Protein 2K0Z (pdb70)

Radius of gyration: 13.3 Å; Cα contacts (8 Å, |Δi|>4): 204; chains: 1; bounding box: 24×43×29 Å

Sequence (110 aa):
MLEDYAISLEEVNFNDFIVVDVRELDEYEELHLPNATLISVNDQEKLADFLSQHKDKKVLLHCRAGRRALDAAKSMHELGYTPYYLEGNVYDFEKYGFRMVYDDTCDKKNMLEDYAISLEEVNFNDFIVVDVRELDEYEELHLPNATLISVNDQEKLADFLSQHKDKKVLLHCRAGRRALDAAKSMHELGYTPYYLEGNVYDFEKYGFRMVYDDTCDKKNMLEDYAISLEEVNFNDFIVVDVRELDEYEELHLPNATLISVNDQEKLADFLSQHKDKKVLLHCRAGRRALDAAKSMHELGYTPYYLEGNVYDFEKYGFRMVYDDTCDKKNMLEDYAISLEEVNFNDFIVVDVRELDEYEELHLPNATLISVNDQEKLADFLSQHKDKKVLLHCRAGRRALDAAKSMHELGYTPYYLEGNVYDFEKYGFRMVYDDTCDKKNMLEDYAISLEEVNFNDFIVVDVRELDEYEELHLPNATLISVNDQEKLADFLSQHKDKKVLLHCRAGRRALDAAKSMHELGYTPYYLEGNVYDFEKYGFRMVYDDTCDKKNMLEDYAISLEEVNFNDFIVVDVRELDEYEELHLPNATLISVNDQEKLADFLSQHKDKKVLLHCRAGRRALDAAKSMHELGYTPYYLEGNVYDFEKYGFRMVYDDTCDKKNMLEDYAISLEEVNFNDFIVVDVRELDEYEELHLPNATLISVNDQEKLADFLSQHKDKKVLLHCRAGRRALDAAKSMHELGYTPYYLEGNVYDFEKYGFRMVYDDTCDKKNMLEDYAISLEEVNFNDFIVVDVRELDEYEELHLPNATLISVNDQEKLADFLSQHKDKKVLLHCRAGRRALDAAKSMHELGYTPYYLEGNVYDFEKYGFRMVYDDTCDKKNMLEDYAISLEEVNFNDFIVVDVRELDEYEELHLPNATLISVNDQEKLADFLSQHKDKKVLLHCRAGRRALDAAKSMHELGYTPYYLEGNVYDFEKYGFRMVYDDTCDKKNMLEDYAISLEEVNFNDFIVVDVRELDEYEELHLPNATLISVNDQEKLADFLSQHKDKKVLLHCRAGRRALDAAKSMHELGYTPYYLEGNVYDFEKYGFRMVYDDTCDKKNMLEDYAISLEEVNFNDFIVVDVRELDEYEELHLPNATLISVNDQEKLADFLSQHKDKKVLLHCRAGRRALDAAKSMHELGYTPYYLEGNVYDFEKYGFRMVYDDTCDKKNMLEDYAISLEEVNFNDFIVVDVRELDEYEELHLPNATLISVNDQEKLADFLSQHKDKKVLLHCRAGRRALDAAKSMHELGYTPYYLEGNVYDFEKYGFRMVYDDTCDKKNMLEDYAISLEEVNFNDFIVVDVRELDEYEELHLPNATLISVNDQEKLADFLSQHKDKKVLLHCRAGRRALDAAKSMHELGYTPYYLEGNVYDFEKYGFRMVYDDTCDKKNMLEDYAISLEEVNFNDFIVVDVRELDEYEELHLPNATLISVNDQEKLADFLSQHKDKKVLLHCRAGRRALDAAKSMHELGYTPYYLEGNVYDFEKYGFRMVYDDTCDKKNMLEDYAISLEEVNFNDFIVVDVRELDEYEELHLPNATLISVNDQEKLADFLSQHKDKKVLLHCRAGRRALDAAKSMHELGYTPYYLEGNVYDFEKYGFRMVYDDTCDKKNMLEDYAISLEEVNFNDFIVVDVRELDEYEELHLPNATLISVNDQEKLADFLSQHKDKKVLLHCRAGRRALDAAKSMHELGYTPYYLEGNVYDFEKYGFRMVYDDTCDKKNMLEDYAISLEEVNFNDFIVVDVRELDEYEELHLPNATLISVNDQEKLADFLSQHKDKKVLLHCRAGRRALDAAKSMHELGYTPYYLEGNVYDFEKYGFRMVYDDTCDKKNMLEDYAISLEEVNFNDFIVVDVRELDEYEELHLPNATLISVNDQEKLADFLSQHKDKKVLLHCRAGRRALDAAKSMHELGYTPYYLEGNVYDFEKYGFRMVYDDTCDKKNMLEDYAISLEEVNFNDFIVVDVRELDEYEELHLPNATLISVNDQEKLADFLSQHKDKKVLLHCRAGRRALDAAKSMHELGYTPYYLEGNVYDFEKYGFRMVYDDTCDKKNMLEDYAISLEEVNFNDFIVVDVRELDEYEELHLPNATLISVNDQEKLADFLSQHKDKKVLLHCRAGRRALDAAKSMHELGYTPYYLEGNVYDFEKYGFRMVYDDTCDKKN

Nearest PDB structures (foldseek):
  2k0z-assembly1_A  TM=9.683E-01  e=1.392E-22  Helicobacter pylori 26695
  6mxv-assembly1_A  TM=8.010E-01  e=1.998E-06  Francisella tularensis subsp. tularensis SCHU S4
  3gk5-assembly1_A  TM=8.314E-01  e=6.647E-06  Thermoplasma volcanium GSS1
  2jts-assembly1_A  TM=8.304E-01  e=7.360E-05  unclassified
  3flh-assembly1_A  TM=8.009E-01  e=1.217E-03  Lactiplantibacillus plantarum

Foldseek 3Di:
DQVVLEDELLGDDLVVFQEAAQDDVVCVQFKAAPSHHYDHLVPLVVLLVVCVVCLPGAYEHEYQAFPSQVSSQVSNVVVVGRYRYYGYHGVCSVVSPHDMDGNNNDDDDD

CATH classification: 3.40.250.10

Structure (mmCIF, N/CA/C/O backbone):
data_2K0Z
#
_entry.id   2K0Z
#
loop_
_atom_site.group_PDB
_atom_site.id
_atom_site.type_symbol
_atom_site.label_atom_id
_atom_site.label_alt_id
_atom_site.label_comp_id
_atom_site.label_asym_id
_atom_site.label_entity_id
_atom_site.label_seq_id
_atom_site.pdbx_PDB_ins_code
_atom_site.Cartn_x
_atom_site.Cartn_y
_atom_site.Cartn_z
_atom_site.occupancy
_atom_site.B_iso_or_equiv
_atom_site.auth_seq_id
_atom_site.auth_comp_id
_atom_site.auth_asym_id
_atom_site.auth_atom_id
_atom_site.pdbx_PDB_model_num
ATOM 1 N N . MET A 1 1 ? -6.871 15.209 -7.600 1.00 0.00 1 MET A N 1
ATOM 2 C CA . MET A 1 1 ? -5.469 14.877 -7.934 1.00 0.00 1 MET A CA 1
ATOM 3 C C . MET A 1 1 ? -5.276 13.348 -7.960 1.00 0.00 1 MET A C 1
ATOM 4 O O . MET A 1 1 ? -5.116 12.751 -9.030 1.00 0.00 1 MET A O 1
ATOM 20 N N . LEU A 1 2 ? -5.341 12.700 -6.770 1.00 0.00 2 LEU A N 1
ATOM 21 C CA . LEU A 1 2 ? -4.892 11.291 -6.610 1.00 0.00 2 LEU A CA 1
ATOM 22 C C . LEU A 1 2 ? -5.957 10.256 -7.036 1.00 0.00 2 LEU A C 1
ATOM 23 O O . LEU A 1 2 ? -5.752 9.053 -6.870 1.00 0.00 2 LEU A O 1
ATOM 39 N N . GLU A 1 3 ? -7.071 10.735 -7.607 1.00 0.00 3 GLU A N 1
ATOM 40 C CA . GLU A 1 3 ? -8.138 9.865 -8.173 1.00 0.00 3 GLU A CA 1
ATOM 41 C C . GLU A 1 3 ? -7.532 8.978 -9.293 1.00 0.00 3 GLU A C 1
ATOM 42 O O . GLU A 1 3 ? -7.895 7.816 -9.455 1.00 0.00 3 GLU A O 1
ATOM 54 N N . ASP A 1 4 ? -6.597 9.583 -10.050 1.00 0.00 4 ASP A N 1
ATOM 55 C CA . ASP A 1 4 ? -5.844 8.925 -11.140 1.00 0.00 4 ASP A CA 1
ATOM 56 C C . ASP A 1 4 ? -4.806 7.925 -10.580 1.00 0.00 4 ASP A C 1
ATOM 57 O O . ASP A 1 4 ? -4.438 6.957 -11.250 1.00 0.00 4 ASP A O 1
ATOM 66 N N . TYR A 1 5 ? -4.356 8.178 -9.336 1.00 0.00 5 TYR A N 1
ATOM 67 C CA . TYR A 1 5 ? -3.363 7.334 -8.626 1.00 0.00 5 TYR A CA 1
ATOM 68 C C . TYR A 1 5 ? -4.027 6.075 -8.009 1.00 0.00 5 TYR A C 1
ATOM 69 O O . TYR A 1 5 ? -3.337 5.235 -7.410 1.00 0.00 5 TYR A O 1
ATOM 87 N N . ALA A 1 6 ? -5.370 5.977 -8.142 1.00 0.00 6 ALA A N 1
ATOM 88 C CA . ALA A 1 6 ? -6.168 4.841 -7.640 1.00 0.00 6 ALA A CA 1
ATOM 89 C C . ALA A 1 6 ? -5.971 3.602 -8.521 1.00 0.00 6 ALA A C 1
ATOM 90 O O . ALA A 1 6 ? -6.696 3.400 -9.508 1.00 0.00 6 ALA A O 1
ATOM 97 N N . ILE A 1 7 ? -4.951 2.802 -8.190 1.00 0.00 7 ILE A N 1
ATOM 98 C CA . ILE A 1 7 ? -4.656 1.555 -8.906 1.00 0.00 7 ILE A CA 1
ATOM 99 C C . ILE A 1 7 ? -5.543 0.432 -8.343 1.00 0.00 7 ILE A C 1
ATOM 100 O O . ILE A 1 7 ? -5.612 0.241 -7.126 1.00 0.00 7 ILE A O 1
ATOM 116 N N . SER A 1 8 ? -6.255 -0.261 -9.238 1.00 0.00 8 SER A N 1
ATOM 117 C CA . SER A 1 8 ? -7.135 -1.390 -8.883 1.00 0.00 8 SER A CA 1
ATOM 118 C C . SER A 1 8 ? -6.361 -2.718 -8.955 1.00 0.00 8 SER A C 1
ATOM 119 O O . SER A 1 8 ? -5.320 -2.802 -9.616 1.00 0.00 8 SER A O 1
ATOM 127 N N . LEU A 1 9 ? -6.884 -3.751 -8.286 1.00 0.00 9 LEU A N 1
ATOM 128 C CA . LEU A 1 9 ? -6.224 -5.069 -8.179 1.00 0.00 9 LEU A CA 1
ATOM 129 C C . LEU A 1 9 ? -6.246 -5.836 -9.530 1.00 0.00 9 LEU A C 1
ATOM 130 O O . LEU A 1 9 ? -5.343 -6.633 -9.832 1.00 0.00 9 LEU A O 1
ATOM 146 N N . GLU A 1 10 ? -7.257 -5.542 -10.351 1.00 0.00 10 GLU A N 1
ATOM 147 C CA . GLU A 1 10 ? -7.449 -6.172 -11.673 1.00 0.00 10 GLU A CA 1
ATOM 148 C C . GLU A 1 10 ? -6.579 -5.502 -12.773 1.00 0.00 10 GLU A C 1
ATOM 149 O O . GLU A 1 10 ? -6.607 -5.934 -13.930 1.00 0.00 10 GLU A O 1
ATOM 161 N N . GLU A 1 11 ? -5.790 -4.472 -12.405 1.00 0.00 11 GLU A N 1
ATOM 162 C CA . GLU A 1 11 ? -4.867 -3.779 -13.343 1.00 0.00 11 GLU A CA 1
ATOM 163 C C . GLU A 1 11 ? -3.450 -3.646 -12.750 1.00 0.00 11 GLU A C 1
ATOM 164 O O . GLU A 1 11 ? -2.537 -3.176 -13.440 1.00 0.00 11 GLU A O 1
ATOM 176 N N . VAL A 1 12 ? -3.268 -4.062 -11.482 1.00 0.00 12 VAL A N 1
ATOM 177 C CA . VAL A 1 12 ? -2.027 -3.789 -10.724 1.00 0.00 12 VAL A CA 1
ATOM 178 C C . VAL A 1 12 ? -0.863 -4.703 -11.167 1.00 0.00 12 VAL A C 1
ATOM 179 O O . VAL A 1 12 ? -1.084 -5.801 -11.689 1.00 0.00 12 VAL A O 1
ATOM 192 N N . ASN A 1 13 ? 0.371 -4.207 -10.983 1.00 0.00 13 ASN A N 1
ATOM 193 C CA . ASN A 1 13 ? 1.603 -5.004 -11.090 1.00 0.00 13 ASN A CA 1
ATOM 194 C C . ASN A 1 13 ? 2.468 -4.660 -9.866 1.00 0.00 13 ASN A C 1
ATOM 195 O O . ASN A 1 13 ? 3.257 -3.723 -9.929 1.00 0.00 13 ASN A O 1
ATOM 206 N N . PHE A 1 14 ? 2.275 -5.376 -8.734 1.00 0.00 14 PHE A N 1
ATOM 207 C CA . PHE A 1 14 ? 2.998 -5.083 -7.457 1.00 0.00 14 PHE A CA 1
ATOM 208 C C . PHE A 1 14 ? 4.529 -5.099 -7.642 1.00 0.00 14 PHE A C 1
ATOM 209 O O . PHE A 1 14 ? 5.248 -4.325 -7.009 1.00 0.00 14 PHE A O 1
ATOM 226 N N . ASN A 1 15 ? 4.990 -5.985 -8.533 1.00 0.00 15 ASN A N 1
ATOM 227 C CA . ASN A 1 15 ? 6.411 -6.106 -8.927 1.00 0.00 15 ASN A CA 1
ATOM 228 C C . ASN A 1 15 ? 6.972 -4.791 -9.535 1.00 0.00 15 ASN A C 1
ATOM 229 O O . ASN A 1 15 ? 8.151 -4.473 -9.360 1.00 0.00 15 ASN A O 1
ATOM 240 N N . ASP A 1 16 ? 6.099 -4.032 -10.224 1.00 0.00 16 ASP A N 1
ATOM 241 C CA . ASP A 1 16 ? 6.465 -2.776 -10.923 1.00 0.00 16 ASP A CA 1
ATOM 242 C C . ASP A 1 16 ? 6.704 -1.619 -9.930 1.00 0.00 16 ASP A C 1
ATOM 243 O O . ASP A 1 16 ? 7.413 -0.662 -10.253 1.00 0.00 16 ASP A O 1
ATOM 252 N N . PHE A 1 17 ? 6.116 -1.707 -8.712 1.00 0.00 17 PHE A N 1
ATOM 253 C CA . PHE A 1 17 ? 6.198 -0.622 -7.697 1.00 0.00 17 PHE A CA 1
ATOM 254 C C . PHE A 1 17 ? 6.908 -1.133 -6.418 1.00 0.00 17 PHE A C 1
ATOM 255 O O . PHE A 1 17 ? 7.070 -2.344 -6.222 1.00 0.00 17 PHE A O 1
ATOM 272 N N . ILE A 1 18 ? 7.353 -0.189 -5.569 1.00 0.00 18 ILE A N 1
ATOM 273 C CA . ILE A 1 18 ? 7.805 -0.471 -4.192 1.00 0.00 18 ILE A CA 1
ATOM 274 C C . ILE A 1 18 ? 6.562 -0.410 -3.295 1.00 0.00 18 ILE A C 1
ATOM 275 O O . ILE A 1 18 ? 5.997 0.666 -3.091 1.00 0.00 18 ILE A O 1
ATOM 291 N N . VAL A 1 19 ? 6.121 -1.557 -2.779 1.00 0.00 19 VAL A N 1
ATOM 292 C CA . VAL A 1 19 ? 4.804 -1.664 -2.138 1.00 0.00 19 VAL A CA 1
ATOM 293 C C . VAL A 1 19 ? 4.918 -1.315 -0.637 1.00 0.00 19 VAL A C 1
ATOM 294 O O . VAL A 1 19 ? 5.969 -1.517 -0.022 1.00 0.00 19 VAL A O 1
ATOM 307 N N . VAL A 1 20 ? 3.842 -0.742 -0.074 1.00 0.00 20 VAL A N 1
ATOM 308 C CA . VAL A 1 20 ? 3.731 -0.419 1.363 1.00 0.00 20 VAL A CA 1
ATOM 309 C C . VAL A 1 20 ? 2.412 -0.986 1.899 1.00 0.00 20 VAL A C 1
ATOM 310 O O . VAL A 1 20 ? 1.346 -0.741 1.328 1.00 0.00 20 VAL A O 1
ATOM 323 N N . ASP A 1 21 ? 2.502 -1.770 2.979 1.00 0.00 21 ASP A N 1
ATOM 324 C CA . ASP A 1 21 ? 1.333 -2.316 3.677 1.00 0.00 21 ASP A CA 1
ATOM 325 C C . ASP A 1 21 ? 0.824 -1.244 4.656 1.00 0.00 21 ASP A C 1
ATOM 326 O O . ASP A 1 21 ? 1.448 -1.052 5.691 1.00 0.00 21 ASP A O 1
ATOM 335 N N . VAL A 1 22 ? -0.282 -0.534 4.308 1.00 0.00 22 VAL A N 1
ATOM 336 C CA . VAL A 1 22 ? -0.864 0.537 5.166 1.00 0.00 22 VAL A CA 1
ATOM 337 C C . VAL A 1 22 ? -2.041 -0.002 5.986 1.00 0.00 22 VAL A C 1
ATOM 338 O O . VAL A 1 22 ? -3.218 0.138 5.610 1.00 0.00 22 VAL A O 1
ATOM 351 N N . ARG A 1 23 ? -1.719 -0.641 7.120 1.00 0.00 23 ARG A N 1
ATOM 352 C CA . ARG A 1 23 ? -2.734 -1.296 7.972 1.00 0.00 23 ARG A CA 1
ATOM 353 C C . ARG A 1 23 ? -2.313 -1.253 9.455 1.00 0.00 23 ARG A C 1
ATOM 354 O O . ARG A 1 23 ? -2.613 -0.278 10.159 1.00 0.00 23 ARG A O 1
ATOM 375 N N . GLU A 1 24 ? -1.571 -2.281 9.897 1.00 0.00 24 GLU A N 1
ATOM 376 C CA . GLU A 1 24 ? -1.266 -2.529 11.327 1.00 0.00 24 GLU A CA 1
ATOM 377 C C . GLU A 1 24 ? -0.245 -3.688 11.388 1.00 0.00 24 GLU A C 1
ATOM 378 O O . GLU A 1 24 ? -0.136 -4.456 10.426 1.00 0.00 24 GLU A O 1
ATOM 390 N N . LEU A 1 25 ? 0.504 -3.792 12.503 1.00 0.00 25 LEU A N 1
ATOM 391 C CA . LEU A 1 25 ? 1.484 -4.873 12.738 1.00 0.00 25 LEU A CA 1
ATOM 392 C C . LEU A 1 25 ? 0.843 -6.268 12.574 1.00 0.00 25 LEU A C 1
ATOM 393 O O . LEU A 1 25 ? 1.313 -7.062 11.768 1.00 0.00 25 LEU A O 1
ATOM 409 N N . ASP A 1 26 ? -0.241 -6.522 13.323 1.00 0.00 26 ASP A N 1
ATOM 410 C CA . ASP A 1 26 ? -0.988 -7.808 13.296 1.00 0.00 26 ASP A CA 1
ATOM 411 C C . ASP A 1 26 ? -1.451 -8.179 11.873 1.00 0.00 26 ASP A C 1
ATOM 412 O O . ASP A 1 26 ? -1.321 -9.331 11.453 1.00 0.00 26 ASP A O 1
ATOM 421 N N . GLU A 1 27 ? -1.981 -7.173 11.165 1.00 0.00 27 GLU A N 1
ATOM 422 C CA . GLU A 1 27 ? -2.452 -7.293 9.768 1.00 0.00 27 GLU A CA 1
ATOM 423 C C . GLU A 1 27 ? -1.313 -7.723 8.814 1.00 0.00 27 GLU A C 1
ATOM 424 O O . GLU A 1 27 ? -1.497 -8.578 7.942 1.00 0.00 27 GLU A O 1
ATOM 436 N N . TYR A 1 28 ? -0.155 -7.092 8.999 1.00 0.00 28 TYR A N 1
ATOM 437 C CA . TYR A 1 28 ? 1.071 -7.350 8.225 1.00 0.00 28 TYR A CA 1
ATOM 438 C C . TYR A 1 28 ? 1.617 -8.764 8.493 1.00 0.00 28 TYR A C 1
ATOM 439 O O . TYR A 1 28 ? 2.091 -9.441 7.568 1.00 0.00 28 TYR A O 1
ATOM 457 N N . GLU A 1 29 ? 1.525 -9.194 9.763 1.00 0.00 29 GLU A N 1
ATOM 458 C CA . GLU A 1 29 ? 2.066 -10.482 10.222 1.00 0.00 29 GLU A CA 1
ATOM 459 C C . GLU A 1 29 ? 1.222 -11.657 9.715 1.00 0.00 29 GLU A C 1
ATOM 460 O O . GLU A 1 29 ? 1.779 -12.664 9.282 1.00 0.00 29 GLU A O 1
ATOM 472 N N . GLU A 1 30 ? -0.117 -11.521 9.767 1.00 0.00 30 GLU A N 1
ATOM 473 C CA . GLU A 1 30 ? -1.038 -12.592 9.324 1.00 0.00 30 GLU A CA 1
ATOM 474 C C . GLU A 1 30 ? -0.904 -12.839 7.801 1.00 0.00 30 GLU A C 1
ATOM 475 O O . GLU A 1 30 ? -0.968 -13.991 7.349 1.00 0.00 30 GLU A O 1
ATOM 487 N N . LEU A 1 31 ? -0.698 -11.750 7.029 1.00 0.00 31 LEU A N 1
ATOM 488 C CA . LEU A 1 31 ? -0.408 -11.823 5.582 1.00 0.00 31 LEU A CA 1
ATOM 489 C C . LEU A 1 31 ? 0.111 -10.476 5.065 1.00 0.00 31 LEU A C 1
ATOM 490 O O . LEU A 1 31 ? -0.257 -9.430 5.589 1.00 0.00 31 LEU A O 1
ATOM 506 N N . HIS A 1 32 ? 0.972 -10.518 4.038 1.00 0.00 32 HIS A N 1
ATOM 507 C CA . HIS A 1 32 ? 1.443 -9.311 3.329 1.00 0.00 32 HIS A CA 1
ATOM 508 C C . HIS A 1 32 ? 2.153 -9.727 2.035 1.00 0.00 32 HIS A C 1
ATOM 509 O O . HIS A 1 32 ? 2.430 -10.909 1.825 1.00 0.00 32 HIS A O 1
ATOM 524 N N . LEU A 1 33 ? 2.443 -8.747 1.180 1.00 0.00 33 LEU A N 1
ATOM 525 C CA . LEU A 1 33 ? 3.252 -8.954 -0.036 1.00 0.00 33 LEU A CA 1
ATOM 526 C C . LEU A 1 33 ? 4.749 -8.947 0.319 1.00 0.00 33 LEU A C 1
ATOM 527 O O . LEU A 1 33 ? 5.158 -8.163 1.169 1.00 0.00 33 LEU A O 1
ATOM 543 N N . PRO A 1 34 ? 5.602 -9.766 -0.372 1.00 0.00 34 PRO A N 1
ATOM 544 C CA . PRO A 1 34 ? 7.056 -9.863 -0.054 1.00 0.00 34 PRO A CA 1
ATOM 545 C C . PRO A 1 34 ? 7.860 -8.585 -0.439 1.00 0.00 34 PRO A C 1
ATOM 546 O O . PRO A 1 34 ? 9.081 -8.545 -0.267 1.00 0.00 34 PRO A O 1
ATOM 557 N N . ASN A 1 35 ? 7.159 -7.560 -0.974 1.00 0.00 35 ASN A N 1
ATOM 558 C CA . ASN A 1 35 ? 7.741 -6.241 -1.325 1.00 0.00 35 ASN A CA 1
ATOM 559 C C . ASN A 1 35 ? 6.991 -5.103 -0.594 1.00 0.00 35 ASN A C 1
ATOM 560 O O . ASN A 1 35 ? 7.156 -3.926 -0.947 1.00 0.00 35 ASN A O 1
ATOM 571 N N . ALA A 1 36 ? 6.177 -5.461 0.435 1.00 0.00 36 ALA A N 1
ATOM 572 C CA . ALA A 1 36 ? 5.350 -4.497 1.201 1.00 0.00 36 ALA A CA 1
ATOM 573 C C . ALA A 1 36 ? 6.048 -4.077 2.509 1.00 0.00 36 ALA A C 1
ATOM 574 O O . ALA A 1 36 ? 6.387 -4.930 3.336 1.00 0.00 36 ALA A O 1
ATOM 581 N N . THR A 1 37 ? 6.269 -2.759 2.671 1.00 0.00 37 THR A N 1
ATOM 582 C CA . THR A 1 37 ? 6.858 -2.162 3.884 1.00 0.00 37 THR A CA 1
ATOM 583 C C . THR A 1 37 ? 5.745 -1.843 4.898 1.00 0.00 37 THR A C 1
ATOM 584 O O . THR A 1 37 ? 4.791 -1.138 4.554 1.00 0.00 37 THR A O 1
ATOM 595 N N . LEU A 1 38 ? 5.857 -2.371 6.137 1.00 0.00 38 LEU A N 1
ATOM 596 C CA . LEU A 1 38 ? 4.865 -2.116 7.193 1.00 0.00 38 LEU A CA 1
ATOM 597 C C . LEU A 1 38 ? 4.915 -0.652 7.651 1.00 0.00 38 LEU A C 1
ATOM 598 O O . LEU A 1 38 ? 5.914 -0.198 8.218 1.00 0.00 38 LEU A O 1
ATOM 614 N N . ILE A 1 39 ? 3.829 0.060 7.358 1.00 0.00 39 ILE A N 1
ATOM 615 C CA . ILE A 1 39 ? 3.521 1.386 7.897 1.00 0.00 39 ILE A CA 1
ATOM 616 C C . ILE A 1 39 ? 2.010 1.394 8.169 1.00 0.00 39 ILE A C 1
ATOM 617 O O . ILE A 1 39 ? 1.244 0.812 7.413 1.00 0.00 39 ILE A O 1
ATOM 633 N N . SER A 1 40 ? 1.568 2.012 9.249 1.00 0.00 40 SER A N 1
ATOM 634 C CA . SER A 1 40 ? 0.125 2.092 9.536 1.00 0.00 40 SER A CA 1
ATOM 635 C C . SER A 1 40 ? -0.462 3.339 8.848 1.00 0.00 40 SER A C 1
ATOM 636 O O . SER A 1 40 ? 0.258 4.308 8.574 1.00 0.00 40 SER A O 1
ATOM 644 N N . VAL A 1 41 ? -1.767 3.293 8.541 1.00 0.00 41 VAL A N 1
ATOM 645 C CA . VAL A 1 41 ? -2.520 4.451 8.007 1.00 0.00 41 VAL A CA 1
ATOM 646 C C . VAL A 1 41 ? -2.492 5.670 8.981 1.00 0.00 41 VAL A C 1
ATOM 647 O O . VAL A 1 41 ? -2.675 6.811 8.554 1.00 0.00 41 VAL A O 1
ATOM 660 N N . ASN A 1 42 ? -2.239 5.411 10.285 1.00 0.00 42 ASN A N 1
ATOM 661 C CA . ASN A 1 42 ? -2.081 6.474 11.309 1.00 0.00 42 ASN A CA 1
ATOM 662 C C . ASN A 1 42 ? -0.617 6.960 11.417 1.00 0.00 42 ASN A C 1
ATOM 663 O O . ASN A 1 42 ? -0.359 8.040 11.975 1.00 0.00 42 ASN A O 1
ATOM 674 N N . ASP A 1 43 ? 0.335 6.151 10.905 1.00 0.00 43 ASP A N 1
ATOM 675 C CA . ASP A 1 43 ? 1.776 6.481 10.929 1.00 0.00 43 ASP A CA 1
ATOM 676 C C . ASP A 1 43 ? 2.104 7.478 9.808 1.00 0.00 43 ASP A C 1
ATOM 677 O O . ASP A 1 43 ? 2.617 7.101 8.756 1.00 0.00 43 ASP A O 1
ATOM 686 N N . GLN A 1 44 ? 1.752 8.755 10.031 1.00 0.00 44 GLN A N 1
ATOM 687 C CA . GLN A 1 44 ? 2.005 9.842 9.062 1.00 0.00 44 GLN A CA 1
ATOM 688 C C . GLN A 1 44 ? 3.477 10.262 9.076 1.00 0.00 44 GLN A C 1
ATOM 689 O O . GLN A 1 44 ? 4.031 10.588 8.033 1.00 0.00 44 GLN A O 1
ATOM 703 N N . GLU A 1 45 ? 4.101 10.228 10.261 1.00 0.00 45 GLU A N 1
ATOM 704 C CA . GLU A 1 45 ? 5.528 10.586 10.433 1.00 0.00 45 GLU A CA 1
ATOM 705 C C . GLU A 1 45 ? 6.456 9.521 9.809 1.00 0.00 45 GLU A C 1
ATOM 706 O O . GLU A 1 45 ? 7.496 9.855 9.243 1.00 0.00 45 GLU A O 1
ATOM 718 N N . LYS A 1 46 ? 6.051 8.241 9.899 1.00 0.00 46 LYS A N 1
ATOM 719 C CA . LYS A 1 46 ? 6.819 7.102 9.358 1.00 0.00 46 LYS A CA 1
ATOM 720 C C . LYS A 1 46 ? 6.606 6.984 7.838 1.00 0.00 46 LYS A C 1
ATOM 721 O O . LYS A 1 46 ? 7.543 6.674 7.090 1.00 0.00 46 LYS A O 1
ATOM 740 N N . LEU A 1 47 ? 5.375 7.256 7.388 1.00 0.00 47 LEU A N 1
ATOM 741 C CA . LEU A 1 47 ? 5.021 7.170 5.957 1.00 0.00 47 LEU A CA 1
ATOM 742 C C . LEU A 1 47 ? 5.722 8.285 5.177 1.00 0.00 47 LEU A C 1
ATOM 743 O O . LEU A 1 47 ? 6.370 8.033 4.161 1.00 0.00 47 LEU A O 1
ATOM 759 N N . ALA A 1 48 ? 5.615 9.510 5.713 1.00 0.00 48 ALA A N 1
ATOM 760 C CA . ALA A 1 48 ? 6.252 10.702 5.146 1.00 0.00 48 ALA A CA 1
ATOM 761 C C . ALA A 1 48 ? 7.784 10.589 5.190 1.00 0.00 48 ALA A C 1
ATOM 762 O O . ALA A 1 48 ? 8.453 11.089 4.295 1.00 0.00 48 ALA A O 1
ATOM 769 N N . ASP A 1 49 ? 8.318 9.920 6.235 1.00 0.00 49 ASP A N 1
ATOM 770 C CA . ASP A 1 49 ? 9.767 9.626 6.354 1.00 0.00 49 ASP A CA 1
ATOM 771 C C . ASP A 1 49 ? 10.239 8.751 5.175 1.00 0.00 49 ASP A C 1
ATOM 772 O O . ASP A 1 49 ? 11.229 9.072 4.517 1.00 0.00 49 ASP A O 1
ATOM 781 N N . PHE A 1 50 ? 9.491 7.659 4.920 1.00 0.00 50 PHE A N 1
ATOM 782 C CA . PHE A 1 50 ? 9.774 6.693 3.828 1.00 0.00 50 PHE A CA 1
ATOM 783 C C . PHE A 1 50 ? 9.749 7.392 2.448 1.00 0.00 50 PHE A C 1
ATOM 784 O O . PHE A 1 50 ? 10.542 7.073 1.548 1.00 0.00 50 PHE A O 1
ATOM 801 N N . LEU A 1 51 ? 8.825 8.353 2.306 1.00 0.00 51 LEU A N 1
ATOM 802 C CA . LEU A 1 51 ? 8.653 9.135 1.072 1.00 0.00 51 LEU A CA 1
ATOM 803 C C . LEU A 1 51 ? 9.692 10.273 0.978 1.00 0.00 51 LEU A C 1
ATOM 804 O O . LEU A 1 51 ? 9.994 10.739 -0.113 1.00 0.00 51 LEU A O 1
ATOM 820 N N . SER A 1 52 ? 10.210 10.724 2.134 1.00 0.00 52 SER A N 1
ATOM 821 C CA . SER A 1 52 ? 11.222 11.800 2.208 1.00 0.00 52 SER A CA 1
ATOM 822 C C . SER A 1 52 ? 12.646 11.261 1.938 1.00 0.00 52 SER A C 1
ATOM 823 O O . SER A 1 52 ? 13.546 12.044 1.612 1.00 0.00 52 SER A O 1
ATOM 831 N N . GLN A 1 53 ? 12.843 9.924 2.087 1.00 0.00 53 GLN A N 1
ATOM 832 C CA . GLN A 1 53 ? 14.137 9.253 1.779 1.00 0.00 53 GLN A CA 1
ATOM 833 C C . GLN A 1 53 ? 14.513 9.462 0.290 1.00 0.00 53 GLN A C 1
ATOM 834 O O . GLN A 1 53 ? 15.682 9.649 -0.061 1.00 0.00 53 GLN A O 1
ATOM 848 N N . HIS A 1 54 ? 13.468 9.433 -0.539 1.00 0.00 54 HIS A N 1
ATOM 849 C CA . HIS A 1 54 ? 13.489 9.713 -1.976 1.00 0.00 54 HIS A CA 1
ATOM 850 C C . HIS A 1 54 ? 12.039 9.969 -2.349 1.00 0.00 54 HIS A C 1
ATOM 851 O O . HIS A 1 54 ? 11.217 9.090 -2.151 1.00 0.00 54 HIS A O 1
ATOM 866 N N . LYS A 1 55 ? 11.716 11.195 -2.773 1.00 0.00 55 LYS A N 1
ATOM 867 C CA . LYS A 1 55 ? 10.367 11.535 -3.288 1.00 0.00 55 LYS A CA 1
ATOM 868 C C . LYS A 1 55 ? 10.201 11.004 -4.715 1.00 0.00 55 LYS A C 1
ATOM 869 O O . LYS A 1 55 ? 9.104 10.586 -5.109 1.00 0.00 55 LYS A O 1
ATOM 888 N N . ASP A 1 56 ? 11.308 11.025 -5.481 1.00 0.00 56 ASP A N 1
ATOM 889 C CA . ASP A 1 56 ? 11.367 10.466 -6.841 1.00 0.00 56 ASP A CA 1
ATOM 890 C C . ASP A 1 56 ? 11.497 8.936 -6.779 1.00 0.00 56 ASP A C 1
ATOM 891 O O . ASP A 1 56 ? 12.606 8.383 -6.824 1.00 0.00 56 ASP A O 1
ATOM 900 N N . LYS A 1 57 ? 10.347 8.280 -6.591 1.00 0.00 57 LYS A N 1
ATOM 901 C CA . LYS A 1 57 ? 10.208 6.819 -6.692 1.00 0.00 57 LYS A CA 1
ATOM 902 C C . LYS A 1 57 ? 8.721 6.473 -6.915 1.00 0.00 57 LYS A C 1
ATOM 903 O O . LYS A 1 57 ? 7.839 7.330 -6.738 1.00 0.00 57 LYS A O 1
ATOM 922 N N . LYS A 1 58 ? 8.446 5.221 -7.278 1.00 0.00 58 LYS A N 1
ATOM 923 C CA . LYS A 1 58 ? 7.077 4.743 -7.517 1.00 0.00 58 LYS A CA 1
ATOM 924 C C . LYS A 1 58 ? 6.662 3.788 -6.387 1.00 0.00 58 LYS A C 1
ATOM 925 O O . LYS A 1 58 ? 7.074 2.629 -6.373 1.00 0.00 58 LYS A O 1
ATOM 944 N N . VAL A 1 59 ? 5.891 4.305 -5.414 1.00 0.00 59 VAL A N 1
ATOM 945 C CA . VAL A 1 59 ? 5.424 3.521 -4.249 1.00 0.00 59 VAL A CA 1
ATOM 946 C C . VAL A 1 59 ? 3.900 3.350 -4.279 1.00 0.00 59 VAL A C 1
ATOM 947 O O . VAL A 1 59 ? 3.163 4.291 -4.596 1.00 0.00 59 VAL A O 1
ATOM 960 N N . LEU A 1 60 ? 3.456 2.129 -3.925 1.00 0.00 60 LEU A N 1
ATOM 961 C CA . LEU A 1 60 ? 2.047 1.732 -3.945 1.00 0.00 60 LEU A CA 1
ATOM 962 C C . LEU A 1 60 ? 1.569 1.336 -2.531 1.00 0.00 60 LEU A C 1
ATOM 963 O O . LEU A 1 60 ? 1.949 0.280 -2.017 1.00 0.00 60 LEU A O 1
ATOM 979 N N . LEU A 1 61 ? 0.726 2.179 -1.923 1.00 0.00 61 LEU A N 1
ATOM 980 C CA . LEU A 1 61 ? 0.138 1.929 -0.592 1.00 0.00 61 LEU A CA 1
ATOM 981 C C . LEU A 1 61 ? -1.054 0.959 -0.738 1.00 0.00 61 LEU A C 1
ATOM 982 O O . LEU A 1 61 ? -2.146 1.385 -1.089 1.00 0.00 61 LEU A O 1
ATOM 998 N N . HIS A 1 62 ? -0.842 -0.343 -0.493 1.00 0.00 62 HIS A N 1
ATOM 999 C CA . HIS A 1 62 ? -1.911 -1.357 -0.643 1.00 0.00 62 HIS A CA 1
ATOM 1000 C C . HIS A 1 62 ? -2.666 -1.534 0.688 1.00 0.00 62 HIS A C 1
ATOM 1001 O O . HIS A 1 62 ? -2.050 -1.533 1.767 1.00 0.00 62 HIS A O 1
ATOM 1016 N N . CYS A 1 63 ? -3.996 -1.698 0.603 1.00 0.00 63 CYS A N 1
ATOM 1017 C CA . CYS A 1 63 ? -4.865 -1.916 1.785 1.00 0.00 63 CYS A CA 1
ATOM 1018 C C . CYS A 1 63 ? -5.690 -3.206 1.641 1.00 0.00 63 CYS A C 1
ATOM 1019 O O . CYS A 1 63 ? -5.876 -3.714 0.534 1.00 0.00 63 CYS A O 1
ATOM 1027 N N . ARG A 1 64 ? -6.122 -3.744 2.802 1.00 0.00 64 ARG A N 1
ATOM 1028 C CA . ARG A 1 64 ? -7.003 -4.930 2.908 1.00 0.00 64 ARG A CA 1
ATOM 1029 C C . ARG A 1 64 ? -8.326 -4.761 2.133 1.00 0.00 64 ARG A C 1
ATOM 1030 O O . ARG A 1 64 ? -8.877 -5.740 1.625 1.00 0.00 64 ARG A O 1
ATOM 1051 N N . ALA A 1 65 ? -8.830 -3.521 2.078 1.00 0.00 65 ALA A N 1
ATOM 1052 C CA . ALA A 1 65 ? -10.017 -3.169 1.282 1.00 0.00 65 ALA A CA 1
ATOM 1053 C C . ALA A 1 65 ? -9.609 -2.153 0.206 1.00 0.00 65 ALA A C 1
ATOM 1054 O O . ALA A 1 65 ? -9.694 -2.431 -0.994 1.00 0.00 65 ALA A O 1
ATOM 1061 N N . GLY A 1 66 ? -9.131 -0.982 0.658 1.00 0.00 66 GLY A N 1
ATOM 1062 C CA . GLY A 1 66 ? -8.680 0.082 -0.245 1.00 0.00 66 GLY A CA 1
ATOM 1063 C C . GLY A 1 66 ? -8.863 1.474 0.333 1.00 0.00 66 GLY A C 1
ATOM 1064 O O . GLY A 1 66 ? -8.287 2.439 -0.185 1.00 0.00 66 GLY A O 1
ATOM 1068 N N . ARG A 1 67 ? -9.670 1.589 1.402 1.00 0.00 67 ARG A N 1
ATOM 1069 C CA . ARG A 1 67 ? -9.969 2.884 2.026 1.00 0.00 67 ARG A CA 1
ATOM 1070 C C . ARG A 1 67 ? -8.736 3.453 2.754 1.00 0.00 67 ARG A C 1
ATOM 1071 O O . ARG A 1 67 ? -8.465 4.641 2.635 1.00 0.00 67 ARG A O 1
ATOM 1092 N N . ARG A 1 68 ? -7.988 2.601 3.484 1.00 0.00 68 ARG A N 1
ATOM 1093 C CA . ARG A 1 68 ? -6.771 3.042 4.225 1.00 0.00 68 ARG A CA 1
ATOM 1094 C C . ARG A 1 68 ? -5.635 3.399 3.258 1.00 0.00 68 ARG A C 1
ATOM 1095 O O . ARG A 1 68 ? -4.747 4.186 3.593 1.00 0.00 68 ARG A O 1
ATOM 1116 N N . ALA A 1 69 ? -5.675 2.769 2.075 1.00 0.00 69 ALA A N 1
ATOM 1117 C CA . ALA A 1 69 ? -4.782 3.092 0.952 1.00 0.00 69 ALA A CA 1
ATOM 1118 C C . ALA A 1 69 ? -4.993 4.553 0.531 1.00 0.00 69 ALA A C 1
ATOM 1119 O O . ALA A 1 69 ? -4.038 5.330 0.440 1.00 0.00 69 ALA A O 1
ATOM 1126 N N . LEU A 1 70 ? -6.275 4.904 0.331 1.00 0.00 70 LEU A N 1
ATOM 1127 C CA . LEU A 1 70 ? -6.709 6.263 -0.024 1.00 0.00 70 LEU A CA 1
ATOM 1128 C C . LEU A 1 70 ? -6.379 7.261 1.109 1.00 0.00 70 LEU A C 1
ATOM 1129 O O . LEU A 1 70 ? -5.720 8.262 0.859 1.00 0.00 70 LEU A O 1
ATOM 1145 N N . ASP A 1 71 ? -6.803 6.929 2.350 1.00 0.00 71 ASP A N 1
ATOM 1146 C CA . ASP A 1 71 ? -6.624 7.764 3.571 1.00 0.00 71 ASP A CA 1
ATOM 1147 C C . ASP A 1 71 ? -5.172 8.237 3.736 1.00 0.00 71 ASP A C 1
ATOM 1148 O O . ASP A 1 71 ? -4.892 9.450 3.818 1.00 0.00 71 ASP A O 1
ATOM 1157 N N . ALA A 1 72 ? -4.266 7.250 3.762 1.00 0.00 72 ALA A N 1
ATOM 1158 C CA . ALA A 1 72 ? -2.832 7.468 3.972 1.00 0.00 72 ALA A CA 1
ATOM 1159 C C . ALA A 1 72 ? -2.220 8.278 2.812 1.00 0.00 72 ALA A C 1
ATOM 1160 O O . ALA A 1 72 ? -1.444 9.218 3.042 1.00 0.00 72 ALA A O 1
ATOM 1167 N N . ALA A 1 73 ? -2.626 7.939 1.570 1.00 0.00 73 ALA A N 1
ATOM 1168 C CA . ALA A 1 73 ? -2.108 8.583 0.351 1.00 0.00 73 ALA A CA 1
ATOM 1169 C C . ALA A 1 73 ? -2.549 10.056 0.242 1.00 0.00 73 ALA A C 1
ATOM 1170 O O . ALA A 1 73 ? -1.752 10.885 -0.194 1.00 0.00 73 ALA A O 1
ATOM 1177 N N . LYS A 1 74 ? -3.805 10.379 0.652 1.00 0.00 74 LYS A N 1
ATOM 1178 C CA . LYS A 1 74 ? -4.320 11.772 0.613 1.00 0.00 74 LYS A CA 1
ATOM 1179 C C . LYS A 1 74 ? -3.469 12.637 1.528 1.00 0.00 74 LYS A C 1
ATOM 1180 O O . LYS A 1 74 ? -2.916 13.632 1.077 1.00 0.00 74 LYS A O 1
ATOM 1199 N N . SER A 1 75 ? -3.315 12.182 2.789 1.00 0.00 75 SER A N 1
ATOM 1200 C CA . SER A 1 75 ? -2.505 12.860 3.819 1.00 0.00 75 SER A CA 1
ATOM 1201 C C . SER A 1 75 ? -1.083 13.188 3.302 1.00 0.00 75 SER A C 1
ATOM 1202 O O . SER A 1 75 ? -0.574 14.279 3.531 1.00 0.00 75 SER A O 1
ATOM 1210 N N . MET A 1 76 ? -0.487 12.246 2.554 1.00 0.00 76 MET A N 1
ATOM 1211 C CA . MET A 1 76 ? 0.867 12.406 1.982 1.00 0.00 76 MET A CA 1
ATOM 1212 C C . MET A 1 76 ? 0.894 13.406 0.815 1.00 0.00 76 MET A C 1
ATOM 1213 O O . MET A 1 76 ? 1.833 14.194 0.696 1.00 0.00 76 MET A O 1
ATOM 1227 N N . HIS A 1 77 ? -0.134 13.358 -0.045 1.00 0.00 77 HIS A N 1
ATOM 1228 C CA . HIS A 1 77 ? -0.320 14.346 -1.130 1.00 0.00 77 HIS A CA 1
ATOM 1229 C C . HIS A 1 77 ? -0.483 15.776 -0.554 1.00 0.00 77 HIS A C 1
ATOM 1230 O O . HIS A 1 77 ? -0.071 16.755 -1.184 1.00 0.00 77 HIS A O 1
ATOM 1245 N N . GLU A 1 78 ? -1.060 15.865 0.664 1.00 0.00 78 GLU A N 1
ATOM 1246 C CA . GLU A 1 78 ? -1.228 17.136 1.405 1.00 0.00 78 GLU A CA 1
ATOM 1247 C C . GLU A 1 78 ? 0.113 17.602 2.021 1.00 0.00 78 GLU A C 1
ATOM 1248 O O . GLU A 1 78 ? 0.289 18.787 2.311 1.00 0.00 78 GLU A O 1
ATOM 1260 N N . LEU A 1 79 ? 1.051 16.650 2.225 1.00 0.00 79 LEU A N 1
ATOM 1261 C CA . LEU A 1 79 ? 2.426 16.952 2.715 1.00 0.00 79 LEU A CA 1
ATOM 1262 C C . LEU A 1 79 ? 3.397 17.204 1.538 1.00 0.00 79 LEU A C 1
ATOM 1263 O O . LEU A 1 79 ? 4.613 17.273 1.741 1.00 0.00 79 LEU A O 1
ATOM 1279 N N . GLY A 1 80 ? 2.849 17.315 0.309 1.00 0.00 80 GLY A N 1
ATOM 1280 C CA . GLY A 1 80 ? 3.631 17.669 -0.880 1.00 0.00 80 GLY A CA 1
ATOM 1281 C C . GLY A 1 80 ? 4.242 16.472 -1.604 1.00 0.00 80 GLY A C 1
ATOM 1282 O O . GLY A 1 80 ? 5.033 16.661 -2.534 1.00 0.00 80 GLY A O 1
ATOM 1286 N N . TYR A 1 81 ? 3.901 15.240 -1.169 1.00 0.00 81 TYR A N 1
ATOM 1287 C CA . TYR A 1 81 ? 4.321 13.993 -1.863 1.00 0.00 81 TYR A CA 1
ATOM 1288 C C . TYR A 1 81 ? 3.283 13.606 -2.932 1.00 0.00 81 TYR A C 1
ATOM 1289 O O . TYR A 1 81 ? 2.223 14.230 -3.026 1.00 0.00 81 TYR A O 1
ATOM 1307 N N . THR A 1 82 ? 3.589 12.565 -3.732 1.00 0.00 82 THR A N 1
ATOM 1308 C CA . THR A 1 82 ? 2.655 12.002 -4.731 1.00 0.00 82 THR A CA 1
ATOM 1309 C C . THR A 1 82 ? 2.786 10.445 -4.813 1.00 0.00 82 THR A C 1
ATOM 1310 O O . THR A 1 82 ? 3.189 9.910 -5.855 1.00 0.00 82 THR A O 1
ATOM 1321 N N . PRO A 1 83 ? 2.476 9.678 -3.707 1.00 0.00 83 PRO A N 1
ATOM 1322 C CA . PRO A 1 83 ? 2.421 8.194 -3.769 1.00 0.00 83 PRO A CA 1
ATOM 1323 C C . PRO A 1 83 ? 1.108 7.670 -4.408 1.00 0.00 83 PRO A C 1
ATOM 1324 O O . PRO A 1 83 ? 0.068 8.344 -4.374 1.00 0.00 83 PRO A O 1
ATOM 1335 N N . TYR A 1 84 ? 1.187 6.462 -4.982 1.00 0.00 84 TYR A N 1
ATOM 1336 C CA . TYR A 1 84 ? 0.026 5.720 -5.517 1.00 0.00 84 TYR A CA 1
ATOM 1337 C C . TYR A 1 84 ? -0.582 4.866 -4.397 1.00 0.00 84 TYR A C 1
ATOM 1338 O O . TYR A 1 84 ? -0.002 4.769 -3.305 1.00 0.00 84 TYR A O 1
ATOM 1356 N N . TYR A 1 85 ? -1.738 4.242 -4.666 1.00 0.00 85 TYR A N 1
ATOM 1357 C CA . TYR A 1 85 ? -2.427 3.411 -3.672 1.00 0.00 85 TYR A CA 1
ATOM 1358 C C . TYR A 1 85 ? -3.292 2.343 -4.360 1.00 0.00 85 TYR A C 1
ATOM 1359 O O . TYR A 1 85 ? -3.887 2.592 -5.414 1.00 0.00 85 TYR A O 1
ATOM 1377 N N . LEU A 1 86 ? -3.320 1.148 -3.751 1.00 0.00 86 LEU A N 1
ATOM 1378 C CA . LEU A 1 86 ? -4.008 -0.033 -4.275 1.00 0.00 86 LEU A CA 1
ATOM 1379 C C . LEU A 1 86 ? -5.306 -0.265 -3.498 1.00 0.00 86 LEU A C 1
ATOM 1380 O O . LEU A 1 86 ? -5.290 -0.513 -2.267 1.00 0.00 86 LEU A O 1
ATOM 1396 N N . GLU A 1 87 ? -6.413 -0.196 -4.244 1.00 0.00 87 GLU A N 1
ATOM 1397 C CA . GLU A 1 87 ? -7.737 -0.583 -3.777 1.00 0.00 87 GLU A CA 1
ATOM 1398 C C . GLU A 1 87 ? -8.047 -1.996 -4.304 1.00 0.00 87 GLU A C 1
ATOM 1399 O O . GLU A 1 87 ? -8.278 -2.190 -5.508 1.00 0.00 87 GLU A O 1
ATOM 1411 N N . GLY A 1 88 ? -8.011 -2.970 -3.387 1.00 0.00 88 GLY A N 1
ATOM 1412 C CA . GLY A 1 88 ? -8.229 -4.379 -3.704 1.00 0.00 88 GLY A CA 1
ATOM 1413 C C . GLY A 1 88 ? -8.015 -5.245 -2.471 1.00 0.00 88 GLY A C 1
ATOM 1414 O O . GLY A 1 88 ? -7.139 -4.933 -1.650 1.00 0.00 88 GLY A O 1
ATOM 1418 N N . ASN A 1 89 ? -8.804 -6.334 -2.340 1.00 0.00 89 ASN A N 1
ATOM 1419 C CA . ASN A 1 89 ? -8.741 -7.242 -1.173 1.00 0.00 89 ASN A CA 1
ATOM 1420 C C . ASN A 1 89 ? -7.358 -7.910 -1.058 1.00 0.00 89 ASN A C 1
ATOM 1421 O O . ASN A 1 89 ? -6.881 -8.520 -2.016 1.00 0.00 89 ASN A O 1
ATOM 1432 N N . VAL A 1 90 ? -6.738 -7.780 0.138 1.00 0.00 90 VAL A N 1
ATOM 1433 C CA . VAL A 1 90 ? -5.375 -8.284 0.418 1.00 0.00 90 VAL A CA 1
ATOM 1434 C C . VAL A 1 90 ? -5.277 -9.816 0.235 1.00 0.00 90 VAL A C 1
ATOM 1435 O O . VAL A 1 90 ? -4.251 -10.335 -0.190 1.00 0.00 90 VAL A O 1
ATOM 1448 N N . TYR A 1 91 ? -6.391 -10.513 0.504 1.00 0.00 91 TYR A N 1
ATOM 1449 C CA . TYR A 1 91 ? -6.483 -11.982 0.404 1.00 0.00 91 TYR A CA 1
ATOM 1450 C C . TYR A 1 91 ? -6.540 -12.441 -1.074 1.00 0.00 91 TYR A C 1
ATOM 1451 O O . TYR A 1 91 ? -6.136 -13.563 -1.408 1.00 0.00 91 TYR A O 1
ATOM 1469 N N . ASP A 1 92 ? -7.030 -11.546 -1.948 1.00 0.00 92 ASP A N 1
ATOM 1470 C CA . ASP A 1 92 ? -7.253 -11.835 -3.384 1.00 0.00 92 ASP A CA 1
ATOM 1471 C C . ASP A 1 92 ? -5.964 -11.726 -4.223 1.00 0.00 92 ASP A C 1
ATOM 1472 O O . ASP A 1 92 ? -5.959 -12.142 -5.377 1.00 0.00 92 ASP A O 1
ATOM 1481 N N . PHE A 1 93 ? -4.877 -11.180 -3.657 1.00 0.00 93 PHE A N 1
ATOM 1482 C CA . PHE A 1 93 ? -3.605 -10.987 -4.401 1.00 0.00 93 PHE A CA 1
ATOM 1483 C C . PHE A 1 93 ? -3.065 -12.327 -4.961 1.00 0.00 93 PHE A C 1
ATOM 1484 O O . PHE A 1 93 ? -2.645 -12.401 -6.125 1.00 0.00 93 PHE A O 1
ATOM 1501 N N . GLU A 1 94 ? -3.139 -13.382 -4.129 1.00 0.00 94 GLU A N 1
ATOM 1502 C CA . GLU A 1 94 ? -2.631 -14.726 -4.470 1.00 0.00 94 GLU A CA 1
ATOM 1503 C C . GLU A 1 94 ? -3.360 -15.340 -5.687 1.00 0.00 94 GLU A C 1
ATOM 1504 O O . GLU A 1 94 ? -2.714 -15.903 -6.579 1.00 0.00 94 GLU A O 1
ATOM 1516 N N . LYS A 1 95 ? -4.703 -15.206 -5.728 1.00 0.00 95 LYS A N 1
ATOM 1517 C CA . LYS A 1 95 ? -5.521 -15.742 -6.844 1.00 0.00 95 LYS A CA 1
ATOM 1518 C C . LYS A 1 95 ? -5.390 -14.860 -8.111 1.00 0.00 95 LYS A C 1
ATOM 1519 O O . LYS A 1 95 ? -5.600 -15.339 -9.226 1.00 0.00 95 LYS A O 1
ATOM 1538 N N . TYR A 1 96 ? -5.012 -13.577 -7.937 1.00 0.00 96 TYR A N 1
ATOM 1539 C CA . TYR A 1 96 ? -4.679 -12.678 -9.074 1.00 0.00 96 TYR A CA 1
ATOM 1540 C C . TYR A 1 96 ? -3.224 -12.923 -9.560 1.00 0.00 96 TYR A C 1
ATOM 1541 O O . TYR A 1 96 ? -2.797 -12.346 -10.560 1.00 0.00 96 TYR A O 1
ATOM 1559 N N . GLY A 1 97 ? -2.467 -13.767 -8.827 1.00 0.00 97 GLY A N 1
ATOM 1560 C CA . GLY A 1 97 ? -1.180 -14.311 -9.313 1.00 0.00 97 GLY A CA 1
ATOM 1561 C C . GLY A 1 97 ? 0.029 -13.806 -8.541 1.00 0.00 97 GLY A C 1
ATOM 1562 O O . GLY A 1 97 ? 1.153 -14.276 -8.759 1.00 0.00 97 GLY A O 1
ATOM 1566 N N . PHE A 1 98 ? -0.202 -12.835 -7.652 1.00 0.00 98 PHE A N 1
ATOM 1567 C CA . PHE A 1 98 ? 0.845 -12.186 -6.846 1.00 0.00 98 PHE A CA 1
ATOM 1568 C C . PHE A 1 98 ? 1.033 -12.967 -5.542 1.00 0.00 98 PHE A C 1
ATOM 1569 O O . PHE A 1 98 ? 0.129 -12.978 -4.698 1.00 0.00 98 PHE A O 1
ATOM 1586 N N . ARG A 1 99 ? 2.196 -13.640 -5.395 1.00 0.00 99 ARG A N 1
ATOM 1587 C CA . ARG A 1 99 ? 2.506 -14.438 -4.185 1.00 0.00 99 ARG A CA 1
ATOM 1588 C C . ARG A 1 99 ? 2.562 -13.543 -2.937 1.00 0.00 99 ARG A C 1
ATOM 1589 O O . ARG A 1 99 ? 2.833 -12.331 -3.019 1.00 0.00 99 ARG A O 1
ATOM 1610 N N . MET A 1 100 ? 2.322 -14.164 -1.789 1.00 0.00 100 MET A N 1
ATOM 1611 C CA . MET A 1 100 ? 2.212 -13.471 -0.497 1.00 0.00 100 MET A CA 1
ATOM 1612 C C . MET A 1 100 ? 2.807 -14.326 0.625 1.00 0.00 100 MET A C 1
ATOM 1613 O O . MET A 1 100 ? 2.762 -15.558 0.579 1.00 0.00 100 MET A O 1
ATOM 1627 N N . VAL A 1 101 ? 3.343 -13.642 1.640 1.00 0.00 101 VAL A N 1
ATOM 1628 C CA . VAL A 1 101 ? 3.955 -14.264 2.816 1.00 0.00 101 VAL A CA 1
ATOM 1629 C C . VAL A 1 101 ? 2.965 -14.185 3.996 1.00 0.00 101 VAL A C 1
ATOM 1630 O O . VAL A 1 101 ? 2.703 -13.091 4.526 1.00 0.00 101 VAL A O 1
ATOM 1643 N N . TYR A 1 102 ? 2.380 -15.341 4.344 1.00 0.00 102 TYR A N 1
ATOM 1644 C CA . TYR A 1 102 ? 1.479 -15.491 5.500 1.00 0.00 102 TYR A CA 1
ATOM 1645 C C . TYR A 1 102 ? 2.299 -15.954 6.722 1.00 0.00 102 TYR A C 1
ATOM 1646 O O . TYR A 1 102 ? 3.089 -16.903 6.611 1.00 0.00 102 TYR A O 1
ATOM 1664 N N . ASP A 1 103 ? 2.086 -15.275 7.865 1.00 0.00 103 ASP A N 1
ATOM 1665 C CA . ASP A 1 103 ? 2.769 -15.539 9.154 1.00 0.00 103 ASP A CA 1
ATOM 1666 C C . ASP A 1 103 ? 4.281 -15.274 9.049 1.00 0.00 103 ASP A C 1
ATOM 1667 O O . ASP A 1 103 ? 5.075 -16.177 8.749 1.00 0.00 103 ASP A O 1
ATOM 1676 N N . ASP A 1 104 ? 4.659 -14.006 9.259 1.00 0.00 104 ASP A N 1
ATOM 1677 C CA . ASP A 1 104 ? 6.071 -13.582 9.367 1.00 0.00 104 ASP A CA 1
ATOM 1678 C C . ASP A 1 104 ? 6.327 -12.945 10.743 1.00 0.00 104 ASP A C 1
ATOM 1679 O O . ASP A 1 104 ? 7.354 -12.288 10.950 1.00 0.00 104 ASP A O 1
ATOM 1688 N N . THR A 1 105 ? 5.389 -13.174 11.690 1.00 0.00 105 THR A N 1
ATOM 1689 C CA . THR A 1 105 ? 5.506 -12.711 13.087 1.00 0.00 105 THR A CA 1
ATOM 1690 C C . THR A 1 105 ? 6.777 -13.282 13.761 1.00 0.00 105 THR A C 1
ATOM 1691 O O . THR A 1 105 ? 7.381 -12.644 14.630 1.00 0.00 105 THR A O 1
ATOM 1702 N N . CYS A 1 106 ? 7.173 -14.484 13.318 1.00 0.00 106 CYS A N 1
ATOM 1703 C CA . CYS A 1 106 ? 8.448 -15.113 13.671 1.00 0.00 106 CYS A CA 1
ATOM 1704 C C . CYS A 1 106 ? 8.835 -16.072 12.527 1.00 0.00 106 CYS A C 1
ATOM 1705 O O . CYS A 1 106 ? 9.762 -15.792 11.753 1.00 0.00 106 CYS A O 1
ATOM 1713 N N . ASP A 1 107 ? 8.067 -17.174 12.405 1.00 0.00 107 ASP A N 1
ATOM 1714 C CA . ASP A 1 107 ? 8.206 -18.184 11.339 1.00 0.00 107 ASP A CA 1
ATOM 1715 C C . ASP A 1 107 ? 7.038 -19.175 11.426 1.00 0.00 107 ASP A C 1
ATOM 1716 O O . ASP A 1 107 ? 6.513 -19.437 12.514 1.00 0.00 107 ASP A O 1
ATOM 1725 N N . LYS A 1 108 ? 6.675 -19.765 10.286 1.00 0.00 108 LYS A N 1
ATOM 1726 C CA . LYS A 1 108 ? 5.494 -20.652 10.166 1.00 0.00 108 LYS A CA 1
ATOM 1727 C C . LYS A 1 108 ? 5.843 -22.128 10.498 1.00 0.00 108 LYS A C 1
ATOM 1728 O O . LYS A 1 108 ? 5.252 -23.064 9.942 1.00 0.00 108 LYS A O 1
ATOM 1747 N N . LYS A 1 109 ? 6.790 -22.319 11.444 1.00 0.00 109 LYS A N 1
ATOM 1748 C CA . LYS A 1 109 ? 7.139 -23.636 12.016 1.00 0.00 109 LYS A CA 1
ATOM 1749 C C . LYS A 1 109 ? 6.819 -23.638 13.525 1.00 0.00 109 LYS A C 1
ATOM 1750 O O . LYS A 1 109 ? 6.751 -22.568 14.151 1.00 0.00 109 LYS A O 1
ATOM 1769 N N . ASN A 1 110 ? 6.651 -24.840 14.106 1.00 0.00 110 ASN A N 1
ATOM 1770 C CA . ASN A 1 110 ? 6.509 -25.027 15.565 1.00 0.00 110 ASN A CA 1
ATOM 1771 C C . ASN A 1 110 ? 7.634 -25.967 16.056 1.00 0.00 110 ASN A C 1
ATOM 1772 O O . ASN A 1 110 ? 8.645 -25.471 16.608 1.00 0.00 110 ASN A O 1
ATOM 1784 N N . MET A 1 1 ? -5.249 15.243 -6.758 1.00 0.00 1 MET A N 2
ATOM 1785 C CA . MET A 1 1 ? -5.665 14.507 -7.971 1.00 0.00 1 MET A CA 2
ATOM 1786 C C . MET A 1 1 ? -5.239 13.022 -7.875 1.00 0.00 1 MET A C 2
ATOM 1787 O O . MET A 1 1 ? -4.858 12.405 -8.879 1.00 0.00 1 MET A O 2
ATOM 1803 N N . LEU A 1 2 ? -5.349 12.434 -6.659 1.00 0.00 2 LEU A N 2
ATOM 1804 C CA . LEU A 1 2 ? -4.887 11.051 -6.405 1.00 0.00 2 LEU A CA 2
ATOM 1805 C C . LEU A 1 2 ? -5.945 9.988 -6.759 1.00 0.00 2 LEU A C 2
ATOM 1806 O O . LEU A 1 2 ? -5.614 8.810 -6.806 1.00 0.00 2 LEU A O 2
ATOM 1822 N N . GLU A 1 3 ? -7.217 10.376 -6.992 1.00 0.00 3 GLU A N 2
ATOM 1823 C CA . GLU A 1 3 ? -8.241 9.403 -7.464 1.00 0.00 3 GLU A CA 2
ATOM 1824 C C . GLU A 1 3 ? -7.895 8.908 -8.900 1.00 0.00 3 GLU A C 2
ATOM 1825 O O . GLU A 1 3 ? -8.445 7.920 -9.380 1.00 0.00 3 GLU A O 2
ATOM 1837 N N . ASP A 1 4 ? -6.975 9.641 -9.566 1.00 0.00 4 ASP A N 2
ATOM 1838 C CA . ASP A 1 4 ? -6.290 9.200 -10.805 1.00 0.00 4 ASP A CA 2
ATOM 1839 C C . ASP A 1 4 ? -5.259 8.081 -10.493 1.00 0.00 4 ASP A C 2
ATOM 1840 O O . ASP A 1 4 ? -5.079 7.145 -11.276 1.00 0.00 4 ASP A O 2
ATOM 1849 N N . TYR A 1 5 ? -4.591 8.210 -9.327 1.00 0.00 5 TYR A N 2
ATOM 1850 C CA . TYR A 1 5 ? -3.601 7.224 -8.805 1.00 0.00 5 TYR A CA 2
ATOM 1851 C C . TYR A 1 5 ? -4.311 5.985 -8.194 1.00 0.00 5 TYR A C 2
ATOM 1852 O O . TYR A 1 5 ? -3.646 5.101 -7.632 1.00 0.00 5 TYR A O 2
ATOM 1870 N N . ALA A 1 6 ? -5.663 5.952 -8.272 1.00 0.00 6 ALA A N 2
ATOM 1871 C CA . ALA A 1 6 ? -6.486 4.844 -7.763 1.00 0.00 6 ALA A CA 2
ATOM 1872 C C . ALA A 1 6 ? -6.337 3.603 -8.652 1.00 0.00 6 ALA A C 2
ATOM 1873 O O . ALA A 1 6 ? -7.117 3.398 -9.594 1.00 0.00 6 ALA A O 2
ATOM 1880 N N . ILE A 1 7 ? -5.307 2.797 -8.368 1.00 0.00 7 ILE A N 2
ATOM 1881 C CA . ILE A 1 7 ? -5.014 1.579 -9.128 1.00 0.00 7 ILE A CA 2
ATOM 1882 C C . ILE A 1 7 ? -5.896 0.431 -8.605 1.00 0.00 7 ILE A C 2
ATOM 1883 O O . ILE A 1 7 ? -5.964 0.196 -7.391 1.00 0.00 7 ILE A O 2
ATOM 1899 N N . SER A 1 8 ? -6.607 -0.233 -9.526 1.00 0.00 8 SER A N 2
ATOM 1900 C CA . SER A 1 8 ? -7.446 -1.400 -9.220 1.00 0.00 8 SER A CA 2
ATOM 1901 C C . SER A 1 8 ? -6.580 -2.678 -9.131 1.00 0.00 8 SER A C 2
ATOM 1902 O O . SER A 1 8 ? -5.503 -2.745 -9.740 1.00 0.00 8 SER A O 2
ATOM 1910 N N . LEU A 1 9 ? -7.052 -3.690 -8.379 1.00 0.00 9 LEU A N 2
ATOM 1911 C CA . LEU A 1 9 ? -6.337 -4.979 -8.229 1.00 0.00 9 LEU A CA 2
ATOM 1912 C C . LEU A 1 9 ? -6.252 -5.734 -9.579 1.00 0.00 9 LEU A C 2
ATOM 1913 O O . LEU A 1 9 ? -5.257 -6.409 -9.864 1.00 0.00 9 LEU A O 2
ATOM 1929 N N . GLU A 1 10 ? -7.278 -5.559 -10.418 1.00 0.00 10 GLU A N 2
ATOM 1930 C CA . GLU A 1 10 ? -7.385 -6.227 -11.734 1.00 0.00 10 GLU A CA 2
ATOM 1931 C C . GLU A 1 10 ? -6.400 -5.651 -12.790 1.00 0.00 10 GLU A C 2
ATOM 1932 O O . GLU A 1 10 ? -6.225 -6.250 -13.857 1.00 0.00 10 GLU A O 2
ATOM 1944 N N . GLU A 1 11 ? -5.753 -4.502 -12.487 1.00 0.00 11 GLU A N 2
ATOM 1945 C CA . GLU A 1 11 ? -4.825 -3.821 -13.433 1.00 0.00 11 GLU A CA 2
ATOM 1946 C C . GLU A 1 11 ? -3.406 -3.655 -12.841 1.00 0.00 11 GLU A C 2
ATOM 1947 O O . GLU A 1 11 ? -2.480 -3.257 -13.564 1.00 0.00 11 GLU A O 2
ATOM 1959 N N . VAL A 1 12 ? -3.234 -3.964 -11.541 1.00 0.00 12 VAL A N 2
ATOM 1960 C CA . VAL A 1 12 ? -1.994 -3.639 -10.799 1.00 0.00 12 VAL A CA 2
ATOM 1961 C C . VAL A 1 12 ? -0.841 -4.611 -11.129 1.00 0.00 12 VAL A C 2
ATOM 1962 O O . VAL A 1 12 ? -1.067 -5.766 -11.504 1.00 0.00 12 VAL A O 2
ATOM 1975 N N . ASN A 1 13 ? 0.396 -4.106 -11.013 1.00 0.00 13 ASN A N 2
ATOM 1976 C CA . ASN A 1 13 ? 1.630 -4.902 -11.093 1.00 0.00 13 ASN A CA 2
ATOM 1977 C C . ASN A 1 13 ? 2.528 -4.473 -9.928 1.00 0.00 13 ASN A C 2
ATOM 1978 O O . ASN A 1 13 ? 3.256 -3.500 -10.053 1.00 0.00 13 ASN A O 2
ATOM 1989 N N . PHE A 1 14 ? 2.440 -5.177 -8.781 1.00 0.00 14 PHE A N 2
ATOM 1990 C CA . PHE A 1 14 ? 3.146 -4.782 -7.532 1.00 0.00 14 PHE A CA 2
ATOM 1991 C C . PHE A 1 14 ? 4.679 -4.675 -7.732 1.00 0.00 14 PHE A C 2
ATOM 1992 O O . PHE A 1 14 ? 5.333 -3.834 -7.110 1.00 0.00 14 PHE A O 2
ATOM 2009 N N . ASN A 1 15 ? 5.218 -5.510 -8.633 1.00 0.00 15 ASN A N 2
ATOM 2010 C CA . ASN A 1 15 ? 6.661 -5.516 -8.984 1.00 0.00 15 ASN A CA 2
ATOM 2011 C C . ASN A 1 15 ? 7.092 -4.215 -9.691 1.00 0.00 15 ASN A C 2
ATOM 2012 O O . ASN A 1 15 ? 8.256 -3.818 -9.605 1.00 0.00 15 ASN A O 2
ATOM 2023 N N . ASP A 1 16 ? 6.143 -3.568 -10.386 1.00 0.00 16 ASP A N 2
ATOM 2024 C CA . ASP A 1 16 ? 6.385 -2.310 -11.121 1.00 0.00 16 ASP A CA 2
ATOM 2025 C C . ASP A 1 16 ? 6.664 -1.132 -10.159 1.00 0.00 16 ASP A C 2
ATOM 2026 O O . ASP A 1 16 ? 7.332 -0.170 -10.537 1.00 0.00 16 ASP A O 2
ATOM 2035 N N . PHE A 1 17 ? 6.158 -1.221 -8.909 1.00 0.00 17 PHE A N 2
ATOM 2036 C CA . PHE A 1 17 ? 6.297 -0.142 -7.896 1.00 0.00 17 PHE A CA 2
ATOM 2037 C C . PHE A 1 17 ? 7.053 -0.683 -6.663 1.00 0.00 17 PHE A C 2
ATOM 2038 O O . PHE A 1 17 ? 7.391 -1.874 -6.597 1.00 0.00 17 PHE A O 2
ATOM 2055 N N . ILE A 1 18 ? 7.339 0.212 -5.702 1.00 0.00 18 ILE A N 2
ATOM 2056 C CA . ILE A 1 18 ? 7.774 -0.161 -4.346 1.00 0.00 18 ILE A CA 2
ATOM 2057 C C . ILE A 1 18 ? 6.556 -0.015 -3.429 1.00 0.00 18 ILE A C 2
ATOM 2058 O O . ILE A 1 18 ? 6.119 1.101 -3.131 1.00 0.00 18 ILE A O 2
ATOM 2074 N N . VAL A 1 19 ? 6.002 -1.151 -3.004 1.00 0.00 19 VAL A N 2
ATOM 2075 C CA . VAL A 1 19 ? 4.685 -1.207 -2.369 1.00 0.00 19 VAL A CA 2
ATOM 2076 C C . VAL A 1 19 ? 4.814 -0.961 -0.855 1.00 0.00 19 VAL A C 2
ATOM 2077 O O . VAL A 1 19 ? 5.879 -1.175 -0.261 1.00 0.00 19 VAL A O 2
ATOM 2090 N N . VAL A 1 20 ? 3.729 -0.459 -0.250 1.00 0.00 20 VAL A N 2
ATOM 2091 C CA . VAL A 1 20 ? 3.629 -0.199 1.188 1.00 0.00 20 VAL A CA 2
ATOM 2092 C C . VAL A 1 20 ? 2.355 -0.852 1.725 1.00 0.00 20 VAL A C 2
ATOM 2093 O O . VAL A 1 20 ? 1.263 -0.650 1.185 1.00 0.00 20 VAL A O 2
ATOM 2106 N N . ASP A 1 21 ? 2.521 -1.658 2.767 1.00 0.00 21 ASP A N 2
ATOM 2107 C CA . ASP A 1 21 ? 1.417 -2.205 3.550 1.00 0.00 21 ASP A CA 2
ATOM 2108 C C . ASP A 1 21 ? 0.927 -1.093 4.494 1.00 0.00 21 ASP A C 2
ATOM 2109 O O . ASP A 1 21 ? 1.650 -0.756 5.414 1.00 0.00 21 ASP A O 2
ATOM 2118 N N . VAL A 1 22 ? -0.239 -0.469 4.213 1.00 0.00 22 VAL A N 2
ATOM 2119 C CA . VAL A 1 22 ? -0.844 0.546 5.121 1.00 0.00 22 VAL A CA 2
ATOM 2120 C C . VAL A 1 22 ? -2.049 -0.059 5.846 1.00 0.00 22 VAL A C 2
ATOM 2121 O O . VAL A 1 22 ? -3.209 0.121 5.444 1.00 0.00 22 VAL A O 2
ATOM 2134 N N . ARG A 1 23 ? -1.771 -0.814 6.919 1.00 0.00 23 ARG A N 2
ATOM 2135 C CA . ARG A 1 23 ? -2.821 -1.497 7.697 1.00 0.00 23 ARG A CA 2
ATOM 2136 C C . ARG A 1 23 ? -2.426 -1.525 9.183 1.00 0.00 23 ARG A C 2
ATOM 2137 O O . ARG A 1 23 ? -2.778 -0.605 9.939 1.00 0.00 23 ARG A O 2
ATOM 2158 N N . GLU A 1 24 ? -1.636 -2.537 9.577 1.00 0.00 24 GLU A N 2
ATOM 2159 C CA . GLU A 1 24 ? -1.306 -2.806 10.987 1.00 0.00 24 GLU A CA 2
ATOM 2160 C C . GLU A 1 24 ? -0.170 -3.849 11.034 1.00 0.00 24 GLU A C 2
ATOM 2161 O O . GLU A 1 24 ? 0.011 -4.609 10.074 1.00 0.00 24 GLU A O 2
ATOM 2173 N N . LEU A 1 25 ? 0.592 -3.859 12.148 1.00 0.00 25 LEU A N 2
ATOM 2174 C CA . LEU A 1 25 ? 1.603 -4.890 12.450 1.00 0.00 25 LEU A CA 2
ATOM 2175 C C . LEU A 1 25 ? 0.979 -6.290 12.372 1.00 0.00 25 LEU A C 2
ATOM 2176 O O . LEU A 1 25 ? 1.468 -7.133 11.632 1.00 0.00 25 LEU A O 2
ATOM 2192 N N . ASP A 1 26 ? -0.133 -6.491 13.100 1.00 0.00 26 ASP A N 2
ATOM 2193 C CA . ASP A 1 26 ? -0.841 -7.790 13.158 1.00 0.00 26 ASP A CA 2
ATOM 2194 C C . ASP A 1 26 ? -1.266 -8.258 11.754 1.00 0.00 26 ASP A C 2
ATOM 2195 O O . ASP A 1 26 ? -1.061 -9.421 11.391 1.00 0.00 26 ASP A O 2
ATOM 2204 N N . GLU A 1 27 ? -1.813 -7.315 10.966 1.00 0.00 27 GLU A N 2
ATOM 2205 C CA . GLU A 1 27 ? -2.248 -7.584 9.584 1.00 0.00 27 GLU A CA 2
ATOM 2206 C C . GLU A 1 27 ? -1.064 -7.967 8.669 1.00 0.00 27 GLU A C 2
ATOM 2207 O O . GLU A 1 27 ? -1.205 -8.818 7.782 1.00 0.00 27 GLU A O 2
ATOM 2219 N N . TYR A 1 28 ? 0.085 -7.326 8.894 1.00 0.00 28 TYR A N 2
ATOM 2220 C CA . TYR A 1 28 ? 1.352 -7.616 8.189 1.00 0.00 28 TYR A CA 2
ATOM 2221 C C . TYR A 1 28 ? 1.823 -9.059 8.470 1.00 0.00 28 TYR A C 2
ATOM 2222 O O . TYR A 1 28 ? 2.313 -9.755 7.563 1.00 0.00 28 TYR A O 2
ATOM 2240 N N . GLU A 1 29 ? 1.662 -9.486 9.738 1.00 0.00 29 GLU A N 2
ATOM 2241 C CA . GLU A 1 29 ? 2.161 -10.784 10.231 1.00 0.00 29 GLU A CA 2
ATOM 2242 C C . GLU A 1 29 ? 1.399 -11.953 9.598 1.00 0.00 29 GLU A C 2
ATOM 2243 O O . GLU A 1 29 ? 2.013 -12.883 9.072 1.00 0.00 29 GLU A O 2
ATOM 2255 N N . GLU A 1 30 ? 0.058 -11.880 9.648 1.00 0.00 30 GLU A N 2
ATOM 2256 C CA . GLU A 1 30 ? -0.831 -12.931 9.104 1.00 0.00 30 GLU A CA 2
ATOM 2257 C C . GLU A 1 30 ? -0.614 -13.134 7.586 1.00 0.00 30 GLU A C 2
ATOM 2258 O O . GLU A 1 30 ? -0.479 -14.274 7.128 1.00 0.00 30 GLU A O 2
ATOM 2270 N N . LEU A 1 31 ? -0.546 -12.022 6.827 1.00 0.00 31 LEU A N 2
ATOM 2271 C CA . LEU A 1 31 ? -0.239 -12.051 5.380 1.00 0.00 31 LEU A CA 2
ATOM 2272 C C . LEU A 1 31 ? 0.100 -10.643 4.874 1.00 0.00 31 LEU A C 2
ATOM 2273 O O . LEU A 1 31 ? -0.524 -9.674 5.288 1.00 0.00 31 LEU A O 2
ATOM 2289 N N . HIS A 1 32 ? 1.090 -10.541 3.976 1.00 0.00 32 HIS A N 2
ATOM 2290 C CA . HIS A 1 32 ? 1.436 -9.271 3.306 1.00 0.00 32 HIS A CA 2
ATOM 2291 C C . HIS A 1 32 ? 2.262 -9.578 2.055 1.00 0.00 32 HIS A C 2
ATOM 2292 O O . HIS A 1 32 ? 2.829 -10.661 1.940 1.00 0.00 32 HIS A O 2
ATOM 2307 N N . LEU A 1 33 ? 2.328 -8.618 1.134 1.00 0.00 33 LEU A N 2
ATOM 2308 C CA . LEU A 1 33 ? 3.176 -8.715 -0.066 1.00 0.00 33 LEU A CA 2
ATOM 2309 C C . LEU A 1 33 ? 4.667 -8.606 0.309 1.00 0.00 33 LEU A C 2
ATOM 2310 O O . LEU A 1 33 ? 5.012 -7.830 1.200 1.00 0.00 33 LEU A O 2
ATOM 2326 N N . PRO A 1 34 ? 5.578 -9.353 -0.387 1.00 0.00 34 PRO A N 2
ATOM 2327 C CA . PRO A 1 34 ? 7.040 -9.256 -0.141 1.00 0.00 34 PRO A CA 2
ATOM 2328 C C . PRO A 1 34 ? 7.607 -7.905 -0.662 1.00 0.00 34 PRO A C 2
ATOM 2329 O O . PRO A 1 34 ? 8.716 -7.503 -0.308 1.00 0.00 34 PRO A O 2
ATOM 2340 N N . ASN A 1 35 ? 6.797 -7.225 -1.501 1.00 0.00 35 ASN A N 2
ATOM 2341 C CA . ASN A 1 35 ? 7.086 -5.889 -2.057 1.00 0.00 35 ASN A CA 2
ATOM 2342 C C . ASN A 1 35 ? 6.630 -4.773 -1.092 1.00 0.00 35 ASN A C 2
ATOM 2343 O O . ASN A 1 35 ? 6.986 -3.599 -1.274 1.00 0.00 35 ASN A O 2
ATOM 2354 N N . ALA A 1 36 ? 5.820 -5.159 -0.083 1.00 0.00 36 ALA A N 2
ATOM 2355 C CA . ALA A 1 36 ? 5.112 -4.222 0.822 1.00 0.00 36 ALA A CA 2
ATOM 2356 C C . ALA A 1 36 ? 5.933 -3.868 2.079 1.00 0.00 36 ALA A C 2
ATOM 2357 O O . ALA A 1 36 ? 6.403 -4.755 2.800 1.00 0.00 36 ALA A O 2
ATOM 2364 N N . THR A 1 37 ? 6.068 -2.551 2.329 1.00 0.00 37 THR A N 2
ATOM 2365 C CA . THR A 1 37 ? 6.725 -1.977 3.517 1.00 0.00 37 THR A CA 2
ATOM 2366 C C . THR A 1 37 ? 5.694 -1.780 4.651 1.00 0.00 37 THR A C 2
ATOM 2367 O O . THR A 1 37 ? 4.685 -1.100 4.442 1.00 0.00 37 THR A O 2
ATOM 2378 N N . LEU A 1 38 ? 5.947 -2.364 5.846 1.00 0.00 38 LEU A N 2
ATOM 2379 C CA . LEU A 1 38 ? 5.034 -2.246 7.000 1.00 0.00 38 LEU A CA 2
ATOM 2380 C C . LEU A 1 38 ? 4.988 -0.800 7.526 1.00 0.00 38 LEU A C 2
ATOM 2381 O O . LEU A 1 38 ? 5.982 -0.276 8.055 1.00 0.00 38 LEU A O 2
ATOM 2397 N N . ILE A 1 39 ? 3.823 -0.177 7.332 1.00 0.00 39 ILE A N 2
ATOM 2398 C CA . ILE A 1 39 ? 3.457 1.133 7.885 1.00 0.00 39 ILE A CA 2
ATOM 2399 C C . ILE A 1 39 ? 1.966 1.061 8.298 1.00 0.00 39 ILE A C 2
ATOM 2400 O O . ILE A 1 39 ? 1.180 0.313 7.707 1.00 0.00 39 ILE A O 2
ATOM 2416 N N . SER A 1 40 ? 1.577 1.790 9.338 1.00 0.00 40 SER A N 2
ATOM 2417 C CA . SER A 1 40 ? 0.159 1.921 9.711 1.00 0.00 40 SER A CA 2
ATOM 2418 C C . SER A 1 40 ? -0.391 3.247 9.157 1.00 0.00 40 SER A C 2
ATOM 2419 O O . SER A 1 40 ? 0.323 4.258 9.134 1.00 0.00 40 SER A O 2
ATOM 2427 N N . VAL A 1 41 ? -1.656 3.209 8.691 1.00 0.00 41 VAL A N 2
ATOM 2428 C CA . VAL A 1 41 ? -2.393 4.379 8.154 1.00 0.00 41 VAL A CA 2
ATOM 2429 C C . VAL A 1 41 ? -2.366 5.605 9.115 1.00 0.00 41 VAL A C 2
ATOM 2430 O O . VAL A 1 41 ? -2.389 6.746 8.659 1.00 0.00 41 VAL A O 2
ATOM 2443 N N . ASN A 1 42 ? -2.288 5.343 10.437 1.00 0.00 42 ASN A N 2
ATOM 2444 C CA . ASN A 1 42 ? -2.317 6.389 11.481 1.00 0.00 42 ASN A CA 2
ATOM 2445 C C . ASN A 1 42 ? -0.932 7.038 11.699 1.00 0.00 42 ASN A C 2
ATOM 2446 O O . ASN A 1 42 ? -0.844 8.137 12.254 1.00 0.00 42 ASN A O 2
ATOM 2457 N N . ASP A 1 43 ? 0.140 6.335 11.284 1.00 0.00 43 ASP A N 2
ATOM 2458 C CA . ASP A 1 43 ? 1.531 6.807 11.435 1.00 0.00 43 ASP A CA 2
ATOM 2459 C C . ASP A 1 43 ? 1.939 7.641 10.212 1.00 0.00 43 ASP A C 2
ATOM 2460 O O . ASP A 1 43 ? 2.523 7.126 9.247 1.00 0.00 43 ASP A O 2
ATOM 2469 N N . GLN A 1 44 ? 1.578 8.939 10.253 1.00 0.00 44 GLN A N 2
ATOM 2470 C CA . GLN A 1 44 ? 1.985 9.921 9.236 1.00 0.00 44 GLN A CA 2
ATOM 2471 C C . GLN A 1 44 ? 3.512 10.100 9.222 1.00 0.00 44 GLN A C 2
ATOM 2472 O O . GLN A 1 44 ? 4.097 10.276 8.157 1.00 0.00 44 GLN A O 2
ATOM 2486 N N . GLU A 1 45 ? 4.148 10.032 10.408 1.00 0.00 45 GLU A N 2
ATOM 2487 C CA . GLU A 1 45 ? 5.605 10.234 10.535 1.00 0.00 45 GLU A CA 2
ATOM 2488 C C . GLU A 1 45 ? 6.403 9.074 9.914 1.00 0.00 45 GLU A C 2
ATOM 2489 O O . GLU A 1 45 ? 7.467 9.306 9.367 1.00 0.00 45 GLU A O 2
ATOM 2501 N N . LYS A 1 46 ? 5.869 7.839 9.988 1.00 0.00 46 LYS A N 2
ATOM 2502 C CA . LYS A 1 46 ? 6.519 6.640 9.401 1.00 0.00 46 LYS A CA 2
ATOM 2503 C C . LYS A 1 46 ? 6.279 6.580 7.887 1.00 0.00 46 LYS A C 2
ATOM 2504 O O . LYS A 1 46 ? 7.165 6.181 7.118 1.00 0.00 46 LYS A O 2
ATOM 2523 N N . LEU A 1 47 ? 5.081 6.997 7.460 1.00 0.00 47 LEU A N 2
ATOM 2524 C CA . LEU A 1 47 ? 4.700 6.972 6.039 1.00 0.00 47 LEU A CA 2
ATOM 2525 C C . LEU A 1 47 ? 5.505 8.017 5.249 1.00 0.00 47 LEU A C 2
ATOM 2526 O O . LEU A 1 47 ? 6.132 7.704 4.229 1.00 0.00 47 LEU A O 2
ATOM 2542 N N . ALA A 1 48 ? 5.503 9.248 5.777 1.00 0.00 48 ALA A N 2
ATOM 2543 C CA . ALA A 1 48 ? 6.239 10.382 5.209 1.00 0.00 48 ALA A CA 2
ATOM 2544 C C . ALA A 1 48 ? 7.758 10.181 5.342 1.00 0.00 48 ALA A C 2
ATOM 2545 O O . ALA A 1 48 ? 8.511 10.707 4.531 1.00 0.00 48 ALA A O 2
ATOM 2552 N N . ASP A 1 49 ? 8.189 9.417 6.376 1.00 0.00 49 ASP A N 2
ATOM 2553 C CA . ASP A 1 49 ? 9.609 9.026 6.553 1.00 0.00 49 ASP A CA 2
ATOM 2554 C C . ASP A 1 49 ? 10.074 8.184 5.365 1.00 0.00 49 ASP A C 2
ATOM 2555 O O . ASP A 1 49 ? 11.038 8.553 4.694 1.00 0.00 49 ASP A O 2
ATOM 2564 N N . PHE A 1 50 ? 9.349 7.068 5.110 1.00 0.00 50 PHE A N 2
ATOM 2565 C CA . PHE A 1 50 ? 9.653 6.131 4.003 1.00 0.00 50 PHE A CA 2
ATOM 2566 C C . PHE A 1 50 ? 9.741 6.871 2.668 1.00 0.00 50 PHE A C 2
ATOM 2567 O O . PHE A 1 50 ? 10.652 6.625 1.856 1.00 0.00 50 PHE A O 2
ATOM 2584 N N . LEU A 1 51 ? 8.771 7.774 2.455 1.00 0.00 51 LEU A N 2
ATOM 2585 C CA . LEU A 1 51 ? 8.714 8.607 1.261 1.00 0.00 51 LEU A CA 2
ATOM 2586 C C . LEU A 1 51 ? 9.948 9.512 1.177 1.00 0.00 51 LEU A C 2
ATOM 2587 O O . LEU A 1 51 ? 10.639 9.469 0.188 1.00 0.00 51 LEU A O 2
ATOM 2603 N N . SER A 1 52 ? 10.263 10.221 2.268 1.00 0.00 52 SER A N 2
ATOM 2604 C CA . SER A 1 52 ? 11.355 11.219 2.312 1.00 0.00 52 SER A CA 2
ATOM 2605 C C . SER A 1 52 ? 12.769 10.567 2.199 1.00 0.00 52 SER A C 2
ATOM 2606 O O . SER A 1 52 ? 13.727 11.257 1.825 1.00 0.00 52 SER A O 2
ATOM 2614 N N . GLN A 1 53 ? 12.891 9.242 2.513 1.00 0.00 53 GLN A N 2
ATOM 2615 C CA . GLN A 1 53 ? 14.185 8.495 2.411 1.00 0.00 53 GLN A CA 2
ATOM 2616 C C . GLN A 1 53 ? 14.726 8.508 0.962 1.00 0.00 53 GLN A C 2
ATOM 2617 O O . GLN A 1 53 ? 15.931 8.631 0.725 1.00 0.00 53 GLN A O 2
ATOM 2631 N N . HIS A 1 54 ? 13.791 8.351 0.019 1.00 0.00 54 HIS A N 2
ATOM 2632 C CA . HIS A 1 54 ? 13.998 8.543 -1.424 1.00 0.00 54 HIS A CA 2
ATOM 2633 C C . HIS A 1 54 ? 12.745 9.247 -1.911 1.00 0.00 54 HIS A C 2
ATOM 2634 O O . HIS A 1 54 ? 11.768 8.601 -2.228 1.00 0.00 54 HIS A O 2
ATOM 2649 N N . LYS A 1 55 ? 12.726 10.576 -1.852 1.00 0.00 55 LYS A N 2
ATOM 2650 C CA . LYS A 1 55 ? 11.486 11.343 -2.018 1.00 0.00 55 LYS A CA 2
ATOM 2651 C C . LYS A 1 55 ? 10.894 11.243 -3.438 1.00 0.00 55 LYS A C 2
ATOM 2652 O O . LYS A 1 55 ? 9.683 11.437 -3.628 1.00 0.00 55 LYS A O 2
ATOM 2671 N N . ASP A 1 56 ? 11.748 10.922 -4.417 1.00 0.00 56 ASP A N 2
ATOM 2672 C CA . ASP A 1 56 ? 11.357 10.821 -5.828 1.00 0.00 56 ASP A CA 2
ATOM 2673 C C . ASP A 1 56 ? 11.537 9.373 -6.333 1.00 0.00 56 ASP A C 2
ATOM 2674 O O . ASP A 1 56 ? 12.453 9.082 -7.111 1.00 0.00 56 ASP A O 2
ATOM 2683 N N . LYS A 1 57 ? 10.681 8.450 -5.832 1.00 0.00 57 LYS A N 2
ATOM 2684 C CA . LYS A 1 57 ? 10.535 7.084 -6.403 1.00 0.00 57 LYS A CA 2
ATOM 2685 C C . LYS A 1 57 ? 9.038 6.686 -6.427 1.00 0.00 57 LYS A C 2
ATOM 2686 O O . LYS A 1 57 ? 8.218 7.284 -5.702 1.00 0.00 57 LYS A O 2
ATOM 2705 N N . LYS A 1 58 ? 8.692 5.683 -7.249 1.00 0.00 58 LYS A N 2
ATOM 2706 C CA . LYS A 1 58 ? 7.298 5.250 -7.461 1.00 0.00 58 LYS A CA 2
ATOM 2707 C C . LYS A 1 58 ? 6.843 4.286 -6.340 1.00 0.00 58 LYS A C 2
ATOM 2708 O O . LYS A 1 58 ? 7.343 3.163 -6.239 1.00 0.00 58 LYS A O 2
ATOM 2727 N N . VAL A 1 59 ? 5.897 4.750 -5.495 1.00 0.00 59 VAL A N 2
ATOM 2728 C CA . VAL A 1 59 ? 5.397 3.989 -4.320 1.00 0.00 59 VAL A CA 2
ATOM 2729 C C . VAL A 1 59 ? 3.909 3.644 -4.490 1.00 0.00 59 VAL A C 2
ATOM 2730 O O . VAL A 1 59 ? 3.165 4.424 -5.084 1.00 0.00 59 VAL A O 2
ATOM 2743 N N . LEU A 1 60 ? 3.484 2.480 -3.950 1.00 0.00 60 LEU A N 2
ATOM 2744 C CA . LEU A 1 60 ? 2.091 1.998 -4.055 1.00 0.00 60 LEU A CA 2
ATOM 2745 C C . LEU A 1 60 ? 1.552 1.528 -2.683 1.00 0.00 60 LEU A C 2
ATOM 2746 O O . LEU A 1 60 ? 1.899 0.447 -2.220 1.00 0.00 60 LEU A O 2
ATOM 2762 N N . LEU A 1 61 ? 0.684 2.326 -2.053 1.00 0.00 61 LEU A N 2
ATOM 2763 C CA . LEU A 1 61 ? 0.082 2.004 -0.736 1.00 0.00 61 LEU A CA 2
ATOM 2764 C C . LEU A 1 61 ? -1.098 1.021 -0.908 1.00 0.00 61 LEU A C 2
ATOM 2765 O O . LEU A 1 61 ? -2.182 1.437 -1.281 1.00 0.00 61 LEU A O 2
ATOM 2781 N N . HIS A 1 62 ? -0.887 -0.280 -0.654 1.00 0.00 62 HIS A N 2
ATOM 2782 C CA . HIS A 1 62 ? -1.968 -1.292 -0.768 1.00 0.00 62 HIS A CA 2
ATOM 2783 C C . HIS A 1 62 ? -2.717 -1.424 0.577 1.00 0.00 62 HIS A C 2
ATOM 2784 O O . HIS A 1 62 ? -2.102 -1.347 1.654 1.00 0.00 62 HIS A O 2
ATOM 2799 N N . CYS A 1 63 ? -4.035 -1.651 0.501 1.00 0.00 63 CYS A N 2
ATOM 2800 C CA . CYS A 1 63 ? -4.920 -1.803 1.689 1.00 0.00 63 CYS A CA 2
ATOM 2801 C C . CYS A 1 63 ? -5.651 -3.157 1.681 1.00 0.00 63 CYS A C 2
ATOM 2802 O O . CYS A 1 63 ? -5.689 -3.838 0.655 1.00 0.00 63 CYS A O 2
ATOM 2810 N N . ARG A 1 64 ? -6.132 -3.572 2.878 1.00 0.00 64 ARG A N 2
ATOM 2811 C CA . ARG A 1 64 ? -7.000 -4.766 3.068 1.00 0.00 64 ARG A CA 2
ATOM 2812 C C . ARG A 1 64 ? -8.261 -4.657 2.171 1.00 0.00 64 ARG A C 2
ATOM 2813 O O . ARG A 1 64 ? -8.704 -5.646 1.593 1.00 0.00 64 ARG A O 2
ATOM 2834 N N . ALA A 1 65 ? -8.829 -3.440 2.089 1.00 0.00 65 ALA A N 2
ATOM 2835 C CA . ALA A 1 65 ? -9.978 -3.128 1.215 1.00 0.00 65 ALA A CA 2
ATOM 2836 C C . ALA A 1 65 ? -9.557 -2.111 0.137 1.00 0.00 65 ALA A C 2
ATOM 2837 O O . ALA A 1 65 ? -9.454 -2.450 -1.044 1.00 0.00 65 ALA A O 2
ATOM 2844 N N . GLY A 1 66 ? -9.277 -0.867 0.568 1.00 0.00 66 GLY A N 2
ATOM 2845 C CA . GLY A 1 66 ? -8.915 0.212 -0.356 1.00 0.00 66 GLY A CA 2
ATOM 2846 C C . GLY A 1 66 ? -8.946 1.594 0.284 1.00 0.00 66 GLY A C 2
ATOM 2847 O O . GLY A 1 66 ? -8.282 2.517 -0.207 1.00 0.00 66 GLY A O 2
ATOM 2851 N N . ARG A 1 67 ? -9.720 1.748 1.380 1.00 0.00 67 ARG A N 2
ATOM 2852 C CA . ARG A 1 67 ? -9.875 3.050 2.061 1.00 0.00 67 ARG A CA 2
ATOM 2853 C C . ARG A 1 67 ? -8.575 3.488 2.765 1.00 0.00 67 ARG A C 2
ATOM 2854 O O . ARG A 1 67 ? -8.232 4.658 2.706 1.00 0.00 67 ARG A O 2
ATOM 2875 N N . ARG A 1 68 ? -7.861 2.552 3.426 1.00 0.00 68 ARG A N 2
ATOM 2876 C CA . ARG A 1 68 ? -6.588 2.890 4.129 1.00 0.00 68 ARG A CA 2
ATOM 2877 C C . ARG A 1 68 ? -5.509 3.324 3.124 1.00 0.00 68 ARG A C 2
ATOM 2878 O O . ARG A 1 68 ? -4.650 4.153 3.434 1.00 0.00 68 ARG A O 2
ATOM 2899 N N . ALA A 1 69 ? -5.591 2.731 1.923 1.00 0.00 69 ALA A N 2
ATOM 2900 C CA . ALA A 1 69 ? -4.722 3.055 0.783 1.00 0.00 69 ALA A CA 2
ATOM 2901 C C . ALA A 1 69 ? -4.907 4.523 0.386 1.00 0.00 69 ALA A C 2
ATOM 2902 O O . ALA A 1 69 ? -3.943 5.298 0.331 1.00 0.00 69 ALA A O 2
ATOM 2909 N N . LEU A 1 70 ? -6.179 4.874 0.140 1.00 0.00 70 LEU A N 2
ATOM 2910 C CA . LEU A 1 70 ? -6.609 6.229 -0.221 1.00 0.00 70 LEU A CA 2
ATOM 2911 C C . LEU A 1 70 ? -6.223 7.239 0.873 1.00 0.00 70 LEU A C 2
ATOM 2912 O O . LEU A 1 70 ? -5.425 8.133 0.630 1.00 0.00 70 LEU A O 2
ATOM 2928 N N . ASP A 1 71 ? -6.753 7.002 2.084 1.00 0.00 71 ASP A N 2
ATOM 2929 C CA . ASP A 1 71 ? -6.722 7.934 3.241 1.00 0.00 71 ASP A CA 2
ATOM 2930 C C . ASP A 1 71 ? -5.286 8.378 3.587 1.00 0.00 71 ASP A C 2
ATOM 2931 O O . ASP A 1 71 ? -5.002 9.585 3.740 1.00 0.00 71 ASP A O 2
ATOM 2940 N N . ALA A 1 72 ? -4.396 7.382 3.695 1.00 0.00 72 ALA A N 2
ATOM 2941 C CA . ALA A 1 72 ? -2.974 7.592 3.987 1.00 0.00 72 ALA A CA 2
ATOM 2942 C C . ALA A 1 72 ? -2.285 8.389 2.860 1.00 0.00 72 ALA A C 2
ATOM 2943 O O . ALA A 1 72 ? -1.577 9.386 3.117 1.00 0.00 72 ALA A O 2
ATOM 2950 N N . ALA A 1 73 ? -2.539 7.971 1.603 1.00 0.00 73 ALA A N 2
ATOM 2951 C CA . ALA A 1 73 ? -1.963 8.622 0.419 1.00 0.00 73 ALA A CA 2
ATOM 2952 C C . ALA A 1 73 ? -2.484 10.062 0.256 1.00 0.00 73 ALA A C 2
ATOM 2953 O O . ALA A 1 73 ? -1.745 10.909 -0.246 1.00 0.00 73 ALA A O 2
ATOM 2960 N N . LYS A 1 74 ? -3.738 10.341 0.712 1.00 0.00 74 LYS A N 2
ATOM 2961 C CA . LYS A 1 74 ? -4.331 11.698 0.636 1.00 0.00 74 LYS A CA 2
ATOM 2962 C C . LYS A 1 74 ? -3.487 12.647 1.464 1.00 0.00 74 LYS A C 2
ATOM 2963 O O . LYS A 1 74 ? -3.001 13.640 0.937 1.00 0.00 74 LYS A O 2
ATOM 2982 N N . SER A 1 75 ? -3.260 12.257 2.737 1.00 0.00 75 SER A N 2
ATOM 2983 C CA . SER A 1 75 ? -2.465 13.029 3.714 1.00 0.00 75 SER A CA 2
ATOM 2984 C C . SER A 1 75 ? -1.100 13.449 3.119 1.00 0.00 75 SER A C 2
ATOM 2985 O O . SER A 1 75 ? -0.694 14.605 3.221 1.00 0.00 75 SER A O 2
ATOM 2993 N N . MET A 1 76 ? -0.441 12.489 2.442 1.00 0.00 76 MET A N 2
ATOM 2994 C CA . MET A 1 76 ? 0.895 12.692 1.836 1.00 0.00 76 MET A CA 2
ATOM 2995 C C . MET A 1 76 ? 0.850 13.544 0.556 1.00 0.00 76 MET A C 2
ATOM 2996 O O . MET A 1 76 ? 1.782 14.313 0.299 1.00 0.00 76 MET A O 2
ATOM 3010 N N . HIS A 1 77 ? -0.228 13.418 -0.231 1.00 0.00 77 HIS A N 2
ATOM 3011 C CA . HIS A 1 77 ? -0.479 14.308 -1.390 1.00 0.00 77 HIS A CA 2
ATOM 3012 C C . HIS A 1 77 ? -0.691 15.775 -0.924 1.00 0.00 77 HIS A C 2
ATOM 3013 O O . HIS A 1 77 ? -0.383 16.716 -1.663 1.00 0.00 77 HIS A O 2
ATOM 3028 N N . GLU A 1 78 ? -1.194 15.941 0.315 1.00 0.00 78 GLU A N 2
ATOM 3029 C CA . GLU A 1 78 ? -1.377 17.262 0.951 1.00 0.00 78 GLU A CA 2
ATOM 3030 C C . GLU A 1 78 ? -0.042 17.786 1.528 1.00 0.00 78 GLU A C 2
ATOM 3031 O O . GLU A 1 78 ? 0.156 18.997 1.630 1.00 0.00 78 GLU A O 2
ATOM 3043 N N . LEU A 1 79 ? 0.866 16.855 1.913 1.00 0.00 79 LEU A N 2
ATOM 3044 C CA . LEU A 1 79 ? 2.231 17.206 2.390 1.00 0.00 79 LEU A CA 2
ATOM 3045 C C . LEU A 1 79 ? 3.127 17.659 1.220 1.00 0.00 79 LEU A C 2
ATOM 3046 O O . LEU A 1 79 ? 4.140 18.333 1.433 1.00 0.00 79 LEU A O 2
ATOM 3062 N N . GLY A 1 80 ? 2.756 17.253 -0.009 1.00 0.00 80 GLY A N 2
ATOM 3063 C CA . GLY A 1 80 ? 3.490 17.622 -1.224 1.00 0.00 80 GLY A CA 2
ATOM 3064 C C . GLY A 1 80 ? 4.054 16.418 -1.969 1.00 0.00 80 GLY A C 2
ATOM 3065 O O . GLY A 1 80 ? 4.597 16.577 -3.061 1.00 0.00 80 GLY A O 2
ATOM 3069 N N . TYR A 1 81 ? 3.958 15.213 -1.364 1.00 0.00 81 TYR A N 2
ATOM 3070 C CA . TYR A 1 81 ? 4.358 13.944 -2.020 1.00 0.00 81 TYR A CA 2
ATOM 3071 C C . TYR A 1 81 ? 3.298 13.540 -3.068 1.00 0.00 81 TYR A C 2
ATOM 3072 O O . TYR A 1 81 ? 2.215 14.134 -3.125 1.00 0.00 81 TYR A O 2
ATOM 3090 N N . THR A 1 82 ? 3.601 12.503 -3.872 1.00 0.00 82 THR A N 2
ATOM 3091 C CA . THR A 1 82 ? 2.630 11.894 -4.805 1.00 0.00 82 THR A CA 2
ATOM 3092 C C . THR A 1 82 ? 2.800 10.350 -4.837 1.00 0.00 82 THR A C 2
ATOM 3093 O O . THR A 1 82 ? 3.297 9.796 -5.827 1.00 0.00 82 THR A O 2
ATOM 3104 N N . PRO A 1 83 ? 2.449 9.622 -3.725 1.00 0.00 83 PRO A N 2
ATOM 3105 C CA . PRO A 1 83 ? 2.385 8.143 -3.747 1.00 0.00 83 PRO A CA 2
ATOM 3106 C C . PRO A 1 83 ? 1.075 7.623 -4.395 1.00 0.00 83 PRO A C 2
ATOM 3107 O O . PRO A 1 83 ? 0.007 8.224 -4.226 1.00 0.00 83 PRO A O 2
ATOM 3118 N N . TYR A 1 84 ? 1.184 6.518 -5.147 1.00 0.00 84 TYR A N 2
ATOM 3119 C CA . TYR A 1 84 ? 0.022 5.763 -5.671 1.00 0.00 84 TYR A CA 2
ATOM 3120 C C . TYR A 1 84 ? -0.609 4.951 -4.531 1.00 0.00 84 TYR A C 2
ATOM 3121 O O . TYR A 1 84 ? -0.069 4.909 -3.414 1.00 0.00 84 TYR A O 2
ATOM 3139 N N . TYR A 1 85 ? -1.738 4.293 -4.821 1.00 0.00 85 TYR A N 2
ATOM 3140 C CA . TYR A 1 85 ? -2.397 3.421 -3.851 1.00 0.00 85 TYR A CA 2
ATOM 3141 C C . TYR A 1 85 ? -3.244 2.366 -4.572 1.00 0.00 85 TYR A C 2
ATOM 3142 O O . TYR A 1 85 ? -3.760 2.607 -5.674 1.00 0.00 85 TYR A O 2
ATOM 3160 N N . LEU A 1 86 ? -3.367 1.199 -3.932 1.00 0.00 86 LEU A N 2
ATOM 3161 C CA . LEU A 1 86 ? -4.029 0.022 -4.486 1.00 0.00 86 LEU A CA 2
ATOM 3162 C C . LEU A 1 86 ? -5.298 -0.281 -3.675 1.00 0.00 86 LEU A C 2
ATOM 3163 O O . LEU A 1 86 ? -5.236 -0.580 -2.458 1.00 0.00 86 LEU A O 2
ATOM 3179 N N . GLU A 1 87 ? -6.437 -0.198 -4.379 1.00 0.00 87 GLU A N 2
ATOM 3180 C CA . GLU A 1 87 ? -7.738 -0.647 -3.892 1.00 0.00 87 GLU A CA 2
ATOM 3181 C C . GLU A 1 87 ? -7.957 -2.098 -4.358 1.00 0.00 87 GLU A C 2
ATOM 3182 O O . GLU A 1 87 ? -8.176 -2.356 -5.556 1.00 0.00 87 GLU A O 2
ATOM 3194 N N . GLY A 1 88 ? -7.851 -3.028 -3.408 1.00 0.00 88 GLY A N 2
ATOM 3195 C CA . GLY A 1 88 ? -7.982 -4.456 -3.676 1.00 0.00 88 GLY A CA 2
ATOM 3196 C C . GLY A 1 88 ? -7.834 -5.261 -2.400 1.00 0.00 88 GLY A C 2
ATOM 3197 O O . GLY A 1 88 ? -7.085 -4.859 -1.502 1.00 0.00 88 GLY A O 2
ATOM 3201 N N . ASN A 1 89 ? -8.538 -6.399 -2.317 1.00 0.00 89 ASN A N 2
ATOM 3202 C CA . ASN A 1 89 ? -8.560 -7.242 -1.110 1.00 0.00 89 ASN A CA 2
ATOM 3203 C C . ASN A 1 89 ? -7.207 -7.937 -0.891 1.00 0.00 89 ASN A C 2
ATOM 3204 O O . ASN A 1 89 ? -6.685 -8.577 -1.807 1.00 0.00 89 ASN A O 2
ATOM 3215 N N . VAL A 1 90 ? -6.656 -7.805 0.341 1.00 0.00 90 VAL A N 2
ATOM 3216 C CA . VAL A 1 90 ? -5.314 -8.320 0.688 1.00 0.00 90 VAL A CA 2
ATOM 3217 C C . VAL A 1 90 ? -5.267 -9.859 0.596 1.00 0.00 90 VAL A C 2
ATOM 3218 O O . VAL A 1 90 ? -4.266 -10.433 0.179 1.00 0.00 90 VAL A O 2
ATOM 3231 N N . TYR A 1 91 ? -6.398 -10.502 0.918 1.00 0.00 91 TYR A N 2
ATOM 3232 C CA . TYR A 1 91 ? -6.540 -11.971 0.877 1.00 0.00 91 TYR A CA 2
ATOM 3233 C C . TYR A 1 91 ? -6.646 -12.491 -0.572 1.00 0.00 91 TYR A C 2
ATOM 3234 O O . TYR A 1 91 ? -6.511 -13.689 -0.815 1.00 0.00 91 TYR A O 2
ATOM 3252 N N . ASP A 1 92 ? -6.881 -11.583 -1.530 1.00 0.00 92 ASP A N 2
ATOM 3253 C CA . ASP A 1 92 ? -7.106 -11.939 -2.948 1.00 0.00 92 ASP A CA 2
ATOM 3254 C C . ASP A 1 92 ? -5.863 -11.755 -3.824 1.00 0.00 92 ASP A C 2
ATOM 3255 O O . ASP A 1 92 ? -5.859 -12.238 -4.954 1.00 0.00 92 ASP A O 2
ATOM 3264 N N . PHE A 1 93 ? -4.815 -11.084 -3.319 1.00 0.00 93 PHE A N 2
ATOM 3265 C CA . PHE A 1 93 ? -3.569 -10.873 -4.098 1.00 0.00 93 PHE A CA 2
ATOM 3266 C C . PHE A 1 93 ? -2.980 -12.222 -4.551 1.00 0.00 93 PHE A C 2
ATOM 3267 O O . PHE A 1 93 ? -2.633 -12.410 -5.722 1.00 0.00 93 PHE A O 2
ATOM 3284 N N . GLU A 1 94 ? -2.949 -13.158 -3.598 1.00 0.00 94 GLU A N 2
ATOM 3285 C CA . GLU A 1 94 ? -2.261 -14.443 -3.742 1.00 0.00 94 GLU A CA 2
ATOM 3286 C C . GLU A 1 94 ? -3.005 -15.386 -4.713 1.00 0.00 94 GLU A C 2
ATOM 3287 O O . GLU A 1 94 ? -2.366 -16.081 -5.509 1.00 0.00 94 GLU A O 2
ATOM 3299 N N . LYS A 1 95 ? -4.352 -15.381 -4.669 1.00 0.00 95 LYS A N 2
ATOM 3300 C CA . LYS A 1 95 ? -5.176 -16.196 -5.599 1.00 0.00 95 LYS A CA 2
ATOM 3301 C C . LYS A 1 95 ? -5.199 -15.582 -7.014 1.00 0.00 95 LYS A C 2
ATOM 3302 O O . LYS A 1 95 ? -5.377 -16.308 -7.996 1.00 0.00 95 LYS A O 2
ATOM 3321 N N . TYR A 1 96 ? -5.025 -14.243 -7.112 1.00 0.00 96 TYR A N 2
ATOM 3322 C CA . TYR A 1 96 ? -4.953 -13.527 -8.406 1.00 0.00 96 TYR A CA 2
ATOM 3323 C C . TYR A 1 96 ? -3.613 -13.810 -9.118 1.00 0.00 96 TYR A C 2
ATOM 3324 O O . TYR A 1 96 ? -3.572 -13.877 -10.352 1.00 0.00 96 TYR A O 2
ATOM 3342 N N . GLY A 1 97 ? -2.524 -13.970 -8.336 1.00 0.00 97 GLY A N 2
ATOM 3343 C CA . GLY A 1 97 ? -1.212 -14.345 -8.896 1.00 0.00 97 GLY A CA 2
ATOM 3344 C C . GLY A 1 97 ? -0.035 -13.730 -8.154 1.00 0.00 97 GLY A C 2
ATOM 3345 O O . GLY A 1 97 ? 1.100 -14.198 -8.291 1.00 0.00 97 GLY A O 2
ATOM 3349 N N . PHE A 1 98 ? -0.305 -12.673 -7.379 1.00 0.00 98 PHE A N 2
ATOM 3350 C CA . PHE A 1 98 ? 0.722 -11.923 -6.639 1.00 0.00 98 PHE A CA 2
ATOM 3351 C C . PHE A 1 98 ? 1.058 -12.654 -5.328 1.00 0.00 98 PHE A C 2
ATOM 3352 O O . PHE A 1 98 ? 0.251 -12.641 -4.396 1.00 0.00 98 PHE A O 2
ATOM 3369 N N . ARG A 1 99 ? 2.245 -13.303 -5.276 1.00 0.00 99 ARG A N 2
ATOM 3370 C CA . ARG A 1 99 ? 2.696 -14.084 -4.093 1.00 0.00 99 ARG A CA 2
ATOM 3371 C C . ARG A 1 99 ? 2.710 -13.221 -2.816 1.00 0.00 99 ARG A C 2
ATOM 3372 O O . ARG A 1 99 ? 2.913 -11.995 -2.868 1.00 0.00 99 ARG A O 2
ATOM 3393 N N . MET A 1 100 ? 2.478 -13.874 -1.681 1.00 0.00 100 MET A N 2
ATOM 3394 C CA . MET A 1 100 ? 2.342 -13.212 -0.370 1.00 0.00 100 MET A CA 2
ATOM 3395 C C . MET A 1 100 ? 3.031 -14.040 0.719 1.00 0.00 100 MET A C 2
ATOM 3396 O O . MET A 1 100 ? 2.978 -15.273 0.711 1.00 0.00 100 MET A O 2
ATOM 3410 N N . VAL A 1 101 ? 3.662 -13.342 1.661 1.00 0.00 101 VAL A N 2
ATOM 3411 C CA . VAL A 1 101 ? 4.355 -13.943 2.801 1.00 0.00 101 VAL A CA 2
ATOM 3412 C C . VAL A 1 101 ? 3.380 -14.045 3.994 1.00 0.00 101 VAL A C 2
ATOM 3413 O O . VAL A 1 101 ? 3.005 -13.018 4.593 1.00 0.00 101 VAL A O 2
ATOM 3426 N N . TYR A 1 102 ? 2.946 -15.283 4.285 1.00 0.00 102 TYR A N 2
ATOM 3427 C CA . TYR A 1 102 ? 2.012 -15.599 5.388 1.00 0.00 102 TYR A CA 2
ATOM 3428 C C . TYR A 1 102 ? 2.780 -15.992 6.658 1.00 0.00 102 TYR A C 2
ATOM 3429 O O . TYR A 1 102 ? 3.871 -16.568 6.564 1.00 0.00 102 TYR A O 2
ATOM 3447 N N . ASP A 1 103 ? 2.174 -15.694 7.830 1.00 0.00 103 ASP A N 2
ATOM 3448 C CA . ASP A 1 103 ? 2.700 -16.066 9.167 1.00 0.00 103 ASP A CA 2
ATOM 3449 C C . ASP A 1 103 ? 4.136 -15.530 9.376 1.00 0.00 103 ASP A C 2
ATOM 3450 O O . ASP A 1 103 ? 4.941 -16.126 10.104 1.00 0.00 103 ASP A O 2
ATOM 3459 N N . ASP A 1 104 ? 4.409 -14.369 8.743 1.00 0.00 104 ASP A N 2
ATOM 3460 C CA . ASP A 1 104 ? 5.724 -13.706 8.739 1.00 0.00 104 ASP A CA 2
ATOM 3461 C C . ASP A 1 104 ? 6.167 -13.364 10.174 1.00 0.00 104 ASP A C 2
ATOM 3462 O O . ASP A 1 104 ? 7.237 -13.779 10.614 1.00 0.00 104 ASP A O 2
ATOM 3471 N N . THR A 1 105 ? 5.303 -12.598 10.865 1.00 0.00 105 THR A N 2
ATOM 3472 C CA . THR A 1 105 ? 5.443 -12.198 12.290 1.00 0.00 105 THR A CA 2
ATOM 3473 C C . THR A 1 105 ? 6.770 -11.474 12.623 1.00 0.00 105 THR A C 2
ATOM 3474 O O . THR A 1 105 ? 7.217 -11.487 13.777 1.00 0.00 105 THR A O 2
ATOM 3485 N N . CYS A 1 106 ? 7.358 -10.804 11.599 1.00 0.00 106 CYS A N 2
ATOM 3486 C CA . CYS A 1 106 ? 8.683 -10.120 11.675 1.00 0.00 106 CYS A CA 2
ATOM 3487 C C . CYS A 1 106 ? 9.838 -11.108 11.980 1.00 0.00 106 CYS A C 2
ATOM 3488 O O . CYS A 1 106 ? 10.970 -10.684 12.224 1.00 0.00 106 CYS A O 2
ATOM 3496 N N . ASP A 1 107 ? 9.540 -12.421 11.923 1.00 0.00 107 ASP A N 2
ATOM 3497 C CA . ASP A 1 107 ? 10.491 -13.503 12.218 1.00 0.00 107 ASP A CA 2
ATOM 3498 C C . ASP A 1 107 ? 11.392 -13.742 11.002 1.00 0.00 107 ASP A C 2
ATOM 3499 O O . ASP A 1 107 ? 10.989 -13.458 9.863 1.00 0.00 107 ASP A O 2
ATOM 3508 N N . LYS A 1 108 ? 12.601 -14.278 11.237 1.00 0.00 108 LYS A N 2
ATOM 3509 C CA . LYS A 1 108 ? 13.572 -14.533 10.171 1.00 0.00 108 LYS A CA 2
ATOM 3510 C C . LYS A 1 108 ? 14.023 -16.004 10.196 1.00 0.00 108 LYS A C 2
ATOM 3511 O O . LYS A 1 108 ? 13.644 -16.779 9.318 1.00 0.00 108 LYS A O 2
ATOM 3530 N N . LYS A 1 109 ? 14.809 -16.374 11.234 1.00 0.00 109 LYS A N 2
ATOM 3531 C CA . LYS A 1 109 ? 15.524 -17.678 11.332 1.00 0.00 109 LYS A CA 2
ATOM 3532 C C . LYS A 1 109 ? 16.551 -17.848 10.172 1.00 0.00 109 LYS A C 2
ATOM 3533 O O . LYS A 1 109 ? 16.720 -16.957 9.327 1.00 0.00 109 LYS A O 2
ATOM 3552 N N . ASN A 1 110 ? 17.254 -18.993 10.171 1.00 0.00 110 ASN A N 2
ATOM 3553 C CA . ASN A 1 110 ? 18.278 -19.344 9.160 1.00 0.00 110 ASN A CA 2
ATOM 3554 C C . ASN A 1 110 ? 18.107 -20.833 8.778 1.00 0.00 110 ASN A C 2
ATOM 3555 O O . ASN A 1 110 ? 17.658 -21.122 7.644 1.00 0.00 110 ASN A O 2
ATOM 3567 N N . MET A 1 1 ? -6.494 15.171 -8.129 1.00 0.00 1 MET A N 3
ATOM 3568 C CA . MET A 1 1 ? -5.061 14.874 -7.911 1.00 0.00 1 MET A CA 3
ATOM 3569 C C . MET A 1 1 ? -4.829 13.347 -7.839 1.00 0.00 1 MET A C 3
ATOM 3570 O O . MET A 1 1 ? -4.384 12.743 -8.820 1.00 0.00 1 MET A O 3
ATOM 3586 N N . LEU A 1 2 ? -5.120 12.720 -6.670 1.00 0.00 2 LEU A N 3
ATOM 3587 C CA . LEU A 1 2 ? -4.788 11.296 -6.439 1.00 0.00 2 LEU A CA 3
ATOM 3588 C C . LEU A 1 2 ? -5.902 10.319 -6.862 1.00 0.00 2 LEU A C 3
ATOM 3589 O O . LEU A 1 2 ? -5.687 9.111 -6.788 1.00 0.00 2 LEU A O 3
ATOM 3605 N N . GLU A 1 3 ? -7.081 10.818 -7.288 1.00 0.00 3 GLU A N 3
ATOM 3606 C CA . GLU A 1 3 ? -8.228 9.933 -7.635 1.00 0.00 3 GLU A CA 3
ATOM 3607 C C . GLU A 1 3 ? -7.851 8.930 -8.758 1.00 0.00 3 GLU A C 3
ATOM 3608 O O . GLU A 1 3 ? -8.274 7.779 -8.735 1.00 0.00 3 GLU A O 3
ATOM 3620 N N . ASP A 1 4 ? -7.014 9.382 -9.709 1.00 0.00 4 ASP A N 3
ATOM 3621 C CA . ASP A 1 4 ? -6.505 8.538 -10.817 1.00 0.00 4 ASP A CA 3
ATOM 3622 C C . ASP A 1 4 ? -5.334 7.625 -10.363 1.00 0.00 4 ASP A C 3
ATOM 3623 O O . ASP A 1 4 ? -5.006 6.647 -11.042 1.00 0.00 4 ASP A O 3
ATOM 3632 N N . TYR A 1 5 ? -4.725 7.943 -9.199 1.00 0.00 5 TYR A N 3
ATOM 3633 C CA . TYR A 1 5 ? -3.688 7.088 -8.548 1.00 0.00 5 TYR A CA 3
ATOM 3634 C C . TYR A 1 5 ? -4.341 5.869 -7.843 1.00 0.00 5 TYR A C 3
ATOM 3635 O O . TYR A 1 5 ? -3.635 5.038 -7.253 1.00 0.00 5 TYR A O 3
ATOM 3653 N N . ALA A 1 6 ? -5.700 5.803 -7.871 1.00 0.00 6 ALA A N 3
ATOM 3654 C CA . ALA A 1 6 ? -6.472 4.642 -7.387 1.00 0.00 6 ALA A CA 3
ATOM 3655 C C . ALA A 1 6 ? -6.306 3.471 -8.361 1.00 0.00 6 ALA A C 3
ATOM 3656 O O . ALA A 1 6 ? -7.052 3.343 -9.343 1.00 0.00 6 ALA A O 3
ATOM 3663 N N . ILE A 1 7 ? -5.274 2.663 -8.112 1.00 0.00 7 ILE A N 3
ATOM 3664 C CA . ILE A 1 7 ? -4.962 1.500 -8.942 1.00 0.00 7 ILE A CA 3
ATOM 3665 C C . ILE A 1 7 ? -5.867 0.323 -8.520 1.00 0.00 7 ILE A C 3
ATOM 3666 O O . ILE A 1 7 ? -6.012 0.036 -7.322 1.00 0.00 7 ILE A O 3
ATOM 3682 N N . SER A 1 8 ? -6.522 -0.297 -9.516 1.00 0.00 8 SER A N 3
ATOM 3683 C CA . SER A 1 8 ? -7.389 -1.472 -9.318 1.00 0.00 8 SER A CA 3
ATOM 3684 C C . SER A 1 8 ? -6.548 -2.769 -9.291 1.00 0.00 8 SER A C 3
ATOM 3685 O O . SER A 1 8 ? -5.454 -2.819 -9.870 1.00 0.00 8 SER A O 3
ATOM 3693 N N . LEU A 1 9 ? -7.070 -3.818 -8.632 1.00 0.00 9 LEU A N 3
ATOM 3694 C CA . LEU A 1 9 ? -6.365 -5.112 -8.487 1.00 0.00 9 LEU A CA 3
ATOM 3695 C C . LEU A 1 9 ? -6.232 -5.861 -9.846 1.00 0.00 9 LEU A C 3
ATOM 3696 O O . LEU A 1 9 ? -5.300 -6.646 -10.043 1.00 0.00 9 LEU A O 3
ATOM 3712 N N . GLU A 1 10 ? -7.128 -5.568 -10.793 1.00 0.00 10 GLU A N 3
ATOM 3713 C CA . GLU A 1 10 ? -7.132 -6.194 -12.138 1.00 0.00 10 GLU A CA 3
ATOM 3714 C C . GLU A 1 10 ? -6.390 -5.319 -13.182 1.00 0.00 10 GLU A C 3
ATOM 3715 O O . GLU A 1 10 ? -6.510 -5.550 -14.390 1.00 0.00 10 GLU A O 3
ATOM 3727 N N . GLU A 1 11 ? -5.594 -4.339 -12.709 1.00 0.00 11 GLU A N 3
ATOM 3728 C CA . GLU A 1 11 ? -4.694 -3.537 -13.579 1.00 0.00 11 GLU A CA 3
ATOM 3729 C C . GLU A 1 11 ? -3.321 -3.326 -12.906 1.00 0.00 11 GLU A C 3
ATOM 3730 O O . GLU A 1 11 ? -2.419 -2.734 -13.509 1.00 0.00 11 GLU A O 3
ATOM 3742 N N . VAL A 1 12 ? -3.168 -3.808 -11.656 1.00 0.00 12 VAL A N 3
ATOM 3743 C CA . VAL A 1 12 ? -1.967 -3.538 -10.841 1.00 0.00 12 VAL A CA 3
ATOM 3744 C C . VAL A 1 12 ? -0.782 -4.431 -11.256 1.00 0.00 12 VAL A C 3
ATOM 3745 O O . VAL A 1 12 ? -0.968 -5.546 -11.763 1.00 0.00 12 VAL A O 3
ATOM 3758 N N . ASN A 1 13 ? 0.433 -3.899 -11.072 1.00 0.00 13 ASN A N 3
ATOM 3759 C CA . ASN A 1 13 ? 1.688 -4.646 -11.201 1.00 0.00 13 ASN A CA 3
ATOM 3760 C C . ASN A 1 13 ? 2.532 -4.356 -9.950 1.00 0.00 13 ASN A C 3
ATOM 3761 O O . ASN A 1 13 ? 3.283 -3.384 -9.929 1.00 0.00 13 ASN A O 3
ATOM 3772 N N . PHE A 1 14 ? 2.362 -5.175 -8.888 1.00 0.00 14 PHE A N 3
ATOM 3773 C CA . PHE A 1 14 ? 3.026 -4.936 -7.580 1.00 0.00 14 PHE A CA 3
ATOM 3774 C C . PHE A 1 14 ? 4.563 -4.895 -7.707 1.00 0.00 14 PHE A C 3
ATOM 3775 O O . PHE A 1 14 ? 5.214 -4.112 -7.022 1.00 0.00 14 PHE A O 3
ATOM 3792 N N . ASN A 1 15 ? 5.122 -5.712 -8.614 1.00 0.00 15 ASN A N 3
ATOM 3793 C CA . ASN A 1 15 ? 6.585 -5.764 -8.858 1.00 0.00 15 ASN A CA 3
ATOM 3794 C C . ASN A 1 15 ? 7.113 -4.423 -9.425 1.00 0.00 15 ASN A C 3
ATOM 3795 O O . ASN A 1 15 ? 8.266 -4.050 -9.190 1.00 0.00 15 ASN A O 3
ATOM 3806 N N . ASP A 1 16 ? 6.232 -3.710 -10.150 1.00 0.00 16 ASP A N 3
ATOM 3807 C CA . ASP A 1 16 ? 6.555 -2.436 -10.826 1.00 0.00 16 ASP A CA 3
ATOM 3808 C C . ASP A 1 16 ? 6.720 -1.277 -9.812 1.00 0.00 16 ASP A C 3
ATOM 3809 O O . ASP A 1 16 ? 7.464 -0.322 -10.072 1.00 0.00 16 ASP A O 3
ATOM 3818 N N . PHE A 1 17 ? 6.025 -1.366 -8.653 1.00 0.00 17 PHE A N 3
ATOM 3819 C CA . PHE A 1 17 ? 6.018 -0.286 -7.630 1.00 0.00 17 PHE A CA 3
ATOM 3820 C C . PHE A 1 17 ? 6.622 -0.821 -6.312 1.00 0.00 17 PHE A C 3
ATOM 3821 O O . PHE A 1 17 ? 6.425 -1.990 -5.980 1.00 0.00 17 PHE A O 3
ATOM 3838 N N . ILE A 1 18 ? 7.354 0.028 -5.559 1.00 0.00 18 ILE A N 3
ATOM 3839 C CA . ILE A 1 18 ? 7.739 -0.288 -4.169 1.00 0.00 18 ILE A CA 3
ATOM 3840 C C . ILE A 1 18 ? 6.459 -0.262 -3.311 1.00 0.00 18 ILE A C 3
ATOM 3841 O O . ILE A 1 18 ? 5.918 0.808 -3.035 1.00 0.00 18 ILE A O 3
ATOM 3857 N N . VAL A 1 19 ? 5.966 -1.439 -2.915 1.00 0.00 19 VAL A N 3
ATOM 3858 C CA . VAL A 1 19 ? 4.660 -1.549 -2.255 1.00 0.00 19 VAL A CA 3
ATOM 3859 C C . VAL A 1 19 ? 4.819 -1.222 -0.755 1.00 0.00 19 VAL A C 3
ATOM 3860 O O . VAL A 1 19 ? 5.897 -1.412 -0.181 1.00 0.00 19 VAL A O 3
ATOM 3873 N N . VAL A 1 20 ? 3.756 -0.682 -0.141 1.00 0.00 20 VAL A N 3
ATOM 3874 C CA . VAL A 1 20 ? 3.695 -0.393 1.304 1.00 0.00 20 VAL A CA 3
ATOM 3875 C C . VAL A 1 20 ? 2.357 -0.901 1.850 1.00 0.00 20 VAL A C 3
ATOM 3876 O O . VAL A 1 20 ? 1.294 -0.551 1.329 1.00 0.00 20 VAL A O 3
ATOM 3889 N N . ASP A 1 21 ? 2.425 -1.754 2.881 1.00 0.00 21 ASP A N 3
ATOM 3890 C CA . ASP A 1 21 ? 1.237 -2.244 3.589 1.00 0.00 21 ASP A CA 3
ATOM 3891 C C . ASP A 1 21 ? 0.831 -1.170 4.607 1.00 0.00 21 ASP A C 3
ATOM 3892 O O . ASP A 1 21 ? 1.511 -1.027 5.610 1.00 0.00 21 ASP A O 3
ATOM 3901 N N . VAL A 1 22 ? -0.244 -0.398 4.311 1.00 0.00 22 VAL A N 3
ATOM 3902 C CA . VAL A 1 22 ? -0.741 0.674 5.215 1.00 0.00 22 VAL A CA 3
ATOM 3903 C C . VAL A 1 22 ? -1.959 0.188 6.000 1.00 0.00 22 VAL A C 3
ATOM 3904 O O . VAL A 1 22 ? -3.119 0.421 5.626 1.00 0.00 22 VAL A O 3
ATOM 3917 N N . ARG A 1 23 ? -1.693 -0.518 7.097 1.00 0.00 23 ARG A N 3
ATOM 3918 C CA . ARG A 1 23 ? -2.754 -1.109 7.922 1.00 0.00 23 ARG A CA 3
ATOM 3919 C C . ARG A 1 23 ? -2.326 -1.109 9.403 1.00 0.00 23 ARG A C 3
ATOM 3920 O O . ARG A 1 23 ? -2.642 -0.166 10.144 1.00 0.00 23 ARG A O 3
ATOM 3941 N N . GLU A 1 24 ? -1.546 -2.130 9.802 1.00 0.00 24 GLU A N 3
ATOM 3942 C CA . GLU A 1 24 ? -1.191 -2.380 11.220 1.00 0.00 24 GLU A CA 3
ATOM 3943 C C . GLU A 1 24 ? -0.135 -3.513 11.267 1.00 0.00 24 GLU A C 3
ATOM 3944 O O . GLU A 1 24 ? 0.053 -4.227 10.271 1.00 0.00 24 GLU A O 3
ATOM 3956 N N . LEU A 1 25 ? 0.547 -3.657 12.420 1.00 0.00 25 LEU A N 3
ATOM 3957 C CA . LEU A 1 25 ? 1.464 -4.775 12.693 1.00 0.00 25 LEU A CA 3
ATOM 3958 C C . LEU A 1 25 ? 0.740 -6.128 12.539 1.00 0.00 25 LEU A C 3
ATOM 3959 O O . LEU A 1 25 ? 1.198 -6.976 11.791 1.00 0.00 25 LEU A O 3
ATOM 3975 N N . ASP A 1 26 ? -0.414 -6.278 13.217 1.00 0.00 26 ASP A N 3
ATOM 3976 C CA . ASP A 1 26 ? -1.226 -7.528 13.211 1.00 0.00 26 ASP A CA 3
ATOM 3977 C C . ASP A 1 26 ? -1.634 -7.932 11.777 1.00 0.00 26 ASP A C 3
ATOM 3978 O O . ASP A 1 26 ? -1.636 -9.121 11.428 1.00 0.00 26 ASP A O 3
ATOM 3987 N N . GLU A 1 27 ? -1.940 -6.913 10.965 1.00 0.00 27 GLU A N 3
ATOM 3988 C CA . GLU A 1 27 ? -2.327 -7.060 9.551 1.00 0.00 27 GLU A CA 3
ATOM 3989 C C . GLU A 1 27 ? -1.154 -7.585 8.687 1.00 0.00 27 GLU A C 3
ATOM 3990 O O . GLU A 1 27 ? -1.350 -8.386 7.769 1.00 0.00 27 GLU A O 3
ATOM 4002 N N . TYR A 1 28 ? 0.057 -7.101 8.991 1.00 0.00 28 TYR A N 3
ATOM 4003 C CA . TYR A 1 28 ? 1.308 -7.575 8.372 1.00 0.00 28 TYR A CA 3
ATOM 4004 C C . TYR A 1 28 ? 1.575 -9.056 8.748 1.00 0.00 28 TYR A C 3
ATOM 4005 O O . TYR A 1 28 ? 1.966 -9.869 7.894 1.00 0.00 28 TYR A O 3
ATOM 4023 N N . GLU A 1 29 ? 1.336 -9.370 10.040 1.00 0.00 29 GLU A N 3
ATOM 4024 C CA . GLU A 1 29 ? 1.631 -10.682 10.651 1.00 0.00 29 GLU A CA 3
ATOM 4025 C C . GLU A 1 29 ? 0.756 -11.812 10.049 1.00 0.00 29 GLU A C 3
ATOM 4026 O O . GLU A 1 29 ? 1.248 -12.936 9.851 1.00 0.00 29 GLU A O 3
ATOM 4038 N N . GLU A 1 30 ? -0.541 -11.508 9.781 1.00 0.00 30 GLU A N 3
ATOM 4039 C CA . GLU A 1 30 ? -1.477 -12.489 9.182 1.00 0.00 30 GLU A CA 3
ATOM 4040 C C . GLU A 1 30 ? -1.094 -12.804 7.717 1.00 0.00 30 GLU A C 3
ATOM 4041 O O . GLU A 1 30 ? -0.930 -13.982 7.357 1.00 0.00 30 GLU A O 3
ATOM 4053 N N . LEU A 1 31 ? -0.910 -11.746 6.894 1.00 0.00 31 LEU A N 3
ATOM 4054 C CA . LEU A 1 31 ? -0.513 -11.875 5.470 1.00 0.00 31 LEU A CA 3
ATOM 4055 C C . LEU A 1 31 ? -0.236 -10.494 4.857 1.00 0.00 31 LEU A C 3
ATOM 4056 O O . LEU A 1 31 ? -0.810 -9.492 5.282 1.00 0.00 31 LEU A O 3
ATOM 4072 N N . HIS A 1 32 ? 0.647 -10.460 3.846 1.00 0.00 32 HIS A N 3
ATOM 4073 C CA . HIS A 1 32 ? 1.026 -9.222 3.125 1.00 0.00 32 HIS A CA 3
ATOM 4074 C C . HIS A 1 32 ? 1.894 -9.594 1.906 1.00 0.00 32 HIS A C 3
ATOM 4075 O O . HIS A 1 32 ? 2.199 -10.764 1.704 1.00 0.00 32 HIS A O 3
ATOM 4090 N N . LEU A 1 33 ? 2.303 -8.592 1.117 1.00 0.00 33 LEU A N 3
ATOM 4091 C CA . LEU A 1 33 ? 3.227 -8.782 -0.028 1.00 0.00 33 LEU A CA 3
ATOM 4092 C C . LEU A 1 33 ? 4.696 -8.721 0.441 1.00 0.00 33 LEU A C 3
ATOM 4093 O O . LEU A 1 33 ? 5.014 -7.921 1.312 1.00 0.00 33 LEU A O 3
ATOM 4109 N N . PRO A 1 34 ? 5.625 -9.531 -0.158 1.00 0.00 34 PRO A N 3
ATOM 4110 C CA . PRO A 1 34 ? 7.067 -9.500 0.207 1.00 0.00 34 PRO A CA 3
ATOM 4111 C C . PRO A 1 34 ? 7.744 -8.186 -0.259 1.00 0.00 34 PRO A C 3
ATOM 4112 O O . PRO A 1 34 ? 8.838 -7.846 0.191 1.00 0.00 34 PRO A O 3
ATOM 4123 N N . ASN A 1 35 ? 7.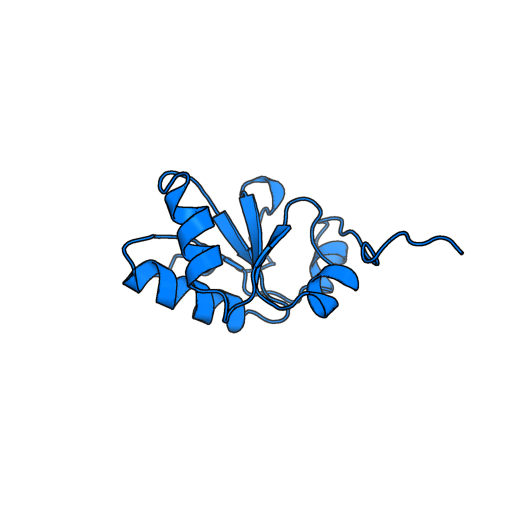055 -7.469 -1.170 1.00 0.00 35 ASN A N 3
ATOM 4124 C CA . ASN A 1 35 ? 7.483 -6.161 -1.698 1.00 0.00 35 ASN A CA 3
ATOM 4125 C C . ASN A 1 35 ? 6.857 -5.003 -0.881 1.00 0.00 35 ASN A C 3
ATOM 4126 O O . ASN A 1 35 ? 7.061 -3.829 -1.224 1.00 0.00 35 ASN A O 3
ATOM 4137 N N . ALA A 1 36 ? 6.091 -5.342 0.192 1.00 0.00 36 ALA A N 3
ATOM 4138 C CA . ALA A 1 36 ? 5.344 -4.358 1.009 1.00 0.00 36 ALA A CA 3
ATOM 4139 C C . ALA A 1 36 ? 6.108 -3.986 2.298 1.00 0.00 36 ALA A C 3
ATOM 4140 O O . ALA A 1 36 ? 6.441 -4.862 3.102 1.00 0.00 36 ALA A O 3
ATOM 4147 N N . THR A 1 37 ? 6.356 -2.674 2.472 1.00 0.00 37 THR A N 3
ATOM 4148 C CA . THR A 1 37 ? 6.968 -2.102 3.682 1.00 0.00 37 THR A CA 3
ATOM 4149 C C . THR A 1 37 ? 5.893 -1.960 4.786 1.00 0.00 37 THR A C 3
ATOM 4150 O O . THR A 1 37 ? 4.796 -1.462 4.513 1.00 0.00 37 THR A O 3
ATOM 4161 N N . LEU A 1 38 ? 6.207 -2.421 6.016 1.00 0.00 38 LEU A N 3
ATOM 4162 C CA . LEU A 1 38 ? 5.296 -2.302 7.175 1.00 0.00 38 LEU A CA 3
ATOM 4163 C C . LEU A 1 38 ? 5.222 -0.824 7.606 1.00 0.00 38 LEU A C 3
ATOM 4164 O O . LEU A 1 38 ? 6.199 -0.284 8.136 1.00 0.00 38 LEU A O 3
ATOM 4180 N N . ILE A 1 39 ? 4.081 -0.182 7.330 1.00 0.00 39 ILE A N 3
ATOM 4181 C CA . ILE A 1 39 ? 3.744 1.159 7.842 1.00 0.00 39 ILE A CA 3
ATOM 4182 C C . ILE A 1 39 ? 2.261 1.152 8.263 1.00 0.00 39 ILE A C 3
ATOM 4183 O O . ILE A 1 39 ? 1.414 0.547 7.607 1.00 0.00 39 ILE A O 3
ATOM 4199 N N . SER A 1 40 ? 1.943 1.794 9.378 1.00 0.00 40 SER A N 3
ATOM 4200 C CA . SER A 1 40 ? 0.555 1.926 9.818 1.00 0.00 40 SER A CA 3
ATOM 4201 C C . SER A 1 40 ? -0.016 3.244 9.267 1.00 0.00 40 SER A C 3
ATOM 4202 O O . SER A 1 40 ? 0.700 4.250 9.191 1.00 0.00 40 SER A O 3
ATOM 4210 N N . VAL A 1 41 ? -1.292 3.203 8.844 1.00 0.00 41 VAL A N 3
ATOM 4211 C CA . VAL A 1 41 ? -2.043 4.373 8.344 1.00 0.00 41 VAL A CA 3
ATOM 4212 C C . VAL A 1 41 ? -1.990 5.598 9.312 1.00 0.00 41 VAL A C 3
ATOM 4213 O O . VAL A 1 41 ? -2.035 6.740 8.854 1.00 0.00 41 VAL A O 3
ATOM 4226 N N . ASN A 1 42 ? -1.860 5.351 10.639 1.00 0.00 42 ASN A N 3
ATOM 4227 C CA . ASN A 1 42 ? -1.825 6.442 11.655 1.00 0.00 42 ASN A CA 3
ATOM 4228 C C . ASN A 1 42 ? -0.466 7.178 11.660 1.00 0.00 42 ASN A C 3
ATOM 4229 O O . ASN A 1 42 ? -0.390 8.349 12.052 1.00 0.00 42 ASN A O 3
ATOM 4240 N N . ASP A 1 43 ? 0.598 6.474 11.222 1.00 0.00 43 ASP A N 3
ATOM 4241 C CA . ASP A 1 43 ? 1.974 7.006 11.193 1.00 0.00 43 ASP A CA 3
ATOM 4242 C C . ASP A 1 43 ? 2.187 7.859 9.942 1.00 0.00 43 ASP A C 3
ATOM 4243 O O . ASP A 1 43 ? 2.616 7.360 8.897 1.00 0.00 43 ASP A O 3
ATOM 4252 N N . GLN A 1 44 ? 1.848 9.153 10.049 1.00 0.00 44 GLN A N 3
ATOM 4253 C CA . GLN A 1 44 ? 2.212 10.149 9.034 1.00 0.00 44 GLN A CA 3
ATOM 4254 C C . GLN A 1 44 ? 3.730 10.390 9.080 1.00 0.00 44 GLN A C 3
ATOM 4255 O O . GLN A 1 44 ? 4.336 10.663 8.060 1.00 0.00 44 GLN A O 3
ATOM 4269 N N . GLU A 1 45 ? 4.314 10.273 10.283 1.00 0.00 45 GLU A N 3
ATOM 4270 C CA . GLU A 1 45 ? 5.759 10.452 10.499 1.00 0.00 45 GLU A CA 3
ATOM 4271 C C . GLU A 1 45 ? 6.595 9.362 9.784 1.00 0.00 45 GLU A C 3
ATOM 4272 O O . GLU A 1 45 ? 7.528 9.691 9.064 1.00 0.00 45 GLU A O 3
ATOM 4284 N N . LYS A 1 46 ? 6.228 8.073 9.963 1.00 0.00 46 LYS A N 3
ATOM 4285 C CA . LYS A 1 46 ? 6.959 6.930 9.353 1.00 0.00 46 LYS A CA 3
ATOM 4286 C C . LYS A 1 46 ? 6.729 6.876 7.834 1.00 0.00 46 LYS A C 3
ATOM 4287 O O . LYS A 1 46 ? 7.663 6.603 7.065 1.00 0.00 46 LYS A O 3
ATOM 4306 N N . LEU A 1 47 ? 5.486 7.140 7.410 1.00 0.00 47 LEU A N 3
ATOM 4307 C CA . LEU A 1 47 ? 5.112 7.101 5.987 1.00 0.00 47 LEU A CA 3
ATOM 4308 C C . LEU A 1 47 ? 5.853 8.201 5.207 1.00 0.00 47 LEU A C 3
ATOM 4309 O O . LEU A 1 47 ? 6.518 7.920 4.208 1.00 0.00 47 LEU A O 3
ATOM 4325 N N . ALA A 1 48 ? 5.780 9.437 5.732 1.00 0.00 48 ALA A N 3
ATOM 4326 C CA . ALA A 1 48 ? 6.446 10.608 5.141 1.00 0.00 48 ALA A CA 3
ATOM 4327 C C . ALA A 1 48 ? 7.973 10.504 5.268 1.00 0.00 48 ALA A C 3
ATOM 4328 O O . ALA A 1 48 ? 8.684 11.070 4.449 1.00 0.00 48 ALA A O 3
ATOM 4335 N N . ASP A 1 49 ? 8.461 9.782 6.307 1.00 0.00 49 ASP A N 3
ATOM 4336 C CA . ASP A 1 49 ? 9.906 9.488 6.483 1.00 0.00 49 ASP A CA 3
ATOM 4337 C C . ASP A 1 49 ? 10.420 8.672 5.298 1.00 0.00 49 ASP A C 3
ATOM 4338 O O . ASP A 1 49 ? 11.408 9.045 4.668 1.00 0.00 49 ASP A O 3
ATOM 4347 N N . PHE A 1 50 ? 9.706 7.572 5.009 1.00 0.00 50 PHE A N 3
ATOM 4348 C CA . PHE A 1 50 ? 10.015 6.652 3.896 1.00 0.00 50 PHE A CA 3
ATOM 4349 C C . PHE A 1 50 ? 9.999 7.398 2.543 1.00 0.00 50 PHE A C 3
ATOM 4350 O O . PHE A 1 50 ? 10.841 7.158 1.666 1.00 0.00 50 PHE A O 3
ATOM 4367 N N . LEU A 1 51 ? 9.032 8.319 2.406 1.00 0.00 51 LEU A N 3
ATOM 4368 C CA . LEU A 1 51 ? 8.871 9.154 1.205 1.00 0.00 51 LEU A CA 3
ATOM 4369 C C . LEU A 1 51 ? 9.910 10.309 1.161 1.00 0.00 51 LEU A C 3
ATOM 4370 O O . LEU A 1 51 ? 10.176 10.847 0.094 1.00 0.00 51 LEU A O 3
ATOM 4386 N N . SER A 1 52 ? 10.461 10.695 2.331 1.00 0.00 52 SER A N 3
ATOM 4387 C CA . SER A 1 52 ? 11.478 11.772 2.443 1.00 0.00 52 SER A CA 3
ATOM 4388 C C . SER A 1 52 ? 12.896 11.261 2.104 1.00 0.00 52 SER A C 3
ATOM 4389 O O . SER A 1 52 ? 13.764 12.054 1.718 1.00 0.00 52 SER A O 3
ATOM 4397 N N . GLN A 1 53 ? 13.121 9.934 2.269 1.00 0.00 53 GLN A N 3
ATOM 4398 C CA . GLN A 1 53 ? 14.423 9.279 1.964 1.00 0.00 53 GLN A CA 3
ATOM 4399 C C . GLN A 1 53 ? 14.772 9.425 0.464 1.00 0.00 53 GLN A C 3
ATOM 4400 O O . GLN A 1 53 ? 15.934 9.569 0.089 1.00 0.00 53 GLN A O 3
ATOM 4414 N N . HIS A 1 54 ? 13.715 9.370 -0.354 1.00 0.00 54 HIS A N 3
ATOM 4415 C CA . HIS A 1 54 ? 13.714 9.586 -1.804 1.00 0.00 54 HIS A CA 3
ATOM 4416 C C . HIS A 1 54 ? 12.274 9.956 -2.125 1.00 0.00 54 HIS A C 3
ATOM 4417 O O . HIS A 1 54 ? 11.389 9.172 -1.824 1.00 0.00 54 HIS A O 3
ATOM 4432 N N . LYS A 1 55 ? 12.026 11.173 -2.610 1.00 0.00 55 LYS A N 3
ATOM 4433 C CA . LYS A 1 55 ? 10.670 11.590 -3.048 1.00 0.00 55 LYS A CA 3
ATOM 4434 C C . LYS A 1 55 ? 10.386 11.077 -4.463 1.00 0.00 55 LYS A C 3
ATOM 4435 O O . LYS A 1 55 ? 9.262 10.649 -4.763 1.00 0.00 55 LYS A O 3
ATOM 4454 N N . ASP A 1 56 ? 11.419 11.107 -5.320 1.00 0.00 56 ASP A N 3
ATOM 4455 C CA . ASP A 1 56 ? 11.365 10.509 -6.667 1.00 0.00 56 ASP A CA 3
ATOM 4456 C C . ASP A 1 56 ? 11.531 8.978 -6.586 1.00 0.00 56 ASP A C 3
ATOM 4457 O O . ASP A 1 56 ? 12.647 8.448 -6.673 1.00 0.00 56 ASP A O 3
ATOM 4466 N N . LYS A 1 57 ? 10.406 8.290 -6.334 1.00 0.00 57 LYS A N 3
ATOM 4467 C CA . LYS A 1 57 ? 10.281 6.829 -6.482 1.00 0.00 57 LYS A CA 3
ATOM 4468 C C . LYS A 1 57 ? 8.786 6.467 -6.612 1.00 0.00 57 LYS A C 3
ATOM 4469 O O . LYS A 1 57 ? 7.914 7.238 -6.176 1.00 0.00 57 LYS A O 3
ATOM 4488 N N . LYS A 1 58 ? 8.492 5.307 -7.197 1.00 0.00 58 LYS A N 3
ATOM 4489 C CA . LYS A 1 58 ? 7.106 4.878 -7.457 1.00 0.00 58 LYS A CA 3
ATOM 4490 C C . LYS A 1 58 ? 6.642 3.918 -6.347 1.00 0.00 58 LYS A C 3
ATOM 4491 O O . LYS A 1 58 ? 7.073 2.771 -6.304 1.00 0.00 58 LYS A O 3
ATOM 4510 N N . VAL A 1 59 ? 5.793 4.411 -5.424 1.00 0.00 59 VAL A N 3
ATOM 4511 C CA . VAL A 1 59 ? 5.325 3.628 -4.254 1.00 0.00 59 VAL A CA 3
ATOM 4512 C C . VAL A 1 59 ? 3.801 3.437 -4.286 1.00 0.00 59 VAL A C 3
ATOM 4513 O O . VAL A 1 59 ? 3.060 4.363 -4.616 1.00 0.00 59 VAL A O 3
ATOM 4526 N N . LEU A 1 60 ? 3.361 2.216 -3.916 1.00 0.00 60 LEU A N 3
ATOM 4527 C CA . LEU A 1 60 ? 1.950 1.807 -3.935 1.00 0.00 60 LEU A CA 3
ATOM 4528 C C . LEU A 1 60 ? 1.472 1.398 -2.526 1.00 0.00 60 LEU A C 3
ATOM 4529 O O . LEU A 1 60 ? 1.847 0.339 -2.026 1.00 0.00 60 LEU A O 3
ATOM 4545 N N . LEU A 1 61 ? 0.629 2.231 -1.909 1.00 0.00 61 LEU A N 3
ATOM 4546 C CA . LEU A 1 61 ? 0.050 1.965 -0.576 1.00 0.00 61 LEU A CA 3
ATOM 4547 C C . LEU A 1 61 ? -1.153 1.009 -0.716 1.00 0.00 61 LEU A C 3
ATOM 4548 O O . LEU A 1 61 ? -2.248 1.441 -1.059 1.00 0.00 61 LEU A O 3
ATOM 4564 N N . HIS A 1 62 ? -0.947 -0.299 -0.482 1.00 0.00 62 HIS A N 3
ATOM 4565 C CA . HIS A 1 62 ? -2.033 -1.297 -0.610 1.00 0.00 62 HIS A CA 3
ATOM 4566 C C . HIS A 1 62 ? -2.738 -1.497 0.744 1.00 0.00 62 HIS A C 3
ATOM 4567 O O . HIS A 1 62 ? -2.095 -1.467 1.809 1.00 0.00 62 HIS A O 3
ATOM 4582 N N . CYS A 1 63 ? -4.059 -1.704 0.684 1.00 0.00 63 CYS A N 3
ATOM 4583 C CA . CYS A 1 63 ? -4.917 -1.917 1.872 1.00 0.00 63 CYS A CA 3
ATOM 4584 C C . CYS A 1 63 ? -5.831 -3.132 1.654 1.00 0.00 63 CYS A C 3
ATOM 4585 O O . CYS A 1 63 ? -6.100 -3.509 0.507 1.00 0.00 63 CYS A O 3
ATOM 4593 N N . ARG A 1 64 ? -6.262 -3.754 2.772 1.00 0.00 64 ARG A N 3
ATOM 4594 C CA . ARG A 1 64 ? -7.125 -4.964 2.769 1.00 0.00 64 ARG A CA 3
ATOM 4595 C C . ARG A 1 64 ? -8.475 -4.674 2.095 1.00 0.00 64 ARG A C 3
ATOM 4596 O O . ARG A 1 64 ? -8.956 -5.456 1.264 1.00 0.00 64 ARG A O 3
ATOM 4617 N N . ALA A 1 65 ? -9.071 -3.540 2.475 1.00 0.00 65 ALA A N 3
ATOM 4618 C CA . ALA A 1 65 ? -10.301 -3.028 1.848 1.00 0.00 65 ALA A CA 3
ATOM 4619 C C . ALA A 1 65 ? -9.959 -2.039 0.717 1.00 0.00 65 ALA A C 3
ATOM 4620 O O . ALA A 1 65 ? -10.370 -2.223 -0.434 1.00 0.00 65 ALA A O 3
ATOM 4627 N N . GLY A 1 66 ? -9.182 -1.001 1.069 1.00 0.00 66 GLY A N 3
ATOM 4628 C CA . GLY A 1 66 ? -8.841 0.094 0.146 1.00 0.00 66 GLY A CA 3
ATOM 4629 C C . GLY A 1 66 ? -8.994 1.460 0.798 1.00 0.00 66 GLY A C 3
ATOM 4630 O O . GLY A 1 66 ? -8.494 2.463 0.279 1.00 0.00 66 GLY A O 3
ATOM 4634 N N . ARG A 1 67 ? -9.701 1.482 1.946 1.00 0.00 67 ARG A N 3
ATOM 4635 C CA . ARG A 1 67 ? -9.967 2.699 2.728 1.00 0.00 67 ARG A CA 3
ATOM 4636 C C . ARG A 1 67 ? -8.657 3.359 3.199 1.00 0.00 67 ARG A C 3
ATOM 4637 O O . ARG A 1 67 ? -8.428 4.539 2.928 1.00 0.00 67 ARG A O 3
ATOM 4658 N N . ARG A 1 68 ? -7.800 2.574 3.879 1.00 0.00 68 ARG A N 3
ATOM 4659 C CA . ARG A 1 68 ? -6.541 3.085 4.482 1.00 0.00 68 ARG A CA 3
ATOM 4660 C C . ARG A 1 68 ? -5.473 3.363 3.422 1.00 0.00 68 ARG A C 3
ATOM 4661 O O . ARG A 1 68 ? -4.532 4.121 3.668 1.00 0.00 68 ARG A O 3
ATOM 4682 N N . ALA A 1 69 ? -5.624 2.706 2.262 1.00 0.00 69 ALA A N 3
ATOM 4683 C CA . ALA A 1 69 ? -4.823 2.991 1.057 1.00 0.00 69 ALA A CA 3
ATOM 4684 C C . ALA A 1 69 ? -5.021 4.453 0.646 1.00 0.00 69 ALA A C 3
ATOM 4685 O O . ALA A 1 69 ? -4.056 5.218 0.530 1.00 0.00 69 ALA A O 3
ATOM 4692 N N . LEU A 1 70 ? -6.304 4.821 0.478 1.00 0.00 70 LEU A N 3
ATOM 4693 C CA . LEU A 1 70 ? -6.725 6.182 0.132 1.00 0.00 70 LEU A CA 3
ATOM 4694 C C . LEU A 1 70 ? -6.327 7.171 1.247 1.00 0.00 70 LEU A C 3
ATOM 4695 O O . LEU A 1 70 ? -5.677 8.163 0.959 1.00 0.00 70 LEU A O 3
ATOM 4711 N N . ASP A 1 71 ? -6.665 6.837 2.515 1.00 0.00 71 ASP A N 3
ATOM 4712 C CA . ASP A 1 71 ? -6.415 7.697 3.707 1.00 0.00 71 ASP A CA 3
ATOM 4713 C C . ASP A 1 71 ? -4.955 8.153 3.804 1.00 0.00 71 ASP A C 3
ATOM 4714 O O . ASP A 1 71 ? -4.661 9.358 3.869 1.00 0.00 71 ASP A O 3
ATOM 4723 N N . ALA A 1 72 ? -4.059 7.162 3.808 1.00 0.00 72 ALA A N 3
ATOM 4724 C CA . ALA A 1 72 ? -2.622 7.366 3.988 1.00 0.00 72 ALA A CA 3
ATOM 4725 C C . ALA A 1 72 ? -2.017 8.155 2.806 1.00 0.00 72 ALA A C 3
ATOM 4726 O O . ALA A 1 72 ? -1.223 9.095 3.004 1.00 0.00 72 ALA A O 3
ATOM 4733 N N . ALA A 1 73 ? -2.452 7.797 1.580 1.00 0.00 73 ALA A N 3
ATOM 4734 C CA . ALA A 1 73 ? -1.995 8.450 0.344 1.00 0.00 73 ALA A CA 3
ATOM 4735 C C . ALA A 1 73 ? -2.475 9.909 0.262 1.00 0.00 73 ALA A C 3
ATOM 4736 O O . ALA A 1 73 ? -1.724 10.765 -0.219 1.00 0.00 73 ALA A O 3
ATOM 4743 N N . LYS A 1 74 ? -3.714 10.187 0.749 1.00 0.00 74 LYS A N 3
ATOM 4744 C CA . LYS A 1 74 ? -4.282 11.555 0.749 1.00 0.00 74 LYS A CA 3
ATOM 4745 C C . LYS A 1 74 ? -3.418 12.456 1.605 1.00 0.00 74 LYS A C 3
ATOM 4746 O O . LYS A 1 74 ? -2.929 13.460 1.114 1.00 0.00 74 LYS A O 3
ATOM 4765 N N . SER A 1 75 ? -3.179 12.015 2.859 1.00 0.00 75 SER A N 3
ATOM 4766 C CA . SER A 1 75 ? -2.376 12.748 3.854 1.00 0.00 75 SER A CA 3
ATOM 4767 C C . SER A 1 75 ? -1.026 13.202 3.270 1.00 0.00 75 SER A C 3
ATOM 4768 O O . SER A 1 75 ? -0.631 14.357 3.427 1.00 0.00 75 SER A O 3
ATOM 4776 N N . MET A 1 76 ? -0.373 12.289 2.536 1.00 0.00 76 MET A N 3
ATOM 4777 C CA . MET A 1 76 ? 0.939 12.539 1.907 1.00 0.00 76 MET A CA 3
ATOM 4778 C C . MET A 1 76 ? 0.836 13.503 0.708 1.00 0.00 76 MET A C 3
ATOM 4779 O O . MET A 1 76 ? 1.698 14.366 0.538 1.00 0.00 76 MET A O 3
ATOM 4793 N N . HIS A 1 77 ? -0.219 13.350 -0.120 1.00 0.00 77 HIS A N 3
ATOM 4794 C CA . HIS A 1 77 ? -0.505 14.283 -1.243 1.00 0.00 77 HIS A CA 3
ATOM 4795 C C . HIS A 1 77 ? -0.780 15.713 -0.722 1.00 0.00 77 HIS A C 3
ATOM 4796 O O . HIS A 1 77 ? -0.452 16.697 -1.399 1.00 0.00 77 HIS A O 3
ATOM 4811 N N . GLU A 1 78 ? -1.372 15.806 0.486 1.00 0.00 78 GLU A N 3
ATOM 4812 C CA . GLU A 1 78 ? -1.632 17.083 1.175 1.00 0.00 78 GLU A CA 3
ATOM 4813 C C . GLU A 1 78 ? -0.307 17.705 1.684 1.00 0.00 78 GLU A C 3
ATOM 4814 O O . GLU A 1 78 ? -0.170 18.928 1.726 1.00 0.00 78 GLU A O 3
ATOM 4826 N N . LEU A 1 79 ? 0.666 16.839 2.069 1.00 0.00 79 LEU A N 3
ATOM 4827 C CA . LEU A 1 79 ? 2.015 17.280 2.515 1.00 0.00 79 LEU A CA 3
ATOM 4828 C C . LEU A 1 79 ? 2.878 17.737 1.318 1.00 0.00 79 LEU A C 3
ATOM 4829 O O . LEU A 1 79 ? 3.795 18.548 1.486 1.00 0.00 79 LEU A O 3
ATOM 4845 N N . GLY A 1 80 ? 2.586 17.191 0.122 1.00 0.00 80 GLY A N 3
ATOM 4846 C CA . GLY A 1 80 ? 3.294 17.554 -1.114 1.00 0.00 80 GLY A CA 3
ATOM 4847 C C . GLY A 1 80 ? 4.003 16.384 -1.790 1.00 0.00 80 GLY A C 3
ATOM 4848 O O . GLY A 1 80 ? 4.761 16.596 -2.737 1.00 0.00 80 GLY A O 3
ATOM 4852 N N . TYR A 1 81 ? 3.797 15.155 -1.281 1.00 0.00 81 TYR A N 3
ATOM 4853 C CA . TYR A 1 81 ? 4.260 13.913 -1.953 1.00 0.00 81 TYR A CA 3
ATOM 4854 C C . TYR A 1 81 ? 3.209 13.453 -2.993 1.00 0.00 81 TYR A C 3
ATOM 4855 O O . TYR A 1 81 ? 2.116 14.028 -3.067 1.00 0.00 81 TYR A O 3
ATOM 4873 N N . THR A 1 82 ? 3.531 12.403 -3.779 1.00 0.00 82 THR A N 3
ATOM 4874 C CA . THR A 1 82 ? 2.574 11.784 -4.728 1.00 0.00 82 THR A CA 3
ATOM 4875 C C . THR A 1 82 ? 2.682 10.227 -4.717 1.00 0.00 82 THR A C 3
ATOM 4876 O O . THR A 1 82 ? 3.087 9.619 -5.718 1.00 0.00 82 THR A O 3
ATOM 4887 N N . PRO A 1 83 ? 2.347 9.542 -3.573 1.00 0.00 83 PRO A N 3
ATOM 4888 C CA . PRO A 1 83 ? 2.252 8.063 -3.550 1.00 0.00 83 PRO A CA 3
ATOM 4889 C C . PRO A 1 83 ? 0.921 7.554 -4.164 1.00 0.00 83 PRO A C 3
ATOM 4890 O O . PRO A 1 83 ? -0.124 8.218 -4.066 1.00 0.00 83 PRO A O 3
ATOM 4901 N N . TYR A 1 84 ? 0.996 6.388 -4.815 1.00 0.00 84 TYR A N 3
ATOM 4902 C CA . TYR A 1 84 ? -0.174 5.660 -5.350 1.00 0.00 84 TYR A CA 3
ATOM 4903 C C . TYR A 1 84 ? -0.817 4.837 -4.230 1.00 0.00 84 TYR A C 3
ATOM 4904 O O . TYR A 1 84 ? -0.314 4.823 -3.098 1.00 0.00 84 TYR A O 3
ATOM 4922 N N . TYR A 1 85 ? -1.923 4.150 -4.549 1.00 0.00 85 TYR A N 3
ATOM 4923 C CA . TYR A 1 85 ? -2.634 3.319 -3.577 1.00 0.00 85 TYR A CA 3
ATOM 4924 C C . TYR A 1 85 ? -3.502 2.262 -4.284 1.00 0.00 85 TYR A C 3
ATOM 4925 O O . TYR A 1 85 ? -4.174 2.559 -5.277 1.00 0.00 85 TYR A O 3
ATOM 4943 N N . LEU A 1 86 ? -3.433 1.019 -3.773 1.00 0.00 86 LEU A N 3
ATOM 4944 C CA . LEU A 1 86 ? -4.164 -0.137 -4.310 1.00 0.00 86 LEU A CA 3
ATOM 4945 C C . LEU A 1 86 ? -5.415 -0.373 -3.454 1.00 0.00 86 LEU A C 3
ATOM 4946 O O . LEU A 1 86 ? -5.310 -0.653 -2.237 1.00 0.00 86 LEU A O 3
ATOM 4962 N N . GLU A 1 87 ? -6.584 -0.278 -4.105 1.00 0.00 87 GLU A N 3
ATOM 4963 C CA . GLU A 1 87 ? -7.881 -0.562 -3.490 1.00 0.00 87 GLU A CA 3
ATOM 4964 C C . GLU A 1 87 ? -8.386 -1.916 -4.014 1.00 0.00 87 GLU A C 3
ATOM 4965 O O . GLU A 1 87 ? -8.963 -1.998 -5.108 1.00 0.00 87 GLU A O 3
ATOM 4977 N N . GLY A 1 88 ? -8.114 -2.975 -3.236 1.00 0.00 88 GLY A N 3
ATOM 4978 C CA . GLY A 1 88 ? -8.454 -4.345 -3.609 1.00 0.00 88 GLY A CA 3
ATOM 4979 C C . GLY A 1 88 ? -8.245 -5.305 -2.448 1.00 0.00 88 GLY A C 3
ATOM 4980 O O . GLY A 1 88 ? -7.542 -4.975 -1.482 1.00 0.00 88 GLY A O 3
ATOM 4984 N N . ASN A 1 89 ? -8.830 -6.506 -2.565 1.00 0.00 89 ASN A N 3
ATOM 4985 C CA . ASN A 1 89 ? -8.827 -7.522 -1.494 1.00 0.00 89 ASN A CA 3
ATOM 4986 C C . ASN A 1 89 ? -7.419 -8.125 -1.325 1.00 0.00 89 ASN A C 3
ATOM 4987 O O . ASN A 1 89 ? -6.910 -8.756 -2.254 1.00 0.00 89 ASN A O 3
ATOM 4998 N N . VAL A 1 90 ? -6.808 -7.937 -0.128 1.00 0.00 90 VAL A N 3
ATOM 4999 C CA . VAL A 1 90 ? -5.393 -8.314 0.125 1.00 0.00 90 VAL A CA 3
ATOM 5000 C C . VAL A 1 90 ? -5.146 -9.831 -0.047 1.00 0.00 90 VAL A C 3
ATOM 5001 O O . VAL A 1 90 ? -4.103 -10.239 -0.553 1.00 0.00 90 VAL A O 3
ATOM 5014 N N . TYR A 1 91 ? -6.143 -10.647 0.325 1.00 0.00 91 TYR A N 3
ATOM 5015 C CA . TYR A 1 91 ? -6.049 -12.125 0.261 1.00 0.00 91 TYR A CA 3
ATOM 5016 C C . TYR A 1 91 ? -6.059 -12.612 -1.205 1.00 0.00 91 TYR A C 3
ATOM 5017 O O . TYR A 1 91 ? -5.427 -13.620 -1.549 1.00 0.00 91 TYR A O 3
ATOM 5035 N N . ASP A 1 92 ? -6.755 -11.843 -2.060 1.00 0.00 92 ASP A N 3
ATOM 5036 C CA . ASP A 1 92 ? -7.004 -12.182 -3.469 1.00 0.00 92 ASP A CA 3
ATOM 5037 C C . ASP A 1 92 ? -5.760 -12.027 -4.352 1.00 0.00 92 ASP A C 3
ATOM 5038 O O . ASP A 1 92 ? -5.747 -12.539 -5.463 1.00 0.00 92 ASP A O 3
ATOM 5047 N N . PHE A 1 93 ? -4.718 -11.337 -3.866 1.00 0.00 93 PHE A N 3
ATOM 5048 C CA . PHE A 1 93 ? -3.480 -11.121 -4.651 1.00 0.00 93 PHE A CA 3
ATOM 5049 C C . PHE A 1 93 ? -2.875 -12.482 -5.105 1.00 0.00 93 PHE A C 3
ATOM 5050 O O . PHE A 1 93 ? -2.458 -12.635 -6.254 1.00 0.00 93 PHE A O 3
ATOM 5067 N N . GLU A 1 94 ? -2.910 -13.467 -4.187 1.00 0.00 94 GLU A N 3
ATOM 5068 C CA . GLU A 1 94 ? -2.478 -14.858 -4.446 1.00 0.00 94 GLU A CA 3
ATOM 5069 C C . GLU A 1 94 ? -3.263 -15.513 -5.614 1.00 0.00 94 GLU A C 3
ATOM 5070 O O . GLU A 1 94 ? -2.650 -16.067 -6.530 1.00 0.00 94 GLU A O 3
ATOM 5082 N N . LYS A 1 95 ? -4.614 -15.420 -5.597 1.00 0.00 95 LYS A N 3
ATOM 5083 C CA . LYS A 1 95 ? -5.466 -16.040 -6.654 1.00 0.00 95 LYS A CA 3
ATOM 5084 C C . LYS A 1 95 ? -5.416 -15.229 -7.979 1.00 0.00 95 LYS A C 3
ATOM 5085 O O . LYS A 1 95 ? -5.809 -15.734 -9.036 1.00 0.00 95 LYS A O 3
ATOM 5104 N N . TYR A 1 96 ? -4.929 -13.972 -7.906 1.00 0.00 96 TYR A N 3
ATOM 5105 C CA . TYR A 1 96 ? -4.628 -13.139 -9.096 1.00 0.00 96 TYR A CA 3
ATOM 5106 C C . TYR A 1 96 ? -3.187 -13.413 -9.593 1.00 0.00 96 TYR A C 3
ATOM 5107 O O . TYR A 1 96 ? -2.790 -12.918 -10.649 1.00 0.00 96 TYR A O 3
ATOM 5125 N N . GLY A 1 97 ? -2.405 -14.189 -8.810 1.00 0.00 97 GLY A N 3
ATOM 5126 C CA . GLY A 1 97 ? -1.114 -14.744 -9.263 1.00 0.00 97 GLY A CA 3
ATOM 5127 C C . GLY A 1 97 ? 0.097 -14.130 -8.570 1.00 0.00 97 GLY A C 3
ATOM 5128 O O . GLY A 1 97 ? 1.221 -14.631 -8.721 1.00 0.00 97 GLY A O 3
ATOM 5132 N N . PHE A 1 98 ? -0.135 -13.044 -7.817 1.00 0.00 98 PHE A N 3
ATOM 5133 C CA . PHE A 1 98 ? 0.921 -12.293 -7.116 1.00 0.00 98 PHE A CA 3
ATOM 5134 C C . PHE A 1 98 ? 1.422 -13.065 -5.879 1.00 0.00 98 PHE A C 3
ATOM 5135 O O . PHE A 1 98 ? 0.620 -13.562 -5.085 1.00 0.00 98 PHE A O 3
ATOM 5152 N N . ARG A 1 99 ? 2.755 -13.153 -5.759 1.00 0.00 99 ARG A N 3
ATOM 5153 C CA . ARG A 1 99 ? 3.460 -13.759 -4.617 1.00 0.00 99 ARG A CA 3
ATOM 5154 C C . ARG A 1 99 ? 3.226 -12.923 -3.354 1.00 0.00 99 ARG A C 3
ATOM 5155 O O . ARG A 1 99 ? 3.371 -11.695 -3.370 1.00 0.00 99 ARG A O 3
ATOM 5176 N N . MET A 1 100 ? 2.841 -13.616 -2.275 1.00 0.00 100 MET A N 3
ATOM 5177 C CA . MET A 1 100 ? 2.615 -13.025 -0.940 1.00 0.00 100 MET A CA 3
ATOM 5178 C C . MET A 1 100 ? 3.273 -13.897 0.141 1.00 0.00 100 MET A C 3
ATOM 5179 O O . MET A 1 100 ? 3.610 -15.052 -0.111 1.00 0.00 100 MET A O 3
ATOM 5193 N N . VAL A 1 101 ? 3.453 -13.328 1.347 1.00 0.00 101 VAL A N 3
ATOM 5194 C CA . VAL A 1 101 ? 3.953 -14.063 2.527 1.00 0.00 101 VAL A CA 3
ATOM 5195 C C . VAL A 1 101 ? 2.852 -14.109 3.620 1.00 0.00 101 VAL A C 3
ATOM 5196 O O . VAL A 1 101 ? 2.468 -13.065 4.177 1.00 0.00 101 VAL A O 3
ATOM 5209 N N . TYR A 1 102 ? 2.342 -15.325 3.884 1.00 0.00 102 TYR A N 3
ATOM 5210 C CA . TYR A 1 102 ? 1.325 -15.618 4.922 1.00 0.00 102 TYR A CA 3
ATOM 5211 C C . TYR A 1 102 ? 2.007 -16.184 6.184 1.00 0.00 102 TYR A C 3
ATOM 5212 O O . TYR A 1 102 ? 3.078 -16.802 6.081 1.00 0.00 102 TYR A O 3
ATOM 5230 N N . ASP A 1 103 ? 1.370 -15.966 7.364 1.00 0.00 103 ASP A N 3
ATOM 5231 C CA . ASP A 1 103 ? 1.871 -16.434 8.688 1.00 0.00 103 ASP A CA 3
ATOM 5232 C C . ASP A 1 103 ? 3.272 -15.874 9.004 1.00 0.00 103 ASP A C 3
ATOM 5233 O O . ASP A 1 103 ? 4.024 -16.463 9.792 1.00 0.00 103 ASP A O 3
ATOM 5242 N N . ASP A 1 104 ? 3.579 -14.687 8.447 1.00 0.00 104 ASP A N 3
ATOM 5243 C CA . ASP A 1 104 ? 4.931 -14.070 8.513 1.00 0.00 104 ASP A CA 3
ATOM 5244 C C . ASP A 1 104 ? 5.296 -13.601 9.943 1.00 0.00 104 ASP A C 3
ATOM 5245 O O . ASP A 1 104 ? 6.435 -13.185 10.189 1.00 0.00 104 ASP A O 3
ATOM 5254 N N . THR A 1 105 ? 4.314 -13.687 10.861 1.00 0.00 105 THR A N 3
ATOM 5255 C CA . THR A 1 105 ? 4.486 -13.405 12.295 1.00 0.00 105 THR A CA 3
ATOM 5256 C C . THR A 1 105 ? 5.761 -14.058 12.895 1.00 0.00 105 THR A C 3
ATOM 5257 O O . THR A 1 105 ? 6.481 -13.424 13.669 1.00 0.00 105 THR A O 3
ATOM 5268 N N . CYS A 1 106 ? 6.047 -15.302 12.488 1.00 0.00 106 CYS A N 3
ATOM 5269 C CA . CYS A 1 106 ? 7.214 -16.069 12.954 1.00 0.00 106 CYS A CA 3
ATOM 5270 C C . CYS A 1 106 ? 7.616 -17.110 11.895 1.00 0.00 106 CYS A C 3
ATOM 5271 O O . CYS A 1 106 ? 7.002 -17.186 10.815 1.00 0.00 106 CYS A O 3
ATOM 5279 N N . ASP A 1 107 ? 8.662 -17.896 12.206 1.00 0.00 107 ASP A N 3
ATOM 5280 C CA . ASP A 1 107 ? 9.092 -19.035 11.377 1.00 0.00 107 ASP A CA 3
ATOM 5281 C C . ASP A 1 107 ? 8.078 -20.182 11.505 1.00 0.00 107 ASP A C 3
ATOM 5282 O O . ASP A 1 107 ? 8.119 -20.955 12.471 1.00 0.00 107 ASP A O 3
ATOM 5291 N N . LYS A 1 108 ? 7.125 -20.228 10.558 1.00 0.00 108 LYS A N 3
ATOM 5292 C CA . LYS A 1 108 ? 6.129 -21.313 10.447 1.00 0.00 108 LYS A CA 3
ATOM 5293 C C . LYS A 1 108 ? 6.861 -22.624 10.109 1.00 0.00 108 LYS A C 3
ATOM 5294 O O . LYS A 1 108 ? 6.661 -23.657 10.757 1.00 0.00 108 LYS A O 3
ATOM 5313 N N . LYS A 1 109 ? 7.717 -22.548 9.085 1.00 0.00 109 LYS A N 3
ATOM 5314 C CA . LYS A 1 109 ? 8.664 -23.621 8.737 1.00 0.00 109 LYS A CA 3
ATOM 5315 C C . LYS A 1 109 ? 9.991 -23.396 9.491 1.00 0.00 109 LYS A C 3
ATOM 5316 O O . LYS A 1 109 ? 10.372 -22.249 9.767 1.00 0.00 109 LYS A O 3
ATOM 5335 N N . ASN A 1 110 ? 10.670 -24.492 9.846 1.00 0.00 110 ASN A N 3
ATOM 5336 C CA . ASN A 1 110 ? 11.984 -24.449 10.519 1.00 0.00 110 ASN A CA 3
ATOM 5337 C C . ASN A 1 110 ? 12.790 -25.735 10.200 1.00 0.00 110 ASN A C 3
ATOM 5338 O O . ASN A 1 110 ? 14.003 -25.634 9.903 1.00 0.00 110 ASN A O 3
ATOM 5350 N N . MET A 1 1 ? -7.901 15.372 -7.480 1.00 0.00 1 MET A N 4
ATOM 5351 C CA . MET A 1 1 ? -6.432 15.464 -7.569 1.00 0.00 1 MET A CA 4
ATOM 5352 C C . MET A 1 1 ? -5.805 14.057 -7.705 1.00 0.00 1 MET A C 4
ATOM 5353 O O . MET A 1 1 ? -5.382 13.668 -8.800 1.00 0.00 1 MET A O 4
ATOM 5369 N N . LEU A 1 2 ? -5.766 13.280 -6.593 1.00 0.00 2 LEU A N 4
ATOM 5370 C CA . LEU A 1 2 ? -4.997 12.004 -6.533 1.00 0.00 2 LEU A CA 4
ATOM 5371 C C . LEU A 1 2 ? -5.786 10.778 -7.039 1.00 0.00 2 LEU A C 4
ATOM 5372 O O . LEU A 1 2 ? -5.265 9.670 -6.977 1.00 0.00 2 LEU A O 4
ATOM 5388 N N . GLU A 1 3 ? -7.033 10.956 -7.510 1.00 0.00 3 GLU A N 4
ATOM 5389 C CA . GLU A 1 3 ? -7.856 9.816 -8.007 1.00 0.00 3 GLU A CA 4
ATOM 5390 C C . GLU A 1 3 ? -7.251 9.186 -9.293 1.00 0.00 3 GLU A C 4
ATOM 5391 O O . GLU A 1 3 ? -7.604 8.066 -9.670 1.00 0.00 3 GLU A O 4
ATOM 5403 N N . ASP A 1 4 ? -6.334 9.923 -9.951 1.00 0.00 4 ASP A N 4
ATOM 5404 C CA . ASP A 1 4 ? -5.524 9.408 -11.084 1.00 0.00 4 ASP A CA 4
ATOM 5405 C C . ASP A 1 4 ? -4.452 8.397 -10.605 1.00 0.00 4 ASP A C 4
ATOM 5406 O O . ASP A 1 4 ? -3.884 7.652 -11.406 1.00 0.00 4 ASP A O 4
ATOM 5415 N N . TYR A 1 5 ? -4.173 8.408 -9.293 1.00 0.00 5 TYR A N 4
ATOM 5416 C CA . TYR A 1 5 ? -3.221 7.492 -8.628 1.00 0.00 5 TYR A CA 4
ATOM 5417 C C . TYR A 1 5 ? -3.942 6.232 -8.087 1.00 0.00 5 TYR A C 4
ATOM 5418 O O . TYR A 1 5 ? -3.297 5.349 -7.494 1.00 0.00 5 TYR A O 4
ATOM 5436 N N . ALA A 1 6 ? -5.287 6.175 -8.268 1.00 0.00 6 ALA A N 4
ATOM 5437 C CA . ALA A 1 6 ? -6.118 5.023 -7.859 1.00 0.00 6 ALA A CA 4
ATOM 5438 C C . ALA A 1 6 ? -5.875 3.831 -8.787 1.00 0.00 6 ALA A C 4
ATOM 5439 O O . ALA A 1 6 ? -6.418 3.770 -9.893 1.00 0.00 6 ALA A O 4
ATOM 5446 N N . ILE A 1 7 ? -5.016 2.912 -8.346 1.00 0.00 7 ILE A N 4
ATOM 5447 C CA . ILE A 1 7 ? -4.721 1.670 -9.070 1.00 0.00 7 ILE A CA 4
ATOM 5448 C C . ILE A 1 7 ? -5.552 0.536 -8.451 1.00 0.00 7 ILE A C 4
ATOM 5449 O O . ILE A 1 7 ? -5.611 0.413 -7.223 1.00 0.00 7 ILE A O 4
ATOM 5465 N N . SER A 1 8 ? -6.228 -0.252 -9.294 1.00 0.00 8 SER A N 4
ATOM 5466 C CA . SER A 1 8 ? -7.047 -1.399 -8.851 1.00 0.00 8 SER A CA 4
ATOM 5467 C C . SER A 1 8 ? -6.255 -2.712 -8.980 1.00 0.00 8 SER A C 4
ATOM 5468 O O . SER A 1 8 ? -5.284 -2.780 -9.735 1.00 0.00 8 SER A O 4
ATOM 5476 N N . LEU A 1 9 ? -6.675 -3.749 -8.227 1.00 0.00 9 LEU A N 4
ATOM 5477 C CA . LEU A 1 9 ? -6.043 -5.092 -8.256 1.00 0.00 9 LEU A CA 4
ATOM 5478 C C . LEU A 1 9 ? -6.155 -5.749 -9.661 1.00 0.00 9 LEU A C 4
ATOM 5479 O O . LEU A 1 9 ? -5.288 -6.537 -10.063 1.00 0.00 9 LEU A O 4
ATOM 5495 N N . GLU A 1 10 ? -7.210 -5.369 -10.402 1.00 0.00 10 GLU A N 4
ATOM 5496 C CA . GLU A 1 10 ? -7.487 -5.869 -11.770 1.00 0.00 10 GLU A CA 4
ATOM 5497 C C . GLU A 1 10 ? -6.474 -5.339 -12.822 1.00 0.00 10 GLU A C 4
ATOM 5498 O O . GLU A 1 10 ? -6.422 -5.856 -13.941 1.00 0.00 10 GLU A O 4
ATOM 5510 N N . GLU A 1 11 ? -5.677 -4.320 -12.452 1.00 0.00 11 GLU A N 4
ATOM 5511 C CA . GLU A 1 11 ? -4.764 -3.611 -13.389 1.00 0.00 11 GLU A CA 4
ATOM 5512 C C . GLU A 1 11 ? -3.362 -3.378 -12.777 1.00 0.00 11 GLU A C 4
ATOM 5513 O O . GLU A 1 11 ? -2.495 -2.779 -13.425 1.00 0.00 11 GLU A O 4
ATOM 5525 N N . VAL A 1 12 ? -3.142 -3.853 -11.537 1.00 0.00 12 VAL A N 4
ATOM 5526 C CA . VAL A 1 12 ? -1.898 -3.577 -10.784 1.00 0.00 12 VAL A CA 4
ATOM 5527 C C . VAL A 1 12 ? -0.759 -4.547 -11.169 1.00 0.00 12 VAL A C 4
ATOM 5528 O O . VAL A 1 12 ? -1.004 -5.681 -11.602 1.00 0.00 12 VAL A O 4
ATOM 5541 N N . ASN A 1 13 ? 0.481 -4.070 -11.010 1.00 0.00 13 ASN A N 4
ATOM 5542 C CA . ASN A 1 13 ? 1.699 -4.883 -11.110 1.00 0.00 13 ASN A CA 4
ATOM 5543 C C . ASN A 1 13 ? 2.566 -4.544 -9.895 1.00 0.00 13 ASN A C 4
ATOM 5544 O O . ASN A 1 13 ? 3.307 -3.569 -9.932 1.00 0.00 13 ASN A O 4
ATOM 5555 N N . PHE A 1 14 ? 2.430 -5.319 -8.797 1.00 0.00 14 PHE A N 4
ATOM 5556 C CA . PHE A 1 14 ? 3.122 -5.024 -7.517 1.00 0.00 14 PHE A CA 4
ATOM 5557 C C . PHE A 1 14 ? 4.650 -4.980 -7.700 1.00 0.00 14 PHE A C 4
ATOM 5558 O O . PHE A 1 14 ? 5.319 -4.105 -7.153 1.00 0.00 14 PHE A O 4
ATOM 5575 N N . ASN A 1 15 ? 5.166 -5.907 -8.522 1.00 0.00 15 ASN A N 4
ATOM 5576 C CA . ASN A 1 15 ? 6.606 -5.997 -8.862 1.00 0.00 15 ASN A CA 4
ATOM 5577 C C . ASN A 1 15 ? 7.133 -4.696 -9.518 1.00 0.00 15 ASN A C 4
ATOM 5578 O O . ASN A 1 15 ? 8.331 -4.407 -9.441 1.00 0.00 15 ASN A O 4
ATOM 5589 N N . ASP A 1 16 ? 6.224 -3.929 -10.147 1.00 0.00 16 ASP A N 4
ATOM 5590 C CA . ASP A 1 16 ? 6.557 -2.678 -10.860 1.00 0.00 16 ASP A CA 4
ATOM 5591 C C . ASP A 1 16 ? 6.841 -1.521 -9.876 1.00 0.00 16 ASP A C 4
ATOM 5592 O O . ASP A 1 16 ? 7.710 -0.686 -10.137 1.00 0.00 16 ASP A O 4
ATOM 5601 N N . PHE A 1 17 ? 6.113 -1.481 -8.741 1.00 0.00 17 PHE A N 4
ATOM 5602 C CA . PHE A 1 17 ? 6.204 -0.363 -7.762 1.00 0.00 17 PHE A CA 4
ATOM 5603 C C . PHE A 1 17 ? 6.902 -0.833 -6.472 1.00 0.00 17 PHE A C 4
ATOM 5604 O O . PHE A 1 17 ? 6.954 -2.035 -6.185 1.00 0.00 17 PHE A O 4
ATOM 5621 N N . ILE A 1 18 ? 7.445 0.124 -5.702 1.00 0.00 18 ILE A N 4
ATOM 5622 C CA . ILE A 1 18 ? 7.851 -0.099 -4.304 1.00 0.00 18 ILE A CA 4
ATOM 5623 C C . ILE A 1 18 ? 6.573 -0.078 -3.458 1.00 0.00 18 ILE A C 4
ATOM 5624 O O . ILE A 1 18 ? 6.015 0.994 -3.212 1.00 0.00 18 ILE A O 4
ATOM 5640 N N . VAL A 1 19 ? 6.092 -1.248 -3.036 1.00 0.00 19 VAL A N 4
ATOM 5641 C CA . VAL A 1 19 ? 4.774 -1.357 -2.395 1.00 0.00 19 VAL A CA 4
ATOM 5642 C C . VAL A 1 19 ? 4.931 -1.124 -0.883 1.00 0.00 19 VAL A C 4
ATOM 5643 O O . VAL A 1 19 ? 6.014 -1.329 -0.322 1.00 0.00 19 VAL A O 4
ATOM 5656 N N . VAL A 1 20 ? 3.865 -0.631 -0.246 1.00 0.00 20 VAL A N 4
ATOM 5657 C CA . VAL A 1 20 ? 3.803 -0.404 1.206 1.00 0.00 20 VAL A CA 4
ATOM 5658 C C . VAL A 1 20 ? 2.496 -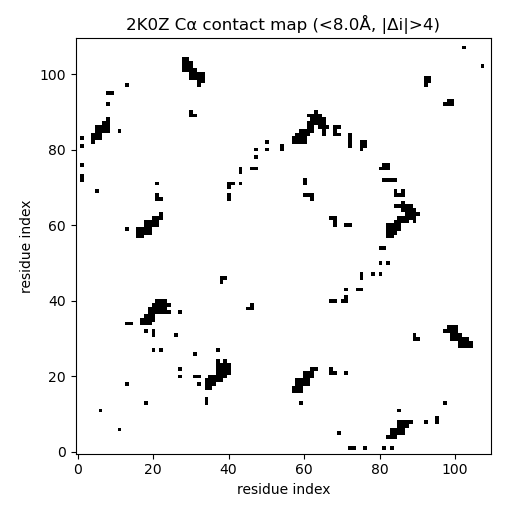0.985 1.739 1.00 0.00 20 VAL A C 4
ATOM 5659 O O . VAL A 1 20 ? 1.421 -0.697 1.202 1.00 0.00 20 VAL A O 4
ATOM 5672 N N . ASP A 1 21 ? 2.600 -1.828 2.771 1.00 0.00 21 ASP A N 4
ATOM 5673 C CA . ASP A 1 21 ? 1.439 -2.318 3.511 1.00 0.00 21 ASP A CA 4
ATOM 5674 C C . ASP A 1 21 ? 1.005 -1.199 4.466 1.00 0.00 21 ASP A C 4
ATOM 5675 O O . ASP A 1 21 ? 1.663 -0.991 5.479 1.00 0.00 21 ASP A O 4
ATOM 5684 N N . VAL A 1 22 ? -0.067 -0.449 4.111 1.00 0.00 22 VAL A N 4
ATOM 5685 C CA . VAL A 1 22 ? -0.606 0.637 4.967 1.00 0.00 22 VAL A CA 4
ATOM 5686 C C . VAL A 1 22 ? -1.783 0.106 5.783 1.00 0.00 22 VAL A C 4
ATOM 5687 O O . VAL A 1 22 ? -2.955 0.297 5.433 1.00 0.00 22 VAL A O 4
ATOM 5700 N N . ARG A 1 23 ? -1.466 -0.588 6.880 1.00 0.00 23 ARG A N 4
ATOM 5701 C CA . ARG A 1 23 ? -2.479 -1.216 7.745 1.00 0.00 23 ARG A CA 4
ATOM 5702 C C . ARG A 1 23 ? -1.985 -1.206 9.206 1.00 0.00 23 ARG A C 4
ATOM 5703 O O . ARG A 1 23 ? -2.047 -0.152 9.844 1.00 0.00 23 ARG A O 4
ATOM 5724 N N . GLU A 1 24 ? -1.458 -2.352 9.710 1.00 0.00 24 GLU A N 4
ATOM 5725 C CA . GLU A 1 24 ? -0.999 -2.526 11.118 1.00 0.00 24 GLU A CA 4
ATOM 5726 C C . GLU A 1 24 ? 0.008 -3.690 11.188 1.00 0.00 24 GLU A C 4
ATOM 5727 O O . GLU A 1 24 ? 0.237 -4.380 10.184 1.00 0.00 24 GLU A O 4
ATOM 5739 N N . LEU A 1 25 ? 0.588 -3.915 12.386 1.00 0.00 25 LEU A N 4
ATOM 5740 C CA . LEU A 1 25 ? 1.528 -5.026 12.630 1.00 0.00 25 LEU A CA 4
ATOM 5741 C C . LEU A 1 25 ? 0.815 -6.389 12.493 1.00 0.00 25 LEU A C 4
ATOM 5742 O O . LEU A 1 25 ? 1.319 -7.271 11.807 1.00 0.00 25 LEU A O 4
ATOM 5758 N N . ASP A 1 26 ? -0.367 -6.525 13.128 1.00 0.00 26 ASP A N 4
ATOM 5759 C CA . ASP A 1 26 ? -1.198 -7.760 13.071 1.00 0.00 26 ASP A CA 4
ATOM 5760 C C . ASP A 1 26 ? -1.534 -8.133 11.617 1.00 0.00 26 ASP A C 4
ATOM 5761 O O . ASP A 1 26 ? -1.510 -9.307 11.237 1.00 0.00 26 ASP A O 4
ATOM 5770 N N . GLU A 1 27 ? -1.809 -7.091 10.834 1.00 0.00 27 GLU A N 4
ATOM 5771 C CA . GLU A 1 27 ? -2.152 -7.186 9.410 1.00 0.00 27 GLU A CA 4
ATOM 5772 C C . GLU A 1 27 ? -0.960 -7.721 8.570 1.00 0.00 27 GLU A C 4
ATOM 5773 O O . GLU A 1 27 ? -1.140 -8.460 7.597 1.00 0.00 27 GLU A O 4
ATOM 5785 N N . TYR A 1 28 ? 0.253 -7.322 8.968 1.00 0.00 28 TYR A N 4
ATOM 5786 C CA . TYR A 1 28 ? 1.519 -7.798 8.370 1.00 0.00 28 TYR A CA 4
ATOM 5787 C C . TYR A 1 28 ? 1.747 -9.296 8.678 1.00 0.00 28 TYR A C 4
ATOM 5788 O O . TYR A 1 28 ? 2.194 -10.064 7.809 1.00 0.00 28 TYR A O 4
ATOM 5806 N N . GLU A 1 29 ? 1.408 -9.687 9.918 1.00 0.00 29 GLU A N 4
ATOM 5807 C CA . GLU A 1 29 ? 1.687 -11.032 10.464 1.00 0.00 29 GLU A CA 4
ATOM 5808 C C . GLU A 1 29 ? 0.799 -12.118 9.831 1.00 0.00 29 GLU A C 4
ATOM 5809 O O . GLU A 1 29 ? 1.287 -13.220 9.538 1.00 0.00 29 GLU A O 4
ATOM 5821 N N . GLU A 1 30 ? -0.500 -11.799 9.633 1.00 0.00 30 GLU A N 4
ATOM 5822 C CA . GLU A 1 30 ? -1.462 -12.733 9.014 1.00 0.00 30 GLU A CA 4
ATOM 5823 C C . GLU A 1 30 ? -1.028 -13.071 7.565 1.00 0.00 30 GLU A C 4
ATOM 5824 O O . GLU A 1 30 ? -0.863 -14.243 7.220 1.00 0.00 30 GLU A O 4
ATOM 5836 N N . LEU A 1 31 ? -0.791 -12.016 6.754 1.00 0.00 31 LEU A N 4
ATOM 5837 C CA . LEU A 1 31 ? -0.347 -12.120 5.349 1.00 0.00 31 LEU A CA 4
ATOM 5838 C C . LEU A 1 31 ? -0.191 -10.719 4.752 1.00 0.00 31 LEU A C 4
ATOM 5839 O O . LEU A 1 31 ? -0.957 -9.809 5.074 1.00 0.00 31 LEU A O 4
ATOM 5855 N N . HIS A 1 32 ? 0.791 -10.572 3.863 1.00 0.00 32 HIS A N 4
ATOM 5856 C CA . HIS A 1 32 ? 1.121 -9.291 3.218 1.00 0.00 32 HIS A CA 4
ATOM 5857 C C . HIS A 1 32 ? 1.949 -9.580 1.954 1.00 0.00 32 HIS A C 4
ATOM 5858 O O . HIS A 1 32 ? 2.348 -10.723 1.721 1.00 0.00 32 HIS A O 4
ATOM 5873 N N . LEU A 1 33 ? 2.204 -8.545 1.149 1.00 0.00 33 LEU A N 4
ATOM 5874 C CA . LEU A 1 33 ? 3.065 -8.655 -0.047 1.00 0.00 33 LEU A CA 4
ATOM 5875 C C . LEU A 1 33 ? 4.558 -8.627 0.350 1.00 0.00 33 LEU A C 4
ATOM 5876 O O . LEU A 1 33 ? 4.918 -7.933 1.300 1.00 0.00 33 LEU A O 4
ATOM 5892 N N . PRO A 1 34 ? 5.447 -9.352 -0.397 1.00 0.00 34 PRO A N 4
ATOM 5893 C CA . PRO A 1 34 ? 6.889 -9.458 -0.062 1.00 0.00 34 PRO A CA 4
ATOM 5894 C C . PRO A 1 34 ? 7.579 -8.082 -0.094 1.00 0.00 34 PRO A C 4
ATOM 5895 O O . PRO A 1 34 ? 8.289 -7.690 0.831 1.00 0.00 34 PRO A O 4
ATOM 5906 N N . ASN A 1 35 ? 7.289 -7.352 -1.174 1.00 0.00 35 ASN A N 4
ATOM 5907 C CA . ASN A 1 35 ? 7.852 -6.026 -1.474 1.00 0.00 35 ASN A CA 4
ATOM 5908 C C . ASN A 1 35 ? 6.991 -4.892 -0.868 1.00 0.00 35 ASN A C 4
ATOM 5909 O O . ASN A 1 35 ? 7.145 -3.718 -1.253 1.00 0.00 35 ASN A O 4
ATOM 5920 N N . ALA A 1 36 ? 6.074 -5.254 0.060 1.00 0.00 36 ALA A N 4
ATOM 5921 C CA . ALA A 1 36 ? 5.290 -4.285 0.841 1.00 0.00 36 ALA A CA 4
ATOM 5922 C C . ALA A 1 36 ? 6.016 -3.943 2.147 1.00 0.00 36 ALA A C 4
ATOM 5923 O O . ALA A 1 36 ? 6.294 -4.833 2.957 1.00 0.00 36 ALA A O 4
ATOM 5930 N N . THR A 1 37 ? 6.312 -2.653 2.336 1.00 0.00 37 THR A N 4
ATOM 5931 C CA . THR A 1 37 ? 6.936 -2.134 3.552 1.00 0.00 37 THR A CA 4
ATOM 5932 C C . THR A 1 37 ? 5.870 -1.965 4.647 1.00 0.00 37 THR A C 4
ATOM 5933 O O . THR A 1 37 ? 4.852 -1.308 4.413 1.00 0.00 37 THR A O 4
ATOM 5944 N N . LEU A 1 38 ? 6.088 -2.588 5.821 1.00 0.00 38 LEU A N 4
ATOM 5945 C CA . LEU A 1 38 ? 5.185 -2.450 6.970 1.00 0.00 38 LEU A CA 4
ATOM 5946 C C . LEU A 1 38 ? 5.193 -1.009 7.481 1.00 0.00 38 LEU A C 4
ATOM 5947 O O . LEU A 1 38 ? 6.198 -0.532 8.024 1.00 0.00 38 LEU A O 4
ATOM 5963 N N . ILE A 1 39 ? 4.074 -0.320 7.258 1.00 0.00 39 ILE A N 4
ATOM 5964 C CA . ILE A 1 39 ? 3.785 0.987 7.845 1.00 0.00 39 ILE A CA 4
ATOM 5965 C C . ILE A 1 39 ? 2.319 1.001 8.256 1.00 0.00 39 ILE A C 4
ATOM 5966 O O . ILE A 1 39 ? 1.435 0.668 7.465 1.00 0.00 39 ILE A O 4
ATOM 5982 N N . SER A 1 40 ? 2.058 1.384 9.494 1.00 0.00 40 SER A N 4
ATOM 5983 C CA . SER A 1 40 ? 0.690 1.553 9.967 1.00 0.00 40 SER A CA 4
ATOM 5984 C C . SER A 1 40 ? 0.150 2.877 9.398 1.00 0.00 40 SER A C 4
ATOM 5985 O O . SER A 1 40 ? 0.781 3.921 9.576 1.00 0.00 40 SER A O 4
ATOM 5993 N N . VAL A 1 41 ? -0.969 2.800 8.639 1.00 0.00 41 VAL A N 4
ATOM 5994 C CA . VAL A 1 41 ? -1.656 3.959 8.011 1.00 0.00 41 VAL A CA 4
ATOM 5995 C C . VAL A 1 41 ? -1.867 5.160 8.980 1.00 0.00 41 VAL A C 4
ATOM 5996 O O . VAL A 1 41 ? -1.851 6.314 8.539 1.00 0.00 41 VAL A O 4
ATOM 6009 N N . ASN A 1 42 ? -2.033 4.883 10.297 1.00 0.00 42 ASN A N 4
ATOM 6010 C CA . ASN A 1 42 ? -2.238 5.941 11.321 1.00 0.00 42 ASN A CA 4
ATOM 6011 C C . ASN A 1 42 ? -0.958 6.790 11.531 1.00 0.00 42 ASN A C 4
ATOM 6012 O O . ASN A 1 42 ? -1.041 7.965 11.906 1.00 0.00 42 ASN A O 4
ATOM 6023 N N . ASP A 1 43 ? 0.218 6.168 11.296 1.00 0.00 43 ASP A N 4
ATOM 6024 C CA . ASP A 1 43 ? 1.527 6.829 11.404 1.00 0.00 43 ASP A CA 4
ATOM 6025 C C . ASP A 1 43 ? 1.782 7.678 10.163 1.00 0.00 43 ASP A C 4
ATOM 6026 O O . ASP A 1 43 ? 2.322 7.194 9.156 1.00 0.00 43 ASP A O 4
ATOM 6035 N N . GLN A 1 44 ? 1.347 8.944 10.230 1.00 0.00 44 GLN A N 4
ATOM 6036 C CA . GLN A 1 44 ? 1.666 9.942 9.210 1.00 0.00 44 GLN A CA 4
ATOM 6037 C C . GLN A 1 44 ? 3.180 10.230 9.197 1.00 0.00 44 GLN A C 4
ATOM 6038 O O . GLN A 1 44 ? 3.740 10.507 8.144 1.00 0.00 44 GLN A O 4
ATOM 6052 N N . GLU A 1 45 ? 3.828 10.137 10.371 1.00 0.00 45 GLU A N 4
ATOM 6053 C CA . GLU A 1 45 ? 5.275 10.381 10.504 1.00 0.00 45 GLU A CA 4
ATOM 6054 C C . GLU A 1 45 ? 6.119 9.295 9.793 1.00 0.00 45 GLU A C 4
ATOM 6055 O O . GLU A 1 45 ? 7.026 9.624 9.034 1.00 0.00 45 GLU A O 4
ATOM 6067 N N . LYS A 1 46 ? 5.790 8.004 10.029 1.00 0.00 46 LYS A N 4
ATOM 6068 C CA . LYS A 1 46 ? 6.551 6.857 9.474 1.00 0.00 46 LYS A CA 4
ATOM 6069 C C . LYS A 1 46 ? 6.345 6.753 7.957 1.00 0.00 46 LYS A C 4
ATOM 6070 O O . LYS A 1 46 ? 7.300 6.517 7.203 1.00 0.00 46 LYS A O 4
ATOM 6089 N N . LEU A 1 47 ? 5.097 6.932 7.522 1.00 0.00 47 LEU A N 4
ATOM 6090 C CA . LEU A 1 47 ? 4.727 6.830 6.105 1.00 0.00 47 LEU A CA 4
ATOM 6091 C C . LEU A 1 47 ? 5.422 7.922 5.278 1.00 0.00 47 LEU A C 4
ATOM 6092 O O . LEU A 1 47 ? 6.020 7.650 4.232 1.00 0.00 47 LEU A O 4
ATOM 6108 N N . ALA A 1 48 ? 5.357 9.152 5.803 1.00 0.00 48 ALA A N 4
ATOM 6109 C CA . ALA A 1 48 ? 5.955 10.333 5.174 1.00 0.00 48 ALA A CA 4
ATOM 6110 C C . ALA A 1 48 ? 7.491 10.297 5.249 1.00 0.00 48 ALA A C 4
ATOM 6111 O O . ALA A 1 48 ? 8.149 10.863 4.384 1.00 0.00 48 ALA A O 4
ATOM 6118 N N . ASP A 1 49 ? 8.038 9.638 6.293 1.00 0.00 49 ASP A N 4
ATOM 6119 C CA . ASP A 1 49 ? 9.496 9.408 6.442 1.00 0.00 49 ASP A CA 4
ATOM 6120 C C . ASP A 1 49 ? 10.007 8.535 5.286 1.00 0.00 49 ASP A C 4
ATOM 6121 O O . ASP A 1 49 ? 10.973 8.901 4.607 1.00 0.00 49 ASP A O 4
ATOM 6130 N N . PHE A 1 50 ? 9.317 7.399 5.065 1.00 0.00 50 PHE A N 4
ATOM 6131 C CA . PHE A 1 50 ? 9.612 6.459 3.963 1.00 0.00 50 PHE A CA 4
ATOM 6132 C C . PHE A 1 50 ? 9.578 7.182 2.609 1.00 0.00 50 PHE A C 4
ATOM 6133 O O . PHE A 1 50 ? 10.404 6.931 1.722 1.00 0.00 50 PHE A O 4
ATOM 6150 N N . LEU A 1 51 ? 8.604 8.085 2.470 1.00 0.00 51 LEU A N 4
ATOM 6151 C CA . LEU A 1 51 ? 8.422 8.880 1.259 1.00 0.00 51 LEU A CA 4
ATOM 6152 C C . LEU A 1 51 ? 9.460 10.013 1.162 1.00 0.00 51 LEU A C 4
ATOM 6153 O O . LEU A 1 51 ? 9.814 10.409 0.064 1.00 0.00 51 LEU A O 4
ATOM 6169 N N . SER A 1 52 ? 9.971 10.489 2.310 1.00 0.00 52 SER A N 4
ATOM 6170 C CA . SER A 1 52 ? 10.974 11.575 2.365 1.00 0.00 52 SER A CA 4
ATOM 6171 C C . SER A 1 52 ? 12.389 11.056 2.032 1.00 0.00 52 SER A C 4
ATOM 6172 O O . SER A 1 52 ? 13.281 11.855 1.733 1.00 0.00 52 SER A O 4
ATOM 6180 N N . GLN A 1 53 ? 12.576 9.714 2.075 1.00 0.00 53 GLN A N 4
ATOM 6181 C CA . GLN A 1 53 ? 13.877 9.055 1.765 1.00 0.00 53 GLN A CA 4
ATOM 6182 C C . GLN A 1 53 ? 14.389 9.384 0.339 1.00 0.00 53 GLN A C 4
ATOM 6183 O O . GLN A 1 53 ? 15.597 9.294 0.083 1.00 0.00 53 GLN A O 4
ATOM 6197 N N . HIS A 1 54 ? 13.458 9.752 -0.569 1.00 0.00 54 HIS A N 4
ATOM 6198 C CA . HIS A 1 54 ? 13.779 10.197 -1.953 1.00 0.00 54 HIS A CA 4
ATOM 6199 C C . HIS A 1 54 ? 12.725 11.182 -2.478 1.00 0.00 54 HIS A C 4
ATOM 6200 O O . HIS A 1 54 ? 13.075 12.162 -3.143 1.00 0.00 54 HIS A O 4
ATOM 6215 N N . LYS A 1 55 ? 11.444 10.896 -2.161 1.00 0.00 55 LYS A N 4
ATOM 6216 C CA . LYS A 1 55 ? 10.231 11.541 -2.735 1.00 0.00 55 LYS A CA 4
ATOM 6217 C C . LYS A 1 55 ? 9.995 11.083 -4.183 1.00 0.00 55 LYS A C 4
ATOM 6218 O O . LYS A 1 55 ? 8.916 10.567 -4.514 1.00 0.00 55 LYS A O 4
ATOM 6237 N N . ASP A 1 56 ? 11.010 11.261 -5.039 1.00 0.00 56 ASP A N 4
ATOM 6238 C CA . ASP A 1 56 ? 10.969 10.807 -6.426 1.00 0.00 56 ASP A CA 4
ATOM 6239 C C . ASP A 1 56 ? 11.320 9.310 -6.497 1.00 0.00 56 ASP A C 4
ATOM 6240 O O . ASP A 1 56 ? 12.469 8.925 -6.744 1.00 0.00 56 ASP A O 4
ATOM 6249 N N . LYS A 1 57 ? 10.326 8.494 -6.155 1.00 0.00 57 LYS A N 4
ATOM 6250 C CA . LYS A 1 57 ? 10.324 7.045 -6.373 1.00 0.00 57 LYS A CA 4
ATOM 6251 C C . LYS A 1 57 ? 8.856 6.579 -6.439 1.00 0.00 57 LYS A C 4
ATOM 6252 O O . LYS A 1 57 ? 7.969 7.208 -5.831 1.00 0.00 57 LYS A O 4
ATOM 6271 N N . LYS A 1 58 ? 8.611 5.491 -7.165 1.00 0.00 58 LYS A N 4
ATOM 6272 C CA . LYS A 1 58 ? 7.260 5.006 -7.461 1.00 0.00 58 LYS A CA 4
ATOM 6273 C C . LYS A 1 58 ? 6.777 4.087 -6.329 1.00 0.00 58 LYS A C 4
ATOM 6274 O O . LYS A 1 58 ? 7.204 2.938 -6.244 1.00 0.00 58 LYS A O 4
ATOM 6293 N N . VAL A 1 59 ? 5.931 4.622 -5.433 1.00 0.00 59 VAL A N 4
ATOM 6294 C CA . VAL A 1 59 ? 5.423 3.888 -4.263 1.00 0.00 59 VAL A CA 4
ATOM 6295 C C . VAL A 1 59 ? 3.918 3.642 -4.391 1.00 0.00 59 VAL A C 4
ATOM 6296 O O . VAL A 1 59 ? 3.165 4.536 -4.784 1.00 0.00 59 VAL A O 4
ATOM 6309 N N . LEU A 1 60 ? 3.507 2.414 -4.037 1.00 0.00 60 LEU A N 4
ATOM 6310 C CA . LEU A 1 60 ? 2.116 1.965 -4.083 1.00 0.00 60 LEU A CA 4
ATOM 6311 C C . LEU A 1 60 ? 1.643 1.582 -2.667 1.00 0.00 60 LEU A C 4
ATOM 6312 O O . LEU A 1 60 ? 2.071 0.559 -2.129 1.00 0.00 60 LEU A O 4
ATOM 6328 N N . LEU A 1 61 ? 0.761 2.392 -2.071 1.00 0.00 61 LEU A N 4
ATOM 6329 C CA . LEU A 1 61 ? 0.208 2.120 -0.733 1.00 0.00 61 LEU A CA 4
ATOM 6330 C C . LEU A 1 61 ? -0.974 1.137 -0.862 1.00 0.00 61 LEU A C 4
ATOM 6331 O O . LEU A 1 61 ? -2.076 1.544 -1.207 1.00 0.00 61 LEU A O 4
ATOM 6347 N N . HIS A 1 62 ? -0.735 -0.167 -0.622 1.00 0.00 62 HIS A N 4
ATOM 6348 C CA . HIS A 1 62 ? -1.783 -1.204 -0.779 1.00 0.00 62 HIS A CA 4
ATOM 6349 C C . HIS A 1 62 ? -2.553 -1.396 0.542 1.00 0.00 62 HIS A C 4
ATOM 6350 O O . HIS A 1 62 ? -1.964 -1.339 1.633 1.00 0.00 62 HIS A O 4
ATOM 6365 N N . CYS A 1 63 ? -3.861 -1.667 0.428 1.00 0.00 63 CYS A N 4
ATOM 6366 C CA . CYS A 1 63 ? -4.767 -1.839 1.588 1.00 0.00 63 CYS A CA 4
ATOM 6367 C C . CYS A 1 63 ? -5.534 -3.166 1.535 1.00 0.00 63 CYS A C 4
ATOM 6368 O O . CYS A 1 63 ? -5.585 -3.827 0.496 1.00 0.00 63 CYS A O 4
ATOM 6376 N N . ARG A 1 64 ? -6.034 -3.572 2.722 1.00 0.00 64 ARG A N 4
ATOM 6377 C CA . ARG A 1 64 ? -6.904 -4.751 2.921 1.00 0.00 64 ARG A CA 4
ATOM 6378 C C . ARG A 1 64 ? -8.159 -4.742 2.022 1.00 0.00 64 ARG A C 4
ATOM 6379 O O . ARG A 1 64 ? -8.659 -5.811 1.654 1.00 0.00 64 ARG A O 4
ATOM 6400 N N . ALA A 1 65 ? -8.663 -3.543 1.682 1.00 0.00 65 ALA A N 4
ATOM 6401 C CA . ALA A 1 65 ? -9.800 -3.393 0.747 1.00 0.00 65 ALA A CA 4
ATOM 6402 C C . ALA A 1 65 ? -9.620 -2.155 -0.156 1.00 0.00 65 ALA A C 4
ATOM 6403 O O . ALA A 1 65 ? -9.887 -2.220 -1.366 1.00 0.00 65 ALA A O 4
ATOM 6410 N N . GLY A 1 66 ? -9.163 -1.024 0.426 1.00 0.00 66 GLY A N 4
ATOM 6411 C CA . GLY A 1 66 ? -8.855 0.180 -0.366 1.00 0.00 66 GLY A CA 4
ATOM 6412 C C . GLY A 1 66 ? -8.947 1.484 0.412 1.00 0.00 66 GLY A C 4
ATOM 6413 O O . GLY A 1 66 ? -8.371 2.496 -0.017 1.00 0.00 66 GLY A O 4
ATOM 6417 N N . ARG A 1 67 ? -9.674 1.473 1.549 1.00 0.00 67 ARG A N 4
ATOM 6418 C CA . ARG A 1 67 ? -9.922 2.685 2.359 1.00 0.00 67 ARG A CA 4
ATOM 6419 C C . ARG A 1 67 ? -8.591 3.213 2.926 1.00 0.00 67 ARG A C 4
ATOM 6420 O O . ARG A 1 67 ? -8.267 4.383 2.741 1.00 0.00 67 ARG A O 4
ATOM 6441 N N . ARG A 1 68 ? -7.816 2.324 3.575 1.00 0.00 68 ARG A N 4
ATOM 6442 C CA . ARG A 1 68 ? -6.525 2.698 4.203 1.00 0.00 68 ARG A CA 4
ATOM 6443 C C . ARG A 1 68 ? -5.522 3.214 3.145 1.00 0.00 68 ARG A C 4
ATOM 6444 O O . ARG A 1 68 ? -4.707 4.079 3.438 1.00 0.00 68 ARG A O 4
ATOM 6465 N N . ALA A 1 69 ? -5.608 2.646 1.925 1.00 0.00 69 ALA A N 4
ATOM 6466 C CA . ALA A 1 69 ? -4.757 3.028 0.780 1.00 0.00 69 ALA A CA 4
ATOM 6467 C C . ALA A 1 69 ? -4.997 4.487 0.399 1.00 0.00 69 ALA A C 4
ATOM 6468 O O . ALA A 1 69 ? -4.058 5.290 0.332 1.00 0.00 69 ALA A O 4
ATOM 6475 N N . LEU A 1 70 ? -6.283 4.796 0.173 1.00 0.00 70 LEU A N 4
ATOM 6476 C CA . LEU A 1 70 ? -6.749 6.136 -0.176 1.00 0.00 70 LEU A CA 4
ATOM 6477 C C . LEU A 1 70 ? -6.382 7.135 0.931 1.00 0.00 70 LEU A C 4
ATOM 6478 O O . LEU A 1 70 ? -5.706 8.116 0.667 1.00 0.00 70 LEU A O 4
ATOM 6494 N N . ASP A 1 71 ? -6.791 6.813 2.178 1.00 0.00 71 ASP A N 4
ATOM 6495 C CA . ASP A 1 71 ? -6.607 7.680 3.373 1.00 0.00 71 ASP A CA 4
ATOM 6496 C C . ASP A 1 71 ? -5.134 8.092 3.555 1.00 0.00 71 ASP A C 4
ATOM 6497 O O . ASP A 1 71 ? -4.823 9.281 3.724 1.00 0.00 71 ASP A O 4
ATOM 6506 N N . ALA A 1 72 ? -4.255 7.081 3.505 1.00 0.00 72 ALA A N 4
ATOM 6507 C CA . ALA A 1 72 ? -2.798 7.245 3.597 1.00 0.00 72 ALA A CA 4
ATOM 6508 C C . ALA A 1 72 ? -2.264 8.191 2.504 1.00 0.00 72 ALA A C 4
ATOM 6509 O O . ALA A 1 72 ? -1.556 9.164 2.794 1.00 0.00 72 ALA A O 4
ATOM 6516 N N . ALA A 1 73 ? -2.653 7.911 1.250 1.00 0.00 73 ALA A N 4
ATOM 6517 C CA . ALA A 1 73 ? -2.171 8.649 0.082 1.00 0.00 73 ALA A CA 4
ATOM 6518 C C . ALA A 1 73 ? -2.665 10.104 0.083 1.00 0.00 73 ALA A C 4
ATOM 6519 O O . ALA A 1 73 ? -1.898 10.994 -0.287 1.00 0.00 73 ALA A O 4
ATOM 6526 N N . LYS A 1 74 ? -3.935 10.339 0.519 1.00 0.00 74 LYS A N 4
ATOM 6527 C CA . LYS A 1 74 ? -4.531 11.697 0.544 1.00 0.00 74 LYS A CA 4
ATOM 6528 C C . LYS A 1 74 ? -3.712 12.587 1.462 1.00 0.00 74 LYS A C 4
ATOM 6529 O O . LYS A 1 74 ? -3.210 13.615 1.017 1.00 0.00 74 LYS A O 4
ATOM 6548 N N . SER A 1 75 ? -3.513 12.109 2.709 1.00 0.00 75 SER A N 4
ATOM 6549 C CA . SER A 1 75 ? -2.740 12.810 3.751 1.00 0.00 75 SER A CA 4
ATOM 6550 C C . SER A 1 75 ? -1.352 13.238 3.226 1.00 0.00 75 SER A C 4
ATOM 6551 O O . SER A 1 75 ? -0.937 14.372 3.421 1.00 0.00 75 SER A O 4
ATOM 6559 N N . MET A 1 76 ? -0.679 12.322 2.504 1.00 0.00 76 MET A N 4
ATOM 6560 C CA . MET A 1 76 ? 0.690 12.543 1.986 1.00 0.00 76 MET A CA 4
ATOM 6561 C C . MET A 1 76 ? 0.719 13.491 0.780 1.00 0.00 76 MET A C 4
ATOM 6562 O O . MET A 1 76 ? 1.674 14.252 0.635 1.00 0.00 76 MET A O 4
ATOM 6576 N N . HIS A 1 77 ? -0.318 13.456 -0.069 1.00 0.00 77 HIS A N 4
ATOM 6577 C CA . HIS A 1 77 ? -0.475 14.438 -1.166 1.00 0.00 77 HIS A CA 4
ATOM 6578 C C . HIS A 1 77 ? -0.708 15.860 -0.596 1.00 0.00 77 HIS A C 4
ATOM 6579 O O . HIS A 1 77 ? -0.328 16.855 -1.224 1.00 0.00 77 HIS A O 4
ATOM 6594 N N . GLU A 1 78 ? -1.329 15.924 0.599 1.00 0.00 78 GLU A N 4
ATOM 6595 C CA . GLU A 1 78 ? -1.532 17.180 1.350 1.00 0.00 78 GLU A CA 4
ATOM 6596 C C . GLU A 1 78 ? -0.210 17.652 1.997 1.00 0.00 78 GLU A C 4
ATOM 6597 O O . GLU A 1 78 ? -0.010 18.850 2.213 1.00 0.00 78 GLU A O 4
ATOM 6609 N N . LEU A 1 79 ? 0.674 16.683 2.333 1.00 0.00 79 LEU A N 4
ATOM 6610 C CA . LEU A 1 79 ? 2.009 16.971 2.909 1.00 0.00 79 LEU A CA 4
ATOM 6611 C C . LEU A 1 79 ? 2.995 17.454 1.830 1.00 0.00 79 LEU A C 4
ATOM 6612 O O . LEU A 1 79 ? 3.979 18.131 2.144 1.00 0.00 79 LEU A O 4
ATOM 6628 N N . GLY A 1 80 ? 2.739 17.075 0.564 1.00 0.00 80 GLY A N 4
ATOM 6629 C CA . GLY A 1 80 ? 3.573 17.495 -0.578 1.00 0.00 80 GLY A CA 4
ATOM 6630 C C . GLY A 1 80 ? 4.187 16.332 -1.351 1.00 0.00 80 GLY A C 4
ATOM 6631 O O . GLY A 1 80 ? 4.941 16.552 -2.308 1.00 0.00 80 GLY A O 4
ATOM 6635 N N . TYR A 1 81 ? 3.891 15.095 -0.920 1.00 0.00 81 TYR A N 4
ATOM 6636 C CA . TYR A 1 81 ? 4.308 13.865 -1.630 1.00 0.00 81 TYR A CA 4
ATOM 6637 C C . TYR A 1 81 ? 3.286 13.516 -2.725 1.00 0.00 81 TYR A C 4
ATOM 6638 O O . TYR A 1 81 ? 2.231 14.149 -2.826 1.00 0.00 81 TYR A O 4
ATOM 6656 N N . THR A 1 82 ? 3.602 12.491 -3.532 1.00 0.00 82 THR A N 4
ATOM 6657 C CA . THR A 1 82 ? 2.684 11.950 -4.557 1.00 0.00 82 THR A CA 4
ATOM 6658 C C . THR A 1 82 ? 2.781 10.402 -4.627 1.00 0.00 82 THR A C 4
ATOM 6659 O O . THR A 1 82 ? 3.236 9.857 -5.640 1.00 0.00 82 THR A O 4
ATOM 6670 N N . PRO A 1 83 ? 2.390 9.654 -3.541 1.00 0.00 83 PRO A N 4
ATOM 6671 C CA . PRO A 1 83 ? 2.289 8.178 -3.604 1.00 0.00 83 PRO A CA 4
ATOM 6672 C C . PRO A 1 83 ? 1.023 7.710 -4.359 1.00 0.00 83 PRO A C 4
ATOM 6673 O O . PRO A 1 83 ? -0.033 8.360 -4.298 1.00 0.00 83 PRO A O 4
ATOM 6684 N N . TYR A 1 84 ? 1.166 6.595 -5.088 1.00 0.00 84 TYR A N 4
ATOM 6685 C CA . TYR A 1 84 ? 0.035 5.838 -5.652 1.00 0.00 84 TYR A CA 4
ATOM 6686 C C . TYR A 1 84 ? -0.614 5.022 -4.525 1.00 0.00 84 TYR A C 4
ATOM 6687 O O . TYR A 1 84 ? -0.048 4.914 -3.426 1.00 0.00 84 TYR A O 4
ATOM 6705 N N . TYR A 1 85 ? -1.784 4.436 -4.790 1.00 0.00 85 TYR A N 4
ATOM 6706 C CA . TYR A 1 85 ? -2.485 3.619 -3.794 1.00 0.00 85 TYR A CA 4
ATOM 6707 C C . TYR A 1 85 ? -3.298 2.520 -4.478 1.00 0.00 85 TYR A C 4
ATOM 6708 O O . TYR A 1 85 ? -3.915 2.744 -5.527 1.00 0.00 85 TYR A O 4
ATOM 6726 N N . LEU A 1 86 ? -3.255 1.321 -3.879 1.00 0.00 86 LEU A N 4
ATOM 6727 C CA . LEU A 1 86 ? -3.913 0.124 -4.393 1.00 0.00 86 LEU A CA 4
ATOM 6728 C C . LEU A 1 86 ? -5.198 -0.137 -3.607 1.00 0.00 86 LEU A C 4
ATOM 6729 O O . LEU A 1 86 ? -5.168 -0.463 -2.397 1.00 0.00 86 LEU A O 4
ATOM 6745 N N . GLU A 1 87 ? -6.315 0.001 -4.324 1.00 0.00 87 GLU A N 4
ATOM 6746 C CA . GLU A 1 87 ? -7.636 -0.402 -3.863 1.00 0.00 87 GLU A CA 4
ATOM 6747 C C . GLU A 1 87 ? -7.899 -1.827 -4.386 1.00 0.00 87 GLU A C 4
ATOM 6748 O O . GLU A 1 87 ? -8.029 -2.046 -5.603 1.00 0.00 87 GLU A O 4
ATOM 6760 N N . GLY A 1 88 ? -7.905 -2.784 -3.459 1.00 0.00 88 GLY A N 4
ATOM 6761 C CA . GLY A 1 88 ? -8.101 -4.198 -3.763 1.00 0.00 88 GLY A CA 4
ATOM 6762 C C . GLY A 1 88 ? -7.953 -5.032 -2.502 1.00 0.00 88 GLY A C 4
ATOM 6763 O O . GLY A 1 88 ? -7.267 -4.607 -1.559 1.00 0.00 88 GLY A O 4
ATOM 6767 N N . ASN A 1 89 ? -8.581 -6.217 -2.479 1.00 0.00 89 ASN A N 4
ATOM 6768 C CA . ASN A 1 89 ? -8.616 -7.069 -1.276 1.00 0.00 89 ASN A CA 4
ATOM 6769 C C . ASN A 1 89 ? -7.254 -7.763 -1.063 1.00 0.00 89 ASN A C 4
ATOM 6770 O O . ASN A 1 89 ? -6.782 -8.469 -1.957 1.00 0.00 89 ASN A O 4
ATOM 6781 N N . VAL A 1 90 ? -6.658 -7.580 0.147 1.00 0.00 90 VAL A N 4
ATOM 6782 C CA . VAL A 1 90 ? -5.324 -8.122 0.497 1.00 0.00 90 VAL A CA 4
ATOM 6783 C C . VAL A 1 90 ? -5.295 -9.659 0.395 1.00 0.00 90 VAL A C 4
ATOM 6784 O O . VAL A 1 90 ? -4.314 -10.243 -0.063 1.00 0.00 90 VAL A O 4
ATOM 6797 N N . TYR A 1 91 ? -6.413 -10.284 0.784 1.00 0.00 91 TYR A N 4
ATOM 6798 C CA . TYR A 1 91 ? -6.568 -11.747 0.792 1.00 0.00 91 TYR A CA 4
ATOM 6799 C C . TYR A 1 91 ? -6.678 -12.287 -0.646 1.00 0.00 91 TYR A C 4
ATOM 6800 O O . TYR A 1 91 ? -6.277 -13.424 -0.931 1.00 0.00 91 TYR A O 4
ATOM 6818 N N . ASP A 1 92 ? -7.197 -11.433 -1.551 1.00 0.00 92 ASP A N 4
ATOM 6819 C CA . ASP A 1 92 ? -7.457 -11.808 -2.953 1.00 0.00 92 ASP A CA 4
ATOM 6820 C C . ASP A 1 92 ? -6.232 -11.640 -3.857 1.00 0.00 92 ASP A C 4
ATOM 6821 O O . ASP A 1 92 ? -6.244 -12.149 -4.972 1.00 0.00 92 ASP A O 4
ATOM 6830 N N . PHE A 1 93 ? -5.179 -10.946 -3.387 1.00 0.00 93 PHE A N 4
ATOM 6831 C CA . PHE A 1 93 ? -3.906 -10.834 -4.152 1.00 0.00 93 PHE A CA 4
ATOM 6832 C C . PHE A 1 93 ? -3.372 -12.237 -4.514 1.00 0.00 93 PHE A C 4
ATOM 6833 O O . PHE A 1 93 ? -3.119 -12.544 -5.684 1.00 0.00 93 PHE A O 4
ATOM 6850 N N . GLU A 1 94 ? -3.270 -13.080 -3.474 1.00 0.00 94 GLU A N 4
ATOM 6851 C CA . GLU A 1 94 ? -2.667 -14.415 -3.556 1.00 0.00 94 GLU A CA 4
ATOM 6852 C C . GLU A 1 94 ? -3.432 -15.318 -4.550 1.00 0.00 94 GLU A C 4
ATOM 6853 O O . GLU A 1 94 ? -2.825 -15.899 -5.453 1.00 0.00 94 GLU A O 4
ATOM 6865 N N . LYS A 1 95 ? -4.765 -15.396 -4.386 1.00 0.00 95 LYS A N 4
ATOM 6866 C CA . LYS A 1 95 ? -5.637 -16.255 -5.230 1.00 0.00 95 LYS A CA 4
ATOM 6867 C C . LYS A 1 95 ? -5.757 -15.729 -6.681 1.00 0.00 95 LYS A C 4
ATOM 6868 O O . LYS A 1 95 ? -6.026 -16.511 -7.596 1.00 0.00 95 LYS A O 4
ATOM 6887 N N . TYR A 1 96 ? -5.553 -14.405 -6.887 1.00 0.00 96 TYR A N 4
ATOM 6888 C CA . TYR A 1 96 ? -5.481 -13.802 -8.244 1.00 0.00 96 TYR A CA 4
ATOM 6889 C C . TYR A 1 96 ? -4.151 -14.189 -8.931 1.00 0.00 96 TYR A C 4
ATOM 6890 O O . TYR A 1 96 ? -4.053 -14.160 -10.159 1.00 0.00 96 TYR A O 4
ATOM 6908 N N . GLY A 1 97 ? -3.131 -14.538 -8.120 1.00 0.00 97 GLY A N 4
ATOM 6909 C CA . GLY A 1 97 ? -1.864 -15.102 -8.626 1.00 0.00 97 GLY A CA 4
ATOM 6910 C C . GLY A 1 97 ? -0.639 -14.316 -8.192 1.00 0.00 97 GLY A C 4
ATOM 6911 O O . GLY A 1 97 ? 0.483 -14.643 -8.598 1.00 0.00 97 GLY A O 4
ATOM 6915 N N . PHE A 1 98 ? -0.846 -13.266 -7.382 1.00 0.00 98 PHE A N 4
ATOM 6916 C CA . PHE A 1 98 ? 0.235 -12.405 -6.880 1.00 0.00 98 PHE A CA 4
ATOM 6917 C C . PHE A 1 98 ? 0.914 -13.064 -5.667 1.00 0.00 98 PHE A C 4
ATOM 6918 O O . PHE A 1 98 ? 0.230 -13.507 -4.741 1.00 0.00 98 PHE A O 4
ATOM 6935 N N . ARG A 1 99 ? 2.258 -13.150 -5.717 1.00 0.00 99 ARG A N 4
ATOM 6936 C CA . ARG A 1 99 ? 3.102 -13.693 -4.629 1.00 0.00 99 ARG A CA 4
ATOM 6937 C C . ARG A 1 99 ? 2.903 -12.888 -3.335 1.00 0.00 99 ARG A C 4
ATOM 6938 O O . ARG A 1 99 ? 2.931 -11.652 -3.350 1.00 0.00 99 ARG A O 4
ATOM 6959 N N . MET A 1 100 ? 2.682 -13.620 -2.228 1.00 0.00 100 MET A N 4
ATOM 6960 C CA . MET A 1 100 ? 2.458 -13.050 -0.885 1.00 0.00 100 MET A CA 4
ATOM 6961 C C . MET A 1 100 ? 3.191 -13.881 0.182 1.00 0.00 100 MET A C 4
ATOM 6962 O O . MET A 1 100 ? 3.292 -15.108 0.068 1.00 0.00 100 MET A O 4
ATOM 6976 N N . VAL A 1 101 ? 3.689 -13.191 1.222 1.00 0.00 101 VAL A N 4
ATOM 6977 C CA . VAL A 1 101 ? 4.370 -13.801 2.377 1.00 0.00 101 VAL A CA 4
ATOM 6978 C C . VAL A 1 101 ? 3.392 -13.921 3.566 1.00 0.00 101 VAL A C 4
ATOM 6979 O O . VAL A 1 101 ? 2.868 -12.909 4.064 1.00 0.00 101 VAL A O 4
ATOM 6992 N N . TYR A 1 102 ? 3.136 -15.172 3.969 1.00 0.00 102 TYR A N 4
ATOM 6993 C CA . TYR A 1 102 ? 2.315 -15.527 5.147 1.00 0.00 102 TYR A CA 4
ATOM 6994 C C . TYR A 1 102 ? 3.237 -15.874 6.334 1.00 0.00 102 TYR A C 4
ATOM 6995 O O . TYR A 1 102 ? 4.463 -15.951 6.168 1.00 0.00 102 TYR A O 4
ATOM 7013 N N . ASP A 1 103 ? 2.627 -16.045 7.529 1.00 0.00 103 ASP A N 4
ATOM 7014 C CA . ASP A 1 103 ? 3.294 -16.621 8.739 1.00 0.00 103 ASP A CA 4
ATOM 7015 C C . ASP A 1 103 ? 4.384 -15.675 9.317 1.00 0.00 103 ASP A C 4
ATOM 7016 O O . ASP A 1 103 ? 5.103 -16.024 10.265 1.00 0.00 103 ASP A O 4
ATOM 7025 N N . ASP A 1 104 ? 4.467 -14.451 8.774 1.00 0.00 104 ASP A N 4
ATOM 7026 C CA . ASP A 1 104 ? 5.562 -13.512 9.061 1.00 0.00 104 ASP A CA 4
ATOM 7027 C C . ASP A 1 104 ? 5.223 -12.657 10.299 1.00 0.00 104 ASP A C 4
ATOM 7028 O O . ASP A 1 104 ? 4.946 -11.452 10.196 1.00 0.00 104 ASP A O 4
ATOM 7037 N N . THR A 1 105 ? 5.220 -13.316 11.472 1.00 0.00 105 THR A N 4
ATOM 7038 C CA . THR A 1 105 ? 4.888 -12.690 12.750 1.00 0.00 105 THR A CA 4
ATOM 7039 C C . THR A 1 105 ? 6.085 -11.883 13.288 1.00 0.00 105 THR A C 4
ATOM 7040 O O . THR A 1 105 ? 5.971 -10.676 13.540 1.00 0.00 105 THR A O 4
ATOM 7051 N N . CYS A 1 106 ? 7.229 -12.576 13.447 1.00 0.00 106 CYS A N 4
ATOM 7052 C CA . CYS A 1 106 ? 8.512 -11.977 13.866 1.00 0.00 106 CYS A CA 4
ATOM 7053 C C . CYS A 1 106 ? 9.613 -13.042 13.762 1.00 0.00 106 CYS A C 4
ATOM 7054 O O . CYS A 1 106 ? 10.634 -12.831 13.093 1.00 0.00 106 CYS A O 4
ATOM 7062 N N . ASP A 1 107 ? 9.377 -14.197 14.418 1.00 0.00 107 ASP A N 4
ATOM 7063 C CA . ASP A 1 107 ? 10.321 -15.327 14.430 1.00 0.00 107 ASP A CA 4
ATOM 7064 C C . ASP A 1 107 ? 9.608 -16.610 14.911 1.00 0.00 107 ASP A C 4
ATOM 7065 O O . ASP A 1 107 ? 9.447 -16.851 16.108 1.00 0.00 107 ASP A O 4
ATOM 7074 N N . LYS A 1 108 ? 9.103 -17.396 13.948 1.00 0.00 108 LYS A N 4
ATOM 7075 C CA . LYS A 1 108 ? 8.566 -18.754 14.205 1.00 0.00 108 LYS A CA 4
ATOM 7076 C C . LYS A 1 108 ? 9.577 -19.806 13.728 1.00 0.00 108 LYS A C 4
ATOM 7077 O O . LYS A 1 108 ? 9.225 -20.975 13.503 1.00 0.00 108 LYS A O 4
ATOM 7096 N N . LYS A 1 109 ? 10.847 -19.371 13.608 1.00 0.00 109 LYS A N 4
ATOM 7097 C CA . LYS A 1 109 ? 11.923 -20.146 12.979 1.00 0.00 109 LYS A CA 4
ATOM 7098 C C . LYS A 1 109 ? 13.283 -19.468 13.267 1.00 0.00 109 LYS A C 4
ATOM 7099 O O . LYS A 1 109 ? 13.822 -18.706 12.456 1.00 0.00 109 LYS A O 4
ATOM 7118 N N . ASN A 1 110 ? 13.795 -19.708 14.477 1.00 0.00 110 ASN A N 4
ATOM 7119 C CA . ASN A 1 110 ? 15.051 -19.118 14.968 1.00 0.00 110 ASN A CA 4
ATOM 7120 C C . ASN A 1 110 ? 16.246 -19.972 14.492 1.00 0.00 110 ASN A C 4
ATOM 7121 O O . ASN A 1 110 ? 16.455 -21.071 15.047 1.00 0.00 110 ASN A O 4
ATOM 7133 N N . MET A 1 1 ? -5.082 16.199 -5.935 1.00 0.00 1 MET A N 5
ATOM 7134 C CA . MET A 1 1 ? -6.112 15.426 -6.677 1.00 0.00 1 MET A CA 5
ATOM 7135 C C . MET A 1 1 ? -5.558 14.013 -6.984 1.00 0.00 1 MET A C 5
ATOM 7136 O O . MET A 1 1 ? -5.035 13.751 -8.073 1.00 0.00 1 MET A O 5
ATOM 7152 N N . LEU A 1 2 ? -5.619 13.115 -5.980 1.00 0.00 2 LEU A N 5
ATOM 7153 C CA . LEU A 1 2 ? -4.988 11.771 -6.054 1.00 0.00 2 LEU A CA 5
ATOM 7154 C C . LEU A 1 2 ? -5.889 10.699 -6.694 1.00 0.00 2 LEU A C 5
ATOM 7155 O O . LEU A 1 2 ? -5.528 9.522 -6.706 1.00 0.00 2 LEU A O 5
ATOM 7171 N N . GLU A 1 3 ? -7.038 11.123 -7.220 1.00 0.00 3 GLU A N 5
ATOM 7172 C CA . GLU A 1 3 ? -8.080 10.217 -7.772 1.00 0.00 3 GLU A CA 5
ATOM 7173 C C . GLU A 1 3 ? -7.477 9.279 -8.848 1.00 0.00 3 GLU A C 5
ATOM 7174 O O . GLU A 1 3 ? -7.724 8.072 -8.858 1.00 0.00 3 GLU A O 5
ATOM 7186 N N . ASP A 1 4 ? -6.630 9.883 -9.703 1.00 0.00 4 ASP A N 5
ATOM 7187 C CA . ASP A 1 4 ? -5.959 9.221 -10.852 1.00 0.00 4 ASP A CA 5
ATOM 7188 C C . ASP A 1 4 ? -4.906 8.182 -10.407 1.00 0.00 4 ASP A C 5
ATOM 7189 O O . ASP A 1 4 ? -4.466 7.354 -11.207 1.00 0.00 4 ASP A O 5
ATOM 7198 N N . TYR A 1 5 ? -4.511 8.242 -9.125 1.00 0.00 5 TYR A N 5
ATOM 7199 C CA . TYR A 1 5 ? -3.516 7.318 -8.532 1.00 0.00 5 TYR A CA 5
ATOM 7200 C C . TYR A 1 5 ? -4.201 6.043 -7.969 1.00 0.00 5 TYR A C 5
ATOM 7201 O O . TYR A 1 5 ? -3.546 5.225 -7.305 1.00 0.00 5 TYR A O 5
ATOM 7219 N N . ALA A 1 6 ? -5.524 5.896 -8.234 1.00 0.00 6 ALA A N 5
ATOM 7220 C CA . ALA A 1 6 ? -6.309 4.712 -7.837 1.00 0.00 6 ALA A CA 5
ATOM 7221 C C . ALA A 1 6 ? -6.044 3.552 -8.795 1.00 0.00 6 ALA A C 5
ATOM 7222 O O . ALA A 1 6 ? -6.579 3.514 -9.915 1.00 0.00 6 ALA A O 5
ATOM 7229 N N . ILE A 1 7 ? -5.175 2.635 -8.366 1.00 0.00 7 ILE A N 5
ATOM 7230 C CA . ILE A 1 7 ? -4.870 1.410 -9.110 1.00 0.00 7 ILE A CA 5
ATOM 7231 C C . ILE A 1 7 ? -5.731 0.269 -8.545 1.00 0.00 7 ILE A C 5
ATOM 7232 O O . ILE A 1 7 ? -5.834 0.116 -7.321 1.00 0.00 7 ILE A O 5
ATOM 7248 N N . SER A 1 8 ? -6.376 -0.495 -9.435 1.00 0.00 8 SER A N 5
ATOM 7249 C CA . SER A 1 8 ? -7.190 -1.661 -9.050 1.00 0.00 8 SER A CA 5
ATOM 7250 C C . SER A 1 8 ? -6.323 -2.933 -9.024 1.00 0.00 8 SER A C 5
ATOM 7251 O O . SER A 1 8 ? -5.329 -3.021 -9.756 1.00 0.00 8 SER A O 5
ATOM 7259 N N . LEU A 1 9 ? -6.705 -3.905 -8.170 1.00 0.00 9 LEU A N 5
ATOM 7260 C CA . LEU A 1 9 ? -6.019 -5.217 -8.054 1.00 0.00 9 LEU A CA 5
ATOM 7261 C C . LEU A 1 9 ? -5.978 -5.967 -9.411 1.00 0.00 9 LEU A C 5
ATOM 7262 O O . LEU A 1 9 ? -4.996 -6.648 -9.742 1.00 0.00 9 LEU A O 5
ATOM 7278 N N . GLU A 1 10 ? -7.037 -5.778 -10.196 1.00 0.00 10 GLU A N 5
ATOM 7279 C CA . GLU A 1 10 ? -7.228 -6.440 -11.497 1.00 0.00 10 GLU A CA 5
ATOM 7280 C C . GLU A 1 10 ? -6.382 -5.806 -12.637 1.00 0.00 10 GLU A C 5
ATOM 7281 O O . GLU A 1 10 ? -6.537 -6.193 -13.796 1.00 0.00 10 GLU A O 5
ATOM 7293 N N . GLU A 1 11 ? -5.474 -4.864 -12.305 1.00 0.00 11 GLU A N 5
ATOM 7294 C CA . GLU A 1 11 ? -4.607 -4.196 -13.308 1.00 0.00 11 GLU A CA 5
ATOM 7295 C C . GLU A 1 11 ? -3.235 -3.790 -12.718 1.00 0.00 11 GLU A C 5
ATOM 7296 O O . GLU A 1 11 ? -2.417 -3.180 -13.419 1.00 0.00 11 GLU A O 5
ATOM 7308 N N . VAL A 1 12 ? -2.975 -4.153 -11.445 1.00 0.00 12 VAL A N 5
ATOM 7309 C CA . VAL A 1 12 ? -1.737 -3.757 -10.729 1.00 0.00 12 VAL A CA 5
ATOM 7310 C C . VAL A 1 12 ? -0.575 -4.741 -11.015 1.00 0.00 12 VAL A C 5
ATOM 7311 O O . VAL A 1 12 ? -0.797 -5.869 -11.461 1.00 0.00 12 VAL A O 5
ATOM 7324 N N . ASN A 1 13 ? 0.661 -4.267 -10.793 1.00 0.00 13 ASN A N 5
ATOM 7325 C CA . ASN A 1 13 ? 1.890 -5.078 -10.791 1.00 0.00 13 ASN A CA 5
ATOM 7326 C C . ASN A 1 13 ? 2.724 -4.625 -9.591 1.00 0.00 13 ASN A C 5
ATOM 7327 O O . ASN A 1 13 ? 3.404 -3.617 -9.678 1.00 0.00 13 ASN A O 5
ATOM 7338 N N . PHE A 1 14 ? 2.641 -5.348 -8.461 1.00 0.00 14 PHE A N 5
ATOM 7339 C CA . PHE A 1 14 ? 3.331 -4.947 -7.203 1.00 0.00 14 PHE A CA 5
ATOM 7340 C C . PHE A 1 14 ? 4.868 -4.908 -7.381 1.00 0.00 14 PHE A C 5
ATOM 7341 O O . PHE A 1 14 ? 5.556 -4.124 -6.727 1.00 0.00 14 PHE A O 5
ATOM 7358 N N . ASN A 1 15 ? 5.370 -5.748 -8.299 1.00 0.00 15 ASN A N 5
ATOM 7359 C CA . ASN A 1 15 ? 6.801 -5.804 -8.681 1.00 0.00 15 ASN A CA 5
ATOM 7360 C C . ASN A 1 15 ? 7.262 -4.509 -9.403 1.00 0.00 15 ASN A C 5
ATOM 7361 O O . ASN A 1 15 ? 8.461 -4.209 -9.438 1.00 0.00 15 ASN A O 5
ATOM 7372 N N . ASP A 1 16 ? 6.298 -3.762 -9.974 1.00 0.00 16 ASP A N 5
ATOM 7373 C CA . ASP A 1 16 ? 6.557 -2.496 -10.697 1.00 0.00 16 ASP A CA 5
ATOM 7374 C C . ASP A 1 16 ? 6.763 -1.317 -9.718 1.00 0.00 16 ASP A C 5
ATOM 7375 O O . ASP A 1 16 ? 7.424 -0.332 -10.063 1.00 0.00 16 ASP A O 5
ATOM 7384 N N . PHE A 1 17 ? 6.206 -1.415 -8.491 1.00 0.00 17 PHE A N 5
ATOM 7385 C CA . PHE A 1 17 ? 6.263 -0.309 -7.500 1.00 0.00 17 PHE A CA 5
ATOM 7386 C C . PHE A 1 17 ? 6.985 -0.777 -6.230 1.00 0.00 17 PHE A C 5
ATOM 7387 O O . PHE A 1 17 ? 7.064 -1.979 -5.948 1.00 0.00 17 PHE A O 5
ATOM 7404 N N . ILE A 1 18 ? 7.516 0.187 -5.477 1.00 0.00 18 ILE A N 5
ATOM 7405 C CA . ILE A 1 18 ? 7.931 -0.022 -4.090 1.00 0.00 18 ILE A CA 5
ATOM 7406 C C . ILE A 1 18 ? 6.676 0.110 -3.218 1.00 0.00 18 ILE A C 5
ATOM 7407 O O . ILE A 1 18 ? 6.198 1.214 -2.967 1.00 0.00 18 ILE A O 5
ATOM 7423 N N . VAL A 1 19 ? 6.130 -1.029 -2.786 1.00 0.00 19 VAL A N 5
ATOM 7424 C CA . VAL A 1 19 ? 4.800 -1.080 -2.167 1.00 0.00 19 VAL A CA 5
ATOM 7425 C C . VAL A 1 19 ? 4.925 -0.835 -0.649 1.00 0.00 19 VAL A C 5
ATOM 7426 O O . VAL A 1 19 ? 5.952 -1.154 -0.039 1.00 0.00 19 VAL A O 5
ATOM 7439 N N . VAL A 1 20 ? 3.896 -0.202 -0.070 1.00 0.00 20 VAL A N 5
ATOM 7440 C CA . VAL A 1 20 ? 3.745 -0.015 1.380 1.00 0.00 20 VAL A CA 5
ATOM 7441 C C . VAL A 1 20 ? 2.413 -0.633 1.814 1.00 0.00 20 VAL A C 5
ATOM 7442 O O . VAL A 1 20 ? 1.384 -0.389 1.184 1.00 0.00 20 VAL A O 5
ATOM 7455 N N . ASP A 1 21 ? 2.444 -1.455 2.869 1.00 0.00 21 ASP A N 5
ATOM 7456 C CA . ASP A 1 21 ? 1.231 -1.966 3.510 1.00 0.00 21 ASP A CA 5
ATOM 7457 C C . ASP A 1 21 ? 0.816 -0.950 4.585 1.00 0.00 21 ASP A C 5
ATOM 7458 O O . ASP A 1 21 ? 1.487 -0.861 5.604 1.00 0.00 21 ASP A O 5
ATOM 7467 N N . VAL A 1 22 ? -0.251 -0.152 4.323 1.00 0.00 22 VAL A N 5
ATOM 7468 C CA . VAL A 1 22 ? -0.708 0.910 5.260 1.00 0.00 22 VAL A CA 5
ATOM 7469 C C . VAL A 1 22 ? -1.870 0.416 6.138 1.00 0.00 22 VAL A C 5
ATOM 7470 O O . VAL A 1 22 ? -3.047 0.713 5.876 1.00 0.00 22 VAL A O 5
ATOM 7483 N N . ARG A 1 23 ? -1.527 -0.329 7.209 1.00 0.00 23 ARG A N 5
ATOM 7484 C CA . ARG A 1 23 ? -2.513 -0.874 8.166 1.00 0.00 23 ARG A CA 5
ATOM 7485 C C . ARG A 1 23 ? -1.886 -1.079 9.571 1.00 0.00 23 ARG A C 5
ATOM 7486 O O . ARG A 1 23 ? -1.975 -0.165 10.405 1.00 0.00 23 ARG A O 5
ATOM 7507 N N . GLU A 1 24 ? -1.239 -2.257 9.839 1.00 0.00 24 GLU A N 5
ATOM 7508 C CA . GLU A 1 24 ? -0.805 -2.617 11.222 1.00 0.00 24 GLU A CA 5
ATOM 7509 C C . GLU A 1 24 ? 0.095 -3.883 11.258 1.00 0.00 24 GLU A C 5
ATOM 7510 O O . GLU A 1 24 ? 0.062 -4.707 10.348 1.00 0.00 24 GLU A O 5
ATOM 7522 N N . LEU A 1 25 ? 0.876 -4.037 12.352 1.00 0.00 25 LEU A N 5
ATOM 7523 C CA . LEU A 1 25 ? 1.691 -5.253 12.611 1.00 0.00 25 LEU A CA 5
ATOM 7524 C C . LEU A 1 25 ? 0.817 -6.528 12.578 1.00 0.00 25 LEU A C 5
ATOM 7525 O O . LEU A 1 25 ? 1.238 -7.551 12.059 1.00 0.00 25 LEU A O 5
ATOM 7541 N N . ASP A 1 26 ? -0.402 -6.412 13.123 1.00 0.00 26 ASP A N 5
ATOM 7542 C CA . ASP A 1 26 ? -1.385 -7.512 13.226 1.00 0.00 26 ASP A CA 5
ATOM 7543 C C . ASP A 1 26 ? -1.667 -8.183 11.863 1.00 0.00 26 ASP A C 5
ATOM 7544 O O . ASP A 1 26 ? -1.569 -9.421 11.725 1.00 0.00 26 ASP A O 5
ATOM 7553 N N . GLU A 1 27 ? -2.007 -7.357 10.854 1.00 0.00 27 GLU A N 5
ATOM 7554 C CA . GLU A 1 27 ? -2.318 -7.860 9.509 1.00 0.00 27 GLU A CA 5
ATOM 7555 C C . GLU A 1 27 ? -1.067 -8.463 8.851 1.00 0.00 27 GLU A C 5
ATOM 7556 O O . GLU A 1 27 ? -1.176 -9.453 8.137 1.00 0.00 27 GLU A O 5
ATOM 7568 N N . TYR A 1 28 ? 0.110 -7.860 9.118 1.00 0.00 28 TYR A N 5
ATOM 7569 C CA . TYR A 1 28 ? 1.418 -8.404 8.683 1.00 0.00 28 TYR A CA 5
ATOM 7570 C C . TYR A 1 28 ? 1.614 -9.855 9.181 1.00 0.00 28 TYR A C 5
ATOM 7571 O O . TYR A 1 28 ? 2.130 -10.704 8.438 1.00 0.00 28 TYR A O 5
ATOM 7589 N N . GLU A 1 29 ? 1.188 -10.113 10.442 1.00 0.00 29 GLU A N 5
ATOM 7590 C CA . GLU A 1 29 ? 1.326 -11.432 11.095 1.00 0.00 29 GLU A CA 5
ATOM 7591 C C . GLU A 1 29 ? 0.562 -12.509 10.306 1.00 0.00 29 GLU A C 5
ATOM 7592 O O . GLU A 1 29 ? 1.077 -13.609 10.096 1.00 0.00 29 GLU A O 5
ATOM 7604 N N . GLU A 1 30 ? -0.686 -12.195 9.902 1.00 0.00 30 GLU A N 5
ATOM 7605 C CA . GLU A 1 30 ? -1.527 -13.157 9.137 1.00 0.00 30 GLU A CA 5
ATOM 7606 C C . GLU A 1 30 ? -1.073 -13.297 7.651 1.00 0.00 30 GLU A C 5
ATOM 7607 O O . GLU A 1 30 ? -0.919 -14.427 7.166 1.00 0.00 30 GLU A O 5
ATOM 7619 N N . LEU A 1 31 ? -0.856 -12.162 6.937 1.00 0.00 31 LEU A N 5
ATOM 7620 C CA . LEU A 1 31 ? -0.348 -12.164 5.533 1.00 0.00 31 LEU A CA 5
ATOM 7621 C C . LEU A 1 31 ? 0.069 -10.747 5.092 1.00 0.00 31 LEU A C 5
ATOM 7622 O O . LEU A 1 31 ? -0.474 -9.763 5.579 1.00 0.00 31 LEU A O 5
ATOM 7638 N N . HIS A 1 32 ? 1.007 -10.660 4.132 1.00 0.00 32 HIS A N 5
ATOM 7639 C CA . HIS A 1 32 ? 1.438 -9.377 3.538 1.00 0.00 32 HIS A CA 5
ATOM 7640 C C . HIS A 1 32 ? 2.218 -9.656 2.242 1.00 0.00 32 HIS A C 5
ATOM 7641 O O . HIS A 1 32 ? 2.713 -10.770 2.033 1.00 0.00 32 HIS A O 5
ATOM 7656 N N . LEU A 1 33 ? 2.305 -8.642 1.376 1.00 0.00 33 LEU A N 5
ATOM 7657 C CA . LEU A 1 33 ? 3.161 -8.684 0.176 1.00 0.00 33 LEU A CA 5
ATOM 7658 C C . LEU A 1 33 ? 4.646 -8.640 0.572 1.00 0.00 33 LEU A C 5
ATOM 7659 O O . LEU A 1 33 ? 5.013 -7.879 1.466 1.00 0.00 33 LEU A O 5
ATOM 7675 N N . PRO A 1 34 ? 5.530 -9.408 -0.136 1.00 0.00 34 PRO A N 5
ATOM 7676 C CA . PRO A 1 34 ? 6.996 -9.344 0.092 1.00 0.00 34 PRO A CA 5
ATOM 7677 C C . PRO A 1 34 ? 7.586 -8.001 -0.423 1.00 0.00 34 PRO A C 5
ATOM 7678 O O . PRO A 1 34 ? 8.712 -7.631 -0.082 1.00 0.00 34 PRO A O 5
ATOM 7689 N N . ASN A 1 35 ? 6.781 -7.293 -1.250 1.00 0.00 35 ASN A N 5
ATOM 7690 C CA . ASN A 1 35 ? 7.120 -5.982 -1.827 1.00 0.00 35 ASN A CA 5
ATOM 7691 C C . ASN A 1 35 ? 6.599 -4.827 -0.942 1.00 0.00 35 ASN A C 5
ATOM 7692 O O . ASN A 1 35 ? 6.942 -3.658 -1.183 1.00 0.00 35 ASN A O 5
ATOM 7703 N N . ALA A 1 36 ? 5.759 -5.162 0.073 1.00 0.00 36 ALA A N 5
ATOM 7704 C CA . ALA A 1 36 ? 5.072 -4.165 0.925 1.00 0.00 36 ALA A CA 5
ATOM 7705 C C . ALA A 1 36 ? 5.868 -3.859 2.200 1.00 0.00 36 ALA A C 5
ATOM 7706 O O . ALA A 1 36 ? 6.307 -4.775 2.905 1.00 0.00 36 ALA A O 5
ATOM 7713 N N . THR A 1 37 ? 6.030 -2.558 2.482 1.00 0.00 37 THR A N 5
ATOM 7714 C CA . THR A 1 37 ? 6.693 -2.055 3.688 1.00 0.00 37 THR A CA 5
ATOM 7715 C C . THR A 1 37 ? 5.655 -1.856 4.799 1.00 0.00 37 THR A C 5
ATOM 7716 O O . THR A 1 37 ? 4.676 -1.128 4.606 1.00 0.00 37 THR A O 5
ATOM 7727 N N . LEU A 1 38 ? 5.874 -2.511 5.947 1.00 0.00 38 LEU A N 5
ATOM 7728 C CA . LEU A 1 38 ? 4.957 -2.459 7.091 1.00 0.00 38 LEU A CA 5
ATOM 7729 C C . LEU A 1 38 ? 4.973 -1.061 7.753 1.00 0.00 38 LEU A C 5
ATOM 7730 O O . LEU A 1 38 ? 5.901 -0.715 8.498 1.00 0.00 38 LEU A O 5
ATOM 7746 N N . ILE A 1 39 ? 3.955 -0.253 7.418 1.00 0.00 39 ILE A N 5
ATOM 7747 C CA . ILE A 1 39 ? 3.701 1.070 8.026 1.00 0.00 39 ILE A CA 5
ATOM 7748 C C . ILE A 1 39 ? 2.226 1.128 8.447 1.00 0.00 39 ILE A C 5
ATOM 7749 O O . ILE A 1 39 ? 1.357 0.621 7.741 1.00 0.00 39 ILE A O 5
ATOM 7765 N N . SER A 1 40 ? 1.934 1.736 9.596 1.00 0.00 40 SER A N 5
ATOM 7766 C CA . SER A 1 40 ? 0.544 1.951 10.014 1.00 0.00 40 SER A CA 5
ATOM 7767 C C . SER A 1 40 ? -0.015 3.189 9.280 1.00 0.00 40 SER A C 5
ATOM 7768 O O . SER A 1 40 ? 0.696 4.190 9.134 1.00 0.00 40 SER A O 5
ATOM 7776 N N . VAL A 1 41 ? -1.270 3.096 8.791 1.00 0.00 41 VAL A N 5
ATOM 7777 C CA . VAL A 1 41 ? -2.007 4.235 8.187 1.00 0.00 41 VAL A CA 5
ATOM 7778 C C . VAL A 1 41 ? -1.976 5.500 9.089 1.00 0.00 41 VAL A C 5
ATOM 7779 O O . VAL A 1 41 ? -1.881 6.610 8.586 1.00 0.00 41 VAL A O 5
ATOM 7792 N N . ASN A 1 42 ? -2.019 5.300 10.424 1.00 0.00 42 ASN A N 5
ATOM 7793 C CA . ASN A 1 42 ? -2.026 6.403 11.415 1.00 0.00 42 ASN A CA 5
ATOM 7794 C C . ASN A 1 42 ? -0.628 7.054 11.588 1.00 0.00 42 ASN A C 5
ATOM 7795 O O . ASN A 1 42 ? -0.530 8.190 12.073 1.00 0.00 42 ASN A O 5
ATOM 7806 N N . ASP A 1 43 ? 0.445 6.312 11.226 1.00 0.00 43 ASP A N 5
ATOM 7807 C CA . ASP A 1 43 ? 1.835 6.813 11.293 1.00 0.00 43 ASP A CA 5
ATOM 7808 C C . ASP A 1 43 ? 2.134 7.698 10.077 1.00 0.00 43 ASP A C 5
ATOM 7809 O O . ASP A 1 43 ? 2.710 7.243 9.081 1.00 0.00 43 ASP A O 5
ATOM 7818 N N . GLN A 1 44 ? 1.692 8.967 10.162 1.00 0.00 44 GLN A N 5
ATOM 7819 C CA . GLN A 1 44 ? 2.013 9.997 9.164 1.00 0.00 44 GLN A CA 5
ATOM 7820 C C . GLN A 1 44 ? 3.533 10.256 9.134 1.00 0.00 44 GLN A C 5
ATOM 7821 O O . GLN A 1 44 ? 4.110 10.422 8.067 1.00 0.00 44 GLN A O 5
ATOM 7835 N N . GLU A 1 45 ? 4.158 10.248 10.324 1.00 0.00 45 GLU A N 5
ATOM 7836 C CA . GLU A 1 45 ? 5.606 10.485 10.488 1.00 0.00 45 GLU A CA 5
ATOM 7837 C C . GLU A 1 45 ? 6.460 9.420 9.761 1.00 0.00 45 GLU A C 5
ATOM 7838 O O . GLU A 1 45 ? 7.428 9.761 9.090 1.00 0.00 45 GLU A O 5
ATOM 7850 N N . LYS A 1 46 ? 6.053 8.139 9.871 1.00 0.00 46 LYS A N 5
ATOM 7851 C CA . LYS A 1 46 ? 6.790 6.996 9.287 1.00 0.00 46 LYS A CA 5
ATOM 7852 C C . LYS A 1 46 ? 6.530 6.898 7.774 1.00 0.00 46 LYS A C 5
ATOM 7853 O O . LYS A 1 46 ? 7.449 6.629 6.991 1.00 0.00 46 LYS A O 5
ATOM 7872 N N . LEU A 1 47 ? 5.280 7.134 7.376 1.00 0.00 47 LEU A N 5
ATOM 7873 C CA . LEU A 1 47 ? 4.854 7.025 5.974 1.00 0.00 47 LEU A CA 5
ATOM 7874 C C . LEU A 1 47 ? 5.489 8.132 5.114 1.00 0.00 47 LEU A C 5
ATOM 7875 O O . LEU A 1 47 ? 5.994 7.882 4.015 1.00 0.00 47 LEU A O 5
ATOM 7891 N N . ALA A 1 48 ? 5.467 9.356 5.655 1.00 0.00 48 ALA A N 5
ATOM 7892 C CA . ALA A 1 48 ? 6.045 10.536 5.006 1.00 0.00 48 ALA A CA 5
ATOM 7893 C C . ALA A 1 48 ? 7.583 10.503 5.056 1.00 0.00 48 ALA A C 5
ATOM 7894 O O . ALA A 1 48 ? 8.229 11.055 4.170 1.00 0.00 48 ALA A O 5
ATOM 7901 N N . ASP A 1 49 ? 8.151 9.850 6.098 1.00 0.00 49 ASP A N 5
ATOM 7902 C CA . ASP A 1 49 ? 9.612 9.583 6.197 1.00 0.00 49 ASP A CA 5
ATOM 7903 C C . ASP A 1 49 ? 10.063 8.684 5.040 1.00 0.00 49 ASP A C 5
ATOM 7904 O O . ASP A 1 49 ? 11.058 8.978 4.370 1.00 0.00 49 ASP A O 5
ATOM 7913 N N . PHE A 1 50 ? 9.292 7.603 4.822 1.00 0.00 50 PHE A N 5
ATOM 7914 C CA . PHE A 1 50 ? 9.535 6.618 3.754 1.00 0.00 50 PHE A CA 5
ATOM 7915 C C . PHE A 1 50 ? 9.587 7.309 2.384 1.00 0.00 50 PHE A C 5
ATOM 7916 O O . PHE A 1 50 ? 10.479 7.055 1.572 1.00 0.00 50 PHE A O 5
ATOM 7933 N N . LEU A 1 51 ? 8.610 8.186 2.150 1.00 0.00 51 LEU A N 5
ATOM 7934 C CA . LEU A 1 51 ? 8.514 8.960 0.911 1.00 0.00 51 LEU A CA 5
ATOM 7935 C C . LEU A 1 51 ? 9.646 10.002 0.819 1.00 0.00 51 LEU A C 5
ATOM 7936 O O . LEU A 1 51 ? 10.176 10.228 -0.258 1.00 0.00 51 LEU A O 5
ATOM 7952 N N . SER A 1 52 ? 10.037 10.576 1.969 1.00 0.00 52 SER A N 5
ATOM 7953 C CA . SER A 1 52 ? 11.100 11.604 2.050 1.00 0.00 52 SER A CA 5
ATOM 7954 C C . SER A 1 52 ? 12.513 11.003 1.828 1.00 0.00 52 SER A C 5
ATOM 7955 O O . SER A 1 52 ? 13.463 11.752 1.581 1.00 0.00 52 SER A O 5
ATOM 7963 N N . GLN A 1 53 ? 12.643 9.655 1.917 1.00 0.00 53 GLN A N 5
ATOM 7964 C CA . GLN A 1 53 ? 13.932 8.932 1.704 1.00 0.00 53 GLN A CA 5
ATOM 7965 C C . GLN A 1 53 ? 14.556 9.236 0.319 1.00 0.00 53 GLN A C 5
ATOM 7966 O O . GLN A 1 53 ? 15.783 9.244 0.178 1.00 0.00 53 GLN A O 5
ATOM 7980 N N . HIS A 1 54 ? 13.692 9.498 -0.685 1.00 0.00 54 HIS A N 5
ATOM 7981 C CA . HIS A 1 54 ? 14.119 9.849 -2.065 1.00 0.00 54 HIS A CA 5
ATOM 7982 C C . HIS A 1 54 ? 13.093 10.779 -2.739 1.00 0.00 54 HIS A C 5
ATOM 7983 O O . HIS A 1 54 ? 13.477 11.705 -3.459 1.00 0.00 54 HIS A O 5
ATOM 7998 N N . LYS A 1 55 ? 11.797 10.496 -2.505 1.00 0.00 55 LYS A N 5
ATOM 7999 C CA . LYS A 1 55 ? 10.627 11.121 -3.184 1.00 0.00 55 LYS A CA 5
ATOM 8000 C C . LYS A 1 55 ? 10.495 10.623 -4.627 1.00 0.00 55 LYS A C 5
ATOM 8001 O O . LYS A 1 55 ? 9.419 10.162 -5.032 1.00 0.00 55 LYS A O 5
ATOM 8020 N N . ASP A 1 56 ? 11.584 10.729 -5.407 1.00 0.00 56 ASP A N 5
ATOM 8021 C CA . ASP A 1 56 ? 11.655 10.196 -6.774 1.00 0.00 56 ASP A CA 5
ATOM 8022 C C . ASP A 1 56 ? 11.909 8.675 -6.742 1.00 0.00 56 ASP A C 5
ATOM 8023 O O . ASP A 1 56 ? 13.018 8.192 -7.007 1.00 0.00 56 ASP A O 5
ATOM 8032 N N . LYS A 1 57 ? 10.865 7.956 -6.319 1.00 0.00 57 LYS A N 5
ATOM 8033 C CA . LYS A 1 57 ? 10.735 6.506 -6.434 1.00 0.00 57 LYS A CA 5
ATOM 8034 C C . LYS A 1 57 ? 9.224 6.191 -6.405 1.00 0.00 57 LYS A C 5
ATOM 8035 O O . LYS A 1 57 ? 8.462 6.851 -5.673 1.00 0.00 57 LYS A O 5
ATOM 8054 N N . LYS A 1 58 ? 8.792 5.204 -7.196 1.00 0.00 58 LYS A N 5
ATOM 8055 C CA . LYS A 1 58 ? 7.358 4.967 -7.467 1.00 0.00 58 LYS A CA 5
ATOM 8056 C C . LYS A 1 58 ? 6.749 4.075 -6.372 1.00 0.00 58 LYS A C 5
ATOM 8057 O O . LYS A 1 58 ? 6.948 2.866 -6.375 1.00 0.00 58 LYS A O 5
ATOM 8076 N N . VAL A 1 59 ? 6.032 4.693 -5.421 1.00 0.00 59 VAL A N 5
ATOM 8077 C CA . VAL A 1 59 ? 5.501 3.990 -4.234 1.00 0.00 59 VAL A CA 5
ATOM 8078 C C . VAL A 1 59 ? 3.990 3.717 -4.365 1.00 0.00 59 VAL A C 5
ATOM 8079 O O . VAL A 1 59 ? 3.247 4.543 -4.908 1.00 0.00 59 VAL A O 5
ATOM 8092 N N . LEU A 1 60 ? 3.559 2.544 -3.851 1.00 0.00 60 LEU A N 5
ATOM 8093 C CA . LEU A 1 60 ? 2.161 2.076 -3.924 1.00 0.00 60 LEU A CA 5
ATOM 8094 C C . LEU A 1 60 ? 1.623 1.711 -2.521 1.00 0.00 60 LEU A C 5
ATOM 8095 O O . LEU A 1 60 ? 1.953 0.655 -1.986 1.00 0.00 60 LEU A O 5
ATOM 8111 N N . LEU A 1 61 ? 0.775 2.570 -1.945 1.00 0.00 61 LEU A N 5
ATOM 8112 C CA . LEU A 1 61 ? 0.169 2.330 -0.618 1.00 0.00 61 LEU A CA 5
ATOM 8113 C C . LEU A 1 61 ? -1.045 1.390 -0.770 1.00 0.00 61 LEU A C 5
ATOM 8114 O O . LEU A 1 61 ? -2.131 1.835 -1.116 1.00 0.00 61 LEU A O 5
ATOM 8130 N N . HIS A 1 62 ? -0.856 0.084 -0.533 1.00 0.00 62 HIS A N 5
ATOM 8131 C CA . HIS A 1 62 ? -1.949 -0.903 -0.666 1.00 0.00 62 HIS A CA 5
ATOM 8132 C C . HIS A 1 62 ? -2.648 -1.109 0.689 1.00 0.00 62 HIS A C 5
ATOM 8133 O O . HIS A 1 62 ? -2.015 -0.993 1.750 1.00 0.00 62 HIS A O 5
ATOM 8148 N N . CYS A 1 63 ? -3.945 -1.442 0.637 1.00 0.00 63 CYS A N 5
ATOM 8149 C CA . CYS A 1 63 ? -4.744 -1.777 1.834 1.00 0.00 63 CYS A CA 5
ATOM 8150 C C . CYS A 1 63 ? -5.645 -2.985 1.555 1.00 0.00 63 CYS A C 5
ATOM 8151 O O . CYS A 1 63 ? -5.923 -3.295 0.391 1.00 0.00 63 CYS A O 5
ATOM 8159 N N . ARG A 1 64 ? -6.046 -3.664 2.648 1.00 0.00 64 ARG A N 5
ATOM 8160 C CA . ARG A 1 64 ? -6.900 -4.877 2.636 1.00 0.00 64 ARG A CA 5
ATOM 8161 C C . ARG A 1 64 ? -8.152 -4.733 1.754 1.00 0.00 64 ARG A C 5
ATOM 8162 O O . ARG A 1 64 ? -8.558 -5.682 1.102 1.00 0.00 64 ARG A O 5
ATOM 8183 N N . ALA A 1 65 ? -8.790 -3.561 1.795 1.00 0.00 65 ALA A N 5
ATOM 8184 C CA . ALA A 1 65 ? -9.913 -3.236 0.890 1.00 0.00 65 ALA A CA 5
ATOM 8185 C C . ALA A 1 65 ? -9.526 -2.055 -0.007 1.00 0.00 65 ALA A C 5
ATOM 8186 O O . ALA A 1 65 ? -9.649 -2.129 -1.236 1.00 0.00 65 ALA A O 5
ATOM 8193 N N . GLY A 1 66 ? -9.044 -0.965 0.624 1.00 0.00 66 GLY A N 5
ATOM 8194 C CA . GLY A 1 66 ? -8.543 0.203 -0.112 1.00 0.00 66 GLY A CA 5
ATOM 8195 C C . GLY A 1 66 ? -8.877 1.542 0.534 1.00 0.00 66 GLY A C 5
ATOM 8196 O O . GLY A 1 66 ? -8.468 2.585 0.009 1.00 0.00 66 GLY A O 5
ATOM 8200 N N . ARG A 1 67 ? -9.625 1.530 1.666 1.00 0.00 67 ARG A N 5
ATOM 8201 C CA . ARG A 1 67 ? -10.004 2.769 2.388 1.00 0.00 67 ARG A CA 5
ATOM 8202 C C . ARG A 1 67 ? -8.730 3.439 2.931 1.00 0.00 67 ARG A C 5
ATOM 8203 O O . ARG A 1 67 ? -8.478 4.609 2.653 1.00 0.00 67 ARG A O 5
ATOM 8224 N N . ARG A 1 68 ? -7.921 2.657 3.666 1.00 0.00 68 ARG A N 5
ATOM 8225 C CA . ARG A 1 68 ? -6.672 3.152 4.287 1.00 0.00 68 ARG A CA 5
ATOM 8226 C C . ARG A 1 68 ? -5.612 3.477 3.223 1.00 0.00 68 ARG A C 5
ATOM 8227 O O . ARG A 1 68 ? -4.749 4.321 3.448 1.00 0.00 68 ARG A O 5
ATOM 8248 N N . ALA A 1 69 ? -5.694 2.769 2.081 1.00 0.00 69 ALA A N 5
ATOM 8249 C CA . ALA A 1 69 ? -4.841 3.029 0.904 1.00 0.00 69 ALA A CA 5
ATOM 8250 C C . ALA A 1 69 ? -5.033 4.471 0.424 1.00 0.00 69 ALA A C 5
ATOM 8251 O O . ALA A 1 69 ? -4.068 5.242 0.355 1.00 0.00 69 ALA A O 5
ATOM 8258 N N . LEU A 1 70 ? -6.305 4.816 0.134 1.00 0.00 70 LEU A N 5
ATOM 8259 C CA . LEU A 1 70 ? -6.709 6.171 -0.255 1.00 0.00 70 LEU A CA 5
ATOM 8260 C C . LEU A 1 70 ? -6.322 7.175 0.844 1.00 0.00 70 LEU A C 5
ATOM 8261 O O . LEU A 1 70 ? -5.539 8.073 0.594 1.00 0.00 70 LEU A O 5
ATOM 8277 N N . ASP A 1 71 ? -6.823 6.923 2.067 1.00 0.00 71 ASP A N 5
ATOM 8278 C CA . ASP A 1 71 ? -6.740 7.841 3.234 1.00 0.00 71 ASP A CA 5
ATOM 8279 C C . ASP A 1 71 ? -5.297 8.301 3.547 1.00 0.00 71 ASP A C 5
ATOM 8280 O O . ASP A 1 71 ? -5.027 9.508 3.659 1.00 0.00 71 ASP A O 5
ATOM 8289 N N . ALA A 1 72 ? -4.399 7.319 3.700 1.00 0.00 72 ALA A N 5
ATOM 8290 C CA . ALA A 1 72 ? -2.969 7.552 3.965 1.00 0.00 72 ALA A CA 5
ATOM 8291 C C . ALA A 1 72 ? -2.318 8.346 2.818 1.00 0.00 72 ALA A C 5
ATOM 8292 O O . ALA A 1 72 ? -1.611 9.340 3.049 1.00 0.00 72 ALA A O 5
ATOM 8299 N N . ALA A 1 73 ? -2.606 7.915 1.572 1.00 0.00 73 ALA A N 5
ATOM 8300 C CA . ALA A 1 73 ? -2.092 8.573 0.365 1.00 0.00 73 ALA A CA 5
ATOM 8301 C C . ALA A 1 73 ? -2.623 10.013 0.232 1.00 0.00 73 ALA A C 5
ATOM 8302 O O . ALA A 1 73 ? -1.912 10.867 -0.302 1.00 0.00 73 ALA A O 5
ATOM 8309 N N . LYS A 1 74 ? -3.864 10.278 0.740 1.00 0.00 74 LYS A N 5
ATOM 8310 C CA . LYS A 1 74 ? -4.474 11.625 0.699 1.00 0.00 74 LYS A CA 5
ATOM 8311 C C . LYS A 1 74 ? -3.599 12.579 1.482 1.00 0.00 74 LYS A C 5
ATOM 8312 O O . LYS A 1 74 ? -3.097 13.538 0.915 1.00 0.00 74 LYS A O 5
ATOM 8331 N N . SER A 1 75 ? -3.356 12.223 2.758 1.00 0.00 75 SER A N 5
ATOM 8332 C CA . SER A 1 75 ? -2.585 13.040 3.701 1.00 0.00 75 SER A CA 5
ATOM 8333 C C . SER A 1 75 ? -1.224 13.444 3.109 1.00 0.00 75 SER A C 5
ATOM 8334 O O . SER A 1 75 ? -0.865 14.615 3.130 1.00 0.00 75 SER A O 5
ATOM 8342 N N . MET A 1 76 ? -0.525 12.461 2.510 1.00 0.00 76 MET A N 5
ATOM 8343 C CA . MET A 1 76 ? 0.804 12.661 1.893 1.00 0.00 76 MET A CA 5
ATOM 8344 C C . MET A 1 76 ? 0.743 13.547 0.633 1.00 0.00 76 MET A C 5
ATOM 8345 O O . MET A 1 76 ? 1.657 14.341 0.399 1.00 0.00 76 MET A O 5
ATOM 8359 N N . HIS A 1 77 ? -0.334 13.425 -0.160 1.00 0.00 77 HIS A N 5
ATOM 8360 C CA . HIS A 1 77 ? -0.598 14.335 -1.300 1.00 0.00 77 HIS A CA 5
ATOM 8361 C C . HIS A 1 77 ? -0.794 15.791 -0.819 1.00 0.00 77 HIS A C 5
ATOM 8362 O O . HIS A 1 77 ? -0.405 16.741 -1.512 1.00 0.00 77 HIS A O 5
ATOM 8377 N N . GLU A 1 78 ? -1.391 15.940 0.377 1.00 0.00 78 GLU A N 5
ATOM 8378 C CA . GLU A 1 78 ? -1.637 17.250 1.006 1.00 0.00 78 GLU A CA 5
ATOM 8379 C C . GLU A 1 78 ? -0.348 17.806 1.653 1.00 0.00 78 GLU A C 5
ATOM 8380 O O . GLU A 1 78 ? -0.235 19.017 1.865 1.00 0.00 78 GLU A O 5
ATOM 8392 N N . LEU A 1 79 ? 0.598 16.899 2.002 1.00 0.00 79 LEU A N 5
ATOM 8393 C CA . LEU A 1 79 ? 1.926 17.285 2.548 1.00 0.00 79 LEU A CA 5
ATOM 8394 C C . LEU A 1 79 ? 2.857 17.805 1.429 1.00 0.00 79 LEU A C 5
ATOM 8395 O O . LEU A 1 79 ? 3.750 18.621 1.691 1.00 0.00 79 LEU A O 5
ATOM 8411 N N . GLY A 1 80 ? 2.630 17.336 0.184 1.00 0.00 80 GLY A N 5
ATOM 8412 C CA . GLY A 1 80 ? 3.439 17.750 -0.980 1.00 0.00 80 GLY A CA 5
ATOM 8413 C C . GLY A 1 80 ? 3.936 16.580 -1.824 1.00 0.00 80 GLY A C 5
ATOM 8414 O O . GLY A 1 80 ? 4.465 16.789 -2.925 1.00 0.00 80 GLY A O 5
ATOM 8418 N N . TYR A 1 81 ? 3.785 15.345 -1.302 1.00 0.00 81 TYR A N 5
ATOM 8419 C CA . TYR A 1 81 ? 4.158 14.111 -2.027 1.00 0.00 81 TYR A CA 5
ATOM 8420 C C . TYR A 1 81 ? 3.084 13.759 -3.081 1.00 0.00 81 TYR A C 5
ATOM 8421 O O . TYR A 1 81 ? 2.033 14.406 -3.152 1.00 0.00 81 TYR A O 5
ATOM 8439 N N . THR A 1 82 ? 3.361 12.722 -3.892 1.00 0.00 82 THR A N 5
ATOM 8440 C CA . THR A 1 82 ? 2.392 12.147 -4.848 1.00 0.00 82 THR A CA 5
ATOM 8441 C C . THR A 1 82 ? 2.573 10.602 -4.953 1.00 0.00 82 THR A C 5
ATOM 8442 O O . THR A 1 82 ? 2.997 10.097 -6.000 1.00 0.00 82 THR A O 5
ATOM 8453 N N . PRO A 1 83 ? 2.293 9.816 -3.853 1.00 0.00 83 PRO A N 5
ATOM 8454 C CA . PRO A 1 83 ? 2.287 8.329 -3.920 1.00 0.00 83 PRO A CA 5
ATOM 8455 C C . PRO A 1 83 ? 0.983 7.769 -4.538 1.00 0.00 83 PRO A C 5
ATOM 8456 O O . PRO A 1 83 ? -0.055 8.439 -4.541 1.00 0.00 83 PRO A O 5
ATOM 8467 N N . TYR A 1 84 ? 1.060 6.535 -5.051 1.00 0.00 84 TYR A N 5
ATOM 8468 C CA . TYR A 1 84 ? -0.114 5.778 -5.533 1.00 0.00 84 TYR A CA 5
ATOM 8469 C C . TYR A 1 84 ? -0.780 5.035 -4.368 1.00 0.00 84 TYR A C 5
ATOM 8470 O O . TYR A 1 84 ? -0.297 5.084 -3.226 1.00 0.00 84 TYR A O 5
ATOM 8488 N N . TYR A 1 85 ? -1.893 4.352 -4.671 1.00 0.00 85 TYR A N 5
ATOM 8489 C CA . TYR A 1 85 ? -2.588 3.500 -3.707 1.00 0.00 85 TYR A CA 5
ATOM 8490 C C . TYR A 1 85 ? -3.348 2.381 -4.432 1.00 0.00 85 TYR A C 5
ATOM 8491 O O . TYR A 1 85 ? -3.873 2.582 -5.536 1.00 0.00 85 TYR A O 5
ATOM 8509 N N . LEU A 1 86 ? -3.376 1.196 -3.799 1.00 0.00 86 LEU A N 5
ATOM 8510 C CA . LEU A 1 86 ? -3.984 -0.014 -4.362 1.00 0.00 86 LEU A CA 5
ATOM 8511 C C . LEU A 1 86 ? -5.247 -0.367 -3.575 1.00 0.00 86 LEU A C 5
ATOM 8512 O O . LEU A 1 86 ? -5.201 -0.616 -2.348 1.00 0.00 86 LEU A O 5
ATOM 8528 N N . GLU A 1 87 ? -6.359 -0.392 -4.312 1.00 0.00 87 GLU A N 5
ATOM 8529 C CA . GLU A 1 87 ? -7.659 -0.833 -3.824 1.00 0.00 87 GLU A CA 5
ATOM 8530 C C . GLU A 1 87 ? -7.900 -2.282 -4.299 1.00 0.00 87 GLU A C 5
ATOM 8531 O O . GLU A 1 87 ? -8.080 -2.528 -5.504 1.00 0.00 87 GLU A O 5
ATOM 8543 N N . GLY A 1 88 ? -7.845 -3.230 -3.350 1.00 0.00 88 GLY A N 5
ATOM 8544 C CA . GLY A 1 88 ? -8.026 -4.652 -3.641 1.00 0.00 88 GLY A CA 5
ATOM 8545 C C . GLY A 1 88 ? -7.817 -5.516 -2.406 1.00 0.00 88 GLY A C 5
ATOM 8546 O O . GLY A 1 88 ? -7.089 -5.121 -1.488 1.00 0.00 88 GLY A O 5
ATOM 8550 N N . ASN A 1 89 ? -8.436 -6.713 -2.402 1.00 0.00 89 ASN A N 5
ATOM 8551 C CA . ASN A 1 89 ? -8.417 -7.631 -1.246 1.00 0.00 89 ASN A CA 5
ATOM 8552 C C . ASN A 1 89 ? -7.046 -8.304 -1.092 1.00 0.00 89 ASN A C 5
ATOM 8553 O O . ASN A 1 89 ? -6.582 -8.964 -2.017 1.00 0.00 89 ASN A O 5
ATOM 8564 N N . VAL A 1 90 ? -6.430 -8.155 0.105 1.00 0.00 90 VAL A N 5
ATOM 8565 C CA . VAL A 1 90 ? -5.056 -8.647 0.386 1.00 0.00 90 VAL A CA 5
ATOM 8566 C C . VAL A 1 90 ? -4.956 -10.188 0.248 1.00 0.00 90 VAL A C 5
ATOM 8567 O O . VAL A 1 90 ? -3.914 -10.733 -0.126 1.00 0.00 90 VAL A O 5
ATOM 8580 N N . TYR A 1 91 ? -6.084 -10.859 0.500 1.00 0.00 91 TYR A N 5
ATOM 8581 C CA . TYR A 1 91 ? -6.211 -12.324 0.411 1.00 0.00 91 TYR A CA 5
ATOM 8582 C C . TYR A 1 91 ? -6.321 -12.758 -1.067 1.00 0.00 91 TYR A C 5
ATOM 8583 O O . TYR A 1 91 ? -5.859 -13.841 -1.458 1.00 0.00 91 TYR A O 5
ATOM 8601 N N . ASP A 1 92 ? -6.931 -11.869 -1.873 1.00 0.00 92 ASP A N 5
ATOM 8602 C CA . ASP A 1 92 ? -7.196 -12.101 -3.306 1.00 0.00 92 ASP A CA 5
ATOM 8603 C C . ASP A 1 92 ? -5.958 -11.835 -4.176 1.00 0.00 92 ASP A C 5
ATOM 8604 O O . ASP A 1 92 ? -5.925 -12.287 -5.315 1.00 0.00 92 ASP A O 5
ATOM 8613 N N . PHE A 1 93 ? -4.947 -11.112 -3.643 1.00 0.00 93 PHE A N 5
ATOM 8614 C CA . PHE A 1 93 ? -3.662 -10.884 -4.360 1.00 0.00 93 PHE A CA 5
ATOM 8615 C C . PHE A 1 93 ? -3.089 -12.216 -4.878 1.00 0.00 93 PHE A C 5
ATOM 8616 O O . PHE A 1 93 ? -2.751 -12.362 -6.057 1.00 0.00 93 PHE A O 5
ATOM 8633 N N . GLU A 1 94 ? -3.081 -13.193 -3.966 1.00 0.00 94 GLU A N 5
ATOM 8634 C CA . GLU A 1 94 ? -2.463 -14.494 -4.180 1.00 0.00 94 GLU A CA 5
ATOM 8635 C C . GLU A 1 94 ? -3.185 -15.286 -5.301 1.00 0.00 94 GLU A C 5
ATOM 8636 O O . GLU A 1 94 ? -2.535 -15.775 -6.229 1.00 0.00 94 GLU A O 5
ATOM 8648 N N . LYS A 1 95 ? -4.534 -15.368 -5.229 1.00 0.00 95 LYS A N 5
ATOM 8649 C CA . LYS A 1 95 ? -5.349 -16.114 -6.231 1.00 0.00 95 LYS A CA 5
ATOM 8650 C C . LYS A 1 95 ? -5.378 -15.404 -7.606 1.00 0.00 95 LYS A C 5
ATOM 8651 O O . LYS A 1 95 ? -5.576 -16.061 -8.633 1.00 0.00 95 LYS A O 5
ATOM 8670 N N . TYR A 1 96 ? -5.186 -14.062 -7.622 1.00 0.00 96 TYR A N 5
ATOM 8671 C CA . TYR A 1 96 ? -5.067 -13.281 -8.881 1.00 0.00 96 TYR A CA 5
ATOM 8672 C C . TYR A 1 96 ? -3.737 -13.613 -9.601 1.00 0.00 96 TYR A C 5
ATOM 8673 O O . TYR A 1 96 ? -3.663 -13.555 -10.834 1.00 0.00 96 TYR A O 5
ATOM 8691 N N . GLY A 1 97 ? -2.696 -13.959 -8.817 1.00 0.00 97 GLY A N 5
ATOM 8692 C CA . GLY A 1 97 ? -1.414 -14.443 -9.367 1.00 0.00 97 GLY A CA 5
ATOM 8693 C C . GLY A 1 97 ? -0.204 -13.691 -8.830 1.00 0.00 97 GLY A C 5
ATOM 8694 O O . GLY A 1 97 ? 0.908 -13.846 -9.353 1.00 0.00 97 GLY A O 5
ATOM 8698 N N . PHE A 1 98 ? -0.415 -12.881 -7.787 1.00 0.00 98 PHE A N 5
ATOM 8699 C CA . PHE A 1 98 ? 0.649 -12.086 -7.149 1.00 0.00 98 PHE A CA 5
ATOM 8700 C C . PHE A 1 98 ? 1.256 -12.873 -5.979 1.00 0.00 98 PHE A C 5
ATOM 8701 O O . PHE A 1 98 ? 0.535 -13.582 -5.265 1.00 0.00 98 PHE A O 5
ATOM 8718 N N . ARG A 1 99 ? 2.587 -12.760 -5.816 1.00 0.00 99 ARG A N 5
ATOM 8719 C CA . ARG A 1 99 ? 3.333 -13.402 -4.719 1.00 0.00 99 ARG A CA 5
ATOM 8720 C C . ARG A 1 99 ? 2.929 -12.779 -3.365 1.00 0.00 99 ARG A C 5
ATOM 8721 O O . ARG A 1 99 ? 2.889 -11.554 -3.217 1.00 0.00 99 ARG A O 5
ATOM 8742 N N . MET A 1 100 ? 2.626 -13.663 -2.403 1.00 0.00 100 MET A N 5
ATOM 8743 C CA . MET A 1 100 ? 2.137 -13.315 -1.054 1.00 0.00 100 MET A CA 5
ATOM 8744 C C . MET A 1 100 ? 2.832 -14.185 0.003 1.00 0.00 100 MET A C 5
ATOM 8745 O O . MET A 1 100 ? 3.116 -15.363 -0.237 1.00 0.00 100 MET A O 5
ATOM 8759 N N . VAL A 1 101 ? 3.082 -13.587 1.177 1.00 0.00 101 VAL A N 5
ATOM 8760 C CA . VAL A 1 101 ? 3.769 -14.241 2.311 1.00 0.00 101 VAL A CA 5
ATOM 8761 C C . VAL A 1 101 ? 2.795 -14.318 3.503 1.00 0.00 101 VAL A C 5
ATOM 8762 O O . VAL A 1 101 ? 2.281 -13.286 3.939 1.00 0.00 101 VAL A O 5
ATOM 8775 N N . TYR A 1 102 ? 2.535 -15.537 4.006 1.00 0.00 102 TYR A N 5
ATOM 8776 C CA . TYR A 1 102 ? 1.587 -15.782 5.122 1.00 0.00 102 TYR A CA 5
ATOM 8777 C C . TYR A 1 102 ? 2.333 -16.203 6.399 1.00 0.00 102 TYR A C 5
ATOM 8778 O O . TYR A 1 102 ? 3.447 -16.735 6.325 1.00 0.00 102 TYR A O 5
ATOM 8796 N N . ASP A 1 103 ? 1.678 -15.970 7.554 1.00 0.00 103 ASP A N 5
ATOM 8797 C CA . ASP A 1 103 ? 2.135 -16.437 8.879 1.00 0.00 103 ASP A CA 5
ATOM 8798 C C . ASP A 1 103 ? 3.530 -15.866 9.216 1.00 0.00 103 ASP A C 5
ATOM 8799 O O . ASP A 1 103 ? 4.510 -16.595 9.378 1.00 0.00 103 ASP A O 5
ATOM 8808 N N . ASP A 1 104 ? 3.603 -14.534 9.267 1.00 0.00 104 ASP A N 5
ATOM 8809 C CA . ASP A 1 104 ? 4.834 -13.784 9.584 1.00 0.00 104 ASP A CA 5
ATOM 8810 C C . ASP A 1 104 ? 4.861 -13.352 11.060 1.00 0.00 104 ASP A C 5
ATOM 8811 O O . ASP A 1 104 ? 5.552 -12.395 11.433 1.00 0.00 104 ASP A O 5
ATOM 8820 N N . THR A 1 105 ? 4.173 -14.140 11.912 1.00 0.00 105 THR A N 5
ATOM 8821 C CA . THR A 1 105 ? 4.115 -13.917 13.365 1.00 0.00 105 THR A CA 5
ATOM 8822 C C . THR A 1 105 ? 5.390 -14.431 14.094 1.00 0.00 105 THR A C 5
ATOM 8823 O O . THR A 1 105 ? 5.428 -14.490 15.333 1.00 0.00 105 THR A O 5
ATOM 8834 N N . CYS A 1 106 ? 6.425 -14.794 13.301 1.00 0.00 106 CYS A N 5
ATOM 8835 C CA . CYS A 1 106 ? 7.794 -15.065 13.784 1.00 0.00 106 CYS A CA 5
ATOM 8836 C C . CYS A 1 106 ? 7.847 -16.332 14.678 1.00 0.00 106 CYS A C 5
ATOM 8837 O O . CYS A 1 106 ? 7.261 -17.353 14.296 1.00 0.00 106 CYS A O 5
ATOM 8845 N N . ASP A 1 107 ? 8.557 -16.279 15.830 1.00 0.00 107 ASP A N 5
ATOM 8846 C CA . ASP A 1 107 ? 8.672 -17.415 16.766 1.00 0.00 107 ASP A CA 5
ATOM 8847 C C . ASP A 1 107 ? 7.281 -17.853 17.275 1.00 0.00 107 ASP A C 5
ATOM 8848 O O . ASP A 1 107 ? 6.609 -17.111 18.000 1.00 0.00 107 ASP A O 5
ATOM 8857 N N . LYS A 1 108 ? 6.856 -19.046 16.834 1.00 0.00 108 LYS A N 5
ATOM 8858 C CA . LYS A 1 108 ? 5.564 -19.658 17.188 1.00 0.00 108 LYS A CA 5
ATOM 8859 C C . LYS A 1 108 ? 5.787 -20.867 18.126 1.00 0.00 108 LYS A C 5
ATOM 8860 O O . LYS A 1 108 ? 5.044 -21.049 19.097 1.00 0.00 108 LYS A O 5
ATOM 8879 N N . LYS A 1 109 ? 6.828 -21.682 17.805 1.00 0.00 109 LYS A N 5
ATOM 8880 C CA . LYS A 1 109 ? 7.155 -22.956 18.504 1.00 0.00 109 LYS A CA 5
ATOM 8881 C C . LYS A 1 109 ? 6.031 -24.014 18.304 1.00 0.00 109 LYS A C 5
ATOM 8882 O O . LYS A 1 109 ? 5.106 -23.821 17.505 1.00 0.00 109 LYS A O 5
ATOM 8901 N N . ASN A 1 110 ? 6.164 -25.152 19.011 1.00 0.00 110 ASN A N 5
ATOM 8902 C CA . ASN A 1 110 ? 5.152 -26.228 19.050 1.00 0.00 110 ASN A CA 5
ATOM 8903 C C . ASN A 1 110 ? 5.143 -26.874 20.461 1.00 0.00 110 ASN A C 5
ATOM 8904 O O . ASN A 1 110 ? 6.237 -27.064 21.048 1.00 0.00 110 ASN A O 5
ATOM 8916 N N . MET A 1 1 ? -7.779 15.109 -8.051 1.00 0.00 1 MET A N 6
ATOM 8917 C CA . MET A 1 1 ? -6.318 15.080 -7.841 1.00 0.00 1 MET A CA 6
ATOM 8918 C C . MET A 1 1 ? -5.795 13.623 -7.734 1.00 0.00 1 MET A C 6
ATOM 8919 O O . MET A 1 1 ? -5.358 13.057 -8.744 1.00 0.00 1 MET A O 6
ATOM 8935 N N . LEU A 1 2 ? -5.859 12.988 -6.531 1.00 0.00 2 LEU A N 6
ATOM 8936 C CA . LEU A 1 2 ? -5.200 11.665 -6.312 1.00 0.00 2 LEU A CA 6
ATOM 8937 C C . LEU A 1 2 ? -6.084 10.474 -6.723 1.00 0.00 2 LEU A C 6
ATOM 8938 O O . LEU A 1 2 ? -5.599 9.350 -6.757 1.00 0.00 2 LEU A O 6
ATOM 8954 N N . GLU A 1 3 ? -7.368 10.720 -7.021 1.00 0.00 3 GLU A N 6
ATOM 8955 C CA . GLU A 1 3 ? -8.345 9.647 -7.352 1.00 0.00 3 GLU A CA 6
ATOM 8956 C C . GLU A 1 3 ? -7.957 8.879 -8.642 1.00 0.00 3 GLU A C 6
ATOM 8957 O O . GLU A 1 3 ? -8.403 7.755 -8.858 1.00 0.00 3 GLU A O 6
ATOM 8969 N N . ASP A 1 4 ? -7.121 9.501 -9.480 1.00 0.00 4 ASP A N 6
ATOM 8970 C CA . ASP A 1 4 ? -6.590 8.884 -10.712 1.00 0.00 4 ASP A CA 6
ATOM 8971 C C . ASP A 1 4 ? -5.370 7.975 -10.407 1.00 0.00 4 ASP A C 6
ATOM 8972 O O . ASP A 1 4 ? -4.994 7.135 -11.224 1.00 0.00 4 ASP A O 6
ATOM 8981 N N . TYR A 1 5 ? -4.771 8.150 -9.214 1.00 0.00 5 TYR A N 6
ATOM 8982 C CA . TYR A 1 5 ? -3.685 7.283 -8.692 1.00 0.00 5 TYR A CA 6
ATOM 8983 C C . TYR A 1 5 ? -4.268 5.993 -8.052 1.00 0.00 5 TYR A C 6
ATOM 8984 O O . TYR A 1 5 ? -3.508 5.163 -7.518 1.00 0.00 5 TYR A O 6
ATOM 9002 N N . ALA A 1 6 ? -5.621 5.862 -8.072 1.00 0.00 6 ALA A N 6
ATOM 9003 C CA . ALA A 1 6 ? -6.343 4.693 -7.532 1.00 0.00 6 ALA A CA 6
ATOM 9004 C C . ALA A 1 6 ? -6.120 3.465 -8.420 1.00 0.00 6 ALA A C 6
ATOM 9005 O O . ALA A 1 6 ? -6.859 3.231 -9.381 1.00 0.00 6 ALA A O 6
ATOM 9012 N N . ILE A 1 7 ? -5.055 2.720 -8.120 1.00 0.00 7 ILE A N 6
ATOM 9013 C CA . ILE A 1 7 ? -4.712 1.496 -8.844 1.00 0.00 7 ILE A CA 6
ATOM 9014 C C . ILE A 1 7 ? -5.630 0.348 -8.377 1.00 0.00 7 ILE A C 6
ATOM 9015 O O . ILE A 1 7 ? -5.929 0.224 -7.180 1.00 0.00 7 ILE A O 6
ATOM 9031 N N . SER A 1 8 ? -6.095 -0.457 -9.341 1.00 0.00 8 SER A N 6
ATOM 9032 C CA . SER A 1 8 ? -7.075 -1.531 -9.120 1.00 0.00 8 SER A CA 6
ATOM 9033 C C . SER A 1 8 ? -6.392 -2.899 -9.225 1.00 0.00 8 SER A C 6
ATOM 9034 O O . SER A 1 8 ? -5.505 -3.083 -10.060 1.00 0.00 8 SER A O 6
ATOM 9042 N N . LEU A 1 9 ? -6.835 -3.851 -8.385 1.00 0.00 9 LEU A N 6
ATOM 9043 C CA . LEU A 1 9 ? -6.268 -5.219 -8.310 1.00 0.00 9 LEU A CA 6
ATOM 9044 C C . LEU A 1 9 ? -6.375 -5.980 -9.660 1.00 0.00 9 LEU A C 6
ATOM 9045 O O . LEU A 1 9 ? -5.528 -6.835 -9.966 1.00 0.00 9 LEU A O 6
ATOM 9061 N N . GLU A 1 10 ? -7.388 -5.622 -10.464 1.00 0.00 10 GLU A N 6
ATOM 9062 C CA . GLU A 1 10 ? -7.616 -6.209 -11.801 1.00 0.00 10 GLU A CA 6
ATOM 9063 C C . GLU A 1 10 ? -6.393 -6.023 -12.742 1.00 0.00 10 GLU A C 6
ATOM 9064 O O . GLU A 1 10 ? -6.058 -6.921 -13.517 1.00 0.00 10 GLU A O 6
ATOM 9076 N N . GLU A 1 11 ? -5.722 -4.858 -12.630 1.00 0.00 11 GLU A N 6
ATOM 9077 C CA . GLU A 1 11 ? -4.634 -4.451 -13.545 1.00 0.00 11 GLU A CA 6
ATOM 9078 C C . GLU A 1 11 ? -3.373 -3.990 -12.785 1.00 0.00 11 GLU A C 6
ATOM 9079 O O . GLU A 1 11 ? -2.472 -3.391 -13.388 1.00 0.00 11 GLU A O 6
ATOM 9091 N N . VAL A 1 12 ? -3.304 -4.272 -11.469 1.00 0.00 12 VAL A N 6
ATOM 9092 C CA . VAL A 1 12 ? -2.158 -3.861 -10.630 1.00 0.00 12 VAL A CA 6
ATOM 9093 C C . VAL A 1 12 ? -0.889 -4.651 -11.015 1.00 0.00 12 VAL A C 6
ATOM 9094 O O . VAL A 1 12 ? -0.975 -5.762 -11.545 1.00 0.00 12 VAL A O 6
ATOM 9107 N N . ASN A 1 13 ? 0.283 -4.050 -10.774 1.00 0.00 13 ASN A N 6
ATOM 9108 C CA . ASN A 1 13 ? 1.581 -4.695 -11.006 1.00 0.00 13 ASN A CA 6
ATOM 9109 C C . ASN A 1 13 ? 2.477 -4.406 -9.792 1.00 0.00 13 ASN A C 6
ATOM 9110 O O . ASN A 1 13 ? 3.277 -3.475 -9.827 1.00 0.00 13 ASN A O 6
ATOM 9121 N N . PHE A 1 14 ? 2.299 -5.172 -8.690 1.00 0.00 14 PHE A N 6
ATOM 9122 C CA . PHE A 1 14 ? 3.083 -4.969 -7.435 1.00 0.00 14 PHE A CA 6
ATOM 9123 C C . PHE A 1 14 ? 4.598 -5.088 -7.691 1.00 0.00 14 PHE A C 6
ATOM 9124 O O . PHE A 1 14 ? 5.405 -4.393 -7.074 1.00 0.00 14 PHE A O 6
ATOM 9141 N N . ASN A 1 15 ? 4.940 -5.947 -8.661 1.00 0.00 15 ASN A N 6
ATOM 9142 C CA . ASN A 1 15 ? 6.325 -6.213 -9.081 1.00 0.00 15 ASN A CA 6
ATOM 9143 C C . ASN A 1 15 ? 6.972 -4.962 -9.730 1.00 0.00 15 ASN A C 6
ATOM 9144 O O . ASN A 1 15 ? 8.197 -4.870 -9.820 1.00 0.00 15 ASN A O 6
ATOM 9155 N N . ASP A 1 16 ? 6.127 -4.003 -10.151 1.00 0.00 16 ASP A N 6
ATOM 9156 C CA . ASP A 1 16 ? 6.551 -2.767 -10.843 1.00 0.00 16 ASP A CA 6
ATOM 9157 C C . ASP A 1 16 ? 6.762 -1.603 -9.847 1.00 0.00 16 ASP A C 6
ATOM 9158 O O . ASP A 1 16 ? 7.548 -0.692 -10.118 1.00 0.00 16 ASP A O 6
ATOM 9167 N N . PHE A 1 17 ? 6.056 -1.629 -8.689 1.00 0.00 17 PHE A N 6
ATOM 9168 C CA . PHE A 1 17 ? 6.085 -0.504 -7.707 1.00 0.00 17 PHE A CA 6
ATOM 9169 C C . PHE A 1 17 ? 6.722 -0.969 -6.385 1.00 0.00 17 PHE A C 6
ATOM 9170 O O . PHE A 1 17 ? 6.658 -2.153 -6.045 1.00 0.00 17 PHE A O 6
ATOM 9187 N N . ILE A 1 18 ? 7.339 -0.032 -5.652 1.00 0.00 18 ILE A N 6
ATOM 9188 C CA . ILE A 1 18 ? 7.792 -0.260 -4.266 1.00 0.00 18 ILE A CA 6
ATOM 9189 C C . ILE A 1 18 ? 6.559 -0.173 -3.357 1.00 0.00 18 ILE A C 6
ATOM 9190 O O . ILE A 1 18 ? 6.063 0.918 -3.083 1.00 0.00 18 ILE A O 6
ATOM 9206 N N . VAL A 1 19 ? 6.055 -1.320 -2.906 1.00 0.00 19 VAL A N 6
ATOM 9207 C CA . VAL A 1 19 ? 4.745 -1.393 -2.246 1.00 0.00 19 VAL A CA 6
ATOM 9208 C C . VAL A 1 19 ? 4.905 -1.094 -0.738 1.00 0.00 19 VAL A C 6
ATOM 9209 O O . VAL A 1 19 ? 5.981 -1.301 -0.165 1.00 0.00 19 VAL A O 6
ATOM 9222 N N . VAL A 1 20 ? 3.851 -0.543 -0.124 1.00 0.00 20 VAL A N 6
ATOM 9223 C CA . VAL A 1 20 ? 3.763 -0.319 1.330 1.00 0.00 20 VAL A CA 6
ATOM 9224 C C . VAL A 1 20 ? 2.463 -0.940 1.835 1.00 0.00 20 VAL A C 6
ATOM 9225 O O . VAL A 1 20 ? 1.392 -0.685 1.273 1.00 0.00 20 VAL A O 6
ATOM 9238 N N . ASP A 1 21 ? 2.563 -1.775 2.874 1.00 0.00 21 ASP A N 6
ATOM 9239 C CA . ASP A 1 21 ? 1.396 -2.302 3.585 1.00 0.00 21 ASP A CA 6
ATOM 9240 C C . ASP A 1 21 ? 0.950 -1.226 4.581 1.00 0.00 21 ASP A C 6
ATOM 9241 O O . ASP A 1 21 ? 1.596 -1.079 5.613 1.00 0.00 21 ASP A O 6
ATOM 9250 N N . VAL A 1 22 ? -0.120 -0.452 4.254 1.00 0.00 22 VAL A N 6
ATOM 9251 C CA . VAL A 1 22 ? -0.636 0.621 5.144 1.00 0.00 22 VAL A CA 6
ATOM 9252 C C . VAL A 1 22 ? -1.799 0.086 5.973 1.00 0.00 22 VAL A C 6
ATOM 9253 O O . VAL A 1 22 ? -2.987 0.285 5.662 1.00 0.00 22 VAL A O 6
ATOM 9266 N N . ARG A 1 23 ? -1.446 -0.617 7.045 1.00 0.00 23 ARG A N 6
ATOM 9267 C CA . ARG A 1 23 ? -2.423 -1.296 7.893 1.00 0.00 23 ARG A CA 6
ATOM 9268 C C . ARG A 1 23 ? -1.935 -1.284 9.349 1.00 0.00 23 ARG A C 6
ATOM 9269 O O . ARG A 1 23 ? -2.258 -0.349 10.085 1.00 0.00 23 ARG A O 6
ATOM 9290 N N . GLU A 1 24 ? -1.109 -2.279 9.740 1.00 0.00 24 GLU A N 6
ATOM 9291 C CA . GLU A 1 24 ? -0.642 -2.443 11.143 1.00 0.00 24 GLU A CA 6
ATOM 9292 C C . GLU A 1 24 ? 0.342 -3.637 11.216 1.00 0.00 24 GLU A C 6
ATOM 9293 O O . GLU A 1 24 ? 0.423 -4.439 10.276 1.00 0.00 24 GLU A O 6
ATOM 9305 N N . LEU A 1 25 ? 1.094 -3.727 12.333 1.00 0.00 25 LEU A N 6
ATOM 9306 C CA . LEU A 1 25 ? 1.930 -4.889 12.674 1.00 0.00 25 LEU A CA 6
ATOM 9307 C C . LEU A 1 25 ? 1.092 -6.183 12.713 1.00 0.00 25 LEU A C 6
ATOM 9308 O O . LEU A 1 25 ? 1.512 -7.184 12.156 1.00 0.00 25 LEU A O 6
ATOM 9324 N N . ASP A 1 26 ? -0.095 -6.137 13.350 1.00 0.00 26 ASP A N 6
ATOM 9325 C CA . ASP A 1 26 ? -0.999 -7.310 13.466 1.00 0.00 26 ASP A CA 6
ATOM 9326 C C . ASP A 1 26 ? -1.428 -7.811 12.076 1.00 0.00 26 ASP A C 6
ATOM 9327 O O . ASP A 1 26 ? -1.373 -9.016 11.777 1.00 0.00 26 ASP A O 6
ATOM 9336 N N . GLU A 1 27 ? -1.809 -6.845 11.240 1.00 0.00 27 GLU A N 6
ATOM 9337 C CA . GLU A 1 27 ? -2.224 -7.062 9.848 1.00 0.00 27 GLU A CA 6
ATOM 9338 C C . GLU A 1 27 ? -1.074 -7.697 9.019 1.00 0.00 27 GLU A C 6
ATOM 9339 O O . GLU A 1 27 ? -1.319 -8.490 8.110 1.00 0.00 27 GLU A O 6
ATOM 9351 N N . TYR A 1 28 ? 0.166 -7.306 9.363 1.00 0.00 28 TYR A N 6
ATOM 9352 C CA . TYR A 1 28 ? 1.401 -7.869 8.790 1.00 0.00 28 TYR A CA 6
ATOM 9353 C C . TYR A 1 28 ? 1.584 -9.336 9.228 1.00 0.00 28 TYR A C 6
ATOM 9354 O O . TYR A 1 28 ? 1.926 -10.194 8.403 1.00 0.00 28 TYR A O 6
ATOM 9372 N N . GLU A 1 29 ? 1.361 -9.595 10.541 1.00 0.00 29 GLU A N 6
ATOM 9373 C CA . GLU A 1 29 ? 1.629 -10.911 11.181 1.00 0.00 29 GLU A CA 6
ATOM 9374 C C . GLU A 1 29 ? 0.830 -12.034 10.516 1.00 0.00 29 GLU A C 6
ATOM 9375 O O . GLU A 1 29 ? 1.314 -13.170 10.387 1.00 0.00 29 GLU A O 6
ATOM 9387 N N . GLU A 1 30 ? -0.398 -11.702 10.132 1.00 0.00 30 GLU A N 6
ATOM 9388 C CA . GLU A 1 30 ? -1.321 -12.648 9.500 1.00 0.00 30 GLU A CA 6
ATOM 9389 C C . GLU A 1 30 ? -0.998 -12.862 7.996 1.00 0.00 30 GLU A C 6
ATOM 9390 O O . GLU A 1 30 ? -0.951 -14.015 7.540 1.00 0.00 30 GLU A O 6
ATOM 9402 N N . LEU A 1 31 ? -0.761 -11.758 7.240 1.00 0.00 31 LEU A N 6
ATOM 9403 C CA . LEU A 1 31 ? -0.366 -11.818 5.801 1.00 0.00 31 LEU A CA 6
ATOM 9404 C C . LEU A 1 31 ? 0.124 -10.454 5.293 1.00 0.00 31 LEU A C 6
ATOM 9405 O O . LEU A 1 31 ? -0.175 -9.438 5.907 1.00 0.00 31 LEU A O 6
ATOM 9421 N N . HIS A 1 32 ? 0.863 -10.455 4.156 1.00 0.00 32 HIS A N 6
ATOM 9422 C CA . HIS A 1 32 ? 1.223 -9.222 3.396 1.00 0.00 32 HIS A CA 6
ATOM 9423 C C . HIS A 1 32 ? 2.026 -9.591 2.127 1.00 0.00 32 HIS A C 6
ATOM 9424 O O . HIS A 1 32 ? 2.379 -10.745 1.940 1.00 0.00 32 HIS A O 6
ATOM 9439 N N . LEU A 1 33 ? 2.331 -8.585 1.285 1.00 0.00 33 LEU A N 6
ATOM 9440 C CA . LEU A 1 33 ? 3.228 -8.742 0.111 1.00 0.00 33 LEU A CA 6
ATOM 9441 C C . LEU A 1 33 ? 4.714 -8.701 0.545 1.00 0.00 33 LEU A C 6
ATOM 9442 O O . LEU A 1 33 ? 5.065 -7.909 1.408 1.00 0.00 33 LEU A O 6
ATOM 9458 N N . PRO A 1 34 ? 5.616 -9.513 -0.095 1.00 0.00 34 PRO A N 6
ATOM 9459 C CA . PRO A 1 34 ? 7.071 -9.514 0.221 1.00 0.00 34 PRO A CA 6
ATOM 9460 C C . PRO A 1 34 ? 7.793 -8.227 -0.249 1.00 0.00 34 PRO A C 6
ATOM 9461 O O . PRO A 1 34 ? 8.976 -8.035 0.044 1.00 0.00 34 PRO A O 6
ATOM 9472 N N . ASN A 1 35 ? 7.070 -7.364 -0.991 1.00 0.00 35 ASN A N 6
ATOM 9473 C CA . ASN A 1 35 ? 7.575 -6.056 -1.470 1.00 0.00 35 ASN A CA 6
ATOM 9474 C C . ASN A 1 35 ? 6.840 -4.901 -0.763 1.00 0.00 35 ASN A C 6
ATOM 9475 O O . ASN A 1 35 ? 6.996 -3.737 -1.150 1.00 0.00 35 ASN A O 6
ATOM 9486 N N . ALA A 1 36 ? 6.040 -5.234 0.284 1.00 0.00 36 ALA A N 6
ATOM 9487 C CA . ALA A 1 36 ? 5.229 -4.254 1.031 1.00 0.00 36 ALA A CA 6
ATOM 9488 C C . ALA A 1 36 ? 5.919 -3.867 2.346 1.00 0.00 36 ALA A C 6
ATOM 9489 O O . ALA A 1 36 ? 6.166 -4.730 3.200 1.00 0.00 36 ALA A O 6
ATOM 9496 N N . THR A 1 37 ? 6.198 -2.560 2.497 1.00 0.00 37 THR A N 6
ATOM 9497 C CA . THR A 1 37 ? 6.845 -1.992 3.684 1.00 0.00 37 THR A CA 6
ATOM 9498 C C . THR A 1 37 ? 5.837 -1.905 4.846 1.00 0.00 37 THR A C 6
ATOM 9499 O O . THR A 1 37 ? 4.732 -1.383 4.662 1.00 0.00 37 THR A O 6
ATOM 9510 N N . LEU A 1 38 ? 6.214 -2.428 6.026 1.00 0.00 38 LEU A N 6
ATOM 9511 C CA . LEU A 1 38 ? 5.353 -2.400 7.222 1.00 0.00 38 LEU A CA 6
ATOM 9512 C C . LEU A 1 38 ? 5.285 -0.953 7.756 1.00 0.00 38 LEU A C 6
ATOM 9513 O O . LEU A 1 38 ? 6.230 -0.468 8.399 1.00 0.00 38 LEU A O 6
ATOM 9529 N N . ILE A 1 39 ? 4.173 -0.267 7.439 1.00 0.00 39 ILE A N 6
ATOM 9530 C CA . ILE A 1 39 ? 3.820 1.043 8.015 1.00 0.00 39 ILE A CA 6
ATOM 9531 C C . ILE A 1 39 ? 2.315 1.040 8.325 1.00 0.00 39 ILE A C 6
ATOM 9532 O O . ILE A 1 39 ? 1.503 0.643 7.496 1.00 0.00 39 ILE A O 6
ATOM 9548 N N . SER A 1 40 ? 1.940 1.484 9.515 1.00 0.00 40 SER A N 6
ATOM 9549 C CA . SER A 1 40 ? 0.522 1.641 9.860 1.00 0.00 40 SER A CA 6
ATOM 9550 C C . SER A 1 40 ? 0.034 2.977 9.291 1.00 0.00 40 SER A C 6
ATOM 9551 O O . SER A 1 40 ? 0.783 3.960 9.294 1.00 0.00 40 SER A O 6
ATOM 9559 N N . VAL A 1 41 ? -1.205 2.988 8.764 1.00 0.00 41 VAL A N 6
ATOM 9560 C CA . VAL A 1 41 ? -1.868 4.205 8.245 1.00 0.00 41 VAL A CA 6
ATOM 9561 C C . VAL A 1 41 ? -1.869 5.365 9.283 1.00 0.00 41 VAL A C 6
ATOM 9562 O O . VAL A 1 41 ? -1.846 6.535 8.900 1.00 0.00 41 VAL A O 6
ATOM 9575 N N . ASN A 1 42 ? -1.861 5.015 10.593 1.00 0.00 42 ASN A N 6
ATOM 9576 C CA . ASN A 1 42 ? -1.834 6.000 11.704 1.00 0.00 42 ASN A CA 6
ATOM 9577 C C . ASN A 1 42 ? -0.487 6.747 11.757 1.00 0.00 42 ASN A C 6
ATOM 9578 O O . ASN A 1 42 ? -0.441 7.922 12.134 1.00 0.00 42 ASN A O 6
ATOM 9589 N N . ASP A 1 43 ? 0.595 6.051 11.372 1.00 0.00 43 ASP A N 6
ATOM 9590 C CA . ASP A 1 43 ? 1.960 6.601 11.393 1.00 0.00 43 ASP A CA 6
ATOM 9591 C C . ASP A 1 43 ? 2.189 7.502 10.160 1.00 0.00 43 ASP A C 6
ATOM 9592 O O . ASP A 1 43 ? 2.758 7.063 9.147 1.00 0.00 43 ASP A O 6
ATOM 9601 N N . GLN A 1 44 ? 1.697 8.761 10.245 1.00 0.00 44 GLN A N 6
ATOM 9602 C CA . GLN A 1 44 ? 1.958 9.796 9.224 1.00 0.00 44 GLN A CA 6
ATOM 9603 C C . GLN A 1 44 ? 3.463 10.070 9.128 1.00 0.00 44 GLN A C 6
ATOM 9604 O O . GLN A 1 44 ? 4.006 10.198 8.035 1.00 0.00 44 GLN A O 6
ATOM 9618 N N . GLU A 1 45 ? 4.119 10.144 10.297 1.00 0.00 45 GLU A N 6
ATOM 9619 C CA . GLU A 1 45 ? 5.540 10.512 10.395 1.00 0.00 45 GLU A CA 6
ATOM 9620 C C . GLU A 1 45 ? 6.466 9.458 9.751 1.00 0.00 45 GLU A C 6
ATOM 9621 O O . GLU A 1 45 ? 7.461 9.818 9.133 1.00 0.00 45 GLU A O 6
ATOM 9633 N N . LYS A 1 46 ? 6.104 8.166 9.879 1.00 0.00 46 LYS A N 6
ATOM 9634 C CA . LYS A 1 46 ? 6.876 7.043 9.300 1.00 0.00 46 LYS A CA 6
ATOM 9635 C C . LYS A 1 46 ? 6.600 6.908 7.795 1.00 0.00 46 LYS A C 6
ATOM 9636 O O . LYS A 1 46 ? 7.521 6.681 7.007 1.00 0.00 46 LYS A O 6
ATOM 9655 N N . LEU A 1 47 ? 5.330 7.054 7.409 1.00 0.00 47 LEU A N 6
ATOM 9656 C CA . LEU A 1 47 ? 4.905 6.902 6.007 1.00 0.00 47 LEU A CA 6
ATOM 9657 C C . LEU A 1 4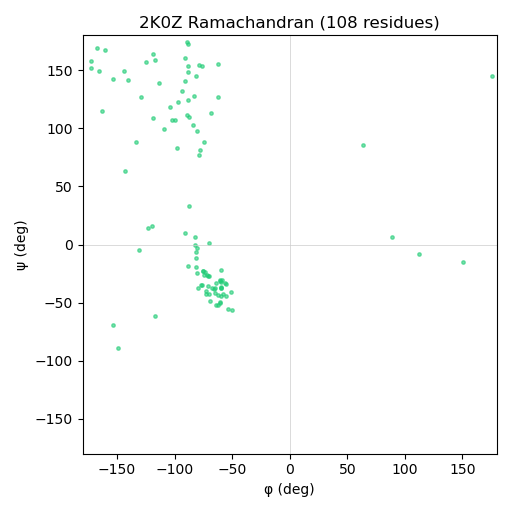7 ? 5.534 7.991 5.124 1.00 0.00 47 LEU A C 6
ATOM 9658 O O . LEU A 1 47 ? 6.094 7.711 4.058 1.00 0.00 47 LEU A O 6
ATOM 9674 N N . ALA A 1 48 ? 5.449 9.228 5.619 1.00 0.00 48 ALA A N 6
ATOM 9675 C CA . ALA A 1 48 ? 6.010 10.410 4.965 1.00 0.00 48 ALA A CA 6
ATOM 9676 C C . ALA A 1 48 ? 7.548 10.396 4.998 1.00 0.00 48 ALA A C 6
ATOM 9677 O O . ALA A 1 48 ? 8.175 10.912 4.083 1.00 0.00 48 ALA A O 6
ATOM 9684 N N . ASP A 1 49 ? 8.134 9.804 6.067 1.00 0.00 49 ASP A N 6
ATOM 9685 C CA . ASP A 1 49 ? 9.602 9.602 6.178 1.00 0.00 49 ASP A CA 6
ATOM 9686 C C . ASP A 1 49 ? 10.107 8.680 5.058 1.00 0.00 49 ASP A C 6
ATOM 9687 O O . ASP A 1 49 ? 11.107 8.982 4.406 1.00 0.00 49 ASP A O 6
ATOM 9696 N N . PHE A 1 50 ? 9.384 7.559 4.852 1.00 0.00 50 PHE A N 6
ATOM 9697 C CA . PHE A 1 50 ? 9.697 6.559 3.808 1.00 0.00 50 PHE A CA 6
ATOM 9698 C C . PHE A 1 50 ? 9.683 7.213 2.416 1.00 0.00 50 PHE A C 6
ATOM 9699 O O . PHE A 1 50 ? 10.525 6.914 1.558 1.00 0.00 50 PHE A O 6
ATOM 9716 N N . LEU A 1 51 ? 8.705 8.107 2.213 1.00 0.00 51 LEU A N 6
ATOM 9717 C CA . LEU A 1 51 ? 8.576 8.880 0.975 1.00 0.00 51 LEU A CA 6
ATOM 9718 C C . LEU A 1 51 ? 9.694 9.935 0.861 1.00 0.00 51 LEU A C 6
ATOM 9719 O O . LEU A 1 51 ? 10.242 10.135 -0.217 1.00 0.00 51 LEU A O 6
ATOM 9735 N N . SER A 1 52 ? 10.058 10.545 2.001 1.00 0.00 52 SER A N 6
ATOM 9736 C CA . SER A 1 52 ? 11.034 11.653 2.069 1.00 0.00 52 SER A CA 6
ATOM 9737 C C . SER A 1 52 ? 12.471 11.174 1.779 1.00 0.00 52 SER A C 6
ATOM 9738 O O . SER A 1 52 ? 13.311 11.978 1.380 1.00 0.00 52 SER A O 6
ATOM 9746 N N . GLN A 1 53 ? 12.729 9.861 1.986 1.00 0.00 53 GLN A N 6
ATOM 9747 C CA . GLN A 1 53 ? 14.064 9.240 1.785 1.00 0.00 53 GLN A CA 6
ATOM 9748 C C . GLN A 1 53 ? 14.652 9.541 0.388 1.00 0.00 53 GLN A C 6
ATOM 9749 O O . GLN A 1 53 ? 15.844 9.837 0.259 1.00 0.00 53 GLN A O 6
ATOM 9763 N N . HIS A 1 54 ? 13.788 9.473 -0.644 1.00 0.00 54 HIS A N 6
ATOM 9764 C CA . HIS A 1 54 ? 14.173 9.696 -2.060 1.00 0.00 54 HIS A CA 6
ATOM 9765 C C . HIS A 1 54 ? 13.207 10.671 -2.737 1.00 0.00 54 HIS A C 6
ATOM 9766 O O . HIS A 1 54 ? 13.647 11.598 -3.420 1.00 0.00 54 HIS A O 6
ATOM 9781 N N . LYS A 1 55 ? 11.892 10.426 -2.529 1.00 0.00 55 LYS A N 6
ATOM 9782 C CA . LYS A 1 55 ? 10.754 11.121 -3.198 1.00 0.00 55 LYS A CA 6
ATOM 9783 C C . LYS A 1 55 ? 10.629 10.720 -4.683 1.00 0.00 55 LYS A C 6
ATOM 9784 O O . LYS A 1 55 ? 9.537 10.349 -5.143 1.00 0.00 55 LYS A O 6
ATOM 9803 N N . ASP A 1 56 ? 11.751 10.778 -5.419 1.00 0.00 56 ASP A N 6
ATOM 9804 C CA . ASP A 1 56 ? 11.851 10.280 -6.797 1.00 0.00 56 ASP A CA 6
ATOM 9805 C C . ASP A 1 56 ? 11.999 8.738 -6.785 1.00 0.00 56 ASP A C 6
ATOM 9806 O O . ASP A 1 56 ? 13.095 8.183 -6.964 1.00 0.00 56 ASP A O 6
ATOM 9815 N N . LYS A 1 57 ? 10.874 8.076 -6.465 1.00 0.00 57 LYS A N 6
ATOM 9816 C CA . LYS A 1 57 ? 10.697 6.613 -6.557 1.00 0.00 57 LYS A CA 6
ATOM 9817 C C . LYS A 1 57 ? 9.173 6.308 -6.618 1.00 0.00 57 LYS A C 6
ATOM 9818 O O . LYS A 1 57 ? 8.354 7.103 -6.124 1.00 0.00 57 LYS A O 6
ATOM 9837 N N . LYS A 1 58 ? 8.802 5.160 -7.203 1.00 0.00 58 LYS A N 6
ATOM 9838 C CA . LYS A 1 58 ? 7.390 4.779 -7.413 1.00 0.00 58 LYS A CA 6
ATOM 9839 C C . LYS A 1 58 ? 6.900 3.913 -6.248 1.00 0.00 58 LYS A C 6
ATOM 9840 O O . LYS A 1 58 ? 7.426 2.827 -6.037 1.00 0.00 58 LYS A O 6
ATOM 9859 N N . VAL A 1 59 ? 5.909 4.409 -5.481 1.00 0.00 59 VAL A N 6
ATOM 9860 C CA . VAL A 1 59 ? 5.409 3.721 -4.270 1.00 0.00 59 VAL A CA 6
ATOM 9861 C C . VAL A 1 59 ? 3.892 3.472 -4.361 1.00 0.00 59 VAL A C 6
ATOM 9862 O O . VAL A 1 59 ? 3.142 4.343 -4.814 1.00 0.00 59 VAL A O 6
ATOM 9875 N N . LEU A 1 60 ? 3.467 2.270 -3.907 1.00 0.00 60 LEU A N 6
ATOM 9876 C CA . LEU A 1 60 ? 2.061 1.827 -3.944 1.00 0.00 60 LEU A CA 6
ATOM 9877 C C . LEU A 1 60 ? 1.562 1.447 -2.529 1.00 0.00 60 LEU A C 6
ATOM 9878 O O . LEU A 1 60 ? 1.907 0.387 -2.016 1.00 0.00 60 LEU A O 6
ATOM 9894 N N . LEU A 1 61 ? 0.727 2.301 -1.930 1.00 0.00 61 LEU A N 6
ATOM 9895 C CA . LEU A 1 61 ? 0.154 2.070 -0.585 1.00 0.00 61 LEU A CA 6
ATOM 9896 C C . LEU A 1 61 ? -1.068 1.127 -0.697 1.00 0.00 61 LEU A C 6
ATOM 9897 O O . LEU A 1 61 ? -2.162 1.570 -1.027 1.00 0.00 61 LEU A O 6
ATOM 9913 N N . HIS A 1 62 ? -0.877 -0.177 -0.446 1.00 0.00 62 HIS A N 6
ATOM 9914 C CA . HIS A 1 62 ? -1.972 -1.171 -0.559 1.00 0.00 62 HIS A CA 6
ATOM 9915 C C . HIS A 1 62 ? -2.660 -1.370 0.809 1.00 0.00 62 HIS A C 6
ATOM 9916 O O . HIS A 1 62 ? -1.991 -1.405 1.854 1.00 0.00 62 HIS A O 6
ATOM 9931 N N . CYS A 1 63 ? -3.994 -1.509 0.785 1.00 0.00 63 CYS A N 6
ATOM 9932 C CA . CYS A 1 63 ? -4.824 -1.749 1.999 1.00 0.00 63 CYS A CA 6
ATOM 9933 C C . CYS A 1 63 ? -5.602 -3.066 1.866 1.00 0.00 63 CYS A C 6
ATOM 9934 O O . CYS A 1 63 ? -5.738 -3.590 0.753 1.00 0.00 63 CYS A O 6
ATOM 9942 N N . ARG A 1 64 ? -6.031 -3.622 3.031 1.00 0.00 64 ARG A N 6
ATOM 9943 C CA . ARG A 1 64 ? -6.915 -4.815 3.121 1.00 0.00 64 ARG A CA 6
ATOM 9944 C C . ARG A 1 64 ? -8.088 -4.731 2.116 1.00 0.00 64 ARG A C 6
ATOM 9945 O O . ARG A 1 64 ? -8.375 -5.688 1.385 1.00 0.00 64 ARG A O 6
ATOM 9966 N N . ALA A 1 65 ? -8.749 -3.560 2.109 1.00 0.00 65 ALA A N 6
ATOM 9967 C CA . ALA A 1 65 ? -9.910 -3.278 1.246 1.00 0.00 65 ALA A CA 6
ATOM 9968 C C . ALA A 1 65 ? -9.576 -2.168 0.232 1.00 0.00 65 ALA A C 6
ATOM 9969 O O . ALA A 1 65 ? -9.789 -2.327 -0.974 1.00 0.00 65 ALA A O 6
ATOM 9976 N N . GLY A 1 66 ? -9.054 -1.038 0.747 1.00 0.00 66 GLY A N 6
ATOM 9977 C CA . GLY A 1 66 ? -8.669 0.102 -0.098 1.00 0.00 66 GLY A CA 6
ATOM 9978 C C . GLY A 1 66 ? -8.922 1.452 0.557 1.00 0.00 66 GLY A C 6
ATOM 9979 O O . GLY A 1 66 ? -8.478 2.485 0.041 1.00 0.00 66 GLY A O 6
ATOM 9983 N N . ARG A 1 67 ? -9.655 1.442 1.687 1.00 0.00 67 ARG A N 6
ATOM 9984 C CA . ARG A 1 67 ? -9.983 2.656 2.456 1.00 0.00 67 ARG A CA 6
ATOM 9985 C C . ARG A 1 67 ? -8.710 3.382 2.914 1.00 0.00 67 ARG A C 6
ATOM 9986 O O . ARG A 1 67 ? -8.530 4.563 2.624 1.00 0.00 67 ARG A O 6
ATOM 10007 N N . ARG A 1 68 ? -7.826 2.646 3.602 1.00 0.00 68 ARG A N 6
ATOM 10008 C CA . ARG A 1 68 ? -6.587 3.207 4.179 1.00 0.00 68 ARG A CA 6
ATOM 10009 C C . ARG A 1 68 ? -5.500 3.405 3.133 1.00 0.00 68 ARG A C 6
ATOM 10010 O O . ARG A 1 68 ? -4.540 4.119 3.376 1.00 0.00 68 ARG A O 6
ATOM 10031 N N . ALA A 1 69 ? -5.655 2.731 1.996 1.00 0.00 69 ALA A N 6
ATOM 10032 C CA . ALA A 1 69 ? -4.825 2.973 0.803 1.00 0.00 69 ALA A CA 6
ATOM 10033 C C . ALA A 1 69 ? -4.995 4.432 0.364 1.00 0.00 69 ALA A C 6
ATOM 10034 O O . ALA A 1 69 ? -4.022 5.194 0.280 1.00 0.00 69 ALA A O 6
ATOM 10041 N N . LEU A 1 70 ? -6.268 4.791 0.121 1.00 0.00 70 LEU A N 6
ATOM 10042 C CA . LEU A 1 70 ? -6.679 6.155 -0.216 1.00 0.00 70 LEU A CA 6
ATOM 10043 C C . LEU A 1 70 ? -6.292 7.122 0.917 1.00 0.00 70 LEU A C 6
ATOM 10044 O O . LEU A 1 70 ? -5.488 8.013 0.700 1.00 0.00 70 LEU A O 6
ATOM 10060 N N . ASP A 1 71 ? -6.818 6.853 2.125 1.00 0.00 71 ASP A N 6
ATOM 10061 C CA . ASP A 1 71 ? -6.709 7.722 3.330 1.00 0.00 71 ASP A CA 6
ATOM 10062 C C . ASP A 1 71 ? -5.259 8.149 3.639 1.00 0.00 71 ASP A C 6
ATOM 10063 O O . ASP A 1 71 ? -4.974 9.348 3.846 1.00 0.00 71 ASP A O 6
ATOM 10072 N N . ALA A 1 72 ? -4.358 7.157 3.649 1.00 0.00 72 ALA A N 6
ATOM 10073 C CA . ALA A 1 72 ? -2.921 7.368 3.890 1.00 0.00 72 ALA A CA 6
ATOM 10074 C C . ALA A 1 72 ? -2.310 8.253 2.791 1.00 0.00 72 ALA A C 6
ATOM 10075 O O . ALA A 1 72 ? -1.668 9.274 3.080 1.00 0.00 72 ALA A O 6
ATOM 10082 N N . ALA A 1 73 ? -2.561 7.870 1.524 1.00 0.00 73 ALA A N 6
ATOM 10083 C CA . ALA A 1 73 ? -2.037 8.592 0.356 1.00 0.00 73 ALA A CA 6
ATOM 10084 C C . ALA A 1 73 ? -2.597 10.024 0.278 1.00 0.00 73 ALA A C 6
ATOM 10085 O O . ALA A 1 73 ? -1.921 10.903 -0.250 1.00 0.00 73 ALA A O 6
ATOM 10092 N N . LYS A 1 74 ? -3.819 10.249 0.822 1.00 0.00 74 LYS A N 6
ATOM 10093 C CA . LYS A 1 74 ? -4.448 11.585 0.848 1.00 0.00 74 LYS A CA 6
ATOM 10094 C C . LYS A 1 74 ? -3.594 12.530 1.672 1.00 0.00 74 LYS A C 6
ATOM 10095 O O . LYS A 1 74 ? -3.130 13.542 1.153 1.00 0.00 74 LYS A O 6
ATOM 10114 N N . SER A 1 75 ? -3.339 12.136 2.934 1.00 0.00 75 SER A N 6
ATOM 10115 C CA . SER A 1 75 ? -2.538 12.923 3.890 1.00 0.00 75 SER A CA 6
ATOM 10116 C C . SER A 1 75 ? -1.153 13.293 3.295 1.00 0.00 75 SER A C 6
ATOM 10117 O O . SER A 1 75 ? -0.687 14.418 3.455 1.00 0.00 75 SER A O 6
ATOM 10125 N N . MET A 1 76 ? -0.548 12.341 2.556 1.00 0.00 76 MET A N 6
ATOM 10126 C CA . MET A 1 76 ? 0.793 12.510 1.946 1.00 0.00 76 MET A CA 6
ATOM 10127 C C . MET A 1 76 ? 0.777 13.408 0.693 1.00 0.00 76 MET A C 6
ATOM 10128 O O . MET A 1 76 ? 1.755 14.119 0.439 1.00 0.00 76 MET A O 6
ATOM 10142 N N . HIS A 1 77 ? -0.319 13.370 -0.084 1.00 0.00 77 HIS A N 6
ATOM 10143 C CA . HIS A 1 77 ? -0.529 14.310 -1.209 1.00 0.00 77 HIS A CA 6
ATOM 10144 C C . HIS A 1 77 ? -0.659 15.759 -0.691 1.00 0.00 77 HIS A C 6
ATOM 10145 O O . HIS A 1 77 ? -0.163 16.695 -1.328 1.00 0.00 77 HIS A O 6
ATOM 10160 N N . GLU A 1 78 ? -1.296 15.911 0.485 1.00 0.00 78 GLU A N 6
ATOM 10161 C CA . GLU A 1 78 ? -1.475 17.215 1.160 1.00 0.00 78 GLU A CA 6
ATOM 10162 C C . GLU A 1 78 ? -0.134 17.755 1.690 1.00 0.00 78 GLU A C 6
ATOM 10163 O O . GLU A 1 78 ? 0.061 18.973 1.791 1.00 0.00 78 GLU A O 6
ATOM 10175 N N . LEU A 1 79 ? 0.784 16.827 2.031 1.00 0.00 79 LEU A N 6
ATOM 10176 C CA . LEU A 1 79 ? 2.151 17.180 2.468 1.00 0.00 79 LEU A CA 6
ATOM 10177 C C . LEU A 1 79 ? 3.000 17.692 1.295 1.00 0.00 79 LEU A C 6
ATOM 10178 O O . LEU A 1 79 ? 3.929 18.479 1.496 1.00 0.00 79 LEU A O 6
ATOM 10194 N N . GLY A 1 80 ? 2.668 17.244 0.074 1.00 0.00 80 GLY A N 6
ATOM 10195 C CA . GLY A 1 80 ? 3.390 17.645 -1.137 1.00 0.00 80 GLY A CA 6
ATOM 10196 C C . GLY A 1 80 ? 3.870 16.458 -1.958 1.00 0.00 80 GLY A C 6
ATOM 10197 O O . GLY A 1 80 ? 4.268 16.636 -3.116 1.00 0.00 80 GLY A O 6
ATOM 10201 N N . TYR A 1 81 ? 3.846 15.240 -1.364 1.00 0.00 81 TYR A N 6
ATOM 10202 C CA . TYR A 1 81 ? 4.224 13.998 -2.084 1.00 0.00 81 TYR A CA 6
ATOM 10203 C C . TYR A 1 81 ? 3.105 13.616 -3.078 1.00 0.00 81 TYR A C 6
ATOM 10204 O O . TYR A 1 81 ? 2.016 14.193 -3.045 1.00 0.00 81 TYR A O 6
ATOM 10222 N N . THR A 1 82 ? 3.366 12.630 -3.956 1.00 0.00 82 THR A N 6
ATOM 10223 C CA . THR A 1 82 ? 2.338 12.070 -4.866 1.00 0.00 82 THR A CA 6
ATOM 10224 C C . THR A 1 82 ? 2.485 10.525 -4.985 1.00 0.00 82 THR A C 6
ATOM 10225 O O . THR A 1 82 ? 2.795 10.006 -6.066 1.00 0.00 82 THR A O 6
ATOM 10236 N N . PRO A 1 83 ? 2.282 9.748 -3.864 1.00 0.00 83 PRO A N 6
ATOM 10237 C CA . PRO A 1 83 ? 2.293 8.267 -3.922 1.00 0.00 83 PRO A CA 6
ATOM 10238 C C . PRO A 1 83 ? 0.999 7.690 -4.546 1.00 0.00 83 PRO A C 6
ATOM 10239 O O . PRO A 1 83 ? -0.074 8.313 -4.477 1.00 0.00 83 PRO A O 6
ATOM 10250 N N . TYR A 1 84 ? 1.123 6.501 -5.151 1.00 0.00 84 TYR A N 6
ATOM 10251 C CA . TYR A 1 84 ? -0.024 5.707 -5.631 1.00 0.00 84 TYR A CA 6
ATOM 10252 C C . TYR A 1 84 ? -0.568 4.862 -4.470 1.00 0.00 84 TYR A C 6
ATOM 10253 O O . TYR A 1 84 ? 0.025 4.832 -3.381 1.00 0.00 84 TYR A O 6
ATOM 10271 N N . TYR A 1 85 ? -1.692 4.177 -4.707 1.00 0.00 85 TYR A N 6
ATOM 10272 C CA . TYR A 1 85 ? -2.348 3.353 -3.689 1.00 0.00 85 TYR A CA 6
ATOM 10273 C C . TYR A 1 85 ? -3.238 2.296 -4.353 1.00 0.00 85 TYR A C 6
ATOM 10274 O O . TYR A 1 85 ? -3.841 2.551 -5.401 1.00 0.00 85 TYR A O 6
ATOM 10292 N N . LEU A 1 86 ? -3.294 1.106 -3.736 1.00 0.00 86 LEU A N 6
ATOM 10293 C CA . LEU A 1 86 ? -4.036 -0.043 -4.259 1.00 0.00 86 LEU A CA 6
ATOM 10294 C C . LEU A 1 86 ? -5.316 -0.242 -3.439 1.00 0.00 86 LEU A C 6
ATOM 10295 O O . LEU A 1 86 ? -5.269 -0.562 -2.227 1.00 0.00 86 LEU A O 6
ATOM 10311 N N . GLU A 1 87 ? -6.446 -0.069 -4.135 1.00 0.00 87 GLU A N 6
ATOM 10312 C CA . GLU A 1 87 ? -7.774 -0.399 -3.629 1.00 0.00 87 GLU A CA 6
ATOM 10313 C C . GLU A 1 87 ? -8.179 -1.765 -4.209 1.00 0.00 87 GLU A C 6
ATOM 10314 O O . GLU A 1 87 ? -8.516 -1.875 -5.398 1.00 0.00 87 GLU A O 6
ATOM 10326 N N . GLY A 1 88 ? -8.086 -2.800 -3.366 1.00 0.00 88 GLY A N 6
ATOM 10327 C CA . GLY A 1 88 ? -8.381 -4.174 -3.759 1.00 0.00 88 GLY A CA 6
ATOM 10328 C C . GLY A 1 88 ? -8.266 -5.126 -2.578 1.00 0.00 88 GLY A C 6
ATOM 10329 O O . GLY A 1 88 ? -7.598 -4.807 -1.579 1.00 0.00 88 GLY A O 6
ATOM 10333 N N . ASN A 1 89 ? -8.916 -6.298 -2.703 1.00 0.00 89 ASN A N 6
ATOM 10334 C CA . ASN A 1 89 ? -8.911 -7.344 -1.663 1.00 0.00 89 ASN A CA 6
ATOM 10335 C C . ASN A 1 89 ? -7.495 -7.936 -1.500 1.00 0.00 89 ASN A C 6
ATOM 10336 O O . ASN A 1 89 ? -6.955 -8.515 -2.444 1.00 0.00 89 ASN A O 6
ATOM 10347 N N . VAL A 1 90 ? -6.916 -7.793 -0.287 1.00 0.00 90 VAL A N 6
ATOM 10348 C CA . VAL A 1 90 ? -5.511 -8.151 -0.012 1.00 0.00 90 VAL A CA 6
ATOM 10349 C C . VAL A 1 90 ? -5.261 -9.670 -0.165 1.00 0.00 90 VAL A C 6
ATOM 10350 O O . VAL A 1 90 ? -4.226 -10.076 -0.677 1.00 0.00 90 VAL A O 6
ATOM 10363 N N . TYR A 1 91 ? -6.247 -10.494 0.237 1.00 0.00 91 TYR A N 6
ATOM 10364 C CA . TYR A 1 91 ? -6.168 -11.969 0.110 1.00 0.00 91 TYR A CA 6
ATOM 10365 C C . TYR A 1 91 ? -6.171 -12.382 -1.372 1.00 0.00 91 TYR A C 6
ATOM 10366 O O . TYR A 1 91 ? -5.499 -13.342 -1.765 1.00 0.00 91 TYR A O 6
ATOM 10384 N N . ASP A 1 92 ? -6.894 -11.597 -2.183 1.00 0.00 92 ASP A N 6
ATOM 10385 C CA . ASP A 1 92 ? -7.148 -11.898 -3.602 1.00 0.00 92 ASP A CA 6
ATOM 10386 C C . ASP A 1 92 ? -5.923 -11.616 -4.490 1.00 0.00 92 ASP A C 6
ATOM 10387 O O . ASP A 1 92 ? -5.941 -11.948 -5.669 1.00 0.00 92 ASP A O 6
ATOM 10396 N N . PHE A 1 93 ? -4.851 -11.027 -3.926 1.00 0.00 93 PHE A N 6
ATOM 10397 C CA . PHE A 1 93 ? -3.582 -10.814 -4.664 1.00 0.00 93 PHE A CA 6
ATOM 10398 C C . PHE A 1 93 ? -3.050 -12.163 -5.205 1.00 0.00 93 PHE A C 6
ATOM 10399 O O . PHE A 1 93 ? -2.689 -12.283 -6.378 1.00 0.00 93 PHE A O 6
ATOM 10416 N N . GLU A 1 94 ? -3.107 -13.175 -4.324 1.00 0.00 94 GLU A N 6
ATOM 10417 C CA . GLU A 1 94 ? -2.654 -14.551 -4.589 1.00 0.00 94 GLU A CA 6
ATOM 10418 C C . GLU A 1 94 ? -3.359 -15.199 -5.807 1.00 0.00 94 GLU A C 6
ATOM 10419 O O . GLU A 1 94 ? -2.689 -15.819 -6.639 1.00 0.00 94 GLU A O 6
ATOM 10431 N N . LYS A 1 95 ? -4.699 -15.043 -5.911 1.00 0.00 95 LYS A N 6
ATOM 10432 C CA . LYS A 1 95 ? -5.486 -15.659 -7.009 1.00 0.00 95 LYS A CA 6
ATOM 10433 C C . LYS A 1 95 ? -5.326 -14.893 -8.339 1.00 0.00 95 LYS A C 6
ATOM 10434 O O . LYS A 1 95 ? -5.542 -15.460 -9.414 1.00 0.00 95 LYS A O 6
ATOM 10453 N N . TYR A 1 96 ? -4.938 -13.604 -8.256 1.00 0.00 96 TYR A N 6
ATOM 10454 C CA . TYR A 1 96 ? -4.556 -12.797 -9.439 1.00 0.00 96 TYR A CA 6
ATOM 10455 C C . TYR A 1 96 ? -3.092 -13.082 -9.846 1.00 0.00 96 TYR A C 6
ATOM 10456 O O . TYR A 1 96 ? -2.645 -12.662 -10.917 1.00 0.00 96 TYR A O 6
ATOM 10474 N N . GLY A 1 97 ? -2.347 -13.781 -8.970 1.00 0.00 97 GLY A N 6
ATOM 10475 C CA . GLY A 1 97 ? -1.012 -14.293 -9.304 1.00 0.00 97 GLY A CA 6
ATOM 10476 C C . GLY A 1 97 ? 0.113 -13.432 -8.764 1.00 0.00 97 GLY A C 6
ATOM 10477 O O . GLY A 1 97 ? 1.184 -13.326 -9.382 1.00 0.00 97 GLY A O 6
ATOM 10481 N N . PHE A 1 98 ? -0.131 -12.821 -7.599 1.00 0.00 98 PHE A N 6
ATOM 10482 C CA . PHE A 1 98 ? 0.834 -11.956 -6.906 1.00 0.00 98 PHE A CA 6
ATOM 10483 C C . PHE A 1 98 ? 1.225 -12.620 -5.582 1.00 0.00 98 PHE A C 6
ATOM 10484 O O . PHE A 1 98 ? 0.380 -12.790 -4.691 1.00 0.00 98 PHE A O 6
ATOM 10501 N N . ARG A 1 99 ? 2.503 -13.036 -5.512 1.00 0.00 99 ARG A N 6
ATOM 10502 C CA . ARG A 1 99 ? 3.136 -13.675 -4.344 1.00 0.00 99 ARG A CA 6
ATOM 10503 C C . ARG A 1 99 ? 2.942 -12.838 -3.064 1.00 0.00 99 ARG A C 6
ATOM 10504 O O . ARG A 1 99 ? 3.125 -11.620 -3.077 1.00 0.00 99 ARG A O 6
ATOM 10525 N N . MET A 1 100 ? 2.544 -13.527 -1.978 1.00 0.00 100 MET A N 6
ATOM 10526 C CA . MET A 1 100 ? 2.375 -12.933 -0.636 1.00 0.00 100 MET A CA 6
ATOM 10527 C C . MET A 1 100 ? 2.888 -13.885 0.455 1.00 0.00 100 MET A C 6
ATOM 10528 O O . MET A 1 100 ? 2.767 -15.106 0.335 1.00 0.00 100 MET A O 6
ATOM 10542 N N . VAL A 1 101 ? 3.420 -13.294 1.536 1.00 0.00 101 VAL A N 6
ATOM 10543 C CA . VAL A 1 101 ? 3.914 -14.018 2.718 1.00 0.00 101 VAL A CA 6
ATOM 10544 C C . VAL A 1 101 ? 2.791 -14.108 3.772 1.00 0.00 101 VAL A C 6
ATOM 10545 O O . VAL A 1 101 ? 2.203 -13.088 4.141 1.00 0.00 101 VAL A O 6
ATOM 10558 N N . TYR A 1 102 ? 2.506 -15.335 4.227 1.00 0.00 102 TYR A N 6
ATOM 10559 C CA . TYR A 1 102 ? 1.514 -15.621 5.282 1.00 0.00 102 TYR A CA 6
ATOM 10560 C C . TYR A 1 102 ? 2.221 -16.125 6.552 1.00 0.00 102 TYR A C 6
ATOM 10561 O O . TYR A 1 102 ? 3.355 -16.629 6.478 1.00 0.00 102 TYR A O 6
ATOM 10579 N N . ASP A 1 103 ? 1.529 -15.986 7.704 1.00 0.00 103 ASP A N 6
ATOM 10580 C CA . ASP A 1 103 ? 1.975 -16.516 9.014 1.00 0.00 103 ASP A CA 6
ATOM 10581 C C . ASP A 1 103 ? 3.358 -15.980 9.421 1.00 0.00 103 ASP A C 6
ATOM 10582 O O . ASP A 1 103 ? 4.193 -16.727 9.933 1.00 0.00 103 ASP A O 6
ATOM 10591 N N . ASP A 1 104 ? 3.569 -14.673 9.200 1.00 0.00 104 ASP A N 6
ATOM 10592 C CA . ASP A 1 104 ? 4.785 -13.971 9.631 1.00 0.00 104 ASP A CA 6
ATOM 10593 C C . ASP A 1 104 ? 4.923 -14.029 11.162 1.00 0.00 104 ASP A C 6
ATOM 10594 O O . ASP A 1 104 ? 5.795 -14.725 11.679 1.00 0.00 104 ASP A O 6
ATOM 10603 N N . THR A 1 105 ? 3.995 -13.340 11.851 1.00 0.00 105 THR A N 6
ATOM 10604 C CA . THR A 1 105 ? 3.930 -13.183 13.325 1.00 0.00 105 THR A CA 6
ATOM 10605 C C . THR A 1 105 ? 5.244 -12.610 13.936 1.00 0.00 105 THR A C 6
ATOM 10606 O O . THR A 1 105 ? 5.316 -11.412 14.254 1.00 0.00 105 THR A O 6
ATOM 10617 N N . CYS A 1 106 ? 6.276 -13.454 14.061 1.00 0.00 106 CYS A N 6
ATOM 10618 C CA . CYS A 1 106 ? 7.623 -13.039 14.499 1.00 0.00 106 CYS A CA 6
ATOM 10619 C C . CYS A 1 106 ? 8.562 -13.065 13.274 1.00 0.00 106 CYS A C 6
ATOM 10620 O O . CYS A 1 106 ? 9.741 -13.427 13.382 1.00 0.00 106 CYS A O 6
ATOM 10628 N N . ASP A 1 107 ? 8.002 -12.623 12.116 1.00 0.00 107 ASP A N 6
ATOM 10629 C CA . ASP A 1 107 ? 8.583 -12.797 10.757 1.00 0.00 107 ASP A CA 6
ATOM 10630 C C . ASP A 1 107 ? 8.615 -14.290 10.370 1.00 0.00 107 ASP A C 6
ATOM 10631 O O . ASP A 1 107 ? 8.863 -15.157 11.213 1.00 0.00 107 ASP A O 6
ATOM 10640 N N . LYS A 1 108 ? 8.337 -14.596 9.099 1.00 0.00 108 LYS A N 6
ATOM 10641 C CA . LYS A 1 108 ? 8.320 -15.976 8.618 1.00 0.00 108 LYS A CA 6
ATOM 10642 C C . LYS A 1 108 ? 9.749 -16.373 8.189 1.00 0.00 108 LYS A C 6
ATOM 10643 O O . LYS A 1 108 ? 10.263 -15.871 7.190 1.00 0.00 108 LYS A O 6
ATOM 10662 N N . LYS A 1 109 ? 10.399 -17.227 8.990 1.00 0.00 109 LYS A N 6
ATOM 10663 C CA . LYS A 1 109 ? 11.774 -17.713 8.719 1.00 0.00 109 LYS A CA 6
ATOM 10664 C C . LYS A 1 109 ? 11.930 -19.176 9.182 1.00 0.00 109 LYS A C 6
ATOM 10665 O O . LYS A 1 109 ? 12.646 -19.965 8.556 1.00 0.00 109 LYS A O 6
ATOM 10684 N N . ASN A 1 110 ? 11.241 -19.522 10.282 1.00 0.00 110 ASN A N 6
ATOM 10685 C CA . ASN A 1 110 ? 11.295 -20.853 10.904 1.00 0.00 110 ASN A CA 6
ATOM 10686 C C . ASN A 1 110 ? 10.024 -21.043 11.772 1.00 0.00 110 ASN A C 6
ATOM 10687 O O . ASN A 1 110 ? 9.085 -21.737 11.315 1.00 0.00 110 ASN A O 6
ATOM 10699 N N . MET A 1 1 ? -6.886 15.342 -6.079 1.00 0.00 1 MET A N 7
ATOM 10700 C CA . MET A 1 1 ? -5.589 15.111 -6.756 1.00 0.00 1 MET A CA 7
ATOM 10701 C C . MET A 1 1 ? -5.330 13.602 -6.967 1.00 0.00 1 MET A C 7
ATOM 10702 O O . MET A 1 1 ? -5.115 13.158 -8.098 1.00 0.00 1 MET A O 7
ATOM 10718 N N . LEU A 1 2 ? -5.360 12.806 -5.873 1.00 0.00 2 LEU A N 7
ATOM 10719 C CA . LEU A 1 2 ? -4.889 11.396 -5.911 1.00 0.00 2 LEU A CA 7
ATOM 10720 C C . LEU A 1 2 ? -5.930 10.418 -6.483 1.00 0.00 2 LEU A C 7
ATOM 10721 O O . LEU A 1 2 ? -5.661 9.213 -6.556 1.00 0.00 2 LEU A O 7
ATOM 10737 N N . GLU A 1 3 ? -7.109 10.922 -6.892 1.00 0.00 3 GLU A N 7
ATOM 10738 C CA . GLU A 1 3 ? -8.126 10.087 -7.573 1.00 0.00 3 GLU A CA 7
ATOM 10739 C C . GLU A 1 3 ? -7.586 9.559 -8.938 1.00 0.00 3 GLU A C 7
ATOM 10740 O O . GLU A 1 3 ? -8.095 8.581 -9.492 1.00 0.00 3 GLU A O 7
ATOM 10752 N N . ASP A 1 4 ? -6.544 10.235 -9.461 1.00 0.00 4 ASP A N 7
ATOM 10753 C CA . ASP A 1 4 ? -5.825 9.831 -10.690 1.00 0.00 4 ASP A CA 7
ATOM 10754 C C . ASP A 1 4 ? -4.706 8.811 -10.377 1.00 0.00 4 ASP A C 7
ATOM 10755 O O . ASP A 1 4 ? -4.210 8.127 -11.272 1.00 0.00 4 ASP A O 7
ATOM 10764 N N . TYR A 1 5 ? -4.320 8.729 -9.093 1.00 0.00 5 TYR A N 7
ATOM 10765 C CA . TYR A 1 5 ? -3.264 7.815 -8.591 1.00 0.00 5 TYR A CA 7
ATOM 10766 C C . TYR A 1 5 ? -3.880 6.515 -8.023 1.00 0.00 5 TYR A C 7
ATOM 10767 O O . TYR A 1 5 ? -3.180 5.699 -7.398 1.00 0.00 5 TYR A O 7
ATOM 10785 N N . ALA A 1 6 ? -5.195 6.342 -8.247 1.00 0.00 6 ALA A N 7
ATOM 10786 C CA . ALA A 1 6 ? -5.947 5.159 -7.814 1.00 0.00 6 ALA A CA 7
ATOM 10787 C C . ALA A 1 6 ? -5.713 4.002 -8.784 1.00 0.00 6 ALA A C 7
ATOM 10788 O O . ALA A 1 6 ? -6.075 4.094 -9.960 1.00 0.00 6 ALA A O 7
ATOM 10795 N N . ILE A 1 7 ? -5.081 2.930 -8.296 1.00 0.00 7 ILE A N 7
ATOM 10796 C CA . ILE A 1 7 ? -4.858 1.701 -9.071 1.00 0.00 7 ILE A CA 7
ATOM 10797 C C . ILE A 1 7 ? -5.748 0.588 -8.488 1.00 0.00 7 ILE A C 7
ATOM 10798 O O . ILE A 1 7 ? -5.923 0.504 -7.262 1.00 0.00 7 ILE A O 7
ATOM 10814 N N . SER A 1 8 ? -6.345 -0.226 -9.368 1.00 0.00 8 SER A N 7
ATOM 10815 C CA . SER A 1 8 ? -7.183 -1.376 -8.978 1.00 0.00 8 SER A CA 7
ATOM 10816 C C . SER A 1 8 ? -6.371 -2.684 -9.063 1.00 0.00 8 SER A C 7
ATOM 10817 O O . SER A 1 8 ? -5.391 -2.756 -9.809 1.00 0.00 8 SER A O 7
ATOM 10825 N N . LEU A 1 9 ? -6.786 -3.709 -8.295 1.00 0.00 9 LEU A N 7
ATOM 10826 C CA . LEU A 1 9 ? -6.146 -5.047 -8.306 1.00 0.00 9 LEU A CA 7
ATOM 10827 C C . LEU A 1 9 ? -6.218 -5.714 -9.709 1.00 0.00 9 LEU A C 7
ATOM 10828 O O . LEU A 1 9 ? -5.291 -6.432 -10.114 1.00 0.00 9 LEU A O 7
ATOM 10844 N N . GLU A 1 10 ? -7.295 -5.423 -10.453 1.00 0.00 10 GLU A N 7
ATOM 10845 C CA . GLU A 1 10 ? -7.522 -5.978 -11.808 1.00 0.00 10 GLU A CA 7
ATOM 10846 C C . GLU A 1 10 ? -6.469 -5.491 -12.833 1.00 0.00 10 GLU A C 7
ATOM 10847 O O . GLU A 1 10 ? -6.253 -6.137 -13.864 1.00 0.00 10 GLU A O 7
ATOM 10859 N N . GLU A 1 11 ? -5.806 -4.363 -12.536 1.00 0.00 11 GLU A N 7
ATOM 10860 C CA . GLU A 1 11 ? -4.885 -3.691 -13.481 1.00 0.00 11 GLU A CA 7
ATOM 10861 C C . GLU A 1 11 ? -3.472 -3.521 -12.890 1.00 0.00 11 GLU A C 7
ATOM 10862 O O . GLU A 1 11 ? -2.571 -3.034 -13.582 1.00 0.00 11 GLU A O 7
ATOM 10874 N N . VAL A 1 12 ? -3.270 -3.925 -11.625 1.00 0.00 12 VAL A N 7
ATOM 10875 C CA . VAL A 1 12 ? -2.024 -3.617 -10.892 1.00 0.00 12 VAL A CA 7
ATOM 10876 C C . VAL A 1 12 ? -0.873 -4.579 -11.258 1.00 0.00 12 VAL A C 7
ATOM 10877 O O . VAL A 1 12 ? -1.099 -5.716 -11.688 1.00 0.00 12 VAL A O 7
ATOM 10890 N N . ASN A 1 13 ? 0.355 -4.072 -11.102 1.00 0.00 13 ASN A N 7
ATOM 10891 C CA . ASN A 1 13 ? 1.593 -4.858 -11.115 1.00 0.00 13 ASN A CA 7
ATOM 10892 C C . ASN A 1 13 ? 2.371 -4.500 -9.840 1.00 0.00 13 ASN A C 7
ATOM 10893 O O . ASN A 1 13 ? 3.083 -3.505 -9.827 1.00 0.00 13 ASN A O 7
ATOM 10904 N N . PHE A 1 14 ? 2.182 -5.274 -8.748 1.00 0.00 14 PHE A N 7
ATOM 10905 C CA . PHE A 1 14 ? 2.853 -4.997 -7.448 1.00 0.00 14 PHE A CA 7
ATOM 10906 C C . PHE A 1 14 ? 4.390 -4.994 -7.589 1.00 0.00 14 PHE A C 7
ATOM 10907 O O . PHE A 1 14 ? 5.078 -4.209 -6.940 1.00 0.00 14 PHE A O 7
ATOM 10924 N N . ASN A 1 15 ? 4.896 -5.843 -8.491 1.00 0.00 15 ASN A N 7
ATOM 10925 C CA . ASN A 1 15 ? 6.343 -5.992 -8.755 1.00 0.00 15 ASN A CA 7
ATOM 10926 C C . ASN A 1 15 ? 6.941 -4.747 -9.464 1.00 0.00 15 ASN A C 7
ATOM 10927 O O . ASN A 1 15 ? 8.165 -4.619 -9.574 1.00 0.00 15 ASN A O 7
ATOM 10938 N N . ASP A 1 16 ? 6.057 -3.843 -9.933 1.00 0.00 16 ASP A N 7
ATOM 10939 C CA . ASP A 1 16 ? 6.437 -2.591 -10.632 1.00 0.00 16 ASP A CA 7
ATOM 10940 C C . ASP A 1 16 ? 6.713 -1.461 -9.623 1.00 0.00 16 ASP A C 7
ATOM 10941 O O . ASP A 1 16 ? 7.563 -0.599 -9.863 1.00 0.00 16 ASP A O 7
ATOM 10950 N N . PHE A 1 17 ? 5.995 -1.480 -8.480 1.00 0.00 17 PHE A N 7
ATOM 10951 C CA . PHE A 1 17 ? 6.073 -0.406 -7.460 1.00 0.00 17 PHE A CA 7
ATOM 10952 C C . PHE A 1 17 ? 6.715 -0.961 -6.183 1.00 0.00 17 PHE A C 7
ATOM 10953 O O . PHE A 1 17 ? 6.646 -2.170 -5.917 1.00 0.00 17 PHE A O 7
ATOM 10970 N N . ILE A 1 18 ? 7.348 -0.082 -5.401 1.00 0.00 18 ILE A N 7
ATOM 10971 C CA . ILE A 1 18 ? 7.753 -0.395 -4.028 1.00 0.00 18 ILE A CA 7
ATOM 10972 C C . ILE A 1 18 ? 6.492 -0.294 -3.160 1.00 0.00 18 ILE A C 7
ATOM 10973 O O . ILE A 1 18 ? 6.034 0.808 -2.836 1.00 0.00 18 ILE A O 7
ATOM 10989 N N . VAL A 1 19 ? 5.922 -1.452 -2.815 1.00 0.00 19 VAL A N 7
ATOM 10990 C CA . VAL A 1 19 ? 4.593 -1.525 -2.202 1.00 0.00 19 VAL A CA 7
ATOM 10991 C C . VAL A 1 19 ? 4.725 -1.239 -0.699 1.00 0.00 19 VAL A C 7
ATOM 10992 O O . VAL A 1 19 ? 5.806 -1.406 -0.130 1.00 0.00 19 VAL A O 7
ATOM 11005 N N . VAL A 1 20 ? 3.643 -0.751 -0.085 1.00 0.00 20 VAL A N 7
ATOM 11006 C CA . VAL A 1 20 ? 3.561 -0.505 1.364 1.00 0.00 20 VAL A CA 7
ATOM 11007 C C . VAL A 1 20 ? 2.258 -1.108 1.892 1.00 0.00 20 VAL A C 7
ATOM 11008 O O . VAL A 1 20 ? 1.181 -0.789 1.384 1.00 0.00 20 VAL A O 7
ATOM 11021 N N . ASP A 1 21 ? 2.361 -1.992 2.895 1.00 0.00 21 ASP A N 7
ATOM 11022 C CA . ASP A 1 21 ? 1.189 -2.492 3.625 1.00 0.00 21 ASP A CA 7
ATOM 11023 C C . ASP A 1 21 ? 0.783 -1.399 4.618 1.00 0.00 21 ASP A C 7
ATOM 11024 O O . ASP A 1 21 ? 1.464 -1.237 5.630 1.00 0.00 21 ASP A O 7
ATOM 11033 N N . VAL A 1 22 ? -0.289 -0.631 4.294 1.00 0.00 22 VAL A N 7
ATOM 11034 C CA . VAL A 1 22 ? -0.774 0.482 5.144 1.00 0.00 22 VAL A CA 7
ATOM 11035 C C . VAL A 1 22 ? -1.906 -0.002 6.046 1.00 0.00 22 VAL A C 7
ATOM 11036 O O . VAL A 1 22 ? -3.100 0.173 5.750 1.00 0.00 22 VAL A O 7
ATOM 11049 N N . ARG A 1 23 ? -1.523 -0.625 7.160 1.00 0.00 23 ARG A N 7
ATOM 11050 C CA . ARG A 1 23 ? -2.481 -1.197 8.117 1.00 0.00 23 ARG A CA 7
ATOM 11051 C C . ARG A 1 23 ? -1.860 -1.148 9.526 1.00 0.00 23 ARG A C 7
ATOM 11052 O O . ARG A 1 23 ? -1.982 -0.116 10.198 1.00 0.00 23 ARG A O 7
ATOM 11073 N N . GLU A 1 24 ? -1.151 -2.229 9.937 1.00 0.00 24 GLU A N 7
ATOM 11074 C CA . GLU A 1 24 ? -0.458 -2.334 11.255 1.00 0.00 24 GLU A CA 7
ATOM 11075 C C . GLU A 1 24 ? 0.634 -3.423 11.192 1.00 0.00 24 GLU A C 7
ATOM 11076 O O . GLU A 1 24 ? 0.800 -4.090 10.162 1.00 0.00 24 GLU A O 7
ATOM 11088 N N . LEU A 1 25 ? 1.370 -3.597 12.316 1.00 0.00 25 LEU A N 7
ATOM 11089 C CA . LEU A 1 25 ? 2.283 -4.744 12.517 1.00 0.00 25 LEU A CA 7
ATOM 11090 C C . LEU A 1 25 ? 1.472 -6.052 12.574 1.00 0.00 25 LEU A C 7
ATOM 11091 O O . LEU A 1 25 ? 1.827 -7.023 11.917 1.00 0.00 25 LEU A O 7
ATOM 11107 N N . ASP A 1 26 ? 0.363 -6.026 13.333 1.00 0.00 26 ASP A N 7
ATOM 11108 C CA . ASP A 1 26 ? -0.566 -7.174 13.496 1.00 0.00 26 ASP A CA 7
ATOM 11109 C C . ASP A 1 26 ? -1.059 -7.693 12.130 1.00 0.00 26 ASP A C 7
ATOM 11110 O O . ASP A 1 26 ? -1.178 -8.906 11.898 1.00 0.00 26 ASP A O 7
ATOM 11119 N N . GLU A 1 27 ? -1.261 -6.730 11.230 1.00 0.00 27 GLU A N 7
ATOM 11120 C CA . GLU A 1 27 ? -1.791 -6.952 9.887 1.00 0.00 27 GLU A CA 7
ATOM 11121 C C . GLU A 1 27 ? -0.695 -7.448 8.915 1.00 0.00 27 GLU A C 7
ATOM 11122 O O . GLU A 1 27 ? -0.976 -8.170 7.954 1.00 0.00 27 GLU A O 7
ATOM 11134 N N . TYR A 1 28 ? 0.553 -7.037 9.177 1.00 0.00 28 TYR A N 7
ATOM 11135 C CA . TYR A 1 28 ? 1.743 -7.535 8.468 1.00 0.00 28 TYR A CA 7
ATOM 11136 C C . TYR A 1 28 ? 1.947 -9.037 8.770 1.00 0.00 28 TYR A C 7
ATOM 11137 O O . TYR A 1 28 ? 2.213 -9.842 7.861 1.00 0.00 28 TYR A O 7
ATOM 11155 N N . GLU A 1 29 ? 1.794 -9.384 10.062 1.00 0.00 29 GLU A N 7
ATOM 11156 C CA . GLU A 1 29 ? 2.077 -10.730 10.590 1.00 0.00 29 GLU A CA 7
ATOM 11157 C C . GLU A 1 29 ? 1.096 -11.780 10.035 1.00 0.00 29 GLU A C 7
ATOM 11158 O O . GLU A 1 29 ? 1.530 -12.858 9.615 1.00 0.00 29 GLU A O 7
ATOM 11170 N N . GLU A 1 30 ? -0.222 -11.454 10.040 1.00 0.00 30 GLU A N 7
ATOM 11171 C CA . GLU A 1 30 ? -1.276 -12.377 9.550 1.00 0.00 30 GLU A CA 7
ATOM 11172 C C . GLU A 1 30 ? -1.025 -12.788 8.071 1.00 0.00 30 GLU A C 7
ATOM 11173 O O . GLU A 1 30 ? -0.972 -13.987 7.758 1.00 0.00 30 GLU A O 7
ATOM 11185 N N . LEU A 1 31 ? -0.811 -11.777 7.199 1.00 0.00 31 LEU A N 7
ATOM 11186 C CA . LEU A 1 31 ? -0.448 -11.962 5.777 1.00 0.00 31 LEU A CA 7
ATOM 11187 C C . LEU A 1 31 ? -0.154 -10.601 5.136 1.00 0.00 31 LEU A C 7
ATOM 11188 O O . LEU A 1 31 ? -0.784 -9.596 5.484 1.00 0.00 31 LEU A O 7
ATOM 11204 N N . HIS A 1 32 ? 0.784 -10.587 4.183 1.00 0.00 32 HIS A N 7
ATOM 11205 C CA . HIS A 1 32 ? 1.197 -9.361 3.479 1.00 0.00 32 HIS A CA 7
ATOM 11206 C C . HIS A 1 32 ? 1.957 -9.740 2.197 1.00 0.00 32 HIS A C 7
ATOM 11207 O O . HIS A 1 32 ? 2.433 -10.869 2.067 1.00 0.00 32 HIS A O 7
ATOM 11222 N N . LEU A 1 33 ? 2.073 -8.781 1.269 1.00 0.00 33 LEU A N 7
ATOM 11223 C CA . LEU A 1 33 ? 2.912 -8.926 0.059 1.00 0.00 33 LEU A CA 7
ATOM 11224 C C . LEU A 1 33 ? 4.404 -8.895 0.434 1.00 0.00 33 LEU A C 7
ATOM 11225 O O . LEU A 1 33 ? 4.784 -8.118 1.306 1.00 0.00 33 LEU A O 7
ATOM 11241 N N . PRO A 1 34 ? 5.277 -9.694 -0.245 1.00 0.00 34 PRO A N 7
ATOM 11242 C CA . PRO A 1 34 ? 6.726 -9.723 0.061 1.00 0.00 34 PRO A CA 7
ATOM 11243 C C . PRO A 1 34 ? 7.409 -8.370 -0.295 1.00 0.00 34 PRO A C 7
ATOM 11244 O O . PRO A 1 34 ? 8.409 -7.988 0.315 1.00 0.00 34 PRO A O 7
ATOM 11255 N N . ASN A 1 35 ? 6.801 -7.642 -1.265 1.00 0.00 35 ASN A N 7
ATOM 11256 C CA . ASN A 1 35 ? 7.273 -6.318 -1.741 1.00 0.00 35 ASN A CA 7
ATOM 11257 C C . ASN A 1 35 ? 6.653 -5.166 -0.917 1.00 0.00 35 ASN A C 7
ATOM 11258 O O . ASN A 1 35 ? 6.938 -3.981 -1.184 1.00 0.00 35 ASN A O 7
ATOM 11269 N N . ALA A 1 36 ? 5.782 -5.517 0.050 1.00 0.00 36 ALA A N 7
ATOM 11270 C CA . ALA A 1 36 ? 5.115 -4.540 0.933 1.00 0.00 36 ALA A CA 7
ATOM 11271 C C . ALA A 1 36 ? 6.029 -4.124 2.102 1.00 0.00 36 ALA A C 7
ATOM 11272 O O . ALA A 1 36 ? 6.611 -4.973 2.789 1.00 0.00 36 ALA A O 7
ATOM 11279 N N . THR A 1 37 ? 6.140 -2.803 2.293 1.00 0.00 37 THR A N 7
ATOM 11280 C CA . THR A 1 37 ? 6.862 -2.172 3.398 1.00 0.00 37 THR A CA 7
ATOM 11281 C C . THR A 1 37 ? 5.903 -2.033 4.588 1.00 0.00 37 THR A C 7
ATOM 11282 O O . THR A 1 37 ? 4.750 -1.618 4.406 1.00 0.00 37 THR A O 7
ATOM 11293 N N . LEU A 1 38 ? 6.362 -2.395 5.793 1.00 0.00 38 LEU A N 7
ATOM 11294 C CA . LEU A 1 38 ? 5.536 -2.315 7.003 1.00 0.00 38 LEU A CA 7
ATOM 11295 C C . LEU A 1 38 ? 5.432 -0.843 7.433 1.00 0.00 38 LEU A C 7
ATOM 11296 O O . LEU A 1 38 ? 6.393 -0.286 7.993 1.00 0.00 38 LEU A O 7
ATOM 11312 N N . ILE A 1 39 ? 4.280 -0.219 7.142 1.00 0.00 39 ILE A N 7
ATOM 11313 C CA . ILE A 1 39 ? 3.916 1.084 7.715 1.00 0.00 39 ILE A CA 7
ATOM 11314 C C . ILE A 1 39 ? 2.437 1.054 8.095 1.00 0.00 39 ILE A C 7
ATOM 11315 O O . ILE A 1 39 ? 1.578 0.659 7.307 1.00 0.00 39 ILE A O 7
ATOM 11331 N N . SER A 1 40 ? 2.140 1.494 9.299 1.00 0.00 40 SER A N 7
ATOM 11332 C CA . SER A 1 40 ? 0.765 1.624 9.750 1.00 0.00 40 SER A CA 7
ATOM 11333 C C . SER A 1 40 ? 0.155 2.875 9.094 1.00 0.00 40 SER A C 7
ATOM 11334 O O . SER A 1 40 ? 0.807 3.924 9.049 1.00 0.00 40 SER A O 7
ATOM 11342 N N . VAL A 1 41 ? -1.078 2.739 8.557 1.00 0.00 41 VAL A N 7
ATOM 11343 C CA . VAL A 1 41 ? -1.864 3.873 8.013 1.00 0.00 41 VAL A CA 7
ATOM 11344 C C . VAL A 1 41 ? -2.005 5.007 9.068 1.00 0.00 41 VAL A C 7
ATOM 11345 O O . VAL A 1 41 ? -2.157 6.176 8.716 1.00 0.00 41 VAL A O 7
ATOM 11358 N N . ASN A 1 42 ? -1.908 4.611 10.357 1.00 0.00 42 ASN A N 7
ATOM 11359 C CA . ASN A 1 42 ? -1.929 5.508 11.526 1.00 0.00 42 ASN A CA 7
ATOM 11360 C C . ASN A 1 42 ? -0.734 6.495 11.505 1.00 0.00 42 ASN A C 7
ATOM 11361 O O . ASN A 1 42 ? -0.890 7.677 11.820 1.00 0.00 42 ASN A O 7
ATOM 11372 N N . ASP A 1 43 ? 0.454 5.976 11.126 1.00 0.00 43 ASP A N 7
ATOM 11373 C CA . ASP A 1 43 ? 1.713 6.748 11.082 1.00 0.00 43 ASP A CA 7
ATOM 11374 C C . ASP A 1 43 ? 1.852 7.487 9.743 1.00 0.00 43 ASP A C 7
ATOM 11375 O O . ASP A 1 43 ? 2.418 6.951 8.781 1.00 0.00 43 ASP A O 7
ATOM 11384 N N . GLN A 1 44 ? 1.311 8.714 9.683 1.00 0.00 44 GLN A N 7
ATOM 11385 C CA . GLN A 1 44 ? 1.560 9.637 8.560 1.00 0.00 44 GLN A CA 7
ATOM 11386 C C . GLN A 1 44 ? 3.036 10.063 8.534 1.00 0.00 44 GLN A C 7
ATOM 11387 O O . GLN A 1 44 ? 3.585 10.331 7.476 1.00 0.00 44 GLN A O 7
ATOM 11401 N N . GLU A 1 45 ? 3.645 10.134 9.721 1.00 0.00 45 GLU A N 7
ATOM 11402 C CA . GLU A 1 45 ? 5.045 10.555 9.892 1.00 0.00 45 GLU A CA 7
ATOM 11403 C C . GLU A 1 45 ? 6.043 9.530 9.301 1.00 0.00 45 GLU A C 7
ATOM 11404 O O . GLU A 1 45 ? 7.081 9.910 8.765 1.00 0.00 45 GLU A O 7
ATOM 11416 N N . LYS A 1 46 ? 5.703 8.233 9.398 1.00 0.00 46 LYS A N 7
ATOM 11417 C CA . LYS A 1 46 ? 6.525 7.132 8.839 1.00 0.00 46 LYS A CA 7
ATOM 11418 C C . LYS A 1 46 ? 6.288 7.008 7.320 1.00 0.00 46 LYS A C 7
ATOM 11419 O O . LYS A 1 46 ? 7.221 6.733 6.558 1.00 0.00 46 LYS A O 7
ATOM 11438 N N . LEU A 1 47 ? 5.030 7.221 6.897 1.00 0.00 47 LEU A N 7
ATOM 11439 C CA . LEU A 1 47 ? 4.652 7.307 5.472 1.00 0.00 47 LEU A CA 7
ATOM 11440 C C . LEU A 1 47 ? 5.409 8.454 4.762 1.00 0.00 47 LEU A C 7
ATOM 11441 O O . LEU A 1 47 ? 5.950 8.280 3.659 1.00 0.00 47 LEU A O 7
ATOM 11457 N N . ALA A 1 48 ? 5.461 9.610 5.447 1.00 0.00 48 ALA A N 7
ATOM 11458 C CA . ALA A 1 48 ? 6.125 10.825 4.961 1.00 0.00 48 ALA A CA 7
ATOM 11459 C C . ALA A 1 48 ? 7.634 10.633 4.930 1.00 0.00 48 ALA A C 7
ATOM 11460 O O . ALA A 1 48 ? 8.280 11.062 3.985 1.00 0.00 48 ALA A O 7
ATOM 11467 N N . ASP A 1 49 ? 8.173 9.967 5.976 1.00 0.00 49 ASP A N 7
ATOM 11468 C CA . ASP A 1 49 ? 9.616 9.667 6.088 1.00 0.00 49 ASP A CA 7
ATOM 11469 C C . ASP A 1 49 ? 10.077 8.800 4.916 1.00 0.00 49 ASP A C 7
ATOM 11470 O O . ASP A 1 49 ? 11.109 9.079 4.318 1.00 0.00 49 ASP A O 7
ATOM 11479 N N . PHE A 1 50 ? 9.273 7.773 4.592 1.00 0.00 50 PHE A N 7
ATOM 11480 C CA . PHE A 1 50 ? 9.565 6.819 3.505 1.00 0.00 50 PHE A CA 7
ATOM 11481 C C . PHE A 1 50 ? 9.690 7.560 2.153 1.00 0.00 50 PHE A C 7
ATOM 11482 O O . PHE A 1 50 ? 10.575 7.269 1.336 1.00 0.00 50 PHE A O 7
ATOM 11499 N N . LEU A 1 51 ? 8.790 8.534 1.963 1.00 0.00 51 LEU A N 7
ATOM 11500 C CA . LEU A 1 51 ? 8.755 9.407 0.771 1.00 0.00 51 LEU A CA 7
ATOM 11501 C C . LEU A 1 51 ? 9.774 10.566 0.861 1.00 0.00 51 LEU A C 7
ATOM 11502 O O . LEU A 1 51 ? 10.080 11.197 -0.145 1.00 0.00 51 LEU A O 7
ATOM 11518 N N . SER A 1 52 ? 10.233 10.886 2.079 1.00 0.00 52 SER A N 7
ATOM 11519 C CA . SER A 1 52 ? 11.264 11.920 2.306 1.00 0.00 52 SER A CA 7
ATOM 11520 C C . SER A 1 52 ? 12.667 11.352 2.012 1.00 0.00 52 SER A C 7
ATOM 11521 O O . SER A 1 52 ? 13.577 12.104 1.649 1.00 0.00 52 SER A O 7
ATOM 11529 N N . GLN A 1 53 ? 12.826 10.014 2.166 1.00 0.00 53 GLN A N 7
ATOM 11530 C CA . GLN A 1 53 ? 14.086 9.298 1.843 1.00 0.00 53 GLN A CA 7
ATOM 11531 C C . GLN A 1 53 ? 14.424 9.443 0.339 1.00 0.00 53 GLN A C 7
ATOM 11532 O O . GLN A 1 53 ? 15.587 9.565 -0.041 1.00 0.00 53 GLN A O 7
ATOM 11546 N N . HIS A 1 54 ? 13.358 9.428 -0.478 1.00 0.00 54 HIS A N 7
ATOM 11547 C CA . HIS A 1 54 ? 13.371 9.569 -1.942 1.00 0.00 54 HIS A CA 7
ATOM 11548 C C . HIS A 1 54 ? 11.956 9.993 -2.317 1.00 0.00 54 HIS A C 7
ATOM 11549 O O . HIS A 1 54 ? 11.019 9.292 -1.991 1.00 0.00 54 HIS A O 7
ATOM 11564 N N . LYS A 1 55 ? 11.782 11.175 -2.887 1.00 0.00 55 LYS A N 7
ATOM 11565 C CA . LYS A 1 55 ? 10.465 11.594 -3.419 1.00 0.00 55 LYS A CA 7
ATOM 11566 C C . LYS A 1 55 ? 10.200 10.935 -4.782 1.00 0.00 55 LYS A C 7
ATOM 11567 O O . LYS A 1 55 ? 9.062 10.562 -5.097 1.00 0.00 55 LYS A O 7
ATOM 11586 N N . ASP A 1 56 ? 11.271 10.782 -5.569 1.00 0.00 56 ASP A N 7
ATOM 11587 C CA . ASP A 1 56 ? 11.218 10.154 -6.898 1.00 0.00 56 ASP A CA 7
ATOM 11588 C C . ASP A 1 56 ? 11.413 8.631 -6.779 1.00 0.00 56 ASP A C 7
ATOM 11589 O O . ASP A 1 56 ? 12.527 8.118 -6.931 1.00 0.00 56 ASP A O 7
ATOM 11598 N N . LYS A 1 57 ? 10.325 7.936 -6.421 1.00 0.00 57 LYS A N 7
ATOM 11599 C CA . LYS A 1 57 ? 10.192 6.477 -6.588 1.00 0.00 57 LYS A CA 7
ATOM 11600 C C . LYS A 1 57 ? 8.697 6.105 -6.563 1.00 0.00 57 LYS A C 7
ATOM 11601 O O . LYS A 1 57 ? 7.884 6.791 -5.915 1.00 0.00 57 LYS A O 7
ATOM 11620 N N . LYS A 1 58 ? 8.346 5.026 -7.270 1.00 0.00 58 LYS A N 7
ATOM 11621 C CA . LYS A 1 58 ? 6.966 4.523 -7.347 1.00 0.00 58 LYS A CA 7
ATOM 11622 C C . LYS A 1 58 ? 6.633 3.746 -6.083 1.00 0.00 58 LYS A C 7
ATOM 11623 O O . LYS A 1 58 ? 7.295 2.761 -5.768 1.00 0.00 58 LYS A O 7
ATOM 11642 N N . VAL A 1 59 ? 5.629 4.228 -5.338 1.00 0.00 59 VAL A N 7
ATOM 11643 C CA . VAL A 1 59 ? 5.178 3.594 -4.094 1.00 0.00 59 VAL A CA 7
ATOM 11644 C C . VAL A 1 59 ? 3.685 3.322 -4.182 1.00 0.00 59 VAL A C 7
ATOM 11645 O O . VAL A 1 59 ? 2.915 4.192 -4.602 1.00 0.00 59 VAL A O 7
ATOM 11658 N N . LEU A 1 60 ? 3.295 2.113 -3.776 1.00 0.00 60 LEU A N 7
ATOM 11659 C CA . LEU A 1 60 ? 1.912 1.651 -3.862 1.00 0.00 60 LEU A CA 7
ATOM 11660 C C . LEU A 1 60 ? 1.384 1.302 -2.465 1.00 0.00 60 LEU A C 7
ATOM 11661 O O . LEU A 1 60 ? 1.656 0.217 -1.946 1.00 0.00 60 LEU A O 7
ATOM 11677 N N . LEU A 1 61 ? 0.638 2.231 -1.862 1.00 0.00 61 LEU A N 7
ATOM 11678 C CA . LEU A 1 61 ? 0.052 2.038 -0.529 1.00 0.00 61 LEU A CA 7
ATOM 11679 C C . LEU A 1 61 ? -1.177 1.120 -0.663 1.00 0.00 61 LEU A C 7
ATOM 11680 O O . LEU A 1 61 ? -2.255 1.571 -1.029 1.00 0.00 61 LEU A O 7
ATOM 11696 N N . HIS A 1 62 ? -0.992 -0.185 -0.409 1.00 0.00 62 HIS A N 7
ATOM 11697 C CA . HIS A 1 62 ? -2.052 -1.193 -0.608 1.00 0.00 62 HIS A CA 7
ATOM 11698 C C . HIS A 1 62 ? -2.816 -1.432 0.706 1.00 0.00 62 HIS A C 7
ATOM 11699 O O . HIS A 1 62 ? -2.216 -1.496 1.787 1.00 0.00 62 HIS A O 7
ATOM 11714 N N . CYS A 1 63 ? -4.138 -1.582 0.588 1.00 0.00 63 CYS A N 7
ATOM 11715 C CA . CYS A 1 63 ? -5.038 -1.878 1.722 1.00 0.00 63 CYS A CA 7
ATOM 11716 C C . CYS A 1 63 ? -5.814 -3.172 1.461 1.00 0.00 63 CYS A C 7
ATOM 11717 O O . CYS A 1 63 ? -5.920 -3.614 0.313 1.00 0.00 63 CYS A O 7
ATOM 11725 N N . ARG A 1 64 ? -6.288 -3.804 2.554 1.00 0.00 64 ARG A N 7
ATOM 11726 C CA . ARG A 1 64 ? -7.163 -4.989 2.497 1.00 0.00 64 ARG A CA 7
ATOM 11727 C C . ARG A 1 64 ? -8.460 -4.721 1.714 1.00 0.00 64 ARG A C 7
ATOM 11728 O O . ARG A 1 64 ? -8.896 -5.558 0.920 1.00 0.00 64 ARG A O 7
ATOM 11749 N N . ALA A 1 65 ? -9.078 -3.565 1.965 1.00 0.00 65 ALA A N 7
ATOM 11750 C CA . ALA A 1 65 ? -10.287 -3.144 1.240 1.00 0.00 65 ALA A CA 7
ATOM 11751 C C . ALA A 1 65 ? -9.943 -2.040 0.225 1.00 0.00 65 ALA A C 7
ATOM 11752 O O . ALA A 1 65 ? -9.992 -2.272 -0.993 1.00 0.00 65 ALA A O 7
ATOM 11759 N N . GLY A 1 66 ? -9.544 -0.855 0.727 1.00 0.00 66 GLY A N 7
ATOM 11760 C CA . GLY A 1 66 ? -9.212 0.272 -0.155 1.00 0.00 66 GLY A CA 7
ATOM 11761 C C . GLY A 1 66 ? -9.200 1.629 0.539 1.00 0.00 66 GLY A C 7
ATOM 11762 O O . GLY A 1 66 ? -8.522 2.550 0.066 1.00 0.00 66 GLY A O 7
ATOM 11766 N N . ARG A 1 67 ? -9.957 1.769 1.648 1.00 0.00 67 ARG A N 7
ATOM 11767 C CA . ARG A 1 67 ? -10.074 3.058 2.373 1.00 0.00 67 ARG A CA 7
ATOM 11768 C C . ARG A 1 67 ? -8.731 3.481 2.989 1.00 0.00 67 ARG A C 7
ATOM 11769 O O . ARG A 1 67 ? -8.362 4.643 2.896 1.00 0.00 67 ARG A O 7
ATOM 11790 N N . ARG A 1 68 ? -8.014 2.536 3.618 1.00 0.00 68 ARG A N 7
ATOM 11791 C CA . ARG A 1 68 ? -6.713 2.840 4.265 1.00 0.00 68 ARG A CA 7
ATOM 11792 C C . ARG A 1 68 ? -5.644 3.189 3.218 1.00 0.00 68 ARG A C 7
ATOM 11793 O O . ARG A 1 68 ? -4.727 3.950 3.499 1.00 0.00 68 ARG A O 7
ATOM 11814 N N . ALA A 1 69 ? -5.788 2.598 2.021 1.00 0.00 69 ALA A N 7
ATOM 11815 C CA . ALA A 1 69 ? -4.932 2.899 0.858 1.00 0.00 69 ALA A CA 7
ATOM 11816 C C . ALA A 1 69 ? -5.082 4.371 0.468 1.00 0.00 69 ALA A C 7
ATOM 11817 O O . ALA A 1 69 ? -4.094 5.114 0.380 1.00 0.00 69 ALA A O 7
ATOM 11824 N N . LEU A 1 70 ? -6.349 4.760 0.267 1.00 0.00 70 LEU A N 7
ATOM 11825 C CA . LEU A 1 70 ? -6.742 6.123 -0.096 1.00 0.00 70 LEU A CA 7
ATOM 11826 C C . LEU A 1 70 ? -6.278 7.117 0.975 1.00 0.00 70 LEU A C 7
ATOM 11827 O O . LEU A 1 70 ? -5.450 7.977 0.695 1.00 0.00 70 LEU A O 7
ATOM 11843 N N . ASP A 1 71 ? -6.769 6.913 2.212 1.00 0.00 71 ASP A N 7
ATOM 11844 C CA . ASP A 1 71 ? -6.622 7.860 3.343 1.00 0.00 71 ASP A CA 7
ATOM 11845 C C . ASP A 1 71 ? -5.148 8.156 3.652 1.00 0.00 71 ASP A C 7
ATOM 11846 O O . ASP A 1 71 ? -4.775 9.321 3.881 1.00 0.00 71 ASP A O 7
ATOM 11855 N N . ALA A 1 72 ? -4.332 7.084 3.678 1.00 0.00 72 ALA A N 7
ATOM 11856 C CA . ALA A 1 72 ? -2.873 7.182 3.843 1.00 0.00 72 ALA A CA 7
ATOM 11857 C C . ALA A 1 72 ? -2.271 8.102 2.776 1.00 0.00 72 ALA A C 7
ATOM 11858 O O . ALA A 1 72 ? -1.684 9.138 3.093 1.00 0.00 72 ALA A O 7
ATOM 11865 N N . ALA A 1 73 ? -2.510 7.745 1.505 1.00 0.00 73 ALA A N 7
ATOM 11866 C CA . ALA A 1 73 ? -1.951 8.461 0.355 1.00 0.00 73 ALA A CA 7
ATOM 11867 C C . ALA A 1 73 ? -2.476 9.909 0.266 1.00 0.00 73 ALA A C 7
ATOM 11868 O O . ALA A 1 73 ? -1.772 10.763 -0.265 1.00 0.00 73 ALA A O 7
ATOM 11875 N N . LYS A 1 74 ? -3.704 10.186 0.795 1.00 0.00 74 LYS A N 7
ATOM 11876 C CA . LYS A 1 74 ? -4.272 11.560 0.809 1.00 0.00 74 LYS A CA 7
ATOM 11877 C C . LYS A 1 74 ? -3.371 12.447 1.645 1.00 0.00 74 LYS A C 7
ATOM 11878 O O . LYS A 1 74 ? -2.881 13.449 1.154 1.00 0.00 74 LYS A O 7
ATOM 11897 N N . SER A 1 75 ? -3.112 11.985 2.881 1.00 0.00 75 SER A N 7
ATOM 11898 C CA . SER A 1 75 ? -2.272 12.675 3.870 1.00 0.00 75 SER A CA 7
ATOM 11899 C C . SER A 1 75 ? -0.882 12.999 3.286 1.00 0.00 75 SER A C 7
ATOM 11900 O O . SER A 1 75 ? -0.379 14.104 3.445 1.00 0.00 75 SER A O 7
ATOM 11908 N N . MET A 1 76 ? -0.307 12.021 2.564 1.00 0.00 76 MET A N 7
ATOM 11909 C CA . MET A 1 76 ? 1.002 12.161 1.887 1.00 0.00 76 MET A CA 7
ATOM 11910 C C . MET A 1 76 ? 0.959 13.240 0.786 1.00 0.00 76 MET A C 7
ATOM 11911 O O . MET A 1 76 ? 1.889 14.039 0.664 1.00 0.00 76 MET A O 7
ATOM 11925 N N . HIS A 1 77 ? -0.131 13.251 -0.004 1.00 0.00 77 HIS A N 7
ATOM 11926 C CA . HIS A 1 77 ? -0.371 14.282 -1.038 1.00 0.00 77 HIS A CA 7
ATOM 11927 C C . HIS A 1 77 ? -0.539 15.687 -0.418 1.00 0.00 77 HIS A C 7
ATOM 11928 O O . HIS A 1 77 ? -0.144 16.687 -1.030 1.00 0.00 77 HIS A O 7
ATOM 11943 N N . GLU A 1 78 ? -1.099 15.741 0.806 1.00 0.00 78 GLU A N 7
ATOM 11944 C CA . GLU A 1 78 ? -1.304 16.999 1.560 1.00 0.00 78 GLU A CA 7
ATOM 11945 C C . GLU A 1 78 ? 0.033 17.520 2.127 1.00 0.00 78 GLU A C 7
ATOM 11946 O O . GLU A 1 78 ? 0.188 18.720 2.372 1.00 0.00 78 GLU A O 7
ATOM 11958 N N . LEU A 1 79 ? 0.997 16.593 2.328 1.00 0.00 79 LEU A N 7
ATOM 11959 C CA . LEU A 1 79 ? 2.382 16.939 2.739 1.00 0.00 79 LEU A CA 7
ATOM 11960 C C . LEU A 1 79 ? 3.264 17.288 1.519 1.00 0.00 79 LEU A C 7
ATOM 11961 O O . LEU A 1 79 ? 4.456 17.568 1.669 1.00 0.00 79 LEU A O 7
ATOM 11977 N N . GLY A 1 80 ? 2.670 17.243 0.314 1.00 0.00 80 GLY A N 7
ATOM 11978 C CA . GLY A 1 80 ? 3.338 17.670 -0.918 1.00 0.00 80 GLY A CA 7
ATOM 11979 C C . GLY A 1 80 ? 3.891 16.524 -1.755 1.00 0.00 80 GLY A C 7
ATOM 11980 O O . GLY A 1 80 ? 4.414 16.762 -2.848 1.00 0.00 80 GLY A O 7
ATOM 11984 N N . TYR A 1 81 ? 3.795 15.278 -1.244 1.00 0.00 81 TYR A N 7
ATOM 11985 C CA . TYR A 1 81 ? 4.248 14.074 -1.988 1.00 0.00 81 TYR A CA 7
ATOM 11986 C C . TYR A 1 81 ? 3.167 13.639 -2.998 1.00 0.00 81 TYR A C 7
ATOM 11987 O O . TYR A 1 81 ? 2.066 14.195 -3.009 1.00 0.00 81 TYR A O 7
ATOM 12005 N N . THR A 1 82 ? 3.478 12.640 -3.845 1.00 0.00 82 THR A N 7
ATOM 12006 C CA . THR A 1 82 ? 2.518 12.079 -4.821 1.00 0.00 82 THR A CA 7
ATOM 12007 C C . THR A 1 82 ? 2.736 10.547 -4.999 1.00 0.00 82 THR A C 7
ATOM 12008 O O . THR A 1 82 ? 3.182 10.101 -6.067 1.00 0.00 82 THR A O 7
ATOM 12019 N N . PRO A 1 83 ? 2.475 9.710 -3.935 1.00 0.00 83 PRO A N 7
ATOM 12020 C CA . PRO A 1 83 ? 2.446 8.227 -4.079 1.00 0.00 83 PRO A CA 7
ATOM 12021 C C . PRO A 1 83 ? 1.146 7.717 -4.749 1.00 0.00 83 PRO A C 7
ATOM 12022 O O . PRO A 1 83 ? 0.151 8.449 -4.860 1.00 0.00 83 PRO A O 7
ATOM 12033 N N . TYR A 1 84 ? 1.182 6.449 -5.181 1.00 0.00 84 TYR A N 7
ATOM 12034 C CA . TYR A 1 84 ? -0.002 5.699 -5.651 1.00 0.00 84 TYR A CA 7
ATOM 12035 C C . TYR A 1 84 ? -0.619 4.929 -4.475 1.00 0.00 84 TYR A C 7
ATOM 12036 O O . TYR A 1 84 ? -0.045 4.892 -3.376 1.00 0.00 84 TYR A O 7
ATOM 12054 N N . TYR A 1 85 ? -1.779 4.305 -4.713 1.00 0.00 85 TYR A N 7
ATOM 12055 C CA . TYR A 1 85 ? -2.420 3.428 -3.730 1.00 0.00 85 TYR A CA 7
ATOM 12056 C C . TYR A 1 85 ? -3.243 2.359 -4.448 1.00 0.00 85 TYR A C 7
ATOM 12057 O O . TYR A 1 85 ? -3.645 2.544 -5.606 1.00 0.00 85 TYR A O 7
ATOM 12075 N N . LEU A 1 86 ? -3.497 1.251 -3.743 1.00 0.00 86 LEU A N 7
ATOM 12076 C CA . LEU A 1 86 ? -4.149 0.073 -4.310 1.00 0.00 86 LEU A CA 7
ATOM 12077 C C . LEU A 1 86 ? -5.429 -0.238 -3.530 1.00 0.00 86 LEU A C 7
ATOM 12078 O O . LEU A 1 86 ? -5.384 -0.576 -2.329 1.00 0.00 86 LEU A O 7
ATOM 12094 N N . GLU A 1 87 ? -6.559 -0.128 -4.238 1.00 0.00 87 GLU A N 7
ATOM 12095 C CA . GLU A 1 87 ? -7.862 -0.589 -3.760 1.00 0.00 87 GLU A CA 7
ATOM 12096 C C . GLU A 1 87 ? -8.100 -2.003 -4.316 1.00 0.00 87 GLU A C 7
ATOM 12097 O O . GLU A 1 87 ? -8.298 -2.175 -5.530 1.00 0.00 87 GLU A O 7
ATOM 12109 N N . GLY A 1 88 ? -8.031 -2.999 -3.429 1.00 0.00 88 GLY A N 7
ATOM 12110 C CA . GLY A 1 88 ? -8.193 -4.397 -3.805 1.00 0.00 88 GLY A CA 7
ATOM 12111 C C . GLY A 1 88 ? -8.123 -5.310 -2.596 1.00 0.00 88 GLY A C 7
ATOM 12112 O O . GLY A 1 88 ? -7.455 -4.984 -1.605 1.00 0.00 88 GLY A O 7
ATOM 12116 N N . ASN A 1 89 ? -8.789 -6.471 -2.695 1.00 0.00 89 ASN A N 7
ATOM 12117 C CA . ASN A 1 89 ? -8.863 -7.458 -1.602 1.00 0.00 89 ASN A CA 7
ATOM 12118 C C . ASN A 1 89 ? -7.493 -8.125 -1.394 1.00 0.00 89 ASN A C 7
ATOM 12119 O O . ASN A 1 89 ? -6.976 -8.766 -2.310 1.00 0.00 89 ASN A O 7
ATOM 12130 N N . VAL A 1 90 ? -6.921 -7.959 -0.177 1.00 0.00 90 VAL A N 7
ATOM 12131 C CA . VAL A 1 90 ? -5.534 -8.370 0.139 1.00 0.00 90 VAL A CA 7
ATOM 12132 C C . VAL A 1 90 ? -5.314 -9.886 -0.058 1.00 0.00 90 VAL A C 7
ATOM 12133 O O . VAL A 1 90 ? -4.242 -10.311 -0.460 1.00 0.00 90 VAL A O 7
ATOM 12146 N N . TYR A 1 91 ? -6.371 -10.674 0.167 1.00 0.00 91 TYR A N 7
ATOM 12147 C CA . TYR A 1 91 ? -6.320 -12.148 0.060 1.00 0.00 91 TYR A CA 7
ATOM 12148 C C . TYR A 1 91 ? -6.377 -12.588 -1.416 1.00 0.00 91 TYR A C 7
ATOM 12149 O O . TYR A 1 91 ? -5.865 -13.652 -1.781 1.00 0.00 91 TYR A O 7
ATOM 12167 N N . ASP A 1 92 ? -6.988 -11.729 -2.259 1.00 0.00 92 ASP A N 7
ATOM 12168 C CA . ASP A 1 92 ? -7.180 -12.003 -3.698 1.00 0.00 92 ASP A CA 7
ATOM 12169 C C . ASP A 1 92 ? -5.902 -11.743 -4.508 1.00 0.00 92 ASP A C 7
ATOM 12170 O O . ASP A 1 92 ? -5.812 -12.188 -5.647 1.00 0.00 92 ASP A O 7
ATOM 12179 N N . PHE A 1 93 ? -4.918 -11.047 -3.916 1.00 0.00 93 PHE A N 7
ATOM 12180 C CA . PHE A 1 93 ? -3.612 -10.795 -4.570 1.00 0.00 93 PHE A CA 7
ATOM 12181 C C . PHE A 1 93 ? -2.927 -12.133 -4.938 1.00 0.00 93 PHE A C 7
ATOM 12182 O O . PHE A 1 93 ? -2.406 -12.311 -6.049 1.00 0.00 93 PHE A O 7
ATOM 12199 N N . GLU A 1 94 ? -2.995 -13.071 -3.980 1.00 0.00 94 GLU A N 7
ATOM 12200 C CA . GLU A 1 94 ? -2.321 -14.374 -4.054 1.00 0.00 94 GLU A CA 7
ATOM 12201 C C . GLU A 1 94 ? -2.926 -15.246 -5.184 1.00 0.00 94 GLU A C 7
ATOM 12202 O O . GLU A 1 94 ? -2.190 -15.796 -6.013 1.00 0.00 94 GLU A O 7
ATOM 12214 N N . LYS A 1 95 ? -4.272 -15.322 -5.232 1.00 0.00 95 LYS A N 7
ATOM 12215 C CA . LYS A 1 95 ? -4.991 -16.083 -6.283 1.00 0.00 95 LYS A CA 7
ATOM 12216 C C . LYS A 1 95 ? -4.921 -15.369 -7.658 1.00 0.00 95 LYS A C 7
ATOM 12217 O O . LYS A 1 95 ? -5.106 -16.013 -8.693 1.00 0.00 95 LYS A O 7
ATOM 12236 N N . TYR A 1 96 ? -4.647 -14.040 -7.660 1.00 0.00 96 TYR A N 7
ATOM 12237 C CA . TYR A 1 96 ? -4.374 -13.267 -8.903 1.00 0.00 96 TYR A CA 7
ATOM 12238 C C . TYR A 1 96 ? -2.973 -13.598 -9.452 1.00 0.00 96 TYR A C 7
ATOM 12239 O O . TYR A 1 96 ? -2.699 -13.374 -10.633 1.00 0.00 96 TYR A O 7
ATOM 12257 N N . GLY A 1 97 ? -2.087 -14.096 -8.575 1.00 0.00 97 GLY A N 7
ATOM 12258 C CA . GLY A 1 97 ? -0.770 -14.603 -8.988 1.00 0.00 97 GLY A CA 7
ATOM 12259 C C . GLY A 1 97 ? 0.371 -13.969 -8.217 1.00 0.00 97 GLY A C 7
ATOM 12260 O O . GLY A 1 97 ? 1.494 -14.489 -8.224 1.00 0.00 97 GLY A O 7
ATOM 12264 N N . PHE A 1 98 ? 0.082 -12.834 -7.561 1.00 0.00 98 PHE A N 7
ATOM 12265 C CA . PHE A 1 98 ? 1.051 -12.120 -6.724 1.00 0.00 98 PHE A CA 7
ATOM 12266 C C . PHE A 1 98 ? 1.155 -12.828 -5.368 1.00 0.00 98 PHE A C 7
ATOM 12267 O O . PHE A 1 98 ? 0.285 -12.644 -4.512 1.00 0.00 98 PHE A O 7
ATOM 12284 N N . ARG A 1 99 ? 2.203 -13.663 -5.205 1.00 0.00 99 ARG A N 7
ATOM 12285 C CA . ARG A 1 99 ? 2.447 -14.432 -3.966 1.00 0.00 99 ARG A CA 7
ATOM 12286 C C . ARG A 1 99 ? 2.462 -13.523 -2.725 1.00 0.00 99 ARG A C 7
ATOM 12287 O O . ARG A 1 99 ? 2.725 -12.312 -2.818 1.00 0.00 99 ARG A O 7
ATOM 12308 N N . MET A 1 100 ? 2.197 -14.123 -1.563 1.00 0.00 100 MET A N 7
ATOM 12309 C CA . MET A 1 100 ? 2.055 -13.392 -0.292 1.00 0.00 100 MET A CA 7
ATOM 12310 C C . MET A 1 100 ? 2.625 -14.232 0.853 1.00 0.00 100 MET A C 7
ATOM 12311 O O . MET A 1 100 ? 2.432 -15.453 0.896 1.00 0.00 100 MET A O 7
ATOM 12325 N N . VAL A 1 101 ? 3.319 -13.567 1.785 1.00 0.00 101 VAL A N 7
ATOM 12326 C CA . VAL A 1 101 ? 3.943 -14.217 2.936 1.00 0.00 101 VAL A CA 7
ATOM 12327 C C . VAL A 1 101 ? 3.001 -14.115 4.157 1.00 0.00 101 VAL A C 7
ATOM 12328 O O . VAL A 1 101 ? 2.764 -13.019 4.695 1.00 0.00 101 VAL A O 7
ATOM 12341 N N . TYR A 1 102 ? 2.430 -15.266 4.524 1.00 0.00 102 TYR A N 7
ATOM 12342 C CA . TYR A 1 102 ? 1.549 -15.431 5.696 1.00 0.00 102 TYR A CA 7
ATOM 12343 C C . TYR A 1 102 ? 2.381 -15.799 6.937 1.00 0.00 102 TYR A C 7
ATOM 12344 O O . TYR A 1 102 ? 3.504 -16.308 6.801 1.00 0.00 102 TYR A O 7
ATOM 12362 N N . ASP A 1 103 ? 1.810 -15.535 8.136 1.00 0.00 103 ASP A N 7
ATOM 12363 C CA . ASP A 1 103 ? 2.375 -15.970 9.442 1.00 0.00 103 ASP A CA 7
ATOM 12364 C C . ASP A 1 103 ? 3.786 -15.403 9.711 1.00 0.00 103 ASP A C 7
ATOM 12365 O O . ASP A 1 103 ? 4.508 -15.903 10.583 1.00 0.00 103 ASP A O 7
ATOM 12374 N N . ASP A 1 104 ? 4.145 -14.327 8.993 1.00 0.00 104 ASP A N 7
ATOM 12375 C CA . ASP A 1 104 ? 5.478 -13.709 9.076 1.00 0.00 104 ASP A CA 7
ATOM 12376 C C . ASP A 1 104 ? 5.492 -12.681 10.212 1.00 0.00 104 ASP A C 7
ATOM 12377 O O . ASP A 1 104 ? 5.344 -11.471 9.992 1.00 0.00 104 ASP A O 7
ATOM 12386 N N . THR A 1 105 ? 5.592 -13.204 11.440 1.00 0.00 105 THR A N 7
ATOM 12387 C CA . THR A 1 105 ? 5.583 -12.396 12.659 1.00 0.00 105 THR A CA 7
ATOM 12388 C C . THR A 1 105 ? 6.984 -11.805 12.904 1.00 0.00 105 THR A C 7
ATOM 12389 O O . THR A 1 105 ? 7.163 -10.581 12.981 1.00 0.00 105 THR A O 7
ATOM 12400 N N . CYS A 1 106 ? 7.970 -12.701 12.991 1.00 0.00 106 CYS A N 7
ATOM 12401 C CA . CYS A 1 106 ? 9.376 -12.361 13.225 1.00 0.00 106 CYS A CA 7
ATOM 12402 C C . CYS A 1 106 ? 10.272 -13.391 12.520 1.00 0.00 106 CYS A C 7
ATOM 12403 O O . CYS A 1 106 ? 9.796 -14.440 12.060 1.00 0.00 106 CYS A O 7
ATOM 12411 N N . ASP A 1 107 ? 11.580 -13.103 12.483 1.00 0.00 107 ASP A N 7
ATOM 12412 C CA . ASP A 1 107 ? 12.603 -13.966 11.841 1.00 0.00 107 ASP A CA 7
ATOM 12413 C C . ASP A 1 107 ? 13.121 -15.049 12.822 1.00 0.00 107 ASP A C 7
ATOM 12414 O O . ASP A 1 107 ? 14.262 -15.498 12.726 1.00 0.00 107 ASP A O 7
ATOM 12423 N N . LYS A 1 108 ? 12.218 -15.515 13.711 1.00 0.00 108 LYS A N 7
ATOM 12424 C CA . LYS A 1 108 ? 12.511 -16.528 14.752 1.00 0.00 108 LYS A CA 7
ATOM 12425 C C . LYS A 1 108 ? 12.637 -17.956 14.165 1.00 0.00 108 LYS A C 7
ATOM 12426 O O . LYS A 1 108 ? 12.894 -18.916 14.897 1.00 0.00 108 LYS A O 7
ATOM 12445 N N . LYS A 1 109 ? 12.443 -18.068 12.840 1.00 0.00 109 LYS A N 7
ATOM 12446 C CA . LYS A 1 109 ? 12.626 -19.309 12.070 1.00 0.00 109 LYS A CA 7
ATOM 12447 C C . LYS A 1 109 ? 13.344 -18.993 10.747 1.00 0.00 109 LYS A C 7
ATOM 12448 O O . LYS A 1 109 ? 13.517 -17.819 10.391 1.00 0.00 109 LYS A O 7
ATOM 12467 N N . ASN A 1 110 ? 13.764 -20.046 10.027 1.00 0.00 110 ASN A N 7
ATOM 12468 C CA . ASN A 1 110 ? 14.510 -19.904 8.761 1.00 0.00 110 ASN A CA 7
ATOM 12469 C C . ASN A 1 110 ? 13.892 -20.847 7.699 1.00 0.00 110 ASN A C 7
ATOM 12470 O O . ASN A 1 110 ? 14.298 -22.022 7.605 1.00 0.00 110 ASN A O 7
ATOM 12482 N N . MET A 1 1 ? -6.851 15.579 -7.140 1.00 0.00 1 MET A N 8
ATOM 12483 C CA . MET A 1 1 ? -5.439 15.406 -6.743 1.00 0.00 1 MET A CA 8
ATOM 12484 C C . MET A 1 1 ? -5.006 13.934 -6.927 1.00 0.00 1 MET A C 8
ATOM 12485 O O . MET A 1 1 ? -4.492 13.565 -7.992 1.00 0.00 1 MET A O 8
ATOM 12501 N N . LEU A 1 2 ? -5.237 13.075 -5.905 1.00 0.00 2 LEU A N 8
ATOM 12502 C CA . LEU A 1 2 ? -4.713 11.693 -5.905 1.00 0.00 2 LEU A CA 8
ATOM 12503 C C . LEU A 1 2 ? -5.641 10.675 -6.597 1.00 0.00 2 LEU A C 8
ATOM 12504 O O . LEU A 1 2 ? -5.251 9.519 -6.740 1.00 0.00 2 LEU A O 8
ATOM 12520 N N . GLU A 1 3 ? -6.853 11.091 -7.021 1.00 0.00 3 GLU A N 8
ATOM 12521 C CA . GLU A 1 3 ? -7.867 10.148 -7.577 1.00 0.00 3 GLU A CA 8
ATOM 12522 C C . GLU A 1 3 ? -7.370 9.453 -8.880 1.00 0.00 3 GLU A C 8
ATOM 12523 O O . GLU A 1 3 ? -7.776 8.330 -9.184 1.00 0.00 3 GLU A O 8
ATOM 12535 N N . ASP A 1 4 ? -6.477 10.134 -9.628 1.00 0.00 4 ASP A N 8
ATOM 12536 C CA . ASP A 1 4 ? -5.814 9.559 -10.828 1.00 0.00 4 ASP A CA 8
ATOM 12537 C C . ASP A 1 4 ? -4.777 8.475 -10.454 1.00 0.00 4 ASP A C 8
ATOM 12538 O O . ASP A 1 4 ? -4.484 7.585 -11.252 1.00 0.00 4 ASP A O 8
ATOM 12547 N N . TYR A 1 5 ? -4.232 8.572 -9.234 1.00 0.00 5 TYR A N 8
ATOM 12548 C CA . TYR A 1 5 ? -3.221 7.626 -8.697 1.00 0.00 5 TYR A CA 8
ATOM 12549 C C . TYR A 1 5 ? -3.895 6.360 -8.101 1.00 0.00 5 TYR A C 8
ATOM 12550 O O . TYR A 1 5 ? -3.206 5.490 -7.542 1.00 0.00 5 TYR A O 8
ATOM 12568 N N . ALA A 1 6 ? -5.247 6.288 -8.196 1.00 0.00 6 ALA A N 8
ATOM 12569 C CA . ALA A 1 6 ? -6.039 5.126 -7.743 1.00 0.00 6 ALA A CA 8
ATOM 12570 C C . ALA A 1 6 ? -5.830 3.929 -8.672 1.00 0.00 6 ALA A C 8
ATOM 12571 O O . ALA A 1 6 ? -6.200 3.979 -9.849 1.00 0.00 6 ALA A O 8
ATOM 12578 N N . ILE A 1 7 ? -5.211 2.872 -8.147 1.00 0.00 7 ILE A N 8
ATOM 12579 C CA . ILE A 1 7 ? -4.979 1.628 -8.889 1.00 0.00 7 ILE A CA 8
ATOM 12580 C C . 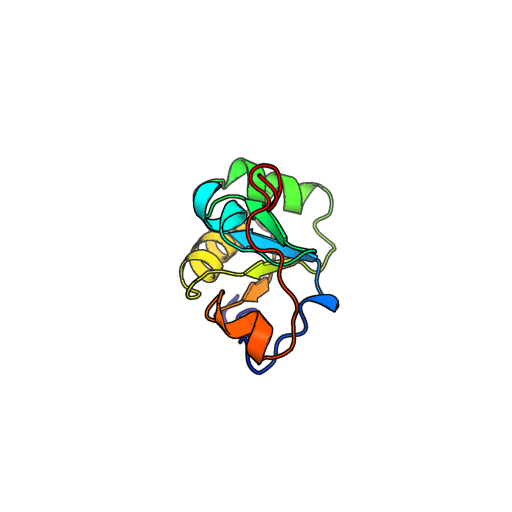ILE A 1 7 ? -5.879 0.525 -8.314 1.00 0.00 7 ILE A C 8
ATOM 12581 O O . ILE A 1 7 ? -5.895 0.308 -7.100 1.00 0.00 7 ILE A O 8
ATOM 12597 N N . SER A 1 8 ? -6.652 -0.134 -9.189 1.00 0.00 8 SER A N 8
ATOM 12598 C CA . SER A 1 8 ? -7.511 -1.272 -8.818 1.00 0.00 8 SER A CA 8
ATOM 12599 C C . SER A 1 8 ? -6.720 -2.595 -8.935 1.00 0.00 8 SER A C 8
ATOM 12600 O O . SER A 1 8 ? -5.715 -2.663 -9.652 1.00 0.00 8 SER A O 8
ATOM 12608 N N . LEU A 1 9 ? -7.191 -3.641 -8.240 1.00 0.00 9 LEU A N 8
ATOM 12609 C CA . LEU A 1 9 ? -6.491 -4.943 -8.147 1.00 0.00 9 LEU A CA 8
ATOM 12610 C C . LEU A 1 9 ? -6.501 -5.722 -9.497 1.00 0.00 9 LEU A C 8
ATOM 12611 O O . LEU A 1 9 ? -5.605 -6.527 -9.772 1.00 0.00 9 LEU A O 8
ATOM 12627 N N . GLU A 1 10 ? -7.482 -5.432 -10.353 1.00 0.00 10 GLU A N 8
ATOM 12628 C CA . GLU A 1 10 ? -7.601 -6.062 -11.691 1.00 0.00 10 GLU A CA 8
ATOM 12629 C C . GLU A 1 10 ? -6.852 -5.253 -12.774 1.00 0.00 10 GLU A C 8
ATOM 12630 O O . GLU A 1 10 ? -6.952 -5.569 -13.958 1.00 0.00 10 GLU A O 8
ATOM 12642 N N . GLU A 1 11 ? -6.085 -4.223 -12.362 1.00 0.00 11 GLU A N 8
ATOM 12643 C CA . GLU A 1 11 ? -5.218 -3.443 -13.276 1.00 0.00 11 GLU A CA 8
ATOM 12644 C C . GLU A 1 11 ? -3.839 -3.175 -12.631 1.00 0.00 11 GLU A C 8
ATOM 12645 O O . GLU A 1 11 ? -3.030 -2.428 -13.188 1.00 0.00 11 GLU A O 8
ATOM 12657 N N . VAL A 1 12 ? -3.565 -3.801 -11.464 1.00 0.00 12 VAL A N 8
ATOM 12658 C CA . VAL A 1 12 ? -2.327 -3.546 -10.693 1.00 0.00 12 VAL A CA 8
ATOM 12659 C C . VAL A 1 12 ? -1.172 -4.452 -11.158 1.00 0.00 12 VAL A C 8
ATOM 12660 O O . VAL A 1 12 ? -1.396 -5.555 -11.660 1.00 0.00 12 VAL A O 8
ATOM 12673 N N . ASN A 1 13 ? 0.061 -3.955 -10.992 1.00 0.00 13 ASN A N 8
ATOM 12674 C CA . ASN A 1 13 ? 1.295 -4.733 -11.163 1.00 0.00 13 ASN A CA 8
ATOM 12675 C C . ASN A 1 13 ? 2.203 -4.398 -9.981 1.00 0.00 13 ASN A C 8
ATOM 12676 O O . ASN A 1 13 ? 2.946 -3.433 -10.049 1.00 0.00 13 ASN A O 8
ATOM 12687 N N . PHE A 1 14 ? 2.089 -5.158 -8.873 1.00 0.00 14 PHE A N 8
ATOM 12688 C CA . PHE A 1 14 ? 2.884 -4.910 -7.633 1.00 0.00 14 PHE A CA 8
ATOM 12689 C C . PHE A 1 14 ? 4.407 -4.938 -7.908 1.00 0.00 14 PHE A C 8
ATOM 12690 O O . PHE A 1 14 ? 5.172 -4.213 -7.279 1.00 0.00 14 PHE A O 8
ATOM 12707 N N . ASN A 1 15 ? 4.797 -5.747 -8.902 1.00 0.00 15 ASN A N 8
ATOM 12708 C CA . ASN A 1 15 ? 6.199 -5.896 -9.359 1.00 0.00 15 ASN A CA 8
ATOM 12709 C C . ASN A 1 15 ? 6.748 -4.605 -10.022 1.00 0.00 15 ASN A C 8
ATOM 12710 O O . ASN A 1 15 ? 7.962 -4.459 -10.182 1.00 0.00 15 ASN A O 8
ATOM 12721 N N . ASP A 1 16 ? 5.843 -3.683 -10.403 1.00 0.00 16 ASP A N 8
ATOM 12722 C CA . ASP A 1 16 ? 6.191 -2.417 -11.086 1.00 0.00 16 ASP A CA 8
ATOM 12723 C C . ASP A 1 16 ? 6.525 -1.301 -10.066 1.00 0.00 16 ASP A C 8
ATOM 12724 O O . ASP A 1 16 ? 7.280 -0.375 -10.379 1.00 0.00 16 ASP A O 8
ATOM 12733 N N . PHE A 1 17 ? 5.964 -1.396 -8.836 1.00 0.00 17 PHE A N 8
ATOM 12734 C CA . PHE A 1 17 ? 6.112 -0.339 -7.792 1.00 0.00 17 PHE A CA 8
ATOM 12735 C C . PHE A 1 17 ? 6.764 -0.947 -6.531 1.00 0.00 17 PHE A C 8
ATOM 12736 O O . PHE A 1 17 ? 6.708 -2.164 -6.330 1.00 0.00 17 PHE A O 8
ATOM 12753 N N . ILE A 1 18 ? 7.397 -0.104 -5.698 1.00 0.00 18 ILE A N 8
ATOM 12754 C CA . ILE A 1 18 ? 7.787 -0.490 -4.325 1.00 0.00 18 ILE A CA 8
ATOM 12755 C C . ILE A 1 18 ? 6.538 -0.413 -3.443 1.00 0.00 18 ILE A C 8
ATOM 12756 O O . ILE A 1 18 ? 6.025 0.676 -3.172 1.00 0.00 18 ILE A O 8
ATOM 12772 N N . VAL A 1 19 ? 6.054 -1.575 -3.002 1.00 0.00 19 VAL A N 8
ATOM 12773 C CA . VAL A 1 19 ? 4.752 -1.685 -2.349 1.00 0.00 19 VAL A CA 8
ATOM 12774 C C . VAL A 1 19 ? 4.919 -1.423 -0.840 1.00 0.00 19 VAL A C 8
ATOM 12775 O O . VAL A 1 19 ? 6.014 -1.590 -0.286 1.00 0.00 19 VAL A O 8
ATOM 12788 N N . VAL A 1 20 ? 3.841 -0.976 -0.190 1.00 0.00 20 VAL A N 8
ATOM 12789 C CA . VAL A 1 20 ? 3.799 -0.736 1.262 1.00 0.00 20 VAL A CA 8
ATOM 12790 C C . VAL A 1 20 ? 2.494 -1.300 1.827 1.00 0.00 20 VAL A C 8
ATOM 12791 O O . VAL A 1 20 ? 1.410 -0.965 1.343 1.00 0.00 20 VAL A O 8
ATOM 12804 N N . ASP A 1 21 ? 2.608 -2.165 2.841 1.00 0.00 21 ASP A N 8
ATOM 12805 C CA . ASP A 1 21 ? 1.454 -2.660 3.593 1.00 0.00 21 ASP A CA 8
ATOM 12806 C C . ASP A 1 21 ? 1.013 -1.543 4.542 1.00 0.00 21 ASP A C 8
ATOM 12807 O O . ASP A 1 21 ? 1.688 -1.303 5.538 1.00 0.00 21 ASP A O 8
ATOM 12816 N N . VAL A 1 22 ? -0.082 -0.829 4.198 1.00 0.00 22 VAL A N 8
ATOM 12817 C CA . VAL A 1 22 ? -0.621 0.269 5.034 1.00 0.00 22 VAL A CA 8
ATOM 12818 C C . VAL A 1 22 ? -1.847 -0.220 5.796 1.00 0.00 22 VAL A C 8
ATOM 12819 O O . VAL A 1 22 ? -2.990 -0.043 5.362 1.00 0.00 22 VAL A O 8
ATOM 12832 N N . ARG A 1 23 ? -1.609 -0.876 6.930 1.00 0.00 23 ARG A N 8
ATOM 12833 C CA . ARG A 1 23 ? -2.690 -1.404 7.779 1.00 0.00 23 ARG A CA 8
ATOM 12834 C C . ARG A 1 23 ? -2.250 -1.290 9.233 1.00 0.00 23 ARG A C 8
ATOM 12835 O O . ARG A 1 23 ? -2.469 -0.245 9.864 1.00 0.00 23 ARG A O 8
ATOM 12856 N N . GLU A 1 24 ? -1.550 -2.320 9.728 1.00 0.00 24 GLU A N 8
ATOM 12857 C CA . GLU A 1 24 ? -1.182 -2.418 11.147 1.00 0.00 24 GLU A CA 8
ATOM 12858 C C . GLU A 1 24 ? -0.110 -3.509 11.318 1.00 0.00 24 GLU A C 8
ATOM 12859 O O . GLU A 1 24 ? 0.189 -4.248 10.364 1.00 0.00 24 GLU A O 8
ATOM 12871 N N . LEU A 1 25 ? 0.455 -3.596 12.534 1.00 0.00 25 LEU A N 8
ATOM 12872 C CA . LEU A 1 25 ? 1.475 -4.592 12.892 1.00 0.00 25 LEU A CA 8
ATOM 12873 C C . LEU A 1 25 ? 0.904 -6.021 12.785 1.00 0.00 25 LEU A C 8
ATOM 12874 O O . LEU A 1 25 ? 1.447 -6.848 12.053 1.00 0.00 25 LEU A O 8
ATOM 12890 N N . ASP A 1 26 ? -0.230 -6.269 13.478 1.00 0.00 26 ASP A N 8
ATOM 12891 C CA . ASP A 1 26 ? -0.874 -7.604 13.533 1.00 0.00 26 ASP A CA 8
ATOM 12892 C C . ASP A 1 26 ? -1.300 -8.084 12.129 1.00 0.00 26 ASP A C 8
ATOM 12893 O O . ASP A 1 26 ? -1.120 -9.258 11.795 1.00 0.00 26 ASP A O 8
ATOM 12902 N N . GLU A 1 27 ? -1.831 -7.145 11.311 1.00 0.00 27 GLU A N 8
ATOM 12903 C CA . GLU A 1 27 ? -2.301 -7.438 9.944 1.00 0.00 27 GLU A CA 8
ATOM 12904 C C . GLU A 1 27 ? -1.147 -7.799 8.999 1.00 0.00 27 GLU A C 8
ATOM 12905 O O . GLU A 1 27 ? -1.307 -8.674 8.145 1.00 0.00 27 GLU A O 8
ATOM 12917 N N . TYR A 1 28 ? -0.000 -7.128 9.169 1.00 0.00 28 TYR A N 8
ATOM 12918 C CA . TYR A 1 28 ? 1.236 -7.443 8.430 1.00 0.00 28 TYR A CA 8
ATOM 12919 C C . TYR A 1 28 ? 1.695 -8.883 8.722 1.00 0.00 28 TYR A C 8
ATOM 12920 O O . TYR A 1 28 ? 2.029 -9.650 7.807 1.00 0.00 28 TYR A O 8
ATOM 12938 N N . GLU A 1 29 ? 1.727 -9.204 10.026 1.00 0.00 29 GLU A N 8
ATOM 12939 C CA . GLU A 1 29 ? 2.299 -10.454 10.545 1.00 0.00 29 GLU A CA 8
ATOM 12940 C C . GLU A 1 29 ? 1.507 -11.688 10.076 1.00 0.00 29 GLU A C 8
ATOM 12941 O O . GLU A 1 29 ? 2.106 -12.669 9.653 1.00 0.00 29 GLU A O 8
ATOM 12953 N N . GLU A 1 30 ? 0.164 -11.628 10.139 1.00 0.00 30 GLU A N 8
ATOM 12954 C CA . GLU A 1 30 ? -0.699 -12.749 9.694 1.00 0.00 30 GLU A CA 8
ATOM 12955 C C . GLU A 1 30 ? -0.566 -12.993 8.164 1.00 0.00 30 GLU A C 8
ATOM 12956 O O . GLU A 1 30 ? -0.492 -14.152 7.729 1.00 0.00 30 GLU A O 8
ATOM 12968 N N . LEU A 1 31 ? -0.498 -11.897 7.368 1.00 0.00 31 LEU A N 8
ATOM 12969 C CA . LEU A 1 31 ? -0.275 -11.967 5.900 1.00 0.00 31 LEU A CA 8
ATOM 12970 C C . LEU A 1 31 ? 0.109 -10.594 5.334 1.00 0.00 31 LEU A C 8
ATOM 12971 O O . LEU A 1 31 ? -0.259 -9.576 5.894 1.00 0.00 31 LEU A O 8
ATOM 12987 N N . HIS A 1 32 ? 0.857 -10.586 4.221 1.00 0.00 32 HIS A N 8
ATOM 12988 C CA . HIS A 1 32 ? 1.271 -9.343 3.523 1.00 0.00 32 HIS A CA 8
ATOM 12989 C C . HIS A 1 32 ? 1.947 -9.711 2.191 1.00 0.00 32 HIS A C 8
ATOM 12990 O O . HIS A 1 32 ? 2.090 -10.891 1.874 1.00 0.00 32 HIS A O 8
ATOM 13005 N N . LEU A 1 33 ? 2.360 -8.698 1.418 1.00 0.00 33 LEU A N 8
ATOM 13006 C CA . LEU A 1 33 ? 3.177 -8.900 0.202 1.00 0.00 33 LEU A CA 8
ATOM 13007 C C . LEU A 1 33 ? 4.673 -8.881 0.556 1.00 0.00 33 LEU A C 8
ATOM 13008 O O . LEU A 1 33 ? 5.085 -8.078 1.392 1.00 0.00 33 LEU A O 8
ATOM 13024 N N . PRO A 1 34 ? 5.517 -9.725 -0.116 1.00 0.00 34 PRO A N 8
ATOM 13025 C CA . PRO A 1 34 ? 6.982 -9.783 0.151 1.00 0.00 34 PRO A CA 8
ATOM 13026 C C . PRO A 1 34 ? 7.697 -8.466 -0.252 1.00 0.00 34 PRO A C 8
ATOM 13027 O O . PRO A 1 34 ? 8.796 -8.176 0.220 1.00 0.00 34 PRO A O 8
ATOM 13038 N N . ASN A 1 35 ? 7.034 -7.679 -1.126 1.00 0.00 35 ASN A N 8
ATOM 13039 C CA . ASN A 1 35 ? 7.547 -6.392 -1.643 1.00 0.00 35 ASN A CA 8
ATOM 13040 C C . ASN A 1 35 ? 6.913 -5.204 -0.889 1.00 0.00 35 ASN A C 8
ATOM 13041 O O . ASN A 1 35 ? 7.083 -4.047 -1.299 1.00 0.00 35 ASN A O 8
ATOM 13052 N N . ALA A 1 36 ? 6.175 -5.500 0.213 1.00 0.00 36 ALA A N 8
ATOM 13053 C CA . ALA A 1 36 ? 5.432 -4.487 0.992 1.00 0.00 36 ALA A CA 8
ATOM 13054 C C . ALA A 1 36 ? 6.151 -4.135 2.306 1.00 0.00 36 ALA A C 8
ATOM 13055 O O . ALA A 1 36 ? 6.417 -5.020 3.128 1.00 0.00 36 ALA A O 8
ATOM 13062 N N . THR A 1 37 ? 6.464 -2.835 2.480 1.00 0.00 37 THR A N 8
ATOM 13063 C CA . THR A 1 37 ? 7.037 -2.280 3.720 1.00 0.00 37 THR A CA 8
ATOM 13064 C C . THR A 1 37 ? 5.943 -2.154 4.802 1.00 0.00 37 THR A C 8
ATOM 13065 O O . THR A 1 37 ? 4.820 -1.759 4.489 1.00 0.00 37 THR A O 8
ATOM 13076 N N . LEU A 1 38 ? 6.271 -2.497 6.067 1.00 0.00 38 LEU A N 8
ATOM 13077 C CA . LEU A 1 38 ? 5.326 -2.352 7.191 1.00 0.00 38 LEU A CA 8
ATOM 13078 C C . LEU A 1 38 ? 5.224 -0.863 7.553 1.00 0.00 38 LEU A C 8
ATOM 13079 O O . LEU A 1 38 ? 6.162 -0.278 8.113 1.00 0.00 38 LEU A O 8
ATOM 13095 N N . ILE A 1 39 ? 4.092 -0.251 7.194 1.00 0.00 39 ILE A N 8
ATOM 13096 C CA . ILE A 1 39 ? 3.703 1.071 7.693 1.00 0.00 39 ILE A CA 8
ATOM 13097 C C . ILE A 1 39 ? 2.239 1.010 8.144 1.00 0.00 39 ILE A C 8
ATOM 13098 O O . ILE A 1 39 ? 1.380 0.419 7.481 1.00 0.00 39 ILE A O 8
ATOM 13114 N N . SER A 1 40 ? 1.964 1.597 9.293 1.00 0.00 40 SER A N 8
ATOM 13115 C CA . SER A 1 40 ? 0.601 1.717 9.791 1.00 0.00 40 SER A CA 8
ATOM 13116 C C . SER A 1 40 ? -0.021 2.980 9.176 1.00 0.00 40 SER A C 8
ATOM 13117 O O . SER A 1 40 ? 0.616 4.040 9.166 1.00 0.00 40 SER A O 8
ATOM 13125 N N . VAL A 1 41 ? -1.237 2.837 8.608 1.00 0.00 41 VAL A N 8
ATOM 13126 C CA . VAL A 1 41 ? -2.049 3.962 8.078 1.00 0.00 41 VAL A CA 8
ATOM 13127 C C . VAL A 1 41 ? -2.142 5.154 9.075 1.00 0.00 41 VAL A C 8
ATOM 13128 O O . VAL A 1 41 ? -2.217 6.311 8.659 1.00 0.00 41 VAL A O 8
ATOM 13141 N N . ASN A 1 42 ? -2.105 4.835 10.385 1.00 0.00 42 ASN A N 8
ATOM 13142 C CA . ASN A 1 42 ? -2.188 5.816 11.481 1.00 0.00 42 ASN A CA 8
ATOM 13143 C C . ASN A 1 42 ? -0.961 6.761 11.497 1.00 0.00 42 ASN A C 8
ATOM 13144 O O . ASN A 1 42 ? -1.087 7.943 11.822 1.00 0.00 42 ASN A O 8
ATOM 13155 N N . ASP A 1 43 ? 0.213 6.215 11.131 1.00 0.00 43 ASP A N 8
ATOM 13156 C CA . ASP A 1 43 ? 1.502 6.933 11.169 1.00 0.00 43 ASP A CA 8
ATOM 13157 C C . ASP A 1 43 ? 1.747 7.705 9.863 1.00 0.00 43 ASP A C 8
ATOM 13158 O O . ASP A 1 43 ? 2.360 7.184 8.922 1.00 0.00 43 ASP A O 8
ATOM 13167 N N . GLN A 1 44 ? 1.239 8.950 9.817 1.00 0.00 44 GLN A N 8
ATOM 13168 C CA . GLN A 1 44 ? 1.526 9.902 8.723 1.00 0.00 44 GLN A CA 8
ATOM 13169 C C . GLN A 1 44 ? 3.013 10.264 8.697 1.00 0.00 44 GLN A C 8
ATOM 13170 O O . GLN A 1 44 ? 3.569 10.515 7.634 1.00 0.00 44 GLN A O 8
ATOM 13184 N N . GLU A 1 45 ? 3.633 10.292 9.884 1.00 0.00 45 GLU A N 8
ATOM 13185 C CA . GLU A 1 45 ? 5.068 10.580 10.032 1.00 0.00 45 GLU A CA 8
ATOM 13186 C C . GLU A 1 45 ? 5.940 9.494 9.366 1.00 0.00 45 GLU A C 8
ATOM 13187 O O . GLU A 1 45 ? 6.964 9.817 8.783 1.00 0.00 45 GLU A O 8
ATOM 13199 N N . LYS A 1 46 ? 5.504 8.218 9.448 1.00 0.00 46 LYS A N 8
ATOM 13200 C CA . LYS A 1 46 ? 6.236 7.062 8.878 1.00 0.00 46 LYS A CA 8
ATOM 13201 C C . LYS A 1 46 ? 6.018 6.985 7.357 1.00 0.00 46 LYS A C 8
ATOM 13202 O O . LYS A 1 46 ? 6.941 6.670 6.601 1.00 0.00 46 LYS A O 8
ATOM 13221 N N . LEU A 1 47 ? 4.783 7.275 6.936 1.00 0.00 47 LEU A N 8
ATOM 13222 C CA . LEU A 1 47 ? 4.403 7.400 5.516 1.00 0.00 47 LEU A CA 8
ATOM 13223 C C . LEU A 1 47 ? 5.245 8.485 4.808 1.00 0.00 47 LEU A C 8
ATOM 13224 O O . LEU A 1 47 ? 5.866 8.239 3.758 1.00 0.00 47 LEU A O 8
ATOM 13240 N N . ALA A 1 48 ? 5.278 9.670 5.439 1.00 0.00 48 ALA A N 8
ATOM 13241 C CA . ALA A 1 48 ? 6.002 10.846 4.945 1.00 0.00 48 ALA A CA 8
ATOM 13242 C C . ALA A 1 48 ? 7.511 10.612 4.971 1.00 0.00 48 ALA A C 8
ATOM 13243 O O . ALA A 1 48 ? 8.202 11.014 4.048 1.00 0.00 48 ALA A O 8
ATOM 13250 N N . ASP A 1 49 ? 7.984 9.942 6.045 1.00 0.00 49 ASP A N 8
ATOM 13251 C CA . ASP A 1 49 ? 9.408 9.592 6.233 1.00 0.00 49 ASP A CA 8
ATOM 13252 C C . ASP A 1 49 ? 9.898 8.700 5.095 1.00 0.00 49 ASP A C 8
ATOM 13253 O O . ASP A 1 49 ? 10.945 8.968 4.520 1.00 0.00 49 ASP A O 8
ATOM 13262 N N . PHE A 1 50 ? 9.095 7.665 4.776 1.00 0.00 50 PHE A N 8
ATOM 13263 C CA . PHE A 1 50 ? 9.415 6.663 3.746 1.00 0.00 50 PHE A CA 8
ATOM 13264 C C . PHE A 1 50 ? 9.654 7.351 2.394 1.00 0.00 50 PHE A C 8
ATOM 13265 O O . PHE A 1 50 ? 10.620 7.051 1.680 1.00 0.00 50 PHE A O 8
ATOM 13282 N N . LEU A 1 51 ? 8.765 8.303 2.092 1.00 0.00 51 LEU A N 8
ATOM 13283 C CA . LEU A 1 51 ? 8.817 9.101 0.857 1.00 0.00 51 LEU A CA 8
ATOM 13284 C C . LEU A 1 51 ? 9.894 10.202 0.919 1.00 0.00 51 LEU A C 8
ATOM 13285 O O . LEU A 1 51 ? 10.378 10.630 -0.114 1.00 0.00 51 LEU A O 8
ATOM 13301 N N . SER A 1 52 ? 10.245 10.653 2.134 1.00 0.00 52 SER A N 8
ATOM 13302 C CA . SER A 1 52 ? 11.242 11.726 2.349 1.00 0.00 52 SER A CA 8
ATOM 13303 C C . SER A 1 52 ? 12.679 11.174 2.239 1.00 0.00 52 SER A C 8
ATOM 13304 O O . SER A 1 52 ? 13.627 11.942 2.014 1.00 0.00 52 SER A O 8
ATOM 13312 N N . GLN A 1 53 ? 12.826 9.836 2.417 1.00 0.00 53 GLN A N 8
ATOM 13313 C CA . GLN A 1 53 ? 14.112 9.122 2.235 1.00 0.00 53 GLN A CA 8
ATOM 13314 C C . GLN A 1 53 ? 14.613 9.304 0.793 1.00 0.00 53 GLN A C 8
ATOM 13315 O O . GLN A 1 53 ? 15.786 9.607 0.556 1.00 0.00 53 GLN A O 8
ATOM 13329 N N . HIS A 1 54 ? 13.674 9.128 -0.146 1.00 0.00 54 HIS A N 8
ATOM 13330 C CA . HIS A 1 54 ? 13.867 9.278 -1.589 1.00 0.00 54 HIS A CA 8
ATOM 13331 C C . HIS A 1 54 ? 12.495 9.638 -2.153 1.00 0.00 54 HIS A C 8
ATOM 13332 O O . HIS A 1 54 ? 11.565 8.858 -2.044 1.00 0.00 54 HIS A O 8
ATOM 13347 N N . LYS A 1 55 ? 12.341 10.847 -2.675 1.00 0.00 55 LYS A N 8
ATOM 13348 C CA . LYS A 1 55 ? 11.094 11.262 -3.364 1.00 0.00 55 LYS A CA 8
ATOM 13349 C C . LYS A 1 55 ? 11.087 10.800 -4.837 1.00 0.00 55 LYS A C 8
ATOM 13350 O O . LYS A 1 55 ? 10.146 11.091 -5.575 1.00 0.00 55 LYS A O 8
ATOM 13369 N N . ASP A 1 56 ? 12.132 10.040 -5.241 1.00 0.00 56 ASP A N 8
ATOM 13370 C CA . ASP A 1 56 ? 12.320 9.574 -6.628 1.00 0.00 56 ASP A CA 8
ATOM 13371 C C . ASP A 1 56 ? 12.025 8.066 -6.794 1.00 0.00 56 ASP A C 8
ATOM 13372 O O . ASP A 1 56 ? 12.198 7.535 -7.898 1.00 0.00 56 ASP A O 8
ATOM 13381 N N . LYS A 1 57 ? 11.576 7.356 -5.728 1.00 0.00 57 LYS A N 8
ATOM 13382 C CA . LYS A 1 57 ? 11.139 5.938 -5.875 1.00 0.00 57 LYS A CA 8
ATOM 13383 C C . LYS A 1 57 ? 9.600 5.882 -5.916 1.00 0.00 57 LYS A C 8
ATOM 13384 O O . LYS A 1 57 ? 8.914 6.655 -5.224 1.00 0.00 57 LYS A O 8
ATOM 13403 N N . LYS A 1 58 ? 9.073 4.995 -6.768 1.00 0.00 58 LYS A N 8
ATOM 13404 C CA . LYS A 1 58 ? 7.635 4.858 -7.006 1.00 0.00 58 LYS A CA 8
ATOM 13405 C C . LYS A 1 58 ? 7.034 3.911 -5.962 1.00 0.00 58 LYS A C 8
ATOM 13406 O O . LYS A 1 58 ? 7.527 2.797 -5.786 1.00 0.00 58 LYS A O 8
ATOM 13425 N N . VAL A 1 59 ? 5.976 4.360 -5.273 1.00 0.00 59 VAL A N 8
ATOM 13426 C CA . VAL A 1 59 ? 5.401 3.632 -4.126 1.00 0.00 59 VAL A CA 8
ATOM 13427 C C . VAL A 1 59 ? 3.919 3.325 -4.356 1.00 0.00 59 VAL A C 8
ATOM 13428 O O . VAL A 1 59 ? 3.192 4.140 -4.932 1.00 0.00 59 VAL A O 8
ATOM 13441 N N . LEU A 1 60 ? 3.498 2.130 -3.901 1.00 0.00 60 LEU A N 8
ATOM 13442 C CA . LEU A 1 60 ? 2.111 1.672 -3.969 1.00 0.00 60 LEU A CA 8
ATOM 13443 C C . LEU A 1 60 ? 1.640 1.235 -2.568 1.00 0.00 60 LEU A C 8
ATOM 13444 O O . LEU A 1 60 ? 1.953 0.133 -2.112 1.00 0.00 60 LEU A O 8
ATOM 13460 N N . LEU A 1 61 ? 0.917 2.127 -1.885 1.00 0.00 61 LEU A N 8
ATOM 13461 C CA . LEU A 1 61 ? 0.329 1.855 -0.565 1.00 0.00 61 LEU A CA 8
ATOM 13462 C C . LEU A 1 61 ? -0.880 0.903 -0.739 1.00 0.00 61 LEU A C 8
ATOM 13463 O O . LEU A 1 61 ? -1.925 1.341 -1.180 1.00 0.00 61 LEU A O 8
ATOM 13479 N N . HIS A 1 62 ? -0.722 -0.407 -0.461 1.00 0.00 62 HIS A N 8
ATOM 13480 C CA . HIS A 1 62 ? -1.817 -1.398 -0.660 1.00 0.00 62 HIS A CA 8
ATOM 13481 C C . HIS A 1 62 ? -2.609 -1.626 0.652 1.00 0.00 62 HIS A C 8
ATOM 13482 O O . HIS A 1 62 ? -2.017 -1.689 1.741 1.00 0.00 62 HIS A O 8
ATOM 13497 N N . CYS A 1 63 ? -3.945 -1.776 0.532 1.00 0.00 63 CYS A N 8
ATOM 13498 C CA . CYS A 1 63 ? -4.863 -1.958 1.696 1.00 0.00 63 CYS A CA 8
ATOM 13499 C C . CYS A 1 63 ? -5.670 -3.266 1.623 1.00 0.00 63 CYS A C 8
ATOM 13500 O O . CYS A 1 63 ? -5.751 -3.903 0.568 1.00 0.00 63 CYS A O 8
ATOM 13508 N N . ARG A 1 64 ? -6.172 -3.683 2.812 1.00 0.00 64 ARG A N 8
ATOM 13509 C CA . ARG A 1 64 ? -7.079 -4.841 2.999 1.00 0.00 64 ARG A CA 8
ATOM 13510 C C . ARG A 1 64 ? -8.334 -4.714 2.092 1.00 0.00 64 ARG A C 8
ATOM 13511 O O . ARG A 1 64 ? -8.719 -5.674 1.428 1.00 0.00 64 ARG A O 8
ATOM 13532 N N . ALA A 1 65 ? -8.980 -3.533 2.113 1.00 0.00 65 ALA A N 8
ATOM 13533 C CA . ALA A 1 65 ? -10.173 -3.236 1.273 1.00 0.00 65 ALA A CA 8
ATOM 13534 C C . ALA A 1 65 ? -9.835 -2.162 0.236 1.00 0.00 65 ALA A C 8
ATOM 13535 O O . ALA A 1 65 ? -10.179 -2.273 -0.947 1.00 0.00 65 ALA A O 8
ATOM 13542 N N . GLY A 1 66 ? -9.158 -1.118 0.716 1.00 0.00 66 GLY A N 8
ATOM 13543 C CA . GLY A 1 66 ? -8.811 0.037 -0.093 1.00 0.00 66 GLY A CA 8
ATOM 13544 C C . GLY A 1 66 ? -8.734 1.298 0.750 1.00 0.00 66 GLY A C 8
ATOM 13545 O O . GLY A 1 66 ? -7.885 2.145 0.513 1.00 0.00 66 GLY A O 8
ATOM 13549 N N . ARG A 1 67 ? -9.609 1.399 1.772 1.00 0.00 67 ARG A N 8
ATOM 13550 C CA . ARG A 1 67 ? -9.766 2.630 2.585 1.00 0.00 67 ARG A CA 8
ATOM 13551 C C . ARG A 1 67 ? -8.441 3.137 3.185 1.00 0.00 67 ARG A C 8
ATOM 13552 O O . ARG A 1 67 ? -8.180 4.336 3.149 1.00 0.00 67 ARG A O 8
ATOM 13573 N N . ARG A 1 68 ? -7.614 2.220 3.701 1.00 0.00 68 ARG A N 8
ATOM 13574 C CA . ARG A 1 68 ? -6.333 2.586 4.339 1.00 0.00 68 ARG A CA 8
ATOM 13575 C C . ARG A 1 68 ? -5.316 3.087 3.299 1.00 0.00 68 ARG A C 8
ATOM 13576 O O . ARG A 1 68 ? -4.494 3.935 3.607 1.00 0.00 68 ARG A O 8
ATOM 13597 N N . ALA A 1 69 ? -5.395 2.522 2.082 1.00 0.00 69 ALA A N 8
ATOM 13598 C CA . ALA A 1 69 ? -4.513 2.875 0.956 1.00 0.00 69 ALA A CA 8
ATOM 13599 C C . ALA A 1 69 ? -4.783 4.303 0.504 1.00 0.00 69 ALA A C 8
ATOM 13600 O O . ALA A 1 69 ? -3.864 5.128 0.441 1.00 0.00 69 ALA A O 8
ATOM 13607 N N . LEU A 1 70 ? -6.066 4.560 0.196 1.00 0.00 70 LEU A N 8
ATOM 13608 C CA . LEU A 1 70 ? -6.589 5.894 -0.103 1.00 0.00 70 LEU A CA 8
ATOM 13609 C C . LEU A 1 70 ? -6.180 6.900 0.979 1.00 0.00 70 LEU A C 8
ATOM 13610 O O . LEU A 1 70 ? -5.432 7.819 0.697 1.00 0.00 70 LEU A O 8
ATOM 13626 N N . ASP A 1 71 ? -6.603 6.621 2.226 1.00 0.00 71 ASP A N 8
ATOM 13627 C CA . ASP A 1 71 ? -6.477 7.536 3.389 1.00 0.00 71 ASP A CA 8
ATOM 13628 C C . ASP A 1 71 ? -5.014 7.940 3.642 1.00 0.00 71 ASP A C 8
ATOM 13629 O O . ASP A 1 71 ? -4.708 9.128 3.861 1.00 0.00 71 ASP A O 8
ATOM 13638 N N . ALA A 1 72 ? -4.128 6.927 3.589 1.00 0.00 72 ALA A N 8
ATOM 13639 C CA . ALA A 1 72 ? -2.678 7.103 3.743 1.00 0.00 72 ALA A CA 8
ATOM 13640 C C . ALA A 1 72 ? -2.120 8.028 2.654 1.00 0.00 72 ALA A C 8
ATOM 13641 O O . ALA A 1 72 ? -1.466 9.035 2.953 1.00 0.00 72 ALA A O 8
ATOM 13648 N N . ALA A 1 73 ? -2.449 7.705 1.392 1.00 0.00 73 ALA A N 8
ATOM 13649 C CA . ALA A 1 73 ? -1.965 8.449 0.225 1.00 0.00 73 ALA A CA 8
ATOM 13650 C C . ALA A 1 73 ? -2.509 9.886 0.203 1.00 0.00 73 ALA A C 8
ATOM 13651 O O . ALA A 1 73 ? -1.802 10.777 -0.257 1.00 0.00 73 ALA A O 8
ATOM 13658 N N . LYS A 1 74 ? -3.742 10.109 0.737 1.00 0.00 74 LYS A N 8
ATOM 13659 C CA . LYS A 1 74 ? -4.355 11.460 0.799 1.00 0.00 74 LYS A CA 8
ATOM 13660 C C . LYS A 1 74 ? -3.466 12.368 1.627 1.00 0.00 74 LYS A C 8
ATOM 13661 O O . LYS A 1 74 ? -3.003 13.381 1.122 1.00 0.00 74 LYS A O 8
ATOM 13680 N N . SER A 1 75 ? -3.164 11.909 2.853 1.00 0.00 75 SER A N 8
ATOM 13681 C CA . SER A 1 75 ? -2.326 12.628 3.827 1.00 0.00 75 SER A CA 8
ATOM 13682 C C . SER A 1 75 ? -0.966 13.048 3.220 1.00 0.00 75 SER A C 8
ATOM 13683 O O . SER A 1 75 ? -0.525 14.179 3.397 1.00 0.00 75 SER A O 8
ATOM 13691 N N . MET A 1 76 ? -0.342 12.118 2.477 1.00 0.00 76 MET A N 8
ATOM 13692 C CA . MET A 1 76 ? 0.964 12.342 1.820 1.00 0.00 76 MET A CA 8
ATOM 13693 C C . MET A 1 76 ? 0.866 13.368 0.670 1.00 0.00 76 MET A C 8
ATOM 13694 O O . MET A 1 76 ? 1.746 14.219 0.521 1.00 0.00 76 MET A O 8
ATOM 13708 N N . HIS A 1 77 ? -0.213 13.278 -0.128 1.00 0.00 77 HIS A N 8
ATOM 13709 C CA . HIS A 1 77 ? -0.513 14.248 -1.206 1.00 0.00 77 HIS A CA 8
ATOM 13710 C C . HIS A 1 77 ? -0.820 15.662 -0.652 1.00 0.00 77 HIS A C 8
ATOM 13711 O O . HIS A 1 77 ? -0.598 16.661 -1.347 1.00 0.00 77 HIS A O 8
ATOM 13726 N N . GLU A 1 78 ? -1.318 15.728 0.599 1.00 0.00 78 GLU A N 8
ATOM 13727 C CA . GLU A 1 78 ? -1.557 16.998 1.318 1.00 0.00 78 GLU A CA 8
ATOM 13728 C C . GLU A 1 78 ? -0.235 17.613 1.804 1.00 0.00 78 GLU A C 8
ATOM 13729 O O . GLU A 1 78 ? -0.131 18.831 1.972 1.00 0.00 78 GLU A O 8
ATOM 13741 N N . LEU A 1 79 ? 0.765 16.746 2.048 1.00 0.00 79 LEU A N 8
ATOM 13742 C CA . LEU A 1 79 ? 2.144 17.180 2.369 1.00 0.00 79 LEU A CA 8
ATOM 13743 C C . LEU A 1 79 ? 2.918 17.564 1.093 1.00 0.00 79 LEU A C 8
ATOM 13744 O O . LEU A 1 79 ? 3.978 18.190 1.171 1.00 0.00 79 LEU A O 8
ATOM 13760 N N . GLY A 1 80 ? 2.389 17.152 -0.075 1.00 0.00 80 GLY A N 8
ATOM 13761 C CA . GLY A 1 80 ? 2.956 17.509 -1.378 1.00 0.00 80 GLY A CA 8
ATOM 13762 C C . GLY A 1 80 ? 3.473 16.309 -2.151 1.00 0.00 80 GLY A C 8
ATOM 13763 O O . GLY A 1 80 ? 3.691 16.416 -3.364 1.00 0.00 80 GLY A O 8
ATOM 13767 N N . TYR A 1 81 ? 3.673 15.161 -1.454 1.00 0.00 81 TYR A N 8
ATOM 13768 C CA . TYR A 1 81 ? 4.157 13.908 -2.088 1.00 0.00 81 TYR A CA 8
ATOM 13769 C C . TYR A 1 81 ? 3.110 13.381 -3.083 1.00 0.00 81 TYR A C 8
ATOM 13770 O O . TYR A 1 81 ? 1.955 13.814 -3.068 1.00 0.00 81 TYR A O 8
ATOM 13788 N N . THR A 1 82 ? 3.496 12.412 -3.918 1.00 0.00 82 THR A N 8
ATOM 13789 C CA . THR A 1 82 ? 2.579 11.803 -4.897 1.00 0.00 82 THR A CA 8
ATOM 13790 C C . THR A 1 82 ? 2.785 10.263 -4.994 1.00 0.00 82 THR A C 8
ATOM 13791 O O . THR A 1 82 ? 3.221 9.754 -6.040 1.00 0.00 82 THR A O 8
ATOM 13802 N N . PRO A 1 83 ? 2.502 9.480 -3.887 1.00 0.00 83 PRO A N 8
ATOM 13803 C CA . PRO A 1 83 ? 2.464 8.001 -3.958 1.00 0.00 83 PRO A CA 8
ATOM 13804 C C . PRO A 1 83 ? 1.155 7.483 -4.597 1.00 0.00 83 PRO A C 8
ATOM 13805 O O . PRO A 1 83 ? 0.115 8.159 -4.564 1.00 0.00 83 PRO A O 8
ATOM 13816 N N . TYR A 1 84 ? 1.225 6.282 -5.171 1.00 0.00 84 TYR A N 8
ATOM 13817 C CA . TYR A 1 84 ? 0.044 5.532 -5.634 1.00 0.00 84 TYR A CA 8
ATOM 13818 C C . TYR A 1 84 ? -0.508 4.703 -4.475 1.00 0.00 84 TYR A C 8
ATOM 13819 O O . TYR A 1 84 ? 0.124 4.605 -3.407 1.00 0.00 84 TYR A O 8
ATOM 13837 N N . TYR A 1 85 ? -1.680 4.102 -4.694 1.00 0.00 85 TYR A N 8
ATOM 13838 C CA . TYR A 1 85 ? -2.381 3.329 -3.669 1.00 0.00 85 TYR A CA 8
ATOM 13839 C C . TYR A 1 85 ? -3.293 2.288 -4.330 1.00 0.00 85 TYR A C 8
ATOM 13840 O O . TYR A 1 85 ? -3.878 2.542 -5.395 1.00 0.00 85 TYR A O 8
ATOM 13858 N N . LEU A 1 86 ? -3.384 1.109 -3.696 1.00 0.00 86 LEU A N 8
ATOM 13859 C CA . LEU A 1 86 ? -4.107 -0.044 -4.225 1.00 0.00 86 LEU A CA 8
ATOM 13860 C C . LEU A 1 86 ? -5.426 -0.221 -3.463 1.00 0.00 86 LEU A C 8
ATOM 13861 O O . LEU A 1 86 ? -5.447 -0.595 -2.264 1.00 0.00 86 LEU A O 8
ATOM 13877 N N . GLU A 1 87 ? -6.505 0.026 -4.207 1.00 0.00 87 GLU A N 8
ATOM 13878 C CA . GLU A 1 87 ? -7.872 -0.230 -3.789 1.00 0.00 87 GLU A CA 8
ATOM 13879 C C . GLU A 1 87 ? -8.230 -1.657 -4.233 1.00 0.00 87 GLU A C 8
ATOM 13880 O O . GLU A 1 87 ? -8.430 -1.899 -5.432 1.00 0.00 87 GLU A O 8
ATOM 13892 N N . GLY A 1 88 ? -8.249 -2.598 -3.279 1.00 0.00 88 GLY A N 8
ATOM 13893 C CA . GLY A 1 88 ? -8.530 -4.007 -3.572 1.00 0.00 88 GLY A CA 8
ATOM 13894 C C . GLY A 1 88 ? -8.367 -4.893 -2.348 1.00 0.00 88 GLY A C 8
ATOM 13895 O O . GLY A 1 88 ? -7.848 -4.446 -1.317 1.00 0.00 88 GLY A O 8
ATOM 13899 N N . ASN A 1 89 ? -8.804 -6.156 -2.472 1.00 0.00 89 ASN A N 8
ATOM 13900 C CA . ASN A 1 89 ? -8.798 -7.126 -1.361 1.00 0.00 89 ASN A CA 8
ATOM 13901 C C . ASN A 1 89 ? -7.408 -7.767 -1.200 1.00 0.00 89 ASN A C 8
ATOM 13902 O O . ASN A 1 89 ? -6.888 -8.360 -2.146 1.00 0.00 89 ASN A O 8
ATOM 13913 N N . VAL A 1 90 ? -6.829 -7.655 0.023 1.00 0.00 90 VAL A N 8
ATOM 13914 C CA . VAL A 1 90 ? -5.441 -8.077 0.312 1.00 0.00 90 VAL A CA 8
ATOM 13915 C C . VAL A 1 90 ? -5.238 -9.599 0.124 1.00 0.00 90 VAL A C 8
ATOM 13916 O O . VAL A 1 90 ? -4.210 -10.029 -0.388 1.00 0.00 90 VAL A O 8
ATOM 13929 N N . TYR A 1 91 ? -6.252 -10.399 0.490 1.00 0.00 91 TYR A N 8
ATOM 13930 C CA . TYR A 1 91 ? -6.188 -11.876 0.388 1.00 0.00 91 TYR A CA 8
ATOM 13931 C C . TYR A 1 91 ? -6.296 -12.349 -1.078 1.00 0.00 91 TYR A C 8
ATOM 13932 O O . TYR A 1 91 ? -5.879 -13.465 -1.412 1.00 0.00 91 TYR A O 8
ATOM 13950 N N . ASP A 1 92 ? -6.849 -11.480 -1.940 1.00 0.00 92 ASP A N 8
ATOM 13951 C CA . ASP A 1 92 ? -7.090 -11.788 -3.364 1.00 0.00 92 ASP A CA 8
ATOM 13952 C C . ASP A 1 92 ? -5.822 -11.651 -4.220 1.00 0.00 92 ASP A C 8
ATOM 13953 O O . ASP A 1 92 ? -5.815 -12.098 -5.356 1.00 0.00 92 ASP A O 8
ATOM 13962 N N . PHE A 1 93 ? -4.751 -11.056 -3.677 1.00 0.00 93 PHE A N 8
ATOM 13963 C CA . PHE A 1 93 ? -3.488 -10.860 -4.435 1.00 0.00 93 PHE A CA 8
ATOM 13964 C C . PHE A 1 93 ? -2.942 -12.208 -4.966 1.00 0.00 93 PHE A C 8
ATOM 13965 O O . PHE A 1 93 ? -2.525 -12.302 -6.125 1.00 0.00 93 PHE A O 8
ATOM 13982 N N . GLU A 1 94 ? -3.023 -13.241 -4.096 1.00 0.00 94 GLU A N 8
ATOM 13983 C CA . GLU A 1 94 ? -2.693 -14.646 -4.413 1.00 0.00 94 GLU A CA 8
ATOM 13984 C C . GLU A 1 94 ? -3.403 -15.135 -5.700 1.00 0.00 94 GLU A C 8
ATOM 13985 O O . GLU A 1 94 ? -2.745 -15.550 -6.655 1.00 0.00 94 GLU A O 8
ATOM 13997 N N . LYS A 1 95 ? -4.747 -15.039 -5.718 1.00 0.00 95 LYS A N 8
ATOM 13998 C CA . LYS A 1 95 ? -5.576 -15.571 -6.826 1.00 0.00 95 LYS A CA 8
ATOM 13999 C C . LYS A 1 95 ? -5.495 -14.684 -8.093 1.00 0.00 95 LYS A C 8
ATOM 14000 O O . LYS A 1 95 ? -5.892 -15.116 -9.172 1.00 0.00 95 LYS A O 8
ATOM 14019 N N . TYR A 1 96 ? -4.979 -13.439 -7.944 1.00 0.00 96 TYR A N 8
ATOM 14020 C CA . TYR A 1 96 ? -4.687 -12.531 -9.083 1.00 0.00 96 TYR A CA 8
ATOM 14021 C C . TYR A 1 96 ? -3.265 -12.771 -9.639 1.00 0.00 96 TYR A C 8
ATOM 14022 O O . TYR A 1 96 ? -2.931 -12.263 -10.709 1.00 0.00 96 TYR A O 8
ATOM 14040 N N . GLY A 1 97 ? -2.428 -13.528 -8.900 1.00 0.00 97 GLY A N 8
ATOM 14041 C CA . GLY A 1 97 ? -1.132 -14.010 -9.422 1.00 0.00 97 GLY A CA 8
ATOM 14042 C C . GLY A 1 97 ? 0.067 -13.554 -8.602 1.00 0.00 97 GLY A C 8
ATOM 14043 O O . GLY A 1 97 ? 1.181 -14.063 -8.785 1.00 0.00 97 GLY A O 8
ATOM 14047 N N . PHE A 1 98 ? -0.161 -12.572 -7.722 1.00 0.00 98 PHE A N 8
ATOM 14048 C CA . PHE A 1 98 ? 0.888 -11.942 -6.905 1.00 0.00 98 PHE A CA 8
ATOM 14049 C C . PHE A 1 98 ? 1.047 -12.707 -5.580 1.00 0.00 98 PHE A C 8
ATOM 14050 O O . PHE A 1 98 ? 0.134 -12.704 -4.746 1.00 0.00 98 PHE A O 8
ATOM 14067 N N . ARG A 1 99 ? 2.213 -13.360 -5.408 1.00 0.00 99 ARG A N 8
ATOM 14068 C CA . ARG A 1 99 ? 2.487 -14.238 -4.257 1.00 0.00 99 ARG A CA 8
ATOM 14069 C C . ARG A 1 99 ? 2.569 -13.411 -2.952 1.00 0.00 99 ARG A C 8
ATOM 14070 O O . ARG A 1 99 ? 2.967 -12.237 -2.966 1.00 0.00 99 ARG A O 8
ATOM 14091 N N . MET A 1 100 ? 2.176 -14.039 -1.830 1.00 0.00 100 MET A N 8
ATOM 14092 C CA . MET A 1 100 ? 2.051 -13.372 -0.519 1.00 0.00 100 MET A CA 8
ATOM 14093 C C . MET A 1 100 ? 2.759 -14.179 0.579 1.00 0.00 100 MET A C 8
ATOM 14094 O O . MET A 1 100 ? 2.783 -15.410 0.543 1.00 0.00 100 MET A O 8
ATOM 14108 N N . VAL A 1 101 ? 3.311 -13.467 1.573 1.00 0.00 101 VAL A N 8
ATOM 14109 C CA . VAL A 1 101 ? 4.001 -14.071 2.723 1.00 0.00 101 VAL A CA 8
ATOM 14110 C C . VAL A 1 101 ? 3.089 -14.012 3.959 1.00 0.00 101 VAL A C 8
ATOM 14111 O O . VAL A 1 101 ? 2.711 -12.928 4.422 1.00 0.00 101 VAL A O 8
ATOM 14124 N N . TYR A 1 102 ? 2.718 -15.194 4.440 1.00 0.00 102 TYR A N 8
ATOM 14125 C CA . TYR A 1 102 ? 1.950 -15.388 5.673 1.00 0.00 102 TYR A CA 8
ATOM 14126 C C . TYR A 1 102 ? 2.916 -15.676 6.838 1.00 0.00 102 TYR A C 8
ATOM 14127 O O . TYR A 1 102 ? 4.014 -16.196 6.603 1.00 0.00 102 TYR A O 8
ATOM 14145 N N . ASP A 1 103 ? 2.488 -15.341 8.072 1.00 0.00 103 ASP A N 8
ATOM 14146 C CA . ASP A 1 103 ? 3.241 -15.605 9.330 1.00 0.00 103 ASP A CA 8
ATOM 14147 C C . ASP A 1 103 ? 4.661 -14.981 9.314 1.00 0.00 103 ASP A C 8
ATOM 14148 O O . ASP A 1 103 ? 5.644 -15.596 8.875 1.00 0.00 103 ASP A O 8
ATOM 14157 N N . ASP A 1 104 ? 4.725 -13.738 9.797 1.00 0.00 104 ASP A N 8
ATOM 14158 C CA . ASP A 1 104 ? 5.946 -12.915 9.869 1.00 0.00 104 ASP A CA 8
ATOM 14159 C C . ASP A 1 104 ? 6.027 -12.333 11.309 1.00 0.00 104 ASP A C 8
ATOM 14160 O O . ASP A 1 104 ? 6.656 -11.302 11.555 1.00 0.00 104 ASP A O 8
ATOM 14169 N N . THR A 1 105 ? 5.389 -13.063 12.260 1.00 0.00 105 THR A N 8
ATOM 14170 C CA . THR A 1 105 ? 5.157 -12.606 13.640 1.00 0.00 105 THR A CA 8
ATOM 14171 C C . THR A 1 105 ? 6.479 -12.445 14.417 1.00 0.00 105 THR A C 8
ATOM 14172 O O . THR A 1 105 ? 6.792 -11.364 14.918 1.00 0.00 105 THR A O 8
ATOM 14183 N N . CYS A 1 106 ? 7.247 -13.540 14.501 1.00 0.00 106 CYS A N 8
ATOM 14184 C CA . CYS A 1 106 ? 8.544 -13.569 15.198 1.00 0.00 106 CYS A CA 8
ATOM 14185 C C . CYS A 1 106 ? 9.662 -14.036 14.247 1.00 0.00 106 CYS A C 8
ATOM 14186 O O . CYS A 1 106 ? 10.849 -13.917 14.574 1.00 0.00 106 CYS A O 8
ATOM 14194 N N . ASP A 1 107 ? 9.275 -14.545 13.059 1.00 0.00 107 ASP A N 8
ATOM 14195 C CA . ASP A 1 107 ? 10.226 -15.043 12.049 1.00 0.00 107 ASP A CA 8
ATOM 14196 C C . ASP A 1 107 ? 9.577 -15.007 10.653 1.00 0.00 107 ASP A C 8
ATOM 14197 O O . ASP A 1 107 ? 8.393 -15.319 10.505 1.00 0.00 107 ASP A O 8
ATOM 14206 N N . LYS A 1 108 ? 10.378 -14.636 9.641 1.00 0.00 108 LYS A N 8
ATOM 14207 C CA . LYS A 1 108 ? 9.912 -14.444 8.262 1.00 0.00 108 LYS A CA 8
ATOM 14208 C C . LYS A 1 108 ? 9.990 -15.784 7.505 1.00 0.00 108 LYS A C 8
ATOM 14209 O O . LYS A 1 108 ? 11.079 -16.244 7.147 1.00 0.00 108 LYS A O 8
ATOM 14228 N N . LYS A 1 109 ? 8.825 -16.431 7.316 1.00 0.00 109 LYS A N 8
ATOM 14229 C CA . LYS A 1 109 ? 8.723 -17.753 6.661 1.00 0.00 109 LYS A CA 8
ATOM 14230 C C . LYS A 1 109 ? 7.889 -17.624 5.374 1.00 0.00 109 LYS A C 8
ATOM 14231 O O . LYS A 1 109 ? 6.684 -17.365 5.433 1.00 0.00 109 LYS A O 8
ATOM 14250 N N . ASN A 1 110 ? 8.558 -17.765 4.216 1.00 0.00 110 ASN A N 8
ATOM 14251 C CA . ASN A 1 110 ? 7.939 -17.608 2.880 1.00 0.00 110 ASN A CA 8
ATOM 14252 C C . ASN A 1 110 ? 7.474 -18.991 2.351 1.00 0.00 110 ASN A C 8
ATOM 14253 O O . ASN A 1 110 ? 6.261 -19.287 2.399 1.00 0.00 110 ASN A O 8
ATOM 14265 N N . MET A 1 1 ? -5.552 15.956 -5.627 1.00 0.00 1 MET A N 9
ATOM 14266 C CA . MET A 1 1 ? -5.841 15.406 -6.979 1.00 0.00 1 MET A CA 9
ATOM 14267 C C . MET A 1 1 ? -5.212 13.985 -7.134 1.00 0.00 1 MET A C 9
ATOM 14268 O O . MET A 1 1 ? -4.614 13.643 -8.169 1.00 0.00 1 MET A O 9
ATOM 14284 N N . LEU A 1 2 ? -5.349 13.153 -6.080 1.00 0.00 2 LEU A N 9
ATOM 14285 C CA . LEU A 1 2 ? -4.780 11.787 -6.058 1.00 0.00 2 LEU A CA 9
ATOM 14286 C C . LEU A 1 2 ? -5.711 10.714 -6.655 1.00 0.00 2 LEU A C 9
ATOM 14287 O O . LEU A 1 2 ? -5.282 9.574 -6.788 1.00 0.00 2 LEU A O 9
ATOM 14303 N N . GLU A 1 3 ? -6.982 11.044 -6.959 1.00 0.00 3 GLU A N 9
ATOM 14304 C CA . GLU A 1 3 ? -7.992 10.013 -7.349 1.00 0.00 3 GLU A CA 9
ATOM 14305 C C . GLU A 1 3 ? -7.613 9.288 -8.669 1.00 0.00 3 GLU A C 9
ATOM 14306 O O . GLU A 1 3 ? -8.053 8.160 -8.910 1.00 0.00 3 GLU A O 9
ATOM 14318 N N . ASP A 1 4 ? -6.765 9.932 -9.490 1.00 0.00 4 ASP A N 9
ATOM 14319 C CA . ASP A 1 4 ? -6.210 9.335 -10.729 1.00 0.00 4 ASP A CA 9
ATOM 14320 C C . ASP A 1 4 ? -5.169 8.222 -10.423 1.00 0.00 4 ASP A C 9
ATOM 14321 O O . ASP A 1 4 ? -4.893 7.363 -11.266 1.00 0.00 4 ASP A O 9
ATOM 14330 N N . TYR A 1 5 ? -4.606 8.257 -9.200 1.00 0.00 5 TYR A N 9
ATOM 14331 C CA . TYR A 1 5 ? -3.620 7.269 -8.700 1.00 0.00 5 TYR A CA 9
ATOM 14332 C C . TYR A 1 5 ? -4.328 6.019 -8.105 1.00 0.00 5 TYR A C 9
ATOM 14333 O O . TYR A 1 5 ? -3.672 5.173 -7.478 1.00 0.00 5 TYR A O 9
ATOM 14351 N N . ALA A 1 6 ? -5.670 5.929 -8.286 1.00 0.00 6 ALA A N 9
ATOM 14352 C CA . ALA A 1 6 ? -6.480 4.781 -7.821 1.00 0.00 6 ALA A CA 9
ATOM 14353 C C . ALA A 1 6 ? -6.249 3.557 -8.716 1.00 0.00 6 ALA A C 9
ATOM 14354 O O . ALA A 1 6 ? -6.822 3.451 -9.810 1.00 0.00 6 ALA A O 9
ATOM 14361 N N . ILE A 1 7 ? -5.377 2.658 -8.258 1.00 0.00 7 ILE A N 9
ATOM 14362 C CA . ILE A 1 7 ? -5.081 1.401 -8.951 1.00 0.00 7 ILE A CA 9
ATOM 14363 C C . ILE A 1 7 ? -5.976 0.291 -8.372 1.00 0.00 7 ILE A C 9
ATOM 14364 O O . ILE A 1 7 ? -6.049 0.134 -7.149 1.00 0.00 7 ILE A O 9
ATOM 14380 N N . SER A 1 8 ? -6.684 -0.440 -9.245 1.00 0.00 8 SER A N 9
ATOM 14381 C CA . SER A 1 8 ? -7.467 -1.622 -8.839 1.00 0.00 8 SER A CA 9
ATOM 14382 C C . SER A 1 8 ? -6.569 -2.878 -8.850 1.00 0.00 8 SER A C 9
ATOM 14383 O O . SER A 1 8 ? -5.558 -2.923 -9.564 1.00 0.00 8 SER A O 9
ATOM 14391 N N . LEU A 1 9 ? -6.942 -3.893 -8.050 1.00 0.00 9 LEU A N 9
ATOM 14392 C CA . LEU A 1 9 ? -6.186 -5.161 -7.925 1.00 0.00 9 LEU A CA 9
ATOM 14393 C C . LEU A 1 9 ? -6.106 -5.930 -9.269 1.00 0.00 9 LEU A C 9
ATOM 14394 O O . LEU A 1 9 ? -5.087 -6.568 -9.575 1.00 0.00 9 LEU A O 9
ATOM 14410 N N . GLU A 1 10 ? -7.169 -5.827 -10.070 1.00 0.00 10 GLU A N 9
ATOM 14411 C CA . GLU A 1 10 ? -7.251 -6.473 -11.398 1.00 0.00 10 GLU A CA 9
ATOM 14412 C C . GLU A 1 10 ? -6.216 -5.914 -12.405 1.00 0.00 10 GLU A C 9
ATOM 14413 O O . GLU A 1 10 ? -5.905 -6.570 -13.401 1.00 0.00 10 GLU A O 9
ATOM 14425 N N . GLU A 1 11 ? -5.677 -4.712 -12.128 1.00 0.00 11 GLU A N 9
ATOM 14426 C CA . GLU A 1 11 ? -4.764 -3.993 -13.047 1.00 0.00 11 GLU A CA 9
ATOM 14427 C C . GLU A 1 11 ? -3.452 -3.581 -12.357 1.00 0.00 11 GLU A C 9
ATOM 14428 O O . GLU A 1 11 ? -2.617 -2.919 -12.980 1.00 0.00 11 GLU A O 9
ATOM 14440 N N . VAL A 1 12 ? -3.260 -3.968 -11.081 1.00 0.00 12 VAL A N 9
ATOM 14441 C CA . VAL A 1 12 ? -2.028 -3.625 -10.340 1.00 0.00 12 VAL A CA 9
ATOM 14442 C C . VAL A 1 12 ? -0.866 -4.537 -10.769 1.00 0.00 12 VAL A C 9
ATOM 14443 O O . VAL A 1 12 ? -1.080 -5.645 -11.273 1.00 0.00 12 VAL A O 9
ATOM 14456 N N . ASN A 1 13 ? 0.356 -4.028 -10.611 1.00 0.00 13 ASN A N 9
ATOM 14457 C CA . ASN A 1 13 ? 1.596 -4.780 -10.809 1.00 0.00 13 ASN A CA 9
ATOM 14458 C C . ASN A 1 13 ? 2.541 -4.376 -9.671 1.00 0.00 13 ASN A C 9
ATOM 14459 O O . ASN A 1 13 ? 3.255 -3.398 -9.794 1.00 0.00 13 ASN A O 9
ATOM 14470 N N . PHE A 1 14 ? 2.486 -5.102 -8.536 1.00 0.00 14 PHE A N 9
ATOM 14471 C CA . PHE A 1 14 ? 3.198 -4.717 -7.288 1.00 0.00 14 PHE A CA 9
ATOM 14472 C C . PHE A 1 14 ? 4.725 -4.548 -7.500 1.00 0.00 14 PHE A C 9
ATOM 14473 O O . PHE A 1 14 ? 5.334 -3.640 -6.929 1.00 0.00 14 PHE A O 9
ATOM 14490 N N . ASN A 1 15 ? 5.312 -5.399 -8.354 1.00 0.00 15 ASN A N 9
ATOM 14491 C CA . ASN A 1 15 ? 6.762 -5.371 -8.671 1.00 0.00 15 ASN A CA 9
ATOM 14492 C C . ASN A 1 15 ? 7.158 -4.117 -9.487 1.00 0.00 15 ASN A C 9
ATOM 14493 O O . ASN A 1 15 ? 8.337 -3.744 -9.521 1.00 0.00 15 ASN A O 9
ATOM 14504 N N . ASP A 1 16 ? 6.163 -3.493 -10.142 1.00 0.00 16 ASP A N 9
ATOM 14505 C CA . ASP A 1 16 ? 6.342 -2.256 -10.939 1.00 0.00 16 ASP A CA 9
ATOM 14506 C C . ASP A 1 16 ? 6.642 -1.047 -10.025 1.00 0.00 16 ASP A C 9
ATOM 14507 O O . ASP A 1 16 ? 7.293 -0.089 -10.447 1.00 0.00 16 ASP A O 9
ATOM 14516 N N . PHE A 1 17 ? 6.171 -1.113 -8.760 1.00 0.00 17 PHE A N 9
ATOM 14517 C CA . PHE A 1 17 ? 6.327 -0.023 -7.762 1.00 0.00 17 PHE A CA 9
ATOM 14518 C C . PHE A 1 17 ? 7.118 -0.546 -6.533 1.00 0.00 17 PHE A C 9
ATOM 14519 O O . PHE A 1 17 ? 7.403 -1.744 -6.442 1.00 0.00 17 PHE A O 9
ATOM 14536 N N . ILE A 1 18 ? 7.494 0.365 -5.610 1.00 0.00 18 ILE A N 9
ATOM 14537 C CA . ILE A 1 18 ? 7.940 0.004 -4.245 1.00 0.00 18 ILE A CA 9
ATOM 14538 C C . ILE A 1 18 ? 6.683 -0.022 -3.364 1.00 0.00 18 ILE A C 9
ATOM 14539 O O . ILE A 1 18 ? 6.049 1.022 -3.182 1.00 0.00 18 ILE A O 9
ATOM 14555 N N . VAL A 1 19 ? 6.306 -1.190 -2.824 1.00 0.00 19 VAL A N 9
ATOM 14556 C CA . VAL A 1 19 ? 5.005 -1.333 -2.154 1.00 0.00 19 VAL A CA 9
ATOM 14557 C C . VAL A 1 19 ? 5.145 -1.037 -0.649 1.00 0.00 19 VAL A C 9
ATOM 14558 O O . VAL A 1 19 ? 6.201 -1.270 -0.047 1.00 0.00 19 VAL A O 9
ATOM 14571 N N . VAL A 1 20 ? 4.087 -0.459 -0.072 1.00 0.00 20 VAL A N 9
ATOM 14572 C CA . VAL A 1 20 ? 3.941 -0.255 1.374 1.00 0.00 20 VAL A CA 9
ATOM 14573 C C . VAL A 1 20 ? 2.579 -0.808 1.798 1.00 0.00 20 VAL A C 9
ATOM 14574 O O . VAL A 1 20 ? 1.562 -0.539 1.150 1.00 0.00 20 VAL A O 9
ATOM 14587 N N . ASP A 1 21 ? 2.576 -1.608 2.867 1.00 0.00 21 ASP A N 9
ATOM 14588 C CA . ASP A 1 21 ? 1.346 -2.099 3.489 1.00 0.00 21 ASP A CA 9
ATOM 14589 C C . ASP A 1 21 ? 0.909 -1.062 4.531 1.00 0.00 21 ASP A C 9
ATOM 14590 O O . ASP A 1 21 ? 1.577 -0.937 5.548 1.00 0.00 21 ASP A O 9
ATOM 14599 N N . VAL A 1 22 ? -0.166 -0.286 4.242 1.00 0.00 22 VAL A N 9
ATOM 14600 C CA . VAL A 1 22 ? -0.634 0.806 5.139 1.00 0.00 22 VAL A CA 9
ATOM 14601 C C . VAL A 1 22 ? -1.822 0.354 6.011 1.00 0.00 22 VAL A C 9
ATOM 14602 O O . VAL A 1 22 ? -2.983 0.676 5.719 1.00 0.00 22 VAL A O 9
ATOM 14615 N N . ARG A 1 23 ? -1.529 -0.372 7.117 1.00 0.00 23 ARG A N 9
ATOM 14616 C CA . ARG A 1 23 ? -2.571 -0.878 8.046 1.00 0.00 23 ARG A CA 9
ATOM 14617 C C . ARG A 1 23 ? -2.023 -1.057 9.491 1.00 0.00 23 ARG A C 9
ATOM 14618 O O . ARG A 1 23 ? -2.271 -0.185 10.326 1.00 0.00 23 ARG A O 9
ATOM 14639 N N . GLU A 1 24 ? -1.275 -2.168 9.786 1.00 0.00 24 GLU A N 9
ATOM 14640 C CA . GLU A 1 24 ? -0.899 -2.529 11.194 1.00 0.00 24 GLU A CA 9
ATOM 14641 C C . GLU A 1 24 ? 0.044 -3.777 11.277 1.00 0.00 24 GLU A C 9
ATOM 14642 O O . GLU A 1 24 ? 0.261 -4.487 10.297 1.00 0.00 24 GLU A O 9
ATOM 14654 N N . LEU A 1 25 ? 0.612 -4.023 12.479 1.00 0.00 25 LEU A N 9
ATOM 14655 C CA . LEU A 1 25 ? 1.407 -5.234 12.771 1.00 0.00 25 LEU A CA 9
ATOM 14656 C C . LEU A 1 25 ? 0.551 -6.515 12.651 1.00 0.00 25 LEU A C 9
ATOM 14657 O O . LEU A 1 25 ? 1.012 -7.502 12.103 1.00 0.00 25 LEU A O 9
ATOM 14673 N N . ASP A 1 26 ? -0.685 -6.484 13.181 1.00 0.00 26 ASP A N 9
ATOM 14674 C CA . ASP A 1 26 ? -1.584 -7.671 13.220 1.00 0.00 26 ASP A CA 9
ATOM 14675 C C . ASP A 1 26 ? -1.852 -8.252 11.812 1.00 0.00 26 ASP A C 9
ATOM 14676 O O . ASP A 1 26 ? -1.812 -9.476 11.620 1.00 0.00 26 ASP A O 9
ATOM 14685 N N . GLU A 1 27 ? -2.116 -7.368 10.836 1.00 0.00 27 GLU A N 9
ATOM 14686 C CA . GLU A 1 27 ? -2.337 -7.780 9.438 1.00 0.00 27 GLU A CA 9
ATOM 14687 C C . GLU A 1 27 ? -1.038 -8.330 8.828 1.00 0.00 27 GLU A C 9
ATOM 14688 O O . GLU A 1 27 ? -1.075 -9.297 8.065 1.00 0.00 27 GLU A O 9
ATOM 14700 N N . TYR A 1 28 ? 0.102 -7.693 9.181 1.00 0.00 28 TYR A N 9
ATOM 14701 C CA . TYR A 1 28 ? 1.448 -8.180 8.818 1.00 0.00 28 TYR A CA 9
ATOM 14702 C C . TYR A 1 28 ? 1.651 -9.625 9.304 1.00 0.00 28 TYR A C 9
ATOM 14703 O O . TYR A 1 28 ? 2.258 -10.418 8.602 1.00 0.00 28 TYR A O 9
ATOM 14721 N N . GLU A 1 29 ? 1.107 -9.941 10.506 1.00 0.00 29 GLU A N 9
ATOM 14722 C CA . GLU A 1 29 ? 1.233 -11.269 11.145 1.00 0.00 29 GLU A CA 9
ATOM 14723 C C . GLU A 1 29 ? 0.451 -12.355 10.376 1.00 0.00 29 GLU A C 9
ATOM 14724 O O . GLU A 1 29 ? 0.911 -13.502 10.270 1.00 0.00 29 GLU A O 9
ATOM 14736 N N . GLU A 1 30 ? -0.763 -12.006 9.895 1.00 0.00 30 GLU A N 9
ATOM 14737 C CA . GLU A 1 30 ? -1.679 -12.990 9.264 1.00 0.00 30 GLU A CA 9
ATOM 14738 C C . GLU A 1 30 ? -1.346 -13.244 7.771 1.00 0.00 30 GLU A C 9
ATOM 14739 O O . GLU A 1 30 ? -1.272 -14.408 7.351 1.00 0.00 30 GLU A O 9
ATOM 14751 N N . LEU A 1 31 ? -1.119 -12.170 6.992 1.00 0.00 31 LEU A N 9
ATOM 14752 C CA . LEU A 1 31 ? -0.711 -12.261 5.563 1.00 0.00 31 LEU A CA 9
ATOM 14753 C C . LEU A 1 31 ? -0.377 -10.859 5.029 1.00 0.00 31 LEU A C 9
ATOM 14754 O O . LEU A 1 31 ? -1.130 -9.905 5.264 1.00 0.00 31 LEU A O 9
ATOM 14770 N N . HIS A 1 32 ? 0.744 -10.735 4.303 1.00 0.00 32 HIS A N 9
ATOM 14771 C CA . HIS A 1 32 ? 1.155 -9.454 3.688 1.00 0.00 32 HIS A CA 9
ATOM 14772 C C . HIS A 1 32 ? 2.049 -9.718 2.462 1.00 0.00 32 HIS A C 9
ATOM 14773 O O . HIS A 1 32 ? 2.452 -10.859 2.207 1.00 0.00 32 HIS A O 9
ATOM 14788 N N . LEU A 1 33 ? 2.346 -8.654 1.703 1.00 0.00 33 LEU A N 9
ATOM 14789 C CA . LEU A 1 33 ? 3.233 -8.731 0.525 1.00 0.00 33 LEU A CA 9
ATOM 14790 C C . LEU A 1 33 ? 4.712 -8.655 0.946 1.00 0.00 33 LEU A C 9
ATOM 14791 O O . LEU A 1 33 ? 5.053 -7.883 1.843 1.00 0.00 33 LEU A O 9
ATOM 14807 N N . PRO A 1 34 ? 5.623 -9.413 0.258 1.00 0.00 34 PRO A N 9
ATOM 14808 C CA . PRO A 1 34 ? 7.070 -9.420 0.589 1.00 0.00 34 PRO A CA 9
ATOM 14809 C C . PRO A 1 34 ? 7.757 -8.095 0.178 1.00 0.00 34 PRO A C 9
ATOM 14810 O O . PRO A 1 34 ? 8.782 -7.713 0.745 1.00 0.00 34 PRO A O 9
ATOM 14821 N N . ASN A 1 35 ? 7.147 -7.403 -0.806 1.00 0.00 35 ASN A N 9
ATOM 14822 C CA . ASN A 1 35 ? 7.638 -6.122 -1.345 1.00 0.00 35 ASN A CA 9
ATOM 14823 C C . ASN A 1 35 ? 6.980 -4.924 -0.624 1.00 0.00 35 ASN A C 9
ATOM 14824 O O . ASN A 1 35 ? 7.166 -3.767 -1.046 1.00 0.00 35 ASN A O 9
ATOM 14835 N N . ALA A 1 36 ? 6.214 -5.205 0.459 1.00 0.00 36 ALA A N 9
ATOM 14836 C CA . ALA A 1 36 ? 5.469 -4.180 1.216 1.00 0.00 36 ALA A CA 9
ATOM 14837 C C . ALA A 1 36 ? 6.198 -3.808 2.519 1.00 0.00 36 ALA A C 9
ATOM 14838 O O . ALA A 1 36 ? 6.610 -4.690 3.278 1.00 0.00 36 ALA A O 9
ATOM 14845 N N . THR A 1 37 ? 6.377 -2.494 2.743 1.00 0.00 37 THR A N 9
ATOM 14846 C CA . THR A 1 37 ? 6.918 -1.947 3.999 1.00 0.00 37 THR A CA 9
ATOM 14847 C C . THR A 1 37 ? 5.801 -1.892 5.059 1.00 0.00 37 THR A C 9
ATOM 14848 O O . THR A 1 37 ? 4.711 -1.389 4.772 1.00 0.00 37 THR A O 9
ATOM 14859 N N . LEU A 1 38 ? 6.070 -2.416 6.271 1.00 0.00 38 LEU A N 9
ATOM 14860 C CA . LEU A 1 38 ? 5.108 -2.373 7.393 1.00 0.00 38 LEU A CA 9
ATOM 14861 C C . LEU A 1 38 ? 5.053 -0.924 7.931 1.00 0.00 38 LEU A C 9
ATOM 14862 O O . LEU A 1 38 ? 5.971 -0.475 8.627 1.00 0.00 38 LEU A O 9
ATOM 14878 N N . ILE A 1 39 ? 4.000 -0.199 7.540 1.00 0.00 39 ILE A N 9
ATOM 14879 C CA . ILE A 1 39 ? 3.663 1.137 8.067 1.00 0.00 39 ILE A CA 9
ATOM 14880 C C . ILE A 1 39 ? 2.150 1.160 8.327 1.00 0.00 39 ILE A C 9
ATOM 14881 O O . ILE A 1 39 ? 1.384 0.586 7.569 1.00 0.00 39 ILE A O 9
ATOM 14897 N N . SER A 1 40 ? 1.711 1.795 9.402 1.00 0.00 40 SER A N 9
ATOM 14898 C CA . SER A 1 40 ? 0.273 1.953 9.655 1.00 0.00 40 SER A CA 9
ATOM 14899 C C . SER A 1 40 ? -0.259 3.175 8.885 1.00 0.00 40 SER A C 9
ATOM 14900 O O . SER A 1 40 ? 0.478 4.131 8.630 1.00 0.00 40 SER A O 9
ATOM 14908 N N . VAL A 1 41 ? -1.544 3.111 8.499 1.00 0.00 41 VAL A N 9
ATOM 14909 C CA . VAL A 1 41 ? -2.309 4.274 7.994 1.00 0.00 41 VAL A CA 9
ATOM 14910 C C . VAL A 1 41 ? -2.292 5.445 9.022 1.00 0.00 41 VAL A C 9
ATOM 14911 O O . VAL A 1 41 ? -2.435 6.607 8.652 1.00 0.00 41 VAL A O 9
ATOM 14924 N N . ASN A 1 42 ? -2.092 5.093 10.312 1.00 0.00 42 ASN A N 9
ATOM 14925 C CA . ASN A 1 42 ? -1.984 6.051 11.431 1.00 0.00 42 ASN A CA 9
ATOM 14926 C C . ASN A 1 42 ? -0.615 6.768 11.430 1.00 0.00 42 ASN A C 9
ATOM 14927 O O . ASN A 1 42 ? -0.503 7.911 11.888 1.00 0.00 42 ASN A O 9
ATOM 14938 N N . ASP A 1 43 ? 0.422 6.060 10.939 1.00 0.00 43 ASP A N 9
ATOM 14939 C CA . ASP A 1 43 ? 1.817 6.535 10.965 1.00 0.00 43 ASP A CA 9
ATOM 14940 C C . ASP A 1 43 ? 2.087 7.501 9.802 1.00 0.00 43 ASP A C 9
ATOM 14941 O O . ASP A 1 43 ? 2.557 7.089 8.742 1.00 0.00 43 ASP A O 9
ATOM 14950 N N . GLN A 1 44 ? 1.741 8.787 10.001 1.00 0.00 44 GLN A N 9
ATOM 14951 C CA . GLN A 1 44 ? 2.075 9.866 9.049 1.00 0.00 44 GLN A CA 9
ATOM 14952 C C . GLN A 1 44 ? 3.583 10.142 9.079 1.00 0.00 44 GLN A C 9
ATOM 14953 O O . GLN A 1 44 ? 4.187 10.379 8.041 1.00 0.00 44 GLN A O 9
ATOM 14967 N N . GLU A 1 45 ? 4.176 10.100 10.286 1.00 0.00 45 GLU A N 9
ATOM 14968 C CA . GLU A 1 45 ? 5.604 10.414 10.487 1.00 0.00 45 GLU A CA 9
ATOM 14969 C C . GLU A 1 45 ? 6.529 9.374 9.816 1.00 0.00 45 GLU A C 9
ATOM 14970 O O . GLU A 1 45 ? 7.543 9.746 9.231 1.00 0.00 45 GLU A O 9
ATOM 14982 N N . LYS A 1 46 ? 6.154 8.084 9.870 1.00 0.00 46 LYS A N 9
ATOM 14983 C CA . LYS A 1 46 ? 6.937 7.000 9.242 1.00 0.00 46 LYS A CA 9
ATOM 14984 C C . LYS A 1 46 ? 6.668 6.938 7.733 1.00 0.00 46 LYS A C 9
ATOM 14985 O O . LYS A 1 46 ? 7.590 6.708 6.942 1.00 0.00 46 LYS A O 9
ATOM 15004 N N . LEU A 1 47 ? 5.406 7.156 7.338 1.00 0.00 47 LEU A N 9
ATOM 15005 C CA . LEU A 1 47 ? 4.997 7.052 5.923 1.00 0.00 47 LEU A CA 9
ATOM 15006 C C . LEU A 1 47 ? 5.649 8.171 5.096 1.00 0.00 47 LEU A C 9
ATOM 15007 O O . LEU A 1 47 ? 6.270 7.915 4.064 1.00 0.00 47 LEU A O 9
ATOM 15023 N N . ALA A 1 48 ? 5.523 9.402 5.610 1.00 0.00 48 ALA A N 9
ATOM 15024 C CA . ALA A 1 48 ? 6.111 10.601 5.004 1.00 0.00 48 ALA A CA 9
ATOM 15025 C C . ALA A 1 48 ? 7.644 10.539 5.030 1.00 0.00 48 ALA A C 9
ATOM 15026 O O . ALA A 1 48 ? 8.283 11.017 4.097 1.00 0.00 48 ALA A O 9
ATOM 15033 N N . ASP A 1 49 ? 8.218 9.943 6.107 1.00 0.00 49 ASP A N 9
ATOM 15034 C CA . ASP A 1 49 ? 9.680 9.710 6.207 1.00 0.00 49 ASP A CA 9
ATOM 15035 C C . ASP A 1 49 ? 10.160 8.791 5.074 1.00 0.00 49 ASP A C 9
ATOM 15036 O O . ASP A 1 49 ? 11.145 9.102 4.421 1.00 0.00 49 ASP A O 9
ATOM 15045 N N . PHE A 1 50 ? 9.433 7.682 4.841 1.00 0.00 50 PHE A N 9
ATOM 15046 C CA . PHE A 1 50 ? 9.769 6.688 3.790 1.00 0.00 50 PHE A CA 9
ATOM 15047 C C . PHE A 1 50 ? 9.757 7.348 2.396 1.00 0.00 50 PHE A C 9
ATOM 15048 O O . PHE A 1 50 ? 10.640 7.108 1.560 1.00 0.00 50 PHE A O 9
ATOM 15065 N N . LEU A 1 51 ? 8.750 8.208 2.186 1.00 0.00 51 LEU A N 9
ATOM 15066 C CA . LEU A 1 51 ? 8.585 8.976 0.947 1.00 0.00 51 LEU A CA 9
ATOM 15067 C C . LEU A 1 51 ? 9.654 10.076 0.827 1.00 0.00 51 LEU A C 9
ATOM 15068 O O . LEU A 1 51 ? 10.013 10.454 -0.280 1.00 0.00 51 LEU A O 9
ATOM 15084 N N . SER A 1 52 ? 10.147 10.564 1.984 1.00 0.00 52 SER A N 9
ATOM 15085 C CA . SER A 1 52 ? 11.181 11.611 2.058 1.00 0.00 52 SER A CA 9
ATOM 15086 C C . SER A 1 52 ? 12.600 11.034 1.839 1.00 0.00 52 SER A C 9
ATOM 15087 O O . SER A 1 52 ? 13.476 11.737 1.327 1.00 0.00 52 SER A O 9
ATOM 15095 N N . GLN A 1 53 ? 12.815 9.749 2.233 1.00 0.00 53 GLN A N 9
ATOM 15096 C CA . GLN A 1 53 ? 14.127 9.050 2.094 1.00 0.00 53 GLN A CA 9
ATOM 15097 C C . GLN A 1 53 ? 14.579 9.040 0.627 1.00 0.00 53 GLN A C 9
ATOM 15098 O O . GLN A 1 53 ? 15.762 9.209 0.314 1.00 0.00 53 GLN A O 9
ATOM 15112 N N . HIS A 1 54 ? 13.595 8.829 -0.245 1.00 0.00 54 HIS A N 9
ATOM 15113 C CA . HIS A 1 54 ? 13.742 8.887 -1.693 1.00 0.00 54 HIS A CA 9
ATOM 15114 C C . HIS A 1 54 ? 12.486 9.550 -2.230 1.00 0.00 54 HIS A C 9
ATOM 15115 O O . HIS A 1 54 ? 11.430 8.928 -2.251 1.00 0.00 54 HIS A O 9
ATOM 15130 N N . LYS A 1 55 ? 12.588 10.848 -2.551 1.00 0.00 55 LYS A N 9
ATOM 15131 C CA . LYS A 1 55 ? 11.498 11.627 -3.196 1.00 0.00 55 LYS A CA 9
ATOM 15132 C C . LYS A 1 55 ? 11.586 11.559 -4.735 1.00 0.00 55 LYS A C 9
ATOM 15133 O O . LYS A 1 55 ? 10.931 12.334 -5.439 1.00 0.00 55 LYS A O 9
ATOM 15152 N N . ASP A 1 56 ? 12.397 10.611 -5.237 1.00 0.00 56 ASP A N 9
ATOM 15153 C CA . ASP A 1 56 ? 12.561 10.328 -6.667 1.00 0.00 56 ASP A CA 9
ATOM 15154 C C . ASP A 1 56 ? 12.369 8.811 -6.869 1.00 0.00 56 ASP A C 9
ATOM 15155 O O . ASP A 1 56 ? 13.335 8.054 -6.946 1.00 0.00 56 ASP A O 9
ATOM 15164 N N . LYS A 1 57 ? 11.096 8.378 -6.843 1.00 0.00 57 LYS A N 9
ATOM 15165 C CA . LYS A 1 57 ? 10.715 6.947 -6.915 1.00 0.00 57 LYS A CA 9
ATOM 15166 C C . LYS A 1 57 ? 9.237 6.790 -7.378 1.00 0.00 57 LYS A C 9
ATOM 15167 O O . LYS A 1 57 ? 8.584 7.769 -7.751 1.00 0.00 57 LYS A O 9
ATOM 15186 N N . LYS A 1 58 ? 8.729 5.548 -7.351 1.00 0.00 58 LYS A N 9
ATOM 15187 C CA . LYS A 1 58 ? 7.314 5.241 -7.592 1.00 0.00 58 LYS A CA 9
ATOM 15188 C C . LYS A 1 58 ? 6.804 4.284 -6.492 1.00 0.00 58 LYS A C 9
ATOM 15189 O O . LYS A 1 58 ? 7.097 3.091 -6.545 1.00 0.00 58 LYS A O 9
ATOM 15208 N N . VAL A 1 59 ? 6.098 4.814 -5.468 1.00 0.00 59 VAL A N 9
ATOM 15209 C CA . VAL A 1 59 ? 5.561 3.987 -4.347 1.00 0.00 59 VAL A CA 9
ATOM 15210 C C . VAL A 1 59 ? 4.048 3.739 -4.509 1.00 0.00 59 VAL A C 9
ATOM 15211 O O . VAL A 1 59 ? 3.316 4.605 -4.988 1.00 0.00 59 VAL A O 9
ATOM 15224 N N . LEU A 1 60 ? 3.622 2.529 -4.098 1.00 0.00 60 LEU A N 9
ATOM 15225 C CA . LEU A 1 60 ? 2.224 2.067 -4.112 1.00 0.00 60 LEU A CA 9
ATOM 15226 C C . LEU A 1 60 ? 1.820 1.680 -2.667 1.00 0.00 60 LEU A C 9
ATOM 15227 O O . LEU A 1 60 ? 2.419 0.785 -2.074 1.00 0.00 60 LEU A O 9
ATOM 15243 N N . LEU A 1 61 ? 0.798 2.359 -2.113 1.00 0.00 61 LEU A N 9
ATOM 15244 C CA . LEU A 1 61 ? 0.273 2.085 -0.755 1.00 0.00 61 LEU A CA 9
ATOM 15245 C C . LEU A 1 61 ? -0.933 1.136 -0.862 1.00 0.00 61 LEU A C 9
ATOM 15246 O O . LEU A 1 61 ? -2.032 1.577 -1.194 1.00 0.00 61 LEU A O 9
ATOM 15262 N N . HIS A 1 62 ? -0.738 -0.168 -0.615 1.00 0.00 62 HIS A N 9
ATOM 15263 C CA . HIS A 1 62 ? -1.833 -1.154 -0.743 1.00 0.00 62 HIS A CA 9
ATOM 15264 C C . HIS A 1 62 ? -2.584 -1.320 0.591 1.00 0.00 62 HIS A C 9
ATOM 15265 O O . HIS A 1 62 ? -1.994 -1.186 1.674 1.00 0.00 62 HIS A O 9
ATOM 15280 N N . CYS A 1 63 ? -3.883 -1.639 0.487 1.00 0.00 63 CYS A N 9
ATOM 15281 C CA . CYS A 1 63 ? -4.770 -1.867 1.647 1.00 0.00 63 CYS A CA 9
ATOM 15282 C C . CYS A 1 63 ? -5.658 -3.096 1.418 1.00 0.00 63 CYS A C 9
ATOM 15283 O O . CYS A 1 63 ? -5.848 -3.522 0.283 1.00 0.00 63 CYS A O 9
ATOM 15291 N N . ARG A 1 64 ? -6.132 -3.671 2.535 1.00 0.00 64 ARG A N 9
ATOM 15292 C CA . ARG A 1 64 ? -7.042 -4.847 2.584 1.00 0.00 64 ARG A CA 9
ATOM 15293 C C . ARG A 1 64 ? -8.403 -4.568 1.913 1.00 0.00 64 ARG A C 9
ATOM 15294 O O . ARG A 1 64 ? -9.099 -5.499 1.500 1.00 0.00 64 ARG A O 9
ATOM 15315 N N . ALA A 1 65 ? -8.781 -3.284 1.845 1.00 0.00 65 ALA A N 9
ATOM 15316 C CA . ALA A 1 65 ? -9.978 -2.832 1.115 1.00 0.00 65 ALA A CA 9
ATOM 15317 C C . ALA A 1 65 ? -9.571 -1.767 0.091 1.00 0.00 65 ALA A C 9
ATOM 15318 O O . ALA A 1 65 ? -9.734 -1.948 -1.117 1.00 0.00 65 ALA A O 9
ATOM 15325 N N . GLY A 1 66 ? -9.007 -0.666 0.605 1.00 0.00 66 GLY A N 9
ATOM 15326 C CA . GLY A 1 66 ? -8.630 0.489 -0.215 1.00 0.00 66 GLY A CA 9
ATOM 15327 C C . GLY A 1 66 ? -8.951 1.808 0.462 1.00 0.00 66 GLY A C 9
ATOM 15328 O O . GLY A 1 66 ? -8.558 2.871 -0.031 1.00 0.00 66 GLY A O 9
ATOM 15332 N N . ARG A 1 67 ? -9.679 1.737 1.594 1.00 0.00 67 ARG A N 9
ATOM 15333 C CA . ARG A 1 67 ? -10.045 2.915 2.403 1.00 0.00 67 ARG A CA 9
ATOM 15334 C C . ARG A 1 67 ? -8.757 3.511 3.015 1.00 0.00 67 ARG A C 9
ATOM 15335 O O . ARG A 1 67 ? -8.520 4.715 2.933 1.00 0.00 67 ARG A O 9
ATOM 15356 N N . ARG A 1 68 ? -7.922 2.625 3.601 1.00 0.00 68 ARG A N 9
ATOM 15357 C CA . ARG A 1 68 ? -6.638 3.018 4.225 1.00 0.00 68 ARG A CA 9
ATOM 15358 C C . ARG A 1 68 ? -5.617 3.431 3.156 1.00 0.00 68 ARG A C 9
ATOM 15359 O O . ARG A 1 68 ? -4.787 4.305 3.394 1.00 0.00 68 ARG A O 9
ATOM 15380 N N . ALA A 1 69 ? -5.687 2.759 1.986 1.00 0.00 69 ALA A N 9
ATOM 15381 C CA . ALA A 1 69 ? -4.820 3.050 0.828 1.00 0.00 69 ALA A CA 9
ATOM 15382 C C . ALA A 1 69 ? -5.010 4.499 0.385 1.00 0.00 69 ALA A C 9
ATOM 15383 O O . ALA A 1 69 ? -4.047 5.270 0.311 1.00 0.00 69 ALA A O 9
ATOM 15390 N N . LEU A 1 70 ? -6.286 4.841 0.127 1.00 0.00 70 LEU A N 9
ATOM 15391 C CA . LEU A 1 70 ? -6.714 6.190 -0.244 1.00 0.00 70 LEU A CA 9
ATOM 15392 C C . LEU A 1 70 ? -6.273 7.196 0.822 1.00 0.00 70 LEU A C 9
ATOM 15393 O O . LEU A 1 70 ? -5.476 8.075 0.530 1.00 0.00 70 LEU A O 9
ATOM 15409 N N . ASP A 1 71 ? -6.741 6.983 2.065 1.00 0.00 71 ASP A N 9
ATOM 15410 C CA . ASP A 1 71 ? -6.581 7.931 3.198 1.00 0.00 71 ASP A CA 9
ATOM 15411 C C . ASP A 1 71 ? -5.115 8.305 3.464 1.00 0.00 71 ASP A C 9
ATOM 15412 O O . ASP A 1 71 ? -4.776 9.496 3.586 1.00 0.00 71 ASP A O 9
ATOM 15421 N N . ALA A 1 72 ? -4.271 7.274 3.571 1.00 0.00 72 ALA A N 9
ATOM 15422 C CA . ALA A 1 72 ? -2.832 7.431 3.809 1.00 0.00 72 ALA A CA 9
ATOM 15423 C C . ALA A 1 72 ? -2.184 8.243 2.678 1.00 0.00 72 ALA A C 9
ATOM 15424 O O . ALA A 1 72 ? -1.447 9.203 2.930 1.00 0.00 72 ALA A O 9
ATOM 15431 N N . ALA A 1 73 ? -2.534 7.881 1.430 1.00 0.00 73 ALA A N 9
ATOM 15432 C CA . ALA A 1 73 ? -2.036 8.560 0.230 1.00 0.00 73 ALA A CA 9
ATOM 15433 C C . ALA A 1 73 ? -2.547 10.011 0.137 1.00 0.00 73 ALA A C 9
ATOM 15434 O O . ALA A 1 73 ? -1.828 10.860 -0.382 1.00 0.00 73 ALA A O 9
ATOM 15441 N N . LYS A 1 74 ? -3.778 10.296 0.649 1.00 0.00 74 LYS A N 9
ATOM 15442 C CA . LYS A 1 74 ? -4.351 11.667 0.629 1.00 0.00 74 LYS A CA 9
ATOM 15443 C C . LYS A 1 74 ? -3.464 12.576 1.447 1.00 0.00 74 LYS A C 9
ATOM 15444 O O . LYS A 1 74 ? -2.946 13.552 0.923 1.00 0.00 74 LYS A O 9
ATOM 15463 N N . SER A 1 75 ? -3.243 12.161 2.707 1.00 0.00 75 SER A N 9
ATOM 15464 C CA . SER A 1 75 ? -2.402 12.868 3.680 1.00 0.00 75 SER A CA 9
ATOM 15465 C C . SER A 1 75 ? -1.025 13.213 3.084 1.00 0.00 75 SER A C 9
ATOM 15466 O O . SER A 1 75 ? -0.556 14.335 3.215 1.00 0.00 75 SER A O 9
ATOM 15474 N N . MET A 1 76 ? -0.431 12.246 2.369 1.00 0.00 76 MET A N 9
ATOM 15475 C CA . MET A 1 76 ? 0.912 12.387 1.776 1.00 0.00 76 MET A CA 9
ATOM 15476 C C . MET A 1 76 ? 0.915 13.315 0.543 1.00 0.00 76 MET A C 9
ATOM 15477 O O . MET A 1 76 ? 1.880 14.048 0.323 1.00 0.00 76 MET A O 9
ATOM 15491 N N . HIS A 1 77 ? -0.160 13.268 -0.264 1.00 0.00 77 HIS A N 9
ATOM 15492 C CA . HIS A 1 77 ? -0.361 14.213 -1.388 1.00 0.00 77 HIS A CA 9
ATOM 15493 C C . HIS A 1 77 ? -0.564 15.659 -0.870 1.00 0.00 77 HIS A C 9
ATOM 15494 O O . HIS A 1 77 ? -0.167 16.622 -1.533 1.00 0.00 77 HIS A O 9
ATOM 15509 N N . GLU A 1 78 ? -1.154 15.785 0.338 1.00 0.00 78 GLU A N 9
ATOM 15510 C CA . GLU A 1 78 ? -1.323 17.079 1.031 1.00 0.00 78 GLU A CA 9
ATOM 15511 C C . GLU A 1 78 ? 0.040 17.582 1.560 1.00 0.00 78 GLU A C 9
ATOM 15512 O O . GLU A 1 78 ? 0.258 18.788 1.686 1.00 0.00 78 GLU A O 9
ATOM 15524 N N . LEU A 1 79 ? 0.951 16.628 1.864 1.00 0.00 79 LEU A N 9
ATOM 15525 C CA . LEU A 1 79 ? 2.343 16.931 2.287 1.00 0.00 79 LEU A CA 9
ATOM 15526 C C . LEU A 1 79 ? 3.256 17.215 1.075 1.00 0.00 79 LEU A C 9
ATOM 15527 O O . LEU A 1 79 ? 4.443 17.513 1.245 1.00 0.00 79 LEU A O 9
ATOM 15543 N N . GLY A 1 80 ? 2.701 17.094 -0.144 1.00 0.00 80 GLY A N 9
ATOM 15544 C CA . GLY A 1 80 ? 3.413 17.431 -1.379 1.00 0.00 80 GLY A CA 9
ATOM 15545 C C . GLY A 1 80 ? 3.981 16.225 -2.109 1.00 0.00 80 GLY A C 9
ATOM 15546 O O . GLY A 1 80 ? 4.468 16.371 -3.236 1.00 0.00 80 GLY A O 9
ATOM 15550 N N . TYR A 1 81 ? 3.958 15.037 -1.465 1.00 0.00 81 TYR A N 9
ATOM 15551 C CA . TYR A 1 81 ? 4.427 13.779 -2.101 1.00 0.00 81 TYR A CA 9
ATOM 15552 C C . TYR A 1 81 ? 3.362 13.275 -3.097 1.00 0.00 81 TYR A C 9
ATOM 15553 O O . TYR A 1 81 ? 2.249 13.804 -3.142 1.00 0.00 81 TYR A O 9
ATOM 15571 N N . THR A 1 82 ? 3.691 12.231 -3.881 1.00 0.00 82 THR A N 9
ATOM 15572 C CA . THR A 1 82 ? 2.736 11.609 -4.826 1.00 0.00 82 THR A CA 9
ATOM 15573 C C . THR A 1 82 ? 2.883 10.058 -4.837 1.00 0.00 82 THR A C 9
ATOM 15574 O O . THR A 1 82 ? 3.355 9.479 -5.826 1.00 0.00 82 THR A O 9
ATOM 15585 N N . PRO A 1 83 ? 2.524 9.347 -3.716 1.00 0.00 83 PRO A N 9
ATOM 15586 C CA . PRO A 1 83 ? 2.379 7.874 -3.735 1.00 0.00 83 PRO A CA 9
ATOM 15587 C C . PRO A 1 83 ? 1.022 7.440 -4.346 1.00 0.00 83 PRO A C 9
ATOM 15588 O O . PRO A 1 83 ? -0.011 8.089 -4.124 1.00 0.00 83 PRO A O 9
ATOM 15599 N N . TYR A 1 84 ? 1.050 6.356 -5.128 1.00 0.00 84 TYR A N 9
ATOM 15600 C CA . TYR A 1 84 ? -0.155 5.667 -5.628 1.00 0.00 84 TYR A CA 9
ATOM 15601 C C . TYR A 1 84 ? -0.808 4.881 -4.479 1.00 0.00 84 TYR A C 9
ATOM 15602 O O . TYR A 1 84 ? -0.248 4.807 -3.375 1.00 0.00 84 TYR A O 9
ATOM 15620 N N . TYR A 1 85 ? -1.983 4.292 -4.733 1.00 0.00 85 TYR A N 9
ATOM 15621 C CA . TYR A 1 85 ? -2.687 3.492 -3.725 1.00 0.00 85 TYR A CA 9
ATOM 15622 C C . TYR A 1 85 ? -3.512 2.381 -4.392 1.00 0.00 85 TYR A C 9
ATOM 15623 O O . TYR A 1 85 ? -4.123 2.593 -5.449 1.00 0.00 85 TYR A O 9
ATOM 15641 N N . LEU A 1 86 ? -3.486 1.189 -3.772 1.00 0.00 86 LEU A N 9
ATOM 15642 C CA . LEU A 1 86 ? -4.144 -0.013 -4.287 1.00 0.00 86 LEU A CA 9
ATOM 15643 C C . LEU A 1 86 ? -5.437 -0.276 -3.500 1.00 0.00 86 LEU A C 9
ATOM 15644 O O . LEU A 1 86 ? -5.404 -0.541 -2.275 1.00 0.00 86 LEU A O 9
ATOM 15660 N N . GLU A 1 87 ? -6.557 -0.216 -4.227 1.00 0.00 87 GLU A N 9
ATOM 15661 C CA . GLU A 1 87 ? -7.872 -0.620 -3.740 1.00 0.00 87 GLU A CA 9
ATOM 15662 C C . GLU A 1 87 ? -8.163 -2.059 -4.224 1.00 0.00 87 GLU A C 9
ATOM 15663 O O . GLU A 1 87 ? -8.414 -2.288 -5.418 1.00 0.00 87 GLU A O 9
ATOM 15675 N N . GLY A 1 88 ? -8.080 -3.012 -3.285 1.00 0.00 88 GLY A N 9
ATOM 15676 C CA . GLY A 1 88 ? -8.308 -4.431 -3.562 1.00 0.00 88 GLY A CA 9
ATOM 15677 C C . GLY A 1 88 ? -8.072 -5.277 -2.319 1.00 0.00 88 GLY A C 9
ATOM 15678 O O . GLY A 1 88 ? -7.331 -4.864 -1.428 1.00 0.00 88 GLY A O 9
ATOM 15682 N N . ASN A 1 89 ? -8.680 -6.470 -2.268 1.00 0.00 89 ASN A N 9
ATOM 15683 C CA . ASN A 1 89 ? -8.643 -7.344 -1.075 1.00 0.00 89 ASN A CA 9
ATOM 15684 C C . ASN A 1 89 ? -7.296 -8.073 -0.966 1.00 0.00 89 ASN A C 9
ATOM 15685 O O . ASN A 1 89 ? -6.860 -8.695 -1.935 1.00 0.00 89 ASN A O 9
ATOM 15696 N N . VAL A 1 90 ? -6.659 -8.007 0.231 1.00 0.00 90 VAL A N 9
ATOM 15697 C CA . VAL A 1 90 ? -5.287 -8.528 0.454 1.00 0.00 90 VAL A CA 9
ATOM 15698 C C . VAL A 1 90 ? -5.195 -10.054 0.220 1.00 0.00 90 VAL A C 9
ATOM 15699 O O . VAL A 1 90 ? -4.183 -10.552 -0.262 1.00 0.00 90 VAL A O 9
ATOM 15712 N N . TYR A 1 91 ? -6.294 -10.765 0.503 1.00 0.00 91 TYR A N 9
ATOM 15713 C CA . TYR A 1 91 ? -6.383 -12.234 0.322 1.00 0.00 91 TYR A CA 9
ATOM 15714 C C . TYR A 1 91 ? -6.449 -12.585 -1.179 1.00 0.00 91 TYR A C 9
ATOM 15715 O O . TYR A 1 91 ? -5.928 -13.615 -1.627 1.00 0.00 91 TYR A O 9
ATOM 15733 N N . ASP A 1 92 ? -7.091 -11.683 -1.937 1.00 0.00 92 ASP A N 9
ATOM 15734 C CA . ASP A 1 92 ? -7.354 -11.853 -3.376 1.00 0.00 92 ASP A CA 9
ATOM 15735 C C . ASP A 1 92 ? -6.112 -11.584 -4.242 1.00 0.00 92 ASP A C 9
ATOM 15736 O O . ASP A 1 92 ? -6.122 -11.909 -5.426 1.00 0.00 92 ASP A O 9
ATOM 15745 N N . PHE A 1 93 ? -5.047 -11.004 -3.658 1.00 0.00 93 PHE A N 9
ATOM 15746 C CA . PHE A 1 93 ? -3.773 -10.775 -4.378 1.00 0.00 93 PHE A CA 9
ATOM 15747 C C . PHE A 1 93 ? -3.225 -12.099 -4.935 1.00 0.00 93 PHE A C 9
ATOM 15748 O O . PHE A 1 93 ? -2.926 -12.219 -6.125 1.00 0.00 93 PHE A O 9
ATOM 15765 N N . GLU A 1 94 ? -3.157 -13.095 -4.043 1.00 0.00 94 GLU A N 9
ATOM 15766 C CA . GLU A 1 94 ? -2.495 -14.370 -4.317 1.00 0.00 94 GLU A CA 9
ATOM 15767 C C . GLU A 1 94 ? -3.258 -15.188 -5.387 1.00 0.00 94 GLU A C 9
ATOM 15768 O O . GLU A 1 94 ? -2.636 -15.795 -6.266 1.00 0.00 94 GLU A O 9
ATOM 15780 N N . LYS A 1 95 ? -4.609 -15.175 -5.313 1.00 0.00 95 LYS A N 9
ATOM 15781 C CA . LYS A 1 95 ? -5.468 -15.929 -6.262 1.00 0.00 95 LYS A CA 9
ATOM 15782 C C . LYS A 1 95 ? -5.499 -15.256 -7.657 1.00 0.00 95 LYS A C 9
ATOM 15783 O O . LYS A 1 95 ? -5.744 -15.928 -8.665 1.00 0.00 95 LYS A O 9
ATOM 15802 N N . TYR A 1 96 ? -5.262 -13.923 -7.699 1.00 0.00 96 TYR A N 9
ATOM 15803 C CA . TYR A 1 96 ? -5.068 -13.175 -8.967 1.00 0.00 96 TYR A CA 9
ATOM 15804 C C . TYR A 1 96 ? -3.705 -13.547 -9.597 1.00 0.00 96 TYR A C 9
ATOM 15805 O O . TYR A 1 96 ? -3.555 -13.534 -10.823 1.00 0.00 96 TYR A O 9
ATOM 15823 N N . GLY A 1 97 ? -2.722 -13.874 -8.736 1.00 0.00 97 GLY A N 9
ATOM 15824 C CA . GLY A 1 97 ? -1.414 -14.385 -9.179 1.00 0.00 97 GLY A CA 9
ATOM 15825 C C . GLY A 1 97 ? -0.238 -13.530 -8.729 1.00 0.00 97 GLY A C 9
ATOM 15826 O O . GLY A 1 97 ? 0.824 -13.548 -9.366 1.00 0.00 97 GLY A O 9
ATOM 15830 N N . PHE A 1 98 ? -0.424 -12.776 -7.636 1.00 0.00 98 PHE A N 9
ATOM 15831 C CA . PHE A 1 98 ? 0.630 -11.926 -7.043 1.00 0.00 98 PHE A CA 9
ATOM 15832 C C . PHE A 1 98 ? 1.284 -12.654 -5.861 1.00 0.00 98 PHE A C 9
ATOM 15833 O O . PHE A 1 98 ? 0.595 -13.331 -5.085 1.00 0.00 98 PHE A O 9
ATOM 15850 N N . ARG A 1 99 ? 2.617 -12.519 -5.758 1.00 0.00 99 ARG A N 9
ATOM 15851 C CA . ARG A 1 99 ? 3.425 -13.139 -4.695 1.00 0.00 99 ARG A CA 9
ATOM 15852 C C . ARG A 1 99 ? 3.072 -12.542 -3.323 1.00 0.00 99 ARG A C 9
ATOM 15853 O O . ARG A 1 99 ? 3.113 -11.325 -3.132 1.00 0.00 99 ARG A O 9
ATOM 15874 N N . MET A 1 100 ? 2.740 -13.437 -2.384 1.00 0.00 100 MET A N 9
ATOM 15875 C CA . MET A 1 100 ? 2.364 -13.098 -0.999 1.00 0.00 100 MET A CA 9
ATOM 15876 C C . MET A 1 100 ? 3.131 -13.975 -0.001 1.00 0.00 100 MET A C 9
ATOM 15877 O O . MET A 1 100 ? 3.735 -14.976 -0.385 1.00 0.00 100 MET A O 9
ATOM 15891 N N . VAL A 1 101 ? 3.079 -13.588 1.284 1.00 0.00 101 VAL A N 9
ATOM 15892 C CA . VAL A 1 101 ? 3.708 -14.331 2.400 1.00 0.00 101 VAL A CA 9
ATOM 15893 C C . VAL A 1 101 ? 2.635 -14.619 3.474 1.00 0.00 101 VAL A C 9
ATOM 15894 O O . VAL A 1 101 ? 1.755 -13.777 3.719 1.00 0.00 101 VAL A O 9
ATOM 15907 N N . TYR A 1 102 ? 2.700 -15.828 4.073 1.00 0.00 102 TYR A N 9
ATOM 15908 C CA . TYR A 1 102 ? 1.746 -16.308 5.100 1.00 0.00 102 TYR A CA 9
ATOM 15909 C C . TYR A 1 102 ? 2.521 -16.895 6.296 1.00 0.00 102 TYR A C 9
ATOM 15910 O O . TYR A 1 102 ? 3.729 -17.145 6.185 1.00 0.00 102 TYR A O 9
ATOM 15928 N N . ASP A 1 103 ? 1.802 -17.117 7.425 1.00 0.00 103 ASP A N 9
ATOM 15929 C CA . ASP A 1 103 ? 2.377 -17.632 8.700 1.00 0.00 103 ASP A CA 9
ATOM 15930 C C . ASP A 1 103 ? 3.505 -16.685 9.182 1.00 0.00 103 ASP A C 9
ATOM 15931 O O . ASP A 1 103 ? 4.517 -17.087 9.765 1.00 0.00 103 ASP A O 9
ATOM 15940 N N . ASP A 1 104 ? 3.257 -15.390 8.957 1.00 0.00 104 ASP A N 9
ATOM 15941 C CA . ASP A 1 104 ? 4.259 -14.314 9.093 1.00 0.00 104 ASP A CA 9
ATOM 15942 C C . ASP A 1 104 ? 4.585 -14.052 10.562 1.00 0.00 104 ASP A C 9
ATOM 15943 O O . ASP A 1 104 ? 5.669 -13.553 10.886 1.00 0.00 104 ASP A O 9
ATOM 15952 N N . THR A 1 105 ? 3.595 -14.342 11.420 1.00 0.00 105 THR A N 9
ATOM 15953 C CA . THR A 1 105 ? 3.731 -14.297 12.874 1.00 0.00 105 THR A CA 9
ATOM 15954 C C . THR A 1 105 ? 4.888 -15.221 13.339 1.00 0.00 105 THR A C 9
ATOM 15955 O O . THR A 1 105 ? 4.756 -16.446 13.384 1.00 0.00 105 THR A O 9
ATOM 15966 N N . CYS A 1 106 ? 6.045 -14.602 13.612 1.00 0.00 106 CYS A N 9
ATOM 15967 C CA . CYS A 1 106 ? 7.276 -15.315 13.961 1.00 0.00 106 CYS A CA 9
ATOM 15968 C C . CYS A 1 106 ? 7.216 -15.809 15.419 1.00 0.00 106 CYS A C 9
ATOM 15969 O O . CYS A 1 106 ? 7.343 -15.017 16.362 1.00 0.00 106 CYS A O 9
ATOM 15977 N N . ASP A 1 107 ? 6.954 -17.119 15.578 1.00 0.00 107 ASP A N 9
ATOM 15978 C CA . ASP A 1 107 ? 6.924 -17.806 16.889 1.00 0.00 107 ASP A CA 9
ATOM 15979 C C . ASP A 1 107 ? 8.117 -18.786 16.945 1.00 0.00 107 ASP A C 9
ATOM 15980 O O . ASP A 1 107 ? 8.646 -19.189 15.898 1.00 0.00 107 ASP A O 9
ATOM 15989 N N . LYS A 1 108 ? 8.542 -19.160 18.161 1.00 0.00 108 LYS A N 9
ATOM 15990 C CA . LYS A 1 108 ? 9.703 -20.059 18.378 1.00 0.00 108 LYS A CA 9
ATOM 15991 C C . LYS A 1 108 ? 9.270 -21.513 18.677 1.00 0.00 108 LYS A C 9
ATOM 15992 O O . LYS A 1 108 ? 10.084 -22.433 18.538 1.00 0.00 108 LYS A O 9
ATOM 16011 N N . LYS A 1 109 ? 7.991 -21.719 19.069 1.00 0.00 109 LYS A N 9
ATOM 16012 C CA . LYS A 1 109 ? 7.491 -23.050 19.498 1.00 0.00 109 LYS A CA 9
ATOM 16013 C C . LYS A 1 109 ? 7.291 -23.994 18.293 1.00 0.00 109 LYS A C 9
ATOM 16014 O O . LYS A 1 109 ? 7.044 -23.541 17.174 1.00 0.00 109 LYS A O 9
ATOM 16033 N N . ASN A 1 110 ? 7.407 -25.310 18.538 1.00 0.00 110 ASN A N 9
ATOM 16034 C CA . ASN A 1 110 ? 7.236 -26.355 17.505 1.00 0.00 110 ASN A CA 9
ATOM 16035 C C . ASN A 1 110 ? 6.342 -27.476 18.079 1.00 0.00 110 ASN A C 9
ATOM 16036 O O . ASN A 1 110 ? 5.107 -27.407 17.906 1.00 0.00 110 ASN A O 9
ATOM 16048 N N . MET A 1 1 ? -6.600 15.365 -6.241 1.00 0.00 1 MET A N 10
ATOM 16049 C CA . MET A 1 1 ? -5.922 15.006 -7.521 1.00 0.00 1 MET A CA 10
ATOM 16050 C C . MET A 1 1 ? -5.312 13.589 -7.473 1.00 0.00 1 MET A C 10
ATOM 16051 O O . MET A 1 1 ? -4.775 13.117 -8.482 1.00 0.00 1 MET A O 10
ATOM 16067 N N . LEU A 1 2 ? -5.395 12.898 -6.307 1.00 0.00 2 LEU A N 10
ATOM 16068 C CA . LEU A 1 2 ? -4.803 11.542 -6.149 1.00 0.00 2 LEU A CA 10
ATOM 16069 C C . LEU A 1 2 ? -5.752 10.441 -6.649 1.00 0.00 2 LEU A C 10
ATOM 16070 O O . LEU A 1 2 ? -5.421 9.260 -6.578 1.00 0.00 2 LEU A O 10
ATOM 16086 N N . GLU A 1 3 ? -6.910 10.841 -7.185 1.00 0.00 3 GLU A N 10
ATOM 16087 C CA . GLU A 1 3 ? -7.977 9.905 -7.612 1.00 0.00 3 GLU A CA 10
ATOM 16088 C C . GLU A 1 3 ? -7.490 9.106 -8.849 1.00 0.00 3 GLU A C 10
ATOM 16089 O O . GLU A 1 3 ? -7.893 7.966 -9.073 1.00 0.00 3 GLU A O 10
ATOM 16101 N N . ASP A 1 4 ? -6.605 9.756 -9.635 1.00 0.00 4 ASP A N 10
ATOM 16102 C CA . ASP A 1 4 ? -5.931 9.159 -10.812 1.00 0.00 4 ASP A CA 10
ATOM 16103 C C . ASP A 1 4 ? -4.890 8.107 -10.367 1.00 0.00 4 ASP A C 10
ATOM 16104 O O . ASP A 1 4 ? -4.576 7.170 -11.105 1.00 0.00 4 ASP A O 10
ATOM 16113 N N . TYR A 1 5 ? -4.371 8.297 -9.136 1.00 0.00 5 TYR A N 10
ATOM 16114 C CA . TYR A 1 5 ? -3.348 7.414 -8.519 1.00 0.00 5 TYR A CA 10
ATOM 16115 C C . TYR A 1 5 ? -3.992 6.151 -7.893 1.00 0.00 5 TYR A C 10
ATOM 16116 O O . TYR A 1 5 ? -3.285 5.307 -7.318 1.00 0.00 5 TYR A O 10
ATOM 16134 N N . ALA A 1 6 ? -5.337 6.053 -7.989 1.00 0.00 6 ALA A N 10
ATOM 16135 C CA . ALA A 1 6 ? -6.100 4.884 -7.521 1.00 0.00 6 ALA A CA 10
ATOM 16136 C C . ALA A 1 6 ? -5.898 3.706 -8.476 1.00 0.00 6 ALA A C 10
ATOM 16137 O O . ALA A 1 6 ? -6.493 3.657 -9.564 1.00 0.00 6 ALA A O 10
ATOM 16144 N N . ILE A 1 7 ? -5.010 2.794 -8.087 1.00 0.00 7 ILE A N 10
ATOM 16145 C CA . ILE A 1 7 ? -4.745 1.567 -8.829 1.00 0.00 7 ILE A CA 10
ATOM 16146 C C . ILE A 1 7 ? -5.669 0.461 -8.297 1.00 0.00 7 ILE A C 10
ATOM 16147 O O . ILE A 1 7 ? -5.686 0.184 -7.093 1.00 0.00 7 ILE A O 10
ATOM 16163 N N . SER A 1 8 ? -6.468 -0.126 -9.198 1.00 0.00 8 SER A N 10
ATOM 16164 C CA . SER A 1 8 ? -7.315 -1.285 -8.883 1.00 0.00 8 SER A CA 10
ATOM 16165 C C . SER A 1 8 ? -6.469 -2.575 -8.916 1.00 0.00 8 SER A C 10
ATOM 16166 O O . SER A 1 8 ? -5.412 -2.612 -9.564 1.00 0.00 8 SER A O 10
ATOM 16174 N N . LEU A 1 9 ? -6.937 -3.632 -8.227 1.00 0.00 9 LEU A N 10
ATOM 16175 C CA . LEU A 1 9 ? -6.232 -4.935 -8.166 1.00 0.00 9 LEU A CA 10
ATOM 16176 C C . LEU A 1 9 ? -6.162 -5.608 -9.565 1.00 0.00 9 LEU A C 10
ATOM 16177 O O . LEU A 1 9 ? -5.275 -6.425 -9.838 1.00 0.00 9 LEU A O 10
ATOM 16193 N N . GLU A 1 10 ? -7.076 -5.202 -10.454 1.00 0.00 10 GLU A N 10
ATOM 16194 C CA . GLU A 1 10 ? -7.165 -5.713 -11.835 1.00 0.00 10 GLU A CA 10
ATOM 16195 C C . GLU A 1 10 ? -6.252 -4.940 -12.822 1.00 0.00 10 GLU A C 10
ATOM 16196 O O . GLU A 1 10 ? -6.328 -5.165 -14.036 1.00 0.00 10 GLU A O 10
ATOM 16208 N N . GLU A 1 11 ? -5.383 -4.051 -12.304 1.00 0.00 11 GLU A N 10
ATOM 16209 C CA . GLU A 1 11 ? -4.451 -3.248 -13.138 1.00 0.00 11 GLU A CA 10
ATOM 16210 C C . GLU A 1 11 ? -3.150 -2.929 -12.376 1.00 0.00 11 GLU A C 10
ATOM 16211 O O . GLU A 1 11 ? -2.411 -2.005 -12.748 1.00 0.00 11 GLU A O 10
ATOM 16223 N N . VAL A 1 12 ? -2.854 -3.714 -11.326 1.00 0.00 12 VAL A N 10
ATOM 16224 C CA . VAL A 1 12 ? -1.651 -3.514 -10.490 1.00 0.00 12 VAL A CA 10
ATOM 16225 C C . VAL A 1 12 ? -0.582 -4.574 -10.820 1.00 0.00 12 VAL A C 10
ATOM 16226 O O . VAL A 1 12 ? -0.907 -5.676 -11.267 1.00 0.00 12 VAL A O 10
ATOM 16239 N N . ASN A 1 13 ? 0.686 -4.196 -10.646 1.00 0.00 13 ASN A N 10
ATOM 16240 C CA . ASN A 1 13 ? 1.833 -5.116 -10.634 1.00 0.00 13 ASN A CA 10
ATOM 16241 C C . ASN A 1 13 ? 2.704 -4.709 -9.449 1.00 0.00 13 ASN A C 10
ATOM 16242 O O . ASN A 1 13 ? 3.446 -3.747 -9.550 1.00 0.00 13 ASN A O 10
ATOM 16253 N N . PHE A 1 14 ? 2.578 -5.415 -8.319 1.00 0.00 14 PHE A N 10
ATOM 16254 C CA . PHE A 1 14 ? 3.227 -5.017 -7.045 1.00 0.00 14 PHE A CA 10
ATOM 16255 C C . PHE A 1 14 ? 4.765 -4.947 -7.170 1.00 0.00 14 PHE A C 10
ATOM 16256 O O . PHE A 1 14 ? 5.406 -4.069 -6.591 1.00 0.00 14 PHE A O 10
ATOM 16273 N N . ASN A 1 15 ? 5.324 -5.856 -7.973 1.00 0.00 15 ASN A N 10
ATOM 16274 C CA . ASN A 1 15 ? 6.775 -5.916 -8.268 1.00 0.00 15 ASN A CA 10
ATOM 16275 C C . ASN A 1 15 ? 7.269 -4.656 -9.026 1.00 0.00 15 ASN A C 10
ATOM 16276 O O . ASN A 1 15 ? 8.450 -4.312 -8.958 1.00 0.00 15 ASN A O 10
ATOM 16287 N N . ASP A 1 16 ? 6.342 -3.988 -9.743 1.00 0.00 16 ASP A N 10
ATOM 16288 C CA . ASP A 1 16 ? 6.629 -2.756 -10.514 1.00 0.00 16 ASP A CA 10
ATOM 16289 C C . ASP A 1 16 ? 6.883 -1.563 -9.571 1.00 0.00 16 ASP A C 10
ATOM 16290 O O . ASP A 1 16 ? 7.683 -0.675 -9.884 1.00 0.00 16 ASP A O 10
ATOM 16299 N N . PHE A 1 17 ? 6.207 -1.559 -8.406 1.00 0.00 17 PHE A N 10
ATOM 16300 C CA . PHE A 1 17 ? 6.266 -0.436 -7.445 1.00 0.00 17 PHE A CA 10
ATOM 16301 C C . PHE A 1 17 ? 7.025 -0.853 -6.176 1.00 0.00 17 PHE A C 10
ATOM 16302 O O . PHE A 1 17 ? 7.244 -2.044 -5.922 1.00 0.00 17 PHE A O 10
ATOM 16319 N N . ILE A 1 18 ? 7.426 0.155 -5.395 1.00 0.00 18 ILE A N 10
ATOM 16320 C CA . ILE A 1 18 ? 7.860 -0.014 -4.007 1.00 0.00 18 ILE A CA 10
ATOM 16321 C C . ILE A 1 18 ? 6.590 -0.065 -3.136 1.00 0.00 18 ILE A C 10
ATOM 16322 O O . ILE A 1 18 ? 5.965 0.971 -2.897 1.00 0.00 18 ILE A O 10
ATOM 16338 N N . VAL A 1 19 ? 6.192 -1.260 -2.680 1.00 0.00 19 VAL A N 10
ATOM 16339 C CA . VAL A 1 19 ? 4.881 -1.441 -2.033 1.00 0.00 19 VAL A CA 10
ATOM 16340 C C . VAL A 1 19 ? 4.997 -1.178 -0.524 1.00 0.00 19 VAL A C 10
ATOM 16341 O O . VAL A 1 19 ? 6.062 -1.353 0.083 1.00 0.00 19 VAL A O 10
ATOM 16354 N N . VAL A 1 20 ? 3.890 -0.712 0.057 1.00 0.00 20 VAL A N 10
ATOM 16355 C CA . VAL A 1 20 ? 3.748 -0.483 1.492 1.00 0.00 20 VAL A CA 10
ATOM 16356 C C . VAL A 1 20 ? 2.412 -1.075 1.958 1.00 0.00 20 VAL A C 10
ATOM 16357 O O . VAL A 1 20 ? 1.369 -0.809 1.355 1.00 0.00 20 VAL A O 10
ATOM 16370 N N . ASP A 1 21 ? 2.459 -1.901 3.007 1.00 0.00 21 ASP A N 10
ATOM 16371 C CA . ASP A 1 21 ? 1.258 -2.359 3.717 1.00 0.00 21 ASP A CA 10
ATOM 16372 C C . ASP A 1 21 ? 0.809 -1.223 4.655 1.00 0.00 21 ASP A C 10
ATOM 16373 O O . ASP A 1 21 ? 1.462 -0.996 5.666 1.00 0.00 21 ASP A O 10
ATOM 16382 N N . VAL A 1 22 ? -0.265 -0.482 4.282 1.00 0.00 22 VAL A N 10
ATOM 16383 C CA . VAL A 1 22 ? -0.818 0.618 5.116 1.00 0.00 22 VAL A CA 10
ATOM 16384 C C . VAL A 1 22 ? -2.039 0.118 5.900 1.00 0.00 22 VAL A C 10
ATOM 16385 O O . VAL A 1 22 ? -3.200 0.291 5.494 1.00 0.00 22 VAL A O 10
ATOM 16398 N N . ARG A 1 23 ? -1.768 -0.537 7.029 1.00 0.00 23 ARG A N 10
ATOM 16399 C CA . ARG A 1 23 ? -2.815 -1.110 7.881 1.00 0.00 23 ARG A CA 10
ATOM 16400 C C . ARG A 1 23 ? -2.392 -1.029 9.363 1.00 0.00 23 ARG A C 10
ATOM 16401 O O . ARG A 1 23 ? -2.606 0.004 10.016 1.00 0.00 23 ARG A O 10
ATOM 16422 N N . GLU A 1 24 ? -1.726 -2.089 9.857 1.00 0.00 24 GLU A N 10
ATOM 16423 C CA . GLU A 1 24 ? -1.467 -2.290 11.300 1.00 0.00 24 GLU A CA 10
ATOM 16424 C C . GLU A 1 24 ? -0.479 -3.474 11.443 1.00 0.00 24 GLU A C 10
ATOM 16425 O O . GLU A 1 24 ? -0.260 -4.212 10.470 1.00 0.00 24 GLU A O 10
ATOM 16437 N N . LEU A 1 25 ? 0.120 -3.629 12.640 1.00 0.00 25 LEU A N 10
ATOM 16438 C CA . LEU A 1 25 ? 1.013 -4.751 12.969 1.00 0.00 25 LEU A CA 10
ATOM 16439 C C . LEU A 1 25 ? 0.322 -6.102 12.707 1.00 0.00 25 LEU A C 10
ATOM 16440 O O . LEU A 1 25 ? 0.806 -6.876 11.902 1.00 0.00 25 LEU A O 10
ATOM 16456 N N . ASP A 1 26 ? -0.835 -6.329 13.363 1.00 0.00 26 ASP A N 10
ATOM 16457 C CA . ASP A 1 26 ? -1.622 -7.593 13.267 1.00 0.00 26 ASP A CA 10
ATOM 16458 C C . ASP A 1 26 ? -1.923 -7.977 11.799 1.00 0.00 26 ASP A C 10
ATOM 16459 O O . ASP A 1 26 ? -1.848 -9.153 11.416 1.00 0.00 26 ASP A O 10
ATOM 16468 N N . GLU A 1 27 ? -2.221 -6.950 11.003 1.00 0.00 27 GLU A N 10
ATOM 16469 C CA . GLU A 1 27 ? -2.531 -7.079 9.572 1.00 0.00 27 GLU A CA 10
ATOM 16470 C C . GLU A 1 27 ? -1.297 -7.528 8.749 1.00 0.00 27 GLU A C 10
ATOM 16471 O O . GLU A 1 27 ? -1.416 -8.311 7.800 1.00 0.00 27 GLU A O 10
ATOM 16483 N N . TYR A 1 28 ? -0.122 -7.015 9.127 1.00 0.00 28 TYR A N 10
ATOM 16484 C CA . TYR A 1 28 ? 1.170 -7.434 8.551 1.00 0.00 28 TYR A CA 10
ATOM 16485 C C . TYR A 1 28 ? 1.461 -8.914 8.895 1.00 0.00 28 TYR A C 10
ATOM 16486 O O . TYR A 1 28 ? 1.929 -9.675 8.046 1.00 0.00 28 TYR A O 10
ATOM 16504 N N . GLU A 1 29 ? 1.138 -9.284 10.153 1.00 0.00 29 GLU A N 10
ATOM 16505 C CA . GLU A 1 29 ? 1.472 -10.595 10.756 1.00 0.00 29 GLU A CA 10
ATOM 16506 C C . GLU A 1 29 ? 0.677 -11.758 10.121 1.00 0.00 29 GLU A C 10
ATOM 16507 O O . GLU A 1 29 ? 1.181 -12.890 10.050 1.00 0.00 29 GLU A O 10
ATOM 16519 N N . GLU A 1 30 ? -0.579 -11.482 9.708 1.00 0.00 30 GLU A N 10
ATOM 16520 C CA . GLU A 1 30 ? -1.457 -12.508 9.100 1.00 0.00 30 GLU A CA 10
ATOM 16521 C C . GLU A 1 30 ? -1.017 -12.845 7.659 1.00 0.00 30 GLU A C 10
ATOM 16522 O O . GLU A 1 30 ? -0.899 -14.032 7.310 1.00 0.00 30 GLU A O 10
ATOM 16534 N N . LEU A 1 31 ? -0.781 -11.801 6.835 1.00 0.00 31 LEU A N 10
ATOM 16535 C CA . LEU A 1 31 ? -0.283 -11.945 5.449 1.00 0.00 31 LEU A CA 10
ATOM 16536 C C . LEU A 1 31 ? 0.093 -10.559 4.900 1.00 0.00 31 LEU A C 10
ATOM 16537 O O . LEU A 1 31 ? -0.570 -9.559 5.222 1.00 0.00 31 LEU A O 10
ATOM 16553 N N . HIS A 1 32 ? 1.153 -10.498 4.079 1.00 0.00 32 HIS A N 10
ATOM 16554 C CA . HIS A 1 32 ? 1.523 -9.266 3.346 1.00 0.00 32 HIS A CA 10
ATOM 16555 C C . HIS A 1 32 ? 2.414 -9.625 2.143 1.00 0.00 32 HIS A C 10
ATOM 16556 O O . HIS A 1 32 ? 2.969 -10.719 2.079 1.00 0.00 32 HIS A O 10
ATOM 16571 N N . LEU A 1 33 ? 2.547 -8.679 1.210 1.00 0.00 33 LEU A N 10
ATOM 16572 C CA . LEU A 1 33 ? 3.387 -8.829 0.002 1.00 0.00 33 LEU A CA 10
ATOM 16573 C C . LEU A 1 33 ? 4.888 -8.781 0.356 1.00 0.00 33 LEU A C 10
ATOM 16574 O O . LEU A 1 33 ? 5.272 -8.054 1.265 1.00 0.00 33 LEU A O 10
ATOM 16590 N N . PRO A 1 34 ? 5.769 -9.519 -0.389 1.00 0.00 34 PRO A N 10
ATOM 16591 C CA . PRO A 1 34 ? 7.228 -9.529 -0.114 1.00 0.00 34 PRO A CA 10
ATOM 16592 C C . PRO A 1 34 ? 7.896 -8.165 -0.415 1.00 0.00 34 PRO A C 10
ATOM 16593 O O . PRO A 1 34 ? 9.005 -7.891 0.052 1.00 0.00 34 PRO A O 10
ATOM 16604 N N . ASN A 1 35 ? 7.194 -7.323 -1.199 1.00 0.00 35 ASN A N 10
ATOM 16605 C CA . ASN A 1 35 ? 7.651 -5.966 -1.565 1.00 0.00 35 ASN A CA 10
ATOM 16606 C C . ASN A 1 35 ? 6.982 -4.891 -0.671 1.00 0.00 35 ASN A C 10
ATOM 16607 O O . ASN A 1 35 ? 7.196 -3.689 -0.899 1.00 0.00 35 ASN A O 10
ATOM 16618 N N . ALA A 1 36 ? 6.188 -5.327 0.350 1.00 0.00 36 ALA A N 10
ATOM 16619 C CA . ALA A 1 36 ? 5.370 -4.421 1.201 1.00 0.00 36 ALA A CA 10
ATOM 16620 C C . ALA A 1 36 ? 6.084 -4.051 2.519 1.00 0.00 36 ALA A C 10
ATOM 16621 O O . ALA A 1 36 ? 6.492 -4.932 3.286 1.00 0.00 36 ALA A O 10
ATOM 16628 N N . THR A 1 37 ? 6.208 -2.733 2.761 1.00 0.00 37 THR A N 10
ATOM 16629 C CA . THR A 1 37 ? 6.778 -2.159 3.994 1.00 0.00 37 THR A CA 10
ATOM 16630 C C . THR A 1 37 ? 5.683 -2.005 5.078 1.00 0.00 37 THR A C 10
ATOM 16631 O O . THR A 1 37 ? 4.583 -1.547 4.768 1.00 0.00 37 THR A O 10
ATOM 16642 N N . LEU A 1 38 ? 5.987 -2.380 6.341 1.00 0.00 38 LEU A N 10
ATOM 16643 C CA . LEU A 1 38 ? 5.039 -2.223 7.471 1.00 0.00 38 LEU A CA 10
ATOM 16644 C C . LEU A 1 38 ? 4.938 -0.729 7.832 1.00 0.00 38 LEU A C 10
ATOM 16645 O O . LEU A 1 38 ? 5.879 -0.152 8.400 1.00 0.00 38 LEU A O 10
ATOM 16661 N N . ILE A 1 39 ? 3.818 -0.102 7.459 1.00 0.00 39 ILE A N 10
ATOM 16662 C CA . ILE A 1 39 ? 3.452 1.241 7.929 1.00 0.00 39 ILE A CA 10
ATOM 16663 C C . ILE A 1 39 ? 1.970 1.225 8.327 1.00 0.00 39 ILE A C 10
ATOM 16664 O O . ILE A 1 39 ? 1.141 0.617 7.661 1.00 0.00 39 ILE A O 10
ATOM 16680 N N . SER A 1 40 ? 1.642 1.872 9.434 1.00 0.00 40 SER A N 10
ATOM 16681 C CA . SER A 1 40 ? 0.242 2.096 9.806 1.00 0.00 40 SER A CA 10
ATOM 16682 C C . SER A 1 40 ? -0.250 3.374 9.113 1.00 0.00 40 SER A C 10
ATOM 16683 O O . SER A 1 40 ? 0.482 4.369 9.063 1.00 0.00 40 SER A O 10
ATOM 16691 N N . VAL A 1 41 ? -1.480 3.313 8.567 1.00 0.00 41 VAL A N 10
ATOM 16692 C CA . VAL A 1 41 ? -2.193 4.461 7.965 1.00 0.00 41 VAL A CA 10
ATOM 16693 C C . VAL A 1 41 ? -2.139 5.738 8.852 1.00 0.00 41 VAL A C 10
ATOM 16694 O O . VAL A 1 41 ? -2.075 6.851 8.336 1.00 0.00 41 VAL A O 10
ATOM 16707 N N . ASN A 1 42 ? -2.107 5.542 10.185 1.00 0.00 42 ASN A N 10
ATOM 16708 C CA . ASN A 1 42 ? -2.088 6.622 11.179 1.00 0.00 42 ASN A CA 10
ATOM 16709 C C . ASN A 1 42 ? -0.742 7.394 11.158 1.00 0.00 42 ASN A C 10
ATOM 16710 O O . ASN A 1 42 ? -0.721 8.622 11.315 1.00 0.00 42 ASN A O 10
ATOM 16721 N N . ASP A 1 43 ? 0.367 6.666 10.951 1.00 0.00 43 ASP A N 10
ATOM 16722 C CA . ASP A 1 43 ? 1.728 7.228 11.054 1.00 0.00 43 ASP A CA 10
ATOM 16723 C C . ASP A 1 43 ? 2.167 7.901 9.743 1.00 0.00 43 ASP A C 10
ATOM 16724 O O . ASP A 1 43 ? 2.766 7.259 8.867 1.00 0.00 43 ASP A O 10
ATOM 16733 N N . GLN A 1 44 ? 1.856 9.209 9.620 1.00 0.00 44 GLN A N 10
ATOM 16734 C CA . GLN A 1 44 ? 2.404 10.066 8.547 1.00 0.00 44 GLN A CA 10
ATOM 16735 C C . GLN A 1 44 ? 3.890 10.356 8.799 1.00 0.00 44 GLN A C 10
ATOM 16736 O O . GLN A 1 44 ? 4.581 10.803 7.896 1.00 0.00 44 GLN A O 10
ATOM 16750 N N . GLU A 1 45 ? 4.357 10.124 10.035 1.00 0.00 45 GLU A N 10
ATOM 16751 C CA . GLU A 1 45 ? 5.782 10.244 10.381 1.00 0.00 45 GLU A CA 10
ATOM 16752 C C . GLU A 1 45 ? 6.612 9.174 9.644 1.00 0.00 45 GLU A C 10
ATOM 16753 O O . GLU A 1 45 ? 7.665 9.474 9.087 1.00 0.00 45 GLU A O 10
ATOM 16765 N N . LYS A 1 46 ? 6.094 7.931 9.621 1.00 0.00 46 LYS A N 10
ATOM 16766 C CA . LYS A 1 46 ? 6.739 6.796 8.942 1.00 0.00 46 LYS A CA 10
ATOM 16767 C C . LYS A 1 46 ? 6.465 6.839 7.421 1.00 0.00 46 LYS A C 10
ATOM 16768 O O . LYS A 1 46 ? 7.346 6.497 6.622 1.00 0.00 46 LYS A O 10
ATOM 16787 N N . LEU A 1 47 ? 5.242 7.265 7.036 1.00 0.00 47 LEU A N 10
ATOM 16788 C CA . LEU A 1 47 ? 4.871 7.462 5.623 1.00 0.00 47 LEU A CA 10
ATOM 16789 C C . LEU A 1 47 ? 5.800 8.501 4.954 1.00 0.00 47 LEU A C 10
ATOM 16790 O O . LEU A 1 47 ? 6.510 8.170 4.011 1.00 0.00 47 LEU A O 10
ATOM 16806 N N . ALA A 1 48 ? 5.812 9.738 5.502 1.00 0.00 48 ALA A N 10
ATOM 16807 C CA . ALA A 1 48 ? 6.604 10.868 4.965 1.00 0.00 48 ALA A CA 10
ATOM 16808 C C . ALA A 1 48 ? 8.095 10.554 4.961 1.00 0.00 48 ALA A C 10
ATOM 16809 O O . ALA A 1 48 ? 8.790 10.905 4.009 1.00 0.00 48 ALA A O 10
ATOM 16816 N N . ASP A 1 49 ? 8.567 9.874 6.025 1.00 0.00 49 ASP A N 10
ATOM 16817 C CA . ASP A 1 49 ? 9.966 9.414 6.124 1.00 0.00 49 ASP A CA 10
ATOM 16818 C C . ASP A 1 49 ? 10.329 8.526 4.927 1.00 0.00 49 ASP A C 10
ATOM 16819 O O . ASP A 1 49 ? 11.313 8.789 4.251 1.00 0.00 49 ASP A O 10
ATOM 16828 N N . PHE A 1 50 ? 9.482 7.516 4.659 1.00 0.00 50 PHE A N 10
ATOM 16829 C CA . PHE A 1 50 ? 9.706 6.521 3.590 1.00 0.00 50 PHE A CA 10
ATOM 16830 C C . PHE A 1 50 ? 9.677 7.196 2.194 1.00 0.00 50 PHE A C 10
ATOM 16831 O O . PHE A 1 50 ? 10.469 6.867 1.299 1.00 0.00 50 PHE A O 10
ATOM 16848 N N . LEU A 1 51 ? 8.761 8.162 2.058 1.00 0.00 51 LEU A N 10
ATOM 16849 C CA . LEU A 1 51 ? 8.566 8.963 0.835 1.00 0.00 51 LEU A CA 10
ATOM 16850 C C . LEU A 1 51 ? 9.675 10.024 0.663 1.00 0.00 51 LEU A C 10
ATOM 16851 O O . LEU A 1 51 ? 9.779 10.618 -0.407 1.00 0.00 51 LEU A O 10
ATOM 16867 N N . SER A 1 52 ? 10.395 10.346 1.754 1.00 0.00 52 SER A N 10
ATOM 16868 C CA . SER A 1 52 ? 11.618 11.177 1.704 1.00 0.00 52 SER A CA 10
ATOM 16869 C C . SER A 1 52 ? 12.861 10.326 1.337 1.00 0.00 52 SER A C 10
ATOM 16870 O O . SER A 1 52 ? 13.727 10.790 0.588 1.00 0.00 52 SER A O 10
ATOM 16878 N N . GLN A 1 53 ? 12.928 9.074 1.865 1.00 0.00 53 GLN A N 10
ATOM 16879 C CA . GLN A 1 53 ? 14.058 8.133 1.608 1.00 0.00 53 GLN A CA 10
ATOM 16880 C C . GLN A 1 53 ? 14.173 7.828 0.105 1.00 0.00 53 GLN A C 10
ATOM 16881 O O . GLN A 1 53 ? 15.255 7.559 -0.417 1.00 0.00 53 GLN A O 10
ATOM 16895 N N . HIS A 1 54 ? 13.011 7.834 -0.548 1.00 0.00 54 HIS A N 10
ATOM 16896 C CA . HIS A 1 54 ? 12.858 7.776 -1.996 1.00 0.00 54 HIS A CA 10
ATOM 16897 C C . HIS A 1 54 ? 11.812 8.832 -2.313 1.00 0.00 54 HIS A C 10
ATOM 16898 O O . HIS A 1 54 ? 10.635 8.605 -2.065 1.00 0.00 54 HIS A O 10
ATOM 16913 N N . LYS A 1 55 ? 12.259 10.027 -2.709 1.00 0.00 55 LYS A N 10
ATOM 16914 C CA . LYS A 1 55 ? 11.363 11.157 -3.035 1.00 0.00 55 LYS A CA 10
ATOM 16915 C C . LYS A 1 55 ? 10.677 10.961 -4.400 1.00 0.00 55 LYS A C 10
ATOM 16916 O O . LYS A 1 55 ? 9.442 10.993 -4.490 1.00 0.00 55 LYS A O 10
ATOM 16935 N N . ASP A 1 56 ? 11.481 10.791 -5.448 1.00 0.00 56 ASP A N 10
ATOM 16936 C CA . ASP A 1 56 ? 10.986 10.616 -6.823 1.00 0.00 56 ASP A CA 10
ATOM 16937 C C . ASP A 1 56 ? 11.046 9.125 -7.194 1.00 0.00 56 ASP A C 10
ATOM 16938 O O . ASP A 1 56 ? 12.107 8.600 -7.553 1.00 0.00 56 ASP A O 10
ATOM 16947 N N . LYS A 1 57 ? 9.893 8.459 -7.043 1.00 0.00 57 LYS A N 10
ATOM 16948 C CA . LYS A 1 57 ? 9.742 6.994 -7.164 1.00 0.00 57 LYS A CA 10
ATOM 16949 C C . LYS A 1 57 ? 8.265 6.645 -7.477 1.00 0.00 57 LYS A C 10
ATOM 16950 O O . LYS A 1 57 ? 7.434 7.537 -7.692 1.00 0.00 57 LYS A O 10
ATOM 16969 N N . LYS A 1 58 ? 7.953 5.339 -7.461 1.00 0.00 58 LYS A N 10
ATOM 16970 C CA . LYS A 1 58 ? 6.576 4.823 -7.517 1.00 0.00 58 LYS A CA 10
ATOM 16971 C C . LYS A 1 58 ? 6.300 3.954 -6.281 1.00 0.00 58 LYS A C 10
ATOM 16972 O O . LYS A 1 58 ? 6.648 2.779 -6.267 1.00 0.00 58 LYS A O 10
ATOM 16991 N N . VAL A 1 59 ? 5.736 4.564 -5.217 1.00 0.00 59 VAL A N 10
ATOM 16992 C CA . VAL A 1 59 ? 5.287 3.819 -4.020 1.00 0.00 59 VAL A CA 10
ATOM 16993 C C . VAL A 1 59 ? 3.789 3.522 -4.134 1.00 0.00 59 VAL A C 10
ATOM 16994 O O . VAL A 1 59 ? 2.993 4.411 -4.431 1.00 0.00 59 VAL A O 10
ATOM 17007 N N . LEU A 1 60 ? 3.440 2.257 -3.886 1.00 0.00 60 LEU A N 10
ATOM 17008 C CA . LEU A 1 60 ? 2.070 1.740 -3.942 1.00 0.00 60 LEU A CA 10
ATOM 17009 C C . LEU A 1 60 ? 1.634 1.379 -2.510 1.00 0.00 60 LEU A C 10
ATOM 17010 O O . LEU A 1 60 ? 2.167 0.445 -1.914 1.00 0.00 60 LEU A O 10
ATOM 17026 N N . LEU A 1 61 ? 0.663 2.125 -1.968 1.00 0.00 61 LEU A N 10
ATOM 17027 C CA . LEU A 1 61 ? 0.141 1.902 -0.603 1.00 0.00 61 LEU A CA 10
ATOM 17028 C C . LEU A 1 61 ? -1.053 0.925 -0.683 1.00 0.00 61 LEU A C 10
ATOM 17029 O O . LEU A 1 61 ? -2.174 1.338 -0.968 1.00 0.00 61 LEU A O 10
ATOM 17045 N N . HIS A 1 62 ? -0.815 -0.375 -0.435 1.00 0.00 62 HIS A N 10
ATOM 17046 C CA . HIS A 1 62 ? -1.877 -1.401 -0.560 1.00 0.00 62 HIS A CA 10
ATOM 17047 C C . HIS A 1 62 ? -2.622 -1.563 0.775 1.00 0.00 62 HIS A C 10
ATOM 17048 O O . HIS A 1 62 ? -2.000 -1.555 1.852 1.00 0.00 62 HIS A O 10
ATOM 17063 N N . CYS A 1 63 ? -3.949 -1.719 0.695 1.00 0.00 63 CYS A N 10
ATOM 17064 C CA . CYS A 1 63 ? -4.815 -1.923 1.876 1.00 0.00 63 CYS A CA 10
ATOM 17065 C C . CYS A 1 63 ? -5.643 -3.207 1.723 1.00 0.00 63 CYS A C 10
ATOM 17066 O O . CYS A 1 63 ? -5.807 -3.704 0.603 1.00 0.00 63 CYS A O 10
ATOM 17074 N N . ARG A 1 64 ? -6.100 -3.761 2.868 1.00 0.00 64 ARG A N 10
ATOM 17075 C CA . ARG A 1 64 ? -6.933 -4.986 2.919 1.00 0.00 64 ARG A CA 10
ATOM 17076 C C . ARG A 1 64 ? -8.197 -4.868 2.048 1.00 0.00 64 ARG A C 10
ATOM 17077 O O . ARG A 1 64 ? -8.596 -5.833 1.413 1.00 0.00 64 ARG A O 10
ATOM 17098 N N . ALA A 1 65 ? -8.842 -3.693 2.069 1.00 0.00 65 ALA A N 10
ATOM 17099 C CA . ALA A 1 65 ? -9.969 -3.383 1.160 1.00 0.00 65 ALA A CA 10
ATOM 17100 C C . ALA A 1 65 ? -9.591 -2.232 0.209 1.00 0.00 65 ALA A C 10
ATOM 17101 O O . ALA A 1 65 ? -9.666 -2.382 -1.012 1.00 0.00 65 ALA A O 10
ATOM 17108 N N . GLY A 1 66 ? -9.174 -1.087 0.777 1.00 0.00 66 GLY A N 10
ATOM 17109 C CA . GLY A 1 66 ? -8.775 0.081 -0.031 1.00 0.00 66 GLY A CA 10
ATOM 17110 C C . GLY A 1 66 ? -9.013 1.415 0.661 1.00 0.00 66 GLY A C 10
ATOM 17111 O O . GLY A 1 66 ? -8.569 2.459 0.163 1.00 0.00 66 GLY A O 10
ATOM 17115 N N . ARG A 1 67 ? -9.727 1.382 1.806 1.00 0.00 67 ARG A N 10
ATOM 17116 C CA . ARG A 1 67 ? -10.043 2.579 2.610 1.00 0.00 67 ARG A CA 10
ATOM 17117 C C . ARG A 1 67 ? -8.753 3.282 3.067 1.00 0.00 67 ARG A C 10
ATOM 17118 O O . ARG A 1 67 ? -8.569 4.471 2.813 1.00 0.00 67 ARG A O 10
ATOM 17139 N N . ARG A 1 68 ? -7.853 2.508 3.695 1.00 0.00 68 ARG A N 10
ATOM 17140 C CA . ARG A 1 68 ? -6.599 3.038 4.278 1.00 0.00 68 ARG A CA 10
ATOM 17141 C C . ARG A 1 68 ? -5.549 3.320 3.207 1.00 0.00 68 ARG A C 10
ATOM 17142 O O . ARG A 1 68 ? -4.612 4.080 3.444 1.00 0.00 68 ARG A O 10
ATOM 17163 N N . ALA A 1 69 ? -5.702 2.656 2.053 1.00 0.00 69 ALA A N 10
ATOM 17164 C CA . ALA A 1 69 ? -4.906 2.943 0.845 1.00 0.00 69 ALA A CA 10
ATOM 17165 C C . ALA A 1 69 ? -5.111 4.409 0.444 1.00 0.00 69 ALA A C 10
ATOM 17166 O O . ALA A 1 69 ? -4.147 5.180 0.328 1.00 0.00 69 ALA A O 10
ATOM 17173 N N . LEU A 1 70 ? -6.398 4.772 0.284 1.00 0.00 70 LEU A N 10
ATOM 17174 C CA . LEU A 1 70 ? -6.824 6.139 -0.018 1.00 0.00 70 LEU A CA 10
ATOM 17175 C C . LEU A 1 70 ? -6.378 7.093 1.110 1.00 0.00 70 LEU A C 10
ATOM 17176 O O . LEU A 1 70 ? -5.592 7.991 0.850 1.00 0.00 70 LEU A O 10
ATOM 17192 N N . ASP A 1 71 ? -6.816 6.807 2.364 1.00 0.00 71 ASP A N 10
ATOM 17193 C CA . ASP A 1 71 ? -6.560 7.643 3.571 1.00 0.00 71 ASP A CA 10
ATOM 17194 C C . ASP A 1 71 ? -5.092 8.065 3.716 1.00 0.00 71 ASP A C 10
ATOM 17195 O O . ASP A 1 71 ? -4.791 9.260 3.905 1.00 0.00 71 ASP A O 10
ATOM 17204 N N . ALA A 1 72 ? -4.199 7.063 3.635 1.00 0.00 72 ALA A N 10
ATOM 17205 C CA . ALA A 1 72 ? -2.748 7.259 3.767 1.00 0.00 72 ALA A CA 10
ATOM 17206 C C . ALA A 1 72 ? -2.237 8.194 2.669 1.00 0.00 72 ALA A C 10
ATOM 17207 O O . ALA A 1 72 ? -1.655 9.241 2.960 1.00 0.00 72 ALA A O 10
ATOM 17214 N N . ALA A 1 73 ? -2.550 7.836 1.409 1.00 0.00 73 ALA A N 10
ATOM 17215 C CA . ALA A 1 73 ? -2.093 8.573 0.225 1.00 0.00 73 ALA A CA 10
ATOM 17216 C C . ALA A 1 73 ? -2.627 10.017 0.194 1.00 0.00 73 ALA A C 10
ATOM 17217 O O . ALA A 1 73 ? -1.932 10.899 -0.304 1.00 0.00 73 ALA A O 10
ATOM 17224 N N . LYS A 1 74 ? -3.849 10.251 0.740 1.00 0.00 74 LYS A N 10
ATOM 17225 C CA . LYS A 1 74 ? -4.455 11.604 0.795 1.00 0.00 74 LYS A CA 10
ATOM 17226 C C . LYS A 1 74 ? -3.577 12.511 1.640 1.00 0.00 74 LYS A C 10
ATOM 17227 O O . LYS A 1 74 ? -3.095 13.526 1.148 1.00 0.00 74 LYS A O 10
ATOM 17246 N N . SER A 1 75 ? -3.312 12.062 2.881 1.00 0.00 75 SER A N 10
ATOM 17247 C CA . SER A 1 75 ? -2.500 12.796 3.870 1.00 0.00 75 SER A CA 10
ATOM 17248 C C . SER A 1 75 ? -1.112 13.165 3.302 1.00 0.00 75 SER A C 10
ATOM 17249 O O . SER A 1 75 ? -0.609 14.268 3.528 1.00 0.00 75 SER A O 10
ATOM 17257 N N . MET A 1 76 ? -0.524 12.234 2.525 1.00 0.00 76 MET A N 10
ATOM 17258 C CA . MET A 1 76 ? 0.825 12.402 1.956 1.00 0.00 76 MET A CA 10
ATOM 17259 C C . MET A 1 76 ? 0.828 13.385 0.770 1.00 0.00 76 MET A C 10
ATOM 17260 O O . MET A 1 76 ? 1.768 14.170 0.616 1.00 0.00 76 MET A O 10
ATOM 17274 N N . HIS A 1 77 ? -0.221 13.307 -0.076 1.00 0.00 77 HIS A N 10
ATOM 17275 C CA . HIS A 1 77 ? -0.450 14.271 -1.176 1.00 0.00 77 HIS A CA 10
ATOM 17276 C C . HIS A 1 77 ? -0.664 15.702 -0.629 1.00 0.00 77 HIS A C 10
ATOM 17277 O O . HIS A 1 77 ? -0.270 16.678 -1.276 1.00 0.00 77 HIS A O 10
ATOM 17292 N N . GLU A 1 78 ? -1.281 15.808 0.567 1.00 0.00 78 GLU A N 10
ATOM 17293 C CA . GLU A 1 78 ? -1.481 17.091 1.271 1.00 0.00 78 GLU A CA 10
ATOM 17294 C C . GLU A 1 78 ? -0.134 17.649 1.782 1.00 0.00 78 GLU A C 10
ATOM 17295 O O . GLU A 1 78 ? 0.050 18.868 1.861 1.00 0.00 78 GLU A O 10
ATOM 17307 N N . LEU A 1 79 ? 0.803 16.739 2.137 1.00 0.00 79 LEU A N 10
ATOM 17308 C CA . LEU A 1 79 ? 2.177 17.126 2.540 1.00 0.00 79 LEU A CA 10
ATOM 17309 C C . LEU A 1 79 ? 3.035 17.508 1.315 1.00 0.00 79 LEU A C 10
ATOM 17310 O O . LEU A 1 79 ? 4.100 18.109 1.467 1.00 0.00 79 LEU A O 10
ATOM 17326 N N . GLY A 1 80 ? 2.570 17.132 0.109 1.00 0.00 80 GLY A N 10
ATOM 17327 C CA . GLY A 1 80 ? 3.231 17.504 -1.148 1.00 0.00 80 GLY A CA 10
ATOM 17328 C C . GLY A 1 80 ? 3.790 16.322 -1.923 1.00 0.00 80 GLY A C 10
ATOM 17329 O O . GLY A 1 80 ? 4.246 16.497 -3.059 1.00 0.00 80 GLY A O 10
ATOM 17333 N N . TYR A 1 81 ? 3.774 15.115 -1.314 1.00 0.00 81 TYR A N 10
ATOM 17334 C CA . TYR A 1 81 ? 4.248 13.879 -1.989 1.00 0.00 81 TYR A CA 10
ATOM 17335 C C . TYR A 1 81 ? 3.196 13.395 -3.004 1.00 0.00 81 TYR A C 10
ATOM 17336 O O . TYR A 1 81 ? 2.085 13.923 -3.055 1.00 0.00 81 TYR A O 10
ATOM 17354 N N . THR A 1 82 ? 3.540 12.369 -3.801 1.00 0.00 82 THR A N 10
ATOM 17355 C CA . THR A 1 82 ? 2.603 11.757 -4.765 1.00 0.00 82 THR A CA 10
ATOM 17356 C C . THR A 1 82 ? 2.771 10.208 -4.804 1.00 0.00 82 THR A C 10
ATOM 17357 O O . THR A 1 82 ? 3.253 9.652 -5.801 1.00 0.00 82 THR A O 10
ATOM 17368 N N . PRO A 1 83 ? 2.428 9.472 -3.689 1.00 0.00 83 PRO A N 10
ATOM 17369 C CA . PRO A 1 83 ? 2.325 7.994 -3.733 1.00 0.00 83 PRO A CA 10
ATOM 17370 C C . PRO A 1 83 ? 1.004 7.511 -4.391 1.00 0.00 83 PRO A C 10
ATOM 17371 O O . PRO A 1 83 ? -0.035 8.187 -4.314 1.00 0.00 83 PRO A O 10
ATOM 17382 N N . TYR A 1 84 ? 1.090 6.353 -5.060 1.00 0.00 84 TYR A N 10
ATOM 17383 C CA . TYR A 1 84 ? -0.069 5.577 -5.542 1.00 0.00 84 TYR A CA 10
ATOM 17384 C C . TYR A 1 84 ? -0.652 4.754 -4.380 1.00 0.00 84 TYR A C 10
ATOM 17385 O O . TYR A 1 84 ? -0.075 4.723 -3.284 1.00 0.00 84 TYR A O 10
ATOM 17403 N N . TYR A 1 85 ? -1.786 4.075 -4.628 1.00 0.00 85 TYR A N 10
ATOM 17404 C CA . TYR A 1 85 ? -2.456 3.253 -3.608 1.00 0.00 85 TYR A CA 10
ATOM 17405 C C . TYR A 1 85 ? -3.350 2.187 -4.261 1.00 0.00 85 TYR A C 10
ATOM 17406 O O . TYR A 1 85 ? -3.964 2.434 -5.304 1.00 0.00 85 TYR A O 10
ATOM 17424 N N . LEU A 1 86 ? -3.395 0.996 -3.634 1.00 0.00 86 LEU A N 10
ATOM 17425 C CA . LEU A 1 86 ? -4.108 -0.177 -4.151 1.00 0.00 86 LEU A CA 10
ATOM 17426 C C . LEU A 1 86 ? -5.431 -0.364 -3.395 1.00 0.00 86 LEU A C 10
ATOM 17427 O O . LEU A 1 86 ? -5.439 -0.651 -2.171 1.00 0.00 86 LEU A O 10
ATOM 17443 N N . GLU A 1 87 ? -6.529 -0.221 -4.144 1.00 0.00 87 GLU A N 10
ATOM 17444 C CA . GLU A 1 87 ? -7.879 -0.560 -3.698 1.00 0.00 87 GLU A CA 10
ATOM 17445 C C . GLU A 1 87 ? -8.225 -1.968 -4.221 1.00 0.00 87 GLU A C 10
ATOM 17446 O O . GLU A 1 87 ? -8.556 -2.148 -5.404 1.00 0.00 87 GLU A O 10
ATOM 17458 N N . GLY A 1 88 ? -8.075 -2.956 -3.331 1.00 0.00 88 GLY A N 10
ATOM 17459 C CA . GLY A 1 88 ? -8.331 -4.363 -3.640 1.00 0.00 88 GLY A CA 10
ATOM 17460 C C . GLY A 1 88 ? -8.110 -5.237 -2.412 1.00 0.00 88 GLY A C 10
ATOM 17461 O O . GLY A 1 88 ? -7.392 -4.835 -1.486 1.00 0.00 88 GLY A O 10
ATOM 17465 N N . ASN A 1 89 ? -8.709 -6.441 -2.410 1.00 0.00 89 ASN A N 10
ATOM 17466 C CA . ASN A 1 89 ? -8.691 -7.349 -1.244 1.00 0.00 89 ASN A CA 10
ATOM 17467 C C . ASN A 1 89 ? -7.322 -8.040 -1.101 1.00 0.00 89 ASN A C 10
ATOM 17468 O O . ASN A 1 89 ? -6.828 -8.629 -2.060 1.00 0.00 89 ASN A O 10
ATOM 17479 N N . VAL A 1 90 ? -6.730 -7.968 0.119 1.00 0.00 90 VAL A N 10
ATOM 17480 C CA . VAL A 1 90 ? -5.351 -8.455 0.397 1.00 0.00 90 VAL A CA 10
ATOM 17481 C C . VAL A 1 90 ? -5.228 -9.985 0.217 1.00 0.00 90 VAL A C 10
ATOM 17482 O O . VAL A 1 90 ? -4.172 -10.496 -0.155 1.00 0.00 90 VAL A O 10
ATOM 17495 N N . TYR A 1 91 ? -6.341 -10.695 0.446 1.00 0.00 91 TYR A N 10
ATOM 17496 C CA . TYR A 1 91 ? -6.408 -12.164 0.328 1.00 0.00 91 TYR A CA 10
ATOM 17497 C C . TYR A 1 91 ? -6.554 -12.583 -1.153 1.00 0.00 91 TYR A C 10
ATOM 17498 O O . TYR A 1 91 ? -6.241 -13.723 -1.526 1.00 0.00 91 TYR A O 10
ATOM 17516 N N . ASP A 1 92 ? -7.030 -11.635 -1.983 1.00 0.00 92 ASP A N 10
ATOM 17517 C CA . ASP A 1 92 ? -7.297 -11.854 -3.418 1.00 0.00 92 ASP A CA 10
ATOM 17518 C C . ASP A 1 92 ? -6.044 -11.661 -4.288 1.00 0.00 92 ASP A C 10
ATOM 17519 O O . ASP A 1 92 ? -6.084 -11.948 -5.482 1.00 0.00 92 ASP A O 10
ATOM 17528 N N . PHE A 1 93 ? -4.937 -11.192 -3.698 1.00 0.00 93 PHE A N 10
ATOM 17529 C CA . PHE A 1 93 ? -3.666 -11.015 -4.433 1.00 0.00 93 PHE A CA 10
ATOM 17530 C C . PHE A 1 93 ? -3.160 -12.375 -4.977 1.00 0.00 93 PHE A C 10
ATOM 17531 O O . PHE A 1 93 ? -2.948 -12.524 -6.182 1.00 0.00 93 PHE A O 10
ATOM 17548 N N . GLU A 1 94 ? -3.036 -13.362 -4.065 1.00 0.00 94 GLU A N 10
ATOM 17549 C CA . GLU A 1 94 ? -2.556 -14.730 -4.377 1.00 0.00 94 GLU A CA 10
ATOM 17550 C C . GLU A 1 94 ? -3.374 -15.410 -5.499 1.00 0.00 94 GLU A C 10
ATOM 17551 O O . GLU A 1 94 ? -2.793 -16.008 -6.408 1.00 0.00 94 GLU A O 10
ATOM 17563 N N . LYS A 1 95 ? -4.718 -15.287 -5.444 1.00 0.00 95 LYS A N 10
ATOM 17564 C CA . LYS A 1 95 ? -5.620 -15.929 -6.433 1.00 0.00 95 LYS A CA 10
ATOM 17565 C C . LYS A 1 95 ? -5.614 -15.179 -7.787 1.00 0.00 95 LYS A C 10
ATOM 17566 O O . LYS A 1 95 ? -5.948 -15.763 -8.823 1.00 0.00 95 LYS A O 10
ATOM 17585 N N . TYR A 1 96 ? -5.237 -13.885 -7.765 1.00 0.00 96 TYR A N 10
ATOM 17586 C CA . TYR A 1 96 ? -5.019 -13.082 -8.992 1.00 0.00 96 TYR A CA 10
ATOM 17587 C C . TYR A 1 96 ? -3.631 -13.382 -9.602 1.00 0.00 96 TYR A C 10
ATOM 17588 O O . TYR A 1 96 ? -3.376 -13.035 -10.757 1.00 0.00 96 TYR A O 10
ATOM 17606 N N . GLY A 1 97 ? -2.743 -14.022 -8.816 1.00 0.00 97 GLY A N 10
ATOM 17607 C CA . GLY A 1 97 ? -1.440 -14.501 -9.313 1.00 0.00 97 GLY A CA 10
ATOM 17608 C C . GLY A 1 97 ? -0.263 -13.696 -8.782 1.00 0.00 97 GLY A C 10
ATOM 17609 O O . GLY A 1 97 ? 0.849 -13.787 -9.318 1.00 0.00 97 GLY A O 10
ATOM 17613 N N . PHE A 1 98 ? -0.514 -12.899 -7.734 1.00 0.00 98 PHE A N 10
ATOM 17614 C CA . PHE A 1 98 ? 0.502 -12.058 -7.083 1.00 0.00 98 PHE A CA 10
ATOM 17615 C C . PHE A 1 98 ? 1.095 -12.791 -5.877 1.00 0.00 98 PHE A C 10
ATOM 17616 O O . PHE A 1 98 ? 0.353 -13.276 -5.019 1.00 0.00 98 PHE A O 10
ATOM 17633 N N . ARG A 1 99 ? 2.436 -12.863 -5.847 1.00 0.00 99 ARG A N 10
ATOM 17634 C CA . ARG A 1 99 ? 3.210 -13.483 -4.761 1.00 0.00 99 ARG A CA 10
ATOM 17635 C C . ARG A 1 99 ? 3.020 -12.712 -3.446 1.00 0.00 99 ARG A C 10
ATOM 17636 O O . ARG A 1 99 ? 3.126 -11.485 -3.408 1.00 0.00 99 ARG A O 10
ATOM 17657 N N . MET A 1 100 ? 2.724 -13.471 -2.384 1.00 0.00 100 MET A N 10
ATOM 17658 C CA . MET A 1 100 ? 2.559 -12.964 -1.010 1.00 0.00 100 MET A CA 10
ATOM 17659 C C . MET A 1 100 ? 3.292 -13.872 -0.021 1.00 0.00 100 MET A C 10
ATOM 17660 O O . MET A 1 100 ? 3.782 -14.943 -0.382 1.00 0.00 100 MET A O 10
ATOM 17674 N N . VAL A 1 101 ? 3.313 -13.436 1.240 1.00 0.00 101 VAL A N 10
ATOM 17675 C CA . VAL A 1 101 ? 3.950 -14.145 2.356 1.00 0.00 101 VAL A CA 10
ATOM 17676 C C . VAL A 1 101 ? 2.870 -14.467 3.411 1.00 0.00 101 VAL A C 10
ATOM 17677 O O . VAL A 1 101 ? 1.934 -13.673 3.609 1.00 0.00 101 VAL A O 10
ATOM 17690 N N . TYR A 1 102 ? 2.999 -15.642 4.051 1.00 0.00 102 TYR A N 10
ATOM 17691 C CA . TYR A 1 102 ? 2.144 -16.083 5.172 1.00 0.00 102 TYR A CA 10
ATOM 17692 C C . TYR A 1 102 ? 3.036 -16.567 6.325 1.00 0.00 102 TYR A C 10
ATOM 17693 O O . TYR A 1 102 ? 4.142 -17.077 6.075 1.00 0.00 102 TYR A O 10
ATOM 17711 N N . ASP A 1 103 ? 2.511 -16.456 7.568 1.00 0.00 103 ASP A N 10
ATOM 17712 C CA . ASP A 1 103 ? 3.272 -16.692 8.815 1.00 0.00 103 ASP A CA 10
ATOM 17713 C C . ASP A 1 103 ? 4.398 -15.653 8.901 1.00 0.00 103 ASP A C 10
ATOM 17714 O O . ASP A 1 103 ? 5.594 -15.965 8.876 1.00 0.00 103 ASP A O 10
ATOM 17723 N N . ASP A 1 104 ? 3.956 -14.394 8.937 1.00 0.00 104 ASP A N 10
ATOM 17724 C CA . ASP A 1 104 ? 4.818 -13.198 8.857 1.00 0.00 104 ASP A CA 10
ATOM 17725 C C . ASP A 1 104 ? 5.223 -12.744 10.267 1.00 0.00 104 ASP A C 10
ATOM 17726 O O . ASP A 1 104 ? 6.154 -11.947 10.439 1.00 0.00 104 ASP A O 10
ATOM 17735 N N . THR A 1 105 ? 4.479 -13.259 11.256 1.00 0.00 105 THR A N 10
ATOM 17736 C CA . THR A 1 105 ? 4.725 -13.030 12.687 1.00 0.00 105 THR A CA 10
ATOM 17737 C C . THR A 1 105 ? 6.080 -13.629 13.135 1.00 0.00 105 THR A C 10
ATOM 17738 O O . THR A 1 105 ? 6.678 -13.168 14.110 1.00 0.00 105 THR A O 10
ATOM 17749 N N . CYS A 1 106 ? 6.539 -14.652 12.399 1.00 0.00 106 CYS A N 10
ATOM 17750 C CA . CYS A 1 106 ? 7.832 -15.309 12.606 1.00 0.00 106 CYS A CA 10
ATOM 17751 C C . CYS A 1 106 ? 8.202 -16.023 11.306 1.00 0.00 106 CYS A C 10
ATOM 17752 O O . CYS A 1 106 ? 7.388 -16.803 10.800 1.00 0.00 106 CYS A O 10
ATOM 17760 N N . ASP A 1 107 ? 9.405 -15.733 10.756 1.00 0.00 107 ASP A N 10
ATOM 17761 C CA . ASP A 1 107 ? 9.889 -16.339 9.495 1.00 0.00 107 ASP A CA 10
ATOM 17762 C C . ASP A 1 107 ? 10.073 -17.866 9.660 1.00 0.00 107 ASP A C 10
ATOM 17763 O O . ASP A 1 107 ? 11.153 -18.359 10.004 1.00 0.00 107 ASP A O 10
ATOM 17772 N N . LYS A 1 108 ? 8.957 -18.576 9.457 1.00 0.00 108 LYS A N 10
ATOM 17773 C CA . LYS A 1 108 ? 8.851 -20.040 9.571 1.00 0.00 108 LYS A CA 10
ATOM 17774 C C . LYS A 1 108 ? 9.217 -20.692 8.227 1.00 0.00 108 LYS A C 10
ATOM 17775 O O . LYS A 1 108 ? 9.907 -21.718 8.166 1.00 0.00 108 LYS A O 10
ATOM 17794 N N . LYS A 1 109 ? 8.748 -20.039 7.158 1.00 0.00 109 LYS A N 10
ATOM 17795 C CA . LYS A 1 109 ? 8.861 -20.506 5.774 1.00 0.00 109 LYS A CA 10
ATOM 17796 C C . LYS A 1 109 ? 8.761 -19.299 4.826 1.00 0.00 109 LYS A C 10
ATOM 17797 O O . LYS A 1 109 ? 8.311 -18.212 5.227 1.00 0.00 109 LYS A O 10
ATOM 17816 N N . ASN A 1 110 ? 9.166 -19.511 3.574 1.00 0.00 110 ASN A N 10
ATOM 17817 C CA . ASN A 1 110 ? 9.206 -18.470 2.550 1.00 0.00 110 ASN A CA 10
ATOM 17818 C C . ASN A 1 110 ? 9.058 -19.149 1.169 1.00 0.00 110 ASN A C 10
ATOM 17819 O O . ASN A 1 110 ? 7.961 -19.076 0.579 1.00 0.00 110 ASN A O 10
ATOM 17831 N N . MET A 1 1 ? -6.366 15.900 -7.218 1.00 0.00 1 MET A N 11
ATOM 17832 C CA . MET A 1 1 ? -6.636 15.011 -8.378 1.00 0.00 1 MET A CA 11
ATOM 17833 C C . MET A 1 1 ? -5.931 13.641 -8.161 1.00 0.00 1 MET A C 11
ATOM 17834 O O . MET A 1 1 ? -5.534 12.953 -9.119 1.00 0.00 1 MET A O 11
ATOM 17850 N N . LEU A 1 2 ? -5.804 13.217 -6.879 1.00 0.00 2 LEU A N 11
ATOM 17851 C CA . LEU A 1 2 ? -5.017 12.017 -6.525 1.00 0.00 2 LEU A CA 11
ATOM 17852 C C . LEU A 1 2 ? -5.837 10.726 -6.668 1.00 0.00 2 LEU A C 11
ATOM 17853 O O . LEU A 1 2 ? -5.266 9.644 -6.730 1.00 0.00 2 LEU A O 11
ATOM 17869 N N . GLU A 1 3 ? -7.171 10.837 -6.655 1.00 0.00 3 GLU A N 11
ATOM 17870 C CA . GLU A 1 3 ? -8.065 9.663 -6.757 1.00 0.00 3 GLU A CA 11
ATOM 17871 C C . GLU A 1 3 ? -8.004 9.028 -8.170 1.00 0.00 3 GLU A C 11
ATOM 17872 O O . GLU A 1 3 ? -8.461 7.901 -8.374 1.00 0.00 3 GLU A O 11
ATOM 17884 N N . ASP A 1 4 ? -7.426 9.781 -9.128 1.00 0.00 4 ASP A N 11
ATOM 17885 C CA . ASP A 1 4 ? -7.088 9.290 -10.486 1.00 0.00 4 ASP A CA 11
ATOM 17886 C C . ASP A 1 4 ? -5.839 8.364 -10.468 1.00 0.00 4 ASP A C 11
ATOM 17887 O O . ASP A 1 4 ? -5.562 7.658 -11.443 1.00 0.00 4 ASP A O 11
ATOM 17896 N N . TYR A 1 5 ? -5.093 8.386 -9.340 1.00 0.00 5 TYR A N 11
ATOM 17897 C CA . TYR A 1 5 ? -3.929 7.491 -9.079 1.00 0.00 5 TYR A CA 11
ATOM 17898 C C . TYR A 1 5 ? -4.411 6.124 -8.514 1.00 0.00 5 TYR A C 11
ATOM 17899 O O . TYR A 1 5 ? -3.586 5.301 -8.082 1.00 0.00 5 TYR A O 11
ATOM 17917 N N . ALA A 1 6 ? -5.752 5.913 -8.491 1.00 0.00 6 ALA A N 11
ATOM 17918 C CA . ALA A 1 6 ? -6.384 4.678 -7.999 1.00 0.00 6 ALA A CA 11
ATOM 17919 C C . ALA A 1 6 ? -6.039 3.486 -8.886 1.00 0.00 6 ALA A C 11
ATOM 17920 O O . ALA A 1 6 ? -6.615 3.314 -9.972 1.00 0.00 6 ALA A O 11
ATOM 17927 N N . ILE A 1 7 ? -5.060 2.702 -8.444 1.00 0.00 7 ILE A N 11
ATOM 17928 C CA . ILE A 1 7 ? -4.715 1.437 -9.082 1.00 0.00 7 ILE A CA 11
ATOM 17929 C C . ILE A 1 7 ? -5.615 0.346 -8.476 1.00 0.00 7 ILE A C 11
ATOM 17930 O O . ILE A 1 7 ? -5.751 0.263 -7.249 1.00 0.00 7 ILE A O 11
ATOM 17946 N N . SER A 1 8 ? -6.283 -0.430 -9.334 1.00 0.00 8 SER A N 11
ATOM 17947 C CA . SER A 1 8 ? -7.134 -1.556 -8.902 1.00 0.00 8 SER A CA 11
ATOM 17948 C C . SER A 1 8 ? -6.358 -2.880 -8.991 1.00 0.00 8 SER A C 11
ATOM 17949 O O . SER A 1 8 ? -5.352 -2.971 -9.699 1.00 0.00 8 SER A O 11
ATOM 17957 N N . LEU A 1 9 ? -6.843 -3.899 -8.266 1.00 0.00 9 LEU A N 11
ATOM 17958 C CA . LEU A 1 9 ? -6.210 -5.234 -8.197 1.00 0.00 9 LEU A CA 11
ATOM 17959 C C . LEU A 1 9 ? -6.214 -5.957 -9.578 1.00 0.00 9 LEU A C 11
ATOM 17960 O O . LEU A 1 9 ? -5.335 -6.780 -9.866 1.00 0.00 9 LEU A O 11
ATOM 17976 N N . GLU A 1 10 ? -7.185 -5.597 -10.429 1.00 0.00 10 GLU A N 11
ATOM 17977 C CA . GLU A 1 10 ? -7.338 -6.159 -11.791 1.00 0.00 10 GLU A CA 11
ATOM 17978 C C . GLU A 1 10 ? -6.253 -5.644 -12.773 1.00 0.00 10 GLU A C 11
ATOM 17979 O O . GLU A 1 10 ? -6.005 -6.267 -13.811 1.00 0.00 10 GLU A O 11
ATOM 17991 N N . GLU A 1 11 ? -5.611 -4.515 -12.429 1.00 0.00 11 GLU A N 11
ATOM 17992 C CA . GLU A 1 11 ? -4.686 -3.787 -13.334 1.00 0.00 11 GLU A CA 11
ATOM 17993 C C . GLU A 1 11 ? -3.315 -3.530 -12.670 1.00 0.00 11 GLU A C 11
ATOM 17994 O O . GLU A 1 11 ? -2.439 -2.895 -13.274 1.00 0.00 11 GLU A O 11
ATOM 18006 N N . VAL A 1 12 ? -3.127 -4.030 -11.434 1.00 0.00 12 VAL A N 11
ATOM 18007 C CA . VAL A 1 12 ? -1.905 -3.764 -10.647 1.00 0.00 12 VAL A CA 11
ATOM 18008 C C . VAL A 1 12 ? -0.778 -4.756 -11.005 1.00 0.00 12 VAL A C 11
ATOM 18009 O O . VAL A 1 12 ? -1.035 -5.876 -11.455 1.00 0.00 12 VAL A O 11
ATOM 18022 N N . ASN A 1 13 ? 0.467 -4.294 -10.842 1.00 0.00 13 ASN A N 11
ATOM 18023 C CA . ASN A 1 13 ? 1.681 -5.126 -10.901 1.00 0.00 13 ASN A CA 11
ATOM 18024 C C . ASN A 1 13 ? 2.556 -4.716 -9.718 1.00 0.00 13 ASN A C 11
ATOM 18025 O O . ASN A 1 13 ? 3.320 -3.768 -9.833 1.00 0.00 13 ASN A O 11
ATOM 18036 N N . PHE A 1 14 ? 2.399 -5.391 -8.560 1.00 0.00 14 PHE A N 11
ATOM 18037 C CA . PHE A 1 14 ? 3.102 -5.004 -7.304 1.00 0.00 14 PHE A CA 11
ATOM 18038 C C . PHE A 1 14 ? 4.644 -5.030 -7.464 1.00 0.00 14 PHE A C 11
ATOM 18039 O O . PHE A 1 14 ? 5.351 -4.278 -6.792 1.00 0.00 14 PHE A O 11
ATOM 18056 N N . ASN A 1 15 ? 5.137 -5.884 -8.384 1.00 0.00 15 ASN A N 11
ATOM 18057 C CA . ASN A 1 15 ? 6.574 -5.967 -8.746 1.00 0.00 15 ASN A CA 11
ATOM 18058 C C . ASN A 1 15 ? 7.094 -4.626 -9.317 1.00 0.00 15 ASN A C 11
ATOM 18059 O O . ASN A 1 15 ? 8.253 -4.264 -9.114 1.00 0.00 15 ASN A O 11
ATOM 18070 N N . ASP A 1 16 ? 6.197 -3.908 -10.015 1.00 0.00 16 ASP A N 11
ATOM 18071 C CA . ASP A 1 16 ? 6.505 -2.659 -10.736 1.00 0.00 16 ASP A CA 11
ATOM 18072 C C . ASP A 1 16 ? 6.736 -1.478 -9.766 1.00 0.00 16 ASP A C 11
ATOM 18073 O O . ASP A 1 16 ? 7.421 -0.514 -10.118 1.00 0.00 16 ASP A O 11
ATOM 18082 N N . PHE A 1 17 ? 6.187 -1.566 -8.534 1.00 0.00 17 PHE A N 11
ATOM 18083 C CA . PHE A 1 17 ? 6.243 -0.449 -7.557 1.00 0.00 17 PHE A CA 11
ATOM 18084 C C . PHE A 1 17 ? 6.961 -0.903 -6.269 1.00 0.00 17 PHE A C 11
ATOM 18085 O O . PHE A 1 17 ? 7.020 -2.101 -5.969 1.00 0.00 17 PHE A O 11
ATOM 18102 N N . ILE A 1 18 ? 7.510 0.072 -5.516 1.00 0.00 18 ILE A N 11
ATOM 18103 C CA . ILE A 1 18 ? 7.936 -0.137 -4.120 1.00 0.00 18 ILE A CA 11
ATOM 18104 C C . ILE A 1 18 ? 6.674 -0.054 -3.251 1.00 0.00 18 ILE A C 11
ATOM 18105 O O . ILE A 1 18 ? 6.153 1.036 -3.009 1.00 0.00 18 ILE A O 11
ATOM 18121 N N . VAL A 1 19 ? 6.172 -1.208 -2.803 1.00 0.00 19 VAL A N 11
ATOM 18122 C CA . VAL A 1 19 ? 4.848 -1.292 -2.170 1.00 0.00 19 VAL A CA 11
ATOM 18123 C C . VAL A 1 19 ? 4.980 -1.020 -0.662 1.00 0.00 19 VAL A C 11
ATOM 18124 O O . VAL A 1 19 ? 6.046 -1.234 -0.073 1.00 0.00 19 VAL A O 11
ATOM 18137 N N . VAL A 1 20 ? 3.913 -0.491 -0.058 1.00 0.00 20 VAL A N 11
ATOM 18138 C CA . VAL A 1 20 ? 3.804 -0.285 1.391 1.00 0.00 20 VAL A CA 11
ATOM 18139 C C . VAL A 1 20 ? 2.488 -0.897 1.882 1.00 0.00 20 VAL A C 11
ATOM 18140 O O . VAL A 1 20 ? 1.418 -0.656 1.304 1.00 0.00 20 VAL A O 11
ATOM 18153 N N . ASP A 1 21 ? 2.595 -1.716 2.929 1.00 0.00 21 ASP A N 11
ATOM 18154 C CA . ASP A 1 21 ? 1.453 -2.289 3.638 1.00 0.00 21 ASP A CA 11
ATOM 18155 C C . ASP A 1 21 ? 0.922 -1.213 4.595 1.00 0.00 21 ASP A C 11
ATOM 18156 O O . ASP A 1 21 ? 1.536 -0.994 5.633 1.00 0.00 21 ASP A O 11
ATOM 18165 N N . VAL A 1 22 ? -0.188 -0.511 4.229 1.00 0.00 22 VAL A N 11
ATOM 18166 C CA . VAL A 1 22 ? -0.773 0.551 5.092 1.00 0.00 22 VAL A CA 11
ATOM 18167 C C . VAL A 1 22 ? -1.912 -0.050 5.920 1.00 0.00 22 VAL A C 11
ATOM 18168 O O . VAL A 1 22 ? -3.108 0.093 5.615 1.00 0.00 22 VAL A O 11
ATOM 18181 N N . ARG A 1 23 ? -1.521 -0.750 6.992 1.00 0.00 23 ARG A N 11
ATOM 18182 C CA . ARG A 1 23 ? -2.458 -1.518 7.831 1.00 0.00 23 ARG A CA 11
ATOM 18183 C C . ARG A 1 23 ? -1.968 -1.505 9.297 1.00 0.00 23 ARG A C 11
ATOM 18184 O O . ARG A 1 23 ? -1.979 -0.440 9.925 1.00 0.00 23 ARG A O 11
ATOM 18205 N N . GLU A 1 24 ? -1.508 -2.669 9.822 1.00 0.00 24 GLU A N 11
ATOM 18206 C CA . GLU A 1 24 ? -1.086 -2.842 11.230 1.00 0.00 24 GLU A CA 11
ATOM 18207 C C . GLU A 1 24 ? -0.008 -3.932 11.304 1.00 0.00 24 GLU A C 11
ATOM 18208 O O . GLU A 1 24 ? 0.228 -4.640 10.313 1.00 0.00 24 GLU A O 11
ATOM 18220 N N . LEU A 1 25 ? 0.628 -4.073 12.489 1.00 0.00 25 LEU A N 11
ATOM 18221 C CA . LEU A 1 25 ? 1.624 -5.127 12.749 1.00 0.00 25 LEU A CA 11
ATOM 18222 C C . LEU A 1 25 ? 0.980 -6.516 12.625 1.00 0.00 25 LEU A C 11
ATOM 18223 O O . LEU A 1 25 ? 1.493 -7.373 11.910 1.00 0.00 25 LEU A O 11
ATOM 18239 N N . ASP A 1 26 ? -0.166 -6.700 13.308 1.00 0.00 26 ASP A N 11
ATOM 18240 C CA . ASP A 1 26 ? -0.892 -7.989 13.335 1.00 0.00 26 ASP A CA 11
ATOM 18241 C C . ASP A 1 26 ? -1.345 -8.386 11.915 1.00 0.00 26 ASP A C 11
ATOM 18242 O O . ASP A 1 26 ? -1.184 -9.538 11.514 1.00 0.00 26 ASP A O 11
ATOM 18251 N N . GLU A 1 27 ? -1.887 -7.387 11.179 1.00 0.00 27 GLU A N 11
ATOM 18252 C CA . GLU A 1 27 ? -2.302 -7.511 9.760 1.00 0.00 27 GLU A CA 11
ATOM 18253 C C . GLU A 1 27 ? -1.149 -7.987 8.854 1.00 0.00 27 GLU A C 11
ATOM 18254 O O . GLU A 1 27 ? -1.354 -8.808 7.954 1.00 0.00 27 GLU A O 11
ATOM 18266 N N . TYR A 1 28 ? 0.036 -7.431 9.098 1.00 0.00 28 TYR A N 11
ATOM 18267 C CA . TYR A 1 28 ? 1.257 -7.745 8.341 1.00 0.00 28 TYR A CA 11
ATOM 18268 C C . TYR A 1 28 ? 1.728 -9.184 8.622 1.00 0.00 28 TYR A C 11
ATOM 18269 O O . TYR A 1 28 ? 2.141 -9.898 7.704 1.00 0.00 28 TYR A O 11
ATOM 18287 N N . GLU A 1 29 ? 1.626 -9.589 9.900 1.00 0.00 29 GLU A N 11
ATOM 18288 C CA . GLU A 1 29 ? 2.172 -10.868 10.400 1.00 0.00 29 GLU A CA 11
ATOM 18289 C C . GLU A 1 29 ? 1.328 -12.076 9.979 1.00 0.00 29 GLU A C 11
ATOM 18290 O O . GLU A 1 29 ? 1.874 -13.169 9.762 1.00 0.00 29 GLU A O 11
ATOM 18302 N N . GLU A 1 30 ? -0.002 -11.888 9.921 1.00 0.00 30 GLU A N 11
ATOM 18303 C CA . GLU A 1 30 ? -0.933 -12.942 9.479 1.00 0.00 30 GLU A CA 11
ATOM 18304 C C . GLU A 1 30 ? -0.745 -13.217 7.965 1.00 0.00 30 GLU A C 11
ATOM 18305 O O . GLU A 1 30 ? -0.733 -14.379 7.543 1.00 0.00 30 GLU A O 11
ATOM 18317 N N . LEU A 1 31 ? -0.546 -12.133 7.176 1.00 0.00 31 LEU A N 11
ATOM 18318 C CA . LEU A 1 31 ? -0.241 -12.211 5.726 1.00 0.00 31 LEU A CA 11
ATOM 18319 C C . LEU A 1 31 ? 0.198 -10.835 5.203 1.00 0.00 31 LEU A C 11
ATOM 18320 O O . LEU A 1 31 ? -0.206 -9.823 5.756 1.00 0.00 31 LEU A O 11
ATOM 18336 N N . HIS A 1 32 ? 1.024 -10.800 4.142 1.00 0.00 32 HIS A N 11
ATOM 18337 C CA . HIS A 1 32 ? 1.449 -9.522 3.511 1.00 0.00 32 HIS A CA 11
ATOM 18338 C C . HIS A 1 32 ? 2.139 -9.779 2.161 1.00 0.00 32 HIS A C 11
ATOM 18339 O O . HIS A 1 32 ? 2.516 -10.908 1.859 1.00 0.00 32 HIS A O 11
ATOM 18354 N N . LEU A 1 33 ? 2.291 -8.712 1.357 1.00 0.00 33 LEU A N 11
ATOM 18355 C CA . LEU A 1 33 ? 3.089 -8.741 0.107 1.00 0.00 33 LEU A CA 11
ATOM 18356 C C . LEU A 1 33 ? 4.589 -8.631 0.427 1.00 0.00 33 LEU A C 11
ATOM 18357 O O . LEU A 1 33 ? 4.959 -7.817 1.265 1.00 0.00 33 LEU A O 11
ATOM 18373 N N . PRO A 1 34 ? 5.479 -9.365 -0.302 1.00 0.00 34 PRO A N 11
ATOM 18374 C CA . PRO A 1 34 ? 6.926 -9.408 0.024 1.00 0.00 34 PRO A CA 11
ATOM 18375 C C . PRO A 1 34 ? 7.637 -8.067 -0.296 1.00 0.00 34 PRO A C 11
ATOM 18376 O O . PRO A 1 34 ? 8.698 -7.772 0.254 1.00 0.00 34 PRO A O 11
ATOM 18387 N N . ASN A 1 35 ? 7.017 -7.266 -1.190 1.00 0.00 35 ASN A N 11
ATOM 18388 C CA . ASN A 1 35 ? 7.522 -5.943 -1.619 1.00 0.00 35 ASN A CA 11
ATOM 18389 C C . ASN A 1 35 ? 6.898 -4.809 -0.779 1.00 0.00 35 ASN A C 11
ATOM 18390 O O . ASN A 1 35 ? 7.217 -3.626 -0.988 1.00 0.00 35 ASN A O 11
ATOM 18401 N N . ALA A 1 36 ? 5.974 -5.182 0.136 1.00 0.00 36 ALA A N 11
ATOM 18402 C CA . ALA A 1 36 ? 5.258 -4.233 1.010 1.00 0.00 36 ALA A CA 11
ATOM 18403 C C . ALA A 1 36 ? 6.040 -3.950 2.304 1.00 0.00 36 ALA A C 11
ATOM 18404 O O . ALA A 1 36 ? 6.355 -4.873 3.065 1.00 0.00 36 ALA A O 11
ATOM 18411 N N . THR A 1 37 ? 6.343 -2.660 2.532 1.00 0.00 37 THR A N 11
ATOM 18412 C CA . THR A 1 37 ? 6.963 -2.170 3.771 1.00 0.00 37 THR A CA 11
ATOM 18413 C C . THR A 1 37 ? 5.871 -1.929 4.828 1.00 0.00 37 THR A C 11
ATOM 18414 O O . THR A 1 37 ? 4.902 -1.217 4.553 1.00 0.00 37 THR A O 11
ATOM 18425 N N . LEU A 1 38 ? 6.020 -2.543 6.017 1.00 0.00 38 LEU A N 11
ATOM 18426 C CA . LEU A 1 38 ? 5.077 -2.353 7.133 1.00 0.00 38 LEU A CA 11
ATOM 18427 C C . LEU A 1 38 ? 5.101 -0.900 7.625 1.00 0.00 38 LEU A C 11
ATOM 18428 O O . LEU A 1 38 ? 6.108 -0.443 8.175 1.00 0.00 38 LEU A O 11
ATOM 18444 N N . ILE A 1 39 ? 3.995 -0.188 7.373 1.00 0.00 39 ILE A N 11
ATOM 18445 C CA . ILE A 1 39 ? 3.717 1.142 7.937 1.00 0.00 39 ILE A CA 11
ATOM 18446 C C . ILE A 1 39 ? 2.225 1.201 8.287 1.00 0.00 39 ILE A C 11
ATOM 18447 O O . ILE A 1 39 ? 1.370 0.785 7.499 1.00 0.00 39 ILE A O 11
ATOM 18463 N N . SER A 1 40 ? 1.908 1.708 9.472 1.00 0.00 40 SER A N 11
ATOM 18464 C CA . SER A 1 40 ? 0.514 1.914 9.873 1.00 0.00 40 SER A CA 11
ATOM 18465 C C . SER A 1 40 ? -0.037 3.160 9.153 1.00 0.00 40 SER A C 11
ATOM 18466 O O . SER A 1 40 ? 0.640 4.196 9.102 1.00 0.00 40 SER A O 11
ATOM 18474 N N . VAL A 1 41 ? -1.252 3.038 8.570 1.00 0.00 41 VAL A N 11
ATOM 18475 C CA . VAL A 1 41 ? -2.003 4.183 7.984 1.00 0.00 41 VAL A CA 11
ATOM 18476 C C . VAL A 1 41 ? -2.185 5.319 9.031 1.00 0.00 41 VAL A C 11
ATOM 18477 O O . VAL A 1 41 ? -2.281 6.502 8.681 1.00 0.00 41 VAL A O 11
ATOM 18490 N N . ASN A 1 42 ? -2.178 4.913 10.322 1.00 0.00 42 ASN A N 11
ATOM 18491 C CA . ASN A 1 42 ? -2.270 5.806 11.497 1.00 0.00 42 ASN A CA 11
ATOM 18492 C C . ASN A 1 42 ? -1.077 6.787 11.565 1.00 0.00 42 ASN A C 11
ATOM 18493 O O . ASN A 1 42 ? -1.228 7.942 11.988 1.00 0.00 42 ASN A O 11
ATOM 18504 N N . ASP A 1 43 ? 0.107 6.297 11.142 1.00 0.00 43 ASP A N 11
ATOM 18505 C CA . ASP A 1 43 ? 1.379 7.045 11.196 1.00 0.00 43 ASP A CA 11
ATOM 18506 C C . ASP A 1 43 ? 1.657 7.750 9.857 1.00 0.00 43 ASP A C 11
ATOM 18507 O O . ASP A 1 43 ? 2.248 7.158 8.933 1.00 0.00 43 ASP A O 11
ATOM 18516 N N . GLN A 1 44 ? 1.202 9.012 9.754 1.00 0.00 44 GLN A N 11
ATOM 18517 C CA . GLN A 1 44 ? 1.561 9.905 8.639 1.00 0.00 44 GLN A CA 11
ATOM 18518 C C . GLN A 1 44 ? 3.071 10.185 8.667 1.00 0.00 44 GLN A C 11
ATOM 18519 O O . GLN A 1 44 ? 3.710 10.227 7.630 1.00 0.00 44 GLN A O 11
ATOM 18533 N N . GLU A 1 45 ? 3.606 10.373 9.886 1.00 0.00 45 GLU A N 11
ATOM 18534 C CA . GLU A 1 45 ? 5.036 10.672 10.130 1.00 0.00 45 GLU A CA 11
ATOM 18535 C C . GLU A 1 45 ? 5.979 9.583 9.558 1.00 0.00 45 GLU A C 11
ATOM 18536 O O . GLU A 1 45 ? 6.997 9.899 8.934 1.00 0.00 45 GLU A O 11
ATOM 18548 N N . LYS A 1 46 ? 5.604 8.308 9.761 1.00 0.00 46 LYS A N 11
ATOM 18549 C CA . LYS A 1 46 ? 6.399 7.144 9.321 1.00 0.00 46 LYS A CA 11
ATOM 18550 C C . LYS A 1 46 ? 6.280 6.952 7.804 1.00 0.00 46 LYS A C 11
ATOM 18551 O O . LYS A 1 46 ? 7.267 6.649 7.118 1.00 0.00 46 LYS A O 11
ATOM 18570 N N . LEU A 1 47 ? 5.062 7.139 7.292 1.00 0.00 47 LEU A N 11
ATOM 18571 C CA . LEU A 1 47 ? 4.765 7.003 5.860 1.00 0.00 47 LEU A CA 11
ATOM 18572 C C . LEU A 1 47 ? 5.530 8.068 5.051 1.00 0.00 47 LEU A C 11
ATOM 18573 O O . LEU A 1 47 ? 6.160 7.775 4.026 1.00 0.00 47 LEU A O 11
ATOM 18589 N N . ALA A 1 48 ? 5.495 9.297 5.587 1.00 0.00 48 ALA A N 11
ATOM 18590 C CA . ALA A 1 48 ? 6.149 10.477 5.013 1.00 0.00 48 ALA A CA 11
ATOM 18591 C C . ALA A 1 48 ? 7.672 10.361 5.080 1.00 0.00 48 ALA A C 11
ATOM 18592 O O . ALA A 1 48 ? 8.360 10.889 4.217 1.00 0.00 48 ALA A O 11
ATOM 18599 N N . ASP A 1 49 ? 8.174 9.683 6.134 1.00 0.00 49 ASP A N 11
ATOM 18600 C CA . ASP A 1 49 ? 9.613 9.407 6.308 1.00 0.00 49 ASP A CA 11
ATOM 18601 C C . ASP A 1 49 ? 10.132 8.540 5.155 1.00 0.00 49 ASP A C 11
ATOM 18602 O O . ASP A 1 49 ? 11.104 8.903 4.487 1.00 0.00 49 ASP A O 11
ATOM 18611 N N . PHE A 1 50 ? 9.433 7.409 4.926 1.00 0.00 50 PHE A N 11
ATOM 18612 C CA . PHE A 1 50 ? 9.770 6.434 3.870 1.00 0.00 50 PHE A CA 11
ATOM 18613 C C . PHE A 1 50 ? 9.793 7.109 2.483 1.00 0.00 50 PHE A C 11
ATOM 18614 O O . PHE A 1 50 ? 10.619 6.775 1.617 1.00 0.00 50 PHE A O 11
ATOM 18631 N N . LEU A 1 51 ? 8.868 8.060 2.292 1.00 0.00 51 LEU A N 11
ATOM 18632 C CA . LEU A 1 51 ? 8.779 8.845 1.056 1.00 0.00 51 LEU A CA 11
ATOM 18633 C C . LEU A 1 51 ? 9.895 9.903 0.978 1.00 0.00 51 LEU A C 11
ATOM 18634 O O . LEU A 1 51 ? 10.480 10.090 -0.081 1.00 0.00 51 LEU A O 11
ATOM 18650 N N . SER A 1 52 ? 10.217 10.532 2.123 1.00 0.00 52 SER A N 11
ATOM 18651 C CA . SER A 1 52 ? 11.228 11.610 2.220 1.00 0.00 52 SER A CA 11
ATOM 18652 C C . SER A 1 52 ? 12.649 11.105 1.892 1.00 0.00 52 SER A C 11
ATOM 18653 O O . SER A 1 52 ? 13.516 11.901 1.535 1.00 0.00 52 SER A O 11
ATOM 18661 N N . GLN A 1 53 ? 12.866 9.782 2.032 1.00 0.00 53 GLN A N 11
ATOM 18662 C CA . GLN A 1 53 ? 14.176 9.130 1.789 1.00 0.00 53 GLN A CA 11
ATOM 18663 C C . GLN A 1 53 ? 14.683 9.302 0.331 1.00 0.00 53 GLN A C 11
ATOM 18664 O O . GLN A 1 53 ? 15.897 9.333 0.093 1.00 0.00 53 GLN A O 11
ATOM 18678 N N . HIS A 1 54 ? 13.750 9.394 -0.638 1.00 0.00 54 HIS A N 11
ATOM 18679 C CA . HIS A 1 54 ? 14.085 9.552 -2.080 1.00 0.00 54 HIS A CA 11
ATOM 18680 C C . HIS A 1 54 ? 13.131 10.546 -2.748 1.00 0.00 54 HIS A C 11
ATOM 18681 O O . HIS A 1 54 ? 13.575 11.422 -3.493 1.00 0.00 54 HIS A O 11
ATOM 18696 N N . LYS A 1 55 ? 11.823 10.370 -2.462 1.00 0.00 55 LYS A N 11
ATOM 18697 C CA . LYS A 1 55 ? 10.687 11.131 -3.048 1.00 0.00 55 LYS A CA 11
ATOM 18698 C C . LYS A 1 55 ? 10.422 10.729 -4.505 1.00 0.00 55 LYS A C 11
ATOM 18699 O O . LYS A 1 55 ? 9.294 10.343 -4.852 1.00 0.00 55 LYS A O 11
ATOM 18718 N N . ASP A 1 56 ? 11.461 10.809 -5.348 1.00 0.00 56 ASP A N 11
ATOM 18719 C CA . ASP A 1 56 ? 11.389 10.405 -6.751 1.00 0.00 56 ASP A CA 11
ATOM 18720 C C . ASP A 1 56 ? 11.520 8.868 -6.862 1.00 0.00 56 ASP A C 11
ATOM 18721 O O . ASP A 1 56 ? 12.575 8.331 -7.219 1.00 0.00 56 ASP A O 11
ATOM 18730 N N . LYS A 1 57 ? 10.449 8.176 -6.465 1.00 0.00 57 LYS A N 11
ATOM 18731 C CA . LYS A 1 57 ? 10.295 6.723 -6.635 1.00 0.00 57 LYS A CA 11
ATOM 18732 C C . LYS A 1 57 ? 8.786 6.392 -6.635 1.00 0.00 57 LYS A C 11
ATOM 18733 O O . LYS A 1 57 ? 7.976 7.109 -6.021 1.00 0.00 57 LYS A O 11
ATOM 18752 N N . LYS A 1 58 ? 8.426 5.302 -7.307 1.00 0.00 58 LYS A N 11
ATOM 18753 C CA . LYS A 1 58 ? 7.035 4.892 -7.508 1.00 0.00 58 LYS A CA 11
ATOM 18754 C C . LYS A 1 58 ? 6.582 3.988 -6.349 1.00 0.00 58 LYS A C 11
ATOM 18755 O O . LYS A 1 58 ? 6.865 2.787 -6.342 1.00 0.00 58 LYS A O 11
ATOM 18774 N N . VAL A 1 59 ? 5.932 4.587 -5.339 1.00 0.00 59 VAL A N 11
ATOM 18775 C CA . VAL A 1 59 ? 5.423 3.855 -4.166 1.00 0.00 59 VAL A CA 11
ATOM 18776 C C . VAL A 1 59 ? 3.909 3.627 -4.284 1.00 0.00 59 VAL A C 11
ATOM 18777 O O . VAL A 1 59 ? 3.155 4.549 -4.610 1.00 0.00 59 VAL A O 11
ATOM 18790 N N . LEU A 1 60 ? 3.496 2.378 -4.012 1.00 0.00 60 LEU A N 11
ATOM 18791 C CA . LEU A 1 60 ? 2.096 1.936 -4.070 1.00 0.00 60 LEU A CA 11
ATOM 18792 C C . LEU A 1 60 ? 1.647 1.543 -2.647 1.00 0.00 60 LEU A C 11
ATOM 18793 O O . LEU A 1 60 ? 2.185 0.609 -2.064 1.00 0.00 60 LEU A O 11
ATOM 18809 N N . LEU A 1 61 ? 0.652 2.258 -2.106 1.00 0.00 61 LEU A N 11
ATOM 18810 C CA . LEU A 1 61 ? 0.123 2.017 -0.747 1.00 0.00 61 LEU A CA 11
ATOM 18811 C C . LEU A 1 61 ? -1.081 1.061 -0.831 1.00 0.00 61 LEU A C 11
ATOM 18812 O O . LEU A 1 61 ? -2.171 1.485 -1.205 1.00 0.00 61 LEU A O 11
ATOM 18828 N N . HIS A 1 62 ? -0.882 -0.237 -0.533 1.00 0.00 62 HIS A N 11
ATOM 18829 C CA . HIS A 1 62 ? -1.968 -1.239 -0.654 1.00 0.00 62 HIS A CA 11
ATOM 18830 C C . HIS A 1 62 ? -2.733 -1.381 0.674 1.00 0.00 62 HIS A C 11
ATOM 18831 O O . HIS A 1 62 ? -2.119 -1.433 1.752 1.00 0.00 62 HIS A O 11
ATOM 18846 N N . CYS A 1 63 ? -4.069 -1.463 0.584 1.00 0.00 63 CYS A N 11
ATOM 18847 C CA . CYS A 1 63 ? -4.957 -1.643 1.764 1.00 0.00 63 CYS A CA 11
ATOM 18848 C C . CYS A 1 63 ? -5.736 -2.962 1.679 1.00 0.00 63 CYS A C 11
ATOM 18849 O O . CYS A 1 63 ? -5.868 -3.534 0.593 1.00 0.00 63 CYS A O 11
ATOM 18857 N N . ARG A 1 64 ? -6.183 -3.465 2.855 1.00 0.00 64 ARG A N 11
ATOM 18858 C CA . ARG A 1 64 ? -7.063 -4.651 2.954 1.00 0.00 64 ARG A CA 11
ATOM 18859 C C . ARG A 1 64 ? -8.370 -4.442 2.155 1.00 0.00 64 ARG A C 11
ATOM 18860 O O . ARG A 1 64 ? -8.817 -5.334 1.439 1.00 0.00 64 ARG A O 11
ATOM 18881 N N . ALA A 1 65 ? -8.981 -3.256 2.299 1.00 0.00 65 ALA A N 11
ATOM 18882 C CA . ALA A 1 65 ? -10.185 -2.876 1.527 1.00 0.00 65 ALA A CA 11
ATOM 18883 C C . ALA A 1 65 ? -9.794 -2.001 0.322 1.00 0.00 65 ALA A C 11
ATOM 18884 O O . ALA A 1 65 ? -10.029 -2.364 -0.840 1.00 0.00 65 ALA A O 11
ATOM 18891 N N . GLY A 1 66 ? -9.174 -0.853 0.630 1.00 0.00 66 GLY A N 11
ATOM 18892 C CA . GLY A 1 66 ? -8.802 0.153 -0.370 1.00 0.00 66 GLY A CA 11
ATOM 18893 C C . GLY A 1 66 ? -8.969 1.569 0.155 1.00 0.00 66 GLY A C 11
ATOM 18894 O O . GLY A 1 66 ? -8.372 2.513 -0.385 1.00 0.00 66 GLY A O 11
ATOM 18898 N N . ARG A 1 67 ? -9.797 1.718 1.211 1.00 0.00 67 ARG A N 11
ATOM 18899 C CA . ARG A 1 67 ? -10.071 3.018 1.833 1.00 0.00 67 ARG A CA 11
ATOM 18900 C C . ARG A 1 67 ? -8.815 3.570 2.533 1.00 0.00 67 ARG A C 11
ATOM 18901 O O . ARG A 1 67 ? -8.447 4.713 2.285 1.00 0.00 67 ARG A O 11
ATOM 18922 N N . ARG A 1 68 ? -8.144 2.736 3.370 1.00 0.00 68 ARG A N 11
ATOM 18923 C CA . ARG A 1 68 ? -6.905 3.155 4.093 1.00 0.00 68 ARG A CA 11
ATOM 18924 C C . ARG A 1 68 ? -5.779 3.516 3.106 1.00 0.00 68 ARG A C 11
ATOM 18925 O O . ARG A 1 68 ? -4.892 4.293 3.440 1.00 0.00 68 ARG A O 11
ATOM 18946 N N . ALA A 1 69 ? -5.818 2.887 1.916 1.00 0.00 69 ALA A N 11
ATOM 18947 C CA . ALA A 1 69 ? -4.878 3.163 0.818 1.00 0.00 69 ALA A CA 11
ATOM 18948 C C . ALA A 1 69 ? -5.034 4.610 0.357 1.00 0.00 69 ALA A C 11
ATOM 18949 O O . ALA A 1 69 ? -4.049 5.355 0.282 1.00 0.00 69 ALA A O 11
ATOM 18956 N N . LEU A 1 70 ? -6.298 4.984 0.064 1.00 0.00 70 LEU A N 11
ATOM 18957 C CA . LEU A 1 70 ? -6.666 6.355 -0.306 1.00 0.00 70 LEU A CA 11
ATOM 18958 C C . LEU A 1 70 ? -6.264 7.330 0.814 1.00 0.00 70 LEU A C 11
ATOM 18959 O O . LEU A 1 70 ? -5.482 8.235 0.567 1.00 0.00 70 LEU A O 11
ATOM 18975 N N . ASP A 1 71 ? -6.753 7.059 2.045 1.00 0.00 71 ASP A N 11
ATOM 18976 C CA . ASP A 1 71 ? -6.483 7.864 3.266 1.00 0.00 71 ASP A CA 11
ATOM 18977 C C . ASP A 1 71 ? -4.998 8.207 3.435 1.00 0.00 71 ASP A C 11
ATOM 18978 O O . ASP A 1 71 ? -4.630 9.373 3.635 1.00 0.00 71 ASP A O 11
ATOM 18987 N N . ALA A 1 72 ? -4.173 7.161 3.348 1.00 0.00 72 ALA A N 11
ATOM 18988 C CA . ALA A 1 72 ? -2.720 7.247 3.484 1.00 0.00 72 ALA A CA 11
ATOM 18989 C C . ALA A 1 72 ? -2.124 8.155 2.396 1.00 0.00 72 ALA A C 11
ATOM 18990 O O . ALA A 1 72 ? -1.367 9.090 2.695 1.00 0.00 72 ALA A O 11
ATOM 18997 N N . ALA A 1 73 ? -2.528 7.895 1.139 1.00 0.00 73 ALA A N 11
ATOM 18998 C CA . ALA A 1 73 ? -2.045 8.630 -0.035 1.00 0.00 73 ALA A CA 11
ATOM 18999 C C . ALA A 1 73 ? -2.441 10.111 0.022 1.00 0.00 73 ALA A C 11
ATOM 19000 O O . ALA A 1 73 ? -1.657 10.963 -0.399 1.00 0.00 73 ALA A O 11
ATOM 19007 N N . LYS A 1 74 ? -3.653 10.405 0.559 1.00 0.00 74 LYS A N 11
ATOM 19008 C CA . LYS A 1 74 ? -4.165 11.789 0.666 1.00 0.00 74 LYS A CA 11
ATOM 19009 C C . LYS A 1 74 ? -3.257 12.587 1.574 1.00 0.00 74 LYS A C 11
ATOM 19010 O O . LYS A 1 74 ? -2.693 13.586 1.147 1.00 0.00 74 LYS A O 11
ATOM 19029 N N . SER A 1 75 ? -3.056 12.052 2.786 1.00 0.00 75 SER A N 11
ATOM 19030 C CA . SER A 1 75 ? -2.206 12.654 3.821 1.00 0.00 75 SER A CA 11
ATOM 19031 C C . SER A 1 75 ? -0.799 13.006 3.281 1.00 0.00 75 SER A C 11
ATOM 19032 O O . SER A 1 75 ? -0.236 14.039 3.636 1.00 0.00 75 SER A O 11
ATOM 19040 N N . MET A 1 76 ? -0.272 12.149 2.382 1.00 0.00 76 MET A N 11
ATOM 19041 C CA . MET A 1 76 ? 1.061 12.337 1.765 1.00 0.00 76 MET A CA 11
ATOM 19042 C C . MET A 1 76 ? 1.047 13.426 0.670 1.00 0.00 76 MET A C 11
ATOM 19043 O O . MET A 1 76 ? 1.978 14.233 0.589 1.00 0.00 76 MET A O 11
ATOM 19057 N N . HIS A 1 77 ? -0.004 13.424 -0.179 1.00 0.00 77 HIS A N 11
ATOM 19058 C CA . HIS A 1 77 ? -0.201 14.454 -1.232 1.00 0.00 77 HIS A CA 11
ATOM 19059 C C . HIS A 1 77 ? -0.417 15.857 -0.619 1.00 0.00 77 HIS A C 11
ATOM 19060 O O . HIS A 1 77 ? -0.107 16.868 -1.256 1.00 0.00 77 HIS A O 11
ATOM 19075 N N . GLU A 1 78 ? -0.941 15.891 0.623 1.00 0.00 78 GLU A N 11
ATOM 19076 C CA . GLU A 1 78 ? -1.117 17.130 1.405 1.00 0.00 78 GLU A CA 11
ATOM 19077 C C . GLU A 1 78 ? 0.252 17.702 1.833 1.00 0.00 78 GLU A C 11
ATOM 19078 O O . GLU A 1 78 ? 0.440 18.927 1.873 1.00 0.00 78 GLU A O 11
ATOM 19090 N N . LEU A 1 79 ? 1.202 16.791 2.131 1.00 0.00 79 LEU A N 11
ATOM 19091 C CA . LEU A 1 79 ? 2.582 17.154 2.530 1.00 0.00 79 LEU A CA 11
ATOM 19092 C C . LEU A 1 79 ? 3.429 17.577 1.321 1.00 0.00 79 LEU A C 11
ATOM 19093 O O . LEU A 1 79 ? 4.389 18.335 1.470 1.00 0.00 79 LEU A O 11
ATOM 19109 N N . GLY A 1 80 ? 3.062 17.076 0.126 1.00 0.00 80 GLY A N 11
ATOM 19110 C CA . GLY A 1 80 ? 3.748 17.431 -1.126 1.00 0.00 80 GLY A CA 11
ATOM 19111 C C . GLY A 1 80 ? 4.294 16.223 -1.879 1.00 0.00 80 GLY A C 11
ATOM 19112 O O . GLY A 1 80 ? 4.862 16.385 -2.964 1.00 0.00 80 GLY A O 11
ATOM 19116 N N . TYR A 1 81 ? 4.141 15.010 -1.305 1.00 0.00 81 TYR A N 11
ATOM 19117 C CA . TYR A 1 81 ? 4.543 13.749 -1.977 1.00 0.00 81 TYR A CA 11
ATOM 19118 C C . TYR A 1 81 ? 3.462 13.333 -2.995 1.00 0.00 81 TYR A C 11
ATOM 19119 O O . TYR A 1 81 ? 2.353 13.866 -2.977 1.00 0.00 81 TYR A O 11
ATOM 19137 N N . THR A 1 82 ? 3.776 12.363 -3.873 1.00 0.00 82 THR A N 11
ATOM 19138 C CA . THR A 1 82 ? 2.811 11.845 -4.873 1.00 0.00 82 THR A CA 11
ATOM 19139 C C . THR A 1 82 ? 2.870 10.290 -4.983 1.00 0.00 82 THR A C 11
ATOM 19140 O O . THR A 1 82 ? 3.206 9.752 -6.049 1.00 0.00 82 THR A O 11
ATOM 19151 N N . PRO A 1 83 ? 2.561 9.522 -3.874 1.00 0.00 83 PRO A N 11
ATOM 19152 C CA . PRO A 1 83 ? 2.404 8.050 -3.958 1.00 0.00 83 PRO A CA 11
ATOM 19153 C C . PRO A 1 83 ? 1.046 7.640 -4.572 1.00 0.00 83 PRO A C 11
ATOM 19154 O O . PRO A 1 83 ? 0.058 8.386 -4.497 1.00 0.00 83 PRO A O 11
ATOM 19165 N N . TYR A 1 84 ? 1.029 6.451 -5.179 1.00 0.00 84 TYR A N 11
ATOM 19166 C CA . TYR A 1 84 ? -0.196 5.790 -5.671 1.00 0.00 84 TYR A CA 11
ATOM 19167 C C . TYR A 1 84 ? -0.801 4.958 -4.534 1.00 0.00 84 TYR A C 11
ATOM 19168 O O . TYR A 1 84 ? -0.199 4.836 -3.454 1.00 0.00 84 TYR A O 11
ATOM 19186 N N . TYR A 1 85 ? -1.979 4.369 -4.777 1.00 0.00 85 TYR A N 11
ATOM 19187 C CA . TYR A 1 85 ? -2.670 3.558 -3.766 1.00 0.00 85 TYR A CA 11
ATOM 19188 C C . TYR A 1 85 ? -3.489 2.449 -4.441 1.00 0.00 85 TYR A C 11
ATOM 19189 O O . TYR A 1 85 ? -3.939 2.604 -5.586 1.00 0.00 85 TYR A O 11
ATOM 19207 N N . LEU A 1 86 ? -3.668 1.328 -3.719 1.00 0.00 86 LEU A N 11
ATOM 19208 C CA . LEU A 1 86 ? -4.289 0.115 -4.252 1.00 0.00 86 LEU A CA 11
ATOM 19209 C C . LEU A 1 86 ? -5.620 -0.144 -3.532 1.00 0.00 86 LEU A C 11
ATOM 19210 O O . LEU A 1 86 ? -5.648 -0.398 -2.299 1.00 0.00 86 LEU A O 11
ATOM 19226 N N . GLU A 1 87 ? -6.697 -0.094 -4.325 1.00 0.00 87 GLU A N 11
ATOM 19227 C CA . GLU A 1 87 ? -8.037 -0.513 -3.915 1.00 0.00 87 GLU A CA 11
ATOM 19228 C C . GLU A 1 87 ? -8.261 -1.958 -4.390 1.00 0.00 87 GLU A C 11
ATOM 19229 O O . GLU A 1 87 ? -8.469 -2.211 -5.587 1.00 0.00 87 GLU A O 11
ATOM 19241 N N . GLY A 1 88 ? -8.160 -2.896 -3.442 1.00 0.00 88 GLY A N 11
ATOM 19242 C CA . GLY A 1 88 ? -8.300 -4.320 -3.717 1.00 0.00 88 GLY A CA 11
ATOM 19243 C C . GLY A 1 88 ? -8.110 -5.137 -2.452 1.00 0.00 88 GLY A C 11
ATOM 19244 O O . GLY A 1 88 ? -7.309 -4.759 -1.587 1.00 0.00 88 GLY A O 11
ATOM 19248 N N . ASN A 1 89 ? -8.847 -6.253 -2.346 1.00 0.00 89 ASN A N 11
ATOM 19249 C CA . ASN A 1 89 ? -8.825 -7.122 -1.155 1.00 0.00 89 ASN A CA 11
ATOM 19250 C C . ASN A 1 89 ? -7.468 -7.837 -1.004 1.00 0.00 89 ASN A C 11
ATOM 19251 O O . ASN A 1 89 ? -7.014 -8.505 -1.932 1.00 0.00 89 ASN A O 11
ATOM 19262 N N . VAL A 1 90 ? -6.845 -7.696 0.197 1.00 0.00 90 VAL A N 11
ATOM 19263 C CA . VAL A 1 90 ? -5.443 -8.101 0.453 1.00 0.00 90 VAL A CA 11
ATOM 19264 C C . VAL A 1 90 ? -5.224 -9.621 0.300 1.00 0.00 90 VAL A C 11
ATOM 19265 O O . VAL A 1 90 ? -4.173 -10.054 -0.167 1.00 0.00 90 VAL A O 11
ATOM 19278 N N . TYR A 1 91 ? -6.239 -10.413 0.663 1.00 0.00 91 TYR A N 11
ATOM 19279 C CA . TYR A 1 91 ? -6.176 -11.887 0.585 1.00 0.00 91 TYR A CA 11
ATOM 19280 C C . TYR A 1 91 ? -6.279 -12.349 -0.887 1.00 0.00 91 TYR A C 11
ATOM 19281 O O . TYR A 1 91 ? -5.724 -13.387 -1.270 1.00 0.00 91 TYR A O 11
ATOM 19299 N N . ASP A 1 92 ? -6.967 -11.526 -1.705 1.00 0.00 92 ASP A N 11
ATOM 19300 C CA . ASP A 1 92 ? -7.239 -11.812 -3.132 1.00 0.00 92 ASP A CA 11
ATOM 19301 C C . ASP A 1 92 ? -6.019 -11.539 -4.036 1.00 0.00 92 ASP A C 11
ATOM 19302 O O . ASP A 1 92 ? -6.057 -11.860 -5.221 1.00 0.00 92 ASP A O 11
ATOM 19311 N N . PHE A 1 93 ? -4.942 -10.949 -3.489 1.00 0.00 93 PHE A N 11
ATOM 19312 C CA . PHE A 1 93 ? -3.696 -10.703 -4.256 1.00 0.00 93 PHE A CA 11
ATOM 19313 C C . PHE A 1 93 ? -3.089 -12.035 -4.745 1.00 0.00 93 PHE A C 11
ATOM 19314 O O . PHE A 1 93 ? -2.658 -12.157 -5.899 1.00 0.00 93 PHE A O 11
ATOM 19331 N N . GLU A 1 94 ? -3.121 -13.036 -3.853 1.00 0.00 94 GLU A N 11
ATOM 19332 C CA . GLU A 1 94 ? -2.505 -14.351 -4.081 1.00 0.00 94 GLU A CA 11
ATOM 19333 C C . GLU A 1 94 ? -3.208 -15.093 -5.245 1.00 0.00 94 GLU A C 11
ATOM 19334 O O . GLU A 1 94 ? -2.540 -15.680 -6.107 1.00 0.00 94 GLU A O 11
ATOM 19346 N N . LYS A 1 95 ? -4.555 -15.026 -5.284 1.00 0.00 95 LYS A N 11
ATOM 19347 C CA . LYS A 1 95 ? -5.351 -15.657 -6.364 1.00 0.00 95 LYS A CA 11
ATOM 19348 C C . LYS A 1 95 ? -5.267 -14.857 -7.684 1.00 0.00 95 LYS A C 11
ATOM 19349 O O . LYS A 1 95 ? -5.529 -15.409 -8.754 1.00 0.00 95 LYS A O 11
ATOM 19368 N N . TYR A 1 96 ? -4.915 -13.559 -7.599 1.00 0.00 96 TYR A N 11
ATOM 19369 C CA . TYR A 1 96 ? -4.634 -12.714 -8.788 1.00 0.00 96 TYR A CA 11
ATOM 19370 C C . TYR A 1 96 ? -3.178 -12.893 -9.279 1.00 0.00 96 TYR A C 11
ATOM 19371 O O . TYR A 1 96 ? -2.791 -12.306 -10.292 1.00 0.00 96 TYR A O 11
ATOM 19389 N N . GLY A 1 97 ? -2.367 -13.668 -8.536 1.00 0.00 97 GLY A N 11
ATOM 19390 C CA . GLY A 1 97 ? -1.068 -14.160 -9.037 1.00 0.00 97 GLY A CA 11
ATOM 19391 C C . GLY A 1 97 ? 0.127 -13.432 -8.449 1.00 0.00 97 GLY A C 11
ATOM 19392 O O . GLY A 1 97 ? 1.231 -13.500 -8.998 1.00 0.00 97 GLY A O 11
ATOM 19396 N N . PHE A 1 98 ? -0.103 -12.722 -7.341 1.00 0.00 98 PHE A N 11
ATOM 19397 C CA . PHE A 1 98 ? 0.932 -11.984 -6.604 1.00 0.00 98 PHE A CA 11
ATOM 19398 C C . PHE A 1 98 ? 1.257 -12.782 -5.346 1.00 0.00 98 PHE A C 11
ATOM 19399 O O . PHE A 1 98 ? 0.385 -12.933 -4.486 1.00 0.00 98 PHE A O 11
ATOM 19416 N N . ARG A 1 99 ? 2.491 -13.323 -5.263 1.00 0.00 99 ARG A N 11
ATOM 19417 C CA . ARG A 1 99 ? 2.909 -14.187 -4.144 1.00 0.00 99 ARG A CA 11
ATOM 19418 C C . ARG A 1 99 ? 2.857 -13.387 -2.837 1.00 0.00 99 ARG A C 11
ATOM 19419 O O . ARG A 1 99 ? 3.181 -12.190 -2.814 1.00 0.00 99 ARG A O 11
ATOM 19440 N N . MET A 1 100 ? 2.421 -14.047 -1.760 1.00 0.00 100 MET A N 11
ATOM 19441 C CA . MET A 1 100 ? 2.230 -13.404 -0.451 1.00 0.00 100 MET A CA 11
ATOM 19442 C C . MET A 1 100 ? 2.848 -14.269 0.655 1.00 0.00 100 MET A C 11
ATOM 19443 O O . MET A 1 100 ? 2.782 -15.504 0.610 1.00 0.00 100 MET A O 11
ATOM 19457 N N . VAL A 1 101 ? 3.449 -13.596 1.639 1.00 0.00 101 VAL A N 11
ATOM 19458 C CA . VAL A 1 101 ? 4.088 -14.229 2.793 1.00 0.00 101 VAL A CA 11
ATOM 19459 C C . VAL A 1 101 ? 3.049 -14.397 3.915 1.00 0.00 101 VAL A C 11
ATOM 19460 O O . VAL A 1 101 ? 2.634 -13.411 4.542 1.00 0.00 101 VAL A O 11
ATOM 19473 N N . TYR A 1 102 ? 2.600 -15.647 4.102 1.00 0.00 102 TYR A N 11
ATOM 19474 C CA . TYR A 1 102 ? 1.611 -16.023 5.126 1.00 0.00 102 TYR A CA 11
ATOM 19475 C C . TYR A 1 102 ? 2.315 -16.534 6.396 1.00 0.00 102 TYR A C 11
ATOM 19476 O O . TYR A 1 102 ? 3.170 -17.425 6.310 1.00 0.00 102 TYR A O 11
ATOM 19494 N N . ASP A 1 103 ? 1.930 -15.958 7.554 1.00 0.00 103 ASP A N 11
ATOM 19495 C CA . ASP A 1 103 ? 2.456 -16.304 8.892 1.00 0.00 103 ASP A CA 11
ATOM 19496 C C . ASP A 1 103 ? 3.992 -16.111 8.947 1.00 0.00 103 ASP A C 11
ATOM 19497 O O . ASP A 1 103 ? 4.771 -17.070 8.996 1.00 0.00 103 ASP A O 11
ATOM 19506 N N . ASP A 1 104 ? 4.405 -14.843 8.873 1.00 0.00 104 ASP A N 11
ATOM 19507 C CA . ASP A 1 104 ? 5.830 -14.427 8.985 1.00 0.00 104 ASP A CA 11
ATOM 19508 C C . ASP A 1 104 ? 6.196 -14.102 10.437 1.00 0.00 104 ASP A C 11
ATOM 19509 O O . ASP A 1 104 ? 7.373 -13.868 10.742 1.00 0.00 104 ASP A O 11
ATOM 19518 N N . THR A 1 105 ? 5.168 -14.080 11.314 1.00 0.00 105 THR A N 11
ATOM 19519 C CA . THR A 1 105 ? 5.310 -13.812 12.759 1.00 0.00 105 THR A CA 11
ATOM 19520 C C . THR A 1 105 ? 6.346 -14.762 13.419 1.00 0.00 105 THR A C 11
ATOM 19521 O O . THR A 1 105 ? 7.097 -14.361 14.320 1.00 0.00 105 THR A O 11
ATOM 19532 N N . CYS A 1 106 ? 6.381 -16.014 12.928 1.00 0.00 106 CYS A N 11
ATOM 19533 C CA . CYS A 1 106 ? 7.383 -17.020 13.294 1.00 0.00 106 CYS A CA 11
ATOM 19534 C C . CYS A 1 106 ? 7.552 -17.988 12.109 1.00 0.00 106 CYS A C 11
ATOM 19535 O O . CYS A 1 106 ? 8.512 -17.860 11.335 1.00 0.00 106 CYS A O 11
ATOM 19543 N N . ASP A 1 107 ? 6.570 -18.905 11.948 1.00 0.00 107 ASP A N 11
ATOM 19544 C CA . ASP A 1 107 ? 6.501 -19.913 10.857 1.00 0.00 107 ASP A CA 11
ATOM 19545 C C . ASP A 1 107 ? 5.271 -20.798 11.121 1.00 0.00 107 ASP A C 11
ATOM 19546 O O . ASP A 1 107 ? 4.934 -21.050 12.291 1.00 0.00 107 ASP A O 11
ATOM 19555 N N . LYS A 1 108 ? 4.617 -21.280 10.046 1.00 0.00 108 LYS A N 11
ATOM 19556 C CA . LYS A 1 108 ? 3.324 -21.979 10.159 1.00 0.00 108 LYS A CA 11
ATOM 19557 C C . LYS A 1 108 ? 3.497 -23.382 10.760 1.00 0.00 108 LYS A C 11
ATOM 19558 O O . LYS A 1 108 ? 2.634 -23.848 11.512 1.00 0.00 108 LYS A O 11
ATOM 19577 N N . LYS A 1 109 ? 4.611 -24.063 10.414 1.00 0.00 109 LYS A N 11
ATOM 19578 C CA . LYS A 1 109 ? 4.983 -25.332 11.063 1.00 0.00 109 LYS A CA 11
ATOM 19579 C C . LYS A 1 109 ? 5.858 -25.053 12.298 1.00 0.00 109 LYS A C 11
ATOM 19580 O O . LYS A 1 109 ? 6.584 -24.045 12.350 1.00 0.00 109 LYS A O 11
ATOM 19599 N N . ASN A 1 110 ? 5.779 -25.956 13.285 1.00 0.00 110 ASN A N 11
ATOM 19600 C CA . ASN A 1 110 ? 6.398 -25.781 14.609 1.00 0.00 110 ASN A CA 11
ATOM 19601 C C . ASN A 1 110 ? 6.829 -27.166 15.146 1.00 0.00 110 ASN A C 11
ATOM 19602 O O . ASN A 1 110 ? 5.944 -28.004 15.414 1.00 0.00 110 ASN A O 11
ATOM 19614 N N . MET A 1 1 ? -5.408 16.022 -8.442 1.00 0.00 1 MET A N 12
ATOM 19615 C CA . MET A 1 1 ? -6.375 14.928 -8.227 1.00 0.00 1 MET A CA 12
ATOM 19616 C C . MET A 1 1 ? -5.619 13.601 -8.038 1.00 0.00 1 MET A C 12
ATOM 19617 O O . MET A 1 1 ? -5.063 13.055 -9.005 1.00 0.00 1 MET A O 12
ATOM 19633 N N . LEU A 1 2 ? -5.585 13.076 -6.794 1.00 0.00 2 LEU A N 12
ATOM 19634 C CA . LEU A 1 2 ? -4.879 11.808 -6.498 1.00 0.00 2 LEU A CA 12
ATOM 19635 C C . LEU A 1 2 ? -5.765 10.591 -6.816 1.00 0.00 2 LEU A C 12
ATOM 19636 O O . LEU A 1 2 ? -5.302 9.458 -6.767 1.00 0.00 2 LEU A O 12
ATOM 19652 N N . GLU A 1 3 ? -7.048 10.837 -7.098 1.00 0.00 3 GLU A N 12
ATOM 19653 C CA . GLU A 1 3 ? -8.012 9.788 -7.477 1.00 0.00 3 GLU A CA 12
ATOM 19654 C C . GLU A 1 3 ? -7.607 9.107 -8.810 1.00 0.00 3 GLU A C 12
ATOM 19655 O O . GLU A 1 3 ? -8.106 8.030 -9.142 1.00 0.00 3 GLU A O 12
ATOM 19667 N N . ASP A 1 4 ? -6.691 9.761 -9.554 1.00 0.00 4 ASP A N 12
ATOM 19668 C CA . ASP A 1 4 ? -6.028 9.182 -10.743 1.00 0.00 4 ASP A CA 12
ATOM 19669 C C . ASP A 1 4 ? -5.028 8.065 -10.332 1.00 0.00 4 ASP A C 12
ATOM 19670 O O . ASP A 1 4 ? -4.833 7.094 -11.068 1.00 0.00 4 ASP A O 12
ATOM 19679 N N . TYR A 1 5 ? -4.416 8.217 -9.136 1.00 0.00 5 TYR A N 12
ATOM 19680 C CA . TYR A 1 5 ? -3.435 7.250 -8.562 1.00 0.00 5 TYR A CA 12
ATOM 19681 C C . TYR A 1 5 ? -4.128 5.978 -7.988 1.00 0.00 5 TYR A C 12
ATOM 19682 O O . TYR A 1 5 ? -3.456 5.112 -7.408 1.00 0.00 5 TYR A O 12
ATOM 19700 N N . ALA A 1 6 ? -5.469 5.890 -8.139 1.00 0.00 6 ALA A N 12
ATOM 19701 C CA . ALA A 1 6 ? -6.265 4.714 -7.733 1.00 0.00 6 ALA A CA 12
ATOM 19702 C C . ALA A 1 6 ? -6.032 3.544 -8.702 1.00 0.00 6 ALA A C 12
ATOM 19703 O O . ALA A 1 6 ? -6.532 3.564 -9.832 1.00 0.00 6 ALA A O 12
ATOM 19710 N N . ILE A 1 7 ? -5.244 2.546 -8.269 1.00 0.00 7 ILE A N 12
ATOM 19711 C CA . ILE A 1 7 ? -4.939 1.351 -9.079 1.00 0.00 7 ILE A CA 12
ATOM 19712 C C . ILE A 1 7 ? -5.865 0.191 -8.662 1.00 0.00 7 ILE A C 12
ATOM 19713 O O . ILE A 1 7 ? -6.140 0.014 -7.463 1.00 0.00 7 ILE A O 12
ATOM 19729 N N . SER A 1 8 ? -6.357 -0.579 -9.652 1.00 0.00 8 SER A N 12
ATOM 19730 C CA . SER A 1 8 ? -7.188 -1.774 -9.403 1.00 0.00 8 SER A CA 12
ATOM 19731 C C . SER A 1 8 ? -6.300 -3.027 -9.246 1.00 0.00 8 SER A C 12
ATOM 19732 O O . SER A 1 8 ? -5.211 -3.104 -9.828 1.00 0.00 8 SER A O 12
ATOM 19740 N N . LEU A 1 9 ? -6.785 -4.002 -8.462 1.00 0.00 9 LEU A N 12
ATOM 19741 C CA . LEU A 1 9 ? -6.064 -5.264 -8.185 1.00 0.00 9 LEU A CA 12
ATOM 19742 C C . LEU A 1 9 ? -5.874 -6.121 -9.467 1.00 0.00 9 LEU A C 12
ATOM 19743 O O . LEU A 1 9 ? -4.870 -6.825 -9.613 1.00 0.00 9 LEU A O 12
ATOM 19759 N N . GLU A 1 10 ? -6.825 -6.016 -10.402 1.00 0.00 10 GLU A N 12
ATOM 19760 C CA . GLU A 1 10 ? -6.811 -6.791 -11.664 1.00 0.00 10 GLU A CA 12
ATOM 19761 C C . GLU A 1 10 ? -5.684 -6.343 -12.636 1.00 0.00 10 GLU A C 12
ATOM 19762 O O . GLU A 1 10 ? -5.285 -7.110 -13.520 1.00 0.00 10 GLU A O 12
ATOM 19774 N N . GLU A 1 11 ? -5.188 -5.103 -12.468 1.00 0.00 11 GLU A N 12
ATOM 19775 C CA . GLU A 1 11 ? -4.249 -4.457 -13.426 1.00 0.00 11 GLU A CA 12
ATOM 19776 C C . GLU A 1 11 ? -2.897 -4.101 -12.773 1.00 0.00 11 GLU A C 12
ATOM 19777 O O . GLU A 1 11 ? -1.928 -3.786 -13.480 1.00 0.00 11 GLU A O 12
ATOM 19789 N N . VAL A 1 12 ? -2.839 -4.150 -11.429 1.00 0.00 12 VAL A N 12
ATOM 19790 C CA . VAL A 1 12 ? -1.653 -3.717 -10.661 1.00 0.00 12 VAL A CA 12
ATOM 19791 C C . VAL A 1 12 ? -0.440 -4.643 -10.911 1.00 0.00 12 VAL A C 12
ATOM 19792 O O . VAL A 1 12 ? -0.601 -5.811 -11.255 1.00 0.00 12 VAL A O 12
ATOM 19805 N N . ASN A 1 13 ? 0.770 -4.079 -10.825 1.00 0.00 13 ASN A N 12
ATOM 19806 C CA . ASN A 1 13 ? 2.035 -4.839 -10.829 1.00 0.00 13 ASN A CA 12
ATOM 19807 C C . ASN A 1 13 ? 2.793 -4.470 -9.546 1.00 0.00 13 ASN A C 12
ATOM 19808 O O . ASN A 1 13 ? 3.525 -3.481 -9.530 1.00 0.00 13 ASN A O 12
ATOM 19819 N N . PHE A 1 14 ? 2.577 -5.241 -8.458 1.00 0.00 14 PHE A N 12
ATOM 19820 C CA . PHE A 1 14 ? 3.218 -4.976 -7.141 1.00 0.00 14 PHE A CA 12
ATOM 19821 C C . PHE A 1 14 ? 4.759 -4.982 -7.253 1.00 0.00 14 PHE A C 12
ATOM 19822 O O . PHE A 1 14 ? 5.439 -4.133 -6.678 1.00 0.00 14 PHE A O 12
ATOM 19839 N N . ASN A 1 15 ? 5.265 -5.927 -8.057 1.00 0.00 15 ASN A N 12
ATOM 19840 C CA . ASN A 1 15 ? 6.709 -6.094 -8.344 1.00 0.00 15 ASN A CA 12
ATOM 19841 C C . ASN A 1 15 ? 7.332 -4.843 -9.019 1.00 0.00 15 ASN A C 12
ATOM 19842 O O . ASN A 1 15 ? 8.549 -4.648 -8.955 1.00 0.00 15 ASN A O 12
ATOM 19853 N N . ASP A 1 16 ? 6.482 -4.009 -9.653 1.00 0.00 16 ASP A N 12
ATOM 19854 C CA . ASP A 1 16 ? 6.920 -2.795 -10.378 1.00 0.00 16 ASP A CA 12
ATOM 19855 C C . ASP A 1 16 ? 7.141 -1.614 -9.403 1.00 0.00 16 ASP A C 12
ATOM 19856 O O . ASP A 1 16 ? 8.082 -0.835 -9.577 1.00 0.00 16 ASP A O 12
ATOM 19865 N N . PHE A 1 17 ? 6.275 -1.488 -8.369 1.00 0.00 17 PHE A N 12
ATOM 19866 C CA . PHE A 1 17 ? 6.290 -0.310 -7.453 1.00 0.00 17 PHE A CA 12
ATOM 19867 C C . PHE A 1 17 ? 6.858 -0.727 -6.085 1.00 0.00 17 PHE A C 12
ATOM 19868 O O . PHE A 1 17 ? 6.726 -1.891 -5.697 1.00 0.00 17 PHE A O 12
ATOM 19885 N N . ILE A 1 18 ? 7.478 0.217 -5.352 1.00 0.00 18 ILE A N 12
ATOM 19886 C CA . ILE A 1 18 ? 7.865 -0.012 -3.946 1.00 0.00 18 ILE A CA 12
ATOM 19887 C C . ILE A 1 18 ? 6.576 0.020 -3.102 1.00 0.00 18 ILE A C 12
ATOM 19888 O O . ILE A 1 18 ? 6.061 1.092 -2.790 1.00 0.00 18 ILE A O 12
ATOM 19904 N N . VAL A 1 19 ? 6.058 -1.159 -2.740 1.00 0.00 19 VAL A N 12
ATOM 19905 C CA . VAL A 1 19 ? 4.727 -1.276 -2.122 1.00 0.00 19 VAL A CA 12
ATOM 19906 C C . VAL A 1 19 ? 4.857 -1.113 -0.600 1.00 0.00 19 VAL A C 12
ATOM 19907 O O . VAL A 1 19 ? 5.930 -1.344 -0.028 1.00 0.00 19 VAL A O 12
ATOM 19920 N N . VAL A 1 20 ? 3.777 -0.651 0.032 1.00 0.00 20 VAL A N 12
ATOM 19921 C CA . VAL A 1 20 ? 3.680 -0.459 1.479 1.00 0.00 20 VAL A CA 12
ATOM 19922 C C . VAL A 1 20 ? 2.360 -1.056 1.967 1.00 0.00 20 VAL A C 12
ATOM 19923 O O . VAL A 1 20 ? 1.295 -0.746 1.422 1.00 0.00 20 VAL A O 12
ATOM 19936 N N . ASP A 1 21 ? 2.443 -1.936 2.965 1.00 0.00 21 ASP A N 12
ATOM 19937 C CA . ASP A 1 21 ? 1.275 -2.441 3.685 1.00 0.00 21 ASP A CA 12
ATOM 19938 C C . ASP A 1 21 ? 0.847 -1.349 4.680 1.00 0.00 21 ASP A C 12
ATOM 19939 O O . ASP A 1 21 ? 1.498 -1.201 5.708 1.00 0.00 21 ASP A O 12
ATOM 19948 N N . VAL A 1 22 ? -0.213 -0.559 4.349 1.00 0.00 22 VAL A N 12
ATOM 19949 C CA . VAL A 1 22 ? -0.714 0.526 5.237 1.00 0.00 22 VAL A CA 12
ATOM 19950 C C . VAL A 1 22 ? -1.844 -0.013 6.121 1.00 0.00 22 VAL A C 12
ATOM 19951 O O . VAL A 1 22 ? -3.042 0.199 5.865 1.00 0.00 22 VAL A O 12
ATOM 19964 N N . ARG A 1 23 ? -1.449 -0.728 7.185 1.00 0.00 23 ARG A N 12
ATOM 19965 C CA . ARG A 1 23 ? -2.399 -1.427 8.067 1.00 0.00 23 ARG A CA 12
ATOM 19966 C C . ARG A 1 23 ? -1.860 -1.482 9.512 1.00 0.00 23 ARG A C 12
ATOM 19967 O O . ARG A 1 23 ? -2.099 -0.550 10.296 1.00 0.00 23 ARG A O 12
ATOM 19988 N N . GLU A 1 24 ? -1.080 -2.537 9.833 1.00 0.00 24 GLU A N 12
ATOM 19989 C CA . GLU A 1 24 ? -0.647 -2.842 11.220 1.00 0.00 24 GLU A CA 12
ATOM 19990 C C . GLU A 1 24 ? 0.370 -4.005 11.176 1.00 0.00 24 GLU A C 12
ATOM 19991 O O . GLU A 1 24 ? 0.437 -4.723 10.172 1.00 0.00 24 GLU A O 12
ATOM 20003 N N . LEU A 1 25 ? 1.156 -4.170 12.261 1.00 0.00 25 LEU A N 12
ATOM 20004 C CA . LEU A 1 25 ? 2.010 -5.352 12.485 1.00 0.00 25 LEU A CA 12
ATOM 20005 C C . LEU A 1 25 ? 1.185 -6.653 12.402 1.00 0.00 25 LEU A C 12
ATOM 20006 O O . LEU A 1 25 ? 1.538 -7.555 11.656 1.00 0.00 25 LEU A O 12
ATOM 20022 N N . ASP A 1 26 ? 0.066 -6.695 13.139 1.00 0.00 26 ASP A N 12
ATOM 20023 C CA . ASP A 1 26 ? -0.833 -7.874 13.205 1.00 0.00 26 ASP A CA 12
ATOM 20024 C C . ASP A 1 26 ? -1.347 -8.274 11.802 1.00 0.00 26 ASP A C 12
ATOM 20025 O O . ASP A 1 26 ? -1.369 -9.462 11.444 1.00 0.00 26 ASP A O 12
ATOM 20034 N N . GLU A 1 27 ? -1.718 -7.247 11.015 1.00 0.00 27 GLU A N 12
ATOM 20035 C CA . GLU A 1 27 ? -2.257 -7.417 9.654 1.00 0.00 27 GLU A CA 12
ATOM 20036 C C . GLU A 1 27 ? -1.149 -7.827 8.651 1.00 0.00 27 GLU A C 12
ATOM 20037 O O . GLU A 1 27 ? -1.408 -8.537 7.680 1.00 0.00 27 GLU A O 12
ATOM 20049 N N . TYR A 1 28 ? 0.082 -7.378 8.926 1.00 0.00 28 TYR A N 12
ATOM 20050 C CA . TYR A 1 28 ? 1.294 -7.776 8.181 1.00 0.00 28 TYR A CA 12
ATOM 20051 C C . TYR A 1 28 ? 1.586 -9.288 8.362 1.00 0.00 28 TYR A C 12
ATOM 20052 O O . TYR A 1 28 ? 1.955 -9.984 7.403 1.00 0.00 28 TYR A O 12
ATOM 20070 N N . GLU A 1 29 ? 1.392 -9.774 9.604 1.00 0.00 29 GLU A N 12
ATOM 20071 C CA . GLU A 1 29 ? 1.800 -11.131 10.027 1.00 0.00 29 GLU A CA 12
ATOM 20072 C C . GLU A 1 29 ? 0.871 -12.232 9.483 1.00 0.00 29 GLU A C 12
ATOM 20073 O O . GLU A 1 29 ? 1.361 -13.281 9.047 1.00 0.00 29 GLU A O 12
ATOM 20085 N N . GLU A 1 30 ? -0.461 -11.997 9.536 1.00 0.00 30 GLU A N 12
ATOM 20086 C CA . GLU A 1 30 ? -1.470 -12.936 8.971 1.00 0.00 30 GLU A CA 12
ATOM 20087 C C . GLU A 1 30 ? -1.173 -13.240 7.476 1.00 0.00 30 GLU A C 12
ATOM 20088 O O . GLU A 1 30 ? -1.096 -14.413 7.076 1.00 0.00 30 GLU A O 12
ATOM 20100 N N . LEU A 1 31 ? -0.971 -12.170 6.685 1.00 0.00 31 LEU A N 12
ATOM 20101 C CA . LEU A 1 31 ? -0.591 -12.251 5.260 1.00 0.00 31 LEU A CA 12
ATOM 20102 C C . LEU A 1 31 ? -0.228 -10.845 4.764 1.00 0.00 31 LEU A C 12
ATOM 20103 O O . LEU A 1 31 ? -0.799 -9.855 5.234 1.00 0.00 31 LEU A O 12
ATOM 20119 N N . HIS A 1 32 ? 0.710 -10.761 3.818 1.00 0.00 32 HIS A N 12
ATOM 20120 C CA . HIS A 1 32 ? 1.098 -9.484 3.190 1.00 0.00 32 HIS A CA 12
ATOM 20121 C C . HIS A 1 32 ? 1.898 -9.773 1.914 1.00 0.00 32 HIS A C 12
ATOM 20122 O O . HIS A 1 32 ? 2.232 -10.920 1.633 1.00 0.00 32 HIS A O 12
ATOM 20137 N N . LEU A 1 33 ? 2.209 -8.720 1.161 1.00 0.00 33 LEU A N 12
ATOM 20138 C CA . LEU A 1 33 ? 3.013 -8.814 -0.071 1.00 0.00 33 LEU A CA 12
ATOM 20139 C C . LEU A 1 33 ? 4.516 -8.791 0.249 1.00 0.00 33 LEU A C 12
ATOM 20140 O O . LEU A 1 33 ? 4.936 -8.072 1.153 1.00 0.00 33 LEU A O 12
ATOM 20156 N N . PRO A 1 34 ? 5.359 -9.528 -0.530 1.00 0.00 34 PRO A N 12
ATOM 20157 C CA . PRO A 1 34 ? 6.832 -9.523 -0.335 1.00 0.00 34 PRO A CA 12
ATOM 20158 C C . PRO A 1 34 ? 7.476 -8.207 -0.867 1.00 0.00 34 PRO A C 12
ATOM 20159 O O . PRO A 1 34 ? 8.683 -8.003 -0.754 1.00 0.00 34 PRO A O 12
ATOM 20170 N N . ASN A 1 35 ? 6.630 -7.344 -1.475 1.00 0.00 35 ASN A N 12
ATOM 20171 C CA . ASN A 1 35 ? 7.004 -6.002 -1.971 1.00 0.00 35 ASN A CA 12
ATOM 20172 C C . ASN A 1 35 ? 6.585 -4.909 -0.967 1.00 0.00 35 ASN A C 12
ATOM 20173 O O . ASN A 1 35 ? 6.953 -3.735 -1.128 1.00 0.00 35 ASN A O 12
ATOM 20184 N N . ALA A 1 36 ? 5.797 -5.319 0.052 1.00 0.00 36 ALA A N 12
ATOM 20185 C CA . ALA A 1 36 ? 5.110 -4.402 0.988 1.00 0.00 36 ALA A CA 12
ATOM 20186 C C . ALA A 1 36 ? 5.960 -4.080 2.233 1.00 0.00 36 ALA A C 12
ATOM 20187 O O . ALA A 1 36 ? 6.406 -4.988 2.944 1.00 0.00 36 ALA A O 12
ATOM 20194 N N . THR A 1 37 ? 6.158 -2.771 2.475 1.00 0.00 37 THR A N 12
ATOM 20195 C CA . THR A 1 37 ? 6.825 -2.231 3.670 1.00 0.00 37 THR A CA 12
ATOM 20196 C C . THR A 1 37 ? 5.804 -2.088 4.817 1.00 0.00 37 THR A C 12
ATOM 20197 O O . THR A 1 37 ? 4.696 -1.597 4.594 1.00 0.00 37 THR A O 12
ATOM 20208 N N . LEU A 1 38 ? 6.178 -2.520 6.036 1.00 0.00 38 LEU A N 12
ATOM 20209 C CA . LEU A 1 38 ? 5.300 -2.418 7.218 1.00 0.00 38 LEU A CA 12
ATOM 20210 C C . LEU A 1 38 ? 5.256 -0.946 7.698 1.00 0.00 38 LEU A C 12
ATOM 20211 O O . LEU A 1 38 ? 6.226 -0.441 8.286 1.00 0.00 38 LEU A O 12
ATOM 20227 N N . ILE A 1 39 ? 4.137 -0.268 7.392 1.00 0.00 39 ILE A N 12
ATOM 20228 C CA . ILE A 1 39 ? 3.799 1.064 7.933 1.00 0.00 39 ILE A CA 12
ATOM 20229 C C . ILE A 1 39 ? 2.317 1.058 8.332 1.00 0.00 39 ILE A C 12
ATOM 20230 O O . ILE A 1 39 ? 1.475 0.512 7.621 1.00 0.00 39 ILE A O 12
ATOM 20246 N N . SER A 1 40 ? 1.993 1.658 9.471 1.00 0.00 40 SER A N 12
ATOM 20247 C CA . SER A 1 40 ? 0.595 1.830 9.875 1.00 0.00 40 SER A CA 12
ATOM 20248 C C . SER A 1 40 ? 0.029 3.088 9.194 1.00 0.00 40 SER A C 12
ATOM 20249 O O . SER A 1 40 ? 0.713 4.119 9.127 1.00 0.00 40 SER A O 12
ATOM 20257 N N . VAL A 1 41 ? -1.213 2.982 8.678 1.00 0.00 41 VAL A N 12
ATOM 20258 C CA . VAL A 1 41 ? -1.955 4.113 8.067 1.00 0.00 41 VAL A CA 12
ATOM 20259 C C . VAL A 1 41 ? -2.122 5.301 9.061 1.00 0.00 41 VAL A C 12
ATOM 20260 O O . VAL A 1 41 ? -2.281 6.457 8.645 1.00 0.00 41 VAL A O 12
ATOM 20273 N N . ASN A 1 42 ? -2.050 4.992 10.373 1.00 0.00 42 ASN A N 12
ATOM 20274 C CA . ASN A 1 42 ? -2.114 5.987 11.464 1.00 0.00 42 ASN A CA 12
ATOM 20275 C C . ASN A 1 42 ? -0.875 6.909 11.470 1.00 0.00 42 ASN A C 12
ATOM 20276 O O . ASN A 1 42 ? -0.989 8.113 11.727 1.00 0.00 42 ASN A O 12
ATOM 20287 N N . ASP A 1 43 ? 0.305 6.321 11.197 1.00 0.00 43 ASP A N 12
ATOM 20288 C CA . ASP A 1 43 ? 1.600 7.030 11.254 1.00 0.00 43 ASP A CA 12
ATOM 20289 C C . ASP A 1 43 ? 1.841 7.863 9.990 1.00 0.00 43 ASP A C 12
ATOM 20290 O O . ASP A 1 43 ? 2.451 7.389 9.023 1.00 0.00 43 ASP A O 12
ATOM 20299 N N . GLN A 1 44 ? 1.345 9.113 10.011 1.00 0.00 44 GLN A N 12
ATOM 20300 C CA . GLN A 1 44 ? 1.665 10.122 8.981 1.00 0.00 44 GLN A CA 12
ATOM 20301 C C . GLN A 1 44 ? 3.160 10.482 9.022 1.00 0.00 44 GLN A C 12
ATOM 20302 O O . GLN A 1 44 ? 3.713 10.898 8.015 1.00 0.00 44 GLN A O 12
ATOM 20316 N N . GLU A 1 45 ? 3.792 10.321 10.202 1.00 0.00 45 GLU A N 12
ATOM 20317 C CA . GLU A 1 45 ? 5.232 10.594 10.390 1.00 0.00 45 GLU A CA 12
ATOM 20318 C C . GLU A 1 45 ? 6.106 9.570 9.629 1.00 0.00 45 GLU A C 12
ATOM 20319 O O . GLU A 1 45 ? 7.100 9.942 9.009 1.00 0.00 45 GLU A O 12
ATOM 20331 N N . LYS A 1 46 ? 5.695 8.291 9.668 1.00 0.00 46 LYS A N 12
ATOM 20332 C CA . LYS A 1 46 ? 6.423 7.175 9.027 1.00 0.00 46 LYS A CA 12
ATOM 20333 C C . LYS A 1 46 ? 6.126 7.138 7.516 1.00 0.00 46 LYS A C 12
ATOM 20334 O O . LYS A 1 46 ? 6.999 6.807 6.716 1.00 0.00 46 LYS A O 12
ATOM 20353 N N . LEU A 1 47 ? 4.884 7.486 7.146 1.00 0.00 47 LEU A N 12
ATOM 20354 C CA . LEU A 1 47 ? 4.468 7.632 5.740 1.00 0.00 47 LEU A CA 12
ATOM 20355 C C . LEU A 1 47 ? 5.239 8.782 5.057 1.00 0.00 47 LEU A C 12
ATOM 20356 O O . LEU A 1 47 ? 5.754 8.620 3.947 1.00 0.00 47 LEU A O 12
ATOM 20372 N N . ALA A 1 48 ? 5.321 9.928 5.758 1.00 0.00 48 ALA A N 12
ATOM 20373 C CA . ALA A 1 48 ? 6.038 11.126 5.286 1.00 0.00 48 ALA A CA 12
ATOM 20374 C C . ALA A 1 48 ? 7.539 10.858 5.155 1.00 0.00 48 ALA A C 12
ATOM 20375 O O . ALA A 1 48 ? 8.150 11.233 4.159 1.00 0.00 48 ALA A O 12
ATOM 20382 N N . ASP A 1 49 ? 8.102 10.195 6.182 1.00 0.00 49 ASP A N 12
ATOM 20383 C CA . ASP A 1 49 ? 9.534 9.850 6.249 1.00 0.00 49 ASP A CA 12
ATOM 20384 C C . ASP A 1 49 ? 9.926 8.891 5.122 1.00 0.00 49 ASP A C 12
ATOM 20385 O O . ASP A 1 49 ? 10.946 9.101 4.460 1.00 0.00 49 ASP A O 12
ATOM 20394 N N . PHE A 1 50 ? 9.100 7.847 4.915 1.00 0.00 50 PHE A N 12
ATOM 20395 C CA . PHE A 1 50 ? 9.346 6.815 3.893 1.00 0.00 50 PHE A CA 12
ATOM 20396 C C . PHE A 1 50 ? 9.424 7.454 2.505 1.00 0.00 50 PHE A C 12
ATOM 20397 O O . PHE A 1 50 ? 10.269 7.094 1.683 1.00 0.00 50 PHE A O 12
ATOM 20414 N N . LEU A 1 51 ? 8.522 8.410 2.272 1.00 0.00 51 LEU A N 12
ATOM 20415 C CA . LEU A 1 51 ? 8.464 9.146 1.015 1.00 0.00 51 LEU A CA 12
ATOM 20416 C C . LEU A 1 51 ? 9.593 10.183 0.917 1.00 0.00 51 LEU A C 12
ATOM 20417 O O . LEU A 1 51 ? 10.119 10.392 -0.161 1.00 0.00 51 LEU A O 12
ATOM 20433 N N . SER A 1 52 ? 10.001 10.753 2.066 1.00 0.00 52 SER A N 12
ATOM 20434 C CA . SER A 1 52 ? 11.064 11.776 2.137 1.00 0.00 52 SER A CA 12
ATOM 20435 C C . SER A 1 52 ? 12.453 11.182 1.799 1.00 0.00 52 SER A C 12
ATOM 20436 O O . SER A 1 52 ? 13.340 11.920 1.363 1.00 0.00 52 SER A O 12
ATOM 20444 N N . GLN A 1 53 ? 12.610 9.846 1.995 1.00 0.00 53 GLN A N 12
ATOM 20445 C CA . GLN A 1 53 ? 13.882 9.099 1.758 1.00 0.00 53 GLN A CA 12
ATOM 20446 C C . GLN A 1 53 ? 14.514 9.414 0.382 1.00 0.00 53 GLN A C 12
ATOM 20447 O O . GLN A 1 53 ? 15.734 9.583 0.269 1.00 0.00 53 GLN A O 12
ATOM 20461 N N . HIS A 1 54 ? 13.663 9.492 -0.654 1.00 0.00 54 HIS A N 12
ATOM 20462 C CA . HIS A 1 54 ? 14.085 9.814 -2.043 1.00 0.00 54 HIS A CA 12
ATOM 20463 C C . HIS A 1 54 ? 13.101 10.798 -2.702 1.00 0.00 54 HIS A C 12
ATOM 20464 O O . HIS A 1 54 ? 13.160 11.003 -3.913 1.00 0.00 54 HIS A O 12
ATOM 20479 N N . LYS A 1 55 ? 12.268 11.447 -1.856 1.00 0.00 55 LYS A N 12
ATOM 20480 C CA . LYS A 1 55 ? 11.140 12.318 -2.220 1.00 0.00 55 LYS A CA 12
ATOM 20481 C C . LYS A 1 55 ? 10.246 11.682 -3.306 1.00 0.00 55 LYS A C 12
ATOM 20482 O O . LYS A 1 55 ? 9.210 11.077 -3.008 1.00 0.00 55 LYS A O 12
ATOM 20501 N N . ASP A 1 56 ? 10.703 11.794 -4.548 1.00 0.00 56 ASP A N 12
ATOM 20502 C CA . ASP A 1 56 ? 9.989 11.320 -5.736 1.00 0.00 56 ASP A CA 12
ATOM 20503 C C . ASP A 1 56 ? 10.513 9.931 -6.161 1.00 0.00 56 ASP A C 12
ATOM 20504 O O . ASP A 1 56 ? 11.552 9.812 -6.827 1.00 0.00 56 ASP A O 12
ATOM 20513 N N . LYS A 1 57 ? 9.817 8.889 -5.686 1.00 0.00 57 LYS A N 12
ATOM 20514 C CA . LYS A 1 57 ? 9.960 7.499 -6.165 1.00 0.00 57 LYS A CA 12
ATOM 20515 C C . LYS A 1 57 ? 8.563 6.847 -6.192 1.00 0.00 57 LYS A C 12
ATOM 20516 O O . LYS A 1 57 ? 7.646 7.311 -5.496 1.00 0.00 57 LYS A O 12
ATOM 20535 N N . LYS A 1 58 ? 8.414 5.772 -6.977 1.00 0.00 58 LYS A N 12
ATOM 20536 C CA . LYS A 1 58 ? 7.115 5.140 -7.236 1.00 0.00 58 LYS A CA 12
ATOM 20537 C C . LYS A 1 58 ? 6.751 4.172 -6.099 1.00 0.00 58 LYS A C 12
ATOM 20538 O O . LYS A 1 58 ? 7.273 3.056 -6.022 1.00 0.00 58 LYS A O 12
ATOM 20557 N N . VAL A 1 59 ? 5.885 4.647 -5.195 1.00 0.00 59 VAL A N 12
ATOM 20558 C CA . VAL A 1 59 ? 5.425 3.902 -4.017 1.00 0.00 59 VAL A CA 12
ATOM 20559 C C . VAL A 1 59 ? 3.926 3.612 -4.140 1.00 0.00 59 VAL A C 12
ATOM 20560 O O . VAL A 1 59 ? 3.165 4.458 -4.614 1.00 0.00 59 VAL A O 12
ATOM 20573 N N . LEU A 1 60 ? 3.526 2.407 -3.702 1.00 0.00 60 LEU A N 12
ATOM 20574 C CA . LEU A 1 60 ? 2.142 1.934 -3.765 1.00 0.00 60 LEU A CA 12
ATOM 20575 C C . LEU A 1 60 ? 1.637 1.566 -2.358 1.00 0.00 60 LEU A C 12
ATOM 20576 O O . LEU A 1 60 ? 1.998 0.519 -1.825 1.00 0.00 60 LEU A O 12
ATOM 20592 N N . LEU A 1 61 ? 0.797 2.421 -1.771 1.00 0.00 61 LEU A N 12
ATOM 20593 C CA . LEU A 1 61 ? 0.189 2.162 -0.456 1.00 0.00 61 LEU A CA 12
ATOM 20594 C C . LEU A 1 61 ? -1.024 1.214 -0.632 1.00 0.00 61 LEU A C 12
ATOM 20595 O O . LEU A 1 61 ? -2.096 1.651 -1.032 1.00 0.00 61 LEU A O 12
ATOM 20611 N N . HIS A 1 62 ? -0.832 -0.100 -0.393 1.00 0.00 62 HIS A N 12
ATOM 20612 C CA . HIS A 1 62 ? -1.919 -1.102 -0.542 1.00 0.00 62 HIS A CA 12
ATOM 20613 C C . HIS A 1 62 ? -2.635 -1.306 0.809 1.00 0.00 62 HIS A C 12
ATOM 20614 O O . HIS A 1 62 ? -1.986 -1.336 1.862 1.00 0.00 62 HIS A O 12
ATOM 20629 N N . CYS A 1 63 ? -3.964 -1.479 0.764 1.00 0.00 63 CYS A N 12
ATOM 20630 C CA . CYS A 1 63 ? -4.804 -1.697 1.976 1.00 0.00 63 CYS A CA 12
ATOM 20631 C C . CYS A 1 63 ? -5.511 -3.061 1.944 1.00 0.00 63 CYS A C 12
ATOM 20632 O O . CYS A 1 63 ? -5.564 -3.707 0.892 1.00 0.00 63 CYS A O 12
ATOM 20640 N N . ARG A 1 64 ? -5.935 -3.521 3.151 1.00 0.00 64 ARG A N 12
ATOM 20641 C CA . ARG A 1 64 ? -6.891 -4.644 3.348 1.00 0.00 64 ARG A CA 12
ATOM 20642 C C . ARG A 1 64 ? -8.028 -4.579 2.299 1.00 0.00 64 ARG A C 12
ATOM 20643 O O . ARG A 1 64 ? -8.229 -5.517 1.529 1.00 0.00 64 ARG A O 12
ATOM 20664 N N . ALA A 1 65 ? -8.745 -3.434 2.268 1.00 0.00 65 ALA A N 12
ATOM 20665 C CA . ALA A 1 65 ? -9.845 -3.194 1.314 1.00 0.00 65 ALA A CA 12
ATOM 20666 C C . ALA A 1 65 ? -9.436 -2.118 0.286 1.00 0.00 65 ALA A C 12
ATOM 20667 O O . ALA A 1 65 ? -9.323 -2.414 -0.904 1.00 0.00 65 ALA A O 12
ATOM 20674 N N . GLY A 1 66 ? -9.193 -0.868 0.743 1.00 0.00 66 GLY A N 12
ATOM 20675 C CA . GLY A 1 66 ? -8.714 0.191 -0.163 1.00 0.00 66 GLY A CA 12
ATOM 20676 C C . GLY A 1 66 ? -8.887 1.614 0.357 1.00 0.00 66 GLY A C 12
ATOM 20677 O O . GLY A 1 66 ? -8.311 2.549 -0.216 1.00 0.00 66 GLY A O 12
ATOM 20681 N N . ARG A 1 67 ? -9.682 1.797 1.428 1.00 0.00 67 ARG A N 12
ATOM 20682 C CA . ARG A 1 67 ? -9.964 3.141 1.980 1.00 0.00 67 ARG A CA 12
ATOM 20683 C C . ARG A 1 67 ? -8.732 3.670 2.746 1.00 0.00 67 ARG A C 12
ATOM 20684 O O . ARG A 1 67 ? -8.415 4.854 2.647 1.00 0.00 67 ARG A O 12
ATOM 20705 N N . ARG A 1 68 ? -8.045 2.785 3.502 1.00 0.00 68 ARG A N 12
ATOM 20706 C CA . ARG A 1 68 ? -6.801 3.155 4.227 1.00 0.00 68 ARG A CA 12
ATOM 20707 C C . ARG A 1 68 ? -5.678 3.510 3.227 1.00 0.00 68 ARG A C 12
ATOM 20708 O O . ARG A 1 68 ? -4.801 4.314 3.529 1.00 0.00 68 ARG A O 12
ATOM 20729 N N . ALA A 1 69 ? -5.733 2.866 2.045 1.00 0.00 69 ALA A N 12
ATOM 20730 C CA . ALA A 1 69 ? -4.809 3.128 0.927 1.00 0.00 69 ALA A CA 12
ATOM 20731 C C . ALA A 1 69 ? -4.967 4.573 0.431 1.00 0.00 69 ALA A C 12
ATOM 20732 O O . ALA A 1 69 ? -3.990 5.327 0.363 1.00 0.00 69 ALA A O 12
ATOM 20739 N N . LEU A 1 70 ? -6.227 4.927 0.103 1.00 0.00 70 LEU A N 12
ATOM 20740 C CA . LEU A 1 70 ? -6.633 6.288 -0.301 1.00 0.00 70 LEU A CA 12
ATOM 20741 C C . LEU A 1 70 ? -6.229 7.320 0.764 1.00 0.00 70 LEU A C 12
ATOM 20742 O O . LEU A 1 70 ? -5.546 8.285 0.453 1.00 0.00 70 LEU A O 12
ATOM 20758 N N . ASP A 1 71 ? -6.619 7.046 2.021 1.00 0.00 71 ASP A N 12
ATOM 20759 C CA . ASP A 1 71 ? -6.447 7.960 3.173 1.00 0.00 71 ASP A CA 12
ATOM 20760 C C . ASP A 1 71 ? -4.971 8.325 3.406 1.00 0.00 71 ASP A C 12
ATOM 20761 O O . ASP A 1 71 ? -4.622 9.513 3.509 1.00 0.00 71 ASP A O 12
ATOM 20770 N N . ALA A 1 72 ? -4.131 7.279 3.507 1.00 0.00 72 ALA A N 12
ATOM 20771 C CA . ALA A 1 72 ? -2.675 7.415 3.650 1.00 0.00 72 ALA A CA 12
ATOM 20772 C C . ALA A 1 72 ? -2.095 8.256 2.501 1.00 0.00 72 ALA A C 12
ATOM 20773 O O . ALA A 1 72 ? -1.323 9.188 2.728 1.00 0.00 72 ALA A O 12
ATOM 20780 N N . ALA A 1 73 ? -2.537 7.945 1.268 1.00 0.00 73 ALA A N 12
ATOM 20781 C CA . ALA A 1 73 ? -2.073 8.628 0.059 1.00 0.00 73 ALA A CA 12
ATOM 20782 C C . ALA A 1 73 ? -2.487 10.109 0.049 1.00 0.00 73 ALA A C 12
ATOM 20783 O O . ALA A 1 73 ? -1.703 10.939 -0.402 1.00 0.00 73 ALA A O 12
ATOM 20790 N N . LYS A 1 74 ? -3.703 10.433 0.569 1.00 0.00 74 LYS A N 12
ATOM 20791 C CA . LYS A 1 74 ? -4.218 11.824 0.578 1.00 0.00 74 LYS A CA 12
ATOM 20792 C C . LYS A 1 74 ? -3.302 12.698 1.421 1.00 0.00 74 LYS A C 12
ATOM 20793 O O . LYS A 1 74 ? -2.661 13.581 0.872 1.00 0.00 74 LYS A O 12
ATOM 20812 N N . SER A 1 75 ? -3.175 12.354 2.718 1.00 0.00 75 SER A N 12
ATOM 20813 C CA . SER A 1 75 ? -2.350 13.100 3.702 1.00 0.00 75 SER A CA 12
ATOM 20814 C C . SER A 1 75 ? -0.920 13.367 3.176 1.00 0.00 75 SER A C 12
ATOM 20815 O O . SER A 1 75 ? -0.390 14.468 3.321 1.00 0.00 75 SER A O 12
ATOM 20823 N N . MET A 1 76 ? -0.340 12.343 2.528 1.00 0.00 76 MET A N 12
ATOM 20824 C CA . MET A 1 76 ? 1.015 12.399 1.949 1.00 0.00 76 MET A CA 12
ATOM 20825 C C . MET A 1 76 ? 1.085 13.326 0.710 1.00 0.00 76 MET A C 12
ATOM 20826 O O . MET A 1 76 ? 2.063 14.062 0.549 1.00 0.00 76 MET A O 12
ATOM 20840 N N . HIS A 1 77 ? 0.043 13.289 -0.155 1.00 0.00 77 HIS A N 12
ATOM 20841 C CA . HIS A 1 77 ? -0.097 14.231 -1.298 1.00 0.00 77 HIS A CA 12
ATOM 20842 C C . HIS A 1 77 ? -0.195 15.693 -0.809 1.00 0.00 77 HIS A C 12
ATOM 20843 O O . HIS A 1 77 ? 0.296 16.610 -1.478 1.00 0.00 77 HIS A O 12
ATOM 20858 N N . GLU A 1 78 ? -0.824 15.887 0.365 1.00 0.00 78 GLU A N 12
ATOM 20859 C CA . GLU A 1 78 ? -0.997 17.217 0.975 1.00 0.00 78 GLU A CA 12
ATOM 20860 C C . GLU A 1 78 ? 0.337 17.733 1.557 1.00 0.00 78 GLU A C 12
ATOM 20861 O O . GLU A 1 78 ? 0.529 18.943 1.702 1.00 0.00 78 GLU A O 12
ATOM 20873 N N . LEU A 1 79 ? 1.249 16.790 1.885 1.00 0.00 79 LEU A N 12
ATOM 20874 C CA . LEU A 1 79 ? 2.636 17.115 2.317 1.00 0.00 79 LEU A CA 12
ATOM 20875 C C . LEU A 1 79 ? 3.574 17.367 1.115 1.00 0.00 79 LEU A C 12
ATOM 20876 O O . LEU A 1 79 ? 4.770 17.620 1.303 1.00 0.00 79 LEU A O 12
ATOM 20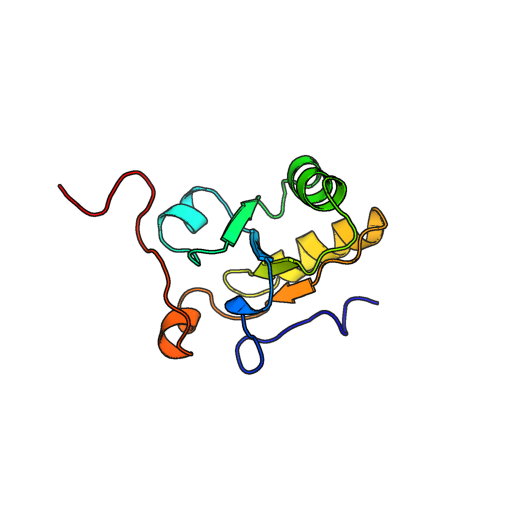892 N N . GLY A 1 80 ? 3.034 17.275 -0.114 1.00 0.00 80 GLY A N 12
ATOM 20893 C CA . GLY A 1 80 ? 3.794 17.567 -1.338 1.00 0.00 80 GLY A CA 12
ATOM 20894 C C . GLY A 1 80 ? 4.344 16.328 -2.028 1.00 0.00 80 GLY A C 12
ATOM 20895 O O . GLY A 1 80 ? 4.999 16.448 -3.066 1.00 0.00 80 GLY A O 12
ATOM 20899 N N . TYR A 1 81 ? 4.101 15.136 -1.451 1.00 0.00 81 TYR A N 12
ATOM 20900 C CA . TYR A 1 81 ? 4.495 13.852 -2.080 1.00 0.00 81 TYR A CA 12
ATOM 20901 C C . TYR A 1 81 ? 3.424 13.424 -3.102 1.00 0.00 81 TYR A C 12
ATOM 20902 O O . TYR A 1 81 ? 2.389 14.081 -3.230 1.00 0.00 81 TYR A O 12
ATOM 20920 N N . THR A 1 82 ? 3.668 12.316 -3.829 1.00 0.00 82 THR A N 12
ATOM 20921 C CA . THR A 1 82 ? 2.707 11.773 -4.817 1.00 0.00 82 THR A CA 12
ATOM 20922 C C . THR A 1 82 ? 2.685 10.215 -4.807 1.00 0.00 82 THR A C 12
ATOM 20923 O O . THR A 1 82 ? 2.940 9.590 -5.848 1.00 0.00 82 THR A O 12
ATOM 20934 N N . PRO A 1 83 ? 2.367 9.541 -3.644 1.00 0.00 83 PRO A N 12
ATOM 20935 C CA . PRO A 1 83 ? 2.235 8.063 -3.606 1.00 0.00 83 PRO A CA 12
ATOM 20936 C C . PRO A 1 83 ? 0.967 7.563 -4.336 1.00 0.00 83 PRO A C 12
ATOM 20937 O O . PRO A 1 83 ? -0.091 8.213 -4.306 1.00 0.00 83 PRO A O 12
ATOM 20948 N N . TYR A 1 84 ? 1.107 6.417 -5.012 1.00 0.00 84 TYR A N 12
ATOM 20949 C CA . TYR A 1 84 ? -0.022 5.646 -5.558 1.00 0.00 84 TYR A CA 12
ATOM 20950 C C . TYR A 1 84 ? -0.670 4.850 -4.419 1.00 0.00 84 TYR A C 12
ATOM 20951 O O . TYR A 1 84 ? -0.128 4.791 -3.304 1.00 0.00 84 TYR A O 12
ATOM 20969 N N . TYR A 1 85 ? -1.824 4.232 -4.694 1.00 0.00 85 TYR A N 12
ATOM 20970 C CA . TYR A 1 85 ? -2.526 3.417 -3.698 1.00 0.00 85 TYR A CA 12
ATOM 20971 C C . TYR A 1 85 ? -3.358 2.326 -4.380 1.00 0.00 85 TYR A C 12
ATOM 20972 O O . TYR A 1 85 ? -3.955 2.555 -5.442 1.00 0.00 85 TYR A O 12
ATOM 20990 N N . LEU A 1 86 ? -3.357 1.127 -3.767 1.00 0.00 86 LEU A N 12
ATOM 20991 C CA . LEU A 1 86 ? -4.030 -0.060 -4.304 1.00 0.00 86 LEU A CA 12
ATOM 20992 C C . LEU A 1 86 ? -5.298 -0.343 -3.497 1.00 0.00 86 LEU A C 12
ATOM 20993 O O . LEU A 1 86 ? -5.245 -0.596 -2.267 1.00 0.00 86 LEU A O 12
ATOM 21009 N N . GLU A 1 87 ? -6.422 -0.300 -4.222 1.00 0.00 87 GLU A N 12
ATOM 21010 C CA . GLU A 1 87 ? -7.734 -0.687 -3.724 1.00 0.00 87 GLU A CA 12
ATOM 21011 C C . GLU A 1 87 ? -8.036 -2.124 -4.208 1.00 0.00 87 GLU A C 12
ATOM 21012 O O . GLU A 1 87 ? -8.241 -2.357 -5.407 1.00 0.00 87 GLU A O 12
ATOM 21024 N N . GLY A 1 88 ? -7.988 -3.081 -3.269 1.00 0.00 88 GLY A N 12
ATOM 21025 C CA . GLY A 1 88 ? -8.255 -4.492 -3.551 1.00 0.00 88 GLY A CA 12
ATOM 21026 C C . GLY A 1 88 ? -8.130 -5.342 -2.292 1.00 0.00 88 GLY A C 12
ATOM 21027 O O . GLY A 1 88 ? -7.401 -4.967 -1.359 1.00 0.00 88 GLY A O 12
ATOM 21031 N N . ASN A 1 89 ? -8.834 -6.495 -2.274 1.00 0.00 89 ASN A N 12
ATOM 21032 C CA . ASN A 1 89 ? -8.860 -7.419 -1.116 1.00 0.00 89 ASN A CA 12
ATOM 21033 C C . ASN A 1 89 ? -7.491 -8.086 -0.929 1.00 0.00 89 ASN A C 12
ATOM 21034 O O . ASN A 1 89 ? -6.993 -8.732 -1.857 1.00 0.00 89 ASN A O 12
ATOM 21045 N N . VAL A 1 90 ? -6.917 -7.962 0.286 1.00 0.00 90 VAL A N 12
ATOM 21046 C CA . VAL A 1 90 ? -5.559 -8.467 0.593 1.00 0.00 90 VAL A CA 12
ATOM 21047 C C . VAL A 1 90 ? -5.495 -10.008 0.475 1.00 0.00 90 VAL A C 12
ATOM 21048 O O . VAL A 1 90 ? -4.476 -10.564 0.079 1.00 0.00 90 VAL A O 12
ATOM 21061 N N . TYR A 1 91 ? -6.630 -10.666 0.752 1.00 0.00 91 TYR A N 12
ATOM 21062 C CA . TYR A 1 91 ? -6.757 -12.138 0.696 1.00 0.00 91 TYR A CA 12
ATOM 21063 C C . TYR A 1 91 ? -6.824 -12.651 -0.756 1.00 0.00 91 TYR A C 12
ATOM 21064 O O . TYR A 1 91 ? -6.544 -13.830 -1.025 1.00 0.00 91 TYR A O 12
ATOM 21082 N N . ASP A 1 92 ? -7.179 -11.748 -1.686 1.00 0.00 92 ASP A N 12
ATOM 21083 C CA . ASP A 1 92 ? -7.381 -12.088 -3.109 1.00 0.00 92 ASP A CA 12
ATOM 21084 C C . ASP A 1 92 ? -6.148 -11.797 -3.976 1.00 0.00 92 ASP A C 12
ATOM 21085 O O . ASP A 1 92 ? -6.145 -12.169 -5.144 1.00 0.00 92 ASP A O 12
ATOM 21094 N N . PHE A 1 93 ? -5.109 -11.156 -3.410 1.00 0.00 93 PHE A N 12
ATOM 21095 C CA . PHE A 1 93 ? -3.861 -10.845 -4.156 1.00 0.00 93 PHE A CA 12
ATOM 21096 C C . PHE A 1 93 ? -3.253 -12.115 -4.781 1.00 0.00 93 PHE A C 12
ATOM 21097 O O . PHE A 1 93 ? -3.018 -12.173 -5.997 1.00 0.00 93 PHE A O 12
ATOM 21114 N N . GLU A 1 94 ? -3.079 -13.150 -3.944 1.00 0.00 94 GLU A N 12
ATOM 21115 C CA . GLU A 1 94 ? -2.345 -14.364 -4.326 1.00 0.00 94 GLU A CA 12
ATOM 21116 C C . GLU A 1 94 ? -3.112 -15.193 -5.380 1.00 0.00 94 GLU A C 12
ATOM 21117 O O . GLU A 1 94 ? -2.501 -15.761 -6.291 1.00 0.00 94 GLU A O 12
ATOM 21129 N N . LYS A 1 95 ? -4.455 -15.220 -5.264 1.00 0.00 95 LYS A N 12
ATOM 21130 C CA . LYS A 1 95 ? -5.331 -15.939 -6.223 1.00 0.00 95 LYS A CA 12
ATOM 21131 C C . LYS A 1 95 ? -5.577 -15.118 -7.516 1.00 0.00 95 LYS A C 12
ATOM 21132 O O . LYS A 1 95 ? -6.050 -15.669 -8.516 1.00 0.00 95 LYS A O 12
ATOM 21151 N N . TYR A 1 96 ? -5.259 -13.802 -7.484 1.00 0.00 96 TYR A N 12
ATOM 21152 C CA . TYR A 1 96 ? -5.208 -12.951 -8.705 1.00 0.00 96 TYR A CA 12
ATOM 21153 C C . TYR A 1 96 ? -3.861 -13.148 -9.437 1.00 0.00 96 TYR A C 12
ATOM 21154 O O . TYR A 1 96 ? -3.736 -12.810 -10.617 1.00 0.00 96 TYR A O 12
ATOM 21172 N N . GLY A 1 97 ? -2.858 -13.682 -8.712 1.00 0.00 97 GLY A N 12
ATOM 21173 C CA . GLY A 1 97 ? -1.560 -14.062 -9.299 1.00 0.00 97 GLY A CA 12
ATOM 21174 C C . GLY A 1 97 ? -0.418 -13.186 -8.810 1.00 0.00 97 GLY A C 12
ATOM 21175 O O . GLY A 1 97 ? 0.557 -12.951 -9.536 1.00 0.00 97 GLY A O 12
ATOM 21179 N N . PHE A 1 98 ? -0.554 -12.705 -7.569 1.00 0.00 98 PHE A N 12
ATOM 21180 C CA . PHE A 1 98 ? 0.443 -11.859 -6.896 1.00 0.00 98 PHE A CA 12
ATOM 21181 C C . PHE A 1 98 ? 0.878 -12.566 -5.619 1.00 0.00 98 PHE A C 12
ATOM 21182 O O . PHE A 1 98 ? 0.126 -12.558 -4.642 1.00 0.00 98 PHE A O 12
ATOM 21199 N N . ARG A 1 99 ? 2.073 -13.184 -5.639 1.00 0.00 99 ARG A N 12
ATOM 21200 C CA . ARG A 1 99 ? 2.598 -13.976 -4.506 1.00 0.00 99 ARG A CA 12
ATOM 21201 C C . ARG A 1 99 ? 2.559 -13.189 -3.187 1.00 0.00 99 ARG A C 12
ATOM 21202 O O . ARG A 1 99 ? 2.672 -11.953 -3.172 1.00 0.00 99 ARG A O 12
ATOM 21223 N N . MET A 1 100 ? 2.406 -13.924 -2.089 1.00 0.00 100 MET A N 12
ATOM 21224 C CA . MET A 1 100 ? 2.230 -13.338 -0.750 1.00 0.00 100 MET A CA 12
ATOM 21225 C C . MET A 1 100 ? 2.940 -14.194 0.299 1.00 0.00 100 MET A C 12
ATOM 21226 O O . MET A 1 100 ? 3.105 -15.408 0.130 1.00 0.00 100 MET A O 12
ATOM 21240 N N . VAL A 1 101 ? 3.372 -13.530 1.374 1.00 0.00 101 VAL A N 12
ATOM 21241 C CA . VAL A 1 101 ? 3.982 -14.170 2.539 1.00 0.00 101 VAL A CA 12
ATOM 21242 C C . VAL A 1 101 ? 2.960 -14.187 3.697 1.00 0.00 101 VAL A C 12
ATOM 21243 O O . VAL A 1 101 ? 2.703 -13.150 4.339 1.00 0.00 101 VAL A O 12
ATOM 21256 N N . TYR A 1 102 ? 2.329 -15.355 3.883 1.00 0.00 102 TYR A N 12
ATOM 21257 C CA . TYR A 1 102 ? 1.438 -15.650 5.019 1.00 0.00 102 TYR A CA 12
ATOM 21258 C C . TYR A 1 102 ? 2.272 -16.063 6.246 1.00 0.00 102 TYR A C 12
ATOM 21259 O O . TYR A 1 102 ? 3.428 -16.485 6.096 1.00 0.00 102 TYR A O 12
ATOM 21277 N N . ASP A 1 103 ? 1.673 -15.917 7.451 1.00 0.00 103 ASP A N 12
ATOM 21278 C CA . ASP A 1 103 ? 2.221 -16.466 8.727 1.00 0.00 103 ASP A CA 12
ATOM 21279 C C . ASP A 1 103 ? 3.630 -15.877 9.050 1.00 0.00 103 ASP A C 12
ATOM 21280 O O . ASP A 1 103 ? 4.442 -16.483 9.764 1.00 0.00 103 ASP A O 12
ATOM 21289 N N . ASP A 1 104 ? 3.890 -14.652 8.545 1.00 0.00 104 ASP A N 12
ATOM 21290 C CA . ASP A 1 104 ? 5.190 -13.958 8.711 1.00 0.00 104 ASP A CA 12
ATOM 21291 C C . ASP A 1 104 ? 5.177 -13.124 10.010 1.00 0.00 104 ASP A C 12
ATOM 21292 O O . ASP A 1 104 ? 5.282 -11.889 10.009 1.00 0.00 104 ASP A O 12
ATOM 21301 N N . THR A 1 105 ? 4.997 -13.841 11.119 1.00 0.00 105 THR A N 12
ATOM 21302 C CA . THR A 1 105 ? 4.989 -13.285 12.480 1.00 0.00 105 THR A CA 12
ATOM 21303 C C . THR A 1 105 ? 6.382 -13.382 13.114 1.00 0.00 105 THR A C 12
ATOM 21304 O O . THR A 1 105 ? 6.787 -12.533 13.914 1.00 0.00 105 THR A O 12
ATOM 21315 N N . CYS A 1 106 ? 7.104 -14.427 12.718 1.00 0.00 106 CYS A N 12
ATOM 21316 C CA . CYS A 1 106 ? 8.465 -14.725 13.172 1.00 0.00 106 CYS A CA 12
ATOM 21317 C C . CYS A 1 106 ? 9.200 -15.448 12.044 1.00 0.00 106 CYS A C 12
ATOM 21318 O O . CYS A 1 106 ? 8.553 -15.950 11.109 1.00 0.00 106 CYS A O 12
ATOM 21326 N N . ASP A 1 107 ? 10.546 -15.494 12.113 1.00 0.00 107 ASP A N 12
ATOM 21327 C CA . ASP A 1 107 ? 11.354 -16.281 11.168 1.00 0.00 107 ASP A CA 12
ATOM 21328 C C . ASP A 1 107 ? 11.202 -17.776 11.516 1.00 0.00 107 ASP A C 12
ATOM 21329 O O . ASP A 1 107 ? 11.957 -18.330 12.326 1.00 0.00 107 ASP A O 12
ATOM 21338 N N . LYS A 1 108 ? 10.136 -18.377 10.968 1.00 0.00 108 LYS A N 12
ATOM 21339 C CA . LYS A 1 108 ? 9.746 -19.769 11.240 1.00 0.00 108 LYS A CA 12
ATOM 21340 C C . LYS A 1 108 ? 10.255 -20.673 10.110 1.00 0.00 108 LYS A C 12
ATOM 21341 O O . LYS A 1 108 ? 10.855 -21.726 10.358 1.00 0.00 108 LYS A O 12
ATOM 21360 N N . LYS A 1 109 ? 9.992 -20.241 8.863 1.00 0.00 109 LYS A N 12
ATOM 21361 C CA . LYS A 1 109 ? 10.466 -20.929 7.648 1.00 0.00 109 LYS A CA 12
ATOM 21362 C C . LYS A 1 109 ? 11.989 -20.706 7.456 1.00 0.00 109 LYS A C 12
ATOM 21363 O O . LYS A 1 109 ? 12.431 -19.694 6.893 1.00 0.00 109 LYS A O 12
ATOM 21382 N N . ASN A 1 110 ? 12.792 -21.642 7.989 1.00 0.00 110 ASN A N 12
ATOM 21383 C CA . ASN A 1 110 ? 14.263 -21.592 7.889 1.00 0.00 110 ASN A CA 12
ATOM 21384 C C . ASN A 1 110 ? 14.723 -22.290 6.581 1.00 0.00 110 ASN A C 12
ATOM 21385 O O . ASN A 1 110 ? 14.693 -23.543 6.517 1.00 0.00 110 ASN A O 12
ATOM 21397 N N . MET A 1 1 ? -5.876 15.981 -5.987 1.00 0.00 1 MET A N 13
ATOM 21398 C CA . MET A 1 1 ? -6.235 15.362 -7.291 1.00 0.00 1 MET A CA 13
ATOM 21399 C C . MET A 1 1 ? -5.477 14.014 -7.453 1.00 0.00 1 MET A C 13
ATOM 21400 O O . MET A 1 1 ? -4.829 13.743 -8.471 1.00 0.00 1 MET A O 13
ATOM 21416 N N . LEU A 1 2 ? -5.552 13.174 -6.399 1.00 0.00 2 LEU A N 13
ATOM 21417 C CA . LEU A 1 2 ? -4.872 11.859 -6.363 1.00 0.00 2 LEU A CA 13
ATOM 21418 C C . LEU A 1 2 ? -5.733 10.730 -6.963 1.00 0.00 2 LEU A C 13
ATOM 21419 O O . LEU A 1 2 ? -5.281 9.588 -7.020 1.00 0.00 2 LEU A O 13
ATOM 21435 N N . GLU A 1 3 ? -6.977 11.036 -7.373 1.00 0.00 3 GLU A N 13
ATOM 21436 C CA . GLU A 1 3 ? -7.934 10.014 -7.867 1.00 0.00 3 GLU A CA 13
ATOM 21437 C C . GLU A 1 3 ? -7.404 9.304 -9.145 1.00 0.00 3 GLU A C 13
ATOM 21438 O O . GLU A 1 3 ? -7.806 8.182 -9.462 1.00 0.00 3 GLU A O 13
ATOM 21450 N N . ASP A 1 4 ? -6.487 9.990 -9.852 1.00 0.00 4 ASP A N 13
ATOM 21451 C CA . ASP A 1 4 ? -5.760 9.454 -11.021 1.00 0.00 4 ASP A CA 13
ATOM 21452 C C . ASP A 1 4 ? -4.793 8.310 -10.607 1.00 0.00 4 ASP A C 13
ATOM 21453 O O . ASP A 1 4 ? -4.564 7.363 -11.368 1.00 0.00 4 ASP A O 13
ATOM 21462 N N . TYR A 1 5 ? -4.251 8.426 -9.381 1.00 0.00 5 TYR A N 13
ATOM 21463 C CA . TYR A 1 5 ? -3.301 7.455 -8.776 1.00 0.00 5 TYR A CA 13
ATOM 21464 C C . TYR A 1 5 ? -4.021 6.205 -8.201 1.00 0.00 5 TYR A C 13
ATOM 21465 O O . TYR A 1 5 ? -3.365 5.326 -7.619 1.00 0.00 5 TYR A O 13
ATOM 21483 N N . ALA A 1 6 ? -5.367 6.149 -8.334 1.00 0.00 6 ALA A N 13
ATOM 21484 C CA . ALA A 1 6 ? -6.175 5.009 -7.853 1.00 0.00 6 ALA A CA 13
ATOM 21485 C C . ALA A 1 6 ? -5.994 3.791 -8.766 1.00 0.00 6 ALA A C 13
ATOM 21486 O O . ALA A 1 6 ? -6.479 3.779 -9.900 1.00 0.00 6 ALA A O 13
ATOM 21493 N N . ILE A 1 7 ? -5.264 2.789 -8.271 1.00 0.00 7 ILE A N 13
ATOM 21494 C CA . ILE A 1 7 ? -4.987 1.546 -9.005 1.00 0.00 7 ILE A CA 13
ATOM 21495 C C . ILE A 1 7 ? -5.883 0.419 -8.454 1.00 0.00 7 ILE A C 13
ATOM 21496 O O . ILE A 1 7 ? -6.101 0.332 -7.238 1.00 0.00 7 ILE A O 13
ATOM 21512 N N . SER A 1 8 ? -6.424 -0.415 -9.359 1.00 0.00 8 SER A N 13
ATOM 21513 C CA . SER A 1 8 ? -7.292 -1.560 -9.006 1.00 0.00 8 SER A CA 13
ATOM 21514 C C . SER A 1 8 ? -6.498 -2.879 -9.050 1.00 0.00 8 SER A C 13
ATOM 21515 O O . SER A 1 8 ? -5.479 -2.973 -9.739 1.00 0.00 8 SER A O 13
ATOM 21523 N N . LEU A 1 9 ? -6.982 -3.895 -8.312 1.00 0.00 9 LEU A N 13
ATOM 21524 C CA . LEU A 1 9 ? -6.338 -5.229 -8.220 1.00 0.00 9 LEU A CA 13
ATOM 21525 C C . LEU A 1 9 ? -6.277 -5.949 -9.599 1.00 0.00 9 LEU A C 13
ATOM 21526 O O . LEU A 1 9 ? -5.324 -6.688 -9.884 1.00 0.00 9 LEU A O 13
ATOM 21542 N N . GLU A 1 10 ? -7.282 -5.693 -10.442 1.00 0.00 10 GLU A N 13
ATOM 21543 C CA . GLU A 1 10 ? -7.379 -6.267 -11.805 1.00 0.00 10 GLU A CA 13
ATOM 21544 C C . GLU A 1 10 ? -6.235 -5.791 -12.745 1.00 0.00 10 GLU A C 13
ATOM 21545 O O . GLU A 1 10 ? -5.844 -6.519 -13.663 1.00 0.00 10 GLU A O 13
ATOM 21557 N N . GLU A 1 11 ? -5.709 -4.575 -12.499 1.00 0.00 11 GLU A N 13
ATOM 21558 C CA . GLU A 1 11 ? -4.769 -3.888 -13.427 1.00 0.00 11 GLU A CA 13
ATOM 21559 C C . GLU A 1 11 ? -3.361 -3.717 -12.821 1.00 0.00 11 GLU A C 13
ATOM 21560 O O . GLU A 1 11 ? -2.418 -3.366 -13.543 1.00 0.00 11 GLU A O 13
ATOM 21572 N N . VAL A 1 12 ? -3.228 -3.945 -11.502 1.00 0.00 12 VAL A N 13
ATOM 21573 C CA . VAL A 1 12 ? -1.989 -3.645 -10.757 1.00 0.00 12 VAL A CA 13
ATOM 21574 C C . VAL A 1 12 ? -0.859 -4.646 -11.083 1.00 0.00 12 VAL A C 13
ATOM 21575 O O . VAL A 1 12 ? -1.115 -5.782 -11.476 1.00 0.00 12 VAL A O 13
ATOM 21588 N N . ASN A 1 13 ? 0.390 -4.184 -10.958 1.00 0.00 13 ASN A N 13
ATOM 21589 C CA . ASN A 1 13 ? 1.587 -5.034 -10.949 1.00 0.00 13 ASN A CA 13
ATOM 21590 C C . ASN A 1 13 ? 2.422 -4.628 -9.737 1.00 0.00 13 ASN A C 13
ATOM 21591 O O . ASN A 1 13 ? 3.146 -3.648 -9.804 1.00 0.00 13 ASN A O 13
ATOM 21602 N N . PHE A 1 14 ? 2.284 -5.360 -8.616 1.00 0.00 14 PHE A N 13
ATOM 21603 C CA . PHE A 1 14 ? 2.968 -5.005 -7.346 1.00 0.00 14 PHE A CA 13
ATOM 21604 C C . PHE A 1 14 ? 4.499 -4.961 -7.517 1.00 0.00 14 PHE A C 13
ATOM 21605 O O . PHE A 1 14 ? 5.164 -4.088 -6.959 1.00 0.00 14 PHE A O 13
ATOM 21622 N N . ASN A 1 15 ? 5.017 -5.873 -8.351 1.00 0.00 15 ASN A N 13
ATOM 21623 C CA . ASN A 1 15 ? 6.456 -5.966 -8.683 1.00 0.00 15 ASN A CA 13
ATOM 21624 C C . ASN A 1 15 ? 6.985 -4.692 -9.395 1.00 0.00 15 ASN A C 13
ATOM 21625 O O . ASN A 1 15 ? 8.187 -4.421 -9.361 1.00 0.00 15 ASN A O 13
ATOM 21636 N N . ASP A 1 16 ? 6.073 -3.931 -10.031 1.00 0.00 16 ASP A N 13
ATOM 21637 C CA . ASP A 1 16 ? 6.399 -2.672 -10.746 1.00 0.00 16 ASP A CA 13
ATOM 21638 C C . ASP A 1 16 ? 6.755 -1.537 -9.759 1.00 0.00 16 ASP A C 13
ATOM 21639 O O . ASP A 1 16 ? 7.614 -0.695 -10.058 1.00 0.00 16 ASP A O 13
ATOM 21648 N N . PHE A 1 17 ? 6.096 -1.525 -8.582 1.00 0.00 17 PHE A N 13
ATOM 21649 C CA . PHE A 1 17 ? 6.261 -0.448 -7.568 1.00 0.00 17 PHE A CA 13
ATOM 21650 C C . PHE A 1 17 ? 7.005 -0.997 -6.334 1.00 0.00 17 PHE A C 13
ATOM 21651 O O . PHE A 1 17 ? 7.156 -2.214 -6.174 1.00 0.00 17 PHE A O 13
ATOM 21668 N N . ILE A 1 18 ? 7.498 -0.081 -5.482 1.00 0.00 18 ILE A N 13
ATOM 21669 C CA . ILE A 1 18 ? 7.899 -0.401 -4.102 1.00 0.00 18 ILE A CA 13
ATOM 21670 C C . ILE A 1 18 ? 6.660 -0.199 -3.226 1.00 0.00 18 ILE A C 13
ATOM 21671 O O . ILE A 1 18 ? 6.233 0.934 -2.987 1.00 0.00 18 ILE A O 13
ATOM 21687 N N . VAL A 1 19 ? 6.071 -1.305 -2.775 1.00 0.00 19 VAL A N 13
ATOM 21688 C CA . VAL A 1 19 ? 4.740 -1.296 -2.163 1.00 0.00 19 VAL A CA 13
ATOM 21689 C C . VAL A 1 19 ? 4.868 -1.059 -0.644 1.00 0.00 19 VAL A C 13
ATOM 21690 O O . VAL A 1 19 ? 5.920 -1.305 -0.051 1.00 0.00 19 VAL A O 13
ATOM 21703 N N . VAL A 1 20 ? 3.814 -0.501 -0.040 1.00 0.00 20 VAL A N 13
ATOM 21704 C CA . VAL A 1 20 ? 3.697 -0.324 1.419 1.00 0.00 20 VAL A CA 13
ATOM 21705 C C . VAL A 1 20 ? 2.337 -0.865 1.863 1.00 0.00 20 VAL A C 13
ATOM 21706 O O . VAL A 1 20 ? 1.314 -0.544 1.258 1.00 0.00 20 VAL A O 13
ATOM 21719 N N . ASP A 1 21 ? 2.337 -1.705 2.903 1.00 0.00 21 ASP A N 13
ATOM 21720 C CA . ASP A 1 21 ? 1.102 -2.179 3.529 1.00 0.00 21 ASP A CA 13
ATOM 21721 C C . ASP A 1 21 ? 0.704 -1.154 4.601 1.00 0.00 21 ASP A C 13
ATOM 21722 O O . ASP A 1 21 ? 1.368 -1.071 5.635 1.00 0.00 21 ASP A O 13
ATOM 21731 N N . VAL A 1 22 ? -0.345 -0.341 4.319 1.00 0.00 22 VAL A N 13
ATOM 21732 C CA . VAL A 1 22 ? -0.789 0.740 5.233 1.00 0.00 22 VAL A CA 13
ATOM 21733 C C . VAL A 1 22 ? -1.931 0.254 6.143 1.00 0.00 22 VAL A C 13
ATOM 21734 O O . VAL A 1 22 ? -3.114 0.539 5.905 1.00 0.00 22 VAL A O 13
ATOM 21747 N N . ARG A 1 23 ? -1.561 -0.475 7.221 1.00 0.00 23 ARG A N 13
ATOM 21748 C CA . ARG A 1 23 ? -2.536 -1.023 8.196 1.00 0.00 23 ARG A CA 13
ATOM 21749 C C . ARG A 1 23 ? -1.897 -1.152 9.606 1.00 0.00 23 ARG A C 13
ATOM 21750 O O . ARG A 1 23 ? -1.905 -0.180 10.360 1.00 0.00 23 ARG A O 13
ATOM 21771 N N . GLU A 1 24 ? -1.322 -2.342 9.954 1.00 0.00 24 GLU A N 13
ATOM 21772 C CA . GLU A 1 24 ? -0.911 -2.692 11.358 1.00 0.00 24 GLU A CA 13
ATOM 21773 C C . GLU A 1 24 ? 0.134 -3.840 11.392 1.00 0.00 24 GLU A C 13
ATOM 21774 O O . GLU A 1 24 ? 0.310 -4.564 10.417 1.00 0.00 24 GLU A O 13
ATOM 21786 N N . LEU A 1 25 ? 0.816 -4.011 12.547 1.00 0.00 25 LEU A N 13
ATOM 21787 C CA . LEU A 1 25 ? 1.792 -5.115 12.742 1.00 0.00 25 LEU A CA 13
ATOM 21788 C C . LEU A 1 25 ? 1.120 -6.491 12.551 1.00 0.00 25 LEU A C 13
ATOM 21789 O O . LEU A 1 25 ? 1.640 -7.335 11.826 1.00 0.00 25 LEU A O 13
ATOM 21805 N N . ASP A 1 26 ? -0.048 -6.677 13.191 1.00 0.00 26 ASP A N 13
ATOM 21806 C CA . ASP A 1 26 ? -0.743 -7.985 13.262 1.00 0.00 26 ASP A CA 13
ATOM 21807 C C . ASP A 1 26 ? -1.065 -8.556 11.863 1.00 0.00 26 ASP A C 13
ATOM 21808 O O . ASP A 1 26 ? -0.877 -9.762 11.620 1.00 0.00 26 ASP A O 13
ATOM 21817 N N . GLU A 1 27 ? -1.522 -7.681 10.939 1.00 0.00 27 GLU A N 13
ATOM 21818 C CA . GLU A 1 27 ? -1.815 -8.097 9.552 1.00 0.00 27 GLU A CA 13
ATOM 21819 C C . GLU A 1 27 ? -0.524 -8.471 8.814 1.00 0.00 27 GLU A C 13
ATOM 21820 O O . GLU A 1 27 ? -0.490 -9.479 8.125 1.00 0.00 27 GLU A O 13
ATOM 21832 N N . TYR A 1 28 ? 0.537 -7.658 9.006 1.00 0.00 28 TYR A N 13
ATOM 21833 C CA . TYR A 1 28 ? 1.868 -7.881 8.389 1.00 0.00 28 TYR A CA 13
ATOM 21834 C C . TYR A 1 28 ? 2.425 -9.268 8.747 1.00 0.00 28 TYR A C 13
ATOM 21835 O O . TYR A 1 28 ? 3.110 -9.909 7.935 1.00 0.00 28 TYR A O 13
ATOM 21853 N N . GLU A 1 29 ? 2.103 -9.706 9.972 1.00 0.00 29 GLU A N 13
ATOM 21854 C CA . GLU A 1 29 ? 2.517 -11.002 10.504 1.00 0.00 29 GLU A CA 13
ATOM 21855 C C . GLU A 1 29 ? 1.744 -12.169 9.841 1.00 0.00 29 GLU A C 13
ATOM 21856 O O . GLU A 1 29 ? 2.334 -13.211 9.547 1.00 0.00 29 GLU A O 13
ATOM 21868 N N . GLU A 1 30 ? 0.419 -12.016 9.624 1.00 0.00 30 GLU A N 13
ATOM 21869 C CA . GLU A 1 30 ? -0.403 -13.124 9.067 1.00 0.00 30 GLU A CA 13
ATOM 21870 C C . GLU A 1 30 ? -0.241 -13.237 7.526 1.00 0.00 30 GLU A C 13
ATOM 21871 O O . GLU A 1 30 ? -0.101 -14.352 7.001 1.00 0.00 30 GLU A O 13
ATOM 21883 N N . LEU A 1 31 ? -0.259 -12.083 6.815 1.00 0.00 31 LEU A N 13
ATOM 21884 C CA . LEU A 1 31 ? -0.006 -12.020 5.359 1.00 0.00 31 LEU A CA 13
ATOM 21885 C C . LEU A 1 31 ? 0.327 -10.580 4.916 1.00 0.00 31 LEU A C 13
ATOM 21886 O O . LEU A 1 31 ? -0.235 -9.616 5.441 1.00 0.00 31 LEU A O 13
ATOM 21902 N N . HIS A 1 32 ? 1.221 -10.460 3.925 1.00 0.00 32 HIS A N 13
ATOM 21903 C CA . HIS A 1 32 ? 1.522 -9.183 3.254 1.00 0.00 32 HIS A CA 13
ATOM 21904 C C . HIS A 1 32 ? 2.326 -9.473 1.975 1.00 0.00 32 HIS A C 13
ATOM 21905 O O . HIS A 1 32 ? 2.857 -10.574 1.809 1.00 0.00 32 HIS A O 13
ATOM 21920 N N . LEU A 1 33 ? 2.395 -8.483 1.083 1.00 0.00 33 LEU A N 13
ATOM 21921 C CA . LEU A 1 33 ? 3.174 -8.572 -0.171 1.00 0.00 33 LEU A CA 13
ATOM 21922 C C . LEU A 1 33 ? 4.696 -8.609 0.108 1.00 0.00 33 LEU A C 13
ATOM 21923 O O . LEU A 1 33 ? 5.147 -8.010 1.076 1.00 0.00 33 LEU A O 13
ATOM 21939 N N . PRO A 1 34 ? 5.511 -9.280 -0.770 1.00 0.00 34 PRO A N 13
ATOM 21940 C CA . PRO A 1 34 ? 6.968 -9.469 -0.540 1.00 0.00 34 PRO A CA 13
ATOM 21941 C C . PRO A 1 34 ? 7.724 -8.132 -0.412 1.00 0.00 34 PRO A C 13
ATOM 21942 O O . PRO A 1 34 ? 8.625 -7.982 0.413 1.00 0.00 34 PRO A O 13
ATOM 21953 N N . ASN A 1 35 ? 7.303 -7.169 -1.233 1.00 0.00 35 ASN A N 13
ATOM 21954 C CA . ASN A 1 35 ? 7.913 -5.829 -1.330 1.00 0.00 35 ASN A CA 13
ATOM 21955 C C . ASN A 1 35 ? 7.039 -4.761 -0.635 1.00 0.00 35 ASN A C 13
ATOM 21956 O O . ASN A 1 35 ? 7.222 -3.561 -0.878 1.00 0.00 35 ASN A O 13
ATOM 21967 N N . ALA A 1 36 ? 6.083 -5.211 0.214 1.00 0.00 36 ALA A N 13
ATOM 21968 C CA . ALA A 1 36 ? 5.261 -4.307 1.051 1.00 0.00 36 ALA A CA 13
ATOM 21969 C C . ALA A 1 36 ? 6.000 -3.950 2.354 1.00 0.00 36 ALA A C 13
ATOM 21970 O O . ALA A 1 36 ? 6.383 -4.839 3.127 1.00 0.00 36 ALA A O 13
ATOM 21977 N N . THR A 1 37 ? 6.196 -2.641 2.569 1.00 0.00 37 THR A N 13
ATOM 21978 C CA . THR A 1 37 ? 6.810 -2.087 3.782 1.00 0.00 37 THR A CA 13
ATOM 21979 C C . THR A 1 37 ? 5.733 -1.914 4.868 1.00 0.00 37 THR A C 13
ATOM 21980 O O . THR A 1 37 ? 4.647 -1.407 4.576 1.00 0.00 37 THR A O 13
ATOM 21991 N N . LEU A 1 38 ? 6.019 -2.352 6.108 1.00 0.00 38 LEU A N 13
ATOM 21992 C CA . LEU A 1 38 ? 5.080 -2.194 7.231 1.00 0.00 38 LEU A CA 13
ATOM 21993 C C . LEU A 1 38 ? 5.062 -0.744 7.729 1.00 0.00 38 LEU A C 13
ATOM 21994 O O . LEU A 1 38 ? 6.013 -0.280 8.382 1.00 0.00 38 LEU A O 13
ATOM 22010 N N . ILE A 1 39 ? 3.980 -0.039 7.393 1.00 0.00 39 ILE A N 13
ATOM 22011 C CA . ILE A 1 39 ? 3.657 1.285 7.947 1.00 0.00 39 ILE A CA 13
ATOM 22012 C C . ILE A 1 39 ? 2.163 1.292 8.281 1.00 0.00 39 ILE A C 13
ATOM 22013 O O . ILE A 1 39 ? 1.362 0.709 7.561 1.00 0.00 39 ILE A O 13
ATOM 22029 N N . SER A 1 40 ? 1.784 1.924 9.382 1.00 0.00 40 SER A N 13
ATOM 22030 C CA . SER A 1 40 ? 0.369 2.077 9.730 1.00 0.00 40 SER A CA 13
ATOM 22031 C C . SER A 1 40 ? -0.185 3.358 9.093 1.00 0.00 40 SER A C 13
ATOM 22032 O O . SER A 1 40 ? 0.507 4.380 9.046 1.00 0.00 40 SER A O 13
ATOM 22040 N N . VAL A 1 41 ? -1.430 3.271 8.593 1.00 0.00 41 VAL A N 13
ATOM 22041 C CA . VAL A 1 41 ? -2.138 4.391 7.935 1.00 0.00 41 VAL A CA 13
ATOM 22042 C C . VAL A 1 41 ? -2.214 5.656 8.829 1.00 0.00 41 VAL A C 13
ATOM 22043 O O . VAL A 1 41 ? -2.201 6.776 8.318 1.00 0.00 41 VAL A O 13
ATOM 22056 N N . ASN A 1 42 ? -2.256 5.453 10.163 1.00 0.00 42 ASN A N 13
ATOM 22057 C CA . ASN A 1 42 ? -2.347 6.552 11.147 1.00 0.00 42 ASN A CA 13
ATOM 22058 C C . ASN A 1 42 ? -0.984 7.236 11.377 1.00 0.00 42 ASN A C 13
ATOM 22059 O O . ASN A 1 42 ? -0.943 8.403 11.763 1.00 0.00 42 ASN A O 13
ATOM 22070 N N . ASP A 1 43 ? 0.119 6.489 11.162 1.00 0.00 43 ASP A N 13
ATOM 22071 C CA . ASP A 1 43 ? 1.496 7.006 11.311 1.00 0.00 43 ASP A CA 13
ATOM 22072 C C . ASP A 1 43 ? 1.881 7.851 10.080 1.00 0.00 43 ASP A C 13
ATOM 22073 O O . ASP A 1 43 ? 2.447 7.336 9.109 1.00 0.00 43 ASP A O 13
ATOM 22082 N N . GLN A 1 44 ? 1.526 9.156 10.115 1.00 0.00 44 GLN A N 13
ATOM 22083 C CA . GLN A 1 44 ? 1.863 10.101 9.030 1.00 0.00 44 GLN A CA 13
ATOM 22084 C C . GLN A 1 44 ? 3.377 10.342 8.960 1.00 0.00 44 GLN A C 13
ATOM 22085 O O . GLN A 1 44 ? 3.930 10.415 7.873 1.00 0.00 44 GLN A O 13
ATOM 22099 N N . GLU A 1 45 ? 4.026 10.457 10.125 1.00 0.00 45 GLU A N 13
ATOM 22100 C CA . GLU A 1 45 ? 5.476 10.744 10.213 1.00 0.00 45 GLU A CA 13
ATOM 22101 C C . GLU A 1 45 ? 6.342 9.553 9.748 1.00 0.00 45 GLU A C 13
ATOM 22102 O O . GLU A 1 45 ? 7.421 9.760 9.209 1.00 0.00 45 GLU A O 13
ATOM 22114 N N . LYS A 1 46 ? 5.853 8.314 9.963 1.00 0.00 46 LYS A N 13
ATOM 22115 C CA . LYS A 1 46 ? 6.530 7.076 9.507 1.00 0.00 46 LYS A CA 13
ATOM 22116 C C . LYS A 1 46 ? 6.331 6.888 7.998 1.00 0.00 46 LYS A C 13
ATOM 22117 O O . LYS A 1 46 ? 7.249 6.466 7.280 1.00 0.00 46 LYS A O 13
ATOM 22136 N N . LEU A 1 47 ? 5.127 7.223 7.525 1.00 0.00 47 LEU A N 13
ATOM 22137 C CA . LEU A 1 47 ? 4.771 7.084 6.106 1.00 0.00 47 LEU A CA 13
ATOM 22138 C C . LEU A 1 47 ? 5.558 8.096 5.258 1.00 0.00 47 LEU A C 13
ATOM 22139 O O . LEU A 1 47 ? 6.155 7.750 4.236 1.00 0.00 47 LEU A O 13
ATOM 22155 N N . ALA A 1 48 ? 5.577 9.337 5.752 1.00 0.00 48 ALA A N 13
ATOM 22156 C CA . ALA A 1 48 ? 6.294 10.458 5.142 1.00 0.00 48 ALA A CA 13
ATOM 22157 C C . ALA A 1 48 ? 7.811 10.282 5.277 1.00 0.00 48 ALA A C 13
ATOM 22158 O O . ALA A 1 48 ? 8.554 10.764 4.427 1.00 0.00 48 ALA A O 13
ATOM 22165 N N . ASP A 1 49 ? 8.251 9.578 6.348 1.00 0.00 49 ASP A N 13
ATOM 22166 C CA . ASP A 1 49 ? 9.670 9.211 6.553 1.00 0.00 49 ASP A CA 13
ATOM 22167 C C . ASP A 1 49 ? 10.163 8.349 5.389 1.00 0.00 49 ASP A C 13
ATOM 22168 O O . ASP A 1 49 ? 11.182 8.664 4.772 1.00 0.00 49 ASP A O 13
ATOM 22177 N N . PHE A 1 50 ? 9.407 7.273 5.104 1.00 0.00 50 PHE A N 13
ATOM 22178 C CA . PHE A 1 50 ? 9.718 6.321 4.022 1.00 0.00 50 PHE A CA 13
ATOM 22179 C C . PHE A 1 50 ? 9.807 7.044 2.673 1.00 0.00 50 PHE A C 13
ATOM 22180 O O . PHE A 1 50 ? 10.769 6.866 1.929 1.00 0.00 50 PHE A O 13
ATOM 22197 N N . LEU A 1 51 ? 8.797 7.885 2.396 1.00 0.00 51 LEU A N 13
ATOM 22198 C CA . LEU A 1 51 ? 8.712 8.669 1.151 1.00 0.00 51 LEU A CA 13
ATOM 22199 C C . LEU A 1 51 ? 9.873 9.687 1.048 1.00 0.00 51 LEU A C 13
ATOM 22200 O O . LEU A 1 51 ? 10.383 9.935 -0.046 1.00 0.00 51 LEU A O 13
ATOM 22216 N N . SER A 1 52 ? 10.301 10.214 2.210 1.00 0.00 52 SER A N 13
ATOM 22217 C CA . SER A 1 52 ? 11.387 11.209 2.316 1.00 0.00 52 SER A CA 13
ATOM 22218 C C . SER A 1 52 ? 12.770 10.581 2.062 1.00 0.00 52 SER A C 13
ATOM 22219 O O . SER A 1 52 ? 13.673 11.272 1.569 1.00 0.00 52 SER A O 13
ATOM 22227 N N . GLN A 1 53 ? 12.922 9.272 2.412 1.00 0.00 53 GLN A N 13
ATOM 22228 C CA . GLN A 1 53 ? 14.200 8.520 2.256 1.00 0.00 53 GLN A CA 13
ATOM 22229 C C . GLN A 1 53 ? 14.732 8.626 0.816 1.00 0.00 53 GLN A C 13
ATOM 22230 O O . GLN A 1 53 ? 15.941 8.743 0.591 1.00 0.00 53 GLN A O 13
ATOM 22244 N N . HIS A 1 54 ? 13.789 8.585 -0.139 1.00 0.00 54 HIS A N 13
ATOM 22245 C CA . HIS A 1 54 ? 14.042 8.828 -1.562 1.00 0.00 54 HIS A CA 13
ATOM 22246 C C . HIS A 1 54 ? 12.810 9.518 -2.166 1.00 0.00 54 HIS A C 13
ATOM 22247 O O . HIS A 1 54 ? 11.816 8.884 -2.480 1.00 0.00 54 HIS A O 13
ATOM 22262 N N . LYS A 1 55 ? 12.865 10.840 -2.257 1.00 0.00 55 LYS A N 13
ATOM 22263 C CA . LYS A 1 55 ? 11.848 11.657 -2.933 1.00 0.00 55 LYS A CA 13
ATOM 22264 C C . LYS A 1 55 ? 12.044 11.586 -4.459 1.00 0.00 55 LYS A C 13
ATOM 22265 O O . LYS A 1 55 ? 12.362 12.586 -5.120 1.00 0.00 55 LYS A O 13
ATOM 22284 N N . ASP A 1 56 ? 11.868 10.363 -4.993 1.00 0.00 56 ASP A N 13
ATOM 22285 C CA . ASP A 1 56 ? 12.116 10.053 -6.412 1.00 0.00 56 ASP A CA 13
ATOM 22286 C C . ASP A 1 56 ? 11.472 8.720 -6.838 1.00 0.00 56 ASP A C 13
ATOM 22287 O O . ASP A 1 56 ? 11.011 8.607 -7.981 1.00 0.00 56 ASP A O 13
ATOM 22296 N N . LYS A 1 57 ? 11.425 7.714 -5.934 1.00 0.00 57 LYS A N 13
ATOM 22297 C CA . LYS A 1 57 ? 10.997 6.341 -6.316 1.00 0.00 57 LYS A CA 13
ATOM 22298 C C . LYS A 1 57 ? 9.458 6.208 -6.299 1.00 0.00 57 LYS A C 13
ATOM 22299 O O . LYS A 1 57 ? 8.750 7.029 -5.689 1.00 0.00 57 LYS A O 13
ATOM 22318 N N . LYS A 1 58 ? 8.969 5.154 -6.963 1.00 0.00 58 LYS A N 13
ATOM 22319 C CA . LYS A 1 58 ? 7.542 4.899 -7.164 1.00 0.00 58 LYS A CA 13
ATOM 22320 C C . LYS A 1 58 ? 7.001 3.997 -6.040 1.00 0.00 58 LYS A C 13
ATOM 22321 O O . LYS A 1 58 ? 7.472 2.867 -5.875 1.00 0.00 58 LYS A O 13
ATOM 22340 N N . VAL A 1 59 ? 6.025 4.505 -5.266 1.00 0.00 59 VAL A N 13
ATOM 22341 C CA . VAL A 1 59 ? 5.456 3.780 -4.110 1.00 0.00 59 VAL A CA 13
ATOM 22342 C C . VAL A 1 59 ? 3.961 3.520 -4.306 1.00 0.00 59 VAL A C 13
ATOM 22343 O O . VAL A 1 59 ? 3.233 4.384 -4.806 1.00 0.00 59 VAL A O 13
ATOM 22356 N N . LEU A 1 60 ? 3.521 2.317 -3.893 1.00 0.00 60 LEU A N 13
ATOM 22357 C CA . LEU A 1 60 ? 2.112 1.902 -3.944 1.00 0.00 60 LEU A CA 13
ATOM 22358 C C . LEU A 1 60 ? 1.600 1.578 -2.527 1.00 0.00 60 LEU A C 13
ATOM 22359 O O . LEU A 1 60 ? 1.923 0.525 -1.976 1.00 0.00 60 LEU A O 13
ATOM 22375 N N . LEU A 1 61 ? 0.810 2.484 -1.932 1.00 0.00 61 LEU A N 13
ATOM 22376 C CA . LEU A 1 61 ? 0.202 2.259 -0.606 1.00 0.00 61 LEU A CA 13
ATOM 22377 C C . LEU A 1 61 ? -1.030 1.343 -0.763 1.00 0.00 61 LEU A C 13
ATOM 22378 O O . LEU A 1 61 ? -2.115 1.804 -1.106 1.00 0.00 61 LEU A O 13
ATOM 22394 N N . HIS A 1 62 ? -0.852 0.035 -0.538 1.00 0.00 62 HIS A N 13
ATOM 22395 C CA . HIS A 1 62 ? -1.941 -0.944 -0.709 1.00 0.00 62 HIS A CA 13
ATOM 22396 C C . HIS A 1 62 ? -2.660 -1.167 0.628 1.00 0.00 62 HIS A C 13
ATOM 22397 O O . HIS A 1 62 ? -2.042 -1.097 1.701 1.00 0.00 62 HIS A O 13
ATOM 22412 N N . CYS A 1 63 ? -3.958 -1.467 0.542 1.00 0.00 63 CYS A N 13
ATOM 22413 C CA . CYS A 1 63 ? -4.820 -1.706 1.718 1.00 0.00 63 CYS A CA 13
ATOM 22414 C C . CYS A 1 63 ? -5.635 -2.991 1.539 1.00 0.00 63 CYS A C 13
ATOM 22415 O O . CYS A 1 63 ? -5.795 -3.471 0.414 1.00 0.00 63 CYS A O 13
ATOM 22423 N N . ARG A 1 64 ? -6.070 -3.565 2.679 1.00 0.00 64 ARG A N 13
ATOM 22424 C CA . ARG A 1 64 ? -6.970 -4.742 2.738 1.00 0.00 64 ARG A CA 13
ATOM 22425 C C . ARG A 1 64 ? -8.242 -4.552 1.887 1.00 0.00 64 ARG A C 13
ATOM 22426 O O . ARG A 1 64 ? -8.671 -5.475 1.203 1.00 0.00 64 ARG A O 13
ATOM 22447 N N . ALA A 1 65 ? -8.843 -3.356 1.944 1.00 0.00 65 ALA A N 13
ATOM 22448 C CA . ALA A 1 65 ? -10.000 -3.007 1.097 1.00 0.00 65 ALA A CA 13
ATOM 22449 C C . ALA A 1 65 ? -9.596 -1.909 0.105 1.00 0.00 65 ALA A C 13
ATOM 22450 O O . ALA A 1 65 ? -9.596 -2.123 -1.112 1.00 0.00 65 ALA A O 13
ATOM 22457 N N . GLY A 1 66 ? -9.206 -0.745 0.644 1.00 0.00 66 GLY A N 13
ATOM 22458 C CA . GLY A 1 66 ? -8.817 0.410 -0.174 1.00 0.00 66 GLY A CA 13
ATOM 22459 C C . GLY A 1 66 ? -9.039 1.732 0.539 1.00 0.00 66 GLY A C 13
ATOM 22460 O O . GLY A 1 66 ? -8.506 2.763 0.114 1.00 0.00 66 GLY A O 13
ATOM 22464 N N . ARG A 1 67 ? -9.844 1.694 1.623 1.00 0.00 67 ARG A N 13
ATOM 22465 C CA . ARG A 1 67 ? -10.143 2.868 2.465 1.00 0.00 67 ARG A CA 13
ATOM 22466 C C . ARG A 1 67 ? -8.848 3.487 3.013 1.00 0.00 67 ARG A C 13
ATOM 22467 O O . ARG A 1 67 ? -8.624 4.686 2.866 1.00 0.00 67 ARG A O 13
ATOM 22488 N N . ARG A 1 68 ? -7.987 2.641 3.597 1.00 0.00 68 ARG A N 13
ATOM 22489 C CA . ARG A 1 68 ? -6.728 3.088 4.233 1.00 0.00 68 ARG A CA 13
ATOM 22490 C C . ARG A 1 68 ? -5.653 3.411 3.191 1.00 0.00 68 ARG A C 13
ATOM 22491 O O . ARG A 1 68 ? -4.731 4.168 3.472 1.00 0.00 68 ARG A O 13
ATOM 22512 N N . ALA A 1 69 ? -5.778 2.800 2.002 1.00 0.00 69 ALA A N 13
ATOM 22513 C CA . ALA A 1 69 ? -4.928 3.127 0.836 1.00 0.00 69 ALA A CA 13
ATOM 22514 C C . ALA A 1 69 ? -5.155 4.588 0.442 1.00 0.00 69 ALA A C 13
ATOM 22515 O O . ALA A 1 69 ? -4.205 5.361 0.288 1.00 0.00 69 ALA A O 13
ATOM 22522 N N . LEU A 1 70 ? -6.445 4.944 0.331 1.00 0.00 70 LEU A N 13
ATOM 22523 C CA . LEU A 1 70 ? -6.882 6.301 0.011 1.00 0.00 70 LEU A CA 13
ATOM 22524 C C . LEU A 1 70 ? -6.488 7.264 1.146 1.00 0.00 70 LEU A C 13
ATOM 22525 O O . LEU A 1 70 ? -5.861 8.271 0.883 1.00 0.00 70 LEU A O 13
ATOM 22541 N N . ASP A 1 71 ? -6.801 6.889 2.410 1.00 0.00 71 ASP A N 13
ATOM 22542 C CA . ASP A 1 71 ? -6.525 7.712 3.621 1.00 0.00 71 ASP A CA 13
ATOM 22543 C C . ASP A 1 71 ? -5.051 8.128 3.707 1.00 0.00 71 ASP A C 13
ATOM 22544 O O . ASP A 1 71 ? -4.730 9.321 3.850 1.00 0.00 71 ASP A O 13
ATOM 22553 N N . ALA A 1 72 ? -4.178 7.118 3.621 1.00 0.00 72 ALA A N 13
ATOM 22554 C CA . ALA A 1 72 ? -2.723 7.280 3.692 1.00 0.00 72 ALA A CA 13
ATOM 22555 C C . ALA A 1 72 ? -2.206 8.192 2.567 1.00 0.00 72 ALA A C 13
ATOM 22556 O O . ALA A 1 72 ? -1.496 9.177 2.819 1.00 0.00 72 ALA A O 13
ATOM 22563 N N . ALA A 1 73 ? -2.612 7.872 1.327 1.00 0.00 73 ALA A N 13
ATOM 22564 C CA . ALA A 1 73 ? -2.157 8.583 0.129 1.00 0.00 73 ALA A CA 13
ATOM 22565 C C . ALA A 1 73 ? -2.691 10.022 0.068 1.00 0.00 73 ALA A C 13
ATOM 22566 O O . ALA A 1 73 ? -1.982 10.898 -0.431 1.00 0.00 73 ALA A O 13
ATOM 22573 N N . LYS A 1 74 ? -3.932 10.264 0.576 1.00 0.00 74 LYS A N 13
ATOM 22574 C CA . LYS A 1 74 ? -4.525 11.623 0.591 1.00 0.00 74 LYS A CA 13
ATOM 22575 C C . LYS A 1 74 ? -3.650 12.523 1.432 1.00 0.00 74 LYS A C 13
ATOM 22576 O O . LYS A 1 74 ? -3.099 13.475 0.906 1.00 0.00 74 LYS A O 13
ATOM 22595 N N . SER A 1 75 ? -3.457 12.127 2.709 1.00 0.00 75 SER A N 13
ATOM 22596 C CA . SER A 1 75 ? -2.676 12.890 3.704 1.00 0.00 75 SER A CA 13
ATOM 22597 C C . SER A 1 75 ? -1.308 13.301 3.137 1.00 0.00 75 SER A C 13
ATOM 22598 O O . SER A 1 75 ? -0.921 14.461 3.224 1.00 0.00 75 SER A O 13
ATOM 22606 N N . MET A 1 76 ? -0.633 12.337 2.484 1.00 0.00 76 MET A N 13
ATOM 22607 C CA . MET A 1 76 ? 0.687 12.547 1.863 1.00 0.00 76 MET A CA 13
ATOM 22608 C C . MET A 1 76 ? 0.613 13.552 0.695 1.00 0.00 76 MET A C 13
ATOM 22609 O O . MET A 1 76 ? 1.428 14.470 0.616 1.00 0.00 76 MET A O 13
ATOM 22623 N N . HIS A 1 77 ? -0.375 13.371 -0.199 1.00 0.00 77 HIS A N 13
ATOM 22624 C CA . HIS A 1 77 ? -0.624 14.294 -1.333 1.00 0.00 77 HIS A CA 13
ATOM 22625 C C . HIS A 1 77 ? -0.923 15.734 -0.847 1.00 0.00 77 HIS A C 13
ATOM 22626 O O . HIS A 1 77 ? -0.544 16.706 -1.511 1.00 0.00 77 HIS A O 13
ATOM 22641 N N . GLU A 1 78 ? -1.577 15.854 0.327 1.00 0.00 78 GLU A N 13
ATOM 22642 C CA . GLU A 1 78 ? -1.881 17.150 0.958 1.00 0.00 78 GLU A CA 13
ATOM 22643 C C . GLU A 1 78 ? -0.591 17.792 1.513 1.00 0.00 78 GLU A C 13
ATOM 22644 O O . GLU A 1 78 ? -0.441 19.015 1.486 1.00 0.00 78 GLU A O 13
ATOM 22656 N N . LEU A 1 79 ? 0.340 16.946 2.019 1.00 0.00 79 LEU A N 13
ATOM 22657 C CA . LEU A 1 79 ? 1.646 17.410 2.547 1.00 0.00 79 LEU A CA 13
ATOM 22658 C C . LEU A 1 79 ? 2.564 17.882 1.406 1.00 0.00 79 LEU A C 13
ATOM 22659 O O . LEU A 1 79 ? 3.410 18.754 1.612 1.00 0.00 79 LEU A O 13
ATOM 22675 N N . GLY A 1 80 ? 2.369 17.313 0.201 1.00 0.00 80 GLY A N 13
ATOM 22676 C CA . GLY A 1 80 ? 3.172 17.659 -0.980 1.00 0.00 80 GLY A CA 13
ATOM 22677 C C . GLY A 1 80 ? 3.675 16.437 -1.743 1.00 0.00 80 GLY A C 13
ATOM 22678 O O . GLY A 1 80 ? 4.161 16.579 -2.867 1.00 0.00 80 GLY A O 13
ATOM 22682 N N . TYR A 1 81 ? 3.563 15.236 -1.130 1.00 0.00 81 TYR A N 13
ATOM 22683 C CA . TYR A 1 81 ? 4.009 13.957 -1.747 1.00 0.00 81 TYR A CA 13
ATOM 22684 C C . TYR A 1 81 ? 3.055 13.518 -2.878 1.00 0.00 81 TYR A C 13
ATOM 22685 O O . TYR A 1 81 ? 1.992 14.113 -3.072 1.00 0.00 81 TYR A O 13
ATOM 22703 N N . THR A 1 82 ? 3.441 12.458 -3.610 1.00 0.00 82 THR A N 13
ATOM 22704 C CA . THR A 1 82 ? 2.623 11.863 -4.685 1.00 0.00 82 THR A CA 13
ATOM 22705 C C . THR A 1 82 ? 2.777 10.307 -4.729 1.00 0.00 82 THR A C 13
ATOM 22706 O O . THR A 1 82 ? 3.206 9.754 -5.753 1.00 0.00 82 THR A O 13
ATOM 22717 N N . PRO A 1 83 ? 2.447 9.554 -3.619 1.00 0.00 83 PRO A N 13
ATOM 22718 C CA . PRO A 1 83 ? 2.390 8.075 -3.679 1.00 0.00 83 PRO A CA 13
ATOM 22719 C C . PRO A 1 83 ? 1.085 7.578 -4.343 1.00 0.00 83 PRO A C 13
ATOM 22720 O O . PRO A 1 83 ? 0.034 8.225 -4.247 1.00 0.00 83 PRO A O 13
ATOM 22731 N N . TYR A 1 84 ? 1.182 6.438 -5.031 1.00 0.00 84 TYR A N 13
ATOM 22732 C CA . TYR A 1 84 ? 0.021 5.708 -5.574 1.00 0.00 84 TYR A CA 13
ATOM 22733 C C . TYR A 1 84 ? -0.649 4.927 -4.440 1.00 0.00 84 TYR A C 13
ATOM 22734 O O . TYR A 1 84 ? -0.138 4.898 -3.311 1.00 0.00 84 TYR A O 13
ATOM 22752 N N . TYR A 1 85 ? -1.789 4.304 -4.734 1.00 0.00 85 TYR A N 13
ATOM 22753 C CA . TYR A 1 85 ? -2.518 3.512 -3.744 1.00 0.00 85 TYR A CA 13
ATOM 22754 C C . TYR A 1 85 ? -3.363 2.446 -4.436 1.00 0.00 85 TYR A C 13
ATOM 22755 O O . TYR A 1 85 ? -3.940 2.691 -5.505 1.00 0.00 85 TYR A O 13
ATOM 22773 N N . LEU A 1 86 ? -3.404 1.257 -3.824 1.00 0.00 86 LEU A N 13
ATOM 22774 C CA . LEU A 1 86 ? -4.088 0.089 -4.370 1.00 0.00 86 LEU A CA 13
ATOM 22775 C C . LEU A 1 86 ? -5.366 -0.182 -3.567 1.00 0.00 86 LEU A C 13
ATOM 22776 O O . LEU A 1 86 ? -5.318 -0.506 -2.358 1.00 0.00 86 LEU A O 13
ATOM 22792 N N . GLU A 1 87 ? -6.493 -0.047 -4.270 1.00 0.00 87 GLU A N 13
ATOM 22793 C CA . GLU A 1 87 ? -7.811 -0.440 -3.795 1.00 0.00 87 GLU A CA 13
ATOM 22794 C C . GLU A 1 87 ? -8.088 -1.876 -4.291 1.00 0.00 87 GLU A C 13
ATOM 22795 O O . GLU A 1 87 ? -8.404 -2.083 -5.472 1.00 0.00 87 GLU A O 13
ATOM 22807 N N . GLY A 1 88 ? -7.911 -2.853 -3.390 1.00 0.00 88 GLY A N 13
ATOM 22808 C CA . GLY A 1 88 ? -8.084 -4.270 -3.717 1.00 0.00 88 GLY A CA 13
ATOM 22809 C C . GLY A 1 88 ? -7.915 -5.154 -2.490 1.00 0.00 88 GLY A C 13
ATOM 22810 O O . GLY A 1 88 ? -7.253 -4.754 -1.527 1.00 0.00 88 GLY A O 13
ATOM 22814 N N . ASN A 1 89 ? -8.491 -6.366 -2.532 1.00 0.00 89 ASN A N 13
ATOM 22815 C CA . ASN A 1 89 ? -8.534 -7.276 -1.368 1.00 0.00 89 ASN A CA 13
ATOM 22816 C C . ASN A 1 89 ? -7.216 -8.047 -1.183 1.00 0.00 89 ASN A C 13
ATOM 22817 O O . ASN A 1 89 ? -6.810 -8.801 -2.064 1.00 0.00 89 ASN A O 13
ATOM 22828 N N . VAL A 1 90 ? -6.593 -7.869 0.004 1.00 0.00 90 VAL A N 13
ATOM 22829 C CA . VAL A 1 90 ? -5.240 -8.384 0.321 1.00 0.00 90 VAL A CA 13
ATOM 22830 C C . VAL A 1 90 ? -5.174 -9.928 0.282 1.00 0.00 90 VAL A C 13
ATOM 22831 O O . VAL A 1 90 ? -4.170 -10.506 -0.149 1.00 0.00 90 VAL A O 13
ATOM 22844 N N . TYR A 1 91 ? -6.270 -10.578 0.699 1.00 0.00 91 TYR A N 13
ATOM 22845 C CA . TYR A 1 91 ? -6.389 -12.052 0.694 1.00 0.00 91 TYR A CA 13
ATOM 22846 C C . TYR A 1 91 ? -6.582 -12.570 -0.749 1.00 0.00 91 TYR A C 13
ATOM 22847 O O . TYR A 1 91 ? -6.183 -13.696 -1.083 1.00 0.00 91 TYR A O 13
ATOM 22865 N N . ASP A 1 92 ? -7.173 -11.706 -1.597 1.00 0.00 92 ASP A N 13
ATOM 22866 C CA . ASP A 1 92 ? -7.485 -12.025 -3.002 1.00 0.00 92 ASP A CA 13
ATOM 22867 C C . ASP A 1 92 ? -6.280 -11.826 -3.932 1.00 0.00 92 ASP A C 13
ATOM 22868 O O . ASP A 1 92 ? -6.317 -12.310 -5.055 1.00 0.00 92 ASP A O 13
ATOM 22877 N N . PHE A 1 93 ? -5.219 -11.128 -3.476 1.00 0.00 93 PHE A N 13
ATOM 22878 C CA . PHE A 1 93 ? -3.972 -10.967 -4.271 1.00 0.00 93 PHE A CA 13
ATOM 22879 C C . PHE A 1 93 ? -3.433 -12.348 -4.706 1.00 0.00 93 PHE A C 13
ATOM 22880 O O . PHE A 1 93 ? -3.113 -12.577 -5.877 1.00 0.00 93 PHE A O 13
ATOM 22897 N N . GLU A 1 94 ? -3.412 -13.262 -3.726 1.00 0.00 94 GLU A N 13
ATOM 22898 C CA . GLU A 1 94 ? -2.829 -14.599 -3.864 1.00 0.00 94 GLU A CA 13
ATOM 22899 C C . GLU A 1 94 ? -3.605 -15.424 -4.921 1.00 0.00 94 GLU A C 13
ATOM 22900 O O . GLU A 1 94 ? -3.001 -16.009 -5.828 1.00 0.00 94 GLU A O 13
ATOM 22912 N N . LYS A 1 95 ? -4.950 -15.414 -4.821 1.00 0.00 95 LYS A N 13
ATOM 22913 C CA . LYS A 1 95 ? -5.830 -16.152 -5.756 1.00 0.00 95 LYS A CA 13
ATOM 22914 C C . LYS A 1 95 ? -5.914 -15.455 -7.140 1.00 0.00 95 LYS A C 13
ATOM 22915 O O . LYS A 1 95 ? -6.278 -16.094 -8.131 1.00 0.00 95 LYS A O 13
ATOM 22934 N N . TYR A 1 96 ? -5.576 -14.145 -7.195 1.00 0.00 96 TYR A N 13
ATOM 22935 C CA . TYR A 1 96 ? -5.443 -13.388 -8.467 1.00 0.00 96 TYR A CA 13
ATOM 22936 C C . TYR A 1 96 ? -4.095 -13.697 -9.150 1.00 0.00 96 TYR A C 13
ATOM 22937 O O . TYR A 1 96 ? -3.909 -13.359 -10.318 1.00 0.00 96 TYR A O 13
ATOM 22955 N N . GLY A 1 97 ? -3.153 -14.299 -8.404 1.00 0.00 97 GLY A N 13
ATOM 22956 C CA . GLY A 1 97 ? -1.876 -14.767 -8.970 1.00 0.00 97 GLY A CA 13
ATOM 22957 C C . GLY A 1 97 ? -0.691 -13.909 -8.556 1.00 0.00 97 GLY A C 13
ATOM 22958 O O . GLY A 1 97 ? 0.439 -14.160 -8.988 1.00 0.00 97 GLY A O 13
ATOM 22962 N N . PHE A 1 98 ? -0.953 -12.888 -7.729 1.00 0.00 98 PHE A N 13
ATOM 22963 C CA . PHE A 1 98 ? 0.083 -12.027 -7.144 1.00 0.00 98 PHE A CA 13
ATOM 22964 C C . PHE A 1 98 ? 0.681 -12.727 -5.918 1.00 0.00 98 PHE A C 13
ATOM 22965 O O . PHE A 1 98 ? -0.063 -13.142 -5.019 1.00 0.00 98 PHE A O 13
ATOM 22982 N N . ARG A 1 99 ? 2.014 -12.884 -5.921 1.00 0.00 99 ARG A N 13
ATOM 22983 C CA . ARG A 1 99 ? 2.773 -13.541 -4.838 1.00 0.00 99 ARG A CA 13
ATOM 22984 C C . ARG A 1 99 ? 2.554 -12.814 -3.491 1.00 0.00 99 ARG A C 13
ATOM 22985 O O . ARG A 1 99 ? 2.658 -11.589 -3.402 1.00 0.00 99 ARG A O 13
ATOM 23006 N N . MET A 1 100 ? 2.228 -13.615 -2.464 1.00 0.00 100 MET A N 13
ATOM 23007 C CA . MET A 1 100 ? 1.909 -13.152 -1.100 1.00 0.00 100 MET A CA 13
ATOM 23008 C C . MET A 1 100 ? 2.699 -13.973 -0.070 1.00 0.00 100 MET A C 13
ATOM 23009 O O . MET A 1 100 ? 2.746 -15.205 -0.154 1.00 0.00 100 MET A O 13
ATOM 23023 N N . VAL A 1 101 ? 3.318 -13.279 0.893 1.00 0.00 101 VAL A N 13
ATOM 23024 C CA . VAL A 1 101 ? 4.071 -13.907 1.994 1.00 0.00 101 VAL A CA 13
ATOM 23025 C C . VAL A 1 101 ? 3.140 -14.077 3.207 1.00 0.00 101 VAL A C 13
ATOM 23026 O O . VAL A 1 101 ? 2.558 -13.095 3.673 1.00 0.00 101 VAL A O 13
ATOM 23039 N N . TYR A 1 102 ? 2.977 -15.320 3.676 1.00 0.00 102 TYR A N 13
ATOM 23040 C CA . TYR A 1 102 ? 2.212 -15.633 4.901 1.00 0.00 102 TYR A CA 13
ATOM 23041 C C . TYR A 1 102 ? 3.174 -16.077 6.015 1.00 0.00 102 TYR A C 13
ATOM 23042 O O . TYR A 1 102 ? 4.360 -16.329 5.751 1.00 0.00 102 TYR A O 13
ATOM 23060 N N . ASP A 1 103 ? 2.638 -16.168 7.251 1.00 0.00 103 ASP A N 13
ATOM 23061 C CA . ASP A 1 103 ? 3.340 -16.761 8.425 1.00 0.00 103 ASP A CA 13
ATOM 23062 C C . ASP A 1 103 ? 4.610 -15.946 8.790 1.00 0.00 103 ASP A C 13
ATOM 23063 O O . ASP A 1 103 ? 5.622 -16.483 9.246 1.00 0.00 103 ASP A O 13
ATOM 23072 N N . ASP A 1 104 ? 4.524 -14.617 8.598 1.00 0.00 104 ASP A N 13
ATOM 23073 C CA . ASP A 1 104 ? 5.582 -13.655 9.000 1.00 0.00 104 ASP A CA 13
ATOM 23074 C C . ASP A 1 104 ? 5.562 -13.403 10.516 1.00 0.00 104 ASP A C 13
ATOM 23075 O O . ASP A 1 104 ? 6.395 -12.648 11.034 1.00 0.00 104 ASP A O 13
ATOM 23084 N N . THR A 1 105 ? 4.586 -14.034 11.198 1.00 0.00 105 THR A N 13
ATOM 23085 C CA . THR A 1 105 ? 4.469 -14.057 12.652 1.00 0.00 105 THR A CA 13
ATOM 23086 C C . THR A 1 105 ? 5.815 -14.440 13.310 1.00 0.00 105 THR A C 13
ATOM 23087 O O . THR A 1 105 ? 6.312 -15.561 13.149 1.00 0.00 105 THR A O 13
ATOM 23098 N N . CYS A 1 106 ? 6.412 -13.471 14.016 1.00 0.00 106 CYS A N 13
ATOM 23099 C CA . CYS A 1 106 ? 7.694 -13.635 14.715 1.00 0.00 106 CYS A CA 13
ATOM 23100 C C . CYS A 1 106 ? 7.507 -14.365 16.062 1.00 0.00 106 CYS A C 13
ATOM 23101 O O . CYS A 1 106 ? 8.447 -14.487 16.853 1.00 0.00 106 CYS A O 13
ATOM 23109 N N . ASP A 1 107 ? 6.275 -14.839 16.311 1.00 0.00 107 ASP A N 13
ATOM 23110 C CA . ASP A 1 107 ? 5.942 -15.700 17.445 1.00 0.00 107 ASP A CA 13
ATOM 23111 C C . ASP A 1 107 ? 6.097 -17.187 17.024 1.00 0.00 107 ASP A C 13
ATOM 23112 O O . ASP A 1 107 ? 6.239 -17.491 15.832 1.00 0.00 107 ASP A O 13
ATOM 23121 N N . LYS A 1 108 ? 6.030 -18.098 18.006 1.00 0.00 108 LYS A N 13
ATOM 23122 C CA . LYS A 1 108 ? 6.318 -19.541 17.833 1.00 0.00 108 LYS A CA 13
ATOM 23123 C C . LYS A 1 108 ? 5.020 -20.366 17.660 1.00 0.00 108 LYS A C 13
ATOM 23124 O O . LYS A 1 108 ? 5.059 -21.509 17.192 1.00 0.00 108 LYS A O 13
ATOM 23143 N N . LYS A 1 109 ? 3.881 -19.772 18.044 1.00 0.00 109 LYS A N 13
ATOM 23144 C CA . LYS A 1 109 ? 2.576 -20.458 18.079 1.00 0.00 109 LYS A CA 13
ATOM 23145 C C . LYS A 1 109 ? 1.897 -20.360 16.700 1.00 0.00 109 LYS A C 13
ATOM 23146 O O . LYS A 1 109 ? 1.400 -19.294 16.311 1.00 0.00 109 LYS A O 13
ATOM 23165 N N . ASN A 1 110 ? 1.923 -21.487 15.967 1.00 0.00 110 ASN A N 13
ATOM 23166 C CA . ASN A 1 110 ? 1.435 -21.584 14.575 1.00 0.00 110 ASN A CA 13
ATOM 23167 C C . ASN A 1 110 ? -0.092 -21.840 14.565 1.00 0.00 110 ASN A C 13
ATOM 23168 O O . ASN A 1 110 ? -0.521 -22.965 14.903 1.00 0.00 110 ASN A O 13
ATOM 23180 N N . MET A 1 1 ? -7.075 15.066 -7.750 1.00 0.00 1 MET A N 14
ATOM 23181 C CA . MET A 1 1 ? -5.723 14.785 -8.270 1.00 0.00 1 MET A CA 14
ATOM 23182 C C . MET A 1 1 ? -5.303 13.317 -8.019 1.00 0.00 1 MET A C 14
ATOM 23183 O O . MET A 1 1 ? -4.808 12.657 -8.935 1.00 0.00 1 MET A O 14
ATOM 23199 N N . LEU A 1 2 ? -5.495 12.799 -6.775 1.00 0.00 2 LEU A N 14
ATOM 23200 C CA . LEU A 1 2 ? -4.923 11.480 -6.393 1.00 0.00 2 LEU A CA 14
ATOM 23201 C C . LEU A 1 2 ? -5.809 10.296 -6.818 1.00 0.00 2 LEU A C 14
ATOM 23202 O O . LEU A 1 2 ? -5.334 9.169 -6.837 1.00 0.00 2 LEU A O 14
ATOM 23218 N N . GLU A 1 3 ? -7.088 10.541 -7.155 1.00 0.00 3 GLU A N 14
ATOM 23219 C CA . GLU A 1 3 ? -7.987 9.474 -7.681 1.00 0.00 3 GLU A CA 14
ATOM 23220 C C . GLU A 1 3 ? -7.476 8.931 -9.044 1.00 0.00 3 GLU A C 14
ATOM 23221 O O . GLU A 1 3 ? -7.907 7.873 -9.506 1.00 0.00 3 GLU A O 14
ATOM 23233 N N . ASP A 1 4 ? -6.557 9.681 -9.673 1.00 0.00 4 ASP A N 14
ATOM 23234 C CA . ASP A 1 4 ? -5.823 9.249 -10.881 1.00 0.00 4 ASP A CA 14
ATOM 23235 C C . ASP A 1 4 ? -4.683 8.269 -10.510 1.00 0.00 4 ASP A C 14
ATOM 23236 O O . ASP A 1 4 ? -4.299 7.414 -11.314 1.00 0.00 4 ASP A O 14
ATOM 23245 N N . TYR A 1 5 ? -4.141 8.426 -9.287 1.00 0.00 5 TYR A N 14
ATOM 23246 C CA . TYR A 1 5 ? -3.104 7.528 -8.707 1.00 0.00 5 TYR A CA 14
ATOM 23247 C C . TYR A 1 5 ? -3.739 6.234 -8.142 1.00 0.00 5 TYR A C 14
ATOM 23248 O O . TYR A 1 5 ? -3.021 5.337 -7.670 1.00 0.00 5 TYR A O 14
ATOM 23266 N N . ALA A 1 6 ? -5.089 6.176 -8.157 1.00 0.00 6 ALA A N 14
ATOM 23267 C CA . ALA A 1 6 ? -5.857 4.973 -7.801 1.00 0.00 6 ALA A CA 14
ATOM 23268 C C . ALA A 1 6 ? -5.587 3.856 -8.809 1.00 0.00 6 ALA A C 14
ATOM 23269 O O . ALA A 1 6 ? -5.736 4.056 -10.019 1.00 0.00 6 ALA A O 14
ATOM 23276 N N . ILE A 1 7 ? -5.174 2.695 -8.304 1.00 0.00 7 ILE A N 14
ATOM 23277 C CA . ILE A 1 7 ? -4.941 1.494 -9.117 1.00 0.00 7 ILE A CA 14
ATOM 23278 C C . ILE A 1 7 ? -5.827 0.365 -8.559 1.00 0.00 7 ILE A C 14
ATOM 23279 O O . ILE A 1 7 ? -5.934 0.207 -7.339 1.00 0.00 7 ILE A O 14
ATOM 23295 N N . SER A 1 8 ? -6.496 -0.374 -9.456 1.00 0.00 8 SER A N 14
ATOM 23296 C CA . SER A 1 8 ? -7.304 -1.557 -9.090 1.00 0.00 8 SER A CA 14
ATOM 23297 C C . SER A 1 8 ? -6.426 -2.826 -9.130 1.00 0.00 8 SER A C 14
ATOM 23298 O O . SER A 1 8 ? -5.411 -2.856 -9.830 1.00 0.00 8 SER A O 14
ATOM 23306 N N . LEU A 1 9 ? -6.822 -3.862 -8.374 1.00 0.00 9 LEU A N 14
ATOM 23307 C CA . LEU A 1 9 ? -6.080 -5.146 -8.298 1.00 0.00 9 LEU A CA 14
ATOM 23308 C C . LEU A 1 9 ? -6.073 -5.896 -9.661 1.00 0.00 9 LEU A C 14
ATOM 23309 O O . LEU A 1 9 ? -5.147 -6.667 -9.954 1.00 0.00 9 LEU A O 14
ATOM 23325 N N . GLU A 1 10 ? -7.085 -5.631 -10.491 1.00 0.00 10 GLU A N 14
ATOM 23326 C CA . GLU A 1 10 ? -7.221 -6.237 -11.834 1.00 0.00 10 GLU A CA 14
ATOM 23327 C C . GLU A 1 10 ? -6.179 -5.683 -12.838 1.00 0.00 10 GLU A C 14
ATOM 23328 O O . GLU A 1 10 ? -5.834 -6.352 -13.813 1.00 0.00 10 GLU A O 14
ATOM 23340 N N . GLU A 1 11 ? -5.679 -4.463 -12.575 1.00 0.00 11 GLU A N 14
ATOM 23341 C CA . GLU A 1 11 ? -4.785 -3.718 -13.501 1.00 0.00 11 GLU A CA 14
ATOM 23342 C C . GLU A 1 11 ? -3.400 -3.448 -12.871 1.00 0.00 11 GLU A C 14
ATOM 23343 O O . GLU A 1 11 ? -2.532 -2.838 -13.511 1.00 0.00 11 GLU A O 14
ATOM 23355 N N . VAL A 1 12 ? -3.193 -3.908 -11.622 1.00 0.00 12 VAL A N 14
ATOM 23356 C CA . VAL A 1 12 ? -1.955 -3.622 -10.857 1.00 0.00 12 VAL A CA 14
ATOM 23357 C C . VAL A 1 12 ? -0.826 -4.603 -11.224 1.00 0.00 12 VAL A C 14
ATOM 23358 O O . VAL A 1 12 ? -1.081 -5.694 -11.742 1.00 0.00 12 VAL A O 14
ATOM 23371 N N . ASN A 1 13 ? 0.421 -4.173 -10.977 1.00 0.00 13 ASN A N 14
ATOM 23372 C CA . ASN A 1 13 ? 1.609 -5.037 -10.985 1.00 0.00 13 ASN A CA 14
ATOM 23373 C C . ASN A 1 13 ? 2.472 -4.633 -9.784 1.00 0.00 13 ASN A C 14
ATOM 23374 O O . ASN A 1 13 ? 3.247 -3.694 -9.882 1.00 0.00 13 ASN A O 14
ATOM 23385 N N . PHE A 1 14 ? 2.281 -5.306 -8.626 1.00 0.00 14 PHE A N 14
ATOM 23386 C CA . PHE A 1 14 ? 3.010 -4.977 -7.365 1.00 0.00 14 PHE A CA 14
ATOM 23387 C C . PHE A 1 14 ? 4.540 -5.022 -7.552 1.00 0.00 14 PHE A C 14
ATOM 23388 O O . PHE A 1 14 ? 5.266 -4.225 -6.961 1.00 0.00 14 PHE A O 14
ATOM 23405 N N . ASN A 1 15 ? 4.995 -5.946 -8.401 1.00 0.00 15 ASN A N 14
ATOM 23406 C CA . ASN A 1 15 ? 6.425 -6.120 -8.736 1.00 0.00 15 ASN A CA 14
ATOM 23407 C C . ASN A 1 15 ? 7.006 -4.887 -9.477 1.00 0.00 15 ASN A C 14
ATOM 23408 O O . ASN A 1 15 ? 8.216 -4.650 -9.443 1.00 0.00 15 ASN A O 14
ATOM 23419 N N . ASP A 1 16 ? 6.119 -4.106 -10.125 1.00 0.00 16 ASP A N 14
ATOM 23420 C CA . ASP A 1 16 ? 6.485 -2.876 -10.869 1.00 0.00 16 ASP A CA 14
ATOM 23421 C C . ASP A 1 16 ? 6.793 -1.705 -9.910 1.00 0.00 16 ASP A C 14
ATOM 23422 O O . ASP A 1 16 ? 7.629 -0.849 -10.222 1.00 0.00 16 ASP A O 14
ATOM 23431 N N . PHE A 1 17 ? 6.117 -1.674 -8.739 1.00 0.00 17 PHE A N 14
ATOM 23432 C CA . PHE A 1 17 ? 6.225 -0.549 -7.771 1.00 0.00 17 PHE A CA 14
ATOM 23433 C C . PHE A 1 17 ? 6.909 -1.029 -6.470 1.00 0.00 17 PHE A C 14
ATOM 23434 O O . PHE A 1 17 ? 6.945 -2.228 -6.188 1.00 0.00 17 PHE A O 14
ATOM 23451 N N . ILE A 1 18 ? 7.454 -0.079 -5.690 1.00 0.00 18 ILE A N 14
ATOM 23452 C CA . ILE A 1 18 ? 7.868 -0.320 -4.292 1.00 0.00 18 ILE A CA 14
ATOM 23453 C C . ILE A 1 18 ? 6.602 -0.258 -3.423 1.00 0.00 18 ILE A C 14
ATOM 23454 O O . ILE A 1 18 ? 6.042 0.822 -3.224 1.00 0.00 18 ILE A O 14
ATOM 23470 N N . VAL A 1 19 ? 6.138 -1.405 -2.922 1.00 0.00 19 VAL A N 14
ATOM 23471 C CA . VAL A 1 19 ? 4.818 -1.482 -2.276 1.00 0.00 19 VAL A CA 14
ATOM 23472 C C . VAL A 1 19 ? 4.943 -1.113 -0.784 1.00 0.00 19 VAL A C 14
ATOM 23473 O O . VAL A 1 19 ? 6.026 -1.214 -0.194 1.00 0.00 19 VAL A O 14
ATOM 23486 N N . VAL A 1 20 ? 3.835 -0.632 -0.197 1.00 0.00 20 VAL A N 14
ATOM 23487 C CA . VAL A 1 20 ? 3.717 -0.318 1.240 1.00 0.00 20 VAL A CA 14
ATOM 23488 C C . VAL A 1 20 ? 2.401 -0.910 1.750 1.00 0.00 20 VAL A C 14
ATOM 23489 O O . VAL A 1 20 ? 1.339 -0.655 1.177 1.00 0.00 20 VAL A O 14
ATOM 23502 N N . ASP A 1 21 ? 2.482 -1.728 2.806 1.00 0.00 21 ASP A N 14
ATOM 23503 C CA . ASP A 1 21 ? 1.297 -2.280 3.468 1.00 0.00 21 ASP A CA 14
ATOM 23504 C C . ASP A 1 21 ? 0.854 -1.267 4.525 1.00 0.00 21 ASP A C 14
ATOM 23505 O O . ASP A 1 21 ? 1.535 -1.127 5.533 1.00 0.00 21 ASP A O 14
ATOM 23514 N N . VAL A 1 22 ? -0.253 -0.534 4.262 1.00 0.00 22 VAL A N 14
ATOM 23515 C CA . VAL A 1 22 ? -0.758 0.508 5.194 1.00 0.00 22 VAL A CA 14
ATOM 23516 C C . VAL A 1 22 ? -1.929 -0.023 6.033 1.00 0.00 22 VAL A C 14
ATOM 23517 O O . VAL A 1 22 ? -3.098 0.193 5.701 1.00 0.00 22 VAL A O 14
ATOM 23530 N N . ARG A 1 23 ? -1.607 -0.736 7.129 1.00 0.00 23 ARG A N 14
ATOM 23531 C CA . ARG A 1 23 ? -2.624 -1.266 8.070 1.00 0.00 23 ARG A CA 14
ATOM 23532 C C . ARG A 1 23 ? -2.035 -1.348 9.507 1.00 0.00 23 ARG A C 14
ATOM 23533 O O . ARG A 1 23 ? -2.196 -0.394 10.271 1.00 0.00 23 ARG A O 14
ATOM 23554 N N . GLU A 1 24 ? -1.317 -2.466 9.846 1.00 0.00 24 GLU A N 14
ATOM 23555 C CA . GLU A 1 24 ? -0.880 -2.798 11.248 1.00 0.00 24 GLU A CA 14
ATOM 23556 C C . GLU A 1 24 ? 0.266 -3.855 11.277 1.00 0.00 24 GLU A C 14
ATOM 23557 O O . GLU A 1 24 ? 0.549 -4.531 10.288 1.00 0.00 24 GLU A O 14
ATOM 23569 N N . LEU A 1 25 ? 0.904 -4.010 12.457 1.00 0.00 25 LEU A N 14
ATOM 23570 C CA . LEU A 1 25 ? 1.839 -5.126 12.720 1.00 0.00 25 LEU A CA 14
ATOM 23571 C C . LEU A 1 25 ? 1.048 -6.449 12.791 1.00 0.00 25 LEU A C 14
ATOM 23572 O O . LEU A 1 25 ? 1.508 -7.477 12.311 1.00 0.00 25 LEU A O 14
ATOM 23588 N N . ASP A 1 26 ? -0.156 -6.370 13.378 1.00 0.00 26 ASP A N 14
ATOM 23589 C CA . ASP A 1 26 ? -1.086 -7.508 13.537 1.00 0.00 26 ASP A CA 14
ATOM 23590 C C . ASP A 1 26 ? -1.333 -8.249 12.202 1.00 0.00 26 ASP A C 14
ATOM 23591 O O . ASP A 1 26 ? -1.214 -9.489 12.134 1.00 0.00 26 ASP A O 14
ATOM 23600 N N . GLU A 1 27 ? -1.656 -7.474 11.139 1.00 0.00 27 GLU A N 14
ATOM 23601 C CA . GLU A 1 27 ? -1.875 -8.042 9.798 1.00 0.00 27 GLU A CA 14
ATOM 23602 C C . GLU A 1 27 ? -0.562 -8.550 9.205 1.00 0.00 27 GLU A C 14
ATOM 23603 O O . GLU A 1 27 ? -0.554 -9.607 8.610 1.00 0.00 27 GLU A O 14
ATOM 23615 N N . TYR A 1 28 ? 0.551 -7.806 9.402 1.00 0.00 28 TYR A N 14
ATOM 23616 C CA . TYR A 1 28 ? 1.891 -8.231 8.938 1.00 0.00 28 TYR A CA 14
ATOM 23617 C C . TYR A 1 28 ? 2.215 -9.670 9.405 1.00 0.00 28 TYR A C 14
ATOM 23618 O O . TYR A 1 28 ? 2.799 -10.474 8.658 1.00 0.00 28 TYR A O 14
ATOM 23636 N N . GLU A 1 29 ? 1.788 -9.971 10.637 1.00 0.00 29 GLU A N 14
ATOM 23637 C CA . GLU A 1 29 ? 2.051 -11.250 11.302 1.00 0.00 29 GLU A CA 14
ATOM 23638 C C . GLU A 1 29 ? 1.161 -12.384 10.755 1.00 0.00 29 GLU A C 14
ATOM 23639 O O . GLU A 1 29 ? 1.623 -13.521 10.643 1.00 0.00 29 GLU A O 14
ATOM 23651 N N . GLU A 1 30 ? -0.112 -12.082 10.418 1.00 0.00 30 GLU A N 14
ATOM 23652 C CA . GLU A 1 30 ? -1.055 -13.121 9.908 1.00 0.00 30 GLU A CA 14
ATOM 23653 C C . GLU A 1 30 ? -0.980 -13.286 8.367 1.00 0.00 30 GLU A C 14
ATOM 23654 O O . GLU A 1 30 ? -0.922 -14.418 7.875 1.00 0.00 30 GLU A O 14
ATOM 23666 N N . LEU A 1 31 ? -0.985 -12.164 7.612 1.00 0.00 31 LEU A N 14
ATOM 23667 C CA . LEU A 1 31 ? -0.802 -12.161 6.136 1.00 0.00 31 LEU A CA 14
ATOM 23668 C C . LEU A 1 31 ? -0.511 -10.742 5.606 1.00 0.00 31 LEU A C 14
ATOM 23669 O O . LEU A 1 31 ? -1.166 -9.764 5.993 1.00 0.00 31 LEU A O 14
ATOM 23685 N N . HIS A 1 32 ? 0.438 -10.653 4.668 1.00 0.00 32 HIS A N 14
ATOM 23686 C CA . HIS A 1 32 ? 0.872 -9.366 4.083 1.00 0.00 32 HIS A CA 14
ATOM 23687 C C . HIS A 1 32 ? 1.655 -9.619 2.782 1.00 0.00 32 HIS A C 14
ATOM 23688 O O . HIS A 1 32 ? 1.980 -10.770 2.464 1.00 0.00 32 HIS A O 14
ATOM 23703 N N . LEU A 1 33 ? 1.954 -8.542 2.035 1.00 0.00 33 LEU A N 14
ATOM 23704 C CA . LEU A 1 33 ? 2.828 -8.618 0.842 1.00 0.00 33 LEU A CA 14
ATOM 23705 C C . LEU A 1 33 ? 4.324 -8.546 1.243 1.00 0.00 33 LEU A C 14
ATOM 23706 O O . LEU A 1 33 ? 4.696 -7.695 2.057 1.00 0.00 33 LEU A O 14
ATOM 23722 N N . PRO A 1 34 ? 5.195 -9.431 0.650 1.00 0.00 34 PRO A N 14
ATOM 23723 C CA . PRO A 1 34 ? 6.661 -9.448 0.909 1.00 0.00 34 PRO A CA 14
ATOM 23724 C C . PRO A 1 34 ? 7.326 -8.089 0.614 1.00 0.00 34 PRO A C 14
ATOM 23725 O O . PRO A 1 34 ? 8.053 -7.529 1.435 1.00 0.00 34 PRO A O 14
ATOM 23736 N N . ASN A 1 35 ? 7.017 -7.583 -0.577 1.00 0.00 35 ASN A N 14
ATOM 23737 C CA . ASN A 1 35 ? 7.565 -6.335 -1.142 1.00 0.00 35 ASN A CA 14
ATOM 23738 C C . ASN A 1 35 ? 6.807 -5.084 -0.647 1.00 0.00 35 ASN A C 14
ATOM 23739 O O . ASN A 1 35 ? 7.023 -3.972 -1.164 1.00 0.00 35 ASN A O 14
ATOM 23750 N N . ALA A 1 36 ? 5.918 -5.279 0.344 1.00 0.00 36 ALA A N 14
ATOM 23751 C CA . ALA A 1 36 ? 5.207 -4.187 1.020 1.00 0.00 36 ALA A CA 14
ATOM 23752 C C . ALA A 1 36 ? 5.922 -3.789 2.319 1.00 0.00 36 ALA A C 14
ATOM 23753 O O . ALA A 1 36 ? 6.237 -4.645 3.155 1.00 0.00 36 ALA A O 14
ATOM 23760 N N . THR A 1 37 ? 6.178 -2.481 2.459 1.00 0.00 37 THR A N 14
ATOM 23761 C CA . THR A 1 37 ? 6.790 -1.891 3.651 1.00 0.00 37 THR A CA 14
ATOM 23762 C C . THR A 1 37 ? 5.737 -1.795 4.773 1.00 0.00 37 THR A C 14
ATOM 23763 O O . THR A 1 37 ? 4.672 -1.207 4.562 1.00 0.00 37 THR A O 14
ATOM 23774 N N . LEU A 1 38 ? 6.033 -2.393 5.942 1.00 0.00 38 LEU A N 14
ATOM 23775 C CA . LEU A 1 38 ? 5.135 -2.359 7.114 1.00 0.00 38 LEU A CA 14
ATOM 2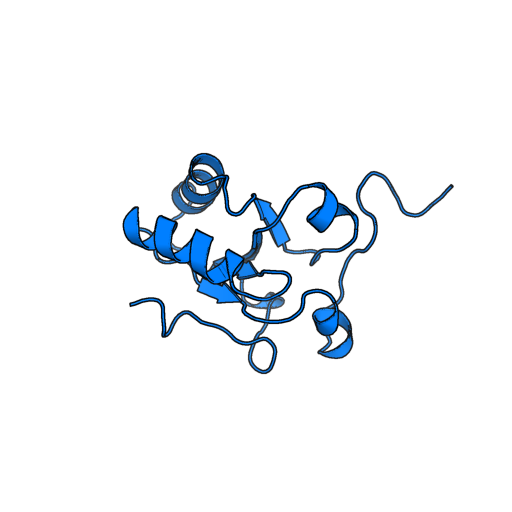3776 C C . LEU A 1 38 ? 5.063 -0.903 7.635 1.00 0.00 38 LEU A C 14
ATOM 23777 O O . LEU A 1 38 ? 6.022 -0.406 8.235 1.00 0.00 38 LEU A O 14
ATOM 23793 N N . ILE A 1 39 ? 3.950 -0.231 7.336 1.00 0.00 39 ILE A N 14
ATOM 23794 C CA . ILE A 1 39 ? 3.607 1.096 7.877 1.00 0.00 39 ILE A CA 14
ATOM 23795 C C . ILE A 1 39 ? 2.114 1.072 8.240 1.00 0.00 39 ILE A C 14
ATOM 23796 O O . ILE A 1 39 ? 1.317 0.449 7.549 1.00 0.00 39 ILE A O 14
ATOM 23812 N N . SER A 1 40 ? 1.726 1.712 9.337 1.00 0.00 40 SER A N 14
ATOM 23813 C CA . SER A 1 40 ? 0.303 1.832 9.683 1.00 0.00 40 SER A CA 14
ATOM 23814 C C . SER A 1 40 ? -0.268 3.104 9.031 1.00 0.00 40 SER A C 14
ATOM 23815 O O . SER A 1 40 ? 0.454 4.088 8.849 1.00 0.00 40 SER A O 14
ATOM 23823 N N . VAL A 1 41 ? -1.555 3.057 8.644 1.00 0.00 41 VAL A N 14
ATOM 23824 C CA . VAL A 1 41 ? -2.285 4.210 8.062 1.00 0.00 41 VAL A CA 14
ATOM 23825 C C . VAL A 1 41 ? -2.243 5.461 8.993 1.00 0.00 41 VAL A C 14
ATOM 23826 O O . VAL A 1 41 ? -2.287 6.590 8.517 1.00 0.00 41 VAL A O 14
ATOM 23839 N N . ASN A 1 42 ? -2.141 5.220 10.318 1.00 0.00 42 ASN A N 14
ATOM 23840 C CA . ASN A 1 42 ? -2.079 6.278 11.358 1.00 0.00 42 ASN A CA 14
ATOM 23841 C C . ASN A 1 42 ? -0.662 6.876 11.513 1.00 0.00 42 ASN A C 14
ATOM 23842 O O . ASN A 1 42 ? -0.487 7.894 12.193 1.00 0.00 42 ASN A O 14
ATOM 23853 N N . ASP A 1 43 ? 0.342 6.219 10.915 1.00 0.00 43 ASP A N 14
ATOM 23854 C CA . ASP A 1 43 ? 1.748 6.658 10.972 1.00 0.00 43 ASP A CA 14
ATOM 23855 C C . ASP A 1 43 ? 2.055 7.615 9.821 1.00 0.00 43 ASP A C 14
ATOM 23856 O O . ASP A 1 43 ? 2.527 7.204 8.758 1.00 0.00 43 ASP A O 14
ATOM 23865 N N . GLN A 1 44 ? 1.730 8.899 10.040 1.00 0.00 44 GLN A N 14
ATOM 23866 C CA . GLN A 1 44 ? 2.022 9.981 9.092 1.00 0.00 44 GLN A CA 14
ATOM 23867 C C . GLN A 1 44 ? 3.531 10.254 9.040 1.00 0.00 44 GLN A C 14
ATOM 23868 O O . GLN A 1 44 ? 4.099 10.391 7.960 1.00 0.00 44 GLN A O 14
ATOM 23882 N N . GLU A 1 45 ? 4.165 10.307 10.218 1.00 0.00 45 GLU A N 14
ATOM 23883 C CA . GLU A 1 45 ? 5.609 10.606 10.345 1.00 0.00 45 GLU A CA 14
ATOM 23884 C C . GLU A 1 45 ? 6.489 9.503 9.713 1.00 0.00 45 GLU A C 14
ATOM 23885 O O . GLU A 1 45 ? 7.521 9.809 9.116 1.00 0.00 45 GLU A O 14
ATOM 23897 N N . LYS A 1 46 ? 6.051 8.234 9.830 1.00 0.00 46 LYS A N 14
ATOM 23898 C CA . LYS A 1 46 ? 6.792 7.070 9.297 1.00 0.00 46 LYS A CA 14
ATOM 23899 C C . LYS A 1 46 ? 6.567 6.932 7.785 1.00 0.00 46 LYS A C 14
ATOM 23900 O O . LYS A 1 46 ? 7.491 6.581 7.034 1.00 0.00 46 LYS A O 14
ATOM 23919 N N . LEU A 1 47 ? 5.339 7.223 7.341 1.00 0.00 47 LEU A N 14
ATOM 23920 C CA . LEU A 1 47 ? 4.982 7.112 5.915 1.00 0.00 47 LEU A CA 14
ATOM 23921 C C . LEU A 1 47 ? 5.701 8.200 5.103 1.00 0.00 47 LEU A C 14
ATOM 23922 O O . LEU A 1 47 ? 6.354 7.916 4.094 1.00 0.00 47 LEU A O 14
ATOM 23938 N N . ALA A 1 48 ? 5.593 9.440 5.600 1.00 0.00 48 ALA A N 14
ATOM 23939 C CA . ALA A 1 48 ? 6.222 10.620 4.997 1.00 0.00 48 ALA A CA 14
ATOM 23940 C C . ALA A 1 48 ? 7.755 10.548 5.091 1.00 0.00 48 ALA A C 14
ATOM 23941 O O . ALA A 1 48 ? 8.434 11.115 4.243 1.00 0.00 48 ALA A O 14
ATOM 23948 N N . ASP A 1 49 ? 8.280 9.844 6.123 1.00 0.00 49 ASP A N 14
ATOM 23949 C CA . ASP A 1 49 ? 9.728 9.537 6.252 1.00 0.00 49 ASP A CA 14
ATOM 23950 C C . ASP A 1 49 ? 10.198 8.693 5.058 1.00 0.00 49 ASP A C 14
ATOM 23951 O O . ASP A 1 49 ? 11.166 9.048 4.380 1.00 0.00 49 ASP A O 14
ATOM 23960 N N . PHE A 1 50 ? 9.468 7.588 4.811 1.00 0.00 50 PHE A N 14
ATOM 23961 C CA . PHE A 1 50 ? 9.754 6.633 3.718 1.00 0.00 50 PHE A CA 14
ATOM 23962 C C . PHE A 1 50 ? 9.734 7.336 2.340 1.00 0.00 50 PHE A C 14
ATOM 23963 O O . PHE A 1 50 ? 10.526 7.012 1.441 1.00 0.00 50 PHE A O 14
ATOM 23980 N N . LEU A 1 51 ? 8.822 8.307 2.198 1.00 0.00 51 LEU A N 14
ATOM 23981 C CA . LEU A 1 51 ? 8.677 9.102 0.969 1.00 0.00 51 LEU A CA 14
ATOM 23982 C C . LEU A 1 51 ? 9.750 10.211 0.882 1.00 0.00 51 LEU A C 14
ATOM 23983 O O . LEU A 1 51 ? 10.135 10.605 -0.217 1.00 0.00 51 LEU A O 14
ATOM 23999 N N . SER A 1 52 ? 10.213 10.704 2.044 1.00 0.00 52 SER A N 14
ATOM 24000 C CA . SER A 1 52 ? 11.216 11.793 2.132 1.00 0.00 52 SER A CA 14
ATOM 24001 C C . SER A 1 52 ? 12.661 11.271 1.950 1.00 0.00 52 SER A C 14
ATOM 24002 O O . SER A 1 52 ? 13.591 12.076 1.804 1.00 0.00 52 SER A O 14
ATOM 24010 N N . GLN A 1 53 ? 12.849 9.931 1.999 1.00 0.00 53 GLN A N 14
ATOM 24011 C CA . GLN A 1 53 ? 14.164 9.287 1.723 1.00 0.00 53 GLN A CA 14
ATOM 24012 C C . GLN A 1 53 ? 14.577 9.525 0.260 1.00 0.00 53 GLN A C 14
ATOM 24013 O O . GLN A 1 53 ? 15.702 9.931 -0.045 1.00 0.00 53 GLN A O 14
ATOM 24027 N N . HIS A 1 54 ? 13.617 9.250 -0.615 1.00 0.00 54 HIS A N 14
ATOM 24028 C CA . HIS A 1 54 ? 13.693 9.446 -2.060 1.00 0.00 54 HIS A CA 14
ATOM 24029 C C . HIS A 1 54 ? 12.276 9.805 -2.461 1.00 0.00 54 HIS A C 14
ATOM 24030 O O . HIS A 1 54 ? 11.398 8.972 -2.304 1.00 0.00 54 HIS A O 14
ATOM 24045 N N . LYS A 1 55 ? 12.029 11.064 -2.826 1.00 0.00 55 LYS A N 14
ATOM 24046 C CA . LYS A 1 55 ? 10.713 11.491 -3.356 1.00 0.00 55 LYS A CA 14
ATOM 24047 C C . LYS A 1 55 ? 10.536 11.016 -4.803 1.00 0.00 55 LYS A C 14
ATOM 24048 O O . LYS A 1 55 ? 9.429 10.639 -5.201 1.00 0.00 55 LYS A O 14
ATOM 24067 N N . ASP A 1 56 ? 11.641 11.021 -5.571 1.00 0.00 56 ASP A N 14
ATOM 24068 C CA . ASP A 1 56 ? 11.660 10.526 -6.954 1.00 0.00 56 ASP A CA 14
ATOM 24069 C C . ASP A 1 56 ? 11.789 8.989 -6.944 1.00 0.00 56 ASP A C 14
ATOM 24070 O O . ASP A 1 56 ? 12.894 8.436 -6.986 1.00 0.00 56 ASP A O 14
ATOM 24079 N N . LYS A 1 57 ? 10.635 8.330 -6.779 1.00 0.00 57 LYS A N 14
ATOM 24080 C CA . LYS A 1 57 ? 10.489 6.862 -6.859 1.00 0.00 57 LYS A CA 14
ATOM 24081 C C . LYS A 1 57 ? 9.008 6.519 -7.141 1.00 0.00 57 LYS A C 14
ATOM 24082 O O . LYS A 1 57 ? 8.142 7.411 -7.102 1.00 0.00 57 LYS A O 14
ATOM 24101 N N . LYS A 1 58 ? 8.707 5.245 -7.399 1.00 0.00 58 LYS A N 14
ATOM 24102 C CA . LYS A 1 58 ? 7.328 4.790 -7.623 1.00 0.00 58 LYS A CA 14
ATOM 24103 C C . LYS A 1 58 ? 6.903 3.881 -6.462 1.00 0.00 58 LYS A C 14
ATOM 24104 O O . LYS A 1 58 ? 7.404 2.767 -6.341 1.00 0.00 58 LYS A O 14
ATOM 24123 N N . VAL A 1 59 ? 6.016 4.395 -5.588 1.00 0.00 59 VAL A N 14
ATOM 24124 C CA . VAL A 1 59 ? 5.526 3.667 -4.395 1.00 0.00 59 VAL A CA 14
ATOM 24125 C C . VAL A 1 59 ? 3.999 3.512 -4.437 1.00 0.00 59 VAL A C 14
ATOM 24126 O O . VAL A 1 59 ? 3.279 4.450 -4.793 1.00 0.00 59 VAL A O 14
ATOM 24139 N N . LEU A 1 60 ? 3.536 2.307 -4.050 1.00 0.00 60 LEU A N 14
ATOM 24140 C CA . LEU A 1 60 ? 2.121 1.921 -4.066 1.00 0.00 60 LEU A CA 14
ATOM 24141 C C . LEU A 1 60 ? 1.660 1.486 -2.659 1.00 0.00 60 LEU A C 14
ATOM 24142 O O . LEU A 1 60 ? 2.082 0.444 -2.161 1.00 0.00 60 LEU A O 14
ATOM 24158 N N . LEU A 1 61 ? 0.780 2.280 -2.040 1.00 0.00 61 LEU A N 14
ATOM 24159 C CA . LEU A 1 61 ? 0.185 1.973 -0.721 1.00 0.00 61 LEU A CA 14
ATOM 24160 C C . LEU A 1 61 ? -1.018 1.037 -0.921 1.00 0.00 61 LEU A C 14
ATOM 24161 O O . LEU A 1 61 ? -2.051 1.483 -1.383 1.00 0.00 61 LEU A O 14
ATOM 24177 N N . HIS A 1 62 ? -0.883 -0.258 -0.613 1.00 0.00 62 HIS A N 14
ATOM 24178 C CA . HIS A 1 62 ? -2.005 -1.218 -0.762 1.00 0.00 62 HIS A CA 14
ATOM 24179 C C . HIS A 1 62 ? -2.751 -1.391 0.574 1.00 0.00 62 HIS A C 14
ATOM 24180 O O . HIS A 1 62 ? -2.143 -1.323 1.653 1.00 0.00 62 HIS A O 14
ATOM 24195 N N . CYS A 1 63 ? -4.064 -1.648 0.478 1.00 0.00 63 CYS A N 14
ATOM 24196 C CA . CYS A 1 63 ? -4.952 -1.870 1.647 1.00 0.00 63 CYS A CA 14
ATOM 24197 C C . CYS A 1 63 ? -5.762 -3.164 1.494 1.00 0.00 63 CYS A C 14
ATOM 24198 O O . CYS A 1 63 ? -5.877 -3.691 0.386 1.00 0.00 63 CYS A O 14
ATOM 24206 N N . ARG A 1 64 ? -6.240 -3.697 2.648 1.00 0.00 64 ARG A N 14
ATOM 24207 C CA . ARG A 1 64 ? -7.175 -4.849 2.716 1.00 0.00 64 ARG A CA 14
ATOM 24208 C C . ARG A 1 64 ? -8.344 -4.699 1.719 1.00 0.00 64 ARG A C 14
ATOM 24209 O O . ARG A 1 64 ? -8.716 -5.654 1.040 1.00 0.00 64 ARG A O 14
ATOM 24230 N N . ALA A 1 65 ? -8.924 -3.486 1.666 1.00 0.00 65 ALA A N 14
ATOM 24231 C CA . ALA A 1 65 ? -9.926 -3.117 0.652 1.00 0.00 65 ALA A CA 14
ATOM 24232 C C . ALA A 1 65 ? -9.378 -1.981 -0.209 1.00 0.00 65 ALA A C 14
ATOM 24233 O O . ALA A 1 65 ? -9.136 -2.165 -1.400 1.00 0.00 65 ALA A O 14
ATOM 24240 N N . GLY A 1 66 ? -9.164 -0.807 0.406 1.00 0.00 66 GLY A N 14
ATOM 24241 C CA . GLY A 1 66 ? -8.682 0.361 -0.325 1.00 0.00 66 GLY A CA 14
ATOM 24242 C C . GLY A 1 66 ? -8.787 1.661 0.454 1.00 0.00 66 GLY A C 14
ATOM 24243 O O . GLY A 1 66 ? -8.169 2.649 0.052 1.00 0.00 66 GLY A O 14
ATOM 24247 N N . ARG A 1 67 ? -9.575 1.680 1.559 1.00 0.00 67 ARG A N 14
ATOM 24248 C CA . ARG A 1 67 ? -9.766 2.905 2.373 1.00 0.00 67 ARG A CA 14
ATOM 24249 C C . ARG A 1 67 ? -8.448 3.360 3.022 1.00 0.00 67 ARG A C 14
ATOM 24250 O O . ARG A 1 67 ? -8.127 4.542 2.980 1.00 0.00 67 ARG A O 14
ATOM 24271 N N . ARG A 1 68 ? -7.712 2.414 3.633 1.00 0.00 68 ARG A N 14
ATOM 24272 C CA . ARG A 1 68 ? -6.429 2.715 4.315 1.00 0.00 68 ARG A CA 14
ATOM 24273 C C . ARG A 1 68 ? -5.389 3.262 3.312 1.00 0.00 68 ARG A C 14
ATOM 24274 O O . ARG A 1 68 ? -4.592 4.141 3.639 1.00 0.00 68 ARG A O 14
ATOM 24295 N N . ALA A 1 69 ? -5.442 2.712 2.090 1.00 0.00 69 ALA A N 14
ATOM 24296 C CA . ALA A 1 69 ? -4.581 3.107 0.967 1.00 0.00 69 ALA A CA 14
ATOM 24297 C C . ALA A 1 69 ? -4.887 4.550 0.542 1.00 0.00 69 ALA A C 14
ATOM 24298 O O . ALA A 1 69 ? -3.990 5.387 0.441 1.00 0.00 69 ALA A O 14
ATOM 24305 N N . LEU A 1 70 ? -6.185 4.800 0.338 1.00 0.00 70 LEU A N 14
ATOM 24306 C CA . LEU A 1 70 ? -6.742 6.099 -0.062 1.00 0.00 70 LEU A CA 14
ATOM 24307 C C . LEU A 1 70 ? -6.433 7.184 0.980 1.00 0.00 70 LEU A C 14
ATOM 24308 O O . LEU A 1 70 ? -5.999 8.278 0.629 1.00 0.00 70 LEU A O 14
ATOM 24324 N N . ASP A 1 71 ? -6.635 6.836 2.257 1.00 0.00 71 ASP A N 14
ATOM 24325 C CA . ASP A 1 71 ? -6.544 7.777 3.392 1.00 0.00 71 ASP A CA 14
ATOM 24326 C C . ASP A 1 71 ? -5.099 8.247 3.590 1.00 0.00 71 ASP A C 14
ATOM 24327 O O . ASP A 1 71 ? -4.824 9.454 3.661 1.00 0.00 71 ASP A O 14
ATOM 24336 N N . ALA A 1 72 ? -4.190 7.270 3.682 1.00 0.00 72 ALA A N 14
ATOM 24337 C CA . ALA A 1 72 ? -2.763 7.513 3.888 1.00 0.00 72 ALA A CA 14
ATOM 24338 C C . ALA A 1 72 ? -2.149 8.282 2.700 1.00 0.00 72 ALA A C 14
ATOM 24339 O O . ALA A 1 72 ? -1.351 9.212 2.893 1.00 0.00 72 ALA A O 14
ATOM 24346 N N . ALA A 1 73 ? -2.562 7.912 1.473 1.00 0.00 73 ALA A N 14
ATOM 24347 C CA . ALA A 1 73 ? -2.107 8.583 0.247 1.00 0.00 73 ALA A CA 14
ATOM 24348 C C . ALA A 1 73 ? -2.623 10.033 0.190 1.00 0.00 73 ALA A C 14
ATOM 24349 O O . ALA A 1 73 ? -1.873 10.922 -0.213 1.00 0.00 73 ALA A O 14
ATOM 24356 N N . LYS A 1 74 ? -3.894 10.262 0.631 1.00 0.00 74 LYS A N 14
ATOM 24357 C CA . LYS A 1 74 ? -4.505 11.619 0.705 1.00 0.00 74 LYS A CA 14
ATOM 24358 C C . LYS A 1 74 ? -3.655 12.526 1.569 1.00 0.00 74 LYS A C 14
ATOM 24359 O O . LYS A 1 74 ? -3.201 13.563 1.102 1.00 0.00 74 LYS A O 14
ATOM 24378 N N . SER A 1 75 ? -3.404 12.062 2.801 1.00 0.00 75 SER A N 14
ATOM 24379 C CA . SER A 1 75 ? -2.610 12.777 3.816 1.00 0.00 75 SER A CA 14
ATOM 24380 C C . SER A 1 75 ? -1.265 13.281 3.243 1.00 0.00 75 SER A C 14
ATOM 24381 O O . SER A 1 75 ? -0.906 14.441 3.429 1.00 0.00 75 SER A O 14
ATOM 24389 N N . MET A 1 76 ? -0.572 12.405 2.486 1.00 0.00 76 MET A N 14
ATOM 24390 C CA . MET A 1 76 ? 0.756 12.706 1.902 1.00 0.00 76 MET A CA 14
ATOM 24391 C C . MET A 1 76 ? 0.669 13.583 0.647 1.00 0.00 76 MET A C 14
ATOM 24392 O O . MET A 1 76 ? 1.578 14.373 0.388 1.00 0.00 76 MET A O 14
ATOM 24406 N N . HIS A 1 77 ? -0.416 13.439 -0.120 1.00 0.00 77 HIS A N 14
ATOM 24407 C CA . HIS A 1 77 ? -0.713 14.335 -1.255 1.00 0.00 77 HIS A CA 14
ATOM 24408 C C . HIS A 1 77 ? -1.017 15.771 -0.757 1.00 0.00 77 HIS A C 14
ATOM 24409 O O . HIS A 1 77 ? -0.717 16.747 -1.452 1.00 0.00 77 HIS A O 14
ATOM 24424 N N . GLU A 1 78 ? -1.591 15.877 0.460 1.00 0.00 78 GLU A N 14
ATOM 24425 C CA . GLU A 1 78 ? -1.834 17.163 1.146 1.00 0.00 78 GLU A CA 14
ATOM 24426 C C . GLU A 1 78 ? -0.498 17.767 1.629 1.00 0.00 78 GLU A C 14
ATOM 24427 O O . GLU A 1 78 ? -0.337 18.990 1.656 1.00 0.00 78 GLU A O 14
ATOM 24439 N N . LEU A 1 79 ? 0.451 16.880 2.017 1.00 0.00 79 LEU A N 14
ATOM 24440 C CA . LEU A 1 79 ? 1.818 17.279 2.432 1.00 0.00 79 LEU A CA 14
ATOM 24441 C C . LEU A 1 79 ? 2.644 17.763 1.229 1.00 0.00 79 LEU A C 14
ATOM 24442 O O . LEU A 1 79 ? 3.570 18.556 1.387 1.00 0.00 79 LEU A O 14
ATOM 24458 N N . GLY A 1 80 ? 2.303 17.266 0.027 1.00 0.00 80 GLY A N 14
ATOM 24459 C CA . GLY A 1 80 ? 2.995 17.643 -1.210 1.00 0.00 80 GLY A CA 14
ATOM 24460 C C . GLY A 1 80 ? 3.670 16.469 -1.907 1.00 0.00 80 GLY A C 14
ATOM 24461 O O . GLY A 1 80 ? 4.141 16.622 -3.038 1.00 0.00 80 GLY A O 14
ATOM 24465 N N . TYR A 1 81 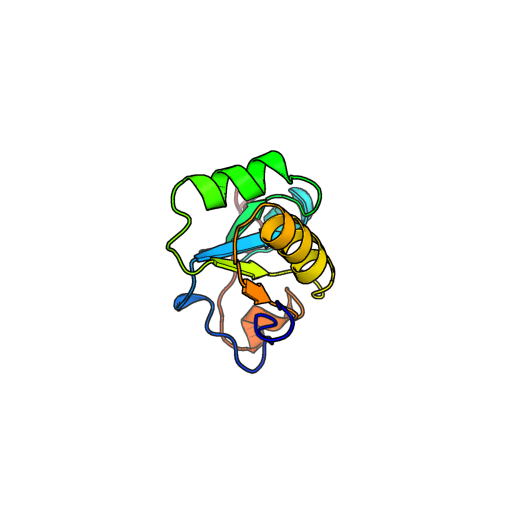? 3.732 15.300 -1.227 1.00 0.00 81 TYR A N 14
ATOM 24466 C CA . TYR A 1 81 ? 4.203 14.040 -1.853 1.00 0.00 81 TYR A CA 14
ATOM 24467 C C . TYR A 1 81 ? 3.143 13.549 -2.857 1.00 0.00 81 TYR A C 14
ATOM 24468 O O . TYR A 1 81 ? 2.001 14.025 -2.845 1.00 0.00 81 TYR A O 14
ATOM 24486 N N . THR A 1 82 ? 3.494 12.568 -3.696 1.00 0.00 82 THR A N 14
ATOM 24487 C CA . THR A 1 82 ? 2.554 11.981 -4.669 1.00 0.00 82 THR A CA 14
ATOM 24488 C C . THR A 1 82 ? 2.711 10.432 -4.738 1.00 0.00 82 THR A C 14
ATOM 24489 O O . THR A 1 82 ? 3.132 9.892 -5.765 1.00 0.00 82 THR A O 14
ATOM 24500 N N . PRO A 1 83 ? 2.403 9.684 -3.618 1.00 0.00 83 PRO A N 14
ATOM 24501 C CA . PRO A 1 83 ? 2.349 8.200 -3.652 1.00 0.00 83 PRO A CA 14
ATOM 24502 C C . PRO A 1 83 ? 1.054 7.674 -4.323 1.00 0.00 83 PRO A C 14
ATOM 24503 O O . PRO A 1 83 ? -0.001 8.314 -4.251 1.00 0.00 83 PRO A O 14
ATOM 24514 N N . TYR A 1 84 ? 1.159 6.507 -4.972 1.00 0.00 84 TYR A N 14
ATOM 24515 C CA . TYR A 1 84 ? 0.002 5.775 -5.530 1.00 0.00 84 TYR A CA 14
ATOM 24516 C C . TYR A 1 84 ? -0.677 4.967 -4.415 1.00 0.00 84 TYR A C 14
ATOM 24517 O O . TYR A 1 84 ? -0.150 4.882 -3.295 1.00 0.00 84 TYR A O 14
ATOM 24535 N N . TYR A 1 85 ? -1.833 4.361 -4.726 1.00 0.00 85 TYR A N 14
ATOM 24536 C CA . TYR A 1 85 ? -2.547 3.515 -3.766 1.00 0.00 85 TYR A CA 14
ATOM 24537 C C . TYR A 1 85 ? -3.384 2.453 -4.494 1.00 0.00 85 TYR A C 14
ATOM 24538 O O . TYR A 1 85 ? -3.909 2.696 -5.589 1.00 0.00 85 TYR A O 14
ATOM 24556 N N . LEU A 1 86 ? -3.478 1.271 -3.869 1.00 0.00 86 LEU A N 14
ATOM 24557 C CA . LEU A 1 86 ? -4.116 0.085 -4.433 1.00 0.00 86 LEU A CA 14
ATOM 24558 C C . LEU A 1 86 ? -5.408 -0.205 -3.668 1.00 0.00 86 LEU A C 14
ATOM 24559 O O . LEU A 1 86 ? -5.388 -0.514 -2.448 1.00 0.00 86 LEU A O 14
ATOM 24575 N N . GLU A 1 87 ? -6.514 -0.101 -4.412 1.00 0.00 87 GLU A N 14
ATOM 24576 C CA . GLU A 1 87 ? -7.842 -0.507 -3.976 1.00 0.00 87 GLU A CA 14
ATOM 24577 C C . GLU A 1 87 ? -8.125 -1.911 -4.545 1.00 0.00 87 GLU A C 14
ATOM 24578 O O . GLU A 1 87 ? -8.484 -2.061 -5.722 1.00 0.00 87 GLU A O 14
ATOM 24590 N N . GLY A 1 88 ? -7.875 -2.926 -3.711 1.00 0.00 88 GLY A N 14
ATOM 24591 C CA . GLY A 1 88 ? -8.100 -4.325 -4.057 1.00 0.00 88 GLY A CA 14
ATOM 24592 C C . GLY A 1 88 ? -7.986 -5.213 -2.828 1.00 0.00 88 GLY A C 14
ATOM 24593 O O . GLY A 1 88 ? -7.282 -4.863 -1.871 1.00 0.00 88 GLY A O 14
ATOM 24597 N N . ASN A 1 89 ? -8.657 -6.373 -2.870 1.00 0.00 89 ASN A N 14
ATOM 24598 C CA . ASN A 1 89 ? -8.749 -7.299 -1.725 1.00 0.00 89 ASN A CA 14
ATOM 24599 C C . ASN A 1 89 ? -7.394 -7.977 -1.446 1.00 0.00 89 ASN A C 14
ATOM 24600 O O . ASN A 1 89 ? -6.820 -8.603 -2.339 1.00 0.00 89 ASN A O 14
ATOM 24611 N N . VAL A 1 90 ? -6.910 -7.851 -0.190 1.00 0.00 90 VAL A N 14
ATOM 24612 C CA . VAL A 1 90 ? -5.560 -8.307 0.220 1.00 0.00 90 VAL A CA 14
ATOM 24613 C C . VAL A 1 90 ? -5.381 -9.832 0.062 1.00 0.00 90 VAL A C 14
ATOM 24614 O O . VAL A 1 90 ? -4.317 -10.298 -0.341 1.00 0.00 90 VAL A O 14
ATOM 24627 N N . TYR A 1 91 ? -6.454 -10.588 0.326 1.00 0.00 91 TYR A N 14
ATOM 24628 C CA . TYR A 1 91 ? -6.443 -12.067 0.267 1.00 0.00 91 TYR A CA 14
ATOM 24629 C C . TYR A 1 91 ? -6.425 -12.552 -1.200 1.00 0.00 91 TYR A C 14
ATOM 24630 O O . TYR A 1 91 ? -5.969 -13.664 -1.503 1.00 0.00 91 TYR A O 14
ATOM 24648 N N . ASP A 1 92 ? -6.919 -11.682 -2.096 1.00 0.00 92 ASP A N 14
ATOM 24649 C CA . ASP A 1 92 ? -7.087 -11.968 -3.526 1.00 0.00 92 ASP A CA 14
ATOM 24650 C C . ASP A 1 92 ? -5.816 -11.690 -4.347 1.00 0.00 92 ASP A C 14
ATOM 24651 O O . ASP A 1 92 ? -5.781 -12.024 -5.530 1.00 0.00 92 ASP A O 14
ATOM 24660 N N . PHE A 1 93 ? -4.772 -11.101 -3.737 1.00 0.00 93 PHE A N 14
ATOM 24661 C CA . PHE A 1 93 ? -3.482 -10.851 -4.438 1.00 0.00 93 PHE A CA 14
ATOM 24662 C C . PHE A 1 93 ? -2.893 -12.179 -4.961 1.00 0.00 93 PHE A C 14
ATOM 24663 O O . PHE A 1 93 ? -2.476 -12.278 -6.123 1.00 0.00 93 PHE A O 14
ATOM 24680 N N . GLU A 1 94 ? -2.930 -13.187 -4.073 1.00 0.00 94 GLU A N 14
ATOM 24681 C CA . GLU A 1 94 ? -2.500 -14.572 -4.342 1.00 0.00 94 GLU A CA 14
ATOM 24682 C C . GLU A 1 94 ? -3.165 -15.153 -5.613 1.00 0.00 94 GLU A C 14
ATOM 24683 O O . GLU A 1 94 ? -2.477 -15.660 -6.506 1.00 0.00 94 GLU A O 14
ATOM 24695 N N . LYS A 1 95 ? -4.502 -15.029 -5.706 1.00 0.00 95 LYS A N 14
ATOM 24696 C CA . LYS A 1 95 ? -5.282 -15.590 -6.838 1.00 0.00 95 LYS A CA 14
ATOM 24697 C C . LYS A 1 95 ? -5.235 -14.691 -8.102 1.00 0.00 95 LYS A C 14
ATOM 24698 O O . LYS A 1 95 ? -5.540 -15.162 -9.204 1.00 0.00 95 LYS A O 14
ATOM 24717 N N . TYR A 1 96 ? -4.843 -13.410 -7.941 1.00 0.00 96 TYR A N 14
ATOM 24718 C CA . TYR A 1 96 ? -4.620 -12.473 -9.081 1.00 0.00 96 TYR A CA 14
ATOM 24719 C C . TYR A 1 96 ? -3.173 -12.561 -9.608 1.00 0.00 96 TYR A C 14
ATOM 24720 O O . TYR A 1 96 ? -2.826 -11.884 -10.582 1.00 0.00 96 TYR A O 14
ATOM 24738 N N . GLY A 1 97 ? -2.331 -13.373 -8.946 1.00 0.00 97 GLY A N 14
ATOM 24739 C CA . GLY A 1 97 ? -1.002 -13.720 -9.471 1.00 0.00 97 GLY A CA 14
ATOM 24740 C C . GLY A 1 97 ? 0.120 -12.941 -8.821 1.00 0.00 97 GLY A C 14
ATOM 24741 O O . GLY A 1 97 ? 1.078 -12.537 -9.491 1.00 0.00 97 GLY A O 14
ATOM 24745 N N . PHE A 1 98 ? -0.006 -12.712 -7.509 1.00 0.00 98 PHE A N 14
ATOM 24746 C CA . PHE A 1 98 ? 0.998 -12.005 -6.700 1.00 0.00 98 PHE A CA 14
ATOM 24747 C C . PHE A 1 98 ? 1.240 -12.803 -5.426 1.00 0.00 98 PHE A C 14
ATOM 24748 O O . PHE A 1 98 ? 0.307 -13.020 -4.651 1.00 0.00 98 PHE A O 14
ATOM 24765 N N . ARG A 1 99 ? 2.490 -13.249 -5.232 1.00 0.00 99 ARG A N 14
ATOM 24766 C CA . ARG A 1 99 ? 2.878 -14.022 -4.043 1.00 0.00 99 ARG A CA 14
ATOM 24767 C C . ARG A 1 99 ? 2.717 -13.161 -2.767 1.00 0.00 99 ARG A C 14
ATOM 24768 O O . ARG A 1 99 ? 2.797 -11.922 -2.814 1.00 0.00 99 ARG A O 14
ATOM 24789 N N . MET A 1 100 ? 2.491 -13.825 -1.648 1.00 0.00 100 MET A N 14
ATOM 24790 C CA . MET A 1 100 ? 2.271 -13.186 -0.343 1.00 0.00 100 MET A CA 14
ATOM 24791 C C . MET A 1 100 ? 2.900 -14.055 0.742 1.00 0.00 100 MET A C 14
ATOM 24792 O O . MET A 1 100 ? 3.173 -15.245 0.524 1.00 0.00 100 MET A O 14
ATOM 24806 N N . VAL A 1 101 ? 3.126 -13.463 1.920 1.00 0.00 101 VAL A N 14
ATOM 24807 C CA . VAL A 1 101 ? 3.693 -14.178 3.066 1.00 0.00 101 VAL A CA 14
ATOM 24808 C C . VAL A 1 101 ? 2.618 -14.264 4.158 1.00 0.00 101 VAL A C 14
ATOM 24809 O O . VAL A 1 101 ? 2.350 -13.281 4.878 1.00 0.00 101 VAL A O 14
ATOM 24822 N N . TYR A 1 102 ? 1.936 -15.418 4.179 1.00 0.00 102 TYR A N 14
ATOM 24823 C CA . TYR A 1 102 ? 0.980 -15.787 5.225 1.00 0.00 102 TYR A CA 14
ATOM 24824 C C . TYR A 1 102 ? 1.753 -16.439 6.384 1.00 0.00 102 TYR A C 14
ATOM 24825 O O . TYR A 1 102 ? 2.522 -17.389 6.161 1.00 0.00 102 TYR A O 14
ATOM 24843 N N . ASP A 1 103 ? 1.547 -15.894 7.598 1.00 0.00 103 ASP A N 14
ATOM 24844 C CA . ASP A 1 103 ? 2.271 -16.255 8.828 1.00 0.00 103 ASP A CA 14
ATOM 24845 C C . ASP A 1 103 ? 3.750 -15.816 8.725 1.00 0.00 103 ASP A C 14
ATOM 24846 O O . ASP A 1 103 ? 4.587 -16.519 8.160 1.00 0.00 103 ASP A O 14
ATOM 24855 N N . ASP A 1 104 ? 4.028 -14.607 9.230 1.00 0.00 104 ASP A N 14
ATOM 24856 C CA . ASP A 1 104 ? 5.381 -14.021 9.286 1.00 0.00 104 ASP A CA 14
ATOM 24857 C C . ASP A 1 104 ? 5.474 -13.193 10.570 1.00 0.00 104 ASP A C 14
ATOM 24858 O O . ASP A 1 104 ? 5.817 -12.000 10.575 1.00 0.00 104 ASP A O 14
ATOM 24867 N N . THR A 1 105 ? 5.128 -13.865 11.674 1.00 0.00 105 THR A N 14
ATOM 24868 C CA . THR A 1 105 ? 5.041 -13.261 13.001 1.00 0.00 105 THR A CA 14
ATOM 24869 C C . THR A 1 105 ? 6.437 -12.898 13.526 1.00 0.00 105 THR A C 14
ATOM 24870 O O . THR A 1 105 ? 6.655 -11.792 14.041 1.00 0.00 105 THR A O 14
ATOM 24881 N N . CYS A 1 106 ? 7.373 -13.863 13.348 1.00 0.00 106 CYS A N 14
ATOM 24882 C CA . CYS A 1 106 ? 8.728 -13.851 13.931 1.00 0.00 106 CYS A CA 14
ATOM 24883 C C . CYS A 1 106 ? 8.655 -13.918 15.481 1.00 0.00 106 CYS A C 14
ATOM 24884 O O . CYS A 1 106 ? 7.559 -14.073 16.045 1.00 0.00 106 CYS A O 14
ATOM 24892 N N . ASP A 1 107 ? 9.826 -13.847 16.147 1.00 0.00 107 ASP A N 14
ATOM 24893 C CA . ASP A 1 107 ? 9.942 -13.872 17.629 1.00 0.00 107 ASP A CA 14
ATOM 24894 C C . ASP A 1 107 ? 9.488 -15.241 18.189 1.00 0.00 107 ASP A C 14
ATOM 24895 O O . ASP A 1 107 ? 10.333 -16.123 18.395 1.00 0.00 107 ASP A O 14
ATOM 24904 N N . LYS A 1 108 ? 8.154 -15.392 18.418 1.00 0.00 108 LYS A N 14
ATOM 24905 C CA . LYS A 1 108 ? 7.463 -16.653 18.803 1.00 0.00 108 LYS A CA 14
ATOM 24906 C C . LYS A 1 108 ? 7.667 -17.033 20.292 1.00 0.00 108 LYS A C 14
ATOM 24907 O O . LYS A 1 108 ? 6.686 -17.335 20.980 1.00 0.00 108 LYS A O 14
ATOM 24926 N N . LYS A 1 109 ? 8.933 -17.012 20.770 1.00 0.00 109 LYS A N 14
ATOM 24927 C CA . LYS A 1 109 ? 9.324 -17.363 22.154 1.00 0.00 109 LYS A CA 14
ATOM 24928 C C . LYS A 1 109 ? 8.951 -18.823 22.491 1.00 0.00 109 LYS A C 14
ATOM 24929 O O . LYS A 1 109 ? 7.885 -19.094 23.054 1.00 0.00 109 LYS A O 14
ATOM 24948 N N . ASN A 1 110 ? 9.832 -19.750 22.103 1.00 0.00 110 ASN A N 14
ATOM 24949 C CA . ASN A 1 110 ? 9.642 -21.198 22.292 1.00 0.00 110 ASN A CA 14
ATOM 24950 C C . ASN A 1 110 ? 11.018 -21.840 22.591 1.00 0.00 110 ASN A C 14
ATOM 24951 O O . ASN A 1 110 ? 11.919 -21.738 21.736 1.00 0.00 110 ASN A O 14
ATOM 24963 N N . MET A 1 1 ? -6.384 15.926 -6.385 1.00 0.00 1 MET A N 15
ATOM 24964 C CA . MET A 1 1 ? -6.618 15.042 -7.545 1.00 0.00 1 MET A CA 15
ATOM 24965 C C . MET A 1 1 ? -5.719 13.791 -7.463 1.00 0.00 1 MET A C 15
ATOM 24966 O O . MET A 1 1 ? -5.030 13.435 -8.430 1.00 0.00 1 MET A O 15
ATOM 24982 N N . LEU A 1 2 ? -5.701 13.132 -6.282 1.00 0.00 2 LEU A N 15
ATOM 24983 C CA . LEU A 1 2 ? -4.952 11.869 -6.101 1.00 0.00 2 LEU A CA 15
ATOM 24984 C C . LEU A 1 2 ? -5.791 10.643 -6.495 1.00 0.00 2 LEU A C 15
ATOM 24985 O O . LEU A 1 2 ? -5.240 9.548 -6.586 1.00 0.00 2 LEU A O 15
ATOM 25001 N N . GLU A 1 3 ? -7.124 10.800 -6.668 1.00 0.00 3 GLU A N 15
ATOM 25002 C CA . GLU A 1 3 ? -8.003 9.652 -7.005 1.00 0.00 3 GLU A CA 15
ATOM 25003 C C . GLU A 1 3 ? -7.698 9.130 -8.431 1.00 0.00 3 GLU A C 15
ATOM 25004 O O . GLU A 1 3 ? -8.094 8.024 -8.788 1.00 0.00 3 GLU A O 15
ATOM 25016 N N . ASP A 1 4 ? -6.980 9.952 -9.229 1.00 0.00 4 ASP A N 15
ATOM 25017 C CA . ASP A 1 4 ? -6.406 9.544 -10.536 1.00 0.00 4 ASP A CA 15
ATOM 25018 C C . ASP A 1 4 ? -5.303 8.467 -10.352 1.00 0.00 4 ASP A C 15
ATOM 25019 O O . ASP A 1 4 ? -5.061 7.654 -11.246 1.00 0.00 4 ASP A O 15
ATOM 25028 N N . TYR A 1 5 ? -4.647 8.487 -9.175 1.00 0.00 5 TYR A N 15
ATOM 25029 C CA . TYR A 1 5 ? -3.586 7.519 -8.785 1.00 0.00 5 TYR A CA 15
ATOM 25030 C C . TYR A 1 5 ? -4.199 6.206 -8.226 1.00 0.00 5 TYR A C 15
ATOM 25031 O O . TYR A 1 5 ? -3.468 5.359 -7.682 1.00 0.00 5 TYR A O 15
ATOM 25049 N N . ALA A 1 6 ? -5.544 6.064 -8.333 1.00 0.00 6 ALA A N 15
ATOM 25050 C CA . ALA A 1 6 ? -6.267 4.845 -7.928 1.00 0.00 6 ALA A CA 15
ATOM 25051 C C . ALA A 1 6 ? -5.933 3.686 -8.869 1.00 0.00 6 ALA A C 15
ATOM 25052 O O . ALA A 1 6 ? -6.449 3.609 -9.993 1.00 0.00 6 ALA A O 15
ATOM 25059 N N . ILE A 1 7 ? -5.017 2.828 -8.427 1.00 0.00 7 ILE A N 15
ATOM 25060 C CA . ILE A 1 7 ? -4.691 1.585 -9.122 1.00 0.00 7 ILE A CA 15
ATOM 25061 C C . ILE A 1 7 ? -5.562 0.470 -8.525 1.00 0.00 7 ILE A C 15
ATOM 25062 O O . ILE A 1 7 ? -5.627 0.319 -7.302 1.00 0.00 7 ILE A O 15
ATOM 25078 N N . SER A 1 8 ? -6.278 -0.254 -9.388 1.00 0.00 8 SER A N 15
ATOM 25079 C CA . SER A 1 8 ? -7.150 -1.371 -8.989 1.00 0.00 8 SER A CA 15
ATOM 25080 C C . SER A 1 8 ? -6.379 -2.699 -9.049 1.00 0.00 8 SER A C 15
ATOM 25081 O O . SER A 1 8 ? -5.382 -2.806 -9.766 1.00 0.00 8 SER A O 15
ATOM 25089 N N . LEU A 1 9 ? -6.856 -3.709 -8.300 1.00 0.00 9 LEU A N 15
ATOM 25090 C CA . LEU A 1 9 ? -6.224 -5.048 -8.250 1.00 0.00 9 LEU A CA 15
ATOM 25091 C C . LEU A 1 9 ? -6.327 -5.777 -9.618 1.00 0.00 9 LEU A C 15
ATOM 25092 O O . LEU A 1 9 ? -5.459 -6.590 -9.974 1.00 0.00 9 LEU A O 15
ATOM 25108 N N . GLU A 1 10 ? -7.370 -5.429 -10.386 1.00 0.00 10 GLU A N 15
ATOM 25109 C CA . GLU A 1 10 ? -7.613 -5.972 -11.740 1.00 0.00 10 GLU A CA 15
ATOM 25110 C C . GLU A 1 10 ? -6.528 -5.526 -12.760 1.00 0.00 10 GLU A C 15
ATOM 25111 O O . GLU A 1 10 ? -6.328 -6.185 -13.783 1.00 0.00 10 GLU A O 15
ATOM 25123 N N . GLU A 1 11 ? -5.834 -4.410 -12.469 1.00 0.00 11 GLU A N 15
ATOM 25124 C CA . GLU A 1 11 ? -4.867 -3.783 -13.405 1.00 0.00 11 GLU A CA 15
ATOM 25125 C C . GLU A 1 11 ? -3.452 -3.671 -12.795 1.00 0.00 11 GLU A C 15
ATOM 25126 O O . GLU A 1 11 ? -2.498 -3.365 -13.516 1.00 0.00 11 GLU A O 15
ATOM 25138 N N . VAL A 1 12 ? -3.316 -3.940 -11.481 1.00 0.00 12 VAL A N 15
ATOM 25139 C CA . VAL A 1 12 ? -2.067 -3.660 -10.730 1.00 0.00 12 VAL A CA 15
ATOM 25140 C C . VAL A 1 12 ? -0.916 -4.608 -11.124 1.00 0.00 12 VAL A C 15
ATOM 25141 O O . VAL A 1 12 ? -1.145 -5.754 -11.502 1.00 0.00 12 VAL A O 15
ATOM 25154 N N . ASN A 1 13 ? 0.313 -4.081 -11.100 1.00 0.00 13 ASN A N 15
ATOM 25155 C CA . ASN A 1 13 ? 1.550 -4.876 -11.144 1.00 0.00 13 ASN A CA 15
ATOM 25156 C C . ASN A 1 13 ? 2.380 -4.474 -9.914 1.00 0.00 13 ASN A C 15
ATOM 25157 O O . ASN A 1 13 ? 3.112 -3.491 -9.973 1.00 0.00 13 ASN A O 15
ATOM 25168 N N . PHE A 1 14 ? 2.228 -5.210 -8.788 1.00 0.00 14 PHE A N 15
ATOM 25169 C CA . PHE A 1 14 ? 2.909 -4.875 -7.505 1.00 0.00 14 PHE A CA 15
ATOM 25170 C C . PHE A 1 14 ? 4.447 -4.823 -7.652 1.00 0.00 14 PHE A C 15
ATOM 25171 O O . PHE A 1 14 ? 5.105 -4.017 -7.003 1.00 0.00 14 PHE A O 15
ATOM 25188 N N . ASN A 1 15 ? 4.990 -5.667 -8.537 1.00 0.00 15 ASN A N 15
ATOM 25189 C CA . ASN A 1 15 ? 6.449 -5.775 -8.766 1.00 0.00 15 ASN A CA 15
ATOM 25190 C C . ASN A 1 15 ? 6.979 -4.608 -9.635 1.00 0.00 15 ASN A C 15
ATOM 25191 O O . ASN A 1 15 ? 8.194 -4.448 -9.791 1.00 0.00 15 ASN A O 15
ATOM 25202 N N . ASP A 1 16 ? 6.051 -3.810 -10.204 1.00 0.00 16 ASP A N 15
ATOM 25203 C CA . ASP A 1 16 ? 6.379 -2.572 -10.957 1.00 0.00 16 ASP A CA 15
ATOM 25204 C C . ASP A 1 16 ? 6.589 -1.391 -9.986 1.00 0.00 16 ASP A C 15
ATOM 25205 O O . ASP A 1 16 ? 7.172 -0.372 -10.364 1.00 0.00 16 ASP A O 15
ATOM 25214 N N . PHE A 1 17 ? 6.102 -1.526 -8.731 1.00 0.00 17 PHE A N 15
ATOM 25215 C CA . PHE A 1 17 ? 6.187 -0.452 -7.708 1.00 0.00 17 PHE A CA 15
ATOM 25216 C C . PHE A 1 17 ? 6.884 -0.982 -6.436 1.00 0.00 17 PHE A C 15
ATOM 25217 O O . PHE A 1 17 ? 6.982 -2.195 -6.229 1.00 0.00 17 PHE A O 15
ATOM 25234 N N . ILE A 1 18 ? 7.380 -0.057 -5.604 1.00 0.00 18 ILE A N 15
ATOM 25235 C CA . ILE A 1 18 ? 7.804 -0.350 -4.225 1.00 0.00 18 ILE A CA 15
ATOM 25236 C C . ILE A 1 18 ? 6.541 -0.340 -3.356 1.00 0.00 18 ILE A C 15
ATOM 25237 O O . ILE A 1 18 ? 5.910 0.708 -3.205 1.00 0.00 18 ILE A O 15
ATOM 25253 N N . VAL A 1 19 ? 6.154 -1.495 -2.798 1.00 0.00 19 VAL A N 15
ATOM 25254 C CA . VAL A 1 19 ? 4.833 -1.638 -2.170 1.00 0.00 19 VAL A CA 15
ATOM 25255 C C . VAL A 1 19 ? 4.930 -1.278 -0.672 1.00 0.00 19 VAL A C 15
ATOM 25256 O O . VAL A 1 19 ? 5.978 -1.464 -0.047 1.00 0.00 19 VAL A O 15
ATOM 25269 N N . VAL A 1 20 ? 3.843 -0.712 -0.128 1.00 0.00 20 VAL A N 15
ATOM 25270 C CA . VAL A 1 20 ? 3.688 -0.397 1.309 1.00 0.00 20 VAL A CA 15
ATOM 25271 C C . VAL A 1 20 ? 2.346 -0.962 1.779 1.00 0.00 20 VAL A C 15
ATOM 25272 O O . VAL A 1 20 ? 1.318 -0.700 1.153 1.00 0.00 20 VAL A O 15
ATOM 25285 N N . ASP A 1 21 ? 2.360 -1.751 2.864 1.00 0.00 21 ASP A N 15
ATOM 25286 C CA . ASP A 1 21 ? 1.124 -2.246 3.485 1.00 0.00 21 ASP A CA 15
ATOM 25287 C C . ASP A 1 21 ? 0.693 -1.236 4.550 1.00 0.00 21 ASP A C 15
ATOM 25288 O O . ASP A 1 21 ? 1.353 -1.136 5.581 1.00 0.00 21 ASP A O 15
ATOM 25297 N N . VAL A 1 22 ? -0.381 -0.465 4.271 1.00 0.00 22 VAL A N 15
ATOM 25298 C CA . VAL A 1 22 ? -0.906 0.540 5.222 1.00 0.00 22 VAL A CA 15
ATOM 25299 C C . VAL A 1 22 ? -2.013 -0.070 6.106 1.00 0.00 22 VAL A C 15
ATOM 25300 O O . VAL A 1 22 ? -3.216 0.128 5.868 1.00 0.00 22 VAL A O 15
ATOM 25313 N N . ARG A 1 23 ? -1.587 -0.815 7.149 1.00 0.00 23 ARG A N 15
ATOM 25314 C CA . ARG A 1 23 ? -2.511 -1.463 8.109 1.00 0.00 23 ARG A CA 15
ATOM 25315 C C . ARG A 1 23 ? -1.863 -1.545 9.520 1.00 0.00 23 ARG A C 15
ATOM 25316 O O . ARG A 1 23 ? -1.961 -0.575 10.274 1.00 0.00 23 ARG A O 15
ATOM 25337 N N . GLU A 1 24 ? -1.166 -2.675 9.855 1.00 0.00 24 GLU A N 15
ATOM 25338 C CA . GLU A 1 24 ? -0.732 -2.997 11.264 1.00 0.00 24 GLU A CA 15
ATOM 25339 C C . GLU A 1 24 ? 0.358 -4.101 11.306 1.00 0.00 24 GLU A C 15
ATOM 25340 O O . GLU A 1 24 ? 0.633 -4.778 10.319 1.00 0.00 24 GLU A O 15
ATOM 25352 N N . LEU A 1 25 ? 0.958 -4.291 12.500 1.00 0.00 25 LEU A N 15
ATOM 25353 C CA . LEU A 1 25 ? 1.897 -5.406 12.745 1.00 0.00 25 LEU A CA 15
ATOM 25354 C C . LEU A 1 25 ? 1.142 -6.754 12.738 1.00 0.00 25 LEU A C 15
ATOM 25355 O O . LEU A 1 25 ? 1.654 -7.741 12.230 1.00 0.00 25 LEU A O 15
ATOM 25371 N N . ASP A 1 26 ? -0.085 -6.754 13.290 1.00 0.00 26 ASP A N 15
ATOM 25372 C CA . ASP A 1 26 ? -0.936 -7.963 13.415 1.00 0.00 26 ASP A CA 15
ATOM 25373 C C . ASP A 1 26 ? -1.129 -8.682 12.062 1.00 0.00 26 ASP A C 15
ATOM 25374 O O . ASP A 1 26 ? -0.946 -9.908 11.968 1.00 0.00 26 ASP A O 15
ATOM 25383 N N . GLU A 1 27 ? -1.471 -7.897 11.020 1.00 0.00 27 GLU A N 15
ATOM 25384 C CA . GLU A 1 27 ? -1.630 -8.420 9.651 1.00 0.00 27 GLU A CA 15
ATOM 25385 C C . GLU A 1 27 ? -0.275 -8.835 9.073 1.00 0.00 27 GLU A C 15
ATOM 25386 O O . GLU A 1 27 ? -0.177 -9.871 8.428 1.00 0.00 27 GLU A O 15
ATOM 25398 N N . TYR A 1 28 ? 0.770 -8.021 9.343 1.00 0.00 28 TYR A N 15
ATOM 25399 C CA . TYR A 1 28 ? 2.155 -8.293 8.896 1.00 0.00 28 TYR A CA 15
ATOM 25400 C C . TYR A 1 28 ? 2.637 -9.696 9.355 1.00 0.00 28 TYR A C 15
ATOM 25401 O O . TYR A 1 28 ? 3.407 -10.366 8.654 1.00 0.00 28 TYR A O 15
ATOM 25419 N N . GLU A 1 29 ? 2.135 -10.128 10.523 1.00 0.00 29 GLU A N 15
ATOM 25420 C CA . GLU A 1 29 ? 2.472 -11.429 11.127 1.00 0.00 29 GLU A CA 15
ATOM 25421 C C . GLU A 1 29 ? 1.682 -12.596 10.480 1.00 0.00 29 GLU A C 15
ATOM 25422 O O . GLU A 1 29 ? 2.257 -13.660 10.212 1.00 0.00 29 GLU A O 15
ATOM 25434 N N . GLU A 1 30 ? 0.363 -12.402 10.238 1.00 0.00 30 GLU A N 15
ATOM 25435 C CA . GLU A 1 30 ? -0.518 -13.486 9.717 1.00 0.00 30 GLU A CA 15
ATOM 25436 C C . GLU A 1 30 ? -0.400 -13.651 8.175 1.00 0.00 30 GLU A C 15
ATOM 25437 O O . GLU A 1 30 ? -0.222 -14.777 7.688 1.00 0.00 30 GLU A O 15
ATOM 25449 N N . LEU A 1 31 ? -0.488 -12.533 7.418 1.00 0.00 31 LEU A N 15
ATOM 25450 C CA . LEU A 1 31 ? -0.359 -12.533 5.935 1.00 0.00 31 LEU A CA 15
ATOM 25451 C C . LEU A 1 31 ? -0.199 -11.094 5.387 1.00 0.00 31 LEU A C 15
ATOM 25452 O O . LEU A 1 31 ? -0.947 -10.183 5.777 1.00 0.00 31 LEU A O 15
ATOM 25468 N N . HIS A 1 32 ? 0.779 -10.899 4.483 1.00 0.00 32 HIS A N 15
ATOM 25469 C CA . HIS A 1 32 ? 0.947 -9.623 3.741 1.00 0.00 32 HIS A CA 15
ATOM 25470 C C . HIS A 1 32 ? 1.803 -9.875 2.483 1.00 0.00 32 HIS A C 15
ATOM 25471 O O . HIS A 1 32 ? 2.230 -11.006 2.242 1.00 0.00 32 HIS A O 15
ATOM 25486 N N . LEU A 1 33 ? 2.040 -8.825 1.679 1.00 0.00 33 LEU A N 15
ATOM 25487 C CA . LEU A 1 33 ? 2.917 -8.914 0.486 1.00 0.00 33 LEU A CA 15
ATOM 25488 C C . LEU A 1 33 ? 4.405 -8.849 0.893 1.00 0.00 33 LEU A C 15
ATOM 25489 O O . LEU A 1 33 ? 4.770 -8.023 1.722 1.00 0.00 33 LEU A O 15
ATOM 25505 N N . PRO A 1 34 ? 5.291 -9.680 0.263 1.00 0.00 34 PRO A N 15
ATOM 25506 C CA . PRO A 1 34 ? 6.734 -9.733 0.616 1.00 0.00 34 PRO A CA 15
ATOM 25507 C C . PRO A 1 34 ? 7.500 -8.450 0.204 1.00 0.00 34 PRO A C 15
ATOM 25508 O O . PRO A 1 34 ? 8.591 -8.186 0.713 1.00 0.00 34 PRO A O 15
ATOM 25519 N N . ASN A 1 35 ? 6.906 -7.660 -0.717 1.00 0.00 35 ASN A N 15
ATOM 25520 C CA . ASN A 1 35 ? 7.477 -6.379 -1.194 1.00 0.00 35 ASN A CA 15
ATOM 25521 C C . ASN A 1 35 ? 6.799 -5.170 -0.506 1.00 0.00 35 ASN A C 15
ATOM 25522 O O . ASN A 1 35 ? 7.038 -4.014 -0.898 1.00 0.00 35 ASN A O 15
ATOM 25533 N N . ALA A 1 36 ? 5.958 -5.442 0.521 1.00 0.00 36 ALA A N 15
ATOM 25534 C CA . ALA A 1 36 ? 5.176 -4.405 1.228 1.00 0.00 36 ALA A CA 15
ATOM 25535 C C . ALA A 1 36 ? 5.872 -3.970 2.529 1.00 0.00 36 ALA A C 15
ATOM 25536 O O . ALA A 1 36 ? 6.147 -4.805 3.401 1.00 0.00 36 ALA A O 15
ATOM 25543 N N . THR A 1 37 ? 6.147 -2.657 2.637 1.00 0.00 37 THR A N 15
ATOM 25544 C CA . THR A 1 37 ? 6.746 -2.036 3.826 1.00 0.00 37 THR A CA 15
ATOM 25545 C C . THR A 1 37 ? 5.675 -1.874 4.927 1.00 0.00 37 THR A C 15
ATOM 25546 O O . THR A 1 37 ? 4.598 -1.326 4.666 1.00 0.00 37 THR A O 15
ATOM 25557 N N . LEU A 1 38 ? 5.975 -2.388 6.137 1.00 0.00 38 LEU A N 15
ATOM 25558 C CA . LEU A 1 38 ? 5.092 -2.273 7.316 1.00 0.00 38 LEU A CA 15
ATOM 25559 C C . LEU A 1 38 ? 4.995 -0.785 7.734 1.00 0.00 38 LEU A C 15
ATOM 25560 O O . LEU A 1 38 ? 5.955 -0.221 8.272 1.00 0.00 38 LEU A O 15
ATOM 25576 N N . ILE A 1 39 ? 3.852 -0.160 7.428 1.00 0.00 39 ILE A N 15
ATOM 25577 C CA . ILE A 1 39 ? 3.481 1.182 7.926 1.00 0.00 39 ILE A CA 15
ATOM 25578 C C . ILE A 1 39 ? 1.982 1.152 8.264 1.00 0.00 39 ILE A C 15
ATOM 25579 O O . ILE A 1 39 ? 1.202 0.516 7.571 1.00 0.00 39 ILE A O 15
ATOM 25595 N N . SER A 1 40 ? 1.579 1.808 9.345 1.00 0.00 40 SER A N 15
ATOM 25596 C CA . SER A 1 40 ? 0.151 1.928 9.689 1.00 0.00 40 SER A CA 15
ATOM 25597 C C . SER A 1 40 ? -0.407 3.232 9.084 1.00 0.00 40 SER A C 15
ATOM 25598 O O . SER A 1 40 ? 0.321 4.218 8.969 1.00 0.00 40 SER A O 15
ATOM 25606 N N . VAL A 1 41 ? -1.693 3.210 8.670 1.00 0.00 41 VAL A N 15
ATOM 25607 C CA . VAL A 1 41 ? -2.381 4.369 8.035 1.00 0.00 41 VAL A CA 15
ATOM 25608 C C . VAL A 1 41 ? -2.337 5.652 8.920 1.00 0.00 41 VAL A C 15
ATOM 25609 O O . VAL A 1 41 ? -2.310 6.765 8.393 1.00 0.00 41 VAL A O 15
ATOM 25622 N N . ASN A 1 42 ? -2.287 5.485 10.265 1.00 0.00 42 ASN A N 15
ATOM 25623 C CA . ASN A 1 42 ? -2.206 6.628 11.219 1.00 0.00 42 ASN A CA 15
ATOM 25624 C C . ASN A 1 42 ? -0.785 7.245 11.283 1.00 0.00 42 ASN A C 15
ATOM 25625 O O . ASN A 1 42 ? -0.628 8.397 11.704 1.00 0.00 42 ASN A O 15
ATOM 25636 N N . ASP A 1 43 ? 0.238 6.459 10.884 1.00 0.00 43 ASP A N 15
ATOM 25637 C CA . ASP A 1 43 ? 1.655 6.880 10.933 1.00 0.00 43 ASP A CA 15
ATOM 25638 C C . ASP A 1 43 ? 1.953 7.865 9.791 1.00 0.00 43 ASP A C 15
ATOM 25639 O O . ASP A 1 43 ? 2.435 7.463 8.727 1.00 0.00 43 ASP A O 15
ATOM 25648 N N . GLN A 1 44 ? 1.628 9.152 9.998 1.00 0.00 44 GLN A N 15
ATOM 25649 C CA . GLN A 1 44 ? 1.943 10.208 9.022 1.00 0.00 44 GLN A CA 15
ATOM 25650 C C . GLN A 1 44 ? 3.459 10.462 8.992 1.00 0.00 44 GLN A C 15
ATOM 25651 O O . GLN A 1 44 ? 4.017 10.676 7.925 1.00 0.00 44 GLN A O 15
ATOM 25665 N N . GLU A 1 45 ? 4.114 10.402 10.171 1.00 0.00 45 GLU A N 15
ATOM 25666 C CA . GLU A 1 45 ? 5.563 10.671 10.304 1.00 0.00 45 GLU A CA 15
ATOM 25667 C C . GLU A 1 45 ? 6.429 9.583 9.628 1.00 0.00 45 GLU A C 15
ATOM 25668 O O . GLU A 1 45 ? 7.454 9.903 9.036 1.00 0.00 45 GLU A O 15
ATOM 25680 N N . LYS A 1 46 ? 6.009 8.306 9.729 1.00 0.00 46 LYS A N 15
ATOM 25681 C CA . LYS A 1 46 ? 6.757 7.156 9.169 1.00 0.00 46 LYS A CA 15
ATOM 25682 C C . LYS A 1 46 ? 6.503 7.045 7.664 1.00 0.00 46 LYS A C 15
ATOM 25683 O O . LYS A 1 46 ? 7.421 6.789 6.881 1.00 0.00 46 LYS A O 15
ATOM 25702 N N . LEU A 1 47 ? 5.253 7.269 7.269 1.00 0.00 47 LEU A N 15
ATOM 25703 C CA . LEU A 1 47 ? 4.848 7.170 5.859 1.00 0.00 47 LEU A CA 15
ATOM 25704 C C . LEU A 1 47 ? 5.536 8.270 5.033 1.00 0.00 47 LEU A C 15
ATOM 25705 O O . LEU A 1 47 ? 6.118 8.005 3.980 1.00 0.00 47 LEU A O 15
ATOM 25721 N N . ALA A 1 48 ? 5.505 9.494 5.583 1.00 0.00 48 ALA A N 15
ATOM 25722 C CA . ALA A 1 48 ? 6.135 10.673 4.982 1.00 0.00 48 ALA A CA 15
ATOM 25723 C C . ALA A 1 48 ? 7.664 10.562 5.008 1.00 0.00 48 ALA A C 15
ATOM 25724 O O . ALA A 1 48 ? 8.310 11.031 4.090 1.00 0.00 48 ALA A O 15
ATOM 25731 N N . ASP A 1 49 ? 8.216 9.935 6.076 1.00 0.00 49 ASP A N 15
ATOM 25732 C CA . ASP A 1 49 ? 9.669 9.642 6.203 1.00 0.00 49 ASP A CA 15
ATOM 25733 C C . ASP A 1 49 ? 10.151 8.769 5.034 1.00 0.00 49 ASP A C 15
ATOM 25734 O O . ASP A 1 49 ? 11.147 9.089 4.384 1.00 0.00 49 ASP A O 15
ATOM 25743 N N . PHE A 1 50 ? 9.402 7.684 4.779 1.00 0.00 50 PHE A N 15
ATOM 25744 C CA . PHE A 1 50 ? 9.695 6.709 3.709 1.00 0.00 50 PHE A CA 15
ATOM 25745 C C . PHE A 1 50 ? 9.678 7.393 2.324 1.00 0.00 50 PHE A C 15
ATOM 25746 O O . PHE A 1 50 ? 10.492 7.083 1.441 1.00 0.00 50 PHE A O 15
ATOM 25763 N N . LEU A 1 51 ? 8.736 8.326 2.159 1.00 0.00 51 LEU A N 15
ATOM 25764 C CA . LEU A 1 51 ? 8.574 9.118 0.929 1.00 0.00 51 LEU A CA 15
ATOM 25765 C C . LEU A 1 51 ? 9.574 10.298 0.863 1.00 0.00 51 LEU A C 15
ATOM 25766 O O . LEU A 1 51 ? 9.822 10.834 -0.213 1.00 0.00 51 LEU A O 15
ATOM 25782 N N . SER A 1 52 ? 10.096 10.721 2.027 1.00 0.00 52 SER A N 15
ATOM 25783 C CA . SER A 1 52 ? 11.066 11.834 2.136 1.00 0.00 52 SER A CA 15
ATOM 25784 C C . SER A 1 52 ? 12.504 11.369 1.819 1.00 0.00 52 SER A C 15
ATOM 25785 O O . SER A 1 52 ? 13.347 12.195 1.469 1.00 0.00 52 SER A O 15
ATOM 25793 N N . GLN A 1 53 ? 12.769 10.043 1.967 1.00 0.00 53 GLN A N 15
ATOM 25794 C CA . GLN A 1 53 ? 14.084 9.415 1.636 1.00 0.00 53 GLN A CA 15
ATOM 25795 C C . GLN A 1 53 ? 14.488 9.737 0.177 1.00 0.00 53 GLN A C 15
ATOM 25796 O O . GLN A 1 53 ? 15.633 10.089 -0.126 1.00 0.00 53 GLN A O 15
ATOM 25810 N N . HIS A 1 54 ? 13.480 9.605 -0.675 1.00 0.00 54 HIS A N 15
ATOM 25811 C CA . HIS A 1 54 ? 13.481 9.901 -2.102 1.00 0.00 54 HIS A CA 15
ATOM 25812 C C . HIS A 1 54 ? 12.014 10.126 -2.417 1.00 0.00 54 HIS A C 15
ATOM 25813 O O . HIS A 1 54 ? 11.208 9.270 -2.088 1.00 0.00 54 HIS A O 15
ATOM 25828 N N . LYS A 1 55 ? 11.661 11.303 -2.919 1.00 0.00 55 LYS A N 15
ATOM 25829 C CA . LYS A 1 55 ? 10.284 11.584 -3.391 1.00 0.00 55 LYS A CA 15
ATOM 25830 C C . LYS A 1 55 ? 10.047 10.955 -4.769 1.00 0.00 55 LYS A C 15
ATOM 25831 O O . LYS A 1 55 ? 8.978 10.393 -5.039 1.00 0.00 55 LYS A O 15
ATOM 25850 N N . ASP A 1 56 ? 11.070 11.064 -5.627 1.00 0.00 56 ASP A N 15
ATOM 25851 C CA . ASP A 1 56 ? 11.044 10.557 -7.002 1.00 0.00 56 ASP A CA 15
ATOM 25852 C C . ASP A 1 56 ? 11.309 9.033 -7.019 1.00 0.00 56 ASP A C 15
ATOM 25853 O O . ASP A 1 56 ? 12.435 8.573 -7.254 1.00 0.00 56 ASP A O 15
ATOM 25862 N N . LYS A 1 57 ? 10.255 8.275 -6.686 1.00 0.00 57 LYS A N 15
ATOM 25863 C CA . LYS A 1 57 ? 10.216 6.805 -6.793 1.00 0.00 57 LYS A CA 15
ATOM 25864 C C . LYS A 1 57 ? 8.729 6.372 -6.860 1.00 0.00 57 LYS A C 15
ATOM 25865 O O . LYS A 1 57 ? 7.849 7.063 -6.314 1.00 0.00 57 LYS A O 15
ATOM 25884 N N . LYS A 1 58 ? 8.446 5.254 -7.524 1.00 0.00 58 LYS A N 15
ATOM 25885 C CA . LYS A 1 58 ? 7.070 4.789 -7.742 1.00 0.00 58 LYS A CA 15
ATOM 25886 C C . LYS A 1 58 ? 6.656 3.838 -6.604 1.00 0.00 58 LYS A C 15
ATOM 25887 O O . LYS A 1 58 ? 7.045 2.675 -6.593 1.00 0.00 58 LYS A O 15
ATOM 25906 N N . VAL A 1 59 ? 5.923 4.380 -5.606 1.00 0.00 59 VAL A N 15
ATOM 25907 C CA . VAL A 1 59 ? 5.441 3.615 -4.430 1.00 0.00 59 VAL A CA 15
ATOM 25908 C C . VAL A 1 59 ? 3.917 3.449 -4.475 1.00 0.00 59 VAL A C 15
ATOM 25909 O O . VAL A 1 59 ? 3.189 4.373 -4.858 1.00 0.00 59 VAL A O 15
ATOM 25922 N N . LEU A 1 60 ? 3.463 2.250 -4.068 1.00 0.00 60 LEU A N 15
ATOM 25923 C CA . LEU A 1 60 ? 2.047 1.875 -4.040 1.00 0.00 60 LEU A CA 15
ATOM 25924 C C . LEU A 1 60 ? 1.614 1.506 -2.604 1.00 0.00 60 LEU A C 15
ATOM 25925 O O . LEU A 1 60 ? 2.063 0.497 -2.059 1.00 0.00 60 LEU A O 15
ATOM 25941 N N . LEU A 1 61 ? 0.740 2.327 -2.010 1.00 0.00 61 LEU A N 15
ATOM 25942 C CA . LEU A 1 61 ? 0.140 2.060 -0.686 1.00 0.00 61 LEU A CA 15
ATOM 25943 C C . LEU A 1 61 ? -1.071 1.126 -0.870 1.00 0.00 61 LEU A C 15
ATOM 25944 O O . LEU A 1 61 ? -2.113 1.570 -1.326 1.00 0.00 61 LEU A O 15
ATOM 25960 N N . HIS A 1 62 ? -0.924 -0.172 -0.566 1.00 0.00 62 HIS A N 15
ATOM 25961 C CA . HIS A 1 62 ? -2.024 -1.150 -0.730 1.00 0.00 62 HIS A CA 15
ATOM 25962 C C . HIS A 1 62 ? -2.783 -1.344 0.597 1.00 0.00 62 HIS A C 15
ATOM 25963 O O . HIS A 1 62 ? -2.176 -1.331 1.677 1.00 0.00 62 HIS A O 15
ATOM 25978 N N . CYS A 1 63 ? -4.109 -1.539 0.493 1.00 0.00 63 CYS A N 15
ATOM 25979 C CA . CYS A 1 63 ? -5.008 -1.748 1.661 1.00 0.00 63 CYS A CA 15
ATOM 25980 C C . CYS A 1 63 ? -5.791 -3.071 1.542 1.00 0.00 63 CYS A C 15
ATOM 25981 O O . CYS A 1 63 ? -5.868 -3.653 0.458 1.00 0.00 63 CYS A O 15
ATOM 25989 N N . ARG A 1 64 ? -6.278 -3.565 2.710 1.00 0.00 64 ARG A N 15
ATOM 25990 C CA . ARG A 1 64 ? -7.185 -4.739 2.826 1.00 0.00 64 ARG A CA 15
ATOM 25991 C C . ARG A 1 64 ? -8.398 -4.600 1.872 1.00 0.00 64 ARG A C 15
ATOM 25992 O O . ARG A 1 64 ? -8.790 -5.567 1.211 1.00 0.00 64 ARG A O 15
ATOM 26013 N N . ALA A 1 65 ? -8.979 -3.382 1.824 1.00 0.00 65 ALA A N 15
ATOM 26014 C CA . ALA A 1 65 ? -10.098 -3.044 0.914 1.00 0.00 65 ALA A CA 15
ATOM 26015 C C . ALA A 1 65 ? -9.651 -1.981 -0.112 1.00 0.00 65 ALA A C 15
ATOM 26016 O O . ALA A 1 65 ? -9.617 -2.246 -1.319 1.00 0.00 65 ALA A O 15
ATOM 26023 N N . GLY A 1 66 ? -9.303 -0.767 0.386 1.00 0.00 66 GLY A N 15
ATOM 26024 C CA . GLY A 1 66 ? -8.830 0.320 -0.484 1.00 0.00 66 GLY A CA 15
ATOM 26025 C C . GLY A 1 66 ? -8.884 1.713 0.145 1.00 0.00 66 GLY A C 15
ATOM 26026 O O . GLY A 1 66 ? -8.173 2.620 -0.312 1.00 0.00 66 GLY A O 15
ATOM 26030 N N . ARG A 1 67 ? -9.728 1.899 1.181 1.00 0.00 67 ARG A N 15
ATOM 26031 C CA . ARG A 1 67 ? -9.925 3.225 1.818 1.00 0.00 67 ARG A CA 15
ATOM 26032 C C . ARG A 1 67 ? -8.675 3.671 2.604 1.00 0.00 67 ARG A C 15
ATOM 26033 O O . ARG A 1 67 ? -8.299 4.837 2.528 1.00 0.00 67 ARG A O 15
ATOM 26054 N N . ARG A 1 68 ? -8.036 2.747 3.345 1.00 0.00 68 ARG A N 15
ATOM 26055 C CA . ARG A 1 68 ? -6.822 3.078 4.138 1.00 0.00 68 ARG A CA 15
ATOM 26056 C C . ARG A 1 68 ? -5.643 3.428 3.213 1.00 0.00 68 ARG A C 15
ATOM 26057 O O . ARG A 1 68 ? -4.755 4.194 3.589 1.00 0.00 68 ARG A O 15
ATOM 26078 N N . ALA A 1 69 ? -5.666 2.836 2.008 1.00 0.00 69 ALA A N 15
ATOM 26079 C CA . ALA A 1 69 ? -4.712 3.144 0.929 1.00 0.00 69 ALA A CA 15
ATOM 26080 C C . ALA A 1 69 ? -4.850 4.610 0.500 1.00 0.00 69 ALA A C 15
ATOM 26081 O O . ALA A 1 69 ? -3.860 5.353 0.468 1.00 0.00 69 ALA A O 15
ATOM 26088 N N . LEU A 1 70 ? -6.105 4.996 0.196 1.00 0.00 70 LEU A N 15
ATOM 26089 C CA . LEU A 1 70 ? -6.474 6.368 -0.186 1.00 0.00 70 LEU A CA 15
ATOM 26090 C C . LEU A 1 70 ? -6.079 7.370 0.905 1.00 0.00 70 LEU A C 15
ATOM 26091 O O . LEU A 1 70 ? -5.266 8.245 0.660 1.00 0.00 70 LEU A O 15
ATOM 26107 N N . ASP A 1 71 ? -6.635 7.162 2.111 1.00 0.00 71 ASP A N 15
ATOM 26108 C CA . ASP A 1 71 ? -6.562 8.099 3.258 1.00 0.00 71 ASP A CA 15
ATOM 26109 C C . ASP A 1 71 ? -5.113 8.452 3.633 1.00 0.00 71 ASP A C 15
ATOM 26110 O O . ASP A 1 71 ? -4.771 9.634 3.819 1.00 0.00 71 ASP A O 15
ATOM 26119 N N . ALA A 1 72 ? -4.282 7.404 3.729 1.00 0.00 72 ALA A N 15
ATOM 26120 C CA . ALA A 1 72 ? -2.845 7.531 3.998 1.00 0.00 72 ALA A CA 15
ATOM 26121 C C . ALA A 1 72 ? -2.160 8.386 2.910 1.00 0.00 72 ALA A C 15
ATOM 26122 O O . ALA A 1 72 ? -1.452 9.367 3.212 1.00 0.00 72 ALA A O 15
ATOM 26129 N N . ALA A 1 73 ? -2.441 8.031 1.641 1.00 0.00 73 ALA A N 15
ATOM 26130 C CA . ALA A 1 73 ? -1.896 8.721 0.466 1.00 0.00 73 ALA A CA 15
ATOM 26131 C C . ALA A 1 73 ? -2.424 10.167 0.345 1.00 0.00 73 ALA A C 15
ATOM 26132 O O . ALA A 1 73 ? -1.723 11.010 -0.210 1.00 0.00 73 ALA A O 15
ATOM 26139 N N . LYS A 1 74 ? -3.647 10.451 0.876 1.00 0.00 74 LYS A N 15
ATOM 26140 C CA . LYS A 1 74 ? -4.245 11.808 0.821 1.00 0.00 74 LYS A CA 15
ATOM 26141 C C . LYS A 1 74 ? -3.385 12.761 1.625 1.00 0.00 74 LYS A C 15
ATOM 26142 O O . LYS A 1 74 ? -2.926 13.768 1.094 1.00 0.00 74 LYS A O 15
ATOM 26161 N N . SER A 1 75 ? -3.124 12.371 2.886 1.00 0.00 75 SER A N 15
ATOM 26162 C CA . SER A 1 75 ? -2.282 13.137 3.811 1.00 0.00 75 SER A CA 15
ATOM 26163 C C . SER A 1 75 ? -0.901 13.433 3.189 1.00 0.00 75 SER A C 15
ATOM 26164 O O . SER A 1 75 ? -0.416 14.555 3.266 1.00 0.00 75 SER A O 15
ATOM 26172 N N . MET A 1 76 ? -0.321 12.419 2.521 1.00 0.00 76 MET A N 15
ATOM 26173 C CA . MET A 1 76 ? 1.002 12.533 1.875 1.00 0.00 76 MET A CA 15
ATOM 26174 C C . MET A 1 76 ? 0.988 13.511 0.679 1.00 0.00 76 MET A C 15
ATOM 26175 O O . MET A 1 76 ? 1.908 14.319 0.532 1.00 0.00 76 MET A O 15
ATOM 26189 N N . HIS A 1 77 ? -0.055 13.430 -0.171 1.00 0.00 77 HIS A N 15
ATOM 26190 C CA . HIS A 1 77 ? -0.263 14.378 -1.295 1.00 0.00 77 HIS A CA 15
ATOM 26191 C C . HIS A 1 77 ? -0.395 15.831 -0.783 1.00 0.00 77 HIS A C 15
ATOM 26192 O O . HIS A 1 77 ? 0.090 16.772 -1.424 1.00 0.00 77 HIS A O 15
ATOM 26207 N N . GLU A 1 78 ? -1.015 15.983 0.396 1.00 0.00 78 GLU A N 15
ATOM 26208 C CA . GLU A 1 78 ? -1.183 17.283 1.065 1.00 0.00 78 GLU A CA 15
ATOM 26209 C C . GLU A 1 78 ? 0.159 17.799 1.629 1.00 0.00 78 GLU A C 15
ATOM 26210 O O . GLU A 1 78 ? 0.380 19.010 1.695 1.00 0.00 78 GLU A O 15
ATOM 26222 N N . LEU A 1 79 ? 1.058 16.868 2.015 1.00 0.00 79 LEU A N 15
ATOM 26223 C CA . LEU A 1 79 ? 2.432 17.217 2.465 1.00 0.00 79 LEU A CA 15
ATOM 26224 C C . LEU A 1 79 ? 3.329 17.608 1.270 1.00 0.00 79 LEU A C 15
ATOM 26225 O O . LEU A 1 79 ? 4.365 18.243 1.455 1.00 0.00 79 LEU A O 15
ATOM 26241 N N . GLY A 1 80 ? 2.916 17.216 0.048 1.00 0.00 80 GLY A N 15
ATOM 26242 C CA . GLY A 1 80 ? 3.626 17.583 -1.189 1.00 0.00 80 GLY A CA 15
ATOM 26243 C C . GLY A 1 80 ? 4.226 16.388 -1.917 1.00 0.00 80 GLY A C 15
ATOM 26244 O O . GLY A 1 80 ? 4.981 16.567 -2.875 1.00 0.00 80 GLY A O 15
ATOM 26248 N N . TYR A 1 81 ? 3.921 15.168 -1.444 1.00 0.00 81 TYR A N 15
ATOM 26249 C CA . TYR A 1 81 ? 4.310 13.919 -2.137 1.00 0.00 81 TYR A CA 15
ATOM 26250 C C . TYR A 1 81 ? 3.250 13.556 -3.189 1.00 0.00 81 TYR A C 15
ATOM 26251 O O . TYR A 1 81 ? 2.200 14.199 -3.270 1.00 0.00 81 TYR A O 15
ATOM 26269 N N . THR A 1 82 ? 3.526 12.515 -3.987 1.00 0.00 82 THR A N 15
ATOM 26270 C CA . THR A 1 82 ? 2.561 11.954 -4.952 1.00 0.00 82 THR A CA 15
ATOM 26271 C C . THR A 1 82 ? 2.706 10.404 -5.028 1.00 0.00 82 THR A C 15
ATOM 26272 O O . THR A 1 82 ? 3.120 9.867 -6.067 1.00 0.00 82 THR A O 15
ATOM 26283 N N . PRO A 1 83 ? 2.410 9.648 -3.909 1.00 0.00 83 PRO A N 15
ATOM 26284 C CA . PRO A 1 83 ? 2.343 8.169 -3.955 1.00 0.00 83 PRO A CA 15
ATOM 26285 C C . PRO A 1 83 ? 1.030 7.670 -4.597 1.00 0.00 83 PRO A C 15
ATOM 26286 O O . PRO A 1 83 ? 0.001 8.360 -4.562 1.00 0.00 83 PRO A O 15
ATOM 26297 N N . TYR A 1 84 ? 1.086 6.472 -5.183 1.00 0.00 84 TYR A N 15
ATOM 26298 C CA . TYR A 1 84 ? -0.098 5.761 -5.689 1.00 0.00 84 TYR A CA 15
ATOM 26299 C C . TYR A 1 84 ? -0.744 4.983 -4.536 1.00 0.00 84 TYR A C 15
ATOM 26300 O O . TYR A 1 84 ? -0.163 4.880 -3.440 1.00 0.00 84 TYR A O 15
ATOM 26318 N N . TYR A 1 85 ? -1.930 4.417 -4.786 1.00 0.00 85 TYR A N 15
ATOM 26319 C CA . TYR A 1 85 ? -2.631 3.608 -3.786 1.00 0.00 85 TYR A CA 15
ATOM 26320 C C . TYR A 1 85 ? -3.457 2.520 -4.479 1.00 0.00 85 TYR A C 15
ATOM 26321 O O . TYR A 1 85 ? -3.909 2.700 -5.618 1.00 0.00 85 TYR A O 15
ATOM 26339 N N . LEU A 1 86 ? -3.634 1.391 -3.781 1.00 0.00 86 LEU A N 15
ATOM 26340 C CA . LEU A 1 86 ? -4.235 0.177 -4.334 1.00 0.00 86 LEU A CA 15
ATOM 26341 C C . LEU A 1 86 ? -5.550 -0.125 -3.609 1.00 0.00 86 LEU A C 15
ATOM 26342 O O . LEU A 1 86 ? -5.568 -0.427 -2.388 1.00 0.00 86 LEU A O 15
ATOM 26358 N N . GLU A 1 87 ? -6.632 -0.037 -4.395 1.00 0.00 87 GLU A N 15
ATOM 26359 C CA . GLU A 1 87 ? -7.968 -0.476 -4.004 1.00 0.00 87 GLU A CA 15
ATOM 26360 C C . GLU A 1 87 ? -8.159 -1.909 -4.520 1.00 0.00 87 GLU A C 15
ATOM 26361 O O . GLU A 1 87 ? -8.449 -2.136 -5.709 1.00 0.00 87 GLU A O 15
ATOM 26373 N N . GLY A 1 88 ? -7.926 -2.862 -3.623 1.00 0.00 88 GLY A N 15
ATOM 26374 C CA . GLY A 1 88 ? -7.996 -4.274 -3.942 1.00 0.00 88 GLY A CA 15
ATOM 26375 C C . GLY A 1 88 ? -7.949 -5.120 -2.690 1.00 0.00 88 GLY A C 15
ATOM 26376 O O . GLY A 1 88 ? -7.396 -4.698 -1.664 1.00 0.00 88 GLY A O 15
ATOM 26380 N N . ASN A 1 89 ? -8.511 -6.325 -2.787 1.00 0.00 89 ASN A N 15
ATOM 26381 C CA . ASN A 1 89 ? -8.638 -7.243 -1.650 1.00 0.00 89 ASN A CA 15
ATOM 26382 C C . ASN A 1 89 ? -7.290 -7.918 -1.361 1.00 0.00 89 ASN A C 15
ATOM 26383 O O . ASN A 1 89 ? -6.739 -8.582 -2.244 1.00 0.00 89 ASN A O 15
ATOM 26394 N N . VAL A 1 90 ? -6.778 -7.763 -0.114 1.00 0.00 90 VAL A N 15
ATOM 26395 C CA . VAL A 1 90 ? -5.482 -8.346 0.305 1.00 0.00 90 VAL A CA 15
ATOM 26396 C C . VAL A 1 90 ? -5.476 -9.880 0.154 1.00 0.00 90 VAL A C 15
ATOM 26397 O O . VAL A 1 90 ? -4.470 -10.467 -0.238 1.00 0.00 90 VAL A O 15
ATOM 26410 N N . TYR A 1 91 ? -6.639 -10.497 0.400 1.00 0.00 91 TYR A N 15
ATOM 26411 C CA . TYR A 1 91 ? -6.805 -11.959 0.371 1.00 0.00 91 TYR A CA 15
ATOM 26412 C C . TYR A 1 91 ? -6.844 -12.477 -1.088 1.00 0.00 91 TYR A C 15
ATOM 26413 O O . TYR A 1 91 ? -6.527 -13.640 -1.348 1.00 0.00 91 TYR A O 15
ATOM 26431 N N . ASP A 1 92 ? -7.210 -11.586 -2.032 1.00 0.00 92 ASP A N 15
ATOM 26432 C CA . ASP A 1 92 ? -7.324 -11.918 -3.477 1.00 0.00 92 ASP A CA 15
ATOM 26433 C C . ASP A 1 92 ? -5.993 -11.763 -4.237 1.00 0.00 92 ASP A C 15
ATOM 26434 O O . ASP A 1 92 ? -5.903 -12.221 -5.375 1.00 0.00 92 ASP A O 15
ATOM 26443 N N . PHE A 1 93 ? -4.977 -11.128 -3.628 1.00 0.00 93 PHE A N 15
ATOM 26444 C CA . PHE A 1 93 ? -3.651 -10.933 -4.291 1.00 0.00 93 PHE A CA 15
ATOM 26445 C C . PHE A 1 93 ? -3.063 -12.260 -4.833 1.00 0.00 93 PHE A C 15
ATOM 26446 O O . PHE A 1 93 ? -2.639 -12.323 -5.996 1.00 0.00 93 PHE A O 15
ATOM 26463 N N . GLU A 1 94 ? -3.108 -13.314 -3.994 1.00 0.00 94 GLU A N 15
ATOM 26464 C CA . GLU A 1 94 ? -2.596 -14.656 -4.340 1.00 0.00 94 GLU A CA 15
ATOM 26465 C C . GLU A 1 94 ? -3.295 -15.263 -5.581 1.00 0.00 94 GLU A C 15
ATOM 26466 O O . GLU A 1 94 ? -2.621 -15.819 -6.453 1.00 0.00 94 GLU A O 15
ATOM 26478 N N . LYS A 1 95 ? -4.633 -15.133 -5.671 1.00 0.00 95 LYS A N 15
ATOM 26479 C CA . LYS A 1 95 ? -5.403 -15.696 -6.807 1.00 0.00 95 LYS A CA 15
ATOM 26480 C C . LYS A 1 95 ? -5.289 -14.811 -8.069 1.00 0.00 95 LYS A C 15
ATOM 26481 O O . LYS A 1 95 ? -5.611 -15.256 -9.169 1.00 0.00 95 LYS A O 15
ATOM 26500 N N . TYR A 1 96 ? -4.828 -13.554 -7.898 1.00 0.00 96 TYR A N 15
ATOM 26501 C CA . TYR A 1 96 ? -4.458 -12.663 -9.022 1.00 0.00 96 TYR A CA 15
ATOM 26502 C C . TYR A 1 96 ? -3.000 -12.918 -9.481 1.00 0.00 96 TYR A C 15
ATOM 26503 O O . TYR A 1 96 ? -2.588 -12.422 -10.532 1.00 0.00 96 TYR A O 15
ATOM 26521 N N . GLY A 1 97 ? -2.222 -13.663 -8.674 1.00 0.00 97 GLY A N 15
ATOM 26522 C CA . GLY A 1 97 ? -0.878 -14.122 -9.071 1.00 0.00 97 GLY A CA 15
ATOM 26523 C C . GLY A 1 97 ? 0.252 -13.398 -8.359 1.00 0.00 97 GLY A C 15
ATOM 26524 O O . GLY A 1 97 ? 1.432 -13.598 -8.682 1.00 0.00 97 GLY A O 15
ATOM 26528 N N . PHE A 1 98 ? -0.110 -12.535 -7.409 1.00 0.00 98 PHE A N 15
ATOM 26529 C CA . PHE A 1 98 ? 0.841 -11.777 -6.591 1.00 0.00 98 PHE A CA 15
ATOM 26530 C C . PHE A 1 98 ? 1.032 -12.522 -5.270 1.00 0.00 98 PHE A C 15
ATOM 26531 O O . PHE A 1 98 ? 0.103 -12.573 -4.454 1.00 0.00 98 PHE A O 15
ATOM 26548 N N . ARG A 1 99 ? 2.228 -13.127 -5.084 1.00 0.00 99 ARG A N 15
ATOM 26549 C CA . ARG A 1 99 ? 2.490 -14.008 -3.935 1.00 0.00 99 ARG A CA 15
ATOM 26550 C C . ARG A 1 99 ? 2.426 -13.229 -2.614 1.00 0.00 99 ARG A C 15
ATOM 26551 O O . ARG A 1 99 ? 2.647 -12.014 -2.578 1.00 0.00 99 ARG A O 15
ATOM 26572 N N . MET A 1 100 ? 2.142 -13.956 -1.536 1.00 0.00 100 MET A N 15
ATOM 26573 C CA . MET A 1 100 ? 1.954 -13.400 -0.190 1.00 0.00 100 MET A CA 15
ATOM 26574 C C . MET A 1 100 ? 2.659 -14.307 0.819 1.00 0.00 100 MET A C 15
ATOM 26575 O O . MET A 1 100 ? 2.658 -15.534 0.667 1.00 0.00 100 MET A O 15
ATOM 26589 N N . VAL A 1 101 ? 3.260 -13.693 1.836 1.00 0.00 101 VAL A N 15
ATOM 26590 C CA . VAL A 1 101 ? 3.959 -14.402 2.915 1.00 0.00 101 VAL A CA 15
ATOM 26591 C C . VAL A 1 101 ? 2.988 -14.641 4.098 1.00 0.00 101 VAL A C 15
ATOM 26592 O O . VAL A 1 101 ? 2.524 -13.698 4.765 1.00 0.00 101 VAL A O 15
ATOM 26605 N N . TYR A 1 102 ? 2.648 -15.926 4.282 1.00 0.00 102 TYR A N 15
ATOM 26606 C CA . TYR A 1 102 ? 1.723 -16.413 5.319 1.00 0.00 102 TYR A CA 15
ATOM 26607 C C . TYR A 1 102 ? 2.520 -16.962 6.507 1.00 0.00 102 TYR A C 15
ATOM 26608 O O . TYR A 1 102 ? 3.569 -17.588 6.305 1.00 0.00 102 TYR A O 15
ATOM 26626 N N . ASP A 1 103 ? 1.994 -16.742 7.733 1.00 0.00 103 ASP A N 15
ATOM 26627 C CA . ASP A 1 103 ? 2.621 -17.195 8.997 1.00 0.00 103 ASP A CA 15
ATOM 26628 C C . ASP A 1 103 ? 4.024 -16.544 9.150 1.00 0.00 103 ASP A C 15
ATOM 26629 O O . ASP A 1 103 ? 4.969 -17.128 9.687 1.00 0.00 103 ASP A O 15
ATOM 26638 N N . ASP A 1 104 ? 4.107 -15.271 8.713 1.00 0.00 104 ASP A N 15
ATOM 26639 C CA . ASP A 1 104 ? 5.375 -14.505 8.607 1.00 0.00 104 ASP A CA 15
ATOM 26640 C C . ASP A 1 104 ? 5.879 -14.014 9.996 1.00 0.00 104 ASP A C 15
ATOM 26641 O O . ASP A 1 104 ? 6.967 -13.430 10.108 1.00 0.00 104 ASP A O 15
ATOM 26650 N N . THR A 1 105 ? 5.075 -14.290 11.040 1.00 0.00 105 THR A N 15
ATOM 26651 C CA . THR A 1 105 ? 5.397 -14.000 12.452 1.00 0.00 105 THR A CA 15
ATOM 26652 C C . THR A 1 105 ? 6.707 -14.679 12.932 1.00 0.00 105 THR A C 15
ATOM 26653 O O . THR A 1 105 ? 7.101 -15.736 12.414 1.00 0.00 105 THR A O 15
ATOM 26664 N N . CYS A 1 106 ? 7.369 -14.049 13.929 1.00 0.00 106 CYS A N 15
ATOM 26665 C CA . CYS A 1 106 ? 8.543 -14.621 14.621 1.00 0.00 106 CYS A CA 15
ATOM 26666 C C . CYS A 1 106 ? 8.078 -15.619 15.707 1.00 0.00 106 CYS A C 15
ATOM 26667 O O . CYS A 1 106 ? 8.243 -15.386 16.911 1.00 0.00 106 CYS A O 15
ATOM 26675 N N . ASP A 1 107 ? 7.466 -16.726 15.258 1.00 0.00 107 ASP A N 15
ATOM 26676 C CA . ASP A 1 107 ? 6.919 -17.775 16.145 1.00 0.00 107 ASP A CA 15
ATOM 26677 C C . ASP A 1 107 ? 7.785 -19.039 16.065 1.00 0.00 107 ASP A C 15
ATOM 26678 O O . ASP A 1 107 ? 8.464 -19.275 15.055 1.00 0.00 107 ASP A O 15
ATOM 26687 N N . LYS A 1 108 ? 7.739 -19.852 17.130 1.00 0.00 108 LYS A N 15
ATOM 26688 C CA . LYS A 1 108 ? 8.522 -21.092 17.243 1.00 0.00 108 LYS A CA 15
ATOM 26689 C C . LYS A 1 108 ? 7.758 -22.179 18.040 1.00 0.00 108 LYS A C 15
ATOM 26690 O O . LYS A 1 108 ? 8.350 -23.204 18.400 1.00 0.00 108 LYS A O 15
ATOM 26709 N N . LYS A 1 109 ? 6.443 -21.970 18.278 1.00 0.00 109 LYS A N 15
ATOM 26710 C CA . LYS A 1 109 ? 5.578 -22.950 18.973 1.00 0.00 109 LYS A CA 15
ATOM 26711 C C . LYS A 1 109 ? 5.283 -24.163 18.060 1.00 0.00 109 LYS A C 15
ATOM 26712 O O . LYS A 1 109 ? 4.262 -24.204 17.368 1.00 0.00 109 LYS A O 15
ATOM 26731 N N . ASN A 1 110 ? 6.227 -25.123 18.037 1.00 0.00 110 ASN A N 15
ATOM 26732 C CA . ASN A 1 110 ? 6.142 -26.358 17.232 1.00 0.00 110 ASN A CA 15
ATOM 26733 C C . ASN A 1 110 ? 6.667 -27.534 18.090 1.00 0.00 110 ASN A C 15
ATOM 26734 O O . ASN A 1 110 ? 7.902 -27.645 18.273 1.00 0.00 110 ASN A O 15
ATOM 26746 N N . MET A 1 1 ? -7.265 15.853 -7.950 1.00 0.00 1 MET A N 16
ATOM 26747 C CA . MET A 1 1 ? -6.743 15.369 -6.652 1.00 0.00 1 MET A CA 16
ATOM 26748 C C . MET A 1 1 ? -5.940 14.062 -6.918 1.00 0.00 1 MET A C 16
ATOM 26749 O O . MET A 1 1 ? -5.315 13.942 -7.975 1.00 0.00 1 MET A O 16
ATOM 26765 N N . LEU A 1 2 ? -5.921 13.103 -5.968 1.00 0.00 2 LEU A N 16
ATOM 26766 C CA . LEU A 1 2 ? -5.163 11.840 -6.106 1.00 0.00 2 LEU A CA 16
ATOM 26767 C C . LEU A 1 2 ? -5.969 10.726 -6.812 1.00 0.00 2 LEU A C 16
ATOM 26768 O O . LEU A 1 2 ? -5.480 9.598 -6.915 1.00 0.00 2 LEU A O 16
ATOM 26784 N N . GLU A 1 3 ? -7.189 11.035 -7.295 1.00 0.00 3 GLU A N 16
ATOM 26785 C CA . GLU A 1 3 ? -8.099 10.020 -7.887 1.00 0.00 3 GLU A CA 16
ATOM 26786 C C . GLU A 1 3 ? -7.479 9.329 -9.139 1.00 0.00 3 GLU A C 16
ATOM 26787 O O . GLU A 1 3 ? -7.777 8.167 -9.421 1.00 0.00 3 GLU A O 16
ATOM 26799 N N . ASP A 1 4 ? -6.612 10.063 -9.871 1.00 0.00 4 ASP A N 16
ATOM 26800 C CA . ASP A 1 4 ? -5.844 9.521 -11.025 1.00 0.00 4 ASP A CA 16
ATOM 26801 C C . ASP A 1 4 ? -4.787 8.480 -10.577 1.00 0.00 4 ASP A C 16
ATOM 26802 O O . ASP A 1 4 ? -4.446 7.568 -11.332 1.00 0.00 4 ASP A O 16
ATOM 26811 N N . TYR A 1 5 ? -4.280 8.639 -9.340 1.00 0.00 5 TYR A N 16
ATOM 26812 C CA . TYR A 1 5 ? -3.235 7.760 -8.747 1.00 0.00 5 TYR A CA 16
ATOM 26813 C C . TYR A 1 5 ? -3.837 6.460 -8.166 1.00 0.00 5 TYR A C 16
ATOM 26814 O O . TYR A 1 5 ? -3.117 5.652 -7.556 1.00 0.00 5 TYR A O 16
ATOM 26832 N N . ALA A 1 6 ? -5.163 6.288 -8.337 1.00 0.00 6 ALA A N 16
ATOM 26833 C CA . ALA A 1 6 ? -5.868 5.051 -7.982 1.00 0.00 6 ALA A CA 16
ATOM 26834 C C . ALA A 1 6 ? -5.474 3.937 -8.950 1.00 0.00 6 ALA A C 16
ATOM 26835 O O . ALA A 1 6 ? -5.591 4.102 -10.165 1.00 0.00 6 ALA A O 16
ATOM 26842 N N . ILE A 1 7 ? -4.971 2.829 -8.408 1.00 0.00 7 ILE A N 16
ATOM 26843 C CA . ILE A 1 7 ? -4.645 1.624 -9.176 1.00 0.00 7 ILE A CA 16
ATOM 26844 C C . ILE A 1 7 ? -5.530 0.483 -8.655 1.00 0.00 7 ILE A C 16
ATOM 26845 O O . ILE A 1 7 ? -5.678 0.316 -7.440 1.00 0.00 7 ILE A O 16
ATOM 26861 N N . SER A 1 8 ? -6.163 -0.252 -9.578 1.00 0.00 8 SER A N 16
ATOM 26862 C CA . SER A 1 8 ? -6.983 -1.433 -9.257 1.00 0.00 8 SER A CA 16
ATOM 26863 C C . SER A 1 8 ? -6.108 -2.698 -9.268 1.00 0.00 8 SER A C 16
ATOM 26864 O O . SER A 1 8 ? -5.072 -2.738 -9.944 1.00 0.00 8 SER A O 16
ATOM 26872 N N . LEU A 1 9 ? -6.532 -3.719 -8.514 1.00 0.00 9 LEU A N 16
ATOM 26873 C CA . LEU A 1 9 ? -5.846 -5.029 -8.444 1.00 0.00 9 LEU A CA 16
ATOM 26874 C C . LEU A 1 9 ? -5.801 -5.731 -9.831 1.00 0.00 9 LEU A C 16
ATOM 26875 O O . LEU A 1 9 ? -4.847 -6.454 -10.151 1.00 0.00 9 LEU A O 16
ATOM 26891 N N . GLU A 1 10 ? -6.822 -5.467 -10.652 1.00 0.00 10 GLU A N 16
ATOM 26892 C CA . GLU A 1 10 ? -6.965 -6.058 -11.996 1.00 0.00 10 GLU A CA 16
ATOM 26893 C C . GLU A 1 10 ? -5.956 -5.471 -13.016 1.00 0.00 10 GLU A C 16
ATOM 26894 O O . GLU A 1 10 ? -5.740 -6.056 -14.086 1.00 0.00 10 GLU A O 16
ATOM 26906 N N . GLU A 1 11 ? -5.347 -4.316 -12.679 1.00 0.00 11 GLU A N 16
ATOM 26907 C CA . GLU A 1 11 ? -4.426 -3.586 -13.584 1.00 0.00 11 GLU A CA 16
ATOM 26908 C C . GLU A 1 11 ? -3.054 -3.332 -12.921 1.00 0.00 11 GLU A C 16
ATOM 26909 O O . GLU A 1 11 ? -2.209 -2.637 -13.500 1.00 0.00 11 GLU A O 16
ATOM 26921 N N . VAL A 1 12 ? -2.818 -3.909 -11.726 1.00 0.00 12 VAL A N 16
ATOM 26922 C CA . VAL A 1 12 ? -1.606 -3.613 -10.927 1.00 0.00 12 VAL A CA 16
ATOM 26923 C C . VAL A 1 12 ? -0.424 -4.534 -11.287 1.00 0.00 12 VAL A C 16
ATOM 26924 O O . VAL A 1 12 ? -0.613 -5.662 -11.748 1.00 0.00 12 VAL A O 16
ATOM 26937 N N . ASN A 1 13 ? 0.797 -4.006 -11.102 1.00 0.00 13 ASN A N 16
ATOM 26938 C CA . ASN A 1 13 ? 2.042 -4.784 -11.089 1.00 0.00 13 ASN A CA 16
ATOM 26939 C C . ASN A 1 13 ? 2.777 -4.457 -9.773 1.00 0.00 13 ASN A C 16
ATOM 26940 O O . ASN A 1 13 ? 3.516 -3.471 -9.712 1.00 0.00 13 ASN A O 16
ATOM 26951 N N . PHE A 1 14 ? 2.525 -5.249 -8.702 1.00 0.00 14 PHE A N 16
ATOM 26952 C CA . PHE A 1 14 ? 3.161 -5.026 -7.368 1.00 0.00 14 PHE A CA 16
ATOM 26953 C C . PHE A 1 14 ? 4.698 -5.084 -7.469 1.00 0.00 14 PHE A C 16
ATOM 26954 O O . PHE A 1 14 ? 5.406 -4.310 -6.824 1.00 0.00 14 PHE A O 16
ATOM 26971 N N . ASN A 1 15 ? 5.178 -5.990 -8.326 1.00 0.00 15 ASN A N 16
ATOM 26972 C CA . ASN A 1 15 ? 6.619 -6.179 -8.615 1.00 0.00 15 ASN A CA 16
ATOM 26973 C C . ASN A 1 15 ? 7.264 -4.928 -9.266 1.00 0.00 15 ASN A C 16
ATOM 26974 O O . ASN A 1 15 ? 8.486 -4.771 -9.227 1.00 0.00 15 ASN A O 16
ATOM 26985 N N . ASP A 1 16 ? 6.435 -4.041 -9.855 1.00 0.00 16 ASP A N 16
ATOM 26986 C CA . ASP A 1 16 ? 6.911 -2.824 -10.551 1.00 0.00 16 ASP A CA 16
ATOM 26987 C C . ASP A 1 16 ? 7.134 -1.662 -9.564 1.00 0.00 16 ASP A C 16
ATOM 26988 O O . ASP A 1 16 ? 7.966 -0.784 -9.811 1.00 0.00 16 ASP A O 16
ATOM 26997 N N . PHE A 1 17 ? 6.391 -1.653 -8.438 1.00 0.00 17 PHE A N 16
ATOM 26998 C CA . PHE A 1 17 ? 6.437 -0.538 -7.458 1.00 0.00 17 PHE A CA 16
ATOM 26999 C C . PHE A 1 17 ? 7.047 -1.039 -6.136 1.00 0.00 17 PHE A C 16
ATOM 27000 O O . PHE A 1 17 ? 7.037 -2.245 -5.858 1.00 0.00 17 PHE A O 16
ATOM 27017 N N . ILE A 1 18 ? 7.601 -0.111 -5.339 1.00 0.00 18 ILE A N 16
ATOM 27018 C CA . ILE A 1 18 ? 7.937 -0.379 -3.936 1.00 0.00 18 ILE A CA 16
ATOM 27019 C C . ILE A 1 18 ? 6.639 -0.244 -3.129 1.00 0.00 18 ILE A C 16
ATOM 27020 O O . ILE A 1 18 ? 6.156 0.869 -2.882 1.00 0.00 18 ILE A O 16
ATOM 27036 N N . VAL A 1 19 ? 6.067 -1.394 -2.763 1.00 0.00 19 VAL A N 16
ATOM 27037 C CA . VAL A 1 19 ? 4.729 -1.467 -2.179 1.00 0.00 19 VAL A CA 16
ATOM 27038 C C . VAL A 1 19 ? 4.820 -1.201 -0.665 1.00 0.00 19 VAL A C 16
ATOM 27039 O O . VAL A 1 19 ? 5.874 -1.401 -0.053 1.00 0.00 19 VAL A O 16
ATOM 27052 N N . VAL A 1 20 ? 3.725 -0.694 -0.090 1.00 0.00 20 VAL A N 16
ATOM 27053 C CA . VAL A 1 20 ? 3.584 -0.414 1.348 1.00 0.00 20 VAL A CA 16
ATOM 27054 C C . VAL A 1 20 ? 2.265 -1.019 1.819 1.00 0.00 20 VAL A C 16
ATOM 27055 O O . VAL A 1 20 ? 1.228 -0.794 1.199 1.00 0.00 20 VAL A O 16
ATOM 27068 N N . ASP A 1 21 ? 2.310 -1.807 2.899 1.00 0.00 21 ASP A N 16
ATOM 27069 C CA . ASP A 1 21 ? 1.098 -2.323 3.532 1.00 0.00 21 ASP A CA 16
ATOM 27070 C C . ASP A 1 21 ? 0.663 -1.315 4.603 1.00 0.00 21 ASP A C 16
ATOM 27071 O O . ASP A 1 21 ? 1.313 -1.215 5.644 1.00 0.00 21 ASP A O 16
ATOM 27080 N N . VAL A 1 22 ? -0.415 -0.556 4.313 1.00 0.00 22 VAL A N 16
ATOM 27081 C CA . VAL A 1 22 ? -0.942 0.477 5.234 1.00 0.00 22 VAL A CA 16
ATOM 27082 C C . VAL A 1 22 ? -2.016 -0.118 6.160 1.00 0.00 22 VAL A C 16
ATOM 27083 O O . VAL A 1 22 ? -3.226 0.021 5.920 1.00 0.00 22 VAL A O 16
ATOM 27096 N N . ARG A 1 23 ? -1.561 -0.787 7.242 1.00 0.00 23 ARG A N 16
ATOM 27097 C CA . ARG A 1 23 ? -2.458 -1.422 8.240 1.00 0.00 23 ARG A CA 16
ATOM 27098 C C . ARG A 1 23 ? -1.801 -1.437 9.653 1.00 0.00 23 ARG A C 16
ATOM 27099 O O . ARG A 1 23 ? -1.968 -0.468 10.406 1.00 0.00 23 ARG A O 16
ATOM 27120 N N . GLU A 1 24 ? -1.029 -2.513 10.000 1.00 0.00 24 GLU A N 16
ATOM 27121 C CA . GLU A 1 24 ? -0.552 -2.747 11.403 1.00 0.00 24 GLU A CA 16
ATOM 27122 C C . GLU A 1 24 ? 0.494 -3.904 11.451 1.00 0.00 24 GLU A C 16
ATOM 27123 O O . GLU A 1 24 ? 0.541 -4.744 10.562 1.00 0.00 24 GLU A O 16
ATOM 27135 N N . LEU A 1 25 ? 1.340 -3.941 12.501 1.00 0.00 25 LEU A N 16
ATOM 27136 C CA . LEU A 1 25 ? 2.314 -5.042 12.720 1.00 0.00 25 LEU A CA 16
ATOM 27137 C C . LEU A 1 25 ? 1.615 -6.420 12.814 1.00 0.00 25 LEU A C 16
ATOM 27138 O O . LEU A 1 25 ? 2.164 -7.426 12.369 1.00 0.00 25 LEU A O 16
ATOM 27154 N N . ASP A 1 26 ? 0.401 -6.435 13.375 1.00 0.00 26 ASP A N 16
ATOM 27155 C CA . ASP A 1 26 ? -0.387 -7.670 13.585 1.00 0.00 26 ASP A CA 16
ATOM 27156 C C . ASP A 1 26 ? -0.637 -8.427 12.257 1.00 0.00 26 ASP A C 16
ATOM 27157 O O . ASP A 1 26 ? -0.449 -9.653 12.187 1.00 0.00 26 ASP A O 16
ATOM 27166 N N . GLU A 1 27 ? -1.033 -7.679 11.196 1.00 0.00 27 GLU A N 16
ATOM 27167 C CA . GLU A 1 27 ? -1.254 -8.269 9.860 1.00 0.00 27 GLU A CA 16
ATOM 27168 C C . GLU A 1 27 ? 0.072 -8.654 9.211 1.00 0.00 27 GLU A C 16
ATOM 27169 O O . GLU A 1 27 ? 0.164 -9.696 8.592 1.00 0.00 27 GLU A O 16
ATOM 27181 N N . TYR A 1 28 ? 1.108 -7.812 9.400 1.00 0.00 28 TYR A N 16
ATOM 27182 C CA . TYR A 1 28 ? 2.467 -8.064 8.873 1.00 0.00 28 TYR A CA 16
ATOM 27183 C C . TYR A 1 28 ? 2.972 -9.466 9.277 1.00 0.00 28 TYR A C 16
ATOM 27184 O O . TYR A 1 28 ? 3.675 -10.135 8.513 1.00 0.00 28 TYR A O 16
ATOM 27202 N N . GLU A 1 29 ? 2.552 -9.892 10.478 1.00 0.00 29 GLU A N 16
ATOM 27203 C CA . GLU A 1 29 ? 2.885 -11.198 11.048 1.00 0.00 29 GLU A CA 16
ATOM 27204 C C . GLU A 1 29 ? 2.047 -12.338 10.410 1.00 0.00 29 GLU A C 16
ATOM 27205 O O . GLU A 1 29 ? 2.603 -13.362 9.996 1.00 0.00 29 GLU A O 16
ATOM 27217 N N . GLU A 1 30 ? 0.703 -12.166 10.343 1.00 0.00 30 GLU A N 16
ATOM 27218 C CA . GLU A 1 30 ? -0.221 -13.249 9.883 1.00 0.00 30 GLU A CA 16
ATOM 27219 C C . GLU A 1 30 ? -0.255 -13.387 8.333 1.00 0.00 30 GLU A C 16
ATOM 27220 O O . GLU A 1 30 ? -0.187 -14.513 7.816 1.00 0.00 30 GLU A O 16
ATOM 27232 N N . LEU A 1 31 ? -0.361 -12.249 7.601 1.00 0.00 31 LEU A N 16
ATOM 27233 C CA . LEU A 1 31 ? -0.357 -12.229 6.110 1.00 0.00 31 LEU A CA 16
ATOM 27234 C C . LEU A 1 31 ? -0.083 -10.817 5.553 1.00 0.00 31 LEU A C 16
ATOM 27235 O O . LEU A 1 31 ? -0.629 -9.823 6.044 1.00 0.00 31 LEU A O 16
ATOM 27251 N N . HIS A 1 32 ? 0.728 -10.754 4.483 1.00 0.00 32 HIS A N 16
ATOM 27252 C CA . HIS A 1 32 ? 1.011 -9.499 3.746 1.00 0.00 32 HIS A CA 16
ATOM 27253 C C . HIS A 1 32 ? 1.844 -9.811 2.482 1.00 0.00 32 HIS A C 16
ATOM 27254 O O . HIS A 1 32 ? 2.321 -10.937 2.318 1.00 0.00 32 HIS A O 16
ATOM 27269 N N . LEU A 1 33 ? 2.008 -8.812 1.596 1.00 0.00 33 LEU A N 16
ATOM 27270 C CA . LEU A 1 33 ? 2.815 -8.953 0.354 1.00 0.00 33 LEU A CA 16
ATOM 27271 C C . LEU A 1 33 ? 4.334 -8.969 0.651 1.00 0.00 33 LEU A C 16
ATOM 27272 O O . LEU A 1 33 ? 4.787 -8.249 1.540 1.00 0.00 33 LEU A O 16
ATOM 27288 N N . PRO A 1 34 ? 5.147 -9.754 -0.130 1.00 0.00 34 PRO A N 16
ATOM 27289 C CA . PRO A 1 34 ? 6.622 -9.800 0.042 1.00 0.00 34 PRO A CA 16
ATOM 27290 C C . PRO A 1 34 ? 7.291 -8.448 -0.313 1.00 0.00 34 PRO A C 16
ATOM 27291 O O . PRO A 1 34 ? 8.348 -8.109 0.225 1.00 0.00 34 PRO A O 16
ATOM 27302 N N . ASN A 1 35 ? 6.638 -7.679 -1.208 1.00 0.00 35 ASN A N 16
ATOM 27303 C CA . ASN A 1 35 ? 7.143 -6.373 -1.699 1.00 0.00 35 ASN A CA 16
ATOM 27304 C C . ASN A 1 35 ? 6.582 -5.197 -0.862 1.00 0.00 35 ASN A C 16
ATOM 27305 O O . ASN A 1 35 ? 6.844 -4.027 -1.188 1.00 0.00 35 ASN A O 16
ATOM 27316 N N . ALA A 1 36 ? 5.818 -5.512 0.215 1.00 0.00 36 ALA A N 16
ATOM 27317 C CA . ALA A 1 36 ? 5.117 -4.503 1.040 1.00 0.00 36 ALA A CA 16
ATOM 27318 C C . ALA A 1 36 ? 5.940 -4.115 2.282 1.00 0.00 36 ALA A C 16
ATOM 27319 O O . ALA A 1 36 ? 6.353 -4.981 3.061 1.00 0.00 36 ALA A O 16
ATOM 27326 N N . THR A 1 37 ? 6.152 -2.799 2.443 1.00 0.00 37 THR A N 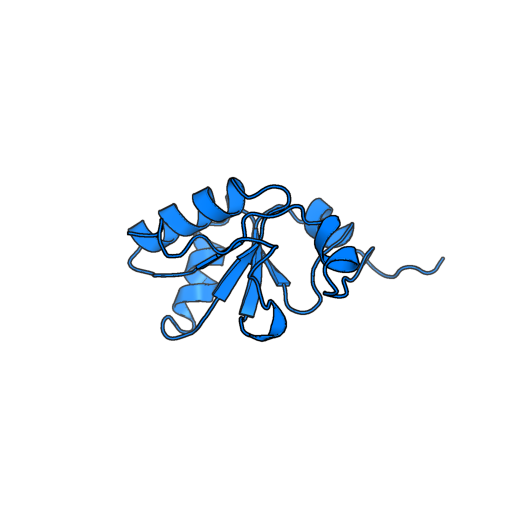16
ATOM 27327 C CA . THR A 1 37 ? 6.826 -2.195 3.599 1.00 0.00 37 THR A CA 16
ATOM 27328 C C . THR A 1 37 ? 5.790 -1.952 4.711 1.00 0.00 37 THR A C 16
ATOM 27329 O O . THR A 1 37 ? 4.728 -1.380 4.440 1.00 0.00 37 THR A O 16
ATOM 27340 N N . LEU A 1 38 ? 6.094 -2.392 5.946 1.00 0.00 38 LEU A N 16
ATOM 27341 C CA . LEU A 1 38 ? 5.192 -2.199 7.090 1.00 0.00 38 LEU A CA 16
ATOM 27342 C C . LEU A 1 38 ? 5.130 -0.715 7.499 1.00 0.00 38 LEU A C 16
ATOM 27343 O O . LEU A 1 38 ? 6.118 -0.159 8.010 1.00 0.00 38 LEU A O 16
ATOM 27359 N N . ILE A 1 39 ? 3.973 -0.090 7.234 1.00 0.00 39 ILE A N 16
ATOM 27360 C CA . ILE A 1 39 ? 3.614 1.241 7.752 1.00 0.00 39 ILE A CA 16
ATOM 27361 C C . ILE A 1 39 ? 2.137 1.202 8.156 1.00 0.00 39 ILE A C 16
ATOM 27362 O O . ILE A 1 39 ? 1.297 0.706 7.418 1.00 0.00 39 ILE A O 16
ATOM 27378 N N . SER A 1 40 ? 1.824 1.717 9.331 1.00 0.00 40 SER A N 16
ATOM 27379 C CA . SER A 1 40 ? 0.441 1.849 9.786 1.00 0.00 40 SER A CA 16
ATOM 27380 C C . SER A 1 40 ? -0.144 3.146 9.205 1.00 0.00 40 SER A C 16
ATOM 27381 O O . SER A 1 40 ? 0.522 4.188 9.227 1.00 0.00 40 SER A O 16
ATOM 27389 N N . VAL A 1 41 ? -1.366 3.045 8.649 1.00 0.00 41 VAL A N 16
ATOM 27390 C CA . VAL A 1 41 ? -2.105 4.172 8.014 1.00 0.00 41 VAL A CA 16
ATOM 27391 C C . VAL A 1 41 ? -2.154 5.445 8.912 1.00 0.00 41 VAL A C 16
ATOM 27392 O O . VAL A 1 41 ? -2.098 6.574 8.410 1.00 0.00 41 VAL A O 16
ATOM 27405 N N . ASN A 1 42 ? -2.217 5.223 10.234 1.00 0.00 42 ASN A N 16
ATOM 27406 C CA . ASN A 1 42 ? -2.331 6.283 11.253 1.00 0.00 42 ASN A CA 16
ATOM 27407 C C . ASN A 1 42 ? -1.011 7.067 11.454 1.00 0.00 42 ASN A C 16
ATOM 27408 O O . ASN A 1 42 ? -1.044 8.222 11.888 1.00 0.00 42 ASN A O 16
ATOM 27419 N N . ASP A 1 43 ? 0.139 6.435 11.160 1.00 0.00 43 ASP A N 16
ATOM 27420 C CA . ASP A 1 43 ? 1.465 7.070 11.317 1.00 0.00 43 ASP A CA 16
ATOM 27421 C C . ASP A 1 43 ? 1.803 7.894 10.064 1.00 0.00 43 ASP A C 16
ATOM 27422 O O . ASP A 1 43 ? 2.415 7.393 9.109 1.00 0.00 43 ASP A O 16
ATOM 27431 N N . GLN A 1 44 ? 1.348 9.167 10.070 1.00 0.00 44 GLN A N 16
ATOM 27432 C CA . GLN A 1 44 ? 1.645 10.145 9.010 1.00 0.00 44 GLN A CA 16
ATOM 27433 C C . GLN A 1 44 ? 3.159 10.410 8.922 1.00 0.00 44 GLN A C 16
ATOM 27434 O O . GLN A 1 44 ? 3.704 10.483 7.825 1.00 0.00 44 GLN A O 16
ATOM 27448 N N . GLU A 1 45 ? 3.821 10.538 10.086 1.00 0.00 45 GLU A N 16
ATOM 27449 C CA . GLU A 1 45 ? 5.261 10.873 10.156 1.00 0.00 45 GLU A CA 16
ATOM 27450 C C . GLU A 1 45 ? 6.156 9.727 9.635 1.00 0.00 45 GLU A C 16
ATOM 27451 O O . GLU A 1 45 ? 7.209 9.988 9.061 1.00 0.00 45 GLU A O 16
ATOM 27463 N N . LYS A 1 46 ? 5.721 8.469 9.836 1.00 0.00 46 LYS A N 16
ATOM 27464 C CA . LYS A 1 46 ? 6.427 7.276 9.307 1.00 0.00 46 LYS A CA 16
ATOM 27465 C C . LYS A 1 46 ? 6.251 7.186 7.787 1.00 0.00 46 LYS A C 16
ATOM 27466 O O . LYS A 1 46 ? 7.199 6.905 7.049 1.00 0.00 46 LYS A O 16
ATOM 27485 N N . LEU A 1 47 ? 5.028 7.446 7.335 1.00 0.00 47 LEU A N 16
ATOM 27486 C CA . LEU A 1 47 ? 4.668 7.330 5.917 1.00 0.00 47 LEU A CA 16
ATOM 27487 C C . LEU A 1 47 ? 5.396 8.403 5.083 1.00 0.00 47 LEU A C 16
ATOM 27488 O O . LEU A 1 47 ? 5.969 8.113 4.031 1.00 0.00 47 LEU A O 16
ATOM 27504 N N . ALA A 1 48 ? 5.392 9.626 5.622 1.00 0.00 48 ALA A N 16
ATOM 27505 C CA . ALA A 1 48 ? 6.042 10.798 5.021 1.00 0.00 48 ALA A CA 16
ATOM 27506 C C . ALA A 1 48 ? 7.578 10.654 5.049 1.00 0.00 48 ALA A C 16
ATOM 27507 O O . ALA A 1 48 ? 8.260 11.091 4.116 1.00 0.00 48 ALA A O 16
ATOM 27514 N N . ASP A 1 49 ? 8.095 10.030 6.132 1.00 0.00 49 ASP A N 16
ATOM 27515 C CA . ASP A 1 49 ? 9.529 9.666 6.281 1.00 0.00 49 ASP A CA 16
ATOM 27516 C C . ASP A 1 49 ? 9.967 8.752 5.126 1.00 0.00 49 ASP A C 16
ATOM 27517 O O . ASP A 1 49 ? 10.965 9.024 4.437 1.00 0.00 49 ASP A O 16
ATOM 27526 N N . PHE A 1 50 ? 9.176 7.680 4.920 1.00 0.00 50 PHE A N 16
ATOM 27527 C CA . PHE A 1 50 ? 9.438 6.658 3.896 1.00 0.00 50 PHE A CA 16
ATOM 27528 C C . PHE A 1 50 ? 9.500 7.285 2.498 1.00 0.00 50 PHE A C 16
ATOM 27529 O O . PHE A 1 50 ? 10.350 6.927 1.682 1.00 0.00 50 PHE A O 16
ATOM 27546 N N . LEU A 1 51 ? 8.586 8.222 2.234 1.00 0.00 51 LEU A N 16
ATOM 27547 C CA . LEU A 1 51 ? 8.521 8.929 0.952 1.00 0.00 51 LEU A CA 16
ATOM 27548 C C . LEU A 1 51 ? 9.737 9.853 0.773 1.00 0.00 51 LEU A C 16
ATOM 27549 O O . LEU A 1 51 ? 10.356 9.854 -0.288 1.00 0.00 51 LEU A O 16
ATOM 27565 N N . SER A 1 52 ? 10.116 10.555 1.854 1.00 0.00 52 SER A N 16
ATOM 27566 C CA . SER A 1 52 ? 11.247 11.511 1.857 1.00 0.00 52 SER A CA 16
ATOM 27567 C C . SER A 1 52 ? 12.625 10.814 1.768 1.00 0.00 52 SER A C 16
ATOM 27568 O O . SER A 1 52 ? 13.648 11.496 1.629 1.00 0.00 52 SER A O 16
ATOM 27576 N N . GLN A 1 53 ? 12.641 9.469 1.880 1.00 0.00 53 GLN A N 16
ATOM 27577 C CA . GLN A 1 53 ? 13.853 8.659 1.628 1.00 0.00 53 GLN A CA 16
ATOM 27578 C C . GLN A 1 53 ? 14.366 8.865 0.179 1.00 0.00 53 GLN A C 16
ATOM 27579 O O . GLN A 1 53 ? 15.571 8.997 -0.048 1.00 0.00 53 GLN A O 16
ATOM 27593 N N . HIS A 1 54 ? 13.424 8.911 -0.787 1.00 0.00 54 HIS A N 16
ATOM 27594 C CA . HIS A 1 54 ? 13.747 8.988 -2.228 1.00 0.00 54 HIS A CA 16
ATOM 27595 C C . HIS A 1 54 ? 12.481 9.437 -2.990 1.00 0.00 54 HIS A C 16
ATOM 27596 O O . HIS A 1 54 ? 12.012 8.706 -3.842 1.00 0.00 54 HIS A O 16
ATOM 27611 N N . LYS A 1 55 ? 11.949 10.649 -2.683 1.00 0.00 55 LYS A N 16
ATOM 27612 C CA . LYS A 1 55 ? 10.593 11.122 -3.139 1.00 0.00 55 LYS A CA 16
ATOM 27613 C C . LYS A 1 55 ? 10.249 10.767 -4.607 1.00 0.00 55 LYS A C 16
ATOM 27614 O O . LYS A 1 55 ? 9.108 10.385 -4.908 1.00 0.00 55 LYS A O 16
ATOM 27633 N N . ASP A 1 56 ? 11.246 10.868 -5.503 1.00 0.00 56 ASP A N 16
ATOM 27634 C CA . ASP A 1 56 ? 11.104 10.435 -6.907 1.00 0.00 56 ASP A CA 16
ATOM 27635 C C . ASP A 1 56 ? 11.445 8.923 -7.023 1.00 0.00 56 ASP A C 16
ATOM 27636 O O . ASP A 1 56 ? 12.410 8.514 -7.678 1.00 0.00 56 ASP A O 16
ATOM 27645 N N . LYS A 1 57 ? 10.655 8.104 -6.306 1.00 0.00 57 LYS A N 16
ATOM 27646 C CA . LYS A 1 57 ? 10.647 6.634 -6.429 1.00 0.00 57 LYS A CA 16
ATOM 27647 C C . LYS A 1 57 ? 9.178 6.177 -6.340 1.00 0.00 57 LYS A C 16
ATOM 27648 O O . LYS A 1 57 ? 8.398 6.734 -5.542 1.00 0.00 57 LYS A O 16
ATOM 27667 N N . LYS A 1 58 ? 8.802 5.205 -7.174 1.00 0.00 58 LYS A N 16
ATOM 27668 C CA . LYS A 1 58 ? 7.402 4.810 -7.368 1.00 0.00 58 LYS A CA 16
ATOM 27669 C C . LYS A 1 58 ? 6.927 3.901 -6.220 1.00 0.00 58 LYS A C 16
ATOM 27670 O O . LYS A 1 58 ? 7.425 2.783 -6.053 1.00 0.00 58 LYS A O 16
ATOM 27689 N N . VAL A 1 59 ? 5.983 4.424 -5.415 1.00 0.00 59 VAL A N 16
ATOM 27690 C CA . VAL A 1 59 ? 5.449 3.746 -4.218 1.00 0.00 59 VAL A CA 16
ATOM 27691 C C . VAL A 1 59 ? 3.965 3.426 -4.408 1.00 0.00 59 VAL A C 16
ATOM 27692 O O . VAL A 1 59 ? 3.223 4.237 -4.978 1.00 0.00 59 VAL A O 16
ATOM 27705 N N . LEU A 1 60 ? 3.537 2.254 -3.910 1.00 0.00 60 LEU A N 16
ATOM 27706 C CA . LEU A 1 60 ? 2.131 1.830 -3.961 1.00 0.00 60 LEU A CA 16
ATOM 27707 C C . LEU A 1 60 ? 1.628 1.434 -2.563 1.00 0.00 60 LEU A C 16
ATOM 27708 O O . LEU A 1 60 ? 1.970 0.365 -2.057 1.00 0.00 60 LEU A O 16
ATOM 27724 N N . LEU A 1 61 ? 0.809 2.293 -1.952 1.00 0.00 61 LEU A N 16
ATOM 27725 C CA . LEU A 1 61 ? 0.161 2.016 -0.657 1.00 0.00 61 LEU A CA 16
ATOM 27726 C C . LEU A 1 61 ? -1.024 1.065 -0.892 1.00 0.00 61 LEU A C 16
ATOM 27727 O O . LEU A 1 61 ? -2.070 1.502 -1.327 1.00 0.00 61 LEU A O 16
ATOM 27743 N N . HIS A 1 62 ? -0.839 -0.239 -0.657 1.00 0.00 62 HIS A N 16
ATOM 27744 C CA . HIS A 1 62 ? -1.923 -1.232 -0.831 1.00 0.00 62 HIS A CA 16
ATOM 27745 C C . HIS A 1 62 ? -2.678 -1.415 0.495 1.00 0.00 62 HIS A C 16
ATOM 27746 O O . HIS A 1 62 ? -2.070 -1.380 1.576 1.00 0.00 62 HIS A O 16
ATOM 27761 N N . CYS A 1 63 ? -3.996 -1.644 0.405 1.00 0.00 63 CYS A N 16
ATOM 27762 C CA . CYS A 1 63 ? -4.868 -1.831 1.589 1.00 0.00 63 CYS A CA 16
ATOM 27763 C C . CYS A 1 63 ? -5.574 -3.195 1.597 1.00 0.00 63 CYS A C 16
ATOM 27764 O O . CYS A 1 63 ? -5.621 -3.894 0.577 1.00 0.00 63 CYS A O 16
ATOM 27772 N N . ARG A 1 64 ? -6.025 -3.584 2.817 1.00 0.00 64 ARG A N 16
ATOM 27773 C CA . ARG A 1 64 ? -6.935 -4.727 3.063 1.00 0.00 64 ARG A CA 16
ATOM 27774 C C . ARG A 1 64 ? -8.125 -4.715 2.073 1.00 0.00 64 ARG A C 16
ATOM 27775 O O . ARG A 1 64 ? -8.516 -5.756 1.579 1.00 0.00 64 ARG A O 16
ATOM 27796 N N . ALA A 1 65 ? -8.701 -3.527 1.823 1.00 0.00 65 ALA A N 16
ATOM 27797 C CA . ALA A 1 65 ? -9.846 -3.363 0.902 1.00 0.00 65 ALA A CA 16
ATOM 27798 C C . ALA A 1 65 ? -9.559 -2.248 -0.127 1.00 0.00 65 ALA A C 16
ATOM 27799 O O . ALA A 1 65 ? -9.722 -2.450 -1.333 1.00 0.00 65 ALA A O 16
ATOM 27806 N N . GLY A 1 66 ? -9.142 -1.060 0.362 1.00 0.00 66 GLY A N 16
ATOM 27807 C CA . GLY A 1 66 ? -8.761 0.053 -0.523 1.00 0.00 66 GLY A CA 16
ATOM 27808 C C . GLY A 1 66 ? -8.840 1.429 0.128 1.00 0.00 66 GLY A C 16
ATOM 27809 O O . GLY A 1 66 ? -8.170 2.368 -0.327 1.00 0.00 66 GLY A O 16
ATOM 27813 N N . ARG A 1 67 ? -9.661 1.562 1.185 1.00 0.00 67 ARG A N 16
ATOM 27814 C CA . ARG A 1 67 ? -9.879 2.851 1.876 1.00 0.00 67 ARG A CA 16
ATOM 27815 C C . ARG A 1 67 ? -8.625 3.308 2.650 1.00 0.00 67 ARG A C 16
ATOM 27816 O O . ARG A 1 67 ? -8.296 4.491 2.620 1.00 0.00 67 ARG A O 16
ATOM 27837 N N . ARG A 1 68 ? -7.941 2.384 3.352 1.00 0.00 68 ARG A N 16
ATOM 27838 C CA . ARG A 1 68 ? -6.709 2.730 4.116 1.00 0.00 68 ARG A CA 16
ATOM 27839 C C . ARG A 1 68 ? -5.593 3.206 3.161 1.00 0.00 68 ARG A C 16
ATOM 27840 O O . ARG A 1 68 ? -4.766 4.049 3.519 1.00 0.00 68 ARG A O 16
ATOM 27861 N N . ALA A 1 69 ? -5.606 2.640 1.941 1.00 0.00 69 ALA A N 16
ATOM 27862 C CA . ALA A 1 69 ? -4.679 3.002 0.853 1.00 0.00 69 ALA A CA 16
ATOM 27863 C C . ALA A 1 69 ? -4.895 4.461 0.444 1.00 0.00 69 ALA A C 16
ATOM 27864 O O . ALA A 1 69 ? -3.954 5.263 0.419 1.00 0.00 69 ALA A O 16
ATOM 27871 N N . LEU A 1 70 ? -6.169 4.764 0.146 1.00 0.00 70 LEU A N 16
ATOM 27872 C CA . LEU A 1 70 ? -6.640 6.100 -0.222 1.00 0.00 70 LEU A CA 16
ATOM 27873 C C . LEU A 1 70 ? -6.283 7.123 0.869 1.00 0.00 70 LEU A C 16
ATOM 27874 O O . LEU A 1 70 ? -5.518 8.044 0.618 1.00 0.00 70 LEU A O 16
ATOM 27890 N N . ASP A 1 71 ? -6.794 6.870 2.085 1.00 0.00 71 ASP A N 16
ATOM 27891 C CA . ASP A 1 71 ? -6.722 7.781 3.257 1.00 0.00 71 ASP A CA 16
ATOM 27892 C C . ASP A 1 71 ? -5.282 8.222 3.575 1.00 0.00 71 ASP A C 16
ATOM 27893 O O . ASP A 1 71 ? -5.000 9.426 3.755 1.00 0.00 71 ASP A O 16
ATOM 27902 N N . ALA A 1 72 ? -4.392 7.228 3.650 1.00 0.00 72 ALA A N 16
ATOM 27903 C CA . ALA A 1 72 ? -2.962 7.434 3.900 1.00 0.00 72 ALA A CA 16
ATOM 27904 C C . ALA A 1 72 ? -2.327 8.322 2.811 1.00 0.00 72 ALA A C 16
ATOM 27905 O O . ALA A 1 72 ? -1.648 9.328 3.107 1.00 0.00 72 ALA A O 16
ATOM 27912 N N . ALA A 1 73 ? -2.608 7.962 1.548 1.00 0.00 73 ALA A N 16
ATOM 27913 C CA . ALA A 1 73 ? -2.084 8.674 0.381 1.00 0.00 73 ALA A CA 16
ATOM 27914 C C . ALA A 1 73 ? -2.659 10.101 0.276 1.00 0.00 73 ALA A C 16
ATOM 27915 O O . ALA A 1 73 ? -1.970 10.983 -0.229 1.00 0.00 73 ALA A O 16
ATOM 27922 N N . LYS A 1 74 ? -3.909 10.328 0.772 1.00 0.00 74 LYS A N 16
ATOM 27923 C CA . LYS A 1 74 ? -4.546 11.670 0.750 1.00 0.00 74 LYS A CA 16
ATOM 27924 C C . LYS A 1 74 ? -3.712 12.629 1.579 1.00 0.00 74 LYS A C 16
ATOM 27925 O O . LYS A 1 74 ? -3.277 13.661 1.072 1.00 0.00 74 LYS A O 16
ATOM 27944 N N . SER A 1 75 ? -3.440 12.215 2.833 1.00 0.00 75 SER A N 16
ATOM 27945 C CA . SER A 1 75 ? -2.629 12.981 3.796 1.00 0.00 75 SER A CA 16
ATOM 27946 C C . SER A 1 75 ? -1.276 13.403 3.182 1.00 0.00 75 SER A C 16
ATOM 27947 O O . SER A 1 75 ? -0.865 14.557 3.299 1.00 0.00 75 SER A O 16
ATOM 27955 N N . MET A 1 76 ? -0.633 12.456 2.476 1.00 0.00 76 MET A N 16
ATOM 27956 C CA . MET A 1 76 ? 0.683 12.679 1.835 1.00 0.00 76 MET A CA 16
ATOM 27957 C C . MET A 1 76 ? 0.595 13.644 0.630 1.00 0.00 76 MET A C 16
ATOM 27958 O O . MET A 1 76 ? 1.470 14.493 0.448 1.00 0.00 76 MET A O 16
ATOM 27972 N N . HIS A 1 77 ? -0.462 13.495 -0.187 1.00 0.00 77 HIS A N 16
ATOM 27973 C CA . HIS A 1 77 ? -0.727 14.382 -1.347 1.00 0.00 77 HIS A CA 16
ATOM 27974 C C . HIS A 1 77 ? -0.991 15.841 -0.900 1.00 0.00 77 HIS A C 16
ATOM 27975 O O . HIS A 1 77 ? -0.749 16.782 -1.666 1.00 0.00 77 HIS A O 16
ATOM 27990 N N . GLU A 1 78 ? -1.477 16.010 0.344 1.00 0.00 78 GLU A N 16
ATOM 27991 C CA . GLU A 1 78 ? -1.695 17.335 0.959 1.00 0.00 78 GLU A CA 16
ATOM 27992 C C . GLU A 1 78 ? -0.359 17.939 1.448 1.00 0.00 78 GLU A C 16
ATOM 27993 O O . GLU A 1 78 ? -0.174 19.159 1.416 1.00 0.00 78 GLU A O 16
ATOM 28005 N N . LEU A 1 79 ? 0.570 17.060 1.892 1.00 0.00 79 LEU A N 16
ATOM 28006 C CA . LEU A 1 79 ? 1.932 17.454 2.338 1.00 0.00 79 LEU A CA 16
ATOM 28007 C C . LEU A 1 79 ? 2.839 17.790 1.134 1.00 0.00 79 LEU A C 16
ATOM 28008 O O . LEU A 1 79 ? 3.905 18.393 1.302 1.00 0.00 79 LEU A O 16
ATOM 28024 N N . GLY A 1 80 ? 2.422 17.357 -0.069 1.00 0.00 80 GLY A N 16
ATOM 28025 C CA . GLY A 1 80 ? 3.117 17.680 -1.322 1.00 0.00 80 GLY A CA 16
ATOM 28026 C C . GLY A 1 80 ? 3.722 16.471 -2.009 1.00 0.00 80 GLY A C 16
ATOM 28027 O O . GLY A 1 80 ? 4.292 16.608 -3.098 1.00 0.00 80 GLY A O 16
ATOM 28031 N N . TYR A 1 81 ? 3.629 15.285 -1.370 1.00 0.00 81 TYR A N 16
ATOM 28032 C CA . TYR A 1 81 ? 4.077 14.014 -1.986 1.00 0.00 81 TYR A CA 16
ATOM 28033 C C . TYR A 1 81 ? 3.035 13.546 -3.023 1.00 0.00 81 TYR A C 16
ATOM 28034 O O . TYR A 1 81 ? 1.928 14.089 -3.089 1.00 0.00 81 TYR A O 16
ATOM 28052 N N . THR A 1 82 ? 3.377 12.511 -3.807 1.00 0.00 82 THR A N 16
ATOM 28053 C CA . THR A 1 82 ? 2.442 11.874 -4.757 1.00 0.00 82 THR A CA 16
ATOM 28054 C C . THR A 1 82 ? 2.641 10.331 -4.772 1.00 0.00 82 THR A C 16
ATOM 28055 O O . THR A 1 82 ? 3.118 9.769 -5.766 1.00 0.00 82 THR A O 16
ATOM 28066 N N . PRO A 1 83 ? 2.316 9.612 -3.645 1.00 0.00 83 PRO A N 16
ATOM 28067 C CA . PRO A 1 83 ? 2.285 8.134 -3.644 1.00 0.00 83 PRO A CA 16
ATOM 28068 C C . PRO A 1 83 ? 0.998 7.594 -4.308 1.00 0.00 83 PRO A C 16
ATOM 28069 O O . PRO A 1 83 ? -0.080 8.200 -4.189 1.00 0.00 83 PRO A O 16
ATOM 28080 N N . TYR A 1 84 ? 1.130 6.467 -5.014 1.00 0.00 84 TYR A N 16
ATOM 28081 C CA . TYR A 1 84 ? -0.012 5.729 -5.579 1.00 0.00 84 TYR A CA 16
ATOM 28082 C C . TYR A 1 84 ? -0.652 4.885 -4.473 1.00 0.00 84 TYR A C 16
ATOM 28083 O O . TYR A 1 84 ? -0.076 4.734 -3.385 1.00 0.00 84 TYR A O 16
ATOM 28101 N N . TYR A 1 85 ? -1.834 4.333 -4.751 1.00 0.00 85 TYR A N 16
ATOM 28102 C CA . TYR A 1 85 ? -2.566 3.522 -3.776 1.00 0.00 85 TYR A CA 16
ATOM 28103 C C . TYR A 1 85 ? -3.389 2.446 -4.490 1.00 0.00 85 TYR A C 16
ATOM 28104 O O . TYR A 1 85 ? -3.940 2.688 -5.572 1.00 0.00 85 TYR A O 16
ATOM 28122 N N . LEU A 1 86 ? -3.434 1.253 -3.882 1.00 0.00 86 LEU A N 16
ATOM 28123 C CA . LEU A 1 86 ? -4.073 0.070 -4.451 1.00 0.00 86 LEU A CA 16
ATOM 28124 C C . LEU A 1 86 ? -5.391 -0.194 -3.720 1.00 0.00 86 LEU A C 16
ATOM 28125 O O . LEU A 1 86 ? -5.406 -0.521 -2.504 1.00 0.00 86 LEU A O 16
ATOM 28141 N N . GLU A 1 87 ? -6.479 -0.061 -4.487 1.00 0.00 87 GLU A N 16
ATOM 28142 C CA . GLU A 1 87 ? -7.829 -0.401 -4.065 1.00 0.00 87 GLU A CA 16
ATOM 28143 C C . GLU A 1 87 ? -8.169 -1.810 -4.589 1.00 0.00 87 GLU A C 16
ATOM 28144 O O . GLU A 1 87 ? -8.434 -2.008 -5.786 1.00 0.00 87 GLU A O 16
ATOM 28156 N N . GLY A 1 88 ? -8.088 -2.776 -3.676 1.00 0.00 88 GLY A N 16
ATOM 28157 C CA . GLY A 1 88 ? -8.318 -4.189 -3.957 1.00 0.00 88 GLY A CA 16
ATOM 28158 C C . GLY A 1 88 ? -8.063 -5.006 -2.701 1.00 0.00 88 GLY A C 16
ATOM 28159 O O . GLY A 1 88 ? -7.229 -4.606 -1.868 1.00 0.00 88 GLY A O 16
ATOM 28163 N N . ASN A 1 89 ? -8.770 -6.142 -2.545 1.00 0.00 89 ASN A N 16
ATOM 28164 C CA . ASN A 1 89 ? -8.700 -6.948 -1.312 1.00 0.00 89 ASN A CA 16
ATOM 28165 C C . ASN A 1 89 ? -7.341 -7.650 -1.186 1.00 0.00 89 ASN A C 16
ATOM 28166 O O . ASN A 1 89 ? -6.888 -8.287 -2.137 1.00 0.00 89 ASN A O 16
ATOM 28177 N N . VAL A 1 90 ? -6.727 -7.535 0.010 1.00 0.00 90 VAL A N 16
ATOM 28178 C CA . VAL A 1 90 ? -5.394 -8.091 0.309 1.00 0.00 90 VAL A CA 16
ATOM 28179 C C . VAL A 1 90 ? -5.350 -9.615 0.066 1.00 0.00 90 VAL A C 16
ATOM 28180 O O . VAL A 1 90 ? -4.385 -10.130 -0.480 1.00 0.00 90 VAL A O 16
ATOM 28193 N N . TYR A 1 91 ? -6.451 -10.302 0.409 1.00 0.00 91 TYR A N 16
ATOM 28194 C CA . TYR A 1 91 ? -6.566 -11.770 0.270 1.00 0.00 91 TYR A CA 16
ATOM 28195 C C . TYR A 1 91 ? -6.751 -12.160 -1.211 1.00 0.00 91 TYR A C 16
ATOM 28196 O O . TYR A 1 91 ? -6.364 -13.257 -1.635 1.00 0.00 91 TYR A O 16
ATOM 28214 N N . ASP A 1 92 ? -7.333 -11.232 -1.989 1.00 0.00 92 ASP A N 16
ATOM 28215 C CA . ASP A 1 92 ? -7.603 -11.429 -3.425 1.00 0.00 92 ASP A CA 16
ATOM 28216 C C . ASP A 1 92 ? -6.335 -11.294 -4.281 1.00 0.00 92 ASP A C 16
ATOM 28217 O O . ASP A 1 92 ? -6.329 -11.739 -5.425 1.00 0.00 92 ASP A O 16
ATOM 28226 N N . PHE A 1 93 ? -5.277 -10.677 -3.737 1.00 0.00 93 PHE A N 16
ATOM 28227 C CA . PHE A 1 93 ? -3.962 -10.600 -4.427 1.00 0.00 93 PHE A CA 16
ATOM 28228 C C . PHE A 1 93 ? -3.444 -12.009 -4.784 1.00 0.00 93 PHE A C 16
ATOM 28229 O O . PHE A 1 93 ? -3.027 -12.277 -5.922 1.00 0.00 93 PHE A O 16
ATOM 28246 N N . GLU A 1 94 ? -3.516 -12.890 -3.776 1.00 0.00 94 GLU A N 16
ATOM 28247 C CA . GLU A 1 94 ? -2.982 -14.255 -3.834 1.00 0.00 94 GLU A CA 16
ATOM 28248 C C . GLU A 1 94 ? -3.656 -15.056 -4.970 1.00 0.00 94 GLU A C 16
ATOM 28249 O O . GLU A 1 94 ? -2.973 -15.674 -5.795 1.00 0.00 94 GLU A O 16
ATOM 28261 N N . LYS A 1 95 ? -4.998 -14.996 -5.015 1.00 0.00 95 LYS A N 16
ATOM 28262 C CA . LYS A 1 95 ? -5.802 -15.693 -6.041 1.00 0.00 95 LYS A CA 16
ATOM 28263 C C . LYS A 1 95 ? -5.694 -15.005 -7.425 1.00 0.00 95 LYS A C 16
ATOM 28264 O O . LYS A 1 95 ? -5.902 -15.656 -8.450 1.00 0.00 95 LYS A O 16
ATOM 28283 N N . TYR A 1 96 ? -5.366 -13.695 -7.451 1.00 0.00 96 TYR A N 16
ATOM 28284 C CA . TYR A 1 96 ? -5.066 -12.959 -8.712 1.00 0.00 96 TYR A CA 16
ATOM 28285 C C . TYR A 1 96 ? -3.633 -13.266 -9.199 1.00 0.00 96 TYR A C 16
ATOM 28286 O O . TYR A 1 96 ? -3.230 -12.809 -10.273 1.00 0.00 96 TYR A O 16
ATOM 28304 N N . GLY A 1 97 ? -2.855 -13.999 -8.388 1.00 0.00 97 GLY A N 16
ATOM 28305 C CA . GLY A 1 97 ? -1.560 -14.547 -8.818 1.00 0.00 97 GLY A CA 16
ATOM 28306 C C . GLY A 1 97 ? -0.382 -13.891 -8.126 1.00 0.00 97 GLY A C 16
ATOM 28307 O O . GLY A 1 97 ? 0.715 -14.463 -8.075 1.00 0.00 97 GLY A O 16
ATOM 28311 N N . PHE A 1 98 ? -0.614 -12.687 -7.592 1.00 0.00 98 PHE A N 16
ATOM 28312 C CA . PHE A 1 98 ? 0.395 -11.922 -6.857 1.00 0.00 98 PHE A CA 16
ATOM 28313 C C . PHE A 1 98 ? 0.629 -12.609 -5.502 1.00 0.00 98 PHE A C 16
ATOM 28314 O O . PHE A 1 98 ? -0.209 -12.494 -4.600 1.00 0.00 98 PHE A O 16
ATOM 28331 N N . ARG A 1 99 ? 1.749 -13.366 -5.399 1.00 0.00 99 ARG A N 16
ATOM 28332 C CA . ARG A 1 99 ? 2.016 -14.244 -4.243 1.00 0.00 99 ARG A CA 16
ATOM 28333 C C . ARG A 1 99 ? 2.097 -13.452 -2.936 1.00 0.00 99 ARG A C 16
ATOM 28334 O O . ARG A 1 99 ? 2.413 -12.252 -2.931 1.00 0.00 99 ARG A O 16
ATOM 28355 N N . MET A 1 100 ? 1.835 -14.149 -1.828 1.00 0.00 100 MET A N 16
ATOM 28356 C CA . MET A 1 100 ? 1.704 -13.536 -0.504 1.00 0.00 100 MET A CA 16
ATOM 28357 C C . MET A 1 100 ? 2.388 -14.399 0.554 1.00 0.00 100 MET A C 16
ATOM 28358 O O . MET A 1 100 ? 2.440 -15.632 0.441 1.00 0.00 100 MET A O 16
ATOM 28372 N N . VAL A 1 101 ? 2.886 -13.725 1.591 1.00 0.00 101 VAL A N 16
ATOM 28373 C CA . VAL A 1 101 ? 3.661 -14.325 2.674 1.00 0.00 101 VAL A CA 16
ATOM 28374 C C . VAL A 1 101 ? 2.775 -14.445 3.928 1.00 0.00 101 VAL A C 16
ATOM 28375 O O . VAL A 1 101 ? 2.490 -13.444 4.611 1.00 0.00 101 VAL A O 16
ATOM 28388 N N . TYR A 1 102 ? 2.288 -15.670 4.157 1.00 0.00 102 TYR A N 16
ATOM 28389 C CA . TYR A 1 102 ? 1.498 -16.047 5.341 1.00 0.00 102 TYR A CA 16
ATOM 28390 C C . TYR A 1 102 ? 2.439 -16.612 6.419 1.00 0.00 102 TYR A C 16
ATOM 28391 O O . TYR A 1 102 ? 3.452 -17.231 6.075 1.00 0.00 102 TYR A O 16
ATOM 28409 N N . ASP A 1 103 ? 2.092 -16.394 7.706 1.00 0.00 103 ASP A N 16
ATOM 28410 C CA . ASP A 1 103 ? 2.916 -16.808 8.869 1.00 0.00 103 ASP A CA 16
ATOM 28411 C C . ASP A 1 103 ? 4.323 -16.174 8.798 1.00 0.00 103 ASP A C 16
ATOM 28412 O O . ASP A 1 103 ? 5.322 -16.771 9.232 1.00 0.00 103 ASP A O 16
ATOM 28421 N N . ASP A 1 104 ? 4.360 -14.917 8.296 1.00 0.00 104 ASP A N 16
ATOM 28422 C CA . ASP A 1 104 ? 5.599 -14.123 8.108 1.00 0.00 104 ASP A CA 16
ATOM 28423 C C . ASP A 1 104 ? 6.356 -13.938 9.432 1.00 0.00 104 ASP A C 16
ATOM 28424 O O . ASP A 1 104 ? 7.586 -13.845 9.440 1.00 0.00 104 ASP A O 16
ATOM 28433 N N . THR A 1 105 ? 5.570 -13.896 10.520 1.00 0.00 105 THR A N 16
ATOM 28434 C CA . THR A 1 105 ? 6.029 -13.737 11.907 1.00 0.00 105 THR A CA 16
ATOM 28435 C C . THR A 1 105 ? 7.326 -14.527 12.230 1.00 0.00 105 THR A C 16
ATOM 28436 O O . THR A 1 105 ? 8.284 -13.957 12.756 1.00 0.00 105 THR A O 16
ATOM 28447 N N . CYS A 1 106 ? 7.336 -15.821 11.871 1.00 0.00 106 CYS A N 16
ATOM 28448 C CA . CYS A 1 106 ? 8.431 -16.756 12.178 1.00 0.00 106 CYS A CA 16
ATOM 28449 C C . CYS A 1 106 ? 8.294 -18.005 11.287 1.00 0.00 106 CYS A C 16
ATOM 28450 O O . CYS A 1 106 ? 9.200 -18.341 10.519 1.00 0.00 106 CYS A O 16
ATOM 28458 N N . ASP A 1 107 ? 7.118 -18.647 11.400 1.00 0.00 107 ASP A N 16
ATOM 28459 C CA . ASP A 1 107 ? 6.794 -19.940 10.755 1.00 0.00 107 ASP A CA 16
ATOM 28460 C C . ASP A 1 107 ? 5.361 -20.342 11.127 1.00 0.00 107 ASP A C 16
ATOM 28461 O O . ASP A 1 107 ? 4.620 -20.893 10.304 1.00 0.00 107 ASP A O 16
ATOM 28470 N N . LYS A 1 108 ? 4.989 -20.045 12.386 1.00 0.00 108 LYS A N 16
ATOM 28471 C CA . LYS A 1 108 ? 3.672 -20.387 12.944 1.00 0.00 108 LYS A CA 16
ATOM 28472 C C . LYS A 1 108 ? 3.354 -19.447 14.106 1.00 0.00 108 LYS A C 16
ATOM 28473 O O . LYS A 1 108 ? 2.280 -18.831 14.144 1.00 0.00 108 LYS A O 16
ATOM 28492 N N . LYS A 1 109 ? 4.321 -19.378 15.047 1.00 0.00 109 LYS A N 16
ATOM 28493 C CA . LYS A 1 109 ? 4.263 -18.546 16.273 1.00 0.00 109 LYS A CA 16
ATOM 28494 C C . LYS A 1 109 ? 3.249 -19.135 17.287 1.00 0.00 109 LYS A C 16
ATOM 28495 O O . LYS A 1 109 ? 2.603 -20.153 17.014 1.00 0.00 109 LYS A O 16
ATOM 28514 N N . ASN A 1 110 ? 3.149 -18.514 18.471 1.00 0.00 110 ASN A N 16
ATOM 28515 C CA . ASN A 1 110 ? 2.160 -18.881 19.502 1.00 0.00 110 ASN A CA 16
ATOM 28516 C C . ASN A 1 110 ? 1.811 -17.641 20.362 1.00 0.00 110 ASN A C 16
ATOM 28517 O O . ASN A 1 110 ? 2.738 -16.942 20.822 1.00 0.00 110 ASN A O 16
ATOM 28529 N N . MET A 1 1 ? -5.497 15.883 -7.556 1.00 0.00 1 MET A N 17
ATOM 28530 C CA . MET A 1 1 ? -6.256 14.730 -8.090 1.00 0.00 1 MET A CA 17
ATOM 28531 C C . MET A 1 1 ? -5.454 13.421 -7.907 1.00 0.00 1 MET A C 17
ATOM 28532 O O . MET A 1 1 ? -4.736 12.972 -8.815 1.00 0.00 1 MET A O 17
ATOM 28548 N N . LEU A 1 2 ? -5.534 12.836 -6.696 1.00 0.00 2 LEU A N 17
ATOM 28549 C CA . LEU A 1 2 ? -4.861 11.554 -6.391 1.00 0.00 2 LEU A CA 17
ATOM 28550 C C . LEU A 1 2 ? -5.748 10.353 -6.759 1.00 0.00 2 LEU A C 17
ATOM 28551 O O . LEU A 1 2 ? -5.276 9.225 -6.789 1.00 0.00 2 LEU A O 17
ATOM 28567 N N . GLU A 1 3 ? -7.044 10.605 -6.998 1.00 0.00 3 GLU A N 17
ATOM 28568 C CA . GLU A 1 3 ? -7.993 9.576 -7.494 1.00 0.00 3 GLU A CA 17
ATOM 28569 C C . GLU A 1 3 ? -7.575 9.058 -8.891 1.00 0.00 3 GLU A C 17
ATOM 28570 O O . GLU A 1 3 ? -8.074 8.031 -9.354 1.00 0.00 3 GLU A O 17
ATOM 28582 N N . ASP A 1 4 ? -6.671 9.805 -9.547 1.00 0.00 4 ASP A N 17
ATOM 28583 C CA . ASP A 1 4 ? -5.951 9.367 -10.756 1.00 0.00 4 ASP A CA 17
ATOM 28584 C C . ASP A 1 4 ? -4.974 8.213 -10.412 1.00 0.00 4 ASP A C 17
ATOM 28585 O O . ASP A 1 4 ? -4.826 7.264 -11.181 1.00 0.00 4 ASP A O 17
ATOM 28594 N N . TYR A 1 5 ? -4.331 8.319 -9.233 1.00 0.00 5 TYR A N 17
ATOM 28595 C CA . TYR A 1 5 ? -3.341 7.336 -8.711 1.00 0.00 5 TYR A CA 17
ATOM 28596 C C . TYR A 1 5 ? -4.031 6.076 -8.125 1.00 0.00 5 TYR A C 17
ATOM 28597 O O . TYR A 1 5 ? -3.351 5.201 -7.562 1.00 0.00 5 TYR A O 17
ATOM 28615 N N . ALA A 1 6 ? -5.380 6.007 -8.230 1.00 0.00 6 ALA A N 17
ATOM 28616 C CA . ALA A 1 6 ? -6.174 4.856 -7.766 1.00 0.00 6 ALA A CA 17
ATOM 28617 C C . ALA A 1 6 ? -5.969 3.645 -8.687 1.00 0.00 6 ALA A C 17
ATOM 28618 O O . ALA A 1 6 ? -6.670 3.498 -9.699 1.00 0.00 6 ALA A O 17
ATOM 28625 N N . ILE A 1 7 ? -4.977 2.811 -8.358 1.00 0.00 7 ILE A N 17
ATOM 28626 C CA . ILE A 1 7 ? -4.677 1.587 -9.112 1.00 0.00 7 ILE A CA 17
ATOM 28627 C C . ILE A 1 7 ? -5.568 0.443 -8.593 1.00 0.00 7 ILE A C 17
ATOM 28628 O O . ILE A 1 7 ? -5.662 0.230 -7.377 1.00 0.00 7 ILE A O 17
ATOM 28644 N N . SER A 1 8 ? -6.273 -0.236 -9.512 1.00 0.00 8 SER A N 17
ATOM 28645 C CA . SER A 1 8 ? -7.153 -1.375 -9.187 1.00 0.00 8 SER A CA 17
ATOM 28646 C C . SER A 1 8 ? -6.357 -2.688 -9.164 1.00 0.00 8 SER A C 17
ATOM 28647 O O . SER A 1 8 ? -5.326 -2.809 -9.833 1.00 0.00 8 SER A O 17
ATOM 28655 N N . LEU A 1 9 ? -6.856 -3.671 -8.399 1.00 0.00 9 LEU A N 17
ATOM 28656 C CA . LEU A 1 9 ? -6.173 -4.963 -8.188 1.00 0.00 9 LEU A CA 17
ATOM 28657 C C . LEU A 1 9 ? -6.100 -5.810 -9.490 1.00 0.00 9 LEU A C 17
ATOM 28658 O O . LEU A 1 9 ? -5.194 -6.641 -9.660 1.00 0.00 9 LEU A O 17
ATOM 28674 N N . GLU A 1 10 ? -7.042 -5.573 -10.405 1.00 0.00 10 GLU A N 17
ATOM 28675 C CA . GLU A 1 10 ? -7.081 -6.260 -11.715 1.00 0.00 10 GLU A CA 17
ATOM 28676 C C . GLU A 1 10 ? -5.949 -5.772 -12.655 1.00 0.00 10 GLU A C 17
ATOM 28677 O O . GLU A 1 10 ? -5.421 -6.551 -13.449 1.00 0.00 10 GLU A O 17
ATOM 28689 N N . GLU A 1 11 ? -5.578 -4.482 -12.541 1.00 0.00 11 GLU A N 17
ATOM 28690 C CA . GLU A 1 11 ? -4.615 -3.830 -13.463 1.00 0.00 11 GLU A CA 17
ATOM 28691 C C . GLU A 1 11 ? -3.222 -3.672 -12.828 1.00 0.00 11 GLU A C 17
ATOM 28692 O O . GLU A 1 11 ? -2.264 -3.318 -13.529 1.00 0.00 11 GLU A O 17
ATOM 28704 N N . VAL A 1 12 ? -3.114 -3.936 -11.509 1.00 0.00 12 VAL A N 17
ATOM 28705 C CA . VAL A 1 12 ? -1.893 -3.644 -10.727 1.00 0.00 12 VAL A CA 17
ATOM 28706 C C . VAL A 1 12 ? -0.711 -4.560 -11.105 1.00 0.00 12 VAL A C 17
ATOM 28707 O O . VAL A 1 12 ? -0.905 -5.704 -11.526 1.00 0.00 12 VAL A O 17
ATOM 28720 N N . ASN A 1 13 ? 0.510 -4.017 -10.977 1.00 0.00 13 ASN A N 17
ATOM 28721 C CA . ASN A 1 13 ? 1.761 -4.781 -11.090 1.00 0.00 13 ASN A CA 17
ATOM 28722 C C . ASN A 1 13 ? 2.616 -4.474 -9.851 1.00 0.00 13 ASN A C 17
ATOM 28723 O O . ASN A 1 13 ? 3.396 -3.517 -9.858 1.00 0.00 13 ASN A O 17
ATOM 28734 N N . PHE A 1 14 ? 2.433 -5.273 -8.773 1.00 0.00 14 PHE A N 17
ATOM 28735 C CA . PHE A 1 14 ? 3.092 -5.029 -7.465 1.00 0.00 14 PHE A CA 17
ATOM 28736 C C . PHE A 1 14 ? 4.632 -5.009 -7.584 1.00 0.00 14 PHE A C 17
ATOM 28737 O O . PHE A 1 14 ? 5.284 -4.203 -6.934 1.00 0.00 14 PHE A O 17
ATOM 28754 N N . ASN A 1 15 ? 5.185 -5.873 -8.447 1.00 0.00 15 ASN A N 17
ATOM 28755 C CA . ASN A 1 15 ? 6.653 -5.980 -8.647 1.00 0.00 15 ASN A CA 17
ATOM 28756 C C . ASN A 1 15 ? 7.234 -4.721 -9.331 1.00 0.00 15 ASN A C 17
ATOM 28757 O O . ASN A 1 15 ? 8.429 -4.432 -9.206 1.00 0.00 15 ASN A O 17
ATOM 28768 N N . ASP A 1 16 ? 6.371 -3.991 -10.061 1.00 0.00 16 ASP A N 17
ATOM 28769 C CA . ASP A 1 16 ? 6.764 -2.774 -10.801 1.00 0.00 16 ASP A CA 17
ATOM 28770 C C . ASP A 1 16 ? 6.927 -1.581 -9.836 1.00 0.00 16 ASP A C 17
ATOM 28771 O O . ASP A 1 16 ? 7.669 -0.645 -10.123 1.00 0.00 16 ASP A O 17
ATOM 28780 N N . PHE A 1 17 ? 6.226 -1.623 -8.681 1.00 0.00 17 PHE A N 17
ATOM 28781 C CA . PHE A 1 17 ? 6.237 -0.516 -7.687 1.00 0.00 17 PHE A CA 17
ATOM 28782 C C . PHE A 1 17 ? 6.878 -1.014 -6.371 1.00 0.00 17 PHE A C 17
ATOM 28783 O O . PHE A 1 17 ? 6.929 -2.222 -6.122 1.00 0.00 17 PHE A O 17
ATOM 28800 N N . ILE A 1 18 ? 7.386 -0.088 -5.544 1.00 0.00 18 ILE A N 17
ATOM 28801 C CA . ILE A 1 18 ? 7.766 -0.385 -4.150 1.00 0.00 18 ILE A CA 17
ATOM 28802 C C . ILE A 1 18 ? 6.486 -0.346 -3.312 1.00 0.00 18 ILE A C 17
ATOM 28803 O O . ILE A 1 18 ? 5.956 0.732 -3.032 1.00 0.00 18 ILE A O 17
ATOM 28819 N N . VAL A 1 19 ? 5.974 -1.521 -2.936 1.00 0.00 19 VAL A N 17
ATOM 28820 C CA . VAL A 1 19 ? 4.665 -1.626 -2.288 1.00 0.00 19 VAL A CA 17
ATOM 28821 C C . VAL A 1 19 ? 4.828 -1.330 -0.787 1.00 0.00 19 VAL A C 17
ATOM 28822 O O . VAL A 1 19 ? 5.914 -1.517 -0.226 1.00 0.00 19 VAL A O 17
ATOM 28835 N N . VAL A 1 20 ? 3.764 -0.824 -0.160 1.00 0.00 20 VAL A N 17
ATOM 28836 C CA . VAL A 1 20 ? 3.710 -0.550 1.282 1.00 0.00 20 VAL A CA 17
ATOM 28837 C C . VAL A 1 20 ? 2.401 -1.113 1.840 1.00 0.00 20 VAL A C 17
ATOM 28838 O O . VAL A 1 20 ? 1.321 -0.807 1.327 1.00 0.00 20 VAL A O 17
ATOM 28851 N N . ASP A 1 21 ? 2.509 -1.956 2.871 1.00 0.00 21 ASP A N 17
ATOM 28852 C CA . ASP A 1 21 ? 1.353 -2.476 3.606 1.00 0.00 21 ASP A CA 17
ATOM 28853 C C . ASP A 1 21 ? 0.869 -1.372 4.551 1.00 0.00 21 ASP A C 17
ATOM 28854 O O . ASP A 1 21 ? 1.498 -1.172 5.581 1.00 0.00 21 ASP A O 17
ATOM 28863 N N . VAL A 1 22 ? -0.224 -0.642 4.190 1.00 0.00 22 VAL A N 17
ATOM 28864 C CA . VAL A 1 22 ? -0.760 0.457 5.036 1.00 0.00 22 VAL A CA 17
ATOM 28865 C C . VAL A 1 22 ? -1.866 -0.086 5.944 1.00 0.00 22 VAL A C 17
ATOM 28866 O O . VAL A 1 22 ? -3.071 0.073 5.688 1.00 0.00 22 VAL A O 17
ATOM 28879 N N . ARG A 1 23 ? -1.437 -0.739 7.029 1.00 0.00 23 ARG A N 17
ATOM 28880 C CA . ARG A 1 23 ? -2.346 -1.409 7.967 1.00 0.00 23 ARG A CA 17
ATOM 28881 C C . ARG A 1 23 ? -1.743 -1.353 9.382 1.00 0.00 23 ARG A C 17
ATOM 28882 O O . ARG A 1 23 ? -1.884 -0.328 10.046 1.00 0.00 23 ARG A O 17
ATOM 28903 N N . GLU A 1 24 ? -1.011 -2.406 9.804 1.00 0.00 24 GLU A N 17
ATOM 28904 C CA . GLU A 1 24 ? -0.509 -2.540 11.200 1.00 0.00 24 GLU A CA 17
ATOM 28905 C C . GLU A 1 24 ? 0.465 -3.741 11.258 1.00 0.00 24 GLU A C 17
ATOM 28906 O O . GLU A 1 24 ? 0.468 -4.567 10.339 1.00 0.00 24 GLU A O 17
ATOM 28918 N N . LEU A 1 25 ? 1.297 -3.807 12.322 1.00 0.00 25 LEU A N 17
ATOM 28919 C CA . LEU A 1 25 ? 2.189 -4.948 12.606 1.00 0.00 25 LEU A CA 17
ATOM 28920 C C . LEU A 1 25 ? 1.427 -6.286 12.579 1.00 0.00 25 LEU A C 17
ATOM 28921 O O . LEU A 1 25 ? 1.794 -7.177 11.832 1.00 0.00 25 LEU A O 17
ATOM 28937 N N . ASP A 1 26 ? 0.349 -6.378 13.378 1.00 0.00 26 ASP A N 17
ATOM 28938 C CA . ASP A 1 26 ? -0.484 -7.601 13.501 1.00 0.00 26 ASP A CA 17
ATOM 28939 C C . ASP A 1 26 ? -1.038 -8.052 12.128 1.00 0.00 26 ASP A C 17
ATOM 28940 O O . ASP A 1 26 ? -1.045 -9.248 11.812 1.00 0.00 26 ASP A O 17
ATOM 28949 N N . GLU A 1 27 ? -1.447 -7.062 11.320 1.00 0.00 27 GLU A N 17
ATOM 28950 C CA . GLU A 1 27 ? -1.945 -7.264 9.943 1.00 0.00 27 GLU A CA 17
ATOM 28951 C C . GLU A 1 27 ? -0.833 -7.820 9.008 1.00 0.00 27 GLU A C 17
ATOM 28952 O O . GLU A 1 27 ? -1.093 -8.661 8.148 1.00 0.00 27 GLU A O 17
ATOM 28964 N N . TYR A 1 28 ? 0.388 -7.317 9.199 1.00 0.00 28 TYR A N 17
ATOM 28965 C CA . TYR A 1 28 ? 1.597 -7.762 8.473 1.00 0.00 28 TYR A CA 17
ATOM 28966 C C . TYR A 1 28 ? 1.939 -9.232 8.816 1.00 0.00 28 TYR A C 17
ATOM 28967 O O . TYR A 1 28 ? 2.333 -10.015 7.933 1.00 0.00 28 TYR A O 17
ATOM 28985 N N . GLU A 1 29 ? 1.763 -9.577 10.108 1.00 0.00 29 GLU A N 17
ATOM 28986 C CA . GLU A 1 29 ? 2.158 -10.880 10.677 1.00 0.00 29 GLU A CA 17
ATOM 28987 C C . GLU A 1 29 ? 1.336 -12.042 10.098 1.00 0.00 29 GLU A C 17
ATOM 28988 O O . GLU A 1 29 ? 1.909 -13.072 9.697 1.00 0.00 29 GLU A O 17
ATOM 29000 N N . GLU A 1 30 ? 0.004 -11.861 10.081 1.00 0.00 30 GLU A N 17
ATOM 29001 C CA . GLU A 1 30 ? -0.943 -12.865 9.552 1.00 0.00 30 GLU A CA 17
ATOM 29002 C C . GLU A 1 30 ? -0.676 -13.154 8.054 1.00 0.00 30 GLU A C 17
ATOM 29003 O O . GLU A 1 30 ? -0.533 -14.322 7.657 1.00 0.00 30 GLU A O 17
ATOM 29015 N N . LEU A 1 31 ? -0.576 -12.081 7.246 1.00 0.00 31 LEU A N 17
ATOM 29016 C CA . LEU A 1 31 ? -0.288 -12.170 5.795 1.00 0.00 31 LEU A CA 17
ATOM 29017 C C . LEU A 1 31 ? 0.025 -10.782 5.229 1.00 0.00 31 LEU A C 17
ATOM 29018 O O . LEU A 1 31 ? -0.453 -9.788 5.755 1.00 0.00 31 LEU A O 17
ATOM 29034 N N . HIS A 1 32 ? 0.833 -10.733 4.159 1.00 0.00 32 HIS A N 17
ATOM 29035 C CA . HIS A 1 32 ? 1.186 -9.475 3.454 1.00 0.00 32 HIS A CA 17
ATOM 29036 C C . HIS A 1 32 ? 1.952 -9.814 2.163 1.00 0.00 32 HIS A C 17
ATOM 29037 O O . HIS A 1 32 ? 2.286 -10.974 1.922 1.00 0.00 32 HIS A O 17
ATOM 29052 N N . LEU A 1 33 ? 2.230 -8.792 1.340 1.00 0.00 33 LEU A N 17
ATOM 29053 C CA . LEU A 1 33 ? 3.047 -8.942 0.116 1.00 0.00 33 LEU A CA 17
ATOM 29054 C C . LEU A 1 33 ? 4.549 -8.907 0.459 1.00 0.00 33 LEU A C 17
ATOM 29055 O O . LEU A 1 33 ? 4.952 -8.122 1.311 1.00 0.00 33 LEU A O 17
ATOM 29071 N N . PRO A 1 34 ? 5.403 -9.714 -0.238 1.00 0.00 34 PRO A N 17
ATOM 29072 C CA . PRO A 1 34 ? 6.873 -9.739 0.017 1.00 0.00 34 PRO A CA 17
ATOM 29073 C C . PRO A 1 34 ? 7.581 -8.448 -0.462 1.00 0.00 34 PRO A C 17
ATOM 29074 O O . PRO A 1 34 ? 8.739 -8.206 -0.128 1.00 0.00 34 PRO A O 17
ATOM 29085 N N . ASN A 1 35 ? 6.858 -7.639 -1.258 1.00 0.00 35 ASN A N 17
ATOM 29086 C CA . ASN A 1 35 ? 7.335 -6.345 -1.788 1.00 0.00 35 ASN A CA 17
ATOM 29087 C C . ASN A 1 35 ? 6.760 -5.174 -0.958 1.00 0.00 35 ASN A C 17
ATOM 29088 O O . ASN A 1 35 ? 7.022 -4.001 -1.266 1.00 0.00 35 ASN A O 17
ATOM 29099 N N . ALA A 1 36 ? 5.955 -5.511 0.080 1.00 0.00 36 ALA A N 17
ATOM 29100 C CA . ALA A 1 36 ? 5.256 -4.525 0.933 1.00 0.00 36 ALA A CA 17
ATOM 29101 C C . ALA A 1 36 ? 6.082 -4.144 2.175 1.00 0.00 36 ALA A C 17
ATOM 29102 O O . ALA A 1 36 ? 6.470 -5.013 2.964 1.00 0.00 36 ALA A O 17
ATOM 29109 N N . THR A 1 37 ? 6.334 -2.833 2.331 1.00 0.00 37 THR A N 17
ATOM 29110 C CA . THR A 1 37 ? 6.977 -2.250 3.516 1.00 0.00 37 THR A CA 17
ATOM 29111 C C . THR A 1 37 ? 5.919 -2.026 4.613 1.00 0.00 37 THR A C 17
ATOM 29112 O O . THR A 1 37 ? 4.872 -1.437 4.344 1.00 0.00 37 THR A O 17
ATOM 29123 N N . LEU A 1 38 ? 6.198 -2.500 5.835 1.00 0.00 38 LEU A N 17
ATOM 29124 C CA . LEU A 1 38 ? 5.282 -2.354 6.975 1.00 0.00 38 LEU A CA 17
ATOM 29125 C C . LEU A 1 38 ? 5.239 -0.888 7.458 1.00 0.00 38 LEU A C 17
ATOM 29126 O O . LEU A 1 38 ? 6.215 -0.378 8.025 1.00 0.00 38 LEU A O 17
ATOM 29142 N N . ILE A 1 39 ? 4.106 -0.218 7.170 1.00 0.00 39 ILE A N 17
ATOM 29143 C CA . ILE A 1 39 ? 3.782 1.126 7.686 1.00 0.00 39 ILE A CA 17
ATOM 29144 C C . ILE A 1 39 ? 2.293 1.155 8.069 1.00 0.00 39 ILE A C 17
ATOM 29145 O O . ILE A 1 39 ? 1.440 0.690 7.323 1.00 0.00 39 ILE A O 17
ATOM 29161 N N . SER A 1 40 ? 1.977 1.727 9.218 1.00 0.00 40 SER A N 17
ATOM 29162 C CA . SER A 1 40 ? 0.585 1.878 9.654 1.00 0.00 40 SER A CA 17
ATOM 29163 C C . SER A 1 40 ? -0.018 3.148 9.030 1.00 0.00 40 SER A C 17
ATOM 29164 O O . SER A 1 40 ? 0.628 4.200 9.009 1.00 0.00 40 SER A O 17
ATOM 29172 N N . VAL A 1 41 ? -1.243 3.012 8.489 1.00 0.00 41 VAL A N 17
ATOM 29173 C CA . VAL A 1 41 ? -2.023 4.117 7.876 1.00 0.00 41 VAL A CA 17
ATOM 29174 C C . VAL A 1 41 ? -2.180 5.346 8.821 1.00 0.00 41 VAL A C 17
ATOM 29175 O O . VAL A 1 41 ? -2.227 6.493 8.361 1.00 0.00 41 VAL A O 17
ATOM 29188 N N . ASN A 1 42 ? -2.219 5.089 10.142 1.00 0.00 42 ASN A N 17
ATOM 29189 C CA . ASN A 1 42 ? -2.390 6.132 11.174 1.00 0.00 42 ASN A CA 17
ATOM 29190 C C . ASN A 1 42 ? -1.090 6.922 11.425 1.00 0.00 42 ASN A C 17
ATOM 29191 O O . ASN A 1 42 ? -1.118 7.992 12.036 1.00 0.00 42 ASN A O 17
ATOM 29202 N N . ASP A 1 43 ? 0.049 6.358 10.999 1.00 0.00 43 ASP A N 17
ATOM 29203 C CA . ASP A 1 43 ? 1.369 6.997 11.136 1.00 0.00 43 ASP A CA 17
ATOM 29204 C C . ASP A 1 43 ? 1.717 7.759 9.854 1.00 0.00 43 ASP A C 17
ATOM 29205 O O . ASP A 1 43 ? 2.444 7.260 8.981 1.00 0.00 43 ASP A O 17
ATOM 29214 N N . GLN A 1 44 ? 1.147 8.972 9.743 1.00 0.00 44 GLN A N 17
ATOM 29215 C CA . GLN A 1 44 ? 1.460 9.920 8.659 1.00 0.00 44 GLN A CA 17
ATOM 29216 C C . GLN A 1 44 ? 2.941 10.335 8.687 1.00 0.00 44 GLN A C 17
ATOM 29217 O O . GLN A 1 44 ? 3.490 10.694 7.653 1.00 0.00 44 GLN A O 17
ATOM 29231 N N . GLU A 1 45 ? 3.570 10.282 9.874 1.00 0.00 45 GLU A N 17
ATOM 29232 C CA . GLU A 1 45 ? 4.996 10.617 10.033 1.00 0.00 45 GLU A CA 17
ATOM 29233 C C . GLU A 1 45 ? 5.917 9.530 9.428 1.00 0.00 45 GLU A C 17
ATOM 29234 O O . GLU A 1 45 ? 6.987 9.847 8.915 1.00 0.00 45 GLU A O 17
ATOM 29246 N N . LYS A 1 46 ? 5.482 8.257 9.486 1.00 0.00 46 LYS A N 17
ATOM 29247 C CA . LYS A 1 46 ? 6.238 7.118 8.918 1.00 0.00 46 LYS A CA 17
ATOM 29248 C C . LYS A 1 46 ? 6.060 7.068 7.395 1.00 0.00 46 LYS A C 17
ATOM 29249 O O . LYS A 1 46 ? 7.018 6.797 6.657 1.00 0.00 46 LYS A O 17
ATOM 29268 N N . LEU A 1 47 ? 4.824 7.331 6.951 1.00 0.00 47 LEU A N 17
ATOM 29269 C CA . LEU A 1 47 ? 4.479 7.488 5.530 1.00 0.00 47 LEU A CA 17
ATOM 29270 C C . LEU A 1 47 ? 5.312 8.614 4.886 1.00 0.00 47 LEU A C 17
ATOM 29271 O O . LEU A 1 47 ? 5.923 8.425 3.829 1.00 0.00 47 LEU A O 17
ATOM 29287 N N . ALA A 1 48 ? 5.346 9.768 5.582 1.00 0.00 48 ALA A N 17
ATOM 29288 C CA . ALA A 1 48 ? 6.082 10.961 5.148 1.00 0.00 48 ALA A CA 17
ATOM 29289 C C . ALA A 1 48 ? 7.592 10.700 5.135 1.00 0.00 48 ALA A C 17
ATOM 29290 O O . ALA A 1 48 ? 8.266 11.106 4.204 1.00 0.00 48 ALA A O 17
ATOM 29297 N N . ASP A 1 49 ? 8.087 9.990 6.173 1.00 0.00 49 ASP A N 17
ATOM 29298 C CA . ASP A 1 49 ? 9.523 9.648 6.325 1.00 0.00 49 ASP A CA 17
ATOM 29299 C C . ASP A 1 49 ? 10.006 8.754 5.174 1.00 0.00 49 ASP A C 17
ATOM 29300 O O . ASP A 1 49 ? 11.084 8.988 4.628 1.00 0.00 49 ASP A O 17
ATOM 29309 N N . PHE A 1 50 ? 9.183 7.748 4.814 1.00 0.00 50 PHE A N 17
ATOM 29310 C CA . PHE A 1 50 ? 9.501 6.786 3.737 1.00 0.00 50 PHE A CA 17
ATOM 29311 C C . PHE A 1 50 ? 9.638 7.528 2.394 1.00 0.00 50 PHE A C 17
ATOM 29312 O O . PHE A 1 50 ? 10.515 7.229 1.571 1.00 0.00 50 PHE A O 17
ATOM 29329 N N . LEU A 1 51 ? 8.756 8.515 2.219 1.00 0.00 51 LEU A N 17
ATOM 29330 C CA . LEU A 1 51 ? 8.726 9.401 1.050 1.00 0.00 51 LEU A CA 17
ATOM 29331 C C . LEU A 1 51 ? 9.769 10.533 1.147 1.00 0.00 51 LEU A C 17
ATOM 29332 O O . LEU A 1 51 ? 10.030 11.188 0.169 1.00 0.00 51 LEU A O 17
ATOM 29348 N N . SER A 1 52 ? 10.288 10.820 2.351 1.00 0.00 52 SER A N 17
ATOM 29349 C CA . SER A 1 52 ? 11.398 11.789 2.529 1.00 0.00 52 SER A CA 17
ATOM 29350 C C . SER A 1 52 ? 12.767 11.146 2.209 1.00 0.00 52 SER A C 17
ATOM 29351 O O . SER A 1 52 ? 13.725 11.860 1.902 1.00 0.00 52 SER A O 17
ATOM 29359 N N . GLN A 1 53 ? 12.850 9.793 2.285 1.00 0.00 53 GLN A N 17
ATOM 29360 C CA . GLN A 1 53 ? 14.070 9.036 1.899 1.00 0.00 53 GLN A CA 17
ATOM 29361 C C . GLN A 1 53 ? 14.363 9.208 0.392 1.00 0.00 53 GLN A C 17
ATOM 29362 O O . GLN A 1 53 ? 15.517 9.134 -0.044 1.00 0.00 53 GLN A O 17
ATOM 29376 N N . HIS A 1 54 ? 13.277 9.446 -0.356 1.00 0.00 54 HIS A N 17
ATOM 29377 C CA . HIS A 1 54 ? 13.241 9.720 -1.794 1.00 0.00 54 HIS A CA 17
ATOM 29378 C C . HIS A 1 54 ? 11.806 10.143 -2.077 1.00 0.00 54 HIS A C 17
ATOM 29379 O O . HIS A 1 54 ? 10.905 9.358 -1.837 1.00 0.00 54 HIS A O 17
ATOM 29394 N N . LYS A 1 55 ? 11.583 11.396 -2.466 1.00 0.00 55 LYS A N 17
ATOM 29395 C CA . LYS A 1 55 ? 10.226 11.873 -2.806 1.00 0.00 55 LYS A CA 17
ATOM 29396 C C . LYS A 1 55 ? 9.768 11.273 -4.132 1.00 0.00 55 LYS A C 17
ATOM 29397 O O . LYS A 1 55 ? 8.655 10.740 -4.232 1.00 0.00 55 LYS A O 17
ATOM 29416 N N . ASP A 1 56 ? 10.657 11.315 -5.127 1.00 0.00 56 ASP A N 17
ATOM 29417 C CA . ASP A 1 56 ? 10.400 10.743 -6.447 1.00 0.00 56 ASP A CA 17
ATOM 29418 C C . ASP A 1 56 ? 10.831 9.264 -6.480 1.00 0.00 56 ASP A C 17
ATOM 29419 O O . ASP A 1 56 ? 12.008 8.953 -6.693 1.00 0.00 56 ASP A O 17
ATOM 29428 N N . LYS A 1 57 ? 9.870 8.381 -6.173 1.00 0.00 57 LYS A N 17
ATOM 29429 C CA . LYS A 1 57 ? 9.955 6.933 -6.457 1.00 0.00 57 LYS A CA 17
ATOM 29430 C C . LYS A 1 57 ? 8.528 6.354 -6.454 1.00 0.00 57 LYS A C 17
ATOM 29431 O O . LYS A 1 57 ? 7.638 6.867 -5.751 1.00 0.00 57 LYS A O 17
ATOM 29450 N N . LYS A 1 58 ? 8.317 5.301 -7.244 1.00 0.00 58 LYS A N 17
ATOM 29451 C CA . LYS A 1 58 ? 6.986 4.753 -7.502 1.00 0.00 58 LYS A CA 17
ATOM 29452 C C . LYS A 1 58 ? 6.575 3.811 -6.367 1.00 0.00 58 LYS A C 17
ATOM 29453 O O . LYS A 1 58 ? 6.974 2.647 -6.339 1.00 0.00 58 LYS A O 17
ATOM 29472 N N . VAL A 1 59 ? 5.836 4.358 -5.392 1.00 0.00 59 VAL A N 17
ATOM 29473 C CA . VAL A 1 59 ? 5.353 3.612 -4.220 1.00 0.00 59 VAL A CA 17
ATOM 29474 C C . VAL A 1 59 ? 3.846 3.406 -4.304 1.00 0.00 59 VAL A C 17
ATOM 29475 O O . VAL A 1 59 ? 3.107 4.324 -4.653 1.00 0.00 59 VAL A O 17
ATOM 29488 N N . LEU A 1 60 ? 3.416 2.185 -3.968 1.00 0.00 60 LEU A N 17
ATOM 29489 C CA . LEU A 1 60 ? 2.014 1.781 -3.994 1.00 0.00 60 LEU A CA 17
ATOM 29490 C C . LEU A 1 60 ? 1.555 1.403 -2.576 1.00 0.00 60 LEU A C 17
ATOM 29491 O O . LEU A 1 60 ? 1.938 0.347 -2.059 1.00 0.00 60 LEU A O 17
ATOM 29507 N N . LEU A 1 61 ? 0.747 2.266 -1.950 1.00 0.00 61 LEU A N 17
ATOM 29508 C CA . LEU A 1 61 ? 0.174 2.002 -0.624 1.00 0.00 61 LEU A CA 17
ATOM 29509 C C . LEU A 1 61 ? -1.002 1.009 -0.773 1.00 0.00 61 LEU A C 17
ATOM 29510 O O . LEU A 1 61 ? -2.099 1.407 -1.138 1.00 0.00 61 LEU A O 17
ATOM 29526 N N . HIS A 1 62 ? -0.761 -0.295 -0.531 1.00 0.00 62 HIS A N 17
ATOM 29527 C CA . HIS A 1 62 ? -1.807 -1.334 -0.696 1.00 0.00 62 HIS A CA 17
ATOM 29528 C C . HIS A 1 62 ? -2.593 -1.503 0.620 1.00 0.00 62 HIS A C 17
ATOM 29529 O O . HIS A 1 62 ? -1.999 -1.556 1.708 1.00 0.00 62 HIS A O 17
ATOM 29544 N N . CYS A 1 63 ? -3.926 -1.606 0.508 1.00 0.00 63 CYS A N 17
ATOM 29545 C CA . CYS A 1 63 ? -4.839 -1.711 1.670 1.00 0.00 63 CYS A CA 17
ATOM 29546 C C . CYS A 1 63 ? -5.556 -3.064 1.729 1.00 0.00 63 CYS A C 17
ATOM 29547 O O . CYS A 1 63 ? -5.602 -3.804 0.739 1.00 0.00 63 CYS A O 17
ATOM 29555 N N . ARG A 1 64 ? -6.024 -3.395 2.955 1.00 0.00 64 ARG A N 17
ATOM 29556 C CA . ARG A 1 64 ? -6.897 -4.553 3.262 1.00 0.00 64 ARG A CA 17
ATOM 29557 C C . ARG A 1 64 ? -8.118 -4.606 2.298 1.00 0.00 64 ARG A C 17
ATOM 29558 O O . ARG A 1 64 ? -8.516 -5.690 1.859 1.00 0.00 64 ARG A O 17
ATOM 29579 N N . ALA A 1 65 ? -8.695 -3.426 1.981 1.00 0.00 65 ALA A N 17
ATOM 29580 C CA . ALA A 1 65 ? -9.840 -3.312 1.047 1.00 0.00 65 ALA A CA 17
ATOM 29581 C C . ALA A 1 65 ? -9.615 -2.175 0.027 1.00 0.00 65 ALA A C 17
ATOM 29582 O O . ALA A 1 65 ? -9.792 -2.383 -1.179 1.00 0.00 65 ALA A O 17
ATOM 29589 N N . GLY A 1 66 ? -9.238 -0.966 0.507 1.00 0.00 66 GLY A N 17
ATOM 29590 C CA . GLY A 1 66 ? -8.911 0.148 -0.401 1.00 0.00 66 GLY A CA 17
ATOM 29591 C C . GLY A 1 66 ? -8.923 1.529 0.244 1.00 0.00 66 GLY A C 17
ATOM 29592 O O . GLY A 1 66 ? -8.179 2.418 -0.192 1.00 0.00 66 GLY A O 17
ATOM 29596 N N . ARG A 1 67 ? -9.786 1.727 1.258 1.00 0.00 67 ARG A N 17
ATOM 29597 C CA . ARG A 1 67 ? -9.933 3.032 1.937 1.00 0.00 67 ARG A CA 17
ATOM 29598 C C . ARG A 1 67 ? -8.629 3.473 2.631 1.00 0.00 67 ARG A C 17
ATOM 29599 O O . ARG A 1 67 ? -8.236 4.620 2.480 1.00 0.00 67 ARG A O 17
ATOM 29620 N N . ARG A 1 68 ? -7.964 2.566 3.374 1.00 0.00 68 ARG A N 17
ATOM 29621 C CA . ARG A 1 68 ? -6.712 2.913 4.110 1.00 0.00 68 ARG A CA 17
ATOM 29622 C C . ARG A 1 68 ? -5.585 3.307 3.135 1.00 0.00 68 ARG A C 17
ATOM 29623 O O . ARG A 1 68 ? -4.691 4.069 3.488 1.00 0.00 68 ARG A O 17
ATOM 29644 N N . ALA A 1 69 ? -5.660 2.758 1.915 1.00 0.00 69 ALA A N 17
ATOM 29645 C CA . ALA A 1 69 ? -4.761 3.109 0.805 1.00 0.00 69 ALA A CA 17
ATOM 29646 C C . ALA A 1 69 ? -4.961 4.575 0.397 1.00 0.00 69 ALA A C 17
ATOM 29647 O O . ALA A 1 69 ? -4.004 5.356 0.377 1.00 0.00 69 ALA A O 17
ATOM 29654 N N . LEU A 1 70 ? -6.229 4.924 0.092 1.00 0.00 70 LEU A N 17
ATOM 29655 C CA . LEU A 1 70 ? -6.639 6.289 -0.278 1.00 0.00 70 LEU A CA 17
ATOM 29656 C C . LEU A 1 70 ? -6.284 7.293 0.828 1.00 0.00 70 LEU A C 17
ATOM 29657 O O . LEU A 1 70 ? -5.522 8.213 0.592 1.00 0.00 70 LEU A O 17
ATOM 29673 N N . ASP A 1 71 ? -6.832 7.044 2.029 1.00 0.00 71 ASP A N 17
ATOM 29674 C CA . ASP A 1 71 ? -6.707 7.899 3.234 1.00 0.00 71 ASP A CA 17
ATOM 29675 C C . ASP A 1 71 ? -5.242 8.272 3.532 1.00 0.00 71 ASP A C 17
ATOM 29676 O O . ASP A 1 71 ? -4.912 9.462 3.707 1.00 0.00 71 ASP A O 17
ATOM 29685 N N . ALA A 1 72 ? -4.379 7.238 3.567 1.00 0.00 72 ALA A N 17
ATOM 29686 C CA . ALA A 1 72 ? -2.928 7.405 3.752 1.00 0.00 72 ALA A CA 17
ATOM 29687 C C . ALA A 1 72 ? -2.339 8.309 2.660 1.00 0.00 72 ALA A C 17
ATOM 29688 O O . ALA A 1 72 ? -1.704 9.324 2.958 1.00 0.00 72 ALA A O 17
ATOM 29695 N N . ALA A 1 73 ? -2.631 7.957 1.397 1.00 0.00 73 ALA A N 17
ATOM 29696 C CA . ALA A 1 73 ? -2.110 8.666 0.224 1.00 0.00 73 ALA A CA 17
ATOM 29697 C C . ALA A 1 73 ? -2.579 10.131 0.174 1.00 0.00 73 ALA A C 17
ATOM 29698 O O . ALA A 1 73 ? -1.813 10.981 -0.269 1.00 0.00 73 ALA A O 17
ATOM 29705 N N . LYS A 1 74 ? -3.816 10.424 0.670 1.00 0.00 74 LYS A N 17
ATOM 29706 C CA . LYS A 1 74 ? -4.369 11.803 0.674 1.00 0.00 74 LYS A CA 17
ATOM 29707 C C . LYS A 1 74 ? -3.472 12.678 1.520 1.00 0.00 74 LYS A C 17
ATOM 29708 O O . LYS A 1 74 ? -2.920 13.641 1.012 1.00 0.00 74 LYS A O 17
ATOM 29727 N N . SER A 1 75 ? -3.255 12.228 2.767 1.00 0.00 75 SER A N 17
ATOM 29728 C CA . SER A 1 75 ? -2.423 12.920 3.769 1.00 0.00 75 SER A CA 17
ATOM 29729 C C . SER A 1 75 ? -1.024 13.272 3.212 1.00 0.00 75 SER A C 17
ATOM 29730 O O . SER A 1 75 ? -0.544 14.386 3.389 1.00 0.00 75 SER A O 17
ATOM 29738 N N . MET A 1 76 ? -0.417 12.301 2.505 1.00 0.00 76 MET A N 17
ATOM 29739 C CA . MET A 1 76 ? 0.912 12.449 1.878 1.00 0.00 76 MET A CA 17
ATOM 29740 C C . MET A 1 76 ? 0.894 13.493 0.746 1.00 0.00 76 MET A C 17
ATOM 29741 O O . MET A 1 76 ? 1.811 14.314 0.643 1.00 0.00 76 MET A O 17
ATOM 29755 N N . HIS A 1 77 ? -0.161 13.455 -0.089 1.00 0.00 77 HIS A N 17
ATOM 29756 C CA . HIS A 1 77 ? -0.364 14.429 -1.185 1.00 0.00 77 HIS A CA 17
ATOM 29757 C C . HIS A 1 77 ? -0.579 15.861 -0.635 1.00 0.00 77 HIS A C 17
ATOM 29758 O O . HIS A 1 77 ? -0.189 16.838 -1.281 1.00 0.00 77 HIS A O 17
ATOM 29773 N N . GLU A 1 78 ? -1.166 15.959 0.576 1.00 0.00 78 GLU A N 17
ATOM 29774 C CA . GLU A 1 78 ? -1.398 17.239 1.275 1.00 0.00 78 GLU A CA 17
ATOM 29775 C C . GLU A 1 78 ? -0.091 17.805 1.857 1.00 0.00 78 GLU A C 17
ATOM 29776 O O . GLU A 1 78 ? 0.031 19.017 2.055 1.00 0.00 78 GLU A O 17
ATOM 29788 N N . LEU A 1 79 ? 0.867 16.907 2.156 1.00 0.00 79 LEU A N 17
ATOM 29789 C CA . LEU A 1 79 ? 2.227 17.299 2.597 1.00 0.00 79 LEU A CA 17
ATOM 29790 C C . LEU A 1 79 ? 3.112 17.694 1.397 1.00 0.00 79 LEU A C 17
ATOM 29791 O O . LEU A 1 79 ? 4.153 18.331 1.577 1.00 0.00 79 LEU A O 17
ATOM 29807 N N . GLY A 1 80 ? 2.702 17.284 0.181 1.00 0.00 80 GLY A N 17
ATOM 29808 C CA . GLY A 1 80 ? 3.406 17.646 -1.062 1.00 0.00 80 GLY A CA 17
ATOM 29809 C C . GLY A 1 80 ? 4.064 16.463 -1.755 1.00 0.00 80 GLY A C 17
ATOM 29810 O O . GLY A 1 80 ? 4.750 16.646 -2.767 1.00 0.00 80 GLY A O 17
ATOM 29814 N N . TYR A 1 81 ? 3.882 15.248 -1.207 1.00 0.00 81 TYR A N 17
ATOM 29815 C CA . TYR A 1 81 ? 4.356 13.998 -1.849 1.00 0.00 81 TYR A CA 17
ATOM 29816 C C . TYR A 1 81 ? 3.310 13.518 -2.873 1.00 0.00 81 TYR A C 17
ATOM 29817 O O . TYR A 1 81 ? 2.219 14.081 -2.953 1.00 0.00 81 TYR A O 17
ATOM 29835 N N . THR A 1 82 ? 3.636 12.466 -3.645 1.00 0.00 82 THR A N 17
ATOM 29836 C CA . THR A 1 82 ? 2.700 11.871 -4.633 1.00 0.00 82 THR A CA 17
ATOM 29837 C C . THR A 1 82 ? 2.876 10.328 -4.724 1.00 0.00 82 THR A C 17
ATOM 29838 O O . THR A 1 82 ? 3.355 9.807 -5.745 1.00 0.00 82 THR A O 17
ATOM 29849 N N . PRO A 1 83 ? 2.530 9.557 -3.636 1.00 0.00 83 PRO A N 17
ATOM 29850 C CA . PRO A 1 83 ? 2.434 8.081 -3.715 1.00 0.00 83 PRO A CA 17
ATOM 29851 C C . PRO A 1 83 ? 1.131 7.614 -4.406 1.00 0.00 83 PRO A C 17
ATOM 29852 O O . PRO A 1 83 ? 0.109 8.314 -4.396 1.00 0.00 83 PRO A O 17
ATOM 29863 N N . TYR A 1 84 ? 1.195 6.423 -4.994 1.00 0.00 84 TYR A N 17
ATOM 29864 C CA . TYR A 1 84 ? 0.024 5.706 -5.536 1.00 0.00 84 TYR A CA 17
ATOM 29865 C C . TYR A 1 84 ? -0.621 4.895 -4.414 1.00 0.00 84 TYR A C 17
ATOM 29866 O O . TYR A 1 84 ? -0.087 4.844 -3.293 1.00 0.00 84 TYR A O 17
ATOM 29884 N N . TYR A 1 85 ? -1.754 4.248 -4.712 1.00 0.00 85 TYR A N 17
ATOM 29885 C CA . TYR A 1 85 ? -2.461 3.426 -3.726 1.00 0.00 85 TYR A CA 17
ATOM 29886 C C . TYR A 1 85 ? -3.318 2.357 -4.425 1.00 0.00 85 TYR A C 17
ATOM 29887 O O . TYR A 1 85 ? -3.834 2.580 -5.528 1.00 0.00 85 TYR A O 17
ATOM 29905 N N . LEU A 1 86 ? -3.439 1.193 -3.768 1.00 0.00 86 LEU A N 17
ATOM 29906 C CA . LEU A 1 86 ? -4.095 0.003 -4.317 1.00 0.00 86 LEU A CA 17
ATOM 29907 C C . LEU A 1 86 ? -5.399 -0.262 -3.562 1.00 0.00 86 LEU A C 17
ATOM 29908 O O . LEU A 1 86 ? -5.390 -0.532 -2.337 1.00 0.00 86 LEU A O 17
ATOM 29924 N N . GLU A 1 87 ? -6.504 -0.206 -4.322 1.00 0.00 87 GLU A N 17
ATOM 29925 C CA . GLU A 1 87 ? -7.838 -0.571 -3.852 1.00 0.00 87 GLU A CA 17
ATOM 29926 C C . GLU A 1 87 ? -8.149 -2.005 -4.321 1.00 0.00 87 GLU A C 17
ATOM 29927 O O . GLU A 1 87 ? -8.429 -2.241 -5.506 1.00 0.00 87 GLU A O 17
ATOM 29939 N N . GLY A 1 88 ? -8.022 -2.952 -3.382 1.00 0.00 88 GLY A N 17
ATOM 29940 C CA . GLY A 1 88 ? -8.283 -4.366 -3.624 1.00 0.00 88 GLY A CA 17
ATOM 29941 C C . GLY A 1 88 ? -8.121 -5.168 -2.342 1.00 0.00 88 GLY A C 17
ATOM 29942 O O . GLY A 1 88 ? -7.378 -4.743 -1.443 1.00 0.00 88 GLY A O 17
ATOM 29946 N N . ASN A 1 89 ? -8.818 -6.316 -2.253 1.00 0.00 89 ASN A N 17
ATOM 29947 C CA . ASN A 1 89 ? -8.787 -7.178 -1.053 1.00 0.00 89 ASN A CA 17
ATOM 29948 C C . ASN A 1 89 ? -7.397 -7.807 -0.870 1.00 0.00 89 ASN A C 17
ATOM 29949 O O . ASN A 1 89 ? -6.865 -8.412 -1.804 1.00 0.00 89 ASN A O 17
ATOM 29960 N N . VAL A 1 90 ? -6.839 -7.678 0.352 1.00 0.00 90 VAL A N 17
ATOM 29961 C CA . VAL A 1 90 ? -5.465 -8.102 0.669 1.00 0.00 90 VAL A CA 17
ATOM 29962 C C . VAL A 1 90 ? -5.266 -9.632 0.513 1.00 0.00 90 VAL A C 17
ATOM 29963 O O . VAL A 1 90 ? -4.201 -10.080 0.101 1.00 0.00 90 VAL A O 17
ATOM 29976 N N . TYR A 1 91 ? -6.318 -10.415 0.790 1.00 0.00 91 TYR A N 17
ATOM 29977 C CA . TYR A 1 91 ? -6.281 -11.892 0.658 1.00 0.00 91 TYR A CA 17
ATOM 29978 C C . TYR A 1 91 ? -6.400 -12.328 -0.820 1.00 0.00 91 TYR A C 17
ATOM 29979 O O . TYR A 1 91 ? -5.956 -13.424 -1.193 1.00 0.00 91 TYR A O 17
ATOM 29997 N N . ASP A 1 92 ? -6.987 -11.448 -1.651 1.00 0.00 92 ASP A N 17
ATOM 29998 C CA . ASP A 1 92 ? -7.252 -11.729 -3.077 1.00 0.00 92 ASP A CA 17
ATOM 29999 C C . ASP A 1 92 ? -6.002 -11.581 -3.950 1.00 0.00 92 ASP A C 17
ATOM 30000 O O . ASP A 1 92 ? -6.007 -12.051 -5.078 1.00 0.00 92 ASP A O 17
ATOM 30009 N N . PHE A 1 93 ? -4.937 -10.956 -3.427 1.00 0.00 93 PHE A N 17
ATOM 30010 C CA . PHE A 1 93 ? -3.680 -10.759 -4.190 1.00 0.00 93 PHE A CA 17
ATOM 30011 C C . PHE A 1 93 ? -3.128 -12.108 -4.700 1.00 0.00 93 PHE A C 17
ATOM 30012 O O . PHE A 1 93 ? -2.730 -12.233 -5.865 1.00 0.00 93 PHE A O 17
ATOM 30029 N N . GLU A 1 94 ? -3.189 -13.120 -3.811 1.00 0.00 94 GLU A N 17
ATOM 30030 C CA . GLU A 1 94 ? -2.673 -14.473 -4.070 1.00 0.00 94 GLU A CA 17
ATOM 30031 C C . GLU A 1 94 ? -3.430 -15.137 -5.252 1.00 0.00 94 GLU A C 17
ATOM 30032 O O . GLU A 1 94 ? -2.811 -15.672 -6.173 1.00 0.00 94 GLU A O 17
ATOM 30044 N N . LYS A 1 95 ? -4.775 -15.057 -5.223 1.00 0.00 95 LYS A N 17
ATOM 30045 C CA . LYS A 1 95 ? -5.640 -15.679 -6.254 1.00 0.00 95 LYS A CA 17
ATOM 30046 C C . LYS A 1 95 ? -5.679 -14.842 -7.554 1.00 0.00 95 LYS A C 17
ATOM 30047 O O . LYS A 1 95 ? -6.121 -15.338 -8.591 1.00 0.00 95 LYS A O 17
ATOM 30066 N N . TYR A 1 96 ? -5.215 -13.575 -7.490 1.00 0.00 96 TYR A N 17
ATOM 30067 C CA . TYR A 1 96 ? -4.978 -12.733 -8.688 1.00 0.00 96 TYR A CA 17
ATOM 30068 C C . TYR A 1 96 ? -3.613 -13.075 -9.329 1.00 0.00 96 TYR A C 17
ATOM 30069 O O . TYR A 1 96 ? -3.352 -12.693 -10.470 1.00 0.00 96 TYR A O 17
ATOM 30087 N N . GLY A 1 97 ? -2.731 -13.758 -8.566 1.00 0.00 97 GLY A N 17
ATOM 30088 C CA . GLY A 1 97 ? -1.471 -14.309 -9.109 1.00 0.00 97 GLY A CA 17
ATOM 30089 C C . GLY A 1 97 ? -0.229 -13.765 -8.415 1.00 0.00 97 GLY A C 17
ATOM 30090 O O . GLY A 1 97 ? 0.883 -14.236 -8.667 1.00 0.00 97 GLY A O 17
ATOM 30094 N N . PHE A 1 98 ? -0.423 -12.766 -7.549 1.00 0.00 98 PHE A N 17
ATOM 30095 C CA . PHE A 1 98 ? 0.657 -12.091 -6.811 1.00 0.00 98 PHE A CA 17
ATOM 30096 C C . PHE A 1 98 ? 0.912 -12.847 -5.506 1.00 0.00 98 PHE A C 17
ATOM 30097 O O . PHE A 1 98 ? 0.046 -12.847 -4.626 1.00 0.00 98 PHE A O 17
ATOM 30114 N N . ARG A 1 99 ? 2.088 -13.505 -5.390 1.00 0.00 99 ARG A N 17
ATOM 30115 C CA . ARG A 1 99 ? 2.421 -14.341 -4.213 1.00 0.00 99 ARG A CA 17
ATOM 30116 C C . ARG A 1 99 ? 2.463 -13.490 -2.931 1.00 0.00 99 ARG A C 17
ATOM 30117 O O . ARG A 1 99 ? 2.717 -12.275 -2.967 1.00 0.00 99 ARG A O 17
ATOM 30138 N N . MET A 1 100 ? 2.224 -14.155 -1.810 1.00 0.00 100 MET A N 17
ATOM 30139 C CA . MET A 1 100 ? 2.059 -13.508 -0.501 1.00 0.00 100 MET A CA 17
ATOM 30140 C C . MET A 1 100 ? 2.745 -14.345 0.578 1.00 0.00 100 MET A C 17
ATOM 30141 O O . MET A 1 100 ? 2.801 -15.576 0.477 1.00 0.00 100 MET A O 17
ATOM 30155 N N . VAL A 1 101 ? 3.279 -13.666 1.599 1.00 0.00 101 VAL A N 17
ATOM 30156 C CA . VAL A 1 101 ? 3.931 -14.317 2.740 1.00 0.00 101 VAL A CA 17
ATOM 30157 C C . VAL A 1 101 ? 2.911 -14.483 3.885 1.00 0.00 101 VAL A C 17
ATOM 30158 O O . VAL A 1 101 ? 2.396 -13.482 4.409 1.00 0.00 101 VAL A O 17
ATOM 30171 N N . TYR A 1 102 ? 2.628 -15.743 4.248 1.00 0.00 102 TYR A N 17
ATOM 30172 C CA . TYR A 1 102 ? 1.671 -16.097 5.314 1.00 0.00 102 TYR A CA 17
ATOM 30173 C C . TYR A 1 102 ? 2.419 -16.558 6.569 1.00 0.00 102 TYR A C 17
ATOM 30174 O O . TYR A 1 102 ? 3.481 -17.188 6.455 1.00 0.00 102 TYR A O 17
ATOM 30192 N N . ASP A 1 103 ? 1.857 -16.224 7.758 1.00 0.00 103 ASP A N 17
ATOM 30193 C CA . ASP A 1 103 ? 2.383 -16.636 9.082 1.00 0.00 103 ASP A CA 17
ATOM 30194 C C . ASP A 1 103 ? 3.821 -16.120 9.296 1.00 0.00 103 ASP A C 17
ATOM 30195 O O . ASP A 1 103 ? 4.625 -16.729 10.014 1.00 0.00 103 ASP A O 17
ATOM 30204 N N . ASP A 1 104 ? 4.096 -14.958 8.682 1.00 0.00 104 ASP A N 17
ATOM 30205 C CA . ASP A 1 104 ? 5.426 -14.336 8.627 1.00 0.00 104 ASP A CA 17
ATOM 30206 C C . ASP A 1 104 ? 5.891 -13.895 10.018 1.00 0.00 104 ASP A C 17
ATOM 30207 O O . ASP A 1 104 ? 7.032 -14.135 10.404 1.00 0.00 104 ASP A O 17
ATOM 30216 N N . THR A 1 105 ? 4.961 -13.240 10.724 1.00 0.00 105 THR A N 17
ATOM 30217 C CA . THR A 1 105 ? 5.139 -12.647 12.055 1.00 0.00 105 THR A CA 17
ATOM 30218 C C . THR A 1 105 ? 6.310 -11.629 12.132 1.00 0.00 105 THR A C 17
ATOM 30219 O O . THR A 1 105 ? 6.078 -10.416 12.069 1.00 0.00 105 THR A O 17
ATOM 30230 N N . CYS A 1 106 ? 7.547 -12.121 12.251 1.00 0.00 106 CYS A N 17
ATOM 30231 C CA . CYS A 1 106 ? 8.747 -11.276 12.427 1.00 0.00 106 CYS A CA 17
ATOM 30232 C C . CYS A 1 106 ? 9.744 -11.524 11.287 1.00 0.00 106 CYS A C 17
ATOM 30233 O O . CYS A 1 106 ? 10.942 -11.232 11.433 1.00 0.00 106 CYS A O 17
ATOM 30241 N N . ASP A 1 107 ? 9.215 -12.030 10.140 1.00 0.00 107 ASP A N 17
ATOM 30242 C CA . ASP A 1 107 ? 10.008 -12.579 9.009 1.00 0.00 107 ASP A CA 17
ATOM 30243 C C . ASP A 1 107 ? 10.724 -13.875 9.442 1.00 0.00 107 ASP A C 17
ATOM 30244 O O . ASP A 1 107 ? 10.988 -14.061 10.636 1.00 0.00 107 ASP A O 17
ATOM 30253 N N . LYS A 1 108 ? 11.005 -14.780 8.466 1.00 0.00 108 LYS A N 17
ATOM 30254 C CA . LYS A 1 108 ? 11.686 -16.069 8.719 1.00 0.00 108 LYS A CA 17
ATOM 30255 C C . LYS A 1 108 ? 10.712 -17.001 9.484 1.00 0.00 108 LYS A C 17
ATOM 30256 O O . LYS A 1 108 ? 11.092 -17.716 10.416 1.00 0.00 108 LYS A O 17
ATOM 30275 N N . LYS A 1 109 ? 9.428 -16.944 9.048 1.00 0.00 109 LYS A N 17
ATOM 30276 C CA . LYS A 1 109 ? 8.321 -17.797 9.537 1.00 0.00 109 LYS A CA 17
ATOM 30277 C C . LYS A 1 109 ? 8.006 -17.492 11.019 1.00 0.00 109 LYS A C 17
ATOM 30278 O O . LYS A 1 109 ? 8.278 -16.387 11.497 1.00 0.00 109 LYS A O 17
ATOM 30297 N N . ASN A 1 110 ? 7.403 -18.449 11.739 1.00 0.00 110 ASN A N 17
ATOM 30298 C CA . ASN A 1 110 ? 7.138 -18.326 13.190 1.00 0.00 110 ASN A CA 17
ATOM 30299 C C . ASN A 1 110 ? 7.628 -19.596 13.926 1.00 0.00 110 ASN A C 17
ATOM 30300 O O . ASN A 1 110 ? 7.513 -20.706 13.359 1.00 0.00 110 ASN A O 17
ATOM 30312 N N . MET A 1 1 ? -5.408 16.236 -7.174 1.00 0.00 1 MET A N 18
ATOM 30313 C CA . MET A 1 1 ? -6.211 15.085 -7.624 1.00 0.00 1 MET A CA 18
ATOM 30314 C C . MET A 1 1 ? -5.390 13.789 -7.523 1.00 0.00 1 MET A C 18
ATOM 30315 O O . MET A 1 1 ? -4.593 13.479 -8.418 1.00 0.00 1 MET A O 18
ATOM 30331 N N . LEU A 1 2 ? -5.541 13.058 -6.402 1.00 0.00 2 LEU A N 18
ATOM 30332 C CA . LEU A 1 2 ? -4.896 11.737 -6.232 1.00 0.00 2 LEU A CA 18
ATOM 30333 C C . LEU A 1 2 ? -5.772 10.603 -6.799 1.00 0.00 2 LEU A C 18
ATOM 30334 O O . LEU A 1 2 ? -5.341 9.458 -6.831 1.00 0.00 2 LEU A O 18
ATOM 30350 N N . GLU A 1 3 ? -7.010 10.932 -7.206 1.00 0.00 3 GLU A N 18
ATOM 30351 C CA . GLU A 1 3 ? -7.979 9.956 -7.764 1.00 0.00 3 GLU A CA 18
ATOM 30352 C C . GLU A 1 3 ? -7.408 9.225 -9.003 1.00 0.00 3 GLU A C 18
ATOM 30353 O O . GLU A 1 3 ? -7.776 8.083 -9.281 1.00 0.00 3 GLU A O 18
ATOM 30365 N N . ASP A 1 4 ? -6.497 9.903 -9.712 1.00 0.00 4 ASP A N 18
ATOM 30366 C CA . ASP A 1 4 ? -5.768 9.362 -10.880 1.00 0.00 4 ASP A CA 18
ATOM 30367 C C . ASP A 1 4 ? -4.809 8.214 -10.470 1.00 0.00 4 ASP A C 18
ATOM 30368 O O . ASP A 1 4 ? -4.536 7.305 -11.255 1.00 0.00 4 ASP A O 18
ATOM 30377 N N . TYR A 1 5 ? -4.323 8.282 -9.220 1.00 0.00 5 TYR A N 18
ATOM 30378 C CA . TYR A 1 5 ? -3.364 7.316 -8.632 1.00 0.00 5 TYR A CA 18
ATOM 30379 C C . TYR A 1 5 ? -4.088 6.071 -8.061 1.00 0.00 5 TYR A C 18
ATOM 30380 O O . TYR A 1 5 ? -3.435 5.184 -7.488 1.00 0.00 5 TYR A O 18
ATOM 30398 N N . ALA A 1 6 ? -5.437 6.033 -8.189 1.00 0.00 6 ALA A N 18
ATOM 30399 C CA . ALA A 1 6 ? -6.251 4.874 -7.773 1.00 0.00 6 ALA A CA 18
ATOM 30400 C C . ALA A 1 6 ? -6.022 3.702 -8.735 1.00 0.00 6 ALA A C 18
ATOM 30401 O O . ALA A 1 6 ? -6.512 3.716 -9.871 1.00 0.00 6 ALA A O 18
ATOM 30408 N N . ILE A 1 7 ? -5.217 2.728 -8.291 1.00 0.00 7 ILE A N 18
ATOM 30409 C CA . ILE A 1 7 ? -4.924 1.508 -9.053 1.00 0.00 7 ILE A CA 18
ATOM 30410 C C . ILE A 1 7 ? -5.821 0.371 -8.529 1.00 0.00 7 ILE A C 18
ATOM 30411 O O . ILE A 1 7 ? -6.036 0.252 -7.313 1.00 0.00 7 ILE A O 18
ATOM 30427 N N . SER A 1 8 ? -6.363 -0.437 -9.452 1.00 0.00 8 SER A N 18
ATOM 30428 C CA . SER A 1 8 ? -7.257 -1.560 -9.122 1.00 0.00 8 SER A CA 18
ATOM 30429 C C . SER A 1 8 ? -6.494 -2.903 -9.180 1.00 0.00 8 SER A C 18
ATOM 30430 O O . SER A 1 8 ? -5.548 -3.044 -9.958 1.00 0.00 8 SER A O 18
ATOM 30438 N N . LEU A 1 9 ? -6.915 -3.878 -8.341 1.00 0.00 9 LEU A N 18
ATOM 30439 C CA . LEU A 1 9 ? -6.287 -5.225 -8.246 1.00 0.00 9 LEU A CA 18
ATOM 30440 C C . LEU A 1 9 ? -6.351 -5.994 -9.593 1.00 0.00 9 LEU A C 18
ATOM 30441 O O . LEU A 1 9 ? -5.423 -6.734 -9.951 1.00 0.00 9 LEU A O 18
ATOM 30457 N N . GLU A 1 10 ? -7.432 -5.760 -10.336 1.00 0.00 10 GLU A N 18
ATOM 30458 C CA . GLU A 1 10 ? -7.691 -6.391 -11.650 1.00 0.00 10 GLU A CA 18
ATOM 30459 C C . GLU A 1 10 ? -6.658 -5.982 -12.741 1.00 0.00 10 GLU A C 18
ATOM 30460 O O . GLU A 1 10 ? -6.593 -6.615 -13.799 1.00 0.00 10 GLU A O 18
ATOM 30472 N N . GLU A 1 11 ? -5.848 -4.937 -12.463 1.00 0.00 11 GLU A N 18
ATOM 30473 C CA . GLU A 1 11 ? -4.910 -4.346 -13.449 1.00 0.00 11 GLU A CA 18
ATOM 30474 C C . GLU A 1 11 ? -3.554 -3.956 -12.809 1.00 0.00 11 GLU A C 18
ATOM 30475 O O . GLU A 1 11 ? -2.695 -3.374 -13.488 1.00 0.00 11 GLU A O 18
ATOM 30487 N N . VAL A 1 12 ? -3.354 -4.292 -11.515 1.00 0.00 12 VAL A N 18
ATOM 30488 C CA . VAL A 1 12 ? -2.137 -3.895 -10.765 1.00 0.00 12 VAL A CA 18
ATOM 30489 C C . VAL A 1 12 ? -0.939 -4.808 -11.109 1.00 0.00 12 VAL A C 18
ATOM 30490 O O . VAL A 1 12 ? -1.113 -5.953 -11.532 1.00 0.00 12 VAL A O 18
ATOM 30503 N N . ASN A 1 13 ? 0.274 -4.260 -10.947 1.00 0.00 13 ASN A N 18
ATOM 30504 C CA . ASN A 1 13 ? 1.539 -4.995 -11.068 1.00 0.00 13 ASN A CA 18
ATOM 30505 C C . ASN A 1 13 ? 2.420 -4.589 -9.878 1.00 0.00 13 ASN A C 18
ATOM 30506 O O . ASN A 1 13 ? 3.171 -3.630 -9.980 1.00 0.00 13 ASN A O 18
ATOM 30517 N N . PHE A 1 14 ? 2.274 -5.281 -8.729 1.00 0.00 14 PHE A N 18
ATOM 30518 C CA . PHE A 1 14 ? 2.984 -4.920 -7.463 1.00 0.00 14 PHE A CA 18
ATOM 30519 C C . PHE A 1 14 ? 4.515 -4.875 -7.644 1.00 0.00 14 PHE A C 18
ATOM 30520 O O . PHE A 1 14 ? 5.194 -4.022 -7.071 1.00 0.00 14 PHE A O 18
ATOM 30537 N N . ASN A 1 15 ? 5.019 -5.790 -8.478 1.00 0.00 15 ASN A N 18
ATOM 30538 C CA . ASN A 1 15 ? 6.452 -5.894 -8.844 1.00 0.00 15 ASN A CA 18
ATOM 30539 C C . ASN A 1 15 ? 6.993 -4.589 -9.487 1.00 0.00 15 ASN A C 18
ATOM 30540 O O . ASN A 1 15 ? 8.185 -4.287 -9.389 1.00 0.00 15 ASN A O 18
ATOM 30551 N N . ASP A 1 16 ? 6.088 -3.841 -10.139 1.00 0.00 16 ASP A N 18
ATOM 30552 C CA . ASP A 1 16 ? 6.411 -2.610 -10.887 1.00 0.00 16 ASP A CA 18
ATOM 30553 C C . ASP A 1 16 ? 6.698 -1.426 -9.935 1.00 0.00 16 ASP A C 18
ATOM 30554 O O . ASP A 1 16 ? 7.514 -0.550 -10.254 1.00 0.00 16 ASP A O 18
ATOM 30563 N N . PHE A 1 17 ? 6.029 -1.414 -8.758 1.00 0.00 17 PHE A N 18
ATOM 30564 C CA . PHE A 1 17 ? 6.109 -0.291 -7.789 1.00 0.00 17 PHE A CA 18
ATOM 30565 C C . PHE A 1 17 ? 6.815 -0.755 -6.498 1.00 0.00 17 PHE A C 18
ATOM 30566 O O . PHE A 1 17 ? 6.845 -1.952 -6.200 1.00 0.00 17 PHE A O 18
ATOM 30583 N N . ILE A 1 18 ? 7.384 0.207 -5.751 1.00 0.00 18 ILE A N 18
ATOM 30584 C CA . ILE A 1 18 ? 7.856 -0.002 -4.366 1.00 0.00 18 ILE A CA 18
ATOM 30585 C C . ILE A 1 18 ? 6.626 0.003 -3.442 1.00 0.00 18 ILE A C 18
ATOM 30586 O O . ILE A 1 18 ? 6.047 1.061 -3.195 1.00 0.00 18 ILE A O 18
ATOM 30602 N N . VAL A 1 19 ? 6.208 -1.169 -2.945 1.00 0.00 19 VAL A N 18
ATOM 30603 C CA . VAL A 1 19 ? 4.903 -1.296 -2.278 1.00 0.00 19 VAL A CA 18
ATOM 30604 C C . VAL A 1 19 ? 5.054 -1.040 -0.765 1.00 0.00 19 VAL A C 18
ATOM 30605 O O . VAL A 1 19 ? 6.107 -1.306 -0.175 1.00 0.00 19 VAL A O 18
ATOM 30618 N N . VAL A 1 20 ? 4.009 -0.449 -0.167 1.00 0.00 20 VAL A N 18
ATOM 30619 C CA . VAL A 1 20 ? 3.878 -0.255 1.287 1.00 0.00 20 VAL A CA 18
ATOM 30620 C C . VAL A 1 20 ? 2.528 -0.825 1.724 1.00 0.00 20 VAL A C 18
ATOM 30621 O O . VAL A 1 20 ? 1.506 -0.557 1.084 1.00 0.00 20 VAL A O 18
ATOM 30634 N N . ASP A 1 21 ? 2.526 -1.627 2.791 1.00 0.00 21 ASP A N 18
ATOM 30635 C CA . ASP A 1 21 ? 1.288 -2.102 3.411 1.00 0.00 21 ASP A CA 18
ATOM 30636 C C . ASP A 1 21 ? 0.890 -1.093 4.493 1.00 0.00 21 ASP A C 18
ATOM 30637 O O . ASP A 1 21 ? 1.553 -1.027 5.527 1.00 0.00 21 ASP A O 18
ATOM 30646 N N . VAL A 1 22 ? -0.156 -0.283 4.221 1.00 0.00 22 VAL A N 18
ATOM 30647 C CA . VAL A 1 22 ? -0.627 0.768 5.155 1.00 0.00 22 VAL A CA 18
ATOM 30648 C C . VAL A 1 22 ? -1.818 0.265 5.985 1.00 0.00 22 VAL A C 18
ATOM 30649 O O . VAL A 1 22 ? -2.989 0.530 5.669 1.00 0.00 22 VAL A O 18
ATOM 30662 N N . ARG A 1 23 ? -1.516 -0.477 7.068 1.00 0.00 23 ARG A N 18
ATOM 30663 C CA . ARG A 1 23 ? -2.551 -1.029 7.970 1.00 0.00 23 ARG A CA 18
ATOM 30664 C C . ARG A 1 23 ? -2.026 -1.126 9.423 1.00 0.00 23 ARG A C 18
ATOM 30665 O O . ARG A 1 23 ? -2.323 -0.233 10.225 1.00 0.00 23 ARG A O 18
ATOM 30686 N N . GLU A 1 24 ? -1.241 -2.193 9.762 1.00 0.00 24 GLU A N 18
ATOM 30687 C CA . GLU A 1 24 ? -0.862 -2.491 11.178 1.00 0.00 24 GLU A CA 18
ATOM 30688 C C . GLU A 1 24 ? 0.161 -3.662 11.292 1.00 0.00 24 GLU A C 18
ATOM 30689 O O . GLU A 1 24 ? 0.379 -4.422 10.344 1.00 0.00 24 GLU A O 18
ATOM 30701 N N . LEU A 1 25 ? 0.781 -3.801 12.481 1.00 0.00 25 LEU A N 18
ATOM 30702 C CA . LEU A 1 25 ? 1.646 -4.948 12.810 1.00 0.00 25 LEU A CA 18
ATOM 30703 C C . LEU A 1 25 ? 0.875 -6.280 12.657 1.00 0.00 25 LEU A C 18
ATOM 30704 O O . LEU A 1 25 ? 1.383 -7.210 12.041 1.00 0.00 25 LEU A O 18
ATOM 30720 N N . ASP A 1 26 ? -0.365 -6.324 13.187 1.00 0.00 26 ASP A N 18
ATOM 30721 C CA . ASP A 1 26 ? -1.209 -7.551 13.248 1.00 0.00 26 ASP A CA 18
ATOM 30722 C C . ASP A 1 26 ? -1.384 -8.221 11.865 1.00 0.00 26 ASP A C 18
ATOM 30723 O O . ASP A 1 26 ? -1.302 -9.456 11.744 1.00 0.00 26 ASP A O 18
ATOM 30732 N N . GLU A 1 27 ? -1.599 -7.397 10.824 1.00 0.00 27 GLU A N 18
ATOM 30733 C CA . GLU A 1 27 ? -1.790 -7.898 9.452 1.00 0.00 27 GLU A CA 18
ATOM 30734 C C . GLU A 1 27 ? -0.472 -8.393 8.865 1.00 0.00 27 GLU A C 18
ATOM 30735 O O . GLU A 1 27 ? -0.463 -9.409 8.185 1.00 0.00 27 GLU A O 18
ATOM 30747 N N . TYR A 1 28 ? 0.645 -7.675 9.151 1.00 0.00 28 TYR A N 18
ATOM 30748 C CA . TYR A 1 28 ? 2.003 -8.116 8.740 1.00 0.00 28 TYR A CA 18
ATOM 30749 C C . TYR A 1 28 ? 2.267 -9.571 9.191 1.00 0.00 28 TYR A C 18
ATOM 30750 O O . TYR A 1 28 ? 2.886 -10.366 8.463 1.00 0.00 28 TYR A O 18
ATOM 30768 N N . GLU A 1 29 ? 1.771 -9.887 10.398 1.00 0.00 29 GLU A N 18
ATOM 30769 C CA . GLU A 1 29 ? 1.928 -11.204 11.023 1.00 0.00 29 GLU A CA 18
ATOM 30770 C C . GLU A 1 29 ? 1.165 -12.282 10.225 1.00 0.00 29 GLU A C 18
ATOM 30771 O O . GLU A 1 29 ? 1.751 -13.291 9.839 1.00 0.00 29 GLU A O 18
ATOM 30783 N N . GLU A 1 30 ? -0.146 -12.052 9.973 1.00 0.00 30 GLU A N 18
ATOM 30784 C CA . GLU A 1 30 ? -1.033 -13.079 9.360 1.00 0.00 30 GLU A CA 18
ATOM 30785 C C . GLU A 1 30 ? -0.871 -13.197 7.823 1.00 0.00 30 GLU A C 18
ATOM 30786 O O . GLU A 1 30 ? -0.824 -14.319 7.301 1.00 0.00 30 GLU A O 18
ATOM 30798 N N . LEU A 1 31 ? -0.795 -12.051 7.108 1.00 0.00 31 LEU A N 18
ATOM 30799 C CA . LEU A 1 31 ? -0.564 -12.016 5.638 1.00 0.00 31 LEU A CA 18
ATOM 30800 C C . LEU A 1 31 ? -0.314 -10.579 5.141 1.00 0.00 31 LEU A C 18
ATOM 30801 O O . LEU A 1 31 ? -1.001 -9.630 5.534 1.00 0.00 31 LEU A O 18
ATOM 30817 N N . HIS A 1 32 ? 0.650 -10.458 4.229 1.00 0.00 32 HIS A N 18
ATOM 30818 C CA . HIS A 1 32 ? 1.075 -9.176 3.641 1.00 0.00 32 HIS A CA 18
ATOM 30819 C C . HIS A 1 32 ? 1.916 -9.485 2.391 1.00 0.00 32 HIS A C 18
ATOM 30820 O O . HIS A 1 32 ? 2.279 -10.644 2.165 1.00 0.00 32 HIS A O 18
ATOM 30835 N N . LEU A 1 33 ? 2.218 -8.465 1.582 1.00 0.00 33 LEU A N 18
ATOM 30836 C CA . LEU A 1 33 ? 3.102 -8.627 0.405 1.00 0.00 33 LEU A CA 18
ATOM 30837 C C . LEU A 1 33 ? 4.588 -8.614 0.839 1.00 0.00 33 LEU A C 18
ATOM 30838 O O . LEU A 1 33 ? 4.944 -7.871 1.753 1.00 0.00 33 LEU A O 18
ATOM 30854 N N . PRO A 1 34 ? 5.477 -9.421 0.167 1.00 0.00 34 PRO A N 18
ATOM 30855 C CA . PRO A 1 34 ? 6.922 -9.502 0.508 1.00 0.00 34 PRO A CA 18
ATOM 30856 C C . PRO A 1 34 ? 7.601 -8.131 0.335 1.00 0.00 34 PRO A C 18
ATOM 30857 O O . PRO A 1 34 ? 8.410 -7.694 1.148 1.00 0.00 34 PRO A O 18
ATOM 30868 N N . ASN A 1 35 ? 7.203 -7.480 -0.756 1.00 0.00 35 ASN A N 18
ATOM 30869 C CA . ASN A 1 35 ? 7.734 -6.191 -1.229 1.00 0.00 35 ASN A CA 18
ATOM 30870 C C . ASN A 1 35 ? 6.897 -5.002 -0.703 1.00 0.00 35 ASN A C 18
ATOM 30871 O O . ASN A 1 35 ? 7.010 -3.873 -1.221 1.00 0.00 35 ASN A O 18
ATOM 30882 N N . ALA A 1 36 ? 6.055 -5.271 0.321 1.00 0.00 36 ALA A N 18
ATOM 30883 C CA . ALA A 1 36 ? 5.292 -4.236 1.042 1.00 0.00 36 ALA A CA 18
ATOM 30884 C C . ALA A 1 36 ? 6.007 -3.859 2.352 1.00 0.00 36 ALA A C 18
ATOM 30885 O O . ALA A 1 36 ? 6.324 -4.732 3.171 1.00 0.00 36 ALA A O 18
ATOM 30892 N N . THR A 1 37 ? 6.261 -2.554 2.522 1.00 0.00 37 THR A N 18
ATOM 30893 C CA . THR A 1 37 ? 6.863 -1.982 3.733 1.00 0.00 37 THR A CA 18
ATOM 30894 C C . THR A 1 37 ? 5.810 -1.890 4.856 1.00 0.00 37 THR A C 18
ATOM 30895 O O . THR A 1 37 ? 4.723 -1.354 4.635 1.00 0.00 37 THR A O 18
ATOM 30906 N N . LEU A 1 38 ? 6.135 -2.423 6.050 1.00 0.00 38 LEU A N 18
ATOM 30907 C CA . LEU A 1 38 ? 5.237 -2.359 7.215 1.00 0.00 38 LEU A CA 18
ATOM 30908 C C . LEU A 1 38 ? 5.186 -0.922 7.773 1.00 0.00 38 LEU A C 18
ATOM 30909 O O . LEU A 1 38 ? 6.137 -0.451 8.423 1.00 0.00 38 LEU A O 18
ATOM 30925 N N . ILE A 1 39 ? 4.086 -0.226 7.456 1.00 0.00 39 ILE A N 18
ATOM 30926 C CA . ILE A 1 39 ? 3.745 1.096 8.009 1.00 0.00 39 ILE A CA 18
ATOM 30927 C C . ILE A 1 39 ? 2.240 1.099 8.314 1.00 0.00 39 ILE A C 18
ATOM 30928 O O . ILE A 1 39 ? 1.444 0.617 7.518 1.00 0.00 39 ILE A O 18
ATOM 30944 N N . SER A 1 40 ? 1.846 1.621 9.465 1.00 0.00 40 SER A N 18
ATOM 30945 C CA . SER A 1 40 ? 0.422 1.770 9.792 1.00 0.00 40 SER A CA 18
ATOM 30946 C C . SER A 1 40 ? -0.099 3.064 9.134 1.00 0.00 40 SER A C 18
ATOM 30947 O O . SER A 1 40 ? 0.638 4.046 9.030 1.00 0.00 40 SER A O 18
ATOM 30955 N N . VAL A 1 41 ? -1.355 3.028 8.653 1.00 0.00 41 VAL A N 18
ATOM 30956 C CA . VAL A 1 41 ? -2.042 4.182 8.028 1.00 0.00 41 VAL A CA 18
ATOM 30957 C C . VAL A 1 41 ? -1.972 5.478 8.889 1.00 0.00 41 VAL A C 18
ATOM 30958 O O . VAL A 1 41 ? -1.860 6.574 8.340 1.00 0.00 41 VAL A O 18
ATOM 30971 N N . ASN A 1 42 ? -2.021 5.330 10.236 1.00 0.00 42 ASN A N 18
ATOM 30972 C CA . ASN A 1 42 ? -1.990 6.486 11.175 1.00 0.00 42 ASN A CA 18
ATOM 30973 C C . ASN A 1 42 ? -0.562 7.044 11.375 1.00 0.00 42 ASN A C 18
ATOM 30974 O O . ASN A 1 42 ? -0.396 8.159 11.881 1.00 0.00 42 ASN A O 18
ATOM 30985 N N . ASP A 1 43 ? 0.459 6.253 10.985 1.00 0.00 43 ASP A N 18
ATOM 30986 C CA . ASP A 1 43 ? 1.877 6.657 11.064 1.00 0.00 43 ASP A CA 18
ATOM 30987 C C . ASP A 1 43 ? 2.205 7.606 9.896 1.00 0.00 43 ASP A C 18
ATOM 30988 O O . ASP A 1 43 ? 2.747 7.180 8.869 1.00 0.00 43 ASP A O 18
ATOM 30997 N N . GLN A 1 44 ? 1.828 8.890 10.043 1.00 0.00 44 GLN A N 18
ATOM 30998 C CA . GLN A 1 44 ? 2.135 9.926 9.041 1.00 0.00 44 GLN A CA 18
ATOM 30999 C C . GLN A 1 44 ? 3.640 10.186 8.983 1.00 0.00 44 GLN A C 18
ATOM 31000 O O . GLN A 1 44 ? 4.204 10.295 7.900 1.00 0.00 44 GLN A O 18
ATOM 31014 N N . GLU A 1 45 ? 4.274 10.263 10.160 1.00 0.00 45 GLU A N 18
ATOM 31015 C CA . GLU A 1 45 ? 5.707 10.574 10.272 1.00 0.00 45 GLU A CA 18
ATOM 31016 C C . GLU A 1 45 ? 6.582 9.456 9.681 1.00 0.00 45 GLU A C 18
ATOM 31017 O O . GLU A 1 45 ? 7.603 9.745 9.075 1.00 0.00 45 GLU A O 18
ATOM 31029 N N . LYS A 1 46 ? 6.148 8.188 9.839 1.00 0.00 46 LYS A N 18
ATOM 31030 C CA . LYS A 1 46 ? 6.881 7.015 9.311 1.00 0.00 46 LYS A CA 18
ATOM 31031 C C . LYS A 1 46 ? 6.649 6.870 7.797 1.00 0.00 46 LYS A C 18
ATOM 31032 O O . LYS A 1 46 ? 7.584 6.572 7.043 1.00 0.00 46 LYS A O 18
ATOM 31051 N N . LEU A 1 47 ? 5.403 7.093 7.359 1.00 0.00 47 LEU A N 18
ATOM 31052 C CA . LEU A 1 47 ? 5.036 6.972 5.940 1.00 0.00 47 LEU A CA 18
ATOM 31053 C C . LEU A 1 47 ? 5.760 8.040 5.109 1.00 0.00 47 LEU A C 18
ATOM 31054 O O . LEU A 1 47 ? 6.474 7.722 4.157 1.00 0.00 47 LEU A O 18
ATOM 31070 N N . ALA A 1 48 ? 5.590 9.297 5.542 1.00 0.00 48 ALA A N 18
ATOM 31071 C CA . ALA A 1 48 ? 6.228 10.471 4.938 1.00 0.00 48 ALA A CA 18
ATOM 31072 C C . ALA A 1 48 ? 7.760 10.375 5.002 1.00 0.00 48 ALA A C 18
ATOM 31073 O O . ALA A 1 48 ? 8.434 10.868 4.105 1.00 0.00 48 ALA A O 18
ATOM 31080 N N . ASP A 1 49 ? 8.289 9.724 6.067 1.00 0.00 49 ASP A N 18
ATOM 31081 C CA . ASP A 1 49 ? 9.740 9.453 6.218 1.00 0.00 49 ASP A CA 18
ATOM 31082 C C . ASP A 1 49 ? 10.237 8.544 5.090 1.00 0.00 49 ASP A C 18
ATOM 31083 O O . ASP A 1 49 ? 11.226 8.860 4.441 1.00 0.00 49 ASP A O 18
ATOM 31092 N N . PHE A 1 50 ? 9.520 7.429 4.860 1.00 0.00 50 PHE A N 18
ATOM 31093 C CA . PHE A 1 50 ? 9.851 6.450 3.798 1.00 0.00 50 PHE A CA 18
ATOM 31094 C C . PHE A 1 50 ? 9.774 7.117 2.405 1.00 0.00 50 PHE A C 18
ATOM 31095 O O . PHE A 1 50 ? 10.573 6.819 1.504 1.00 0.00 50 PHE A O 18
ATOM 31112 N N . LEU A 1 51 ? 8.810 8.043 2.264 1.00 0.00 51 LEU A N 18
ATOM 31113 C CA . LEU A 1 51 ? 8.633 8.842 1.043 1.00 0.00 51 LEU A CA 18
ATOM 31114 C C . LEU A 1 51 ? 9.758 9.893 0.903 1.00 0.00 51 LEU A C 18
ATOM 31115 O O . LEU A 1 51 ? 10.154 10.219 -0.210 1.00 0.00 51 LEU A O 18
ATOM 31131 N N . SER A 1 52 ? 10.268 10.380 2.050 1.00 0.00 52 SER A N 18
ATOM 31132 C CA . SER A 1 52 ? 11.314 11.424 2.119 1.00 0.00 52 SER A CA 18
ATOM 31133 C C . SER A 1 52 ? 12.732 10.845 1.894 1.00 0.00 52 SER A C 18
ATOM 31134 O O . SER A 1 52 ? 13.619 11.564 1.412 1.00 0.00 52 SER A O 18
ATOM 31142 N N . GLN A 1 53 ? 12.940 9.552 2.255 1.00 0.00 53 GLN A N 18
ATOM 31143 C CA . GLN A 1 53 ? 14.251 8.864 2.095 1.00 0.00 53 GLN A CA 18
ATOM 31144 C C . GLN A 1 53 ? 14.647 8.795 0.608 1.00 0.00 53 GLN A C 18
ATOM 31145 O O . GLN A 1 53 ? 15.820 8.930 0.253 1.00 0.00 53 GLN A O 18
ATOM 31159 N N . HIS A 1 54 ? 13.634 8.568 -0.237 1.00 0.00 54 HIS A N 18
ATOM 31160 C CA . HIS A 1 54 ? 13.736 8.586 -1.699 1.00 0.00 54 HIS A CA 18
ATOM 31161 C C . HIS A 1 54 ? 12.444 9.203 -2.226 1.00 0.00 54 HIS A C 18
ATOM 31162 O O . HIS A 1 54 ? 11.409 8.546 -2.216 1.00 0.00 54 HIS A O 18
ATOM 31177 N N . LYS A 1 55 ? 12.501 10.492 -2.584 1.00 0.00 55 LYS A N 18
ATOM 31178 C CA . LYS A 1 55 ? 11.360 11.239 -3.153 1.00 0.00 55 LYS A CA 18
ATOM 31179 C C . LYS A 1 55 ? 11.110 10.886 -4.633 1.00 0.00 55 LYS A C 18
ATOM 31180 O O . LYS A 1 55 ? 9.951 10.790 -5.058 1.00 0.00 55 LYS A O 18
ATOM 31199 N N . ASP A 1 56 ? 12.187 10.696 -5.408 1.00 0.00 56 ASP A N 18
ATOM 31200 C CA . ASP A 1 56 ? 12.093 10.423 -6.859 1.00 0.00 56 ASP A CA 18
ATOM 31201 C C . ASP A 1 56 ? 11.950 8.901 -7.109 1.00 0.00 56 ASP A C 18
ATOM 31202 O O . ASP A 1 56 ? 12.904 8.216 -7.504 1.00 0.00 56 ASP A O 18
ATOM 31211 N N . LYS A 1 57 ? 10.745 8.379 -6.821 1.00 0.00 57 LYS A N 18
ATOM 31212 C CA . LYS A 1 57 ? 10.427 6.932 -6.897 1.00 0.00 57 LYS A CA 18
ATOM 31213 C C . LYS A 1 57 ? 8.951 6.715 -7.314 1.00 0.00 57 LYS A C 18
ATOM 31214 O O . LYS A 1 57 ? 8.249 7.672 -7.666 1.00 0.00 57 LYS A O 18
ATOM 31233 N N . LYS A 1 58 ? 8.499 5.451 -7.271 1.00 0.00 58 LYS A N 18
ATOM 31234 C CA . LYS A 1 58 ? 7.095 5.078 -7.484 1.00 0.00 58 LYS A CA 18
ATOM 31235 C C . LYS A 1 58 ? 6.636 4.159 -6.336 1.00 0.00 58 LYS A C 18
ATOM 31236 O O . LYS A 1 58 ? 6.975 2.978 -6.327 1.00 0.00 58 LYS A O 18
ATOM 31255 N N . VAL A 1 59 ? 5.915 4.713 -5.339 1.00 0.00 59 VAL A N 18
ATOM 31256 C CA . VAL A 1 59 ? 5.408 3.932 -4.179 1.00 0.00 59 VAL A CA 18
ATOM 31257 C C . VAL A 1 59 ? 3.899 3.684 -4.296 1.00 0.00 59 VAL A C 18
ATOM 31258 O O . VAL A 1 59 ? 3.146 4.587 -4.653 1.00 0.00 59 VAL A O 18
ATOM 31271 N N . LEU A 1 60 ? 3.485 2.442 -3.977 1.00 0.00 60 LEU A N 18
ATOM 31272 C CA . LEU A 1 60 ? 2.081 2.005 -3.994 1.00 0.00 60 LEU A CA 18
ATOM 31273 C C . LEU A 1 60 ? 1.627 1.623 -2.571 1.00 0.00 60 LEU A C 18
ATOM 31274 O O . LEU A 1 60 ? 2.067 0.606 -2.033 1.00 0.00 60 LEU A O 18
ATOM 31290 N N . LEU A 1 61 ? 0.737 2.428 -1.973 1.00 0.00 61 LEU A N 18
ATOM 31291 C CA . LEU A 1 61 ? 0.151 2.136 -0.652 1.00 0.00 61 LEU A CA 18
ATOM 31292 C C . LEU A 1 61 ? -1.030 1.167 -0.834 1.00 0.00 61 LEU A C 18
ATOM 31293 O O . LEU A 1 61 ? -2.107 1.585 -1.228 1.00 0.00 61 LEU A O 18
ATOM 31309 N N . HIS A 1 62 ? -0.828 -0.133 -0.602 1.00 0.00 62 HIS A N 18
ATOM 31310 C CA . HIS A 1 62 ? -1.925 -1.119 -0.739 1.00 0.00 62 HIS A CA 18
ATOM 31311 C C . HIS A 1 62 ? -2.617 -1.325 0.621 1.00 0.00 62 HIS A C 18
ATOM 31312 O O . HIS A 1 62 ? -1.966 -1.253 1.676 1.00 0.00 62 HIS A O 18
ATOM 31327 N N . CYS A 1 63 ? -3.934 -1.581 0.583 1.00 0.00 63 CYS A N 18
ATOM 31328 C CA . CYS A 1 63 ? -4.748 -1.830 1.798 1.00 0.00 63 CYS A CA 18
ATOM 31329 C C . CYS A 1 63 ? -5.653 -3.056 1.619 1.00 0.00 63 CYS A C 18
ATOM 31330 O O . CYS A 1 63 ? -5.856 -3.517 0.491 1.00 0.00 63 CYS A O 18
ATOM 31338 N N . ARG A 1 64 ? -6.119 -3.596 2.775 1.00 0.00 64 ARG A N 18
ATOM 31339 C CA . ARG A 1 64 ? -7.036 -4.756 2.874 1.00 0.00 64 ARG A CA 18
ATOM 31340 C C . ARG A 1 64 ? -8.196 -4.624 1.855 1.00 0.00 64 ARG A C 18
ATOM 31341 O O . ARG A 1 64 ? -8.490 -5.572 1.142 1.00 0.00 64 ARG A O 18
ATOM 31362 N N . ALA A 1 65 ? -8.862 -3.459 1.830 1.00 0.00 65 ALA A N 18
ATOM 31363 C CA . ALA A 1 65 ? -9.915 -3.161 0.832 1.00 0.00 65 ALA A CA 18
ATOM 31364 C C . ALA A 1 65 ? -9.461 -2.013 -0.076 1.00 0.00 65 ALA A C 18
ATOM 31365 O O . ALA A 1 65 ? -9.581 -2.096 -1.296 1.00 0.00 65 ALA A O 18
ATOM 31372 N N . GLY A 1 66 ? -8.938 -0.942 0.538 1.00 0.00 66 GLY A N 18
ATOM 31373 C CA . GLY A 1 66 ? -8.430 0.223 -0.198 1.00 0.00 66 GLY A CA 18
ATOM 31374 C C . GLY A 1 66 ? -8.717 1.553 0.483 1.00 0.00 66 GLY A C 18
ATOM 31375 O O . GLY A 1 66 ? -8.279 2.599 -0.005 1.00 0.00 66 GLY A O 18
ATOM 31379 N N . ARG A 1 67 ? -9.465 1.519 1.606 1.00 0.00 67 ARG A N 18
ATOM 31380 C CA . ARG A 1 67 ? -9.821 2.728 2.374 1.00 0.00 67 ARG A CA 18
ATOM 31381 C C . ARG A 1 67 ? -8.579 3.368 3.014 1.00 0.00 67 ARG A C 18
ATOM 31382 O O . ARG A 1 67 ? -8.384 4.575 2.894 1.00 0.00 67 ARG A O 18
ATOM 31403 N N . ARG A 1 68 ? -7.753 2.553 3.694 1.00 0.00 68 ARG A N 18
ATOM 31404 C CA . ARG A 1 68 ? -6.521 3.044 4.358 1.00 0.00 68 ARG A CA 18
ATOM 31405 C C . ARG A 1 68 ? -5.476 3.467 3.314 1.00 0.00 68 ARG A C 18
ATOM 31406 O O . ARG A 1 68 ? -4.648 4.337 3.572 1.00 0.00 68 ARG A O 18
ATOM 31427 N N . ALA A 1 69 ? -5.531 2.802 2.148 1.00 0.00 69 ALA A N 18
ATOM 31428 C CA . ALA A 1 69 ? -4.687 3.115 0.986 1.00 0.00 69 ALA A CA 18
ATOM 31429 C C . ALA A 1 69 ? -4.956 4.549 0.513 1.00 0.00 69 ALA A C 18
ATOM 31430 O O . ALA A 1 69 ? -4.038 5.371 0.431 1.00 0.00 69 ALA A O 18
ATOM 31437 N N . LEU A 1 70 ? -6.242 4.814 0.240 1.00 0.00 70 LEU A N 18
ATOM 31438 C CA . LEU A 1 70 ? -6.761 6.137 -0.137 1.00 0.00 70 LEU A CA 18
ATOM 31439 C C . LEU A 1 70 ? -6.411 7.178 0.936 1.00 0.00 70 LEU A C 18
ATOM 31440 O O . LEU A 1 70 ? -5.767 8.171 0.637 1.00 0.00 70 LEU A O 18
ATOM 31456 N N . ASP A 1 71 ? -6.790 6.874 2.185 1.00 0.00 71 ASP A N 18
ATOM 31457 C CA . ASP A 1 71 ? -6.698 7.794 3.347 1.00 0.00 71 ASP A CA 18
ATOM 31458 C C . ASP A 1 71 ? -5.261 8.290 3.582 1.00 0.00 71 ASP A C 18
ATOM 31459 O O . ASP A 1 71 ? -5.015 9.505 3.698 1.00 0.00 71 ASP A O 18
ATOM 31468 N N . ALA A 1 72 ? -4.329 7.329 3.652 1.00 0.00 72 ALA A N 18
ATOM 31469 C CA . ALA A 1 72 ? -2.901 7.603 3.862 1.00 0.00 72 ALA A CA 18
ATOM 31470 C C . ALA A 1 72 ? -2.324 8.421 2.700 1.00 0.00 72 ALA A C 18
ATOM 31471 O O . ALA A 1 72 ? -1.582 9.392 2.913 1.00 0.00 72 ALA A O 18
ATOM 31478 N N . ALA A 1 73 ? -2.713 8.038 1.471 1.00 0.00 73 ALA A N 18
ATOM 31479 C CA . ALA A 1 73 ? -2.262 8.704 0.249 1.00 0.00 73 ALA A CA 18
ATOM 31480 C C . ALA A 1 73 ? -2.783 10.148 0.166 1.00 0.00 73 ALA A C 18
ATOM 31481 O O . ALA A 1 73 ? -2.049 11.014 -0.298 1.00 0.00 73 ALA A O 18
ATOM 31488 N N . LYS A 1 74 ? -4.035 10.405 0.640 1.00 0.00 74 LYS A N 18
ATOM 31489 C CA . LYS A 1 74 ? -4.628 11.764 0.618 1.00 0.00 74 LYS A CA 18
ATOM 31490 C C . LYS A 1 74 ? -3.752 12.690 1.441 1.00 0.00 74 LYS A C 18
ATOM 31491 O O . LYS A 1 74 ? -3.209 13.652 0.913 1.00 0.00 74 LYS A O 18
ATOM 31510 N N . SER A 1 75 ? -3.547 12.298 2.708 1.00 0.00 75 SER A N 18
ATOM 31511 C CA . SER A 1 75 ? -2.756 13.050 3.696 1.00 0.00 75 SER A CA 18
ATOM 31512 C C . SER A 1 75 ? -1.351 13.406 3.171 1.00 0.00 75 SER A C 18
ATOM 31513 O O . SER A 1 75 ? -0.881 14.524 3.361 1.00 0.00 75 SER A O 18
ATOM 31521 N N . MET A 1 76 ? -0.720 12.456 2.465 1.00 0.00 76 MET A N 18
ATOM 31522 C CA . MET A 1 76 ? 0.622 12.645 1.885 1.00 0.00 76 MET A CA 18
ATOM 31523 C C . MET A 1 76 ? 0.591 13.618 0.694 1.00 0.00 76 MET A C 18
ATOM 31524 O O . MET A 1 76 ? 1.468 14.469 0.568 1.00 0.00 76 MET A O 18
ATOM 31538 N N . HIS A 1 77 ? -0.433 13.487 -0.164 1.00 0.00 77 HIS A N 18
ATOM 31539 C CA . HIS A 1 77 ? -0.682 14.428 -1.282 1.00 0.00 77 HIS A CA 18
ATOM 31540 C C . HIS A 1 77 ? -0.993 15.863 -0.771 1.00 0.00 77 HIS A C 18
ATOM 31541 O O . HIS A 1 77 ? -0.773 16.845 -1.495 1.00 0.00 77 HIS A O 18
ATOM 31556 N N . GLU A 1 78 ? -1.491 15.965 0.477 1.00 0.00 78 GLU A N 18
ATOM 31557 C CA . GLU A 1 78 ? -1.738 17.253 1.158 1.00 0.00 78 GLU A CA 18
ATOM 31558 C C . GLU A 1 78 ? -0.429 17.837 1.733 1.00 0.00 78 GLU A C 18
ATOM 31559 O O . GLU A 1 78 ? -0.306 19.054 1.896 1.00 0.00 78 GLU A O 18
ATOM 31571 N N . LEU A 1 79 ? 0.529 16.944 2.056 1.00 0.00 79 LEU A N 18
ATOM 31572 C CA . LEU A 1 79 ? 1.899 17.330 2.483 1.00 0.00 79 LEU A CA 18
ATOM 31573 C C . LEU A 1 79 ? 2.789 17.648 1.261 1.00 0.00 79 LEU A C 18
ATOM 31574 O O . LEU A 1 79 ? 3.884 18.200 1.407 1.00 0.00 79 LEU A O 18
ATOM 31590 N N . GLY A 1 80 ? 2.312 17.268 0.057 1.00 0.00 80 GLY A N 18
ATOM 31591 C CA . GLY A 1 80 ? 3.005 17.557 -1.204 1.00 0.00 80 GLY A CA 18
ATOM 31592 C C . GLY A 1 80 ? 3.516 16.311 -1.906 1.00 0.00 80 GLY A C 18
ATOM 31593 O O . GLY A 1 80 ? 3.883 16.380 -3.084 1.00 0.00 80 GLY A O 18
ATOM 31597 N N . TYR A 1 81 ? 3.555 15.171 -1.185 1.00 0.00 81 TYR A N 18
ATOM 31598 C CA . TYR A 1 81 ? 4.006 13.874 -1.749 1.00 0.00 81 TYR A CA 18
ATOM 31599 C C . TYR A 1 81 ? 3.028 13.376 -2.829 1.00 0.00 81 TYR A C 18
ATOM 31600 O O . TYR A 1 81 ? 1.919 13.900 -2.971 1.00 0.00 81 TYR A O 18
ATOM 31618 N N . THR A 1 82 ? 3.435 12.342 -3.573 1.00 0.00 82 THR A N 18
ATOM 31619 C CA . THR A 1 82 ? 2.594 11.720 -4.609 1.00 0.00 82 THR A CA 18
ATOM 31620 C C . THR A 1 82 ? 2.714 10.166 -4.585 1.00 0.00 82 THR A C 18
ATOM 31621 O O . THR A 1 82 ? 3.164 9.559 -5.568 1.00 0.00 82 THR A O 18
ATOM 31632 N N . PRO A 1 83 ? 2.334 9.478 -3.449 1.00 0.00 83 PRO A N 18
ATOM 31633 C CA . PRO A 1 83 ? 2.205 8.007 -3.441 1.00 0.00 83 PRO A CA 18
ATOM 31634 C C . PRO A 1 83 ? 0.885 7.550 -4.111 1.00 0.00 83 PRO A C 18
ATOM 31635 O O . PRO A 1 83 ? -0.158 8.207 -3.990 1.00 0.00 83 PRO A O 18
ATOM 31646 N N . TYR A 1 84 ? 0.971 6.438 -4.839 1.00 0.00 84 TYR A N 18
ATOM 31647 C CA . TYR A 1 84 ? -0.190 5.730 -5.407 1.00 0.00 84 TYR A CA 18
ATOM 31648 C C . TYR A 1 84 ? -0.877 4.927 -4.299 1.00 0.00 84 TYR A C 18
ATOM 31649 O O . TYR A 1 84 ? -0.394 4.897 -3.160 1.00 0.00 84 TYR A O 18
ATOM 31667 N N . TYR A 1 85 ? -1.996 4.276 -4.628 1.00 0.00 85 TYR A N 18
ATOM 31668 C CA . TYR A 1 85 ? -2.725 3.456 -3.662 1.00 0.00 85 TYR A CA 18
ATOM 31669 C C . TYR A 1 85 ? -3.533 2.371 -4.376 1.00 0.00 85 TYR A C 18
ATOM 31670 O O . TYR A 1 85 ? -4.203 2.636 -5.382 1.00 0.00 85 TYR A O 18
ATOM 31688 N N . LEU A 1 86 ? -3.420 1.137 -3.861 1.00 0.00 86 LEU A N 18
ATOM 31689 C CA . LEU A 1 86 ? -4.096 -0.033 -4.403 1.00 0.00 86 LEU A CA 18
ATOM 31690 C C . LEU A 1 86 ? -5.367 -0.292 -3.595 1.00 0.00 86 LEU A C 18
ATOM 31691 O O . LEU A 1 86 ? -5.315 -0.597 -2.374 1.00 0.00 86 LEU A O 18
ATOM 31707 N N . GLU A 1 87 ? -6.492 -0.163 -4.304 1.00 0.00 87 GLU A N 18
ATOM 31708 C CA . GLU A 1 87 ? -7.812 -0.533 -3.825 1.00 0.00 87 GLU A CA 18
ATOM 31709 C C . GLU A 1 87 ? -8.149 -1.937 -4.364 1.00 0.00 87 GLU A C 18
ATOM 31710 O O . GLU A 1 87 ? -8.408 -2.114 -5.564 1.00 0.00 87 GLU A O 18
ATOM 31722 N N . GLY A 1 88 ? -8.067 -2.931 -3.471 1.00 0.00 88 GLY A N 18
ATOM 31723 C CA . GLY A 1 88 ? -8.350 -4.328 -3.792 1.00 0.00 88 GLY A CA 18
ATOM 31724 C C . GLY A 1 88 ? -8.152 -5.215 -2.571 1.00 0.00 88 GLY A C 18
ATOM 31725 O O . GLY A 1 88 ? -7.367 -4.868 -1.677 1.00 0.00 88 GLY A O 18
ATOM 31729 N N . ASN A 1 89 ? -8.853 -6.365 -2.535 1.00 0.00 89 ASN A N 18
ATOM 31730 C CA . ASN A 1 89 ? -8.835 -7.281 -1.379 1.00 0.00 89 ASN A CA 18
ATOM 31731 C C . ASN A 1 89 ? -7.468 -7.974 -1.237 1.00 0.00 89 ASN A C 18
ATOM 31732 O O . ASN A 1 89 ? -7.005 -8.649 -2.155 1.00 0.00 89 ASN A O 18
ATOM 31743 N N . VAL A 1 90 ? -6.851 -7.790 -0.051 1.00 0.00 90 VAL A N 18
ATOM 31744 C CA . VAL A 1 90 ? -5.456 -8.173 0.228 1.00 0.00 90 VAL A CA 18
ATOM 31745 C C . VAL A 1 90 ? -5.206 -9.692 0.085 1.00 0.00 90 VAL A C 18
ATOM 31746 O O . VAL A 1 90 ? -4.148 -10.103 -0.381 1.00 0.00 90 VAL A O 18
ATOM 31759 N N . TYR A 1 91 ? -6.207 -10.513 0.445 1.00 0.00 91 TYR A N 18
ATOM 31760 C CA . TYR A 1 91 ? -6.106 -11.984 0.338 1.00 0.00 91 TYR A CA 18
ATOM 31761 C C . TYR A 1 91 ? -6.146 -12.418 -1.136 1.00 0.00 91 TYR A C 18
ATOM 31762 O O . TYR A 1 91 ? -5.490 -13.389 -1.540 1.00 0.00 91 TYR A O 18
ATOM 31780 N N . ASP A 1 92 ? -6.908 -11.649 -1.929 1.00 0.00 92 ASP A N 18
ATOM 31781 C CA . ASP A 1 92 ? -7.188 -11.951 -3.338 1.00 0.00 92 ASP A CA 18
ATOM 31782 C C . ASP A 1 92 ? -5.964 -11.714 -4.236 1.00 0.00 92 ASP A C 18
ATOM 31783 O O . ASP A 1 92 ? -5.948 -12.173 -5.369 1.00 0.00 92 ASP A O 18
ATOM 31792 N N . PHE A 1 93 ? -4.932 -11.028 -3.719 1.00 0.00 93 PHE A N 18
ATOM 31793 C CA . PHE A 1 93 ? -3.648 -10.853 -4.438 1.00 0.00 93 PHE A CA 18
ATOM 31794 C C . PHE A 1 93 ? -3.048 -12.233 -4.792 1.00 0.00 93 PHE A C 18
ATOM 31795 O O . PHE A 1 93 ? -2.609 -12.475 -5.918 1.00 0.00 93 PHE A O 18
ATOM 31812 N N . GLU A 1 94 ? -3.111 -13.132 -3.798 1.00 0.00 94 GLU A N 18
ATOM 31813 C CA . GLU A 1 94 ? -2.521 -14.474 -3.866 1.00 0.00 94 GLU A CA 18
ATOM 31814 C C . GLU A 1 94 ? -3.273 -15.348 -4.902 1.00 0.00 94 GLU A C 18
ATOM 31815 O O . GLU A 1 94 ? -2.640 -16.046 -5.704 1.00 0.00 94 GLU A O 18
ATOM 31827 N N . LYS A 1 95 ? -4.627 -15.272 -4.906 1.00 0.00 95 LYS A N 18
ATOM 31828 C CA . LYS A 1 95 ? -5.464 -16.061 -5.850 1.00 0.00 95 LYS A CA 18
ATOM 31829 C C . LYS A 1 95 ? -5.379 -15.497 -7.289 1.00 0.00 95 LYS A C 18
ATOM 31830 O O . LYS A 1 95 ? -5.621 -16.224 -8.257 1.00 0.00 95 LYS A O 18
ATOM 31849 N N . TYR A 1 96 ? -5.054 -14.190 -7.421 1.00 0.00 96 TYR A N 18
ATOM 31850 C CA . TYR A 1 96 ? -4.777 -13.557 -8.730 1.00 0.00 96 TYR A CA 18
ATOM 31851 C C . TYR A 1 96 ? -3.406 -14.025 -9.267 1.00 0.00 96 TYR A C 18
ATOM 31852 O O . TYR A 1 96 ? -3.205 -14.090 -10.482 1.00 0.00 96 TYR A O 18
ATOM 31870 N N . GLY A 1 97 ? -2.473 -14.352 -8.350 1.00 0.00 97 GLY A N 18
ATOM 31871 C CA . GLY A 1 97 ? -1.179 -14.947 -8.719 1.00 0.00 97 GLY A CA 18
ATOM 31872 C C . GLY A 1 97 ? 0.020 -14.176 -8.187 1.00 0.00 97 GLY A C 18
ATOM 31873 O O . GLY A 1 97 ? 1.162 -14.602 -8.389 1.00 0.00 97 GLY A O 18
ATOM 31877 N N . PHE A 1 98 ? -0.235 -13.037 -7.516 1.00 0.00 98 PHE A N 18
ATOM 31878 C CA . PHE A 1 98 ? 0.823 -12.197 -6.922 1.00 0.00 98 PHE A CA 18
ATOM 31879 C C . PHE A 1 98 ? 1.383 -12.876 -5.659 1.00 0.00 98 PHE A C 18
ATOM 31880 O O . PHE A 1 98 ? 0.606 -13.314 -4.800 1.00 0.00 98 PHE A O 18
ATOM 31897 N N . ARG A 1 99 ? 2.729 -12.976 -5.581 1.00 0.00 99 ARG A N 18
ATOM 31898 C CA . ARG A 1 99 ? 3.449 -13.555 -4.422 1.00 0.00 99 ARG A CA 18
ATOM 31899 C C . ARG A 1 99 ? 3.120 -12.782 -3.137 1.00 0.00 99 ARG A C 18
ATOM 31900 O O . ARG A 1 99 ? 3.141 -11.547 -3.119 1.00 0.00 99 ARG A O 18
ATOM 31921 N N . MET A 1 100 ? 2.804 -13.545 -2.074 1.00 0.00 100 MET A N 18
ATOM 31922 C CA . MET A 1 100 ? 2.463 -13.011 -0.744 1.00 0.00 100 MET A CA 18
ATOM 31923 C C . MET A 1 100 ? 3.141 -13.839 0.363 1.00 0.00 100 MET A C 18
ATOM 31924 O O . MET A 1 100 ? 3.380 -15.039 0.199 1.00 0.00 100 MET A O 18
ATOM 31938 N N . VAL A 1 101 ? 3.418 -13.181 1.502 1.00 0.00 101 VAL A N 18
ATOM 31939 C CA . VAL A 1 101 ? 3.933 -13.833 2.717 1.00 0.00 101 VAL A CA 18
ATOM 31940 C C . VAL A 1 101 ? 2.766 -14.042 3.699 1.00 0.00 101 VAL A C 18
ATOM 31941 O O . VAL A 1 101 ? 2.308 -13.090 4.348 1.00 0.00 101 VAL A O 18
ATOM 31954 N N . TYR A 1 102 ? 2.266 -15.285 3.747 1.00 0.00 102 TYR A N 18
ATOM 31955 C CA . TYR A 1 102 ? 1.213 -15.708 4.682 1.00 0.00 102 TYR A CA 18
ATOM 31956 C C . TYR A 1 102 ? 1.835 -16.321 5.955 1.00 0.00 102 TYR A C 18
ATOM 31957 O O . TYR A 1 102 ? 2.513 -17.360 5.885 1.00 0.00 102 TYR A O 18
ATOM 31975 N N . ASP A 1 103 ? 1.604 -15.637 7.088 1.00 0.00 103 ASP A N 18
ATOM 31976 C CA . ASP A 1 103 ? 1.933 -16.097 8.447 1.00 0.00 103 ASP A CA 18
ATOM 31977 C C . ASP A 1 103 ? 3.455 -16.216 8.684 1.00 0.00 103 ASP A C 18
ATOM 31978 O O . ASP A 1 103 ? 4.107 -17.175 8.250 1.00 0.00 103 ASP A O 18
ATOM 31987 N N . ASP A 1 104 ? 3.989 -15.208 9.384 1.00 0.00 104 ASP A N 18
ATOM 31988 C CA . ASP A 1 104 ? 5.396 -15.117 9.795 1.00 0.00 104 ASP A CA 18
ATOM 31989 C C . ASP A 1 104 ? 5.463 -14.886 11.301 1.00 0.00 104 ASP A C 18
ATOM 31990 O O . ASP A 1 104 ? 6.192 -15.589 12.016 1.00 0.00 104 ASP A O 18
ATOM 31999 N N . THR A 1 105 ? 4.662 -13.885 11.737 1.00 0.00 105 THR A N 18
ATOM 32000 C CA . THR A 1 105 ? 4.591 -13.357 13.112 1.00 0.00 105 THR A CA 18
ATOM 32001 C C . THR A 1 105 ? 5.977 -12.860 13.624 1.00 0.00 105 THR A C 18
ATOM 32002 O O . THR A 1 105 ? 6.247 -11.654 13.622 1.00 0.00 105 THR A O 18
ATOM 32013 N N . CYS A 1 106 ? 6.861 -13.783 14.023 1.00 0.00 106 CYS A N 18
ATOM 32014 C CA . CYS A 1 106 ? 8.242 -13.452 14.432 1.00 0.00 106 CYS A CA 18
ATOM 32015 C C . CYS A 1 106 ? 9.216 -14.438 13.778 1.00 0.00 106 CYS A C 18
ATOM 32016 O O . CYS A 1 106 ? 10.071 -14.044 12.970 1.00 0.00 106 CYS A O 18
ATOM 32024 N N . ASP A 1 107 ? 9.054 -15.729 14.115 1.00 0.00 107 ASP A N 18
ATOM 32025 C CA . ASP A 1 107 ? 9.911 -16.809 13.595 1.00 0.00 107 ASP A CA 18
ATOM 32026 C C . ASP A 1 107 ? 9.149 -18.138 13.598 1.00 0.00 107 ASP A C 18
ATOM 32027 O O . ASP A 1 107 ? 8.435 -18.451 14.558 1.00 0.00 107 ASP A O 18
ATOM 32036 N N . LYS A 1 108 ? 9.334 -18.918 12.522 1.00 0.00 108 LYS A N 18
ATOM 32037 C CA . LYS A 1 108 ? 8.681 -20.213 12.339 1.00 0.00 108 LYS A CA 18
ATOM 32038 C C . LYS A 1 108 ? 9.610 -21.166 11.567 1.00 0.00 108 LYS A C 18
ATOM 32039 O O . LYS A 1 108 ? 10.202 -22.070 12.171 1.00 0.00 108 LYS A O 18
ATOM 32058 N N . LYS A 1 109 ? 9.744 -20.930 10.229 1.00 0.00 109 LYS A N 18
ATOM 32059 C CA . LYS A 1 109 ? 10.490 -21.815 9.289 1.00 0.00 109 LYS A CA 18
ATOM 32060 C C . LYS A 1 109 ? 9.841 -23.228 9.239 1.00 0.00 109 LYS A C 18
ATOM 32061 O O . LYS A 1 109 ? 8.762 -23.448 9.814 1.00 0.00 109 LYS A O 18
ATOM 32080 N N . ASN A 1 110 ? 10.471 -24.166 8.512 1.00 0.00 110 ASN A N 18
ATOM 32081 C CA . ASN A 1 110 ? 10.034 -25.586 8.463 1.00 0.00 110 ASN A CA 18
ATOM 32082 C C . ASN A 1 110 ? 11.148 -26.479 7.864 1.00 0.00 110 ASN A C 18
ATOM 32083 O O . ASN A 1 110 ? 12.053 -25.945 7.182 1.00 0.00 110 ASN A O 18
ATOM 32095 N N . MET A 1 1 ? -7.245 14.580 -7.493 1.00 0.00 1 MET A N 19
ATOM 32096 C CA . MET A 1 1 ? -5.785 14.551 -7.719 1.00 0.00 1 MET A CA 19
ATOM 32097 C C . MET A 1 1 ? -5.226 13.126 -7.530 1.00 0.00 1 MET A C 19
ATOM 32098 O O . MET A 1 1 ? -4.613 12.573 -8.447 1.00 0.00 1 MET A O 19
ATOM 32114 N N . LEU A 1 2 ? -5.428 12.525 -6.330 1.00 0.00 2 LEU A N 19
ATOM 32115 C CA . LEU A 1 2 ? -4.842 11.195 -6.005 1.00 0.00 2 LEU A CA 19
ATOM 32116 C C . LEU A 1 2 ? -5.728 10.040 -6.494 1.00 0.00 2 LEU A C 19
ATOM 32117 O O . LEU A 1 2 ? -5.246 8.926 -6.643 1.00 0.00 2 LEU A O 19
ATOM 32133 N N . GLU A 1 3 ? -7.026 10.304 -6.699 1.00 0.00 3 GLU A N 19
ATOM 32134 C CA . GLU A 1 3 ? -7.973 9.298 -7.237 1.00 0.00 3 GLU A CA 19
ATOM 32135 C C . GLU A 1 3 ? -7.605 8.907 -8.689 1.00 0.00 3 GLU A C 19
ATOM 32136 O O . GLU A 1 3 ? -8.069 7.889 -9.211 1.00 0.00 3 GLU A O 19
ATOM 32148 N N . ASP A 1 4 ? -6.774 9.745 -9.318 1.00 0.00 4 ASP A N 19
ATOM 32149 C CA . ASP A 1 4 ? -6.131 9.469 -10.613 1.00 0.00 4 ASP A CA 19
ATOM 32150 C C . ASP A 1 4 ? -4.996 8.421 -10.431 1.00 0.00 4 ASP A C 19
ATOM 32151 O O . ASP A 1 4 ? -4.733 7.606 -11.316 1.00 0.00 4 ASP A O 19
ATOM 32160 N N . TYR A 1 5 ? -4.347 8.472 -9.247 1.00 0.00 5 TYR A N 19
ATOM 32161 C CA . TYR A 1 5 ? -3.282 7.528 -8.813 1.00 0.00 5 TYR A CA 19
ATOM 32162 C C . TYR A 1 5 ? -3.878 6.237 -8.188 1.00 0.00 5 TYR A C 19
ATOM 32163 O O . TYR A 1 5 ? -3.125 5.370 -7.715 1.00 0.00 5 TYR A O 19
ATOM 32181 N N . ALA A 1 6 ? -5.228 6.140 -8.157 1.00 0.00 6 ALA A N 19
ATOM 32182 C CA . ALA A 1 6 ? -5.952 4.967 -7.618 1.00 0.00 6 ALA A CA 19
ATOM 32183 C C . ALA A 1 6 ? -5.748 3.743 -8.523 1.00 0.00 6 ALA A C 19
ATOM 32184 O O . ALA A 1 6 ? -6.436 3.592 -9.538 1.00 0.00 6 ALA A O 19
ATOM 32191 N N . ILE A 1 7 ? -4.768 2.901 -8.173 1.00 0.00 7 ILE A N 19
ATOM 32192 C CA . ILE A 1 7 ? -4.468 1.673 -8.919 1.00 0.00 7 ILE A CA 19
ATOM 32193 C C . ILE A 1 7 ? -5.442 0.559 -8.487 1.00 0.00 7 ILE A C 19
ATOM 32194 O O . ILE A 1 7 ? -5.693 0.375 -7.286 1.00 0.00 7 ILE A O 19
ATOM 32210 N N . SER A 1 8 ? -6.011 -0.150 -9.472 1.00 0.00 8 SER A N 19
ATOM 32211 C CA . SER A 1 8 ? -6.924 -1.279 -9.237 1.00 0.00 8 SER A CA 19
ATOM 32212 C C . SER A 1 8 ? -6.147 -2.611 -9.284 1.00 0.00 8 SER A C 19
ATOM 32213 O O . SER A 1 8 ? -5.131 -2.715 -9.979 1.00 0.00 8 SER A O 19
ATOM 32221 N N . LEU A 1 9 ? -6.643 -3.621 -8.537 1.00 0.00 9 LEU A N 19
ATOM 32222 C CA . LEU A 1 9 ? -6.006 -4.959 -8.426 1.00 0.00 9 LEU A CA 19
ATOM 32223 C C . LEU A 1 9 ? -5.991 -5.711 -9.785 1.00 0.00 9 LEU A C 19
ATOM 32224 O O . LEU A 1 9 ? -5.111 -6.546 -10.039 1.00 0.00 9 LEU A O 19
ATOM 32240 N N . GLU A 1 10 ? -6.945 -5.364 -10.660 1.00 0.00 10 GLU A N 19
ATOM 32241 C CA . GLU A 1 10 ? -7.061 -5.947 -12.013 1.00 0.00 10 GLU A CA 19
ATOM 32242 C C . GLU A 1 10 ? -5.912 -5.503 -12.957 1.00 0.00 10 GLU A C 19
ATOM 32243 O O . GLU A 1 10 ? -5.680 -6.133 -13.990 1.00 0.00 10 GLU A O 19
ATOM 32255 N N . GLU A 1 11 ? -5.194 -4.427 -12.590 1.00 0.00 11 GLU A N 19
ATOM 32256 C CA . GLU A 1 11 ? -4.153 -3.816 -13.453 1.00 0.00 11 GLU A CA 19
ATOM 32257 C C . GLU A 1 11 ? -2.865 -3.482 -12.676 1.00 0.00 11 GLU A C 19
ATOM 32258 O O . GLU A 1 11 ? -1.957 -2.842 -13.226 1.00 0.00 11 GLU A O 19
ATOM 32270 N N . VAL A 1 12 ? -2.776 -3.921 -11.411 1.00 0.00 12 VAL A N 19
ATOM 32271 C CA . VAL A 1 12 ? -1.600 -3.657 -10.559 1.00 0.00 12 VAL A CA 19
ATOM 32272 C C . VAL A 1 12 ? -0.466 -4.658 -10.874 1.00 0.00 12 VAL A C 19
ATOM 32273 O O . VAL A 1 12 ? -0.727 -5.785 -11.301 1.00 0.00 12 VAL A O 19
ATOM 32286 N N . ASN A 1 13 ? 0.785 -4.216 -10.699 1.00 0.00 13 ASN A N 19
ATOM 32287 C CA . ASN A 1 13 ? 1.979 -5.076 -10.778 1.00 0.00 13 ASN A CA 19
ATOM 32288 C C . ASN A 1 13 ? 2.873 -4.698 -9.599 1.00 0.00 13 ASN A C 19
ATOM 32289 O O . ASN A 1 13 ? 3.631 -3.741 -9.692 1.00 0.00 13 ASN A O 19
ATOM 32300 N N . PHE A 1 14 ? 2.740 -5.414 -8.472 1.00 0.00 14 PHE A N 19
ATOM 32301 C CA . PHE A 1 14 ? 3.416 -5.043 -7.204 1.00 0.00 14 PHE A CA 19
ATOM 32302 C C . PHE A 1 14 ? 4.955 -5.039 -7.345 1.00 0.00 14 PHE A C 19
ATOM 32303 O O . PHE A 1 14 ? 5.634 -4.211 -6.739 1.00 0.00 14 PHE A O 19
ATOM 32320 N N . ASN A 1 15 ? 5.481 -5.939 -8.192 1.00 0.00 15 ASN A N 19
ATOM 32321 C CA . ASN A 1 15 ? 6.937 -6.042 -8.475 1.00 0.00 15 ASN A CA 19
ATOM 32322 C C . ASN A 1 15 ? 7.466 -4.810 -9.258 1.00 0.00 15 ASN A C 19
ATOM 32323 O O . ASN A 1 15 ? 8.678 -4.564 -9.290 1.00 0.00 15 ASN A O 19
ATOM 32334 N N . ASP A 1 16 ? 6.542 -4.062 -9.889 1.00 0.00 16 ASP A N 19
ATOM 32335 C CA . ASP A 1 16 ? 6.853 -2.820 -10.627 1.00 0.00 16 ASP A CA 19
ATOM 32336 C C . ASP A 1 16 ? 7.114 -1.661 -9.648 1.00 0.00 16 ASP A C 19
ATOM 32337 O O . ASP A 1 16 ? 7.976 -0.813 -9.892 1.00 0.00 16 ASP A O 19
ATOM 32346 N N . PHE A 1 17 ? 6.376 -1.642 -8.519 1.00 0.00 17 PHE A N 19
ATOM 32347 C CA . PHE A 1 17 ? 6.420 -0.516 -7.554 1.00 0.00 17 PHE A CA 19
ATOM 32348 C C . PHE A 1 17 ? 7.155 -0.939 -6.270 1.00 0.00 17 PHE A C 19
ATOM 32349 O O . PHE A 1 17 ? 7.325 -2.133 -5.993 1.00 0.00 17 PHE A O 19
ATOM 32366 N N . ILE A 1 18 ? 7.589 0.060 -5.494 1.00 0.00 18 ILE A N 19
ATOM 32367 C CA . ILE A 1 18 ? 8.029 -0.124 -4.105 1.00 0.00 18 ILE A CA 19
ATOM 32368 C C . ILE A 1 18 ? 6.763 -0.123 -3.235 1.00 0.00 18 ILE A C 19
ATOM 32369 O O . ILE A 1 18 ? 6.169 0.937 -3.012 1.00 0.00 18 ILE A O 19
ATOM 32385 N N . VAL A 1 19 ? 6.323 -1.303 -2.777 1.00 0.00 19 VAL A N 19
ATOM 32386 C CA . VAL A 1 19 ? 5.007 -1.441 -2.142 1.00 0.00 19 VAL A CA 19
ATOM 32387 C C . VAL A 1 19 ? 5.137 -1.217 -0.630 1.00 0.00 19 VAL A C 19
ATOM 32388 O O . VAL A 1 19 ? 6.172 -1.522 -0.027 1.00 0.00 19 VAL A O 19
ATOM 32401 N N . VAL A 1 20 ? 4.091 -0.627 -0.046 1.00 0.00 20 VAL A N 19
ATOM 32402 C CA . VAL A 1 20 ? 3.958 -0.422 1.398 1.00 0.00 20 VAL A CA 19
ATOM 32403 C C . VAL A 1 20 ? 2.614 -1.004 1.849 1.00 0.00 20 VAL A C 19
ATOM 32404 O O . VAL A 1 20 ? 1.571 -0.716 1.247 1.00 0.00 20 VAL A O 19
ATOM 32417 N N . ASP A 1 21 ? 2.657 -1.853 2.880 1.00 0.00 21 ASP A N 19
ATOM 32418 C CA . ASP A 1 21 ? 1.458 -2.346 3.566 1.00 0.00 21 ASP A CA 19
ATOM 32419 C C . ASP A 1 21 ? 0.988 -1.238 4.520 1.00 0.00 21 ASP A C 19
ATOM 32420 O O . ASP A 1 21 ? 1.598 -1.065 5.571 1.00 0.00 21 ASP A O 19
ATOM 32429 N N . VAL A 1 22 ? -0.067 -0.475 4.135 1.00 0.00 22 VAL A N 19
ATOM 32430 C CA . VAL A 1 22 ? -0.604 0.639 4.962 1.00 0.00 22 VAL A CA 19
ATOM 32431 C C . VAL A 1 22 ? -1.782 0.141 5.791 1.00 0.00 22 VAL A C 19
ATOM 32432 O O . VAL A 1 22 ? -2.955 0.313 5.427 1.00 0.00 22 VAL A O 19
ATOM 32445 N N . ARG A 1 23 ? -1.471 -0.506 6.917 1.00 0.00 23 ARG A N 19
ATOM 32446 C CA . ARG A 1 23 ? -2.503 -1.155 7.744 1.00 0.00 23 ARG A CA 19
ATOM 32447 C C . ARG A 1 23 ? -2.113 -1.099 9.232 1.00 0.00 23 ARG A C 19
ATOM 32448 O O . ARG A 1 23 ? -2.436 -0.112 9.915 1.00 0.00 23 ARG A O 19
ATOM 32469 N N . GLU A 1 24 ? -1.378 -2.121 9.710 1.00 0.00 24 GLU A N 19
ATOM 32470 C CA . GLU A 1 24 ? -1.056 -2.290 11.147 1.00 0.00 24 GLU A CA 19
ATOM 32471 C C . GLU A 1 24 ? -0.064 -3.470 11.289 1.00 0.00 24 GLU A C 19
ATOM 32472 O O . GLU A 1 24 ? 0.110 -4.251 10.342 1.00 0.00 24 GLU A O 19
ATOM 32484 N N . LEU A 1 25 ? 0.595 -3.573 12.461 1.00 0.00 25 LEU A N 19
ATOM 32485 C CA . LEU A 1 25 ? 1.434 -4.729 12.821 1.00 0.00 25 LEU A CA 19
ATOM 32486 C C . LEU A 1 25 ? 0.621 -6.043 12.757 1.00 0.00 25 LEU A C 19
ATOM 32487 O O . LEU A 1 25 ? 1.053 -6.983 12.107 1.00 0.00 25 LEU A O 19
ATOM 32503 N N . ASP A 1 26 ? -0.564 -6.073 13.409 1.00 0.00 26 ASP A N 19
ATOM 32504 C CA . ASP A 1 26 ? -1.440 -7.280 13.459 1.00 0.00 26 ASP A CA 19
ATOM 32505 C C . ASP A 1 26 ? -1.826 -7.756 12.043 1.00 0.00 26 ASP A C 19
ATOM 32506 O O . ASP A 1 26 ? -1.813 -8.958 11.753 1.00 0.00 26 ASP A O 19
ATOM 32515 N N . GLU A 1 27 ? -2.144 -6.772 11.192 1.00 0.00 27 GLU A N 19
ATOM 32516 C CA . GLU A 1 27 ? -2.491 -6.974 9.771 1.00 0.00 27 GLU A CA 19
ATOM 32517 C C . GLU A 1 27 ? -1.317 -7.594 8.981 1.00 0.00 27 GLU A C 19
ATOM 32518 O O . GLU A 1 27 ? -1.522 -8.425 8.095 1.00 0.00 27 GLU A O 19
ATOM 32530 N N . TYR A 1 28 ? -0.102 -7.156 9.323 1.00 0.00 28 TYR A N 19
ATOM 32531 C CA . TYR A 1 28 ? 1.156 -7.652 8.736 1.00 0.00 28 TYR A CA 19
ATOM 32532 C C . TYR A 1 28 ? 1.428 -9.116 9.154 1.00 0.00 28 TYR A C 19
ATOM 32533 O O . TYR A 1 28 ? 1.873 -9.935 8.331 1.00 0.00 28 TYR A O 19
ATOM 32551 N N . GLU A 1 29 ? 1.148 -9.417 10.442 1.00 0.00 29 GLU A N 19
ATOM 32552 C CA . GLU A 1 29 ? 1.423 -10.730 11.069 1.00 0.00 29 GLU A CA 19
ATOM 32553 C C . GLU A 1 29 ? 0.599 -11.849 10.406 1.00 0.00 29 GLU A C 19
ATOM 32554 O O . GLU A 1 29 ? 1.119 -12.944 10.140 1.00 0.00 29 GLU A O 19
ATOM 32566 N N . GLU A 1 30 ? -0.696 -11.561 10.162 1.00 0.00 30 GLU A N 19
ATOM 32567 C CA . GLU A 1 30 ? -1.633 -12.522 9.542 1.00 0.00 30 GLU A CA 19
ATOM 32568 C C . GLU A 1 30 ? -1.297 -12.776 8.052 1.00 0.00 30 GLU A C 19
ATOM 32569 O O . GLU A 1 30 ? -1.395 -13.918 7.589 1.00 0.00 30 GLU A O 19
ATOM 32581 N N . LEU A 1 31 ? -0.887 -11.711 7.323 1.00 0.00 31 LEU A N 19
ATOM 32582 C CA . LEU A 1 31 ? -0.479 -11.802 5.893 1.00 0.00 31 LEU A CA 19
ATOM 32583 C C . LEU A 1 31 ? 0.042 -10.446 5.381 1.00 0.00 31 LEU A C 19
ATOM 32584 O O . LEU A 1 31 ? -0.238 -9.419 5.981 1.00 0.00 31 LEU A O 19
ATOM 32600 N N . HIS A 1 32 ? 0.805 -10.467 4.269 1.00 0.00 32 HIS A N 19
ATOM 32601 C CA . HIS A 1 32 ? 1.219 -9.239 3.532 1.00 0.00 32 HIS A CA 19
ATOM 32602 C C . HIS A 1 32 ? 1.962 -9.641 2.242 1.00 0.00 32 HIS A C 19
ATOM 32603 O O . HIS A 1 32 ? 2.212 -10.820 2.019 1.00 0.00 32 HIS A O 19
ATOM 32618 N N . LEU A 1 33 ? 2.305 -8.650 1.402 1.00 0.00 33 LEU A N 19
ATOM 32619 C CA . LEU A 1 33 ? 3.118 -8.866 0.180 1.00 0.00 33 LEU A CA 19
ATOM 32620 C C . LEU A 1 33 ? 4.619 -8.920 0.521 1.00 0.00 33 LEU A C 19
ATOM 32621 O O . LEU A 1 33 ? 5.063 -8.196 1.407 1.00 0.00 33 LEU A O 19
ATOM 32637 N N . PRO A 1 34 ? 5.436 -9.734 -0.224 1.00 0.00 34 PRO A N 19
ATOM 32638 C CA . PRO A 1 34 ? 6.896 -9.837 0.018 1.00 0.00 34 PRO A CA 19
ATOM 32639 C C . PRO A 1 34 ? 7.660 -8.558 -0.426 1.00 0.00 34 PRO A C 19
ATOM 32640 O O . PRO A 1 34 ? 8.846 -8.396 -0.121 1.00 0.00 34 PRO A O 19
ATOM 32651 N N . ASN A 1 35 ? 6.950 -7.651 -1.134 1.00 0.00 35 ASN A N 19
ATOM 32652 C CA . ASN A 1 35 ? 7.491 -6.350 -1.598 1.00 0.00 35 ASN A CA 19
ATOM 32653 C C . ASN A 1 35 ? 6.891 -5.174 -0.789 1.00 0.00 35 ASN A C 19
ATOM 32654 O O . ASN A 1 35 ? 7.128 -4.002 -1.131 1.00 0.00 35 ASN A O 19
ATOM 32665 N N . ALA A 1 36 ? 6.123 -5.496 0.286 1.00 0.00 36 ALA A N 19
ATOM 32666 C CA . ALA A 1 36 ? 5.386 -4.497 1.092 1.00 0.00 36 ALA A CA 19
ATOM 32667 C C . ALA A 1 36 ? 6.128 -4.145 2.396 1.00 0.00 36 ALA A C 19
ATOM 32668 O O . ALA A 1 36 ? 6.481 -5.036 3.178 1.00 0.00 36 ALA A O 19
ATOM 32675 N N . THR A 1 37 ? 6.334 -2.832 2.612 1.00 0.00 37 THR A N 19
ATOM 32676 C CA . THR A 1 37 ? 6.945 -2.277 3.828 1.00 0.00 37 THR A CA 19
ATOM 32677 C C . THR A 1 37 ? 5.868 -2.083 4.914 1.00 0.00 37 THR A C 19
ATOM 32678 O O . THR A 1 37 ? 4.808 -1.520 4.631 1.00 0.00 37 THR A O 19
ATOM 32689 N N . LEU A 1 38 ? 6.133 -2.558 6.148 1.00 0.00 38 LEU A N 19
ATOM 32690 C CA . LEU A 1 38 ? 5.204 -2.388 7.285 1.00 0.00 38 LEU A CA 19
ATOM 32691 C C . LEU A 1 38 ? 5.209 -0.907 7.724 1.00 0.00 38 LEU A C 19
ATOM 32692 O O . LEU A 1 38 ? 6.143 -0.446 8.400 1.00 0.00 38 LEU A O 19
ATOM 32708 N N . ILE A 1 39 ? 4.180 -0.166 7.298 1.00 0.00 39 ILE A N 19
ATOM 32709 C CA . ILE A 1 39 ? 3.867 1.170 7.828 1.00 0.00 39 ILE A CA 19
ATOM 32710 C C . ILE A 1 39 ? 2.360 1.220 8.092 1.00 0.00 39 ILE A C 19
ATOM 32711 O O . ILE A 1 39 ? 1.552 0.888 7.226 1.00 0.00 39 ILE A O 19
ATOM 32727 N N . SER A 1 40 ? 1.979 1.632 9.287 1.00 0.00 40 SER A N 19
ATOM 32728 C CA . SER A 1 40 ? 0.562 1.766 9.627 1.00 0.00 40 SER A CA 19
ATOM 32729 C C . SER A 1 40 ? 0.019 3.050 8.986 1.00 0.00 40 SER A C 19
ATOM 32730 O O . SER A 1 40 ? 0.736 4.052 8.899 1.00 0.00 40 SER A O 19
ATOM 32738 N N . VAL A 1 41 ? -1.231 2.987 8.488 1.00 0.00 41 VAL A N 19
ATOM 32739 C CA . VAL A 1 41 ? -1.979 4.162 7.988 1.00 0.00 41 VAL A CA 19
ATOM 32740 C C . VAL A 1 41 ? -1.957 5.343 9.004 1.00 0.00 41 VAL A C 19
ATOM 32741 O O . VAL A 1 41 ? -2.000 6.509 8.611 1.00 0.00 41 VAL A O 19
ATOM 32754 N N . ASN A 1 42 ? -1.840 5.002 10.307 1.00 0.00 42 ASN A N 19
ATOM 32755 C CA . ASN A 1 42 ? -1.790 5.970 11.422 1.00 0.00 42 ASN A CA 19
ATOM 32756 C C . ASN A 1 42 ? -0.449 6.736 11.456 1.00 0.00 42 ASN A C 19
ATOM 32757 O O . ASN A 1 42 ? -0.405 7.897 11.870 1.00 0.00 42 ASN A O 19
ATOM 32768 N N . ASP A 1 43 ? 0.641 6.057 11.034 1.00 0.00 43 ASP A N 19
ATOM 32769 C CA . ASP A 1 43 ? 2.000 6.632 11.009 1.00 0.00 43 ASP A CA 19
ATOM 32770 C C . ASP A 1 43 ? 2.165 7.583 9.815 1.00 0.00 43 ASP A C 19
ATOM 32771 O O . ASP A 1 43 ? 2.580 7.170 8.725 1.00 0.00 43 ASP A O 19
ATOM 32780 N N . GLN A 1 44 ? 1.796 8.856 10.028 1.00 0.00 44 GLN A N 19
ATOM 32781 C CA . GLN A 1 44 ? 2.097 9.934 9.078 1.00 0.00 44 GLN A CA 19
ATOM 32782 C C . GLN A 1 44 ? 3.606 10.216 9.083 1.00 0.00 44 GLN A C 19
ATOM 32783 O O . GLN A 1 44 ? 4.185 10.475 8.036 1.00 0.00 44 GLN A O 19
ATOM 32797 N N . GLU A 1 45 ? 4.227 10.144 10.277 1.00 0.00 45 GLU A N 19
ATOM 32798 C CA . GLU A 1 45 ? 5.668 10.417 10.453 1.00 0.00 45 GLU A CA 19
ATOM 32799 C C . GLU A 1 45 ? 6.544 9.419 9.659 1.00 0.00 45 GLU A C 19
ATOM 32800 O O . GLU A 1 45 ? 7.483 9.822 8.970 1.00 0.00 45 GLU A O 19
ATOM 32812 N N . LYS A 1 46 ? 6.191 8.124 9.731 1.00 0.00 46 LYS A N 19
ATOM 32813 C CA . LYS A 1 46 ? 6.976 7.031 9.119 1.00 0.00 46 LYS A CA 19
ATOM 32814 C C . LYS A 1 46 ? 6.707 6.938 7.610 1.00 0.00 46 LYS A C 19
ATOM 32815 O O . LYS A 1 46 ? 7.639 6.742 6.816 1.00 0.00 46 LYS A O 19
ATOM 32834 N N . LEU A 1 47 ? 5.434 7.084 7.219 1.00 0.00 47 LEU A N 19
ATOM 32835 C CA . LEU A 1 47 ? 5.024 6.998 5.806 1.00 0.00 47 LEU A CA 19
ATOM 32836 C C . LEU A 1 47 ? 5.641 8.141 4.986 1.00 0.00 47 LEU A C 19
ATOM 32837 O O . LEU A 1 47 ? 6.233 7.914 3.927 1.00 0.00 47 LEU A O 19
ATOM 32853 N N . ALA A 1 48 ? 5.516 9.366 5.525 1.00 0.00 48 ALA A N 19
ATOM 32854 C CA . ALA A 1 48 ? 6.045 10.584 4.898 1.00 0.00 48 ALA A CA 19
ATOM 32855 C C . ALA A 1 48 ? 7.575 10.559 4.849 1.00 0.00 48 ALA A C 19
ATOM 32856 O O . ALA A 1 48 ? 8.158 11.038 3.885 1.00 0.00 48 ALA A O 19
ATOM 32863 N N . ASP A 1 49 ? 8.205 9.988 5.902 1.00 0.00 49 ASP A N 19
ATOM 32864 C CA . ASP A 1 49 ? 9.669 9.780 5.953 1.00 0.00 49 ASP A CA 19
ATOM 32865 C C . ASP A 1 49 ? 10.130 8.917 4.769 1.00 0.00 49 ASP A C 19
ATOM 32866 O O . ASP A 1 49 ? 11.030 9.309 4.031 1.00 0.00 49 ASP A O 19
ATOM 32875 N N . PHE A 1 50 ? 9.463 7.764 4.594 1.00 0.00 50 PHE A N 19
ATOM 32876 C CA . PHE A 1 50 ? 9.767 6.779 3.531 1.00 0.00 50 PHE A CA 19
ATOM 32877 C C . PHE A 1 50 ? 9.661 7.424 2.130 1.00 0.00 50 PHE A C 19
ATOM 32878 O O . PHE A 1 50 ? 10.437 7.112 1.216 1.00 0.00 50 PHE A O 19
ATOM 32895 N N . LEU A 1 51 ? 8.695 8.344 1.994 1.00 0.00 51 LEU A N 19
ATOM 32896 C CA . LEU A 1 51 ? 8.466 9.093 0.751 1.00 0.00 51 LEU A CA 19
ATOM 32897 C C . LEU A 1 51 ? 9.464 10.264 0.595 1.00 0.00 51 LEU A C 19
ATOM 32898 O O . LEU A 1 51 ? 9.786 10.649 -0.525 1.00 0.00 51 LEU A O 19
ATOM 32914 N N . SER A 1 52 ? 9.945 10.801 1.730 1.00 0.00 52 SER A N 19
ATOM 32915 C CA . SER A 1 52 ? 10.901 11.930 1.770 1.00 0.00 52 SER A CA 19
ATOM 32916 C C . SER A 1 52 ? 12.335 11.461 1.454 1.00 0.00 52 SER A C 19
ATOM 32917 O O . SER A 1 52 ? 13.177 12.265 1.047 1.00 0.00 52 SER A O 19
ATOM 32925 N N . GLN A 1 53 ? 12.589 10.144 1.614 1.00 0.00 53 GLN A N 19
ATOM 32926 C CA . GLN A 1 53 ? 13.923 9.534 1.381 1.00 0.00 53 GLN A CA 19
ATOM 32927 C C . GLN A 1 53 ? 14.333 9.535 -0.112 1.00 0.00 53 GLN A C 19
ATOM 32928 O O . GLN A 1 53 ? 15.461 9.155 -0.442 1.00 0.00 53 GLN A O 19
ATOM 32942 N N . HIS A 1 54 ? 13.419 9.970 -1.003 1.00 0.00 54 HIS A N 19
ATOM 32943 C CA . HIS A 1 54 ? 13.669 10.027 -2.456 1.00 0.00 54 HIS A CA 19
ATOM 32944 C C . HIS A 1 54 ? 12.746 11.061 -3.116 1.00 0.00 54 HIS A C 19
ATOM 32945 O O . HIS A 1 54 ? 13.212 11.926 -3.864 1.00 0.00 54 HIS A O 19
ATOM 32960 N N . LYS A 1 55 ? 11.436 10.928 -2.821 1.00 0.00 55 LYS A N 19
ATOM 32961 C CA . LYS A 1 55 ? 10.316 11.650 -3.477 1.00 0.00 55 LYS A CA 19
ATOM 32962 C C . LYS A 1 55 ? 10.083 11.143 -4.914 1.00 0.00 55 LYS A C 19
ATOM 32963 O O . LYS A 1 55 ? 8.982 10.674 -5.246 1.00 0.00 55 LYS A O 19
ATOM 32982 N N . ASP A 1 56 ? 11.128 11.218 -5.743 1.00 0.00 56 ASP A N 19
ATOM 32983 C CA . ASP A 1 56 ? 11.112 10.696 -7.110 1.00 0.00 56 ASP A CA 19
ATOM 32984 C C . ASP A 1 56 ? 11.361 9.167 -7.086 1.00 0.00 56 ASP A C 19
ATOM 32985 O O . ASP A 1 56 ? 12.495 8.695 -7.248 1.00 0.00 56 ASP A O 19
ATOM 32994 N N . LYS A 1 57 ? 10.292 8.428 -6.751 1.00 0.00 57 LYS A N 19
ATOM 32995 C CA . LYS A 1 57 ? 10.244 6.950 -6.768 1.00 0.00 57 LYS A CA 19
ATOM 32996 C C . LYS A 1 57 ? 8.757 6.517 -6.821 1.00 0.00 57 LYS A C 19
ATOM 32997 O O . LYS A 1 57 ? 7.868 7.236 -6.329 1.00 0.00 57 LYS A O 19
ATOM 33016 N N . LYS A 1 58 ? 8.499 5.337 -7.380 1.00 0.00 58 LYS A N 19
ATOM 33017 C CA . LYS A 1 58 ? 7.138 4.836 -7.614 1.00 0.00 58 LYS A CA 19
ATOM 33018 C C . LYS A 1 58 ? 6.697 3.946 -6.435 1.00 0.00 58 LYS A C 19
ATOM 33019 O O . LYS A 1 58 ? 7.056 2.774 -6.382 1.00 0.00 58 LYS A O 19
ATOM 33038 N N . VAL A 1 59 ? 5.961 4.528 -5.465 1.00 0.00 59 VAL A N 19
ATOM 33039 C CA . VAL A 1 59 ? 5.488 3.792 -4.266 1.00 0.00 59 VAL A CA 19
ATOM 33040 C C . VAL A 1 59 ? 3.972 3.545 -4.348 1.00 0.00 59 VAL A C 19
ATOM 33041 O O . VAL A 1 59 ? 3.204 4.451 -4.683 1.00 0.00 59 VAL A O 19
ATOM 33054 N N . LEU A 1 60 ? 3.579 2.303 -4.022 1.00 0.00 60 LEU A N 19
ATOM 33055 C CA . LEU A 1 60 ? 2.186 1.830 -4.047 1.00 0.00 60 LEU A CA 19
ATOM 33056 C C . LEU A 1 60 ? 1.762 1.454 -2.609 1.00 0.00 60 LEU A C 19
ATOM 33057 O O . LEU A 1 60 ? 2.351 0.566 -2.003 1.00 0.00 60 LEU A O 19
ATOM 33073 N N . LEU A 1 61 ? 0.727 2.128 -2.078 1.00 0.00 61 LEU A N 19
ATOM 33074 C CA . LEU A 1 61 ? 0.214 1.886 -0.710 1.00 0.00 61 LEU A CA 19
ATOM 33075 C C . LEU A 1 61 ? -0.999 0.933 -0.773 1.00 0.00 61 LEU A C 19
ATOM 33076 O O . LEU A 1 61 ? -2.106 1.368 -1.077 1.00 0.00 61 LEU A O 19
ATOM 33092 N N . HIS A 1 62 ? -0.800 -0.372 -0.501 1.00 0.00 62 HIS A N 19
ATOM 33093 C CA . HIS A 1 62 ? -1.898 -1.365 -0.622 1.00 0.00 62 HIS A CA 19
ATOM 33094 C C . HIS A 1 62 ? -2.645 -1.533 0.720 1.00 0.00 62 HIS A C 19
ATOM 33095 O O . HIS A 1 62 ? -2.024 -1.574 1.794 1.00 0.00 62 HIS A O 19
ATOM 33110 N N . CYS A 1 63 ? -3.980 -1.649 0.632 1.00 0.00 63 CYS A N 19
ATOM 33111 C CA . CYS A 1 63 ? -4.883 -1.829 1.801 1.00 0.00 63 CYS A CA 19
ATOM 33112 C C . CYS A 1 63 ? -5.631 -3.171 1.716 1.00 0.00 63 CYS A C 19
ATOM 33113 O O . CYS A 1 63 ? -5.711 -3.765 0.634 1.00 0.00 63 CYS A O 19
ATOM 33121 N N . ARG A 1 64 ? -6.115 -3.667 2.890 1.00 0.00 64 ARG A N 19
ATOM 33122 C CA . ARG A 1 64 ? -6.895 -4.925 2.980 1.00 0.00 64 ARG A CA 19
ATOM 33123 C C . ARG A 1 64 ? -8.133 -4.907 2.065 1.00 0.00 64 ARG A C 19
ATOM 33124 O O . ARG A 1 64 ? -8.464 -5.912 1.435 1.00 0.00 64 ARG A O 19
ATOM 33145 N N . ALA A 1 65 ? -8.818 -3.762 2.031 1.00 0.00 65 ALA A N 19
ATOM 33146 C CA . ALA A 1 65 ? -9.924 -3.515 1.082 1.00 0.00 65 ALA A CA 19
ATOM 33147 C C . ALA A 1 65 ? -9.581 -2.332 0.157 1.00 0.00 65 ALA A C 19
ATOM 33148 O O . ALA A 1 65 ? -9.498 -2.506 -1.062 1.00 0.00 65 ALA A O 19
ATOM 33155 N N . GLY A 1 66 ? -9.361 -1.127 0.729 1.00 0.00 66 GLY A N 19
ATOM 33156 C CA . GLY A 1 66 ? -9.042 0.047 -0.095 1.00 0.00 66 GLY A CA 19
ATOM 33157 C C . GLY A 1 66 ? -9.032 1.374 0.650 1.00 0.00 66 GLY A C 19
ATOM 33158 O O . GLY A 1 66 ? -8.428 2.340 0.160 1.00 0.00 66 GLY A O 19
ATOM 33162 N N . ARG A 1 67 ? -9.701 1.446 1.824 1.00 0.00 67 ARG A N 19
ATOM 33163 C CA . ARG A 1 67 ? -9.826 2.714 2.579 1.00 0.00 67 ARG A CA 19
ATOM 33164 C C . ARG A 1 67 ? -8.462 3.227 3.063 1.00 0.00 67 ARG A C 19
ATOM 33165 O O . ARG A 1 67 ? -8.120 4.373 2.803 1.00 0.00 67 ARG A O 19
ATOM 33186 N N . ARG A 1 68 ? -7.698 2.372 3.765 1.00 0.00 68 ARG A N 19
ATOM 33187 C CA . ARG A 1 68 ? -6.426 2.796 4.405 1.00 0.00 68 ARG A CA 19
ATOM 33188 C C . ARG A 1 68 ? -5.378 3.187 3.344 1.00 0.00 68 ARG A C 19
ATOM 33189 O O . ARG A 1 68 ? -4.461 3.955 3.621 1.00 0.00 68 ARG A O 19
ATOM 33210 N N . ALA A 1 69 ? -5.546 2.618 2.139 1.00 0.00 69 ALA A N 19
ATOM 33211 C CA . ALA A 1 69 ? -4.763 2.977 0.948 1.00 0.00 69 ALA A CA 19
ATOM 33212 C C . ALA A 1 69 ? -5.000 4.447 0.596 1.00 0.00 69 ALA A C 19
ATOM 33213 O O . ALA A 1 69 ? -4.052 5.236 0.506 1.00 0.00 69 ALA A O 19
ATOM 33220 N N . LEU A 1 70 ? -6.292 4.787 0.424 1.00 0.00 70 LEU A N 19
ATOM 33221 C CA . LEU A 1 70 ? -6.743 6.150 0.128 1.00 0.00 70 LEU A CA 19
ATOM 33222 C C . LEU A 1 70 ? -6.302 7.126 1.228 1.00 0.00 70 LEU A C 19
ATOM 33223 O O . LEU A 1 70 ? -5.542 8.039 0.953 1.00 0.00 70 LEU A O 19
ATOM 33239 N N . ASP A 1 71 ? -6.748 6.861 2.472 1.00 0.00 71 ASP A N 19
ATOM 33240 C CA . ASP A 1 71 ? -6.576 7.746 3.655 1.00 0.00 71 ASP A CA 19
ATOM 33241 C C . ASP A 1 71 ? -5.103 8.155 3.863 1.00 0.00 71 ASP A C 19
ATOM 33242 O O . ASP A 1 71 ? -4.792 9.344 4.070 1.00 0.00 71 ASP A O 19
ATOM 33251 N N . ALA A 1 72 ? -4.214 7.153 3.790 1.00 0.00 72 ALA A N 19
ATOM 33252 C CA . ALA A 1 72 ? -2.763 7.350 3.920 1.00 0.00 72 ALA A CA 19
ATOM 33253 C C . ALA A 1 72 ? -2.227 8.241 2.786 1.00 0.00 72 ALA A C 19
ATOM 33254 O O . ALA A 1 72 ? -1.554 9.258 3.027 1.00 0.00 72 ALA A O 19
ATOM 33261 N N . ALA A 1 73 ? -2.593 7.875 1.546 1.00 0.00 73 ALA A N 19
ATOM 33262 C CA . ALA A 1 73 ? -2.158 8.584 0.339 1.00 0.00 73 ALA A CA 19
ATOM 33263 C C . ALA A 1 73 ? -2.745 10.010 0.267 1.00 0.00 73 ALA A C 19
ATOM 33264 O O . ALA A 1 73 ? -2.124 10.880 -0.348 1.00 0.00 73 ALA A O 19
ATOM 33271 N N . LYS A 1 74 ? -3.934 10.249 0.896 1.00 0.00 74 LYS A N 19
ATOM 33272 C CA . LYS A 1 74 ? -4.565 11.589 0.909 1.00 0.00 74 LYS A CA 19
ATOM 33273 C C . LYS A 1 74 ? -3.660 12.526 1.675 1.00 0.00 74 LYS A C 19
ATOM 33274 O O . LYS A 1 74 ? -3.185 13.497 1.106 1.00 0.00 74 LYS A O 19
ATOM 33293 N N . SER A 1 75 ? -3.359 12.136 2.935 1.00 0.00 75 SER A N 19
ATOM 33294 C CA . SER A 1 75 ? -2.517 12.909 3.865 1.00 0.00 75 SER A CA 19
ATOM 33295 C C . SER A 1 75 ? -1.203 13.345 3.190 1.00 0.00 75 SER A C 19
ATOM 33296 O O . SER A 1 75 ? -0.826 14.503 3.256 1.00 0.00 75 SER A O 19
ATOM 33304 N N . MET A 1 76 ? -0.568 12.398 2.475 1.00 0.00 76 MET A N 19
ATOM 33305 C CA . MET A 1 76 ? 0.736 12.615 1.814 1.00 0.00 76 MET A CA 19
ATOM 33306 C C . MET A 1 76 ? 0.629 13.493 0.556 1.00 0.00 76 MET A C 19
ATOM 33307 O O . MET A 1 76 ? 1.544 14.269 0.280 1.00 0.00 76 MET A O 19
ATOM 33321 N N . HIS A 1 77 ? -0.474 13.374 -0.199 1.00 0.00 77 HIS A N 19
ATOM 33322 C CA . HIS A 1 77 ? -0.774 14.299 -1.318 1.00 0.00 77 HIS A CA 19
ATOM 33323 C C . HIS A 1 77 ? -1.038 15.740 -0.803 1.00 0.00 77 HIS A C 19
ATOM 33324 O O . HIS A 1 77 ? -0.796 16.711 -1.528 1.00 0.00 77 HIS A O 19
ATOM 33339 N N . GLU A 1 78 ? -1.517 15.856 0.454 1.00 0.00 78 GLU A N 19
ATOM 33340 C CA . GLU A 1 78 ? -1.699 17.155 1.133 1.00 0.00 78 GLU A CA 19
ATOM 33341 C C . GLU A 1 78 ? -0.341 17.688 1.647 1.00 0.00 78 GLU A C 19
ATOM 33342 O O . GLU A 1 78 ? -0.119 18.904 1.673 1.00 0.00 78 GLU A O 19
ATOM 33354 N N . LEU A 1 79 ? 0.565 16.756 2.043 1.00 0.00 79 LEU A N 19
ATOM 33355 C CA . LEU A 1 79 ? 1.931 17.107 2.509 1.00 0.00 79 LEU A CA 19
ATOM 33356 C C . LEU A 1 79 ? 2.808 17.574 1.338 1.00 0.00 79 LEU A C 19
ATOM 33357 O O . LEU A 1 79 ? 3.752 18.346 1.530 1.00 0.00 79 LEU A O 19
ATOM 33373 N N . GLY A 1 80 ? 2.486 17.082 0.128 1.00 0.00 80 GLY A N 19
ATOM 33374 C CA . GLY A 1 80 ? 3.186 17.475 -1.095 1.00 0.00 80 GLY A CA 19
ATOM 33375 C C . GLY A 1 80 ? 3.664 16.294 -1.928 1.00 0.00 80 GLY A C 19
ATOM 33376 O O . GLY A 1 80 ? 4.012 16.479 -3.096 1.00 0.00 80 GLY A O 19
ATOM 33380 N N . TYR A 1 81 ? 3.704 15.084 -1.332 1.00 0.00 81 TYR A N 19
ATOM 33381 C CA . TYR A 1 81 ? 4.140 13.855 -2.044 1.00 0.00 81 TYR A CA 19
ATOM 33382 C C . TYR A 1 81 ? 3.042 13.388 -3.016 1.00 0.00 81 TYR A C 19
ATOM 33383 O O . TYR A 1 81 ? 1.906 13.867 -2.961 1.00 0.00 81 TYR A O 19
ATOM 33401 N N . THR A 1 82 ? 3.374 12.416 -3.878 1.00 0.00 82 THR A N 19
ATOM 33402 C CA . THR A 1 82 ? 2.414 11.830 -4.833 1.00 0.00 82 THR A CA 19
ATOM 33403 C C . THR A 1 82 ? 2.545 10.279 -4.870 1.00 0.00 82 THR A C 19
ATOM 33404 O O . THR A 1 82 ? 2.929 9.708 -5.904 1.00 0.00 82 THR A O 19
ATOM 33415 N N . PRO A 1 83 ? 2.263 9.551 -3.732 1.00 0.00 83 PRO A N 19
ATOM 33416 C CA . PRO A 1 83 ? 2.219 8.075 -3.746 1.00 0.00 83 PRO A CA 19
ATOM 33417 C C . PRO A 1 83 ? 0.917 7.553 -4.390 1.00 0.00 83 PRO A C 19
ATOM 33418 O O . PRO A 1 83 ? -0.136 8.207 -4.324 1.00 0.00 83 PRO A O 19
ATOM 33429 N N . TYR A 1 84 ? 1.019 6.388 -5.028 1.00 0.00 84 TYR A N 19
ATOM 33430 C CA . TYR A 1 84 ? -0.137 5.633 -5.533 1.00 0.00 84 TYR A CA 19
ATOM 33431 C C . TYR A 1 84 ? -0.724 4.815 -4.382 1.00 0.00 84 TYR A C 19
ATOM 33432 O O . TYR A 1 84 ? -0.106 4.707 -3.312 1.00 0.00 84 TYR A O 19
ATOM 33450 N N . TYR A 1 85 ? -1.895 4.215 -4.607 1.00 0.00 85 TYR A N 19
ATOM 33451 C CA . TYR A 1 85 ? -2.547 3.378 -3.596 1.00 0.00 85 TYR A CA 19
ATOM 33452 C C . TYR A 1 85 ? -3.420 2.312 -4.275 1.00 0.00 85 TYR A C 19
ATOM 33453 O O . TYR A 1 85 ? -4.060 2.581 -5.299 1.00 0.00 85 TYR A O 19
ATOM 33471 N N . LEU A 1 86 ? -3.398 1.092 -3.709 1.00 0.00 86 LEU A N 19
ATOM 33472 C CA . LEU A 1 86 ? -4.091 -0.074 -4.262 1.00 0.00 86 LEU A CA 19
ATOM 33473 C C . LEU A 1 86 ? -5.397 -0.308 -3.497 1.00 0.00 86 LEU A C 19
ATOM 33474 O O . LEU A 1 86 ? -5.388 -0.606 -2.277 1.00 0.00 86 LEU A O 19
ATOM 33490 N N . GLU A 1 87 ? -6.503 -0.183 -4.239 1.00 0.00 87 GLU A N 19
ATOM 33491 C CA . GLU A 1 87 ? -7.837 -0.556 -3.778 1.00 0.00 87 GLU A CA 19
ATOM 33492 C C . GLU A 1 87 ? -8.171 -1.951 -4.327 1.00 0.00 87 GLU A C 19
ATOM 33493 O O . GLU A 1 87 ? -8.469 -2.116 -5.521 1.00 0.00 87 GLU A O 19
ATOM 33505 N N . GLY A 1 88 ? -8.064 -2.945 -3.446 1.00 0.00 88 GLY A N 19
ATOM 33506 C CA . GLY A 1 88 ? -8.341 -4.336 -3.770 1.00 0.00 88 GLY A CA 19
ATOM 33507 C C . GLY A 1 88 ? -8.206 -5.212 -2.540 1.00 0.00 88 GLY A C 19
ATOM 33508 O O . GLY A 1 88 ? -7.403 -4.906 -1.642 1.00 0.00 88 GLY A O 19
ATOM 33512 N N . ASN A 1 89 ? -8.995 -6.300 -2.495 1.00 0.00 89 ASN A N 19
ATOM 33513 C CA . ASN A 1 89 ? -8.967 -7.272 -1.395 1.00 0.00 89 ASN A CA 19
ATOM 33514 C C . ASN A 1 89 ? -7.588 -7.958 -1.329 1.00 0.00 89 ASN A C 19
ATOM 33515 O O . ASN A 1 89 ? -7.134 -8.554 -2.307 1.00 0.00 89 ASN A O 19
ATOM 33526 N N . VAL A 1 90 ? -6.937 -7.852 -0.154 1.00 0.00 90 VAL A N 19
ATOM 33527 C CA . VAL A 1 90 ? -5.531 -8.245 0.051 1.00 0.00 90 VAL A CA 19
ATOM 33528 C C . VAL A 1 90 ? -5.332 -9.773 -0.076 1.00 0.00 90 VAL A C 19
ATOM 33529 O O . VAL A 1 90 ? -4.243 -10.244 -0.401 1.00 0.00 90 VAL A O 19
ATOM 33542 N N . TYR A 1 91 ? -6.418 -10.527 0.141 1.00 0.00 91 TYR A N 19
ATOM 33543 C CA . TYR A 1 91 ? -6.415 -12.000 0.065 1.00 0.00 91 TYR A CA 19
ATOM 33544 C C . TYR A 1 91 ? -6.558 -12.475 -1.396 1.00 0.00 91 TYR A C 19
ATOM 33545 O O . TYR A 1 91 ? -6.219 -13.620 -1.729 1.00 0.00 91 TYR A O 19
ATOM 33563 N N . ASP A 1 92 ? -7.051 -11.568 -2.256 1.00 0.00 92 ASP A N 19
ATOM 33564 C CA . ASP A 1 92 ? -7.252 -11.830 -3.696 1.00 0.00 92 ASP A CA 19
ATOM 33565 C C . ASP A 1 92 ? -5.960 -11.632 -4.506 1.00 0.00 92 ASP A C 19
ATOM 33566 O O . ASP A 1 92 ? -5.909 -12.028 -5.665 1.00 0.00 92 ASP A O 19
ATOM 33575 N N . PHE A 1 93 ? -4.919 -11.037 -3.896 1.00 0.00 93 PHE A N 19
ATOM 33576 C CA . PHE A 1 93 ? -3.608 -10.834 -4.561 1.00 0.00 93 PHE A CA 19
ATOM 33577 C C . PHE A 1 93 ? -3.019 -12.190 -5.019 1.00 0.00 93 PHE A C 19
ATOM 33578 O O . PHE A 1 93 ? -2.622 -12.353 -6.179 1.00 0.00 93 PHE A O 19
ATOM 33595 N N . GLU A 1 94 ? -3.046 -13.157 -4.081 1.00 0.00 94 GLU A N 19
ATOM 33596 C CA . GLU A 1 94 ? -2.616 -14.555 -4.293 1.00 0.00 94 GLU A CA 19
ATOM 33597 C C . GLU A 1 94 ? -3.265 -15.172 -5.555 1.00 0.00 94 GLU A C 19
ATOM 33598 O O . GLU A 1 94 ? -2.563 -15.625 -6.462 1.00 0.00 94 GLU A O 19
ATOM 33610 N N . LYS A 1 95 ? -4.602 -15.121 -5.622 1.00 0.00 95 LYS A N 19
ATOM 33611 C CA . LYS A 1 95 ? -5.377 -15.736 -6.728 1.00 0.00 95 LYS A CA 19
ATOM 33612 C C . LYS A 1 95 ? -5.354 -14.880 -8.019 1.00 0.00 95 LYS A C 19
ATOM 33613 O O . LYS A 1 95 ? -5.712 -15.373 -9.088 1.00 0.00 95 LYS A O 19
ATOM 33632 N N . TYR A 1 96 ? -4.923 -13.605 -7.909 1.00 0.00 96 TYR A N 19
ATOM 33633 C CA . TYR A 1 96 ? -4.659 -12.723 -9.078 1.00 0.00 96 TYR A CA 19
ATOM 33634 C C . TYR A 1 96 ? -3.214 -12.902 -9.587 1.00 0.00 96 TYR A C 19
ATOM 33635 O O . TYR A 1 96 ? -2.822 -12.279 -10.576 1.00 0.00 96 TYR A O 19
ATOM 33653 N N . GLY A 1 97 ? -2.421 -13.731 -8.885 1.00 0.00 97 GLY A N 19
ATOM 33654 C CA . GLY A 1 97 ? -1.103 -14.169 -9.376 1.00 0.00 97 GLY A CA 19
ATOM 33655 C C . GLY A 1 97 ? 0.038 -13.363 -8.784 1.00 0.00 97 GLY A C 19
ATOM 33656 O O . GLY A 1 97 ? 1.055 -13.122 -9.450 1.00 0.00 97 GLY A O 19
ATOM 33660 N N . PHE A 1 98 ? -0.142 -12.939 -7.531 1.00 0.00 98 PHE A N 19
ATOM 33661 C CA . PHE A 1 98 ? 0.852 -12.182 -6.760 1.00 0.00 98 PHE A CA 19
ATOM 33662 C C . PHE A 1 98 ? 1.093 -12.945 -5.458 1.00 0.00 98 PHE A C 19
ATOM 33663 O O . PHE A 1 98 ? 0.216 -12.948 -4.584 1.00 0.00 98 PHE A O 19
ATOM 33680 N N . ARG A 1 99 ? 2.250 -13.636 -5.344 1.00 0.00 99 ARG A N 19
ATOM 33681 C CA . ARG A 1 99 ? 2.567 -14.435 -4.140 1.00 0.00 99 ARG A CA 19
ATOM 33682 C C . ARG A 1 99 ? 2.675 -13.516 -2.918 1.00 0.00 99 ARG A C 19
ATOM 33683 O O . ARG A 1 99 ? 2.994 -12.322 -3.031 1.00 0.00 99 ARG A O 19
ATOM 33704 N N . MET A 1 100 ? 2.388 -14.086 -1.761 1.00 0.00 100 MET A N 19
ATOM 33705 C CA . MET A 1 100 ? 2.300 -13.358 -0.498 1.00 0.00 100 MET A CA 19
ATOM 33706 C C . MET A 1 100 ? 2.916 -14.201 0.616 1.00 0.00 100 MET A C 19
ATOM 33707 O O . MET A 1 100 ? 3.221 -15.388 0.429 1.00 0.00 100 MET A O 19
ATOM 33721 N N . VAL A 1 101 ? 3.110 -13.566 1.767 1.00 0.00 101 VAL A N 19
ATOM 33722 C CA . VAL A 1 101 ? 3.657 -14.204 2.966 1.00 0.00 101 VAL A CA 19
ATOM 33723 C C . VAL A 1 101 ? 2.581 -14.187 4.066 1.00 0.00 101 VAL A C 19
ATOM 33724 O O . VAL A 1 101 ? 2.366 -13.153 4.724 1.00 0.00 101 VAL A O 19
ATOM 33737 N N . TYR A 1 102 ? 1.862 -15.319 4.190 1.00 0.00 102 TYR A N 19
ATOM 33738 C CA . TYR A 1 102 ? 0.839 -15.534 5.234 1.00 0.00 102 TYR A CA 19
ATOM 33739 C C . TYR A 1 102 ? 1.489 -16.130 6.496 1.00 0.00 102 TYR A C 19
ATOM 33740 O O . TYR A 1 102 ? 2.457 -16.893 6.388 1.00 0.00 102 TYR A O 19
ATOM 33758 N N . ASP A 1 103 ? 0.916 -15.783 7.669 1.00 0.00 103 ASP A N 19
ATOM 33759 C CA . ASP A 1 103 ? 1.385 -16.220 9.004 1.00 0.00 103 ASP A CA 19
ATOM 33760 C C . ASP A 1 103 ? 2.890 -15.902 9.181 1.00 0.00 103 ASP A C 19
ATOM 33761 O O . ASP A 1 103 ? 3.715 -16.754 9.532 1.00 0.00 103 ASP A O 19
ATOM 33770 N N . ASP A 1 104 ? 3.224 -14.632 8.917 1.00 0.00 104 ASP A N 19
ATOM 33771 C CA . ASP A 1 104 ? 4.611 -14.131 8.917 1.00 0.00 104 ASP A CA 19
ATOM 33772 C C . ASP A 1 104 ? 5.100 -13.817 10.350 1.00 0.00 104 ASP A C 19
ATOM 33773 O O . ASP A 1 104 ? 6.299 -13.601 10.570 1.00 0.00 104 ASP A O 19
ATOM 33782 N N . THR A 1 105 ? 4.150 -13.837 11.308 1.00 0.00 105 THR A N 19
ATOM 33783 C CA . THR A 1 105 ? 4.368 -13.517 12.736 1.00 0.00 105 THR A CA 19
ATOM 33784 C C . THR A 1 105 ? 5.586 -14.241 13.370 1.00 0.00 105 THR A C 19
ATOM 33785 O O . THR A 1 105 ? 6.054 -15.269 12.858 1.00 0.00 105 THR A O 19
ATOM 33796 N N . CYS A 1 106 ? 6.094 -13.669 14.486 1.00 0.00 106 CYS A N 19
ATOM 33797 C CA . CYS A 1 106 ? 7.162 -14.279 15.309 1.00 0.00 106 CYS A CA 19
ATOM 33798 C C . CYS A 1 106 ? 6.774 -15.724 15.695 1.00 0.00 106 CYS A C 19
ATOM 33799 O O . CYS A 1 106 ? 7.570 -16.656 15.539 1.00 0.00 106 CYS A O 19
ATOM 33807 N N . ASP A 1 107 ? 5.526 -15.854 16.181 1.00 0.00 107 ASP A N 19
ATOM 33808 C CA . ASP A 1 107 ? 4.811 -17.134 16.383 1.00 0.00 107 ASP A CA 19
ATOM 33809 C C . ASP A 1 107 ? 3.408 -16.841 16.931 1.00 0.00 107 ASP A C 19
ATOM 33810 O O . ASP A 1 107 ? 3.158 -15.753 17.470 1.00 0.00 107 ASP A O 19
ATOM 33819 N N . LYS A 1 108 ? 2.495 -17.812 16.787 1.00 0.00 108 LYS A N 19
ATOM 33820 C CA . LYS A 1 108 ? 1.120 -17.703 17.297 1.00 0.00 108 LYS A CA 19
ATOM 33821 C C . LYS A 1 108 ? 0.945 -18.717 18.436 1.00 0.00 108 LYS A C 19
ATOM 33822 O O . LYS A 1 108 ? 0.866 -18.320 19.602 1.00 0.00 108 LYS A O 19
ATOM 33841 N N . LYS A 1 109 ? 0.922 -20.024 18.058 1.00 0.00 109 LYS A N 19
ATOM 33842 C CA . LYS A 1 109 ? 0.804 -21.172 18.979 1.00 0.00 109 LYS A CA 19
ATOM 33843 C C . LYS A 1 109 ? -0.490 -21.089 19.820 1.00 0.00 109 LYS A C 19
ATOM 33844 O O . LYS A 1 109 ? -0.548 -20.350 20.810 1.00 0.00 109 LYS A O 19
ATOM 33863 N N . ASN A 1 110 ? -1.524 -21.836 19.398 1.00 0.00 110 ASN A N 19
ATOM 33864 C CA . ASN A 1 110 ? -2.849 -21.829 20.060 1.00 0.00 110 ASN A CA 19
ATOM 33865 C C . ASN A 1 110 ? -2.779 -22.436 21.493 1.00 0.00 110 ASN A C 19
ATOM 33866 O O . ASN A 1 110 ? -2.085 -23.463 21.688 1.00 0.00 110 ASN A O 19
ATOM 33878 N N . MET A 1 1 ? -6.777 14.782 -9.379 1.00 0.00 1 MET A N 20
ATOM 33879 C CA . MET A 1 1 ? -5.502 14.918 -8.648 1.00 0.00 1 MET A CA 20
ATOM 33880 C C . MET A 1 1 ? -4.986 13.526 -8.227 1.00 0.00 1 MET A C 20
ATOM 33881 O O . MET A 1 1 ? -4.430 12.809 -9.070 1.00 0.00 1 MET A O 20
ATOM 33897 N N . LEU A 1 2 ? -5.183 13.113 -6.947 1.00 0.00 2 LEU A N 20
ATOM 33898 C CA . LEU A 1 2 ? -4.673 11.810 -6.467 1.00 0.00 2 LEU A CA 20
ATOM 33899 C C . LEU A 1 2 ? -5.663 10.671 -6.755 1.00 0.00 2 LEU A C 20
ATOM 33900 O O . LEU A 1 2 ? -5.276 9.515 -6.721 1.00 0.00 2 LEU A O 20
ATOM 33916 N N . GLU A 1 3 ? -6.950 10.996 -6.984 1.00 0.00 3 GLU A N 20
ATOM 33917 C CA . GLU A 1 3 ? -7.990 9.966 -7.204 1.00 0.00 3 GLU A CA 20
ATOM 33918 C C . GLU A 1 3 ? -7.735 9.172 -8.511 1.00 0.00 3 GLU A C 20
ATOM 33919 O O . GLU A 1 3 ? -8.286 8.085 -8.708 1.00 0.00 3 GLU A O 20
ATOM 33931 N N . ASP A 1 4 ? -6.882 9.738 -9.382 1.00 0.00 4 ASP A N 20
ATOM 33932 C CA . ASP A 1 4 ? -6.406 9.093 -10.623 1.00 0.00 4 ASP A CA 20
ATOM 33933 C C . ASP A 1 4 ? -5.330 8.023 -10.308 1.00 0.00 4 ASP A C 20
ATOM 33934 O O . ASP A 1 4 ? -5.114 7.094 -11.092 1.00 0.00 4 ASP A O 20
ATOM 33943 N N . TYR A 1 5 ? -4.658 8.176 -9.141 1.00 0.00 5 TYR A N 20
ATOM 33944 C CA . TYR A 1 5 ? -3.659 7.203 -8.611 1.00 0.00 5 TYR A CA 20
ATOM 33945 C C . TYR A 1 5 ? -4.353 5.930 -8.059 1.00 0.00 5 TYR A C 20
ATOM 33946 O O . TYR A 1 5 ? -3.678 5.038 -7.521 1.00 0.00 5 TYR A O 20
ATOM 33964 N N . ALA A 1 6 ? -5.704 5.888 -8.145 1.00 0.00 6 ALA A N 20
ATOM 33965 C CA . ALA A 1 6 ? -6.507 4.702 -7.801 1.00 0.00 6 ALA A CA 20
ATOM 33966 C C . ALA A 1 6 ? -6.196 3.562 -8.775 1.00 0.00 6 ALA A C 20
ATOM 33967 O O . ALA A 1 6 ? -6.607 3.597 -9.939 1.00 0.00 6 ALA A O 20
ATOM 33974 N N . ILE A 1 7 ? -5.410 2.591 -8.302 1.00 0.00 7 ILE A N 20
ATOM 33975 C CA . ILE A 1 7 ? -5.060 1.388 -9.062 1.00 0.00 7 ILE A CA 20
ATOM 33976 C C . ILE A 1 7 ? -5.924 0.226 -8.547 1.00 0.00 7 ILE A C 20
ATOM 33977 O O . ILE A 1 7 ? -6.115 0.078 -7.331 1.00 0.00 7 ILE A O 20
ATOM 33993 N N . SER A 1 8 ? -6.473 -0.564 -9.478 1.00 0.00 8 SER A N 20
ATOM 33994 C CA . SER A 1 8 ? -7.304 -1.738 -9.160 1.00 0.00 8 SER A CA 20
ATOM 33995 C C . SER A 1 8 ? -6.459 -3.026 -9.193 1.00 0.00 8 SER A C 20
ATOM 33996 O O . SER A 1 8 ? -5.419 -3.076 -9.855 1.00 0.00 8 SER A O 20
ATOM 34004 N N . LEU A 1 9 ? -6.917 -4.059 -8.471 1.00 0.00 9 LEU A N 20
ATOM 34005 C CA . LEU A 1 9 ? -6.220 -5.365 -8.370 1.00 0.00 9 LEU A CA 20
ATOM 34006 C C . LEU A 1 9 ? -6.139 -6.110 -9.742 1.00 0.00 9 LEU A C 20
ATOM 34007 O O . LEU A 1 9 ? -5.233 -6.924 -9.969 1.00 0.00 9 LEU A O 20
ATOM 34023 N N . GLU A 1 10 ? -7.064 -5.781 -10.654 1.00 0.00 10 GLU A N 20
ATOM 34024 C CA . GLU A 1 10 ? -7.138 -6.384 -12.012 1.00 0.00 10 GLU A CA 20
ATOM 34025 C C . GLU A 1 10 ? -6.067 -5.804 -12.969 1.00 0.00 10 GLU A C 20
ATOM 34026 O O . GLU A 1 10 ? -5.785 -6.391 -14.020 1.00 0.00 10 GLU A O 20
ATOM 34038 N N . GLU A 1 11 ? -5.475 -4.661 -12.594 1.00 0.00 11 GLU A N 20
ATOM 34039 C CA . GLU A 1 11 ? -4.541 -3.901 -13.459 1.00 0.00 11 GLU A CA 20
ATOM 34040 C C . GLU A 1 11 ? -3.216 -3.597 -12.735 1.00 0.00 11 GLU A C 20
ATOM 34041 O O . GLU A 1 11 ? -2.318 -2.976 -13.325 1.00 0.00 11 GLU A O 20
ATOM 34053 N N . VAL A 1 12 ? -3.093 -4.025 -11.464 1.00 0.00 12 VAL A N 20
ATOM 34054 C CA . VAL A 1 12 ? -1.932 -3.679 -10.626 1.00 0.00 12 VAL A CA 20
ATOM 34055 C C . VAL A 1 12 ? -0.713 -4.558 -10.970 1.00 0.00 12 VAL A C 20
ATOM 34056 O O . VAL A 1 12 ? -0.855 -5.717 -11.376 1.00 0.00 12 VAL A O 20
ATOM 34069 N N . ASN A 1 13 ? 0.479 -3.965 -10.839 1.00 0.00 13 ASN A N 20
ATOM 34070 C CA . ASN A 1 13 ? 1.762 -4.661 -10.963 1.00 0.00 13 ASN A CA 20
ATOM 34071 C C . ASN A 1 13 ? 2.582 -4.330 -9.713 1.00 0.00 13 ASN A C 20
ATOM 34072 O O . ASN A 1 13 ? 3.292 -3.328 -9.694 1.00 0.00 13 ASN A O 20
ATOM 34083 N N . PHE A 1 14 ? 2.430 -5.143 -8.648 1.00 0.00 14 PHE A N 20
ATOM 34084 C CA . PHE A 1 14 ? 3.066 -4.875 -7.334 1.00 0.00 14 PHE A CA 20
ATOM 34085 C C . PHE A 1 14 ? 4.597 -4.762 -7.459 1.00 0.00 14 PHE A C 20
ATOM 34086 O O . PHE A 1 14 ? 5.210 -3.877 -6.862 1.00 0.00 14 PHE A O 20
ATOM 34103 N N . ASN A 1 15 ? 5.187 -5.622 -8.296 1.00 0.00 15 ASN A N 20
ATOM 34104 C CA . ASN A 1 15 ? 6.653 -5.661 -8.503 1.00 0.00 15 ASN A CA 20
ATOM 34105 C C . ASN A 1 15 ? 7.169 -4.432 -9.299 1.00 0.00 15 ASN A C 20
ATOM 34106 O O . ASN A 1 15 ? 8.378 -4.203 -9.365 1.00 0.00 15 ASN A O 20
ATOM 34117 N N . ASP A 1 16 ? 6.240 -3.648 -9.886 1.00 0.00 16 ASP A N 20
ATOM 34118 C CA . ASP A 1 16 ? 6.567 -2.394 -10.612 1.00 0.00 16 ASP A CA 20
ATOM 34119 C C . ASP A 1 16 ? 6.856 -1.253 -9.625 1.00 0.00 16 ASP A C 20
ATOM 34120 O O . ASP A 1 16 ? 7.672 -0.368 -9.907 1.00 0.00 16 ASP A O 20
ATOM 34129 N N . PHE A 1 17 ? 6.182 -1.281 -8.461 1.00 0.00 17 PHE A N 20
ATOM 34130 C CA . PHE A 1 17 ? 6.277 -0.205 -7.452 1.00 0.00 17 PHE A CA 20
ATOM 34131 C C . PHE A 1 17 ? 6.976 -0.732 -6.182 1.00 0.00 17 PHE A C 20
ATOM 34132 O O . PHE A 1 17 ? 7.055 -1.947 -5.954 1.00 0.00 17 PHE A O 20
ATOM 34149 N N . ILE A 1 18 ? 7.504 0.199 -5.382 1.00 0.00 18 ILE A N 20
ATOM 34150 C CA . ILE A 1 18 ? 7.867 -0.050 -3.983 1.00 0.00 18 ILE A CA 20
ATOM 34151 C C . ILE A 1 18 ? 6.562 -0.047 -3.177 1.00 0.00 18 ILE A C 20
ATOM 34152 O O . ILE A 1 18 ? 5.989 1.019 -2.924 1.00 0.00 18 ILE A O 20
ATOM 34168 N N . VAL A 1 19 ? 6.070 -1.233 -2.805 1.00 0.00 19 VAL A N 20
ATOM 34169 C CA . VAL A 1 19 ? 4.744 -1.358 -2.192 1.00 0.00 19 VAL A CA 20
ATOM 34170 C C . VAL A 1 19 ? 4.862 -1.065 -0.689 1.00 0.00 19 VAL A C 20
ATOM 34171 O O . VAL A 1 19 ? 5.942 -1.201 -0.106 1.00 0.00 19 VAL A O 20
ATOM 34184 N N . VAL A 1 20 ? 3.759 -0.612 -0.090 1.00 0.00 20 VAL A N 20
ATOM 34185 C CA . VAL A 1 20 ? 3.641 -0.314 1.346 1.00 0.00 20 VAL A CA 20
ATOM 34186 C C . VAL A 1 20 ? 2.295 -0.852 1.820 1.00 0.00 20 VAL A C 20
ATOM 34187 O O . VAL A 1 20 ? 1.266 -0.570 1.201 1.00 0.00 20 VAL A O 20
ATOM 34200 N N . ASP A 1 21 ? 2.300 -1.646 2.896 1.00 0.00 21 ASP A N 20
ATOM 34201 C CA . ASP A 1 21 ? 1.061 -2.111 3.521 1.00 0.00 21 ASP A CA 20
ATOM 34202 C C . ASP A 1 21 ? 0.671 -1.091 4.595 1.00 0.00 21 ASP A C 20
ATOM 34203 O O . ASP A 1 21 ? 1.332 -1.016 5.633 1.00 0.00 21 ASP A O 20
ATOM 34212 N N . VAL A 1 22 ? -0.370 -0.285 4.316 1.00 0.00 22 VAL A N 20
ATOM 34213 C CA . VAL A 1 22 ? -0.842 0.755 5.253 1.00 0.00 22 VAL A CA 20
ATOM 34214 C C . VAL A 1 22 ? -1.920 0.179 6.196 1.00 0.00 22 VAL A C 20
ATOM 34215 O O . VAL A 1 22 ? -3.125 0.408 6.015 1.00 0.00 22 VAL A O 20
ATOM 34228 N N . ARG A 1 23 ? -1.466 -0.557 7.239 1.00 0.00 23 ARG A N 20
ATOM 34229 C CA . ARG A 1 23 ? -2.363 -1.213 8.223 1.00 0.00 23 ARG A CA 20
ATOM 34230 C C . ARG A 1 23 ? -1.668 -1.365 9.611 1.00 0.00 23 ARG A C 20
ATOM 34231 O O . ARG A 1 23 ? -1.596 -0.389 10.368 1.00 0.00 23 ARG A O 20
ATOM 34252 N N . GLU A 1 24 ? -1.126 -2.579 9.924 1.00 0.00 24 GLU A N 20
ATOM 34253 C CA . GLU A 1 24 ? -0.759 -2.994 11.321 1.00 0.00 24 GLU A CA 20
ATOM 34254 C C . GLU A 1 24 ? 0.334 -4.085 11.326 1.00 0.00 24 GLU A C 20
ATOM 34255 O O . GLU A 1 24 ? 0.475 -4.836 10.368 1.00 0.00 24 GLU A O 20
ATOM 34267 N N . LEU A 1 25 ? 1.072 -4.199 12.444 1.00 0.00 25 LEU A N 20
ATOM 34268 C CA . LEU A 1 25 ? 2.038 -5.298 12.648 1.00 0.00 25 LEU A CA 20
ATOM 34269 C C . LEU A 1 25 ? 1.306 -6.658 12.681 1.00 0.00 25 LEU A C 20
ATOM 34270 O O . LEU A 1 25 ? 1.838 -7.654 12.201 1.00 0.00 25 LEU A O 20
ATOM 34286 N N . ASP A 1 26 ? 0.073 -6.653 13.223 1.00 0.00 26 ASP A N 20
ATOM 34287 C CA . ASP A 1 26 ? -0.798 -7.847 13.307 1.00 0.00 26 ASP A CA 20
ATOM 34288 C C . ASP A 1 26 ? -0.941 -8.543 11.940 1.00 0.00 26 ASP A C 20
ATOM 34289 O O . ASP A 1 26 ? -0.626 -9.739 11.801 1.00 0.00 26 ASP A O 20
ATOM 34298 N N . GLU A 1 27 ? -1.388 -7.764 10.934 1.00 0.00 27 GLU A N 20
ATOM 34299 C CA . GLU A 1 27 ? -1.613 -8.282 9.583 1.00 0.00 27 GLU A CA 20
ATOM 34300 C C . GLU A 1 27 ? -0.288 -8.673 8.929 1.00 0.00 27 GLU A C 20
ATOM 34301 O O . GLU A 1 27 ? -0.232 -9.671 8.249 1.00 0.00 27 GLU A O 20
ATOM 34313 N N . TYR A 1 28 ? 0.782 -7.895 9.185 1.00 0.00 28 TYR A N 20
ATOM 34314 C CA . TYR A 1 28 ? 2.134 -8.176 8.651 1.00 0.00 28 TYR A CA 20
ATOM 34315 C C . TYR A 1 28 ? 2.593 -9.602 9.027 1.00 0.00 28 TYR A C 20
ATOM 34316 O O . TYR A 1 28 ? 3.183 -10.322 8.209 1.00 0.00 28 TYR A O 20
ATOM 34334 N N . GLU A 1 29 ? 2.278 -9.991 10.270 1.00 0.00 29 GLU A N 20
ATOM 34335 C CA . GLU A 1 29 ? 2.650 -11.291 10.833 1.00 0.00 29 GLU A CA 20
ATOM 34336 C C . GLU A 1 29 ? 1.869 -12.443 10.165 1.00 0.00 29 GLU A C 20
ATOM 34337 O O . GLU A 1 29 ? 2.445 -13.489 9.845 1.00 0.00 29 GLU A O 20
ATOM 34349 N N . GLU A 1 30 ? 0.549 -12.249 9.953 1.00 0.00 30 GLU A N 20
ATOM 34350 C CA . GLU A 1 30 ? -0.323 -13.315 9.394 1.00 0.00 30 GLU A CA 20
ATOM 34351 C C . GLU A 1 30 ? -0.261 -13.384 7.845 1.00 0.00 30 GLU A C 20
ATOM 34352 O O . GLU A 1 30 ? -0.118 -14.478 7.293 1.00 0.00 30 GLU A O 20
ATOM 34364 N N . LEU A 1 31 ? -0.355 -12.225 7.151 1.00 0.00 31 LEU A N 20
ATOM 34365 C CA . LEU A 1 31 ? -0.299 -12.167 5.663 1.00 0.00 31 LEU A CA 20
ATOM 34366 C C . LEU A 1 31 ? -0.093 -10.733 5.116 1.00 0.00 31 LEU A C 20
ATOM 34367 O O . LEU A 1 31 ? -0.656 -9.765 5.634 1.00 0.00 31 LEU A O 20
ATOM 34383 N N . HIS A 1 32 ? 0.686 -10.634 4.026 1.00 0.00 32 HIS A N 20
ATOM 34384 C CA . HIS A 1 32 ? 0.897 -9.375 3.277 1.00 0.00 32 HIS A CA 20
ATOM 34385 C C . HIS A 1 32 ? 1.726 -9.680 2.010 1.00 0.00 32 HIS A C 20
ATOM 34386 O O . HIS A 1 32 ? 1.899 -10.848 1.649 1.00 0.00 32 HIS A O 20
ATOM 34401 N N . LEU A 1 33 ? 2.196 -8.633 1.317 1.00 0.00 33 LEU A N 20
ATOM 34402 C CA . LEU A 1 33 ? 3.086 -8.778 0.142 1.00 0.00 33 LEU A CA 20
ATOM 34403 C C . LEU A 1 33 ? 4.561 -8.701 0.574 1.00 0.00 33 LEU A C 20
ATOM 34404 O O . LEU A 1 33 ? 4.891 -7.903 1.445 1.00 0.00 33 LEU A O 20
ATOM 34420 N N . PRO A 1 34 ? 5.479 -9.485 -0.063 1.00 0.00 34 PRO A N 20
ATOM 34421 C CA . PRO A 1 34 ? 6.920 -9.469 0.293 1.00 0.00 34 PRO A CA 20
ATOM 34422 C C . PRO A 1 34 ? 7.601 -8.137 -0.134 1.00 0.00 34 PRO A C 20
ATOM 34423 O O . PRO A 1 34 ? 8.655 -7.772 0.393 1.00 0.00 34 PRO A O 20
ATOM 34434 N N . ASN A 1 35 ? 6.950 -7.416 -1.079 1.00 0.00 35 ASN A N 20
ATOM 34435 C CA . ASN A 1 35 ? 7.410 -6.100 -1.584 1.00 0.00 35 ASN A CA 20
ATOM 34436 C C . ASN A 1 35 ? 6.760 -4.940 -0.793 1.00 0.00 35 ASN A C 20
ATOM 34437 O O . ASN A 1 35 ? 7.013 -3.762 -1.106 1.00 0.00 35 ASN A O 20
ATOM 34448 N N . ALA A 1 36 ? 5.913 -5.277 0.214 1.00 0.00 36 ALA A N 20
ATOM 34449 C CA . ALA A 1 36 ? 5.149 -4.286 1.000 1.00 0.00 36 ALA A CA 20
ATOM 34450 C C . ALA A 1 36 ? 5.901 -3.891 2.274 1.00 0.00 36 ALA A C 20
ATOM 34451 O O . ALA A 1 36 ? 6.208 -4.751 3.109 1.00 0.00 36 ALA A O 20
ATOM 34458 N N . THR A 1 37 ? 6.176 -2.585 2.410 1.00 0.00 37 THR A N 20
ATOM 34459 C CA . THR A 1 37 ? 6.806 -1.988 3.587 1.00 0.00 37 THR A CA 20
ATOM 34460 C C . THR A 1 37 ? 5.732 -1.757 4.656 1.00 0.00 37 THR A C 20
ATOM 34461 O O . THR A 1 37 ? 4.735 -1.082 4.388 1.00 0.00 37 THR A O 20
ATOM 34472 N N . LEU A 1 38 ? 5.923 -2.334 5.848 1.00 0.00 38 LEU A N 20
ATOM 34473 C CA . LEU A 1 38 ? 4.978 -2.188 6.952 1.00 0.00 38 LEU A CA 20
ATOM 34474 C C . LEU A 1 38 ? 4.996 -0.747 7.497 1.00 0.00 38 LEU A C 20
ATOM 34475 O O . LEU A 1 38 ? 5.972 -0.318 8.134 1.00 0.00 38 LEU A O 20
ATOM 34491 N N . ILE A 1 39 ? 3.923 -0.006 7.203 1.00 0.00 39 ILE A N 20
ATOM 34492 C CA . ILE A 1 39 ? 3.657 1.321 7.774 1.00 0.00 39 ILE A CA 20
ATOM 34493 C C . ILE A 1 39 ? 2.193 1.360 8.224 1.00 0.00 39 ILE A C 20
ATOM 34494 O O . ILE A 1 39 ? 1.312 0.864 7.530 1.00 0.00 39 ILE A O 20
ATOM 34510 N N . SER A 1 40 ? 1.941 1.925 9.400 1.00 0.00 40 SER A N 20
ATOM 34511 C CA . SER A 1 40 ? 0.585 2.114 9.900 1.00 0.00 40 SER A CA 20
ATOM 34512 C C . SER A 1 40 ? -0.059 3.312 9.171 1.00 0.00 40 SER A C 20
ATOM 34513 O O . SER A 1 40 ? 0.570 4.374 9.074 1.00 0.00 40 SER A O 20
ATOM 34521 N N . VAL A 1 41 ? -1.289 3.115 8.631 1.00 0.00 41 VAL A N 20
ATOM 34522 C CA . VAL A 1 41 ? -2.063 4.179 7.936 1.00 0.00 41 VAL A CA 20
ATOM 34523 C C . VAL A 1 41 ? -2.184 5.459 8.791 1.00 0.00 41 VAL A C 20
ATOM 34524 O O . VAL A 1 41 ? -2.116 6.566 8.260 1.00 0.00 41 VAL A O 20
ATOM 34537 N N . ASN A 1 42 ? -2.285 5.279 10.122 1.00 0.00 42 ASN A N 20
ATOM 34538 C CA . ASN A 1 42 ? -2.491 6.361 11.079 1.00 0.00 42 ASN A CA 20
ATOM 34539 C C . ASN A 1 42 ? -1.206 7.201 11.260 1.00 0.00 42 ASN A C 20
ATOM 34540 O O . ASN A 1 42 ? -1.274 8.400 11.569 1.00 0.00 42 ASN A O 20
ATOM 34551 N N . ASP A 1 43 ? -0.044 6.563 11.046 1.00 0.00 43 ASP A N 20
ATOM 34552 C CA . ASP A 1 43 ? 1.269 7.195 11.231 1.00 0.00 43 ASP A CA 20
ATOM 34553 C C . ASP A 1 43 ? 1.695 7.918 9.948 1.00 0.00 43 ASP A C 20
ATOM 34554 O O . ASP A 1 43 ? 2.373 7.351 9.080 1.00 0.00 43 ASP A O 20
ATOM 34563 N N . GLN A 1 44 ? 1.245 9.183 9.834 1.00 0.00 44 GLN A N 20
ATOM 34564 C CA . GLN A 1 44 ? 1.684 10.114 8.778 1.00 0.00 44 GLN A CA 20
ATOM 34565 C C . GLN A 1 44 ? 3.193 10.388 8.911 1.00 0.00 44 GLN A C 20
ATOM 34566 O O . GLN A 1 44 ? 3.875 10.589 7.915 1.00 0.00 44 GLN A O 20
ATOM 34580 N N . GLU A 1 45 ? 3.681 10.391 10.163 1.00 0.00 45 GLU A N 20
ATOM 34581 C CA . GLU A 1 45 ? 5.099 10.617 10.493 1.00 0.00 45 GLU A CA 20
ATOM 34582 C C . GLU A 1 45 ? 6.012 9.554 9.842 1.00 0.00 45 GLU A C 20
ATOM 34583 O O . GLU A 1 45 ? 7.032 9.888 9.243 1.00 0.00 45 GLU A O 20
ATOM 34595 N N . LYS A 1 46 ? 5.587 8.280 9.926 1.00 0.00 46 LYS A N 20
ATOM 34596 C CA . LYS A 1 46 ? 6.353 7.127 9.418 1.00 0.00 46 LYS A CA 20
ATOM 34597 C C . LYS A 1 46 ? 6.244 7.039 7.887 1.00 0.00 46 LYS A C 20
ATOM 34598 O O . LYS A 1 46 ? 7.222 6.732 7.192 1.00 0.00 46 LYS A O 20
ATOM 34617 N N . LEU A 1 47 ? 5.042 7.319 7.375 1.00 0.00 47 LEU A N 20
ATOM 34618 C CA . LEU A 1 47 ? 4.744 7.216 5.943 1.00 0.00 47 LEU A CA 20
ATOM 34619 C C . LEU A 1 47 ? 5.509 8.288 5.149 1.00 0.00 47 LEU A C 20
ATOM 34620 O O . LEU A 1 47 ? 6.243 7.975 4.205 1.00 0.00 47 LEU A O 20
ATOM 34636 N N . ALA A 1 48 ? 5.355 9.543 5.597 1.00 0.00 48 ALA A N 20
ATOM 34637 C CA . ALA A 1 48 ? 6.021 10.713 5.009 1.00 0.00 48 ALA A CA 20
ATOM 34638 C C . ALA A 1 48 ? 7.541 10.617 5.145 1.00 0.00 48 ALA A C 20
ATOM 34639 O O . ALA A 1 48 ? 8.260 11.093 4.270 1.00 0.00 48 ALA A O 20
ATOM 34646 N N . ASP A 1 49 ? 8.013 10.003 6.253 1.00 0.00 49 ASP A N 20
ATOM 34647 C CA . ASP A 1 49 ? 9.447 9.727 6.472 1.00 0.00 49 ASP A CA 20
ATOM 34648 C C . ASP A 1 49 ? 10.005 8.861 5.334 1.00 0.00 49 ASP A C 20
ATOM 34649 O O . ASP A 1 49 ? 10.958 9.255 4.668 1.00 0.00 49 ASP A O 20
ATOM 34658 N N . PHE A 1 50 ? 9.355 7.702 5.113 1.00 0.00 50 PHE A N 20
ATOM 34659 C CA . PHE A 1 50 ? 9.740 6.714 4.079 1.00 0.00 50 PHE A CA 20
ATOM 34660 C C . PHE A 1 50 ? 9.788 7.352 2.677 1.00 0.00 50 PHE A C 20
ATOM 34661 O O . PHE A 1 50 ? 10.704 7.090 1.880 1.00 0.00 50 PHE A O 20
ATOM 34678 N N . LEU A 1 51 ? 8.794 8.204 2.404 1.00 0.00 51 LEU A N 20
ATOM 34679 C CA . LEU A 1 51 ? 8.671 8.910 1.123 1.00 0.00 51 LEU A CA 20
ATOM 34680 C C . LEU A 1 51 ? 9.749 10.001 0.984 1.00 0.00 51 LEU A C 20
ATOM 34681 O O . LEU A 1 51 ? 10.264 10.225 -0.108 1.00 0.00 51 LEU A O 20
ATOM 34697 N N . SER A 1 52 ? 10.093 10.638 2.114 1.00 0.00 52 SER A N 20
ATOM 34698 C CA . SER A 1 52 ? 11.097 11.717 2.177 1.00 0.00 52 SER A CA 20
ATOM 34699 C C . SER A 1 52 ? 12.526 11.158 2.026 1.00 0.00 52 SER A C 20
ATOM 34700 O O . SER A 1 52 ? 13.414 11.858 1.526 1.00 0.00 52 SER A O 20
ATOM 34708 N N . GLN A 1 53 ? 12.721 9.883 2.443 1.00 0.00 53 GLN A N 20
ATOM 34709 C CA . GLN A 1 53 ? 14.036 9.190 2.393 1.00 0.00 53 GLN A CA 20
ATOM 34710 C C . GLN A 1 53 ? 14.599 9.100 0.956 1.00 0.00 53 GLN A C 20
ATOM 34711 O O . GLN A 1 53 ? 15.800 8.881 0.774 1.00 0.00 53 GLN A O 20
ATOM 34725 N N . HIS A 1 54 ? 13.721 9.245 -0.058 1.00 0.00 54 HIS A N 20
ATOM 34726 C CA . HIS A 1 54 ? 14.111 9.163 -1.479 1.00 0.00 54 HIS A CA 20
ATOM 34727 C C . HIS A 1 54 ? 13.457 10.292 -2.277 1.00 0.00 54 HIS A C 20
ATOM 34728 O O . HIS A 1 54 ? 14.147 11.095 -2.906 1.00 0.00 54 HIS A O 20
ATOM 34743 N N . LYS A 1 55 ? 12.111 10.322 -2.221 1.00 0.00 55 LYS A N 20
ATOM 34744 C CA . LYS A 1 55 ? 11.221 11.224 -2.997 1.00 0.00 55 LYS A CA 20
ATOM 34745 C C . LYS A 1 55 ? 11.160 10.859 -4.494 1.00 0.00 55 LYS A C 20
ATOM 34746 O O . LYS A 1 55 ? 10.060 10.745 -5.059 1.00 0.00 55 LYS A O 20
ATOM 34765 N N . ASP A 1 56 ? 12.321 10.665 -5.128 1.00 0.00 56 ASP A N 20
ATOM 34766 C CA . ASP A 1 56 ? 12.406 10.135 -6.493 1.00 0.00 56 ASP A CA 20
ATOM 34767 C C . ASP A 1 56 ? 12.316 8.594 -6.440 1.00 0.00 56 ASP A C 20
ATOM 34768 O O . ASP A 1 56 ? 13.330 7.886 -6.465 1.00 0.00 56 ASP A O 20
ATOM 34777 N N . LYS A 1 57 ? 11.078 8.112 -6.252 1.00 0.00 57 LYS A N 20
ATOM 34778 C CA . LYS A 1 57 ? 10.728 6.677 -6.238 1.00 0.00 57 LYS A CA 20
ATOM 34779 C C . LYS A 1 57 ? 9.206 6.527 -6.481 1.00 0.00 57 LYS A C 20
ATOM 34780 O O . LYS A 1 57 ? 8.420 7.442 -6.171 1.00 0.00 57 LYS A O 20
ATOM 34799 N N . LYS A 1 58 ? 8.799 5.372 -6.997 1.00 0.00 58 LYS A N 20
ATOM 34800 C CA . LYS A 1 58 ? 7.392 5.051 -7.256 1.00 0.00 58 LYS A CA 20
ATOM 34801 C C . LYS A 1 58 ? 6.877 4.129 -6.140 1.00 0.00 58 LYS A C 20
ATOM 34802 O O . LYS A 1 58 ? 7.321 2.993 -6.036 1.00 0.00 58 LYS A O 20
ATOM 34821 N N . VAL A 1 59 ? 5.968 4.640 -5.292 1.00 0.00 59 VAL A N 20
ATOM 34822 C CA . VAL A 1 59 ? 5.432 3.895 -4.127 1.00 0.00 59 VAL A CA 20
ATOM 34823 C C . VAL A 1 59 ? 3.928 3.643 -4.292 1.00 0.00 59 VAL A C 20
ATOM 34824 O O . VAL A 1 59 ? 3.190 4.521 -4.741 1.00 0.00 59 VAL A O 20
ATOM 34837 N N . LEU A 1 60 ? 3.504 2.427 -3.914 1.00 0.00 60 LEU A N 20
ATOM 34838 C CA . LEU A 1 60 ? 2.101 1.995 -3.934 1.00 0.00 60 LEU A CA 20
ATOM 34839 C C . LEU A 1 60 ? 1.632 1.666 -2.508 1.00 0.00 60 LEU A C 20
ATOM 34840 O O . LEU A 1 60 ? 2.099 0.696 -1.915 1.00 0.00 60 LEU A O 20
ATOM 34856 N N . LEU A 1 61 ? 0.703 2.462 -1.967 1.00 0.00 61 LEU A N 20
ATOM 34857 C CA . LEU A 1 61 ? 0.094 2.183 -0.659 1.00 0.00 61 LEU A CA 20
ATOM 34858 C C . LEU A 1 61 ? -1.076 1.213 -0.866 1.00 0.00 61 LEU A C 20
ATOM 34859 O O . LEU A 1 61 ? -2.163 1.625 -1.255 1.00 0.00 61 LEU A O 20
ATOM 34875 N N . HIS A 1 62 ? -0.838 -0.084 -0.655 1.00 0.00 62 HIS A N 20
ATOM 34876 C CA . HIS A 1 62 ? -1.887 -1.101 -0.824 1.00 0.00 62 HIS A CA 20
ATOM 34877 C C . HIS A 1 62 ? -2.623 -1.302 0.510 1.00 0.00 62 HIS A C 20
ATOM 34878 O O . HIS A 1 62 ? -2.020 -1.187 1.593 1.00 0.00 62 HIS A O 20
ATOM 34893 N N . CYS A 1 63 ? -3.920 -1.613 0.418 1.00 0.00 63 CYS A N 20
ATOM 34894 C CA . CYS A 1 63 ? -4.785 -1.838 1.591 1.00 0.00 63 CYS A CA 20
ATOM 34895 C C . CYS A 1 63 ? -5.655 -3.085 1.399 1.00 0.00 63 CYS A C 20
ATOM 34896 O O . CYS A 1 63 ? -5.823 -3.561 0.276 1.00 0.00 63 CYS A O 20
ATOM 34904 N N . ARG A 1 64 ? -6.124 -3.639 2.536 1.00 0.00 64 ARG A N 20
ATOM 34905 C CA . ARG A 1 64 ? -7.059 -4.787 2.597 1.00 0.00 64 ARG A CA 20
ATOM 34906 C C . ARG A 1 64 ? -8.352 -4.556 1.779 1.00 0.00 64 ARG A C 20
ATOM 34907 O O . ARG A 1 64 ? -8.936 -5.510 1.264 1.00 0.00 64 ARG A O 20
ATOM 34928 N N . ALA A 1 65 ? -8.797 -3.292 1.676 1.00 0.00 65 ALA A N 20
ATOM 34929 C CA . ALA A 1 65 ? -9.974 -2.924 0.861 1.00 0.00 65 ALA A CA 20
ATOM 34930 C C . ALA A 1 65 ? -9.628 -1.754 -0.076 1.00 0.00 65 ALA A C 20
ATOM 34931 O O . ALA A 1 65 ? -9.797 -1.855 -1.296 1.00 0.00 65 ALA A O 20
ATOM 34938 N N . GLY A 1 66 ? -9.130 -0.647 0.504 1.00 0.00 66 GLY A N 20
ATOM 34939 C CA . GLY A 1 66 ? -8.727 0.533 -0.279 1.00 0.00 66 GLY A CA 20
ATOM 34940 C C . GLY A 1 66 ? -8.966 1.853 0.442 1.00 0.00 66 GLY A C 20
ATOM 34941 O O . GLY A 1 66 ? -8.445 2.891 0.019 1.00 0.00 66 GLY A O 20
ATOM 34945 N N . ARG A 1 67 ? -9.776 1.814 1.519 1.00 0.00 67 ARG A N 20
ATOM 34946 C CA . ARG A 1 67 ? -10.078 2.993 2.358 1.00 0.00 67 ARG A CA 20
ATOM 34947 C C . ARG A 1 67 ? -8.789 3.555 2.979 1.00 0.00 67 ARG A C 20
ATOM 34948 O O . ARG A 1 67 ? -8.506 4.752 2.866 1.00 0.00 67 ARG A O 20
ATOM 34969 N N . ARG A 1 68 ? -8.004 2.669 3.607 1.00 0.00 68 ARG A N 20
ATOM 34970 C CA . ARG A 1 68 ? -6.760 3.058 4.303 1.00 0.00 68 ARG A CA 20
ATOM 34971 C C . ARG A 1 68 ? -5.677 3.473 3.285 1.00 0.00 68 ARG A C 20
ATOM 34972 O O . ARG A 1 68 ? -4.838 4.319 3.579 1.00 0.00 68 ARG A O 20
ATOM 34993 N N . ALA A 1 69 ? -5.733 2.863 2.082 1.00 0.00 69 ALA A N 20
ATOM 34994 C CA . ALA A 1 69 ? -4.831 3.186 0.951 1.00 0.00 69 ALA A CA 20
ATOM 34995 C C . ALA A 1 69 ? -5.014 4.645 0.504 1.00 0.00 69 ALA A C 20
ATOM 34996 O O . ALA A 1 69 ? -4.053 5.424 0.471 1.00 0.00 69 ALA A O 20
ATOM 35003 N N . LEU A 1 70 ? -6.273 4.982 0.176 1.00 0.00 70 LEU A N 20
ATOM 35004 C CA . LEU A 1 70 ? -6.697 6.329 -0.237 1.00 0.00 70 LEU A CA 20
ATOM 35005 C C . LEU A 1 70 ? -6.346 7.359 0.840 1.00 0.00 70 LEU A C 20
ATOM 35006 O O . LEU A 1 70 ? -5.630 8.313 0.565 1.00 0.00 70 LEU A O 20
ATOM 35022 N N . ASP A 1 71 ? -6.815 7.101 2.072 1.00 0.00 71 ASP A N 20
ATOM 35023 C CA . ASP A 1 71 ? -6.687 8.022 3.227 1.00 0.00 71 ASP A CA 20
ATOM 35024 C C . ASP A 1 71 ? -5.219 8.407 3.491 1.00 0.00 71 ASP A C 20
ATOM 35025 O O . ASP A 1 71 ? -4.882 9.601 3.615 1.00 0.00 71 ASP A O 20
ATOM 35034 N N . ALA A 1 72 ? -4.365 7.374 3.558 1.00 0.00 72 ALA A N 20
ATOM 35035 C CA . ALA A 1 72 ? -2.918 7.526 3.754 1.00 0.00 72 ALA A CA 20
ATOM 35036 C C . ALA A 1 72 ? -2.283 8.369 2.634 1.00 0.00 72 ALA A C 20
ATOM 35037 O O . ALA A 1 72 ? -1.526 9.319 2.901 1.00 0.00 72 ALA A O 20
ATOM 35044 N N . ALA A 1 73 ? -2.643 8.036 1.378 1.00 0.00 73 ALA A N 20
ATOM 35045 C CA . ALA A 1 73 ? -2.105 8.700 0.184 1.00 0.00 73 ALA A CA 20
ATOM 35046 C C . ALA A 1 73 ? -2.499 10.178 0.134 1.00 0.00 73 ALA A C 20
ATOM 35047 O O . ALA A 1 73 ? -1.691 11.003 -0.293 1.00 0.00 73 ALA A O 20
ATOM 35054 N N . LYS A 1 74 ? -3.735 10.504 0.586 1.00 0.00 74 LYS A N 20
ATOM 35055 C CA . LYS A 1 74 ? -4.237 11.892 0.608 1.00 0.00 74 LYS A CA 20
ATOM 35056 C C . LYS A 1 74 ? -3.322 12.740 1.462 1.00 0.00 74 LYS A C 20
ATOM 35057 O O . LYS A 1 74 ? -2.732 13.694 0.961 1.00 0.00 74 LYS A O 20
ATOM 35076 N N . SER A 1 75 ? -3.140 12.296 2.716 1.00 0.00 75 SER A N 20
ATOM 35077 C CA . SER A 1 75 ? -2.295 12.965 3.715 1.00 0.00 75 SER A CA 20
ATOM 35078 C C . SER A 1 75 ? -0.885 13.281 3.169 1.00 0.00 75 SER A C 20
ATOM 35079 O O . SER A 1 75 ? -0.355 14.366 3.395 1.00 0.00 75 SER A O 20
ATOM 35087 N N . MET A 1 76 ? -0.322 12.328 2.408 1.00 0.00 76 MET A N 20
ATOM 35088 C CA . MET A 1 76 ? 1.024 12.452 1.810 1.00 0.00 76 MET A CA 20
ATOM 35089 C C . MET A 1 76 ? 1.055 13.501 0.679 1.00 0.00 76 MET A C 20
ATOM 35090 O O . MET A 1 76 ? 2.006 14.279 0.580 1.00 0.00 76 MET A O 20
ATOM 35104 N N . HIS A 1 77 ? 0.016 13.497 -0.179 1.00 0.00 77 HIS A N 20
ATOM 35105 C CA . HIS A 1 77 ? -0.136 14.492 -1.270 1.00 0.00 77 HIS A CA 20
ATOM 35106 C C . HIS A 1 77 ? -0.320 15.924 -0.715 1.00 0.00 77 HIS A C 20
ATOM 35107 O O . HIS A 1 77 ? 0.047 16.894 -1.384 1.00 0.00 77 HIS A O 20
ATOM 35122 N N . GLU A 1 78 ? -0.867 16.035 0.511 1.00 0.00 78 GLU A N 20
ATOM 35123 C CA . GLU A 1 78 ? -1.029 17.330 1.213 1.00 0.00 78 GLU A CA 20
ATOM 35124 C C . GLU A 1 78 ? 0.326 17.812 1.777 1.00 0.00 78 GLU A C 20
ATOM 35125 O O . GLU A 1 78 ? 0.530 19.007 1.992 1.00 0.00 78 GLU A O 20
ATOM 35137 N N . LEU A 1 79 ? 1.240 16.853 2.030 1.00 0.00 79 LEU A N 20
ATOM 35138 C CA . LEU A 1 79 ? 2.634 17.138 2.450 1.00 0.00 79 LEU A CA 20
ATOM 35139 C C . LEU A 1 79 ? 3.546 17.385 1.233 1.00 0.00 79 LEU A C 20
ATOM 35140 O O . LEU A 1 79 ? 4.696 17.802 1.391 1.00 0.00 79 LEU A O 20
ATOM 35156 N N . GLY A 1 80 ? 3.029 17.098 0.022 1.00 0.00 80 GLY A N 20
ATOM 35157 C CA . GLY A 1 80 ? 3.734 17.388 -1.233 1.00 0.00 80 GLY A CA 20
ATOM 35158 C C . GLY A 1 80 ? 4.297 16.155 -1.931 1.00 0.00 80 GLY A C 20
ATOM 35159 O O . GLY A 1 80 ? 4.916 16.288 -2.991 1.00 0.00 80 GLY A O 20
ATOM 35163 N N . TYR A 1 81 ? 4.121 14.954 -1.341 1.00 0.00 81 TYR A N 20
ATOM 35164 C CA . TYR A 1 81 ? 4.555 13.686 -1.986 1.00 0.00 81 TYR A CA 20
ATOM 35165 C C . TYR A 1 81 ? 3.469 13.200 -2.961 1.00 0.00 81 TYR A C 20
ATOM 35166 O O . TYR A 1 81 ? 2.362 13.735 -2.975 1.00 0.00 81 TYR A O 20
ATOM 35184 N N . THR A 1 82 ? 3.775 12.170 -3.765 1.00 0.00 82 THR A N 20
ATOM 35185 C CA . THR A 1 82 ? 2.824 11.612 -4.755 1.00 0.00 82 THR A CA 20
ATOM 35186 C C . THR A 1 82 ? 2.864 10.051 -4.773 1.00 0.00 82 THR A C 20
ATOM 35187 O O . THR A 1 82 ? 3.231 9.449 -5.794 1.00 0.00 82 THR A O 20
ATOM 35198 N N . PRO A 1 83 ? 2.522 9.352 -3.635 1.00 0.00 83 PRO A N 20
ATOM 35199 C CA . PRO A 1 83 ? 2.323 7.885 -3.651 1.00 0.00 83 PRO A CA 20
ATOM 35200 C C . PRO A 1 83 ? 0.987 7.490 -4.322 1.00 0.00 83 PRO A C 20
ATOM 35201 O O . PRO A 1 83 ? -0.027 8.191 -4.186 1.00 0.00 83 PRO A O 20
ATOM 35212 N N . TYR A 1 84 ? 1.026 6.381 -5.060 1.00 0.00 84 TYR A N 20
ATOM 35213 C CA . TYR A 1 84 ? -0.163 5.703 -5.599 1.00 0.00 84 TYR A CA 20
ATOM 35214 C C . TYR A 1 84 ? -0.843 4.923 -4.475 1.00 0.00 84 TYR A C 20
ATOM 35215 O O . TYR A 1 84 ? -0.302 4.837 -3.363 1.00 0.00 84 TYR A O 20
ATOM 35233 N N . TYR A 1 85 ? -2.018 4.354 -4.754 1.00 0.00 85 TYR A N 20
ATOM 35234 C CA . TYR A 1 85 ? -2.728 3.544 -3.767 1.00 0.00 85 TYR A CA 20
ATOM 35235 C C . TYR A 1 85 ? -3.543 2.447 -4.462 1.00 0.00 85 TYR A C 20
ATOM 35236 O O . TYR A 1 85 ? -4.187 2.690 -5.491 1.00 0.00 85 TYR A O 20
ATOM 35254 N N . LEU A 1 86 ? -3.467 1.234 -3.901 1.00 0.00 86 LEU A N 20
ATOM 35255 C CA . LEU A 1 86 ? -4.147 0.048 -4.419 1.00 0.00 86 LEU A CA 20
ATOM 35256 C C . LEU A 1 86 ? -5.420 -0.197 -3.603 1.00 0.00 86 LEU A C 20
ATOM 35257 O O . LEU A 1 86 ? -5.362 -0.454 -2.376 1.00 0.00 86 LEU A O 20
ATOM 35273 N N . GLU A 1 87 ? -6.553 -0.118 -4.308 1.00 0.00 87 GLU A N 20
ATOM 35274 C CA . GLU A 1 87 ? -7.858 -0.524 -3.806 1.00 0.00 87 GLU A CA 20
ATOM 35275 C C . GLU A 1 87 ? -8.110 -1.947 -4.313 1.00 0.00 87 GLU A C 20
ATOM 35276 O O . GLU A 1 87 ? -8.277 -2.153 -5.524 1.00 0.00 87 GLU A O 20
ATOM 35288 N N . GLY A 1 88 ? -8.071 -2.914 -3.395 1.00 0.00 88 GLY A N 20
ATOM 35289 C CA . GLY A 1 88 ? -8.213 -4.328 -3.727 1.00 0.00 88 GLY A CA 20
ATOM 35290 C C . GLY A 1 88 ? -8.059 -5.204 -2.496 1.00 0.00 88 GLY A C 20
ATOM 35291 O O . GLY A 1 88 ? -7.355 -4.829 -1.557 1.00 0.00 88 GLY A O 20
ATOM 35295 N N . ASN A 1 89 ? -8.699 -6.379 -2.514 1.00 0.00 89 ASN A N 20
ATOM 35296 C CA . ASN A 1 89 ? -8.726 -7.295 -1.360 1.00 0.00 89 ASN A CA 20
ATOM 35297 C C . ASN A 1 89 ? -7.366 -7.998 -1.165 1.00 0.00 89 ASN A C 20
ATOM 35298 O O . ASN A 1 89 ? -6.910 -8.713 -2.060 1.00 0.00 89 ASN A O 20
ATOM 35309 N N . VAL A 1 90 ? -6.750 -7.804 0.028 1.00 0.00 90 VAL A N 20
ATOM 35310 C CA . VAL A 1 90 ? -5.379 -8.283 0.329 1.00 0.00 90 VAL A CA 20
ATOM 35311 C C . VAL A 1 90 ? -5.266 -9.823 0.273 1.00 0.00 90 VAL A C 20
ATOM 35312 O O . VAL A 1 90 ? -4.304 -10.353 -0.274 1.00 0.00 90 VAL A O 20
ATOM 35325 N N . TYR A 1 91 ? -6.286 -10.529 0.794 1.00 0.00 91 TYR A N 20
ATOM 35326 C CA . TYR A 1 91 ? -6.319 -12.013 0.801 1.00 0.00 91 TYR A CA 20
ATOM 35327 C C . TYR A 1 91 ? -6.497 -12.555 -0.635 1.00 0.00 91 TYR A C 20
ATOM 35328 O O . TYR A 1 91 ? -6.032 -13.656 -0.962 1.00 0.00 91 TYR A O 20
ATOM 35346 N N . ASP A 1 92 ? -7.147 -11.739 -1.484 1.00 0.00 92 ASP A N 20
ATOM 35347 C CA . ASP A 1 92 ? -7.460 -12.087 -2.878 1.00 0.00 92 ASP A CA 20
ATOM 35348 C C . ASP A 1 92 ? -6.256 -11.892 -3.824 1.00 0.00 92 ASP A C 20
ATOM 35349 O O . ASP A 1 92 ? -6.297 -12.390 -4.945 1.00 0.00 92 ASP A O 20
ATOM 35358 N N . PHE A 1 93 ? -5.189 -11.193 -3.382 1.00 0.00 93 PHE A N 20
ATOM 35359 C CA . PHE A 1 93 ? -3.970 -10.995 -4.216 1.00 0.00 93 PHE A CA 20
ATOM 35360 C C . PHE A 1 93 ? -3.425 -12.351 -4.714 1.00 0.00 93 PHE A C 20
ATOM 35361 O O . PHE A 1 93 ? -3.137 -12.532 -5.901 1.00 0.00 93 PHE A O 20
ATOM 35378 N N . GLU A 1 94 ? -3.349 -13.297 -3.766 1.00 0.00 94 GLU A N 20
ATOM 35379 C CA . GLU A 1 94 ? -2.778 -14.629 -3.982 1.00 0.00 94 GLU A CA 20
ATOM 35380 C C . GLU A 1 94 ? -3.599 -15.415 -5.039 1.00 0.00 94 GLU A C 20
ATOM 35381 O O . GLU A 1 94 ? -3.022 -16.021 -5.948 1.00 0.00 94 GLU A O 20
ATOM 35393 N N . LYS A 1 95 ? -4.950 -15.357 -4.936 1.00 0.00 95 LYS A N 20
ATOM 35394 C CA . LYS A 1 95 ? -5.852 -16.111 -5.841 1.00 0.00 95 LYS A CA 20
ATOM 35395 C C . LYS A 1 95 ? -5.978 -15.429 -7.227 1.00 0.00 95 LYS A C 20
ATOM 35396 O O . LYS A 1 95 ? -6.402 -16.069 -8.193 1.00 0.00 95 LYS A O 20
ATOM 35415 N N . TYR A 1 96 ? -5.640 -14.124 -7.307 1.00 0.00 96 TYR A N 20
ATOM 35416 C CA . TYR A 1 96 ? -5.537 -13.392 -8.594 1.00 0.00 96 TYR A CA 20
ATOM 35417 C C . TYR A 1 96 ? -4.214 -13.749 -9.303 1.00 0.00 96 TYR A C 20
ATOM 35418 O O . TYR A 1 96 ? -4.105 -13.600 -10.523 1.00 0.00 96 TYR A O 20
ATOM 35436 N N . GLY A 1 97 ? -3.213 -14.212 -8.527 1.00 0.00 97 GLY A N 20
ATOM 35437 C CA . GLY A 1 97 ? -1.952 -14.732 -9.083 1.00 0.00 97 GLY A CA 20
ATOM 35438 C C . GLY A 1 97 ? -0.745 -13.868 -8.748 1.00 0.00 97 GLY A C 20
ATOM 35439 O O . GLY A 1 97 ? 0.246 -13.864 -9.491 1.00 0.00 97 GLY A O 20
ATOM 35443 N N . PHE A 1 98 ? -0.821 -13.136 -7.627 1.00 0.00 98 PHE A N 20
ATOM 35444 C CA . PHE A 1 98 ? 0.270 -12.271 -7.138 1.00 0.00 98 PHE A CA 20
ATOM 35445 C C . PHE A 1 98 ? 0.977 -12.946 -5.952 1.00 0.00 98 PHE A C 20
ATOM 35446 O O . PHE A 1 98 ? 0.318 -13.553 -5.096 1.00 0.00 98 PHE A O 20
ATOM 35463 N N . ARG A 1 99 ? 2.319 -12.840 -5.930 1.00 0.00 99 ARG A N 20
ATOM 35464 C CA . ARG A 1 99 ? 3.172 -13.385 -4.858 1.00 0.00 99 ARG A CA 20
ATOM 35465 C C . ARG A 1 99 ? 2.863 -12.699 -3.518 1.00 0.00 99 ARG A C 20
ATOM 35466 O O . ARG A 1 99 ? 2.919 -11.472 -3.405 1.00 0.00 99 ARG A O 20
ATOM 35487 N N . MET A 1 100 ? 2.547 -13.531 -2.516 1.00 0.00 100 MET A N 20
ATOM 35488 C CA . MET A 1 100 ? 2.268 -13.098 -1.135 1.00 0.00 100 MET A CA 20
ATOM 35489 C C . MET A 1 100 ? 3.104 -13.918 -0.142 1.00 0.00 100 MET A C 20
ATOM 35490 O O . MET A 1 100 ? 3.789 -14.880 -0.526 1.00 0.00 100 MET A O 20
ATOM 35504 N N . VAL A 1 101 ? 3.024 -13.521 1.144 1.00 0.00 101 VAL A N 20
ATOM 35505 C CA . VAL A 1 101 ? 3.714 -14.181 2.267 1.00 0.00 101 VAL A CA 20
ATOM 35506 C C . VAL A 1 101 ? 2.739 -14.336 3.467 1.00 0.00 101 VAL A C 20
ATOM 35507 O O . VAL A 1 101 ? 2.309 -13.352 4.081 1.00 0.00 101 VAL A O 20
ATOM 35520 N N . TYR A 1 102 ? 2.354 -15.594 3.730 1.00 0.00 102 TYR A N 20
ATOM 35521 C CA . TYR A 1 102 ? 1.479 -15.995 4.859 1.00 0.00 102 TYR A CA 20
ATOM 35522 C C . TYR A 1 102 ? 2.331 -16.660 5.953 1.00 0.00 102 TYR A C 20
ATOM 35523 O O . TYR A 1 102 ? 3.369 -17.254 5.639 1.00 0.00 102 TYR A O 20
ATOM 35541 N N . ASP A 1 103 ? 1.871 -16.565 7.224 1.00 0.00 103 ASP A N 20
ATOM 35542 C CA . ASP A 1 103 ? 2.606 -17.057 8.416 1.00 0.00 103 ASP A CA 20
ATOM 35543 C C . ASP A 1 103 ? 4.027 -16.452 8.477 1.00 0.00 103 ASP A C 20
ATOM 35544 O O . ASP A 1 103 ? 4.986 -17.101 8.918 1.00 0.00 103 ASP A O 20
ATOM 35553 N N . ASP A 1 104 ? 4.118 -15.170 8.072 1.00 0.00 104 ASP A N 20
ATOM 35554 C CA . ASP A 1 104 ? 5.395 -14.443 7.901 1.00 0.00 104 ASP A CA 20
ATOM 35555 C C . ASP A 1 104 ? 6.097 -14.189 9.255 1.00 0.00 104 ASP A C 20
ATOM 35556 O O . ASP A 1 104 ? 7.319 -14.009 9.288 1.00 0.00 104 ASP A O 20
ATOM 35565 N N . THR A 1 105 ? 5.295 -14.193 10.344 1.00 0.00 105 THR A N 20
ATOM 35566 C CA . THR A 1 105 ? 5.748 -13.958 11.735 1.00 0.00 105 THR A CA 20
ATOM 35567 C C . THR A 1 105 ? 7.045 -14.736 12.091 1.00 0.00 105 THR A C 20
ATOM 35568 O O . THR A 1 105 ? 8.087 -14.124 12.367 1.00 0.00 105 THR A O 20
ATOM 35579 N N . CYS A 1 106 ? 6.983 -16.069 12.017 1.00 0.00 106 CYS A N 20
ATOM 35580 C CA . CYS A 1 106 ? 8.097 -16.967 12.366 1.00 0.00 106 CYS A CA 20
ATOM 35581 C C . CYS A 1 106 ? 7.927 -18.302 11.619 1.00 0.00 106 CYS A C 20
ATOM 35582 O O . CYS A 1 106 ? 6.970 -18.474 10.847 1.00 0.00 106 CYS A O 20
ATOM 35590 N N . ASP A 1 107 ? 8.864 -19.236 11.853 1.00 0.00 107 ASP A N 20
ATOM 35591 C CA . ASP A 1 107 ? 8.838 -20.573 11.237 1.00 0.00 107 ASP A CA 20
ATOM 35592 C C . ASP A 1 107 ? 7.721 -21.448 11.851 1.00 0.00 107 ASP A C 20
ATOM 35593 O O . ASP A 1 107 ? 7.533 -21.467 13.074 1.00 0.00 107 ASP A O 20
ATOM 35602 N N . LYS A 1 108 ? 7.004 -22.166 10.969 1.00 0.00 108 LYS A N 20
ATOM 35603 C CA . LYS A 1 108 ? 5.884 -23.066 11.337 1.00 0.00 108 LYS A CA 20
ATOM 35604 C C . LYS A 1 108 ? 5.820 -24.278 10.381 1.00 0.00 108 LYS A C 20
ATOM 35605 O O . LYS A 1 108 ? 5.030 -25.201 10.607 1.00 0.00 108 LYS A O 20
ATOM 35624 N N . LYS A 1 109 ? 6.671 -24.286 9.332 1.00 0.00 109 LYS A N 20
ATOM 35625 C CA . LYS A 1 109 ? 6.494 -25.185 8.175 1.00 0.00 109 LYS A CA 20
ATOM 35626 C C . LYS A 1 109 ? 7.823 -25.451 7.443 1.00 0.00 109 LYS A C 20
ATOM 35627 O O . LYS A 1 109 ? 8.743 -24.628 7.482 1.00 0.00 109 LYS A O 20
ATOM 35646 N N . ASN A 1 110 ? 7.911 -26.633 6.806 1.00 0.00 110 ASN A N 20
ATOM 35647 C CA . ASN A 1 110 ? 9.047 -27.034 5.948 1.00 0.00 110 ASN A CA 20
ATOM 35648 C C . ASN A 1 110 ? 8.497 -27.311 4.530 1.00 0.00 110 ASN A C 20
ATOM 35649 O O . ASN A 1 110 ? 7.829 -28.356 4.339 1.00 0.00 110 ASN A O 20
#

Organism: Helicobacter pylori (strain ATCC 700392 / 26695) (NCBI:txid85962)

InterPro domains:
  IPR001763 Rhodanese-like domain [PF00581] (14-93)
  IPR001763 Rhodanese-like domain [PS50206] (13-102)
  IPR001763 Rhodanese-like domain [SM00450] (3-99)
  IPR036873 Rhodanese-like domain superfamily [G3DSA:3.40.250.10] (1-110)
  IPR036873 Rhodanese-like domain superfamily [SSF52821] (15-101)

Solvent-accessible surface area: 6295 Å² total; per-residue (Å²): 148,9,123,130,46,31,22,38,8,137,110,8,72,5,113,76,23,88,0,0,0,0,17,86,96,87,33,47,39,68,1,13,3,59,70,11,52,54,2,14,34,109,41,56,134,92,0,14,56,44,2,72,118,131,122,138,58,84,2,0,0,0,4,103,67,4,123,114,0,34,38,0,0,93,33,0,21,141,98,50,30,76,6,69,5,0,68,11,82,0,93,38,0,85,158,96,65,36,160,19,60,78,57,46,82,110,60,165,152,222

Secondary structure (DSSP, 8-state):
-TTTTEEETTT--GGGSEEEEEE-HHHHHHSB-TTEEEEETT-HHHHHHHHHS-SSS-EEEE-SSSHHHHHHHHHHHHTT---EEEES-GGGTTTTT---B---SS-S--